Protein 3FBY (pdb70)

Organism: Homo sapiens (NCBI:txid9606)

Foldseek 3Di:
DDDFDAAPVRHTDQFDPQWHWAAFPVRRIFIAGFFQWEDGRRDIAGQFQRFRAHCDAADDDDPNRHHQLDRQFRDNLSDQQCPPSHHCRDDQQRCPQPQGQVRALDSRFHDPVQDQQCPASHHCRDALDRNDHDNLQAQLCPDSNHCRGDQQSNPLPQGQVRALDSRQHDVVQDQQEPLSRGCRQQLDSPYNDVVQDDQQFLSRHDVGDPVDQPCQLLADCSGQLARNHNDVQRDQLCPPSHHPRHDQQSVPLPDGCVDAQLSRHNDVPQDDPDPDRHHHCCDQQSNNLPAGQVQAQASNGNPGGHQAAPDWDKFFQAVVFDPPPAWRWDAHSRRQKIKTADLGAKMWTFGDGWAFWKKKKWKKFFAFPDDFQKKWKWWLDSGQQWTKIKMATQAWDWDPDCPPHIATAFGWIWIKTFRAPNGRHRQLRSQVRHQAHDVRTMHGQFTFPVRHGDDHSFMKMKMWTAHLNQQWIKMWIGGNSHTDGIRQTRRDRNRRITTIIIIDRRGGIMMTHRIDMHHDNPDDDCVVVVVVPPD/DDDFDPAPVRHTDQWDPQWHWDAFPVGDTAIGHFFQWADGRHDIAGQFQRFRAHCAAAPDPDDSNGHQLDRQFRDNLQDQQCPPSRGCRDDQQRNPLPQGQVRALCSRHRDVVQDAACPESHHPRQQLDRNFHDNLRAQLCPPSRHPSGDQQSCPLPDGLVRALASRHNPNVRDQALNLSRGLRQQLCSPHNDVPSDDQQQLSNHPVGDPVDQQCQALDHCVGQLDRHHRWQQQDDLCPPSHGQVRCQQNHPDPDGCVQQLQNADDDPPSDAPVDDSRRDVADQQSQPCPAGVRQALESPDNPDGFQALPDWDKFAQAPVWPQVDGWRWDDPSHNQKIKTADLGAKMWTWGDRWAQWKKKKWKKWFAAQPAFQKKWKWWLDSGQQWTKIKIATAAWDFPPPCPPHGATAFGFIWIKTGHAPNGRHRQLRSQVRHDADDPNTMHTQDTFPVRHGDHHSFIKMKIWTAAQVQQWTWMWMDRNSRTDGIDPTRGDHNRRITTIIIIDGRGGTMMTHRIGMHHHNPDDDCNVVVVVVVD/DDDFDPAPVGHTDLFDPQWHWDAFPVGDIATGGFFQWADGGRDIAGQFQRFRAHCDAAPDDDPRRGHQQDRQFRDNLSDQQCPPSHRLSPPQQRCPLPAGQVRALDSRHRDVVRAQQQPESHHCRQQLDRNDHDNLQDQQCPPSNGQVGQQQSNDPPQGQVRALCSRQDDVPRDQQCPLSHGQSQQLDRHDNDVVSDPPFQQSHHDVGDDPDQVQQALDDCVGQLDSNFRWVQNAQQCPPRRHDSPAFQSNPLPHTCVDALLRRHNDHVRDAPVPDSHHDPCVQQSHPLPAGSVQAQESNGNPRGHQAQPAWDKFAQAPVWPVVAAWDWDADSRRQKIKTFDLGAKIWTWGPGKAFWKKKKWKKFFADPDDFQKKWKWWLDSGQQWTKIWMFTAAWDFDPDQPPHTATAFGFIWIKTGHAPRGRHRQQRSCVRHQADDPRTMHTQAGFPVRHGDDHSFMKMKMWTARLSQQWIKIWIGRSNRTDGIRDTTHDHNHRMTTIIMITHSGGTMMTHRMGMHHDNDDDDCVVVVVVPVD

CATH classification: 2.10.25.10 (+1 more: 2.60.120.200)

InterPro domains:
  IPR000742 EGF-like domain [PS01186] (253-266)
  IPR000742 EGF-like domain [PS50026] (127-164)
  IPR000742 EGF-like domain [PS50026] (180-219)
  IPR000742 EGF-like domain [SM00181] (90-126)
  IPR000742 EGF-like domain [SM00181] (130-179)
  IPR000742 EGF-like domain [SM00181] (183-222)
  IPR000742 EGF-like domain [SM00181] (228-267)
  IPR001881 EGF-like calcium-binding domain [SM00179] (91-126)
  IPR001881 EGF-like calcium-binding domain [SM00179] (127-179)
  IPR001881 EGF-like calcium-binding domain [SM00179] (180-222)
  IPR003367 Thrombospondin, type 3-like repeat [PF02412] (301-336)
  IPR003367 Thrombospondin, type 3-like repeat [PF02412] (360-395)
  IPR003367 Thrombospondin, type 3-like repeat [PF02412] (420-456)
  IPR003367 Thrombospondin, type 3-like repeat [PF02412] (457-492)
  IPR003367 Thrombospondin, type 3-like repeat [PF02412] (493-527)
  IPR008859 Thrombospondin, C-terminal [PF05735] (546-743)
  IPR008859 Thrombospondin, C-terminal [PS51236] (532-746)
  IPR009030 Growth factor receptor cysteine-rich domain superfamily [SSF57184] (91-230)
  IPR013320 Concanavalin A-like lectin/glucanase domain superfamily [SSF49899] (529-744)
  IPR017897 Thrombospondin, type 3 repeat [PS51234] (301-336)

B-factor: mean 55.2, std 11.76, range [7.84, 174.03]

Structure (mmCIF, N/CA/C/O backbone):
data_3FBY
#
_entry.id   3FBY
#
_cell.length_a   192.242
_cell.length_b   192.242
_cell.length_c   145.681
_cell.angle_alpha   90.00
_cell.angle_beta   90.00
_cell.angle_gamma   120.00
#
_symmetry.space_group_name_H-M   'P 32 2 1'
#
loop_
_entity.id
_entity.type
_entity.pdbx_description
1 polymer 'Cartilage oligomeric matrix protein'
2 branched alpha-D-mannopyranose-(1-6)-alpha-D-mannopyranose-(1-4)-2-acetamido-2-deoxy-beta-D-glucopyranose-(1-4)-2-acetamido-2-deoxy-beta-D-glucopyranose
3 branched alpha-D-mannopyranose-(1-4)-2-acetamido-2-deoxy-beta-D-glucopyranose-(1-4)-2-acetamido-2-deoxy-beta-D-glucopyranose
4 branched alpha-D-mannopyranose-(1-3)-[alpha-D-mannopyranose-(1-6)]alpha-D-mannopyranose-(1-4)-2-acetamido-2-deoxy-beta-D-glucopyranose-(1-4)-2-acetamido-2-deoxy-beta-D-glucopyranose
5 non-polymer 'CALCIUM ION'
6 non-polymer 'SULFATE ION'
7 water water
#
loop_
_atom_site.group_PDB
_atom_site.id
_atom_site.type_symbol
_atom_site.label_atom_id
_atom_site.label_alt_id
_atom_site.label_comp_id
_atom_site.label_asym_id
_atom_site.label_entity_id
_atom_site.label_seq_id
_atom_site.pdbx_PDB_ins_code
_atom_site.Cartn_x
_atom_site.Cartn_y
_atom_site.Cartn_z
_atom_site.occupancy
_atom_site.B_iso_or_equiv
_atom_site.auth_seq_id
_atom_site.auth_comp_id
_atom_site.auth_asym_id
_atom_site.auth_atom_id
_atom_site.pdbx_PDB_model_num
ATOM 1 N N . ASN A 1 15 ? -43.117 33.936 -10.613 1.00 57.80 223 ASN A N 1
ATOM 2 C CA . ASN A 1 15 ? -42.799 34.243 -9.177 1.00 57.65 223 ASN A CA 1
ATOM 3 C C . ASN A 1 15 ? -42.969 35.751 -8.806 1.00 56.76 223 ASN A C 1
ATOM 4 O O . ASN A 1 15 ? -42.347 36.637 -9.431 1.00 57.15 223 ASN A O 1
ATOM 9 N N . SER A 1 16 ? -43.834 36.034 -7.820 1.00 54.97 224 SER A N 1
ATOM 10 C CA . SER A 1 16 ? -44.029 37.403 -7.331 1.00 53.04 224 SER A CA 1
ATOM 11 C C . SER A 1 16 ? -43.171 37.657 -6.102 1.00 51.77 224 SER A C 1
ATOM 12 O O . SER A 1 16 ? -42.815 36.725 -5.360 1.00 51.57 224 SER A O 1
ATOM 15 N N . ALA A 1 17 ? -42.867 38.939 -5.895 1.00 49.84 225 ALA A N 1
ATOM 16 C CA . ALA A 1 17 ? -41.927 39.388 -4.882 1.00 47.52 225 ALA A CA 1
ATOM 17 C C . ALA A 1 17 ? -42.577 40.448 -4.013 1.00 46.07 225 ALA A C 1
ATOM 18 O O . ALA A 1 17 ? -43.635 40.954 -4.342 1.00 45.71 225 ALA A O 1
ATOM 20 N N . GLN A 1 18 ? -41.946 40.764 -2.892 1.00 44.54 226 GLN A N 1
ATOM 21 C CA . GLN A 1 18 ? -42.469 41.748 -1.967 1.00 43.19 226 GLN A CA 1
ATOM 22 C C . GLN A 1 18 ? -42.380 43.157 -2.553 1.00 43.47 226 GLN A C 1
ATOM 23 O O . GLN A 1 18 ? -41.330 43.589 -3.030 1.00 43.38 226 GLN A O 1
ATOM 29 N N . ARG A 1 19 ? -43.496 43.875 -2.524 1.00 43.42 227 ARG A N 1
ATOM 30 C CA . ARG A 1 19 ? -43.536 45.204 -3.118 1.00 43.02 227 ARG A CA 1
ATOM 31 C C . ARG A 1 19 ? -43.245 46.271 -2.048 1.00 41.45 227 ARG A C 1
ATOM 32 O O . ARG A 1 19 ? -43.117 45.942 -0.869 1.00 40.67 227 ARG A O 1
ATOM 40 N N . PHE A 1 20 ? -43.138 47.535 -2.463 1.00 40.12 228 PHE A N 1
ATOM 41 C CA . PHE A 1 20 ? -43.156 48.661 -1.531 1.00 38.82 228 PHE A CA 1
ATOM 42 C C . PHE A 1 20 ? -44.511 49.338 -1.468 1.00 38.84 228 PHE A C 1
ATOM 43 O O . PHE A 1 20 ? -45.259 49.352 -2.433 1.00 38.31 228 PHE A O 1
ATOM 51 N N . CYS A 1 21 ? -44.813 49.927 -0.322 1.00 39.44 229 CYS A N 1
ATOM 52 C CA . CYS A 1 21 ? -46.040 50.681 -0.166 1.00 40.15 229 CYS A CA 1
ATOM 53 C C . CYS A 1 21 ? -46.032 51.931 -1.024 1.00 40.19 229 CYS A C 1
ATOM 54 O O . CYS A 1 21 ? -44.986 52.306 -1.600 1.00 40.56 229 CYS A O 1
ATOM 57 N N . PRO A 1 22 ? -47.194 52.593 -1.117 1.00 39.89 230 PRO A N 1
ATOM 58 C CA . PRO A 1 22 ? -47.278 53.794 -1.932 1.00 39.51 230 PRO A CA 1
ATOM 59 C C . PRO A 1 22 ? -46.386 54.915 -1.433 1.00 39.33 230 PRO A C 1
ATOM 60 O O . PRO A 1 22 ? -46.021 55.772 -2.230 1.00 39.56 230 PRO A O 1
ATOM 64 N N . ASP A 1 23 ? -46.001 54.897 -0.159 1.00 38.91 231 ASP A N 1
ATOM 65 C CA . ASP A 1 23 ? -45.021 55.868 0.345 1.00 38.83 231 ASP A CA 1
ATOM 66 C C . ASP A 1 23 ? -43.560 55.419 0.249 1.00 38.34 231 ASP A C 1
ATOM 67 O O . ASP A 1 23 ? -42.635 56.174 0.604 1.00 38.49 231 ASP A O 1
ATOM 72 N N . GLY A 1 24 ? -43.350 54.193 -0.217 1.00 37.57 232 GLY A N 1
ATOM 73 C CA . GLY A 1 24 ? -41.998 53.725 -0.484 1.00 37.02 232 GLY A CA 1
ATOM 74 C C . GLY A 1 24 ? -41.434 52.871 0.622 1.00 36.42 232 GLY A C 1
ATOM 75 O O . GLY A 1 24 ? -40.418 52.214 0.447 1.00 36.89 232 GLY A O 1
ATOM 76 N N . SER A 1 25 ? -42.087 52.890 1.771 1.00 35.66 233 SER A N 1
ATOM 77 C CA . SER A 1 25 ? -41.730 52.012 2.866 1.00 34.96 233 SER A CA 1
ATOM 78 C C . SER A 1 25 ? -42.025 50.569 2.446 1.00 34.42 233 SER A C 1
ATOM 79 O O . SER A 1 25 ? -42.985 50.341 1.693 1.00 34.16 233 SER A O 1
ATOM 82 N N . PRO A 1 26 ? -41.217 49.595 2.937 1.00 33.70 234 PRO A N 1
ATOM 83 C CA . PRO A 1 26 ? -41.374 48.208 2.510 1.00 33.23 234 PRO A CA 1
ATOM 84 C C . PRO A 1 26 ? -42.683 47.705 3.038 1.00 33.10 234 PRO A C 1
ATOM 85 O O . PRO A 1 26 ? -42.956 47.902 4.215 1.00 32.90 234 PRO A O 1
ATOM 89 N N . SER A 1 27 ? -43.488 47.108 2.151 1.00 33.49 235 SER A N 1
ATOM 90 C CA . SER A 1 27 ? -44.832 46.610 2.451 1.00 33.82 235 SER A CA 1
ATOM 91 C C . SER A 1 27 ? -44.713 45.382 3.299 1.00 34.95 235 SER A C 1
ATOM 92 O O . SER A 1 27 ? -43.816 44.583 3.092 1.00 35.50 235 SER A O 1
ATOM 95 N N . GLU A 1 28 ? -45.599 45.196 4.255 1.00 36.11 236 GLU A N 1
ATOM 96 C CA . GLU A 1 28 ? -45.490 43.970 4.986 1.00 37.54 236 GLU A CA 1
ATOM 97 C C . GLU A 1 28 ? -46.790 43.157 4.940 1.00 38.45 236 GLU A C 1
ATOM 98 O O . GLU A 1 28 ? -47.097 42.396 5.841 1.00 38.80 236 GLU A O 1
ATOM 104 N N . CYS A 1 29 ? -47.510 43.287 3.830 1.00 39.72 237 CYS A N 1
ATOM 105 C CA . CYS A 1 29 ? -48.802 42.637 3.633 1.00 41.63 237 CYS A CA 1
ATOM 106 C C . CYS A 1 29 ? -48.701 41.211 3.187 1.00 41.58 237 CYS A C 1
ATOM 107 O O . CYS A 1 29 ? -47.616 40.755 2.821 1.00 41.98 237 CYS A O 1
ATOM 110 N N . HIS A 1 30 ? -49.849 40.525 3.168 1.00 41.90 238 HIS A N 1
ATOM 111 C CA . HIS A 1 30 ? -49.943 39.154 2.630 1.00 42.23 238 HIS A CA 1
ATOM 112 C C . HIS A 1 30 ? -49.653 39.198 1.140 1.00 42.48 238 HIS A C 1
ATOM 113 O O . HIS A 1 30 ? -49.823 40.241 0.510 1.00 42.72 238 HIS A O 1
ATOM 120 N N . GLU A 1 31 ? -49.212 38.074 0.586 1.00 42.61 239 GLU A N 1
ATOM 121 C CA . GLU A 1 31 ? -49.080 37.937 -0.851 1.00 43.08 239 GLU A CA 1
ATOM 122 C C . GLU A 1 31 ? -50.322 38.383 -1.565 1.00 43.37 239 GLU A C 1
ATOM 123 O O . GLU A 1 31 ? -50.199 38.922 -2.633 1.00 44.32 239 GLU A O 1
ATOM 129 N N . HIS A 1 32 ? -51.510 38.171 -1.004 1.00 43.49 240 HIS A N 1
ATOM 130 C CA . HIS A 1 32 ? -52.738 38.508 -1.727 1.00 43.82 240 HIS A CA 1
ATOM 131 C C . HIS A 1 32 ? -53.478 39.723 -1.178 1.00 44.41 240 HIS A C 1
ATOM 132 O O . HIS A 1 32 ? -54.722 39.801 -1.187 1.00 44.61 240 HIS A O 1
ATOM 139 N N . ALA A 1 33 ? -52.679 40.685 -0.727 1.00 44.75 241 ALA A N 1
ATOM 140 C CA . ALA A 1 33 ? -53.166 41.903 -0.100 1.00 45.08 241 ALA A CA 1
ATOM 141 C C . ALA A 1 33 ? -52.434 43.101 -0.685 1.00 45.33 241 ALA A C 1
ATOM 142 O O . ALA A 1 33 ? -51.246 42.994 -1.012 1.00 45.77 241 ALA A O 1
ATOM 144 N N . ASP A 1 34 ? -53.125 44.236 -0.802 1.00 45.52 242 ASP A N 1
ATOM 145 C CA . ASP A 1 34 ? -52.477 45.479 -1.209 1.00 46.02 242 ASP A CA 1
ATOM 146 C C . ASP A 1 34 ? -52.200 46.394 -0.023 1.00 45.97 242 ASP A C 1
ATOM 147 O O . ASP A 1 34 ? -52.883 46.336 0.993 1.00 45.78 242 ASP A O 1
ATOM 152 N N . CYS A 1 35 ? -51.160 47.207 -0.159 1.00 46.16 243 CYS A N 1
ATOM 153 C CA . CYS A 1 35 ? -50.851 48.232 0.802 1.00 46.31 243 CYS A CA 1
ATOM 154 C C . CYS A 1 35 ? -51.464 49.560 0.321 1.00 46.96 243 CYS A C 1
ATOM 155 O O . CYS A 1 35 ? -51.169 50.048 -0.773 1.00 47.10 243 CYS A O 1
ATOM 158 N N . VAL A 1 36 ? -52.347 50.127 1.133 1.00 47.60 244 VAL A N 1
ATOM 159 C CA . VAL A 1 36 ? -53.049 51.365 0.798 1.00 47.96 244 VAL A CA 1
ATOM 160 C C . VAL A 1 36 ? -52.606 52.390 1.816 1.00 48.90 244 VAL A C 1
ATOM 161 O O . VAL A 1 36 ? -52.515 52.060 3.002 1.00 49.10 244 VAL A O 1
ATOM 165 N N . LEU A 1 37 ? -52.324 53.619 1.406 1.00 49.67 245 LEU A N 1
ATOM 166 C CA . LEU A 1 37 ? -52.102 54.605 2.446 1.00 50.78 245 LEU A CA 1
ATOM 167 C C . LEU A 1 37 ? -53.244 55.605 2.538 1.00 52.21 245 LEU A C 1
ATOM 168 O O . LEU A 1 37 ? -53.691 56.155 1.532 1.00 52.39 245 LEU A O 1
ATOM 173 N N . GLU A 1 38 ? -53.713 55.798 3.772 1.00 53.86 246 GLU A N 1
ATOM 174 C CA . GLU A 1 38 ? -54.831 56.680 4.112 1.00 55.14 246 GLU A CA 1
ATOM 175 C C . GLU A 1 38 ? -54.411 58.151 4.082 1.00 55.51 246 GLU A C 1
ATOM 176 O O . GLU A 1 38 ? -53.200 58.474 4.071 1.00 55.27 246 GLU A O 1
ATOM 182 N N . ARG A 1 39 ? -55.413 59.036 4.109 1.00 55.81 247 ARG A N 1
ATOM 183 C CA . ARG A 1 39 ? -55.163 60.474 3.955 1.00 56.08 247 ARG A CA 1
ATOM 184 C C . ARG A 1 39 ? -54.255 61.055 5.022 1.00 54.82 247 ARG A C 1
ATOM 185 O O . ARG A 1 39 ? -53.705 62.122 4.836 1.00 54.85 247 ARG A O 1
ATOM 193 N N . ASP A 1 40 ? -54.087 60.341 6.123 1.00 53.59 248 ASP A N 1
ATOM 194 C CA . ASP A 1 40 ? -53.212 60.794 7.175 1.00 52.58 248 ASP A CA 1
ATOM 195 C C . ASP A 1 40 ? -51.843 60.121 7.125 1.00 51.86 248 ASP A C 1
ATOM 196 O O . ASP A 1 40 ? -51.123 60.139 8.121 1.00 51.98 248 ASP A O 1
ATOM 201 N N . GLY A 1 41 ? -51.497 59.504 5.989 1.00 50.99 249 GLY A N 1
ATOM 202 C CA . GLY A 1 41 ? -50.145 58.947 5.763 1.00 49.45 249 GLY A CA 1
ATOM 203 C C . GLY A 1 41 ? -49.772 57.759 6.630 1.00 48.49 249 GLY A C 1
ATOM 204 O O . GLY A 1 41 ? -48.618 57.354 6.705 1.00 47.66 249 GLY A O 1
ATOM 205 N N . SER A 1 42 ? -50.773 57.239 7.323 1.00 48.23 250 SER A N 1
ATOM 206 C CA . SER A 1 42 ? -50.750 55.907 7.895 1.00 47.67 250 SER A CA 1
ATOM 207 C C . SER A 1 42 ? -51.184 54.990 6.782 1.00 47.10 250 SER A C 1
ATOM 208 O O . SER A 1 42 ? -51.754 55.436 5.786 1.00 46.66 250 SER A O 1
ATOM 211 N N . ARG A 1 43 ? -50.958 53.703 6.959 1.00 46.77 251 ARG A N 1
ATOM 212 C CA . ARG A 1 43 ? -51.259 52.778 5.883 1.00 46.81 251 ARG A CA 1
ATOM 213 C C . ARG A 1 43 ? -51.802 51.485 6.420 1.00 46.92 251 ARG A C 1
ATOM 214 O O . ARG A 1 43 ? -51.604 51.179 7.576 1.00 47.74 251 ARG A O 1
ATOM 222 N N . SER A 1 44 ? -52.477 50.716 5.587 1.00 46.80 252 SER A N 1
ATOM 223 C CA . SER A 1 44 ? -53.069 49.472 6.048 1.00 47.17 252 SER A CA 1
ATOM 224 C C . SER A 1 44 ? -53.109 48.472 4.903 1.00 47.12 252 SER A C 1
ATOM 225 O O . SER A 1 44 ? -52.981 48.879 3.749 1.00 47.31 252 SER A O 1
ATOM 228 N N . CYS A 1 45 ? -53.272 47.181 5.205 1.00 46.69 253 CYS A N 1
ATOM 229 C CA . CYS A 1 45 ? -53.359 46.187 4.150 1.00 46.67 253 CYS A CA 1
ATOM 230 C C . CYS A 1 45 ? -54.770 45.733 3.975 1.00 46.62 253 CYS A C 1
ATOM 231 O O . CYS A 1 45 ? -55.483 45.529 4.944 1.00 46.43 253 CYS A O 1
ATOM 234 N N . VAL A 1 46 ? -55.165 45.548 2.728 1.00 47.22 254 VAL A N 1
ATOM 235 C CA . VAL A 1 46 ? -56.468 44.990 2.413 1.00 48.05 254 VAL A CA 1
ATOM 236 C C . VAL A 1 46 ? -56.225 43.790 1.499 1.00 48.86 254 VAL A C 1
ATOM 237 O O . VAL A 1 46 ? -55.411 43.892 0.579 1.00 49.13 254 VAL A O 1
ATOM 241 N N . CYS A 1 47 ? -56.903 42.665 1.752 1.00 49.56 255 CYS A N 1
ATOM 242 C CA . CYS A 1 47 ? -56.829 41.505 0.862 1.00 50.23 255 CYS A CA 1
ATOM 243 C C . CYS A 1 47 ? -57.423 41.829 -0.486 1.00 50.11 255 CYS A C 1
ATOM 244 O O . CYS A 1 47 ? -58.393 42.576 -0.577 1.00 49.64 255 CYS A O 1
ATOM 247 N N . ALA A 1 48 ? -56.835 41.256 -1.536 1.00 46.32 256 ALA A N 1
ATOM 248 C CA . ALA A 1 48 ? -57.308 41.527 -2.888 1.00 46.45 256 ALA A CA 1
ATOM 249 C C . ALA A 1 48 ? -58.528 40.685 -3.183 1.00 46.60 256 ALA A C 1
ATOM 250 O O . ALA A 1 48 ? -58.771 39.710 -2.480 1.00 46.67 256 ALA A O 1
ATOM 252 N N . VAL A 1 49 ? -59.287 41.090 -4.188 1.00 50.31 257 VAL A N 1
ATOM 253 C CA . VAL A 1 49 ? -60.477 40.334 -4.612 1.00 50.27 257 VAL A CA 1
ATOM 254 C C . VAL A 1 49 ? -60.212 38.823 -4.818 1.00 49.55 257 VAL A C 1
ATOM 255 O O . VAL A 1 49 ? -59.280 38.415 -5.529 1.00 49.51 257 VAL A O 1
ATOM 259 N N . GLY A 1 50 ? -61.043 38.017 -4.167 1.00 48.80 258 GLY A N 1
ATOM 260 C CA . GLY A 1 50 ? -60.848 36.581 -4.106 1.00 48.12 258 GLY A CA 1
ATOM 261 C C . GLY A 1 50 ? -60.276 36.122 -2.771 1.00 47.84 258 GLY A C 1
ATOM 262 O O . GLY A 1 50 ? -60.131 34.923 -2.531 1.00 47.99 258 GLY A O 1
ATOM 263 N N . TRP A 1 51 ? -59.950 37.065 -1.887 1.00 47.26 259 TRP A N 1
ATOM 264 C CA . TRP A 1 51 ? -59.251 36.730 -0.643 1.00 46.39 259 TRP A CA 1
ATOM 265 C C . TRP A 1 51 ? -59.855 37.468 0.523 1.00 46.00 259 TRP A C 1
ATOM 266 O O . TRP A 1 51 ? -60.518 38.462 0.318 1.00 45.86 259 TRP A O 1
ATOM 277 N N . ALA A 1 52 ? -59.637 36.983 1.739 1.00 45.75 260 ALA A N 1
ATOM 278 C CA . ALA A 1 52 ? -60.239 37.604 2.913 1.00 46.07 260 ALA A CA 1
ATOM 279 C C . ALA A 1 52 ? -59.331 37.527 4.142 1.00 46.37 260 ALA A C 1
ATOM 280 O O . ALA A 1 52 ? -58.402 36.723 4.192 1.00 46.20 260 ALA A O 1
ATOM 282 N N . GLY A 1 53 ? -59.617 38.363 5.135 1.00 46.58 261 GLY A N 1
ATOM 283 C CA . GLY A 1 53 ? -58.824 38.412 6.359 1.00 46.95 261 GLY A CA 1
ATOM 284 C C . GLY A 1 53 ? -58.493 39.851 6.691 1.00 47.32 261 GLY A C 1
ATOM 285 O O . GLY A 1 53 ? -59.136 40.766 6.164 1.00 47.99 261 GLY A O 1
ATOM 286 N N . ASN A 1 54 ? -57.517 40.074 7.574 1.00 47.03 262 ASN A N 1
ATOM 287 C CA . ASN A 1 54 ? -56.876 41.389 7.622 1.00 46.91 262 ASN A CA 1
ATOM 288 C C . ASN A 1 54 ? -55.837 41.424 6.523 1.00 46.76 262 ASN A C 1
ATOM 289 O O . ASN A 1 54 ? -55.632 40.431 5.824 1.00 47.30 262 ASN A O 1
ATOM 294 N N . GLY A 1 55 ? -55.159 42.537 6.347 1.00 46.22 263 GLY A N 1
ATOM 295 C CA . GLY A 1 55 ? -54.163 42.558 5.284 1.00 46.11 263 GLY A CA 1
ATOM 296 C C . GLY A 1 55 ? -52.998 41.584 5.404 1.00 45.74 263 GLY A C 1
ATOM 297 O O . GLY A 1 55 ? -52.398 41.213 4.401 1.00 45.70 263 GLY A O 1
ATOM 298 N N . ILE A 1 56 ? -52.674 41.183 6.628 1.00 45.58 264 ILE A N 1
ATOM 299 C CA . ILE A 1 56 ? -51.487 40.380 6.868 1.00 45.75 264 ILE A CA 1
ATOM 300 C C . ILE A 1 56 ? -51.735 38.879 6.657 1.00 46.08 264 ILE A C 1
ATOM 301 O O . ILE A 1 56 ? -50.883 38.160 6.132 1.00 45.78 264 ILE A O 1
ATOM 306 N N . LEU A 1 57 ? -52.911 38.425 7.066 1.00 46.62 265 LEU A N 1
ATOM 307 C CA . LEU A 1 57 ? -53.368 37.076 6.778 1.00 47.22 265 LEU A CA 1
ATOM 308 C C . LEU A 1 57 ? -54.484 37.083 5.733 1.00 47.62 265 LEU A C 1
ATOM 309 O O . LEU A 1 57 ? -55.499 37.743 5.924 1.00 47.44 265 LEU A O 1
ATOM 314 N N . CYS A 1 58 ? -54.296 36.374 4.623 1.00 48.28 266 CYS A N 1
ATOM 315 C CA . CYS A 1 58 ? -55.347 36.289 3.616 1.00 49.51 266 CYS A CA 1
ATOM 316 C C . CYS A 1 58 ? -55.618 34.856 3.275 1.00 49.47 266 CYS A C 1
ATOM 317 O O . CYS A 1 58 ? -54.720 34.119 2.893 1.00 50.02 266 CYS A O 1
ATOM 320 N N . GLY A 1 59 ? -56.866 34.457 3.431 1.00 49.79 267 GLY A N 1
ATOM 321 C CA . GLY A 1 59 ? -57.310 33.162 2.956 1.00 49.99 267 GLY A CA 1
ATOM 322 C C . GLY A 1 59 ? -58.200 33.343 1.746 1.00 50.18 267 GLY A C 1
ATOM 323 O O . GLY A 1 59 ? -58.792 34.405 1.535 1.00 50.21 267 GLY A O 1
ATOM 324 N N . ARG A 1 60 ? -58.292 32.296 0.948 1.00 50.27 268 ARG A N 1
ATOM 325 C CA . ARG A 1 60 ? -59.184 32.290 -0.179 1.00 50.48 268 ARG A CA 1
ATOM 326 C C . ARG A 1 60 ? -60.644 32.543 0.259 1.00 49.88 268 ARG A C 1
ATOM 327 O O . ARG A 1 60 ? -61.127 31.936 1.234 1.00 49.45 268 ARG A O 1
ATOM 335 N N . ASP A 1 61 ? -61.299 33.477 -0.448 1.00 49.11 269 ASP A N 1
ATOM 336 C CA . ASP A 1 61 ? -62.713 33.800 -0.286 1.00 48.44 269 ASP A CA 1
ATOM 337 C C . ASP A 1 61 ? -63.485 33.321 -1.502 1.00 48.32 269 ASP A C 1
ATOM 338 O O . ASP A 1 61 ? -63.546 34.018 -2.518 1.00 49.09 269 ASP A O 1
ATOM 343 N N . THR A 1 62 ? -64.118 32.158 -1.389 1.00 47.62 270 THR A N 1
ATOM 344 C CA . THR A 1 62 ? -64.760 31.522 -2.534 1.00 46.67 270 THR A CA 1
ATOM 345 C C . THR A 1 62 ? -65.990 32.239 -3.086 1.00 46.64 270 THR A C 1
ATOM 346 O O . THR A 1 62 ? -66.091 32.415 -4.296 1.00 46.65 270 THR A O 1
ATOM 350 N N . ASP A 1 63 ? -66.921 32.620 -2.206 1.00 46.55 271 ASP A N 1
ATOM 351 C CA . ASP A 1 63 ? -68.136 33.363 -2.591 1.00 45.99 271 ASP A CA 1
ATOM 352 C C . ASP A 1 63 ? -67.979 34.869 -2.399 1.00 46.14 271 ASP A C 1
ATOM 353 O O . ASP A 1 63 ? -68.934 35.556 -2.023 1.00 46.89 271 ASP A O 1
ATOM 358 N N . LEU A 1 64 ? -66.767 35.372 -2.592 1.00 45.29 272 LEU A N 1
ATOM 359 C CA . LEU A 1 64 ? -66.549 36.789 -2.721 1.00 44.41 272 LEU A CA 1
ATOM 360 C C . LEU A 1 64 ? -67.293 37.649 -1.714 1.00 44.31 272 LEU A C 1
ATOM 361 O O . LEU A 1 64 ? -67.695 38.760 -2.036 1.00 44.30 272 LEU A O 1
ATOM 366 N N . ASP A 1 65 ? -67.454 37.172 -0.482 1.00 44.63 273 ASP A N 1
ATOM 367 C CA . ASP A 1 65 ? -68.258 37.951 0.491 1.00 44.79 273 ASP A CA 1
ATOM 368 C C . ASP A 1 65 ? -67.531 38.561 1.664 1.00 44.50 273 ASP A C 1
ATOM 369 O O . ASP A 1 65 ? -68.175 39.112 2.540 1.00 44.81 273 ASP A O 1
ATOM 374 N N . GLY A 1 66 ? -66.212 38.443 1.698 1.00 44.16 274 GLY A N 1
ATOM 375 C CA . GLY A 1 66 ? -65.448 39.024 2.781 1.00 44.32 274 GLY A CA 1
ATOM 376 C C . GLY A 1 66 ? -65.123 38.096 3.933 1.00 44.77 274 GLY A C 1
ATOM 377 O O . GLY A 1 66 ? -64.387 38.469 4.846 1.00 44.99 274 GLY A O 1
ATOM 378 N N . PHE A 1 67 ? -65.656 36.879 3.909 1.00 45.41 275 PHE A N 1
ATOM 379 C CA . PHE A 1 67 ? -65.224 35.870 4.882 1.00 45.39 275 PHE A CA 1
ATOM 380 C C . PHE A 1 67 ? -64.588 34.662 4.238 1.00 45.81 275 PHE A C 1
ATOM 381 O O . PHE A 1 67 ? -65.143 34.091 3.311 1.00 45.28 275 PHE A O 1
ATOM 389 N N . PRO A 1 68 ? -63.403 34.292 4.735 1.00 46.60 276 PRO A N 1
ATOM 390 C CA . PRO A 1 68 ? -62.568 33.274 4.127 1.00 47.48 276 PRO A CA 1
ATOM 391 C C . PRO A 1 68 ? -63.103 31.842 4.377 1.00 48.70 276 PRO A C 1
ATOM 392 O O . PRO A 1 68 ? -63.796 31.591 5.387 1.00 48.96 276 PRO A O 1
ATOM 396 N N . ASP A 1 69 ? -62.783 30.922 3.457 1.00 49.49 277 ASP A N 1
ATOM 397 C CA . ASP A 1 69 ? -63.194 29.519 3.565 1.00 50.10 277 ASP A CA 1
ATOM 398 C C . ASP A 1 69 ? -62.689 28.879 4.846 1.00 50.86 277 ASP A C 1
ATOM 399 O O . ASP A 1 69 ? -63.451 28.240 5.540 1.00 51.40 277 ASP A O 1
ATOM 404 N N . GLU A 1 70 ? -61.418 29.052 5.174 1.00 51.77 278 GLU A N 1
ATOM 405 C CA . GLU A 1 70 ? -60.974 28.661 6.486 1.00 52.97 278 GLU A CA 1
ATOM 406 C C . GLU A 1 70 ? -60.701 29.810 7.423 1.00 52.94 278 GLU A C 1
ATOM 407 O O . GLU A 1 70 ? -60.377 30.915 6.978 1.00 52.88 278 GLU A O 1
ATOM 413 N N . LYS A 1 71 ? -60.839 29.526 8.722 1.00 53.02 279 LYS A N 1
ATOM 414 C CA . LYS A 1 71 ? -60.489 30.444 9.810 1.00 53.32 279 LYS A CA 1
ATOM 415 C C . LYS A 1 71 ? -59.002 30.844 9.763 1.00 53.56 279 LYS A C 1
ATOM 416 O O . LYS A 1 71 ? -58.156 30.080 9.302 1.00 53.29 279 LYS A O 1
ATOM 422 N N . LEU A 1 72 ? -58.714 32.052 10.238 1.00 53.93 280 LEU A N 1
ATOM 423 C CA . LEU A 1 72 ? -57.378 32.622 10.254 1.00 54.26 280 LEU A CA 1
ATOM 424 C C . LEU A 1 72 ? -57.011 33.053 11.684 1.00 55.35 280 LEU A C 1
ATOM 425 O O . LEU A 1 72 ? -57.898 33.360 12.495 1.00 55.73 280 LEU A O 1
ATOM 430 N N . ARG A 1 73 ? -55.710 33.084 11.974 1.00 56.42 281 ARG A N 1
ATOM 431 C CA . ARG A 1 73 ? -55.176 33.288 13.323 1.00 57.67 281 ARG A CA 1
ATOM 432 C C . ARG A 1 73 ? -55.339 34.699 13.887 1.00 58.08 281 ARG A C 1
ATOM 433 O O . ARG A 1 73 ? -55.330 34.891 15.101 1.00 58.60 281 ARG A O 1
ATOM 441 N N . CYS A 1 74 ? -55.442 35.695 13.023 1.00 58.20 282 CYS A N 1
ATOM 442 C CA . CYS A 1 74 ? -55.735 37.050 13.474 1.00 58.67 282 CYS A CA 1
ATOM 443 C C . CYS A 1 74 ? -57.063 37.080 14.212 1.00 57.72 282 CYS A C 1
ATOM 444 O O . CYS A 1 74 ? -57.862 36.164 14.072 1.00 57.38 282 CYS A O 1
ATOM 447 N N . PRO A 1 75 ? -57.318 38.138 14.989 1.00 57.60 283 PRO A N 1
ATOM 448 C CA . PRO A 1 75 ? -58.605 38.100 15.652 1.00 57.77 283 PRO A CA 1
ATOM 449 C C . PRO A 1 75 ? -59.668 39.145 15.229 1.00 57.97 283 PRO A C 1
ATOM 450 O O . PRO A 1 75 ? -60.268 39.760 16.097 1.00 58.33 283 PRO A O 1
ATOM 454 N N . GLU A 1 76 ? -59.936 39.345 13.943 1.00 58.09 284 GLU A N 1
ATOM 455 C CA . GLU A 1 76 ? -61.028 40.264 13.569 1.00 58.53 284 GLU A CA 1
ATOM 456 C C . GLU A 1 76 ? -62.146 39.544 12.827 1.00 58.66 284 GLU A C 1
ATOM 457 O O . GLU A 1 76 ? -61.899 38.497 12.255 1.00 58.42 284 GLU A O 1
ATOM 463 N N . ARG A 1 77 ? -63.302 40.151 12.891 1.00 59.39 285 ARG A N 1
ATOM 464 C CA . ARG A 1 77 ? -64.348 39.364 12.247 1.00 60.40 285 ARG A CA 1
ATOM 465 C C . ARG A 1 77 ? -63.810 38.628 11.002 1.00 60.77 285 ARG A C 1
ATOM 466 O O . ARG A 1 77 ? -63.613 37.416 11.022 1.00 61.92 285 ARG A O 1
ATOM 474 N N . GLN A 1 78 ? -63.396 39.328 10.052 1.00 59.74 286 GLN A N 1
ATOM 475 C CA . GLN A 1 78 ? -63.034 38.795 8.730 1.00 59.93 286 GLN A CA 1
ATOM 476 C C . GLN A 1 78 ? -61.955 37.687 8.768 1.00 59.42 286 GLN A C 1
ATOM 477 O O . GLN A 1 78 ? -61.498 37.188 7.725 1.00 59.23 286 GLN A O 1
ATOM 483 N N . CYS A 1 79 ? -61.570 37.284 9.969 1.00 58.83 287 CYS A N 1
ATOM 484 C CA . CYS A 1 79 ? -60.638 36.185 10.106 1.00 58.55 287 CYS A CA 1
ATOM 485 C C . CYS A 1 79 ? -61.341 34.911 10.448 1.00 57.87 287 CYS A C 1
ATOM 486 O O . CYS A 1 79 ? -60.775 33.839 10.248 1.00 58.24 287 CYS A O 1
ATOM 489 N N . ARG A 1 80 ? -62.546 35.005 11.004 1.00 56.63 288 ARG A N 1
ATOM 490 C CA . ARG A 1 80 ? -63.211 33.795 11.440 1.00 55.57 288 ARG A CA 1
ATOM 491 C C . ARG A 1 80 ? -63.813 33.196 10.198 1.00 54.43 288 ARG A C 1
ATOM 492 O O . ARG A 1 80 ? -64.111 33.924 9.239 1.00 54.14 288 ARG A O 1
ATOM 500 N N . LYS A 1 81 ? -63.919 31.863 10.210 1.00 53.16 289 LYS A N 1
ATOM 501 C CA . LYS A 1 81 ? -64.308 31.073 9.052 1.00 51.64 289 LYS A CA 1
ATOM 502 C C . LYS A 1 81 ? -65.703 31.428 8.594 1.00 50.84 289 LYS A C 1
ATOM 503 O O . LYS A 1 81 ? -66.610 31.508 9.407 1.00 50.93 289 LYS A O 1
ATOM 509 N N . ASP A 1 82 ? -65.872 31.646 7.296 1.00 49.92 290 ASP A N 1
ATOM 510 C CA . ASP A 1 82 ? -67.185 31.974 6.718 1.00 49.20 290 ASP A CA 1
ATOM 511 C C . ASP A 1 82 ? -68.213 30.882 7.059 1.00 49.02 290 ASP A C 1
ATOM 512 O O . ASP A 1 82 ? -67.955 29.702 6.798 1.00 49.47 290 ASP A O 1
ATOM 517 N N . ASN A 1 83 ? -69.355 31.249 7.645 1.00 48.44 291 ASN A N 1
ATOM 518 C CA . ASN A 1 83 ? -70.314 30.221 8.083 1.00 48.65 291 ASN A CA 1
ATOM 519 C C . ASN A 1 83 ? -71.345 29.798 7.030 1.00 49.07 291 ASN A C 1
ATOM 520 O O . ASN A 1 83 ? -72.370 29.188 7.352 1.00 48.74 291 ASN A O 1
ATOM 525 N N . CYS A 1 84 ? -71.047 30.167 5.783 1.00 49.65 292 CYS A N 1
ATOM 526 C CA . CYS A 1 84 ? -71.691 29.676 4.566 1.00 50.17 292 CYS A CA 1
ATOM 527 C C . CYS A 1 84 ? -70.636 29.747 3.498 1.00 49.15 292 CYS A C 1
ATOM 528 O O . CYS A 1 84 ? -70.519 30.753 2.790 1.00 49.02 292 CYS A O 1
ATOM 531 N N . VAL A 1 85 ? -69.855 28.688 3.379 1.00 48.14 293 VAL A N 1
ATOM 532 C CA . VAL A 1 85 ? -68.671 28.795 2.572 1.00 47.21 293 VAL A CA 1
ATOM 533 C C . VAL A 1 85 ? -68.967 29.238 1.133 1.00 47.45 293 VAL A C 1
ATOM 534 O O . VAL A 1 85 ? -68.180 29.981 0.511 1.00 48.04 293 VAL A O 1
ATOM 538 N N . THR A 1 86 ? -70.115 28.834 0.614 1.00 46.97 294 THR A N 1
ATOM 539 C CA . THR A 1 86 ? -70.380 29.128 -0.782 1.00 46.56 294 THR A CA 1
ATOM 540 C C . THR A 1 86 ? -71.517 30.141 -1.051 1.00 46.53 294 THR A C 1
ATOM 541 O O . THR A 1 86 ? -71.515 30.796 -2.085 1.00 47.01 294 THR A O 1
ATOM 545 N N . VAL A 1 87 ? -72.479 30.277 -0.149 1.00 46.17 295 VAL A N 1
ATOM 546 C CA . VAL A 1 87 ? -73.485 31.320 -0.320 1.00 45.67 295 VAL A CA 1
ATOM 547 C C . VAL A 1 87 ? -72.901 32.597 0.253 1.00 46.04 295 VAL A C 1
ATOM 548 O O . VAL A 1 87 ? -72.458 32.603 1.416 1.00 46.40 295 VAL A O 1
ATOM 552 N N . PRO A 1 88 ? -72.895 33.688 -0.536 1.00 45.97 296 PRO A N 1
ATOM 553 C CA . PRO A 1 88 ? -72.400 34.966 -0.018 1.00 46.03 296 PRO A CA 1
ATOM 554 C C . PRO A 1 88 ? -73.308 35.468 1.099 1.00 46.13 296 PRO A C 1
ATOM 555 O O . PRO A 1 88 ? -74.527 35.577 0.891 1.00 47.26 296 PRO A O 1
ATOM 559 N N . ASN A 1 89 ? -72.741 35.735 2.274 1.00 45.33 297 ASN A N 1
ATOM 560 C CA . ASN A 1 89 ? -73.522 36.296 3.364 1.00 44.62 297 ASN A CA 1
ATOM 561 C C . ASN A 1 89 ? -72.668 37.174 4.252 1.00 44.50 297 ASN A C 1
ATOM 562 O O . ASN A 1 89 ? -72.234 36.772 5.328 1.00 44.53 297 ASN A O 1
ATOM 567 N N . SER A 1 90 ? -72.394 38.378 3.770 1.00 44.11 298 SER A N 1
ATOM 568 C CA . SER A 1 90 ? -71.471 39.271 4.456 1.00 43.38 298 SER A CA 1
ATOM 569 C C . SER A 1 90 ? -71.958 39.640 5.859 1.00 43.58 298 SER A C 1
ATOM 570 O O . SER A 1 90 ? -71.179 40.093 6.694 1.00 43.65 298 SER A O 1
ATOM 573 N N . GLY A 1 91 ? -73.243 39.422 6.134 1.00 43.70 299 GLY A N 1
ATOM 574 C CA . GLY A 1 91 ? -73.751 39.704 7.470 1.00 43.16 299 GLY A CA 1
ATOM 575 C C . GLY A 1 91 ? -73.299 38.627 8.422 1.00 42.54 299 GLY A C 1
ATOM 576 O O . GLY A 1 91 ? -73.248 38.816 9.624 1.00 42.13 299 GLY A O 1
ATOM 577 N N . GLN A 1 92 ? -72.983 37.480 7.848 1.00 42.52 300 GLN A N 1
ATOM 578 C CA . GLN A 1 92 ? -72.639 36.291 8.591 1.00 42.38 300 GLN A CA 1
ATOM 579 C C . GLN A 1 92 ? -73.685 35.871 9.625 1.00 42.72 300 GLN A C 1
ATOM 580 O O . GLN A 1 92 ? -73.456 34.945 10.390 1.00 43.02 300 GLN A O 1
ATOM 586 N N . GLU A 1 93 ? -74.838 36.532 9.608 1.00 42.99 301 GLU A N 1
ATOM 587 C CA . GLU A 1 93 ? -76.002 36.150 10.411 1.00 43.79 301 GLU A CA 1
ATOM 588 C C . GLU A 1 93 ? -76.206 34.633 10.677 1.00 44.11 301 GLU A C 1
ATOM 589 O O . GLU A 1 93 ? -76.157 33.803 9.759 1.00 44.19 301 GLU A O 1
ATOM 595 N N . ASP A 1 94 ? -76.452 34.305 11.947 1.00 44.59 302 ASP A N 1
ATOM 596 C CA . ASP A 1 94 ? -76.607 32.930 12.439 1.00 45.04 302 ASP A CA 1
ATOM 597 C C . ASP A 1 94 ? -77.437 32.999 13.707 1.00 45.02 302 ASP A C 1
ATOM 598 O O . ASP A 1 94 ? -76.879 33.086 14.799 1.00 44.88 302 ASP A O 1
ATOM 603 N N . VAL A 1 95 ? -78.763 32.942 13.552 1.00 45.41 303 VAL A N 1
ATOM 604 C CA . VAL A 1 95 ? -79.714 33.231 14.649 1.00 45.64 303 VAL A CA 1
ATOM 605 C C . VAL A 1 95 ? -79.559 32.281 15.844 1.00 46.10 303 VAL A C 1
ATOM 606 O O . VAL A 1 95 ? -79.303 32.729 16.963 1.00 46.29 303 VAL A O 1
ATOM 610 N N . ASP A 1 96 ? -79.698 30.980 15.590 1.00 46.33 304 ASP A N 1
ATOM 611 C CA . ASP A 1 96 ? -79.601 29.950 16.615 1.00 46.35 304 ASP A CA 1
ATOM 612 C C . ASP A 1 96 ? -78.159 29.665 17.019 1.00 46.62 304 ASP A C 1
ATOM 613 O O . ASP A 1 96 ? -77.885 28.701 17.730 1.00 46.69 304 ASP A O 1
ATOM 618 N N . ARG A 1 97 ? -77.241 30.502 16.549 1.00 47.16 305 ARG A N 1
ATOM 619 C CA . ARG A 1 97 ? -75.807 30.360 16.801 1.00 47.54 305 ARG A CA 1
ATOM 620 C C . ARG A 1 97 ? -75.352 28.919 16.879 1.00 46.81 305 ARG A C 1
ATOM 621 O O . ARG A 1 97 ? -74.955 28.442 17.921 1.00 46.44 305 ARG A O 1
ATOM 629 N N . ASP A 1 98 ? -75.416 28.229 15.759 1.00 46.72 306 ASP A N 1
ATOM 630 C CA . ASP A 1 98 ? -75.011 26.843 15.717 1.00 46.56 306 ASP A CA 1
ATOM 631 C C . ASP A 1 98 ? -73.853 26.663 14.750 1.00 46.61 306 ASP A C 1
ATOM 632 O O . ASP A 1 98 ? -73.509 25.556 14.380 1.00 46.70 306 ASP A O 1
ATOM 637 N N . GLY A 1 99 ? -73.270 27.762 14.307 1.00 46.91 307 GLY A N 1
ATOM 638 C CA . GLY A 1 99 ? -72.189 27.682 13.349 1.00 47.70 307 GLY A CA 1
ATOM 639 C C . GLY A 1 99 ? -72.628 27.600 11.892 1.00 48.41 307 GLY A C 1
ATOM 640 O O . GLY A 1 99 ? -71.823 27.874 10.984 1.00 48.95 307 GLY A O 1
ATOM 641 N N . ILE A 1 100 ? -73.881 27.213 11.633 1.00 48.32 308 ILE A N 1
ATOM 642 C CA . ILE A 1 100 ? -74.383 27.299 10.259 1.00 47.61 308 ILE A CA 1
ATOM 643 C C . ILE A 1 100 ? -75.063 28.643 10.058 1.00 47.41 308 ILE A C 1
ATOM 644 O O . ILE A 1 100 ? -75.957 28.982 10.832 1.00 47.04 308 ILE A O 1
ATOM 649 N N . GLY A 1 101 ? -74.627 29.391 9.036 1.00 47.26 309 GLY A N 1
ATOM 650 C CA . GLY A 1 101 ? -75.159 30.712 8.746 1.00 47.53 309 GLY A CA 1
ATOM 651 C C . GLY A 1 101 ? -76.602 30.596 8.305 1.00 48.29 309 GLY A C 1
ATOM 652 O O . GLY A 1 101 ? -76.969 29.614 7.642 1.00 48.22 309 GLY A O 1
ATOM 653 N N . ASP A 1 102 ? -77.426 31.582 8.676 1.00 48.87 310 ASP A N 1
ATOM 654 C CA . ASP A 1 102 ? -78.824 31.643 8.233 1.00 49.51 310 ASP A CA 1
ATOM 655 C C . ASP A 1 102 ? -78.926 31.393 6.748 1.00 50.05 310 ASP A C 1
ATOM 656 O O . ASP A 1 102 ? -79.895 30.818 6.289 1.00 50.39 310 ASP A O 1
ATOM 661 N N . ALA A 1 103 ? -77.921 31.844 5.996 1.00 50.78 311 ALA A N 1
ATOM 662 C CA . ALA A 1 103 ? -77.966 31.860 4.533 1.00 50.81 311 ALA A CA 1
ATOM 663 C C . ALA A 1 103 ? -77.929 30.488 3.903 1.00 50.99 311 ALA A C 1
ATOM 664 O O . ALA A 1 103 ? -78.154 30.356 2.709 1.00 51.53 311 ALA A O 1
ATOM 666 N N . CYS A 1 104 ? -77.665 29.464 4.696 1.00 51.22 312 CYS A N 1
ATOM 667 C CA . CYS A 1 104 ? -77.564 28.117 4.152 1.00 52.47 312 CYS A CA 1
ATOM 668 C C . CYS A 1 104 ? -77.837 27.019 5.209 1.00 51.64 312 CYS A C 1
ATOM 669 O O . CYS A 1 104 ? -77.463 25.865 5.014 1.00 52.47 312 CYS A O 1
ATOM 672 N N . ASP A 1 105 ? -78.494 27.385 6.313 1.00 50.00 313 ASP A N 1
ATOM 673 C CA . ASP A 1 105 ? -78.867 26.462 7.361 1.00 47.86 313 ASP A CA 1
ATOM 674 C C . ASP A 1 105 ? -80.314 26.054 7.158 1.00 47.64 313 ASP A C 1
ATOM 675 O O . ASP A 1 105 ? -81.214 26.882 7.313 1.00 47.79 313 ASP A O 1
ATOM 680 N N . PRO A 1 106 ? -80.559 24.775 6.825 1.00 47.10 314 PRO A N 1
ATOM 681 C CA . PRO A 1 106 ? -81.861 24.158 6.677 1.00 46.82 314 PRO A CA 1
ATOM 682 C C . PRO A 1 106 ? -82.892 24.633 7.685 1.00 47.23 314 PRO A C 1
ATOM 683 O O . PRO A 1 106 ? -84.071 24.763 7.347 1.00 48.08 314 PRO A O 1
ATOM 687 N N . ASP A 1 107 ? -82.474 24.866 8.923 1.00 47.13 315 ASP A N 1
ATOM 688 C CA . ASP A 1 107 ? -83.398 25.342 9.938 1.00 46.52 315 ASP A CA 1
ATOM 689 C C . ASP A 1 107 ? -82.737 26.522 10.635 1.00 46.13 315 ASP A C 1
ATOM 690 O O . ASP A 1 107 ? -82.115 26.384 11.685 1.00 46.36 315 ASP A O 1
ATOM 695 N N . ALA A 1 108 ? -82.868 27.683 10.009 1.00 45.49 316 ALA A N 1
ATOM 696 C CA . ALA A 1 108 ? -82.183 28.870 10.432 1.00 45.43 316 ALA A CA 1
ATOM 697 C C . ALA A 1 108 ? -82.339 29.187 11.942 1.00 46.21 316 ALA A C 1
ATOM 698 O O . ALA A 1 108 ? -81.385 29.659 12.591 1.00 47.02 316 ALA A O 1
ATOM 700 N N . ASP A 1 109 ? -83.516 28.934 12.513 1.00 46.18 317 ASP A N 1
ATOM 701 C CA . ASP A 1 109 ? -83.754 29.322 13.904 1.00 45.91 317 ASP A CA 1
ATOM 702 C C . ASP A 1 109 ? -83.777 28.100 14.819 1.00 45.81 317 ASP A C 1
ATOM 703 O O . ASP A 1 109 ? -83.974 28.204 16.052 1.00 45.52 317 ASP A O 1
ATOM 708 N N . GLY A 1 110 ? -83.583 26.944 14.185 1.00 45.36 318 GLY A N 1
ATOM 709 C CA . GLY A 1 110 ? -83.517 25.663 14.872 1.00 45.08 318 GLY A CA 1
ATOM 710 C C . GLY A 1 110 ? -84.666 25.444 15.821 1.00 44.63 318 GLY A C 1
ATOM 711 O O . GLY A 1 110 ? -84.484 25.460 17.037 1.00 44.68 318 GLY A O 1
ATOM 712 N N . ASP A 1 111 ? -85.847 25.250 15.252 1.00 44.34 319 ASP A N 1
ATOM 713 C CA . ASP A 1 111 ? -87.079 25.187 16.023 1.00 44.09 319 ASP A CA 1
ATOM 714 C C . ASP A 1 111 ? -87.922 24.081 15.462 1.00 43.64 319 ASP A C 1
ATOM 715 O O . ASP A 1 111 ? -89.098 23.954 15.776 1.00 43.52 319 ASP A O 1
ATOM 720 N N . GLY A 1 112 ? -87.307 23.297 14.597 1.00 43.30 320 GLY A N 1
ATOM 721 C CA . GLY A 1 112 ? -87.959 22.122 14.077 1.00 43.44 320 GLY A CA 1
ATOM 722 C C . GLY A 1 112 ? -88.538 22.312 12.703 1.00 43.37 320 GLY A C 1
ATOM 723 O O . GLY A 1 112 ? -88.477 21.422 11.883 1.00 43.58 320 GLY A O 1
ATOM 724 N N . VAL A 1 113 ? -89.101 23.472 12.437 1.00 43.36 321 VAL A N 1
ATOM 725 C CA . VAL A 1 113 ? -89.764 23.666 11.175 1.00 43.18 321 VAL A CA 1
ATOM 726 C C . VAL A 1 113 ? -88.742 24.164 10.179 1.00 43.32 321 VAL A C 1
ATOM 727 O O . VAL A 1 113 ? -88.283 25.298 10.309 1.00 43.57 321 VAL A O 1
ATOM 731 N N . PRO A 1 114 ? -88.376 23.324 9.187 1.00 43.31 322 PRO A N 1
ATOM 732 C CA . PRO A 1 114 ? -87.504 23.711 8.076 1.00 43.51 322 PRO A CA 1
ATOM 733 C C . PRO A 1 114 ? -87.986 24.964 7.376 1.00 43.74 322 PRO A C 1
ATOM 734 O O . PRO A 1 114 ? -89.188 25.241 7.349 1.00 43.76 322 PRO A O 1
ATOM 738 N N . ASN A 1 115 ? -87.041 25.698 6.803 1.00 44.13 323 ASN A N 1
ATOM 739 C CA . ASN A 1 115 ? -87.281 27.070 6.358 1.00 44.59 323 ASN A CA 1
ATOM 740 C C . ASN A 1 115 ? -88.495 27.221 5.486 1.00 44.96 323 ASN A C 1
ATOM 741 O O . ASN A 1 115 ? -89.359 28.043 5.784 1.00 45.43 323 ASN A O 1
ATOM 746 N N . GLU A 1 116 ? -88.580 26.377 4.464 1.00 45.24 324 GLU A N 1
ATOM 747 C CA . GLU A 1 116 ? -89.628 26.417 3.448 1.00 46.16 324 GLU A CA 1
ATOM 748 C C . GLU A 1 116 ? -91.029 26.239 4.035 1.00 45.18 324 GLU A C 1
ATOM 749 O O . GLU A 1 116 ? -92.013 26.685 3.459 1.00 45.00 324 GLU A O 1
ATOM 755 N N . LYS A 1 117 ? -91.110 25.598 5.189 1.00 44.39 325 LYS A N 1
ATOM 756 C CA . LYS A 1 117 ? -92.374 25.354 5.831 1.00 43.81 325 LYS A CA 1
ATOM 757 C C . LYS A 1 117 ? -92.569 26.203 7.088 1.00 43.48 325 LYS A C 1
ATOM 758 O O . LYS A 1 117 ? -93.542 26.034 7.820 1.00 44.02 325 LYS A O 1
ATOM 764 N N . ASP A 1 118 ? -91.655 27.131 7.343 1.00 42.72 326 ASP A N 1
ATOM 765 C CA . ASP A 1 118 ? -91.702 27.906 8.572 1.00 41.49 326 ASP A CA 1
ATOM 766 C C . ASP A 1 118 ? -92.221 29.301 8.308 1.00 40.91 326 ASP A C 1
ATOM 767 O O . ASP A 1 118 ? -91.539 30.095 7.654 1.00 40.49 326 ASP A O 1
ATOM 772 N N . ASN A 1 119 ? -93.416 29.596 8.823 1.00 40.24 327 ASN A N 1
ATOM 773 C CA . ASN A 1 119 ? -94.028 30.917 8.649 1.00 40.31 327 ASN A CA 1
ATOM 774 C C . ASN A 1 119 ? -93.274 32.065 9.339 1.00 40.88 327 ASN A C 1
ATOM 775 O O . ASN A 1 119 ? -93.607 33.233 9.135 1.00 41.50 327 ASN A O 1
ATOM 780 N N . CYS A 1 120 ? -92.265 31.712 10.140 1.00 41.14 328 CYS A N 1
ATOM 781 C CA . CYS A 1 120 ? -91.346 32.636 10.795 1.00 41.20 328 CYS A CA 1
ATOM 782 C C . CYS A 1 120 ? -90.001 31.958 10.794 1.00 41.07 328 CYS A C 1
ATOM 783 O O . CYS A 1 120 ? -89.629 31.322 11.785 1.00 41.24 328 CYS A O 1
ATOM 786 N N . PRO A 1 121 ? -89.262 32.049 9.672 1.00 40.90 329 PRO A N 1
ATOM 787 C CA . PRO A 1 121 ? -88.045 31.233 9.523 1.00 40.35 329 PRO A CA 1
ATOM 788 C C . PRO A 1 121 ? -86.940 31.553 10.507 1.00 40.00 329 PRO A C 1
ATOM 789 O O . PRO A 1 121 ? -86.074 30.715 10.714 1.00 40.47 329 PRO A O 1
ATOM 793 N N . LEU A 1 122 ? -87.002 32.726 11.136 1.00 39.80 330 LEU A N 1
ATOM 794 C CA . LEU A 1 122 ? -85.899 33.222 11.973 1.00 39.10 330 LEU A CA 1
ATOM 795 C C . LEU A 1 122 ? -86.216 33.477 13.432 1.00 39.21 330 LEU A C 1
ATOM 796 O O . LEU A 1 122 ? -85.299 33.689 14.215 1.00 39.27 330 LEU A O 1
ATOM 801 N N . VAL A 1 123 ? -87.497 33.513 13.782 1.00 39.49 331 VAL A N 1
ATOM 802 C CA . VAL A 1 123 ? -87.907 33.505 15.182 1.00 39.55 331 VAL A CA 1
ATOM 803 C C . VAL A 1 123 ? -88.547 32.141 15.398 1.00 40.65 331 VAL A C 1
ATOM 804 O O . VAL A 1 123 ? -89.253 31.625 14.523 1.00 41.11 331 VAL A O 1
ATOM 808 N N . ARG A 1 124 ? -88.273 31.527 16.538 1.00 41.68 332 ARG A N 1
ATOM 809 C CA . ARG A 1 124 ? -88.735 30.157 16.776 1.00 42.45 332 ARG A CA 1
ATOM 810 C C . ARG A 1 124 ? -90.203 30.123 17.171 1.00 42.22 332 ARG A C 1
ATOM 811 O O . ARG A 1 124 ? -90.648 30.931 17.976 1.00 42.47 332 ARG A O 1
ATOM 819 N N . ASN A 1 125 ? -90.952 29.200 16.579 1.00 42.12 333 ASN A N 1
ATOM 820 C CA . ASN A 1 125 ? -92.388 29.111 16.792 1.00 41.96 333 ASN A CA 1
ATOM 821 C C . ASN A 1 125 ? -92.913 27.771 16.287 1.00 42.43 333 ASN A C 1
ATOM 822 O O . ASN A 1 125 ? -93.519 27.686 15.216 1.00 42.42 333 ASN A O 1
ATOM 827 N N . PRO A 1 126 ? -92.673 26.694 17.054 1.00 42.82 334 PRO A N 1
ATOM 828 C CA . PRO A 1 126 ? -93.190 25.414 16.589 1.00 42.52 334 PRO A CA 1
ATOM 829 C C . PRO A 1 126 ? -94.703 25.474 16.457 1.00 42.34 334 PRO A C 1
ATOM 830 O O . PRO A 1 126 ? -95.235 24.942 15.500 1.00 42.71 334 PRO A O 1
ATOM 834 N N . ASP A 1 127 ? -95.376 26.158 17.383 1.00 41.87 335 ASP A N 1
ATOM 835 C CA . ASP A 1 127 ? -96.829 26.315 17.341 1.00 41.44 335 ASP A CA 1
ATOM 836 C C . ASP A 1 127 ? -97.382 26.886 15.995 1.00 39.93 335 ASP A C 1
ATOM 837 O O . ASP A 1 127 ? -98.576 26.795 15.720 1.00 40.11 335 ASP A O 1
ATOM 842 N N . GLN A 1 128 ? -96.503 27.437 15.166 1.00 37.91 336 GLN A N 1
ATOM 843 C CA . GLN A 1 128 ? -96.848 28.049 13.878 1.00 36.71 336 GLN A CA 1
ATOM 844 C C . GLN A 1 128 ? -98.119 28.916 13.735 1.00 36.73 336 GLN A C 1
ATOM 845 O O . GLN A 1 128 ? -98.579 29.129 12.616 1.00 36.66 336 GLN A O 1
ATOM 851 N N . ARG A 1 129 ? -98.648 29.438 14.849 1.00 36.48 337 ARG A N 1
ATOM 852 C CA . ARG A 1 129 ? -99.802 30.370 14.867 1.00 36.30 337 ARG A CA 1
ATOM 853 C C . ARG A 1 129 ? -99.685 31.501 13.849 1.00 36.08 337 ARG A C 1
ATOM 854 O O . ARG A 1 129 ? -98.605 32.092 13.654 1.00 36.49 337 ARG A O 1
ATOM 862 N N . ASN A 1 130 ? -100.798 31.809 13.199 1.00 35.66 338 ASN A N 1
ATOM 863 C CA . ASN A 1 130 ? -100.802 32.857 12.181 1.00 35.46 338 ASN A CA 1
ATOM 864 C C . ASN A 1 130 ? -102.210 33.384 11.937 1.00 35.38 338 ASN A C 1
ATOM 865 O O . ASN A 1 130 ? -102.880 32.979 10.993 1.00 35.09 338 ASN A O 1
ATOM 870 N N . THR A 1 131 ? -102.645 34.316 12.778 1.00 35.51 339 THR A N 1
ATOM 871 C CA . THR A 1 131 ? -104.067 34.524 12.919 1.00 35.93 339 THR A CA 1
ATOM 872 C C . THR A 1 131 ? -104.709 35.188 11.709 1.00 36.60 339 THR A C 1
ATOM 873 O O . THR A 1 131 ? -105.886 34.962 11.429 1.00 36.65 339 THR A O 1
ATOM 877 N N . ASP A 1 132 ? -103.937 35.974 10.972 1.00 37.64 340 ASP A N 1
ATOM 878 C CA . ASP A 1 132 ? -104.489 36.668 9.799 1.00 38.57 340 ASP A CA 1
ATOM 879 C C . ASP A 1 132 ? -104.195 35.958 8.487 1.00 38.92 340 ASP A C 1
ATOM 880 O O . ASP A 1 132 ? -104.758 36.306 7.444 1.00 39.20 340 ASP A O 1
ATOM 885 N N . GLU A 1 133 ? -103.282 34.995 8.545 1.00 39.25 341 GLU A N 1
ATOM 886 C CA . GLU A 1 133 ? -102.910 34.213 7.379 1.00 39.73 341 GLU A CA 1
ATOM 887 C C . GLU A 1 133 ? -102.117 34.966 6.325 1.00 39.92 341 GLU A C 1
ATOM 888 O O . GLU A 1 133 ? -102.198 34.623 5.156 1.00 39.97 341 GLU A O 1
ATOM 894 N N . ASP A 1 134 ? -101.356 35.983 6.715 1.00 40.52 342 ASP A N 1
ATOM 895 C CA . ASP A 1 134 ? -100.421 36.595 5.753 1.00 41.53 342 ASP A CA 1
ATOM 896 C C . ASP A 1 134 ? -99.119 35.812 5.724 1.00 41.48 342 ASP A C 1
ATOM 897 O O . ASP A 1 134 ? -98.984 34.865 6.490 1.00 41.21 342 ASP A O 1
ATOM 902 N N . LYS A 1 135 ? -98.166 36.203 4.875 1.00 41.75 343 LYS A N 1
ATOM 903 C CA . LYS A 1 135 ? -96.878 35.481 4.812 1.00 42.28 343 LYS A CA 1
ATOM 904 C C . LYS A 1 135 ? -96.325 35.100 6.195 1.00 42.19 343 LYS A C 1
ATOM 905 O O . LYS A 1 135 ? -95.766 34.015 6.345 1.00 42.36 343 LYS A O 1
ATOM 911 N N . TRP A 1 136 ? -96.511 35.969 7.195 1.00 41.95 344 TRP A N 1
ATOM 912 C CA . TRP A 1 136 ? -95.837 35.839 8.493 1.00 41.48 344 TRP A CA 1
ATOM 913 C C . TRP A 1 136 ? -96.647 35.262 9.618 1.00 41.03 344 TRP A C 1
ATOM 914 O O . TRP A 1 136 ? -97.770 35.691 9.899 1.00 40.83 344 TRP A O 1
ATOM 925 N N . GLY A 1 137 ? -96.025 34.315 10.304 1.00 40.47 345 GLY A N 1
ATOM 926 C CA . GLY A 1 137 ? -96.586 33.778 11.520 1.00 39.88 345 GLY A CA 1
ATOM 927 C C . GLY A 1 137 ? -96.735 34.830 12.581 1.00 39.27 345 GLY A C 1
ATOM 928 O O . GLY A 1 137 ? -96.079 35.871 12.551 1.00 38.13 345 GLY A O 1
ATOM 929 N N . ASP A 1 138 ? -97.603 34.537 13.537 1.00 39.39 346 ASP A N 1
ATOM 930 C CA . ASP A 1 138 ? -97.823 35.449 14.644 1.00 39.55 346 ASP A CA 1
ATOM 931 C C . ASP A 1 138 ? -96.536 35.853 15.387 1.00 39.74 346 ASP A C 1
ATOM 932 O O . ASP A 1 138 ? -96.333 37.010 15.674 1.00 39.59 346 ASP A O 1
ATOM 937 N N . ALA A 1 139 ? -95.651 34.896 15.623 1.00 40.38 347 ALA A N 1
ATOM 938 C CA . ALA A 1 139 ? -94.412 35.102 16.352 1.00 40.59 347 ALA A CA 1
ATOM 939 C C . ALA A 1 139 ? -93.481 36.111 15.762 1.00 41.29 347 ALA A C 1
ATOM 940 O O . ALA A 1 139 ? -92.409 36.295 16.294 1.00 42.27 347 ALA A O 1
ATOM 942 N N . CYS A 1 140 ? -93.824 36.748 14.657 1.00 41.74 348 CYS A N 1
ATOM 943 C CA . CYS A 1 140 ? -92.872 37.677 14.037 1.00 42.42 348 CYS A CA 1
ATOM 944 C C . CYS A 1 140 ? -93.590 38.486 12.984 1.00 41.40 348 CYS A C 1
ATOM 945 O O . CYS A 1 140 ? -93.065 38.735 11.911 1.00 41.65 348 CYS A O 1
ATOM 948 N N . ASP A 1 141 ? -94.817 38.867 13.295 1.00 40.58 349 ASP A N 1
ATOM 949 C CA . ASP A 1 141 ? -95.626 39.638 12.411 1.00 39.63 349 ASP A CA 1
ATOM 950 C C . ASP A 1 141 ? -95.963 40.853 13.221 1.00 39.10 349 ASP A C 1
ATOM 951 O O . ASP A 1 141 ? -96.511 40.733 14.319 1.00 38.59 349 ASP A O 1
ATOM 956 N N . ASN A 1 142 ? -95.624 42.018 12.676 1.00 38.90 350 ASN A N 1
ATOM 957 C CA . ASN A 1 142 ? -95.782 43.287 13.375 1.00 39.21 350 ASN A CA 1
ATOM 958 C C . ASN A 1 142 ? -97.195 43.860 13.299 1.00 39.81 350 ASN A C 1
ATOM 959 O O . ASN A 1 142 ? -97.463 44.969 13.748 1.00 39.54 350 ASN A O 1
ATOM 964 N N . CYS A 1 143 ? -98.090 43.068 12.724 1.00 40.88 351 CYS A N 1
ATOM 965 C CA . CYS A 1 143 ? -99.517 43.348 12.685 1.00 41.65 351 CYS A CA 1
ATOM 966 C C . CYS A 1 143 ? -100.228 42.041 12.843 1.00 40.92 351 CYS A C 1
ATOM 967 O O . CYS A 1 143 ? -100.352 41.289 11.880 1.00 40.98 351 CYS A O 1
ATOM 970 N N . ARG A 1 144 ? -100.666 41.735 14.052 1.00 40.22 352 ARG A N 1
ATOM 971 C CA . ARG A 1 144 ? -101.118 40.373 14.275 1.00 39.89 352 ARG A CA 1
ATOM 972 C C . ARG A 1 144 ? -102.310 39.972 13.374 1.00 39.49 352 ARG A C 1
ATOM 973 O O . ARG A 1 144 ? -102.225 38.986 12.613 1.00 39.05 352 ARG A O 1
ATOM 981 N N . SER A 1 145 ? -103.384 40.760 13.438 1.00 39.09 353 SER A N 1
ATOM 982 C CA . SER A 1 145 ? -104.631 40.399 12.806 1.00 38.90 353 SER A CA 1
ATOM 983 C C . SER A 1 145 ? -104.867 41.201 11.558 1.00 39.63 353 SER A C 1
ATOM 984 O O . SER A 1 145 ? -106.013 41.542 11.247 1.00 39.77 353 SER A O 1
ATOM 987 N N . GLN A 1 146 ? -103.792 41.475 10.826 1.00 40.21 354 GLN A N 1
ATOM 988 C CA . GLN A 1 146 ? -103.876 42.301 9.646 1.00 40.73 354 GLN A CA 1
ATOM 989 C C . GLN A 1 146 ? -102.837 41.885 8.656 1.00 40.68 354 GLN A C 1
ATOM 990 O O . GLN A 1 146 ? -101.651 41.990 8.946 1.00 40.49 354 GLN A O 1
ATOM 996 N N . LYS A 1 147 ? -103.264 41.411 7.490 1.00 40.96 355 LYS A N 1
ATOM 997 C CA . LYS A 1 147 ? -102.323 40.877 6.501 1.00 41.16 355 LYS A CA 1
ATOM 998 C C . LYS A 1 147 ? -101.445 41.997 6.048 1.00 41.26 355 LYS A C 1
ATOM 999 O O . LYS A 1 147 ? -101.921 43.098 5.816 1.00 41.92 355 LYS A O 1
ATOM 1005 N N . ASN A 1 148 ? -100.162 41.752 5.903 1.00 41.39 356 ASN A N 1
ATOM 1006 C CA . ASN A 1 148 ? -99.298 42.820 5.436 1.00 41.66 356 ASN A CA 1
ATOM 1007 C C . ASN A 1 148 ? -97.912 42.286 5.154 1.00 42.22 356 ASN A C 1
ATOM 1008 O O . ASN A 1 148 ? -96.987 42.536 5.931 1.00 42.64 356 ASN A O 1
ATOM 1013 N N . ASP A 1 149 ? -97.759 41.566 4.042 1.00 42.71 357 ASP A N 1
ATOM 1014 C CA . ASP A 1 149 ? -96.562 40.741 3.845 1.00 43.56 357 ASP A CA 1
ATOM 1015 C C . ASP A 1 149 ? -95.299 41.586 3.820 1.00 43.88 357 ASP A C 1
ATOM 1016 O O . ASP A 1 149 ? -94.255 41.140 4.270 1.00 44.12 357 ASP A O 1
ATOM 1021 N N . ASP A 1 150 ? -95.398 42.813 3.314 1.00 44.17 358 ASP A N 1
ATOM 1022 C CA . ASP A 1 150 ? -94.246 43.694 3.192 1.00 44.38 358 ASP A CA 1
ATOM 1023 C C . ASP A 1 150 ? -93.780 44.223 4.555 1.00 44.67 358 ASP A C 1
ATOM 1024 O O . ASP A 1 150 ? -92.696 44.802 4.660 1.00 44.76 358 ASP A O 1
ATOM 1029 N N . GLN A 1 151 ? -94.621 44.069 5.582 1.00 44.69 359 GLN A N 1
ATOM 1030 C CA . GLN A 1 151 ? -94.253 44.345 6.980 1.00 44.44 359 GLN A CA 1
ATOM 1031 C C . GLN A 1 151 ? -93.652 45.740 7.257 1.00 45.09 359 GLN A C 1
ATOM 1032 O O . GLN A 1 151 ? -92.815 45.906 8.152 1.00 45.36 359 GLN A O 1
ATOM 1038 N N . LYS A 1 152 ? -94.117 46.745 6.515 1.00 45.41 360 LYS A N 1
ATOM 1039 C CA . LYS A 1 152 ? -93.697 48.135 6.701 1.00 45.93 360 LYS A CA 1
ATOM 1040 C C . LYS A 1 152 ? -93.942 48.667 8.126 1.00 45.85 360 LYS A C 1
ATOM 1041 O O . LYS A 1 152 ? -95.077 48.693 8.598 1.00 46.32 360 LYS A O 1
ATOM 1047 N N . ASP A 1 153 ? -92.883 49.101 8.800 1.00 45.82 361 ASP A N 1
ATOM 1048 C CA . ASP A 1 153 ? -93.003 49.787 10.091 1.00 45.91 361 ASP A CA 1
ATOM 1049 C C . ASP A 1 153 ? -92.302 51.133 9.952 1.00 46.24 361 ASP A C 1
ATOM 1050 O O . ASP A 1 153 ? -91.202 51.257 10.504 1.00 46.64 361 ASP A O 1
ATOM 1055 N N . THR A 1 154 ? -92.889 52.127 9.246 1.00 46.01 362 THR A N 1
ATOM 1056 C CA . THR A 1 154 ? -92.127 53.382 8.950 1.00 45.48 362 THR A CA 1
ATOM 1057 C C . THR A 1 154 ? -91.518 54.038 10.193 1.00 45.39 362 THR A C 1
ATOM 1058 O O . THR A 1 154 ? -90.410 54.518 10.124 1.00 45.56 362 THR A O 1
ATOM 1062 N N . ASP A 1 155 ? -92.182 54.019 11.337 1.00 45.57 363 ASP A N 1
ATOM 1063 C CA . ASP A 1 155 ? -91.566 54.645 12.501 1.00 45.92 363 ASP A CA 1
ATOM 1064 C C . ASP A 1 155 ? -90.899 53.686 13.481 1.00 45.98 363 ASP A C 1
ATOM 1065 O O . ASP A 1 155 ? -90.821 53.987 14.670 1.00 45.97 363 ASP A O 1
ATOM 1070 N N . GLN A 1 156 ? -90.451 52.535 12.984 1.00 46.21 364 GLN A N 1
ATOM 1071 C CA . GLN A 1 156 ? -89.658 51.553 13.747 1.00 46.66 364 GLN A CA 1
ATOM 1072 C C . GLN A 1 156 ? -90.124 51.238 15.165 1.00 46.52 364 GLN A C 1
ATOM 1073 O O . GLN A 1 156 ? -89.314 51.116 16.081 1.00 46.71 364 GLN A O 1
ATOM 1079 N N . ASP A 1 157 ? -91.426 51.099 15.358 1.00 46.44 365 ASP A N 1
ATOM 1080 C CA . ASP A 1 157 ? -91.950 51.109 16.716 1.00 45.97 365 ASP A CA 1
ATOM 1081 C C . ASP A 1 157 ? -92.421 49.758 17.181 1.00 46.44 365 ASP A C 1
ATOM 1082 O O . ASP A 1 157 ? -92.565 49.538 18.394 1.00 46.84 365 ASP A O 1
ATOM 1087 N N . GLY A 1 158 ? -92.676 48.871 16.217 1.00 46.45 366 GLY A N 1
ATOM 1088 C CA . GLY A 1 158 ? -93.259 47.562 16.493 1.00 46.60 366 GLY A CA 1
ATOM 1089 C C . GLY A 1 158 ? -94.578 47.357 15.778 1.00 46.61 366 GLY A C 1
ATOM 1090 O O . GLY A 1 158 ? -94.760 46.363 15.078 1.00 46.69 366 GLY A O 1
ATOM 1091 N N . ARG A 1 159 ? -95.505 48.291 15.956 1.00 46.48 367 ARG A N 1
ATOM 1092 C CA . ARG A 1 159 ? -96.715 48.276 15.156 1.00 46.56 367 ARG A CA 1
ATOM 1093 C C . ARG A 1 159 ? -96.375 48.604 13.717 1.00 46.41 367 ARG A C 1
ATOM 1094 O O . ARG A 1 159 ? -95.990 49.734 13.431 1.00 46.72 367 ARG A O 1
ATOM 1102 N N . GLY A 1 160 ? -96.501 47.621 12.826 1.00 46.30 368 GLY A N 1
ATOM 1103 C CA . GLY A 1 160 ? -96.441 47.857 11.376 1.00 46.69 368 GLY A CA 1
ATOM 1104 C C . GLY A 1 160 ? -97.381 48.973 10.937 1.00 47.11 368 GLY A C 1
ATOM 1105 O O . GLY A 1 160 ? -98.254 49.399 11.715 1.00 47.40 368 GLY A O 1
ATOM 1106 N N . ASP A 1 161 ? -97.219 49.468 9.712 1.00 47.03 369 ASP A N 1
ATOM 1107 C CA . ASP A 1 161 ? -98.026 50.601 9.274 1.00 47.21 369 ASP A CA 1
ATOM 1108 C C . ASP A 1 161 ? -99.489 50.251 9.256 1.00 46.95 369 ASP A C 1
ATOM 1109 O O . ASP A 1 161 ? -100.313 51.004 9.739 1.00 46.82 369 ASP A O 1
ATOM 1114 N N . ALA A 1 162 ? -99.805 49.080 8.725 1.00 46.91 370 ALA A N 1
ATOM 1115 C CA . ALA A 1 162 ? -101.170 48.629 8.678 1.00 46.71 370 ALA A CA 1
ATOM 1116 C C . ALA A 1 162 ? -101.847 48.575 10.070 1.00 47.03 370 ALA A C 1
ATOM 1117 O O . ALA A 1 162 ? -103.009 48.268 10.147 1.00 46.90 370 ALA A O 1
ATOM 1119 N N . CYS A 1 163 ? -101.134 48.883 11.156 1.00 47.66 371 CYS A N 1
ATOM 1120 C CA . CYS A 1 163 ? -101.657 48.768 12.535 1.00 48.82 371 CYS A CA 1
ATOM 1121 C C . CYS A 1 163 ? -101.559 50.060 13.271 1.00 49.26 371 CYS A C 1
ATOM 1122 O O . CYS A 1 163 ? -102.145 50.220 14.354 1.00 49.48 371 CYS A O 1
ATOM 1125 N N . ASP A 1 164 ? -100.727 50.946 12.734 1.00 49.56 372 ASP A N 1
ATOM 1126 C CA . ASP A 1 164 ? -100.249 52.071 13.499 1.00 49.45 372 ASP A CA 1
ATOM 1127 C C . ASP A 1 164 ? -101.139 53.287 13.332 1.00 49.54 372 ASP A C 1
ATOM 1128 O O . ASP A 1 164 ? -101.386 53.743 12.215 1.00 49.27 372 ASP A O 1
ATOM 1133 N N . ASP A 1 165 ? -101.612 53.789 14.470 1.00 49.84 373 ASP A N 1
ATOM 1134 C CA . ASP A 1 165 ? -102.428 55.016 14.568 1.00 50.36 373 ASP A CA 1
ATOM 1135 C C . ASP A 1 165 ? -101.596 56.313 14.499 1.00 49.28 373 ASP A C 1
ATOM 1136 O O . ASP A 1 165 ? -102.125 57.422 14.656 1.00 49.70 373 ASP A O 1
ATOM 1141 N N . ASP A 1 166 ? -100.296 56.149 14.276 1.00 47.85 374 ASP A N 1
ATOM 1142 C CA . ASP A 1 166 ? -99.343 57.234 14.108 1.00 46.45 374 ASP A CA 1
ATOM 1143 C C . ASP A 1 166 ? -98.207 56.571 13.377 1.00 45.48 374 ASP A C 1
ATOM 1144 O O . ASP A 1 166 ? -97.200 56.185 13.966 1.00 44.88 374 ASP A O 1
ATOM 1149 N N . ILE A 1 167 ? -98.397 56.410 12.079 1.00 44.87 375 ILE A N 1
ATOM 1150 C CA . ILE A 1 167 ? -97.567 55.488 11.334 1.00 44.56 375 ILE A CA 1
ATOM 1151 C C . ILE A 1 167 ? -96.095 55.957 11.298 1.00 44.55 375 ILE A C 1
ATOM 1152 O O . ILE A 1 167 ? -95.178 55.123 11.294 1.00 44.36 375 ILE A O 1
ATOM 1157 N N . ASP A 1 168 ? -95.905 57.285 11.322 1.00 44.65 376 ASP A N 1
ATOM 1158 C CA . ASP A 1 168 ? -94.579 57.972 11.303 1.00 44.68 376 ASP A CA 1
ATOM 1159 C C . ASP A 1 168 ? -94.084 58.483 12.684 1.00 44.07 376 ASP A C 1
ATOM 1160 O O . ASP A 1 168 ? -93.052 59.141 12.798 1.00 43.62 376 ASP A O 1
ATOM 1165 N N . GLY A 1 169 ? -94.860 58.209 13.720 1.00 43.65 377 GLY A N 1
ATOM 1166 C CA . GLY A 1 169 ? -94.406 58.401 15.068 1.00 43.05 377 GLY A CA 1
ATOM 1167 C C . GLY A 1 169 ? -94.261 59.837 15.497 1.00 43.05 377 GLY A C 1
ATOM 1168 O O . GLY A 1 169 ? -93.611 60.083 16.514 1.00 43.23 377 GLY A O 1
ATOM 1169 N N . ASP A 1 170 ? -94.860 60.790 14.764 1.00 42.72 378 ASP A N 1
ATOM 1170 C CA . ASP A 1 170 ? -94.745 62.222 15.151 1.00 41.87 378 ASP A CA 1
ATOM 1171 C C . ASP A 1 170 ? -95.797 62.703 16.142 1.00 41.64 378 ASP A C 1
ATOM 1172 O O . ASP A 1 170 ? -96.147 63.875 16.163 1.00 41.83 378 ASP A O 1
ATOM 1177 N N . ARG A 1 171 ? -96.290 61.784 16.958 1.00 41.42 379 ARG A N 1
ATOM 1178 C CA . ARG A 1 171 ? -97.305 62.056 17.976 1.00 41.49 379 ARG A CA 1
ATOM 1179 C C . ARG A 1 171 ? -98.554 62.790 17.480 1.00 41.29 379 ARG A C 1
ATOM 1180 O O . ARG A 1 171 ? -99.436 63.102 18.267 1.00 41.44 379 ARG A O 1
ATOM 1188 N N . ILE A 1 172 ? -98.639 63.056 16.181 1.00 41.30 380 ILE A N 1
ATOM 1189 C CA . ILE A 1 172 ? -99.888 63.527 15.586 1.00 41.39 380 ILE A CA 1
ATOM 1190 C C . ILE A 1 172 ? -100.552 62.328 14.914 1.00 42.09 380 ILE A C 1
ATOM 1191 O O . ILE A 1 172 ? -99.912 61.594 14.145 1.00 42.33 380 ILE A O 1
ATOM 1196 N N . ARG A 1 173 ? -101.829 62.122 15.246 1.00 42.53 381 ARG A N 1
ATOM 1197 C CA . ARG A 1 173 ? -102.665 61.020 14.732 1.00 42.59 381 ARG A CA 1
ATOM 1198 C C . ARG A 1 173 ? -102.724 61.017 13.202 1.00 43.00 381 ARG A C 1
ATOM 1199 O O . ARG A 1 173 ? -102.564 62.068 12.588 1.00 43.73 381 ARG A O 1
ATOM 1207 N N . ASN A 1 174 ? -102.975 59.867 12.581 1.00 42.89 382 ASN A N 1
ATOM 1208 C CA . ASN A 1 174 ? -102.928 59.783 11.118 1.00 42.82 382 ASN A CA 1
ATOM 1209 C C . ASN A 1 174 ? -103.965 60.597 10.377 1.00 43.38 382 ASN A C 1
ATOM 1210 O O . ASN A 1 174 ? -103.650 61.306 9.417 1.00 43.13 382 ASN A O 1
ATOM 1215 N N . GLN A 1 175 ? -105.209 60.484 10.814 1.00 44.34 383 GLN A N 1
ATOM 1216 C CA . GLN A 1 175 ? -106.274 61.172 10.117 1.00 45.59 383 GLN A CA 1
ATOM 1217 C C . GLN A 1 175 ? -106.207 62.647 10.451 1.00 45.72 383 GLN A C 1
ATOM 1218 O O . GLN A 1 175 ? -106.808 63.467 9.771 1.00 45.89 383 GLN A O 1
ATOM 1224 N N . ALA A 1 176 ? -105.449 62.986 11.482 1.00 46.06 384 ALA A N 1
ATOM 1225 C CA . ALA A 1 176 ? -105.241 64.382 11.807 1.00 46.58 384 ALA A CA 1
ATOM 1226 C C . ALA A 1 176 ? -103.819 64.851 11.468 1.00 46.92 384 ALA A C 1
ATOM 1227 O O . ALA A 1 176 ? -103.288 65.738 12.131 1.00 47.50 384 ALA A O 1
ATOM 1229 N N . ASP A 1 177 ? -103.219 64.280 10.425 1.00 46.86 385 ASP A N 1
ATOM 1230 C CA . ASP A 1 177 ? -101.818 64.521 10.116 1.00 46.92 385 ASP A CA 1
ATOM 1231 C C . ASP A 1 177 ? -101.709 64.799 8.636 1.00 47.17 385 ASP A C 1
ATOM 1232 O O . ASP A 1 177 ? -102.013 63.922 7.835 1.00 47.30 385 ASP A O 1
ATOM 1237 N N . ASN A 1 178 ? -101.278 66.007 8.266 1.00 47.62 386 ASN A N 1
ATOM 1238 C CA . ASN A 1 178 ? -101.204 66.407 6.845 1.00 48.47 386 ASN A CA 1
ATOM 1239 C C . ASN A 1 178 ? -99.962 65.883 6.093 1.00 49.32 386 ASN A C 1
ATOM 1240 O O . ASN A 1 178 ? -99.569 66.427 5.058 1.00 49.25 386 ASN A O 1
ATOM 1245 N N . CYS A 1 179 ? -99.369 64.828 6.650 1.00 50.25 387 CYS A N 1
ATOM 1246 C CA . CYS A 1 179 ? -98.177 64.170 6.162 1.00 51.12 387 CYS A CA 1
ATOM 1247 C C . CYS A 1 179 ? -98.100 62.886 6.927 1.00 51.15 387 CYS A C 1
ATOM 1248 O O . CYS A 1 179 ? -97.163 62.696 7.694 1.00 50.90 387 CYS A O 1
ATOM 1251 N N . PRO A 1 180 ? -99.079 61.992 6.719 1.00 51.55 388 PRO A N 1
ATOM 1252 C CA . PRO A 1 180 ? -99.444 61.022 7.763 1.00 51.59 388 PRO A CA 1
ATOM 1253 C C . PRO A 1 180 ? -98.326 60.026 7.962 1.00 51.97 388 PRO A C 1
ATOM 1254 O O . PRO A 1 180 ? -98.266 59.363 9.013 1.00 51.30 388 PRO A O 1
ATOM 1258 N N . ARG A 1 181 ? -97.440 59.993 6.949 1.00 52.73 389 ARG A N 1
ATOM 1259 C CA . ARG A 1 181 ? -96.249 59.133 6.869 1.00 53.20 389 ARG A CA 1
ATOM 1260 C C . ARG A 1 181 ? -94.889 59.833 6.994 1.00 52.79 389 ARG A C 1
ATOM 1261 O O . ARG A 1 181 ? -93.912 59.190 7.308 1.00 53.04 389 ARG A O 1
ATOM 1269 N N . VAL A 1 182 ? -94.805 61.133 6.753 1.00 52.56 390 VAL A N 1
ATOM 1270 C CA . VAL A 1 182 ? -93.547 61.842 7.021 1.00 51.76 390 VAL A CA 1
ATOM 1271 C C . VAL A 1 182 ? -93.717 62.727 8.244 1.00 51.50 390 VAL A C 1
ATOM 1272 O O . VAL A 1 182 ? -94.533 63.652 8.208 1.00 51.89 390 VAL A O 1
ATOM 1276 N N . PRO A 1 183 ? -92.942 62.469 9.320 1.00 50.84 391 PRO A N 1
ATOM 1277 C CA . PRO A 1 183 ? -93.119 63.164 10.619 1.00 50.40 391 PRO A CA 1
ATOM 1278 C C . PRO A 1 183 ? -92.999 64.699 10.525 1.00 50.16 391 PRO A C 1
ATOM 1279 O O . PRO A 1 183 ? -92.169 65.199 9.762 1.00 50.73 391 PRO A O 1
ATOM 1283 N N . ASN A 1 184 ? -93.819 65.433 11.276 1.00 49.27 392 ASN A N 1
ATOM 1284 C CA . ASN A 1 184 ? -93.875 66.883 11.150 1.00 48.39 392 ASN A CA 1
ATOM 1285 C C . ASN A 1 184 ? -94.800 67.495 12.173 1.00 48.53 392 ASN A C 1
ATOM 1286 O O . ASN A 1 184 ? -95.898 67.946 11.847 1.00 48.28 392 ASN A O 1
ATOM 1291 N N . SER A 1 185 ? -94.342 67.531 13.417 1.00 48.92 393 SER A N 1
ATOM 1292 C CA . SER A 1 185 ? -95.152 68.025 14.544 1.00 49.34 393 SER A CA 1
ATOM 1293 C C . SER A 1 185 ? -95.529 69.501 14.473 1.00 49.33 393 SER A C 1
ATOM 1294 O O . SER A 1 185 ? -96.348 69.950 15.266 1.00 49.63 393 SER A O 1
ATOM 1297 N N . ASP A 1 186 ? -94.901 70.253 13.564 1.00 49.46 394 ASP A N 1
ATOM 1298 C CA . ASP A 1 186 ? -95.232 71.673 13.317 1.00 49.30 394 ASP A CA 1
ATOM 1299 C C . ASP A 1 186 ? -96.355 71.810 12.284 1.00 48.64 394 ASP A C 1
ATOM 1300 O O . ASP A 1 186 ? -96.992 72.874 12.176 1.00 48.59 394 ASP A O 1
ATOM 1305 N N . GLN A 1 187 ? -96.562 70.718 11.536 1.00 47.65 395 GLN A N 1
ATOM 1306 C CA . GLN A 1 187 ? -97.666 70.525 10.590 1.00 46.68 395 GLN A CA 1
ATOM 1307 C C . GLN A 1 187 ? -97.844 71.666 9.600 1.00 46.46 395 GLN A C 1
ATOM 1308 O O . GLN A 1 187 ? -98.953 71.955 9.158 1.00 46.18 395 GLN A O 1
ATOM 1314 N N . LYS A 1 188 ? -96.725 72.288 9.240 1.00 46.47 396 LYS A N 1
ATOM 1315 C CA . LYS A 1 188 ? -96.697 73.461 8.377 1.00 46.60 396 LYS A CA 1
ATOM 1316 C C . LYS A 1 188 ? -97.177 73.106 6.969 1.00 46.18 396 LYS A C 1
ATOM 1317 O O . LYS A 1 188 ? -96.660 72.189 6.341 1.00 46.33 396 LYS A O 1
ATOM 1323 N N . ASP A 1 189 ? -98.200 73.800 6.497 1.00 45.90 397 ASP A N 1
ATOM 1324 C CA . ASP A 1 189 ? -98.641 73.656 5.123 1.00 45.88 397 ASP A CA 1
ATOM 1325 C C . ASP A 1 189 ? -98.619 75.042 4.530 1.00 45.90 397 ASP A C 1
ATOM 1326 O O . ASP A 1 189 ? -99.578 75.793 4.664 1.00 45.91 397 ASP A O 1
ATOM 1331 N N . SER A 1 190 ? -97.526 75.375 3.857 1.00 45.80 398 SER A N 1
ATOM 1332 C CA . SER A 1 190 ? -97.314 76.734 3.397 1.00 45.51 398 SER A CA 1
ATOM 1333 C C . SER A 1 190 ? -98.016 77.077 2.095 1.00 45.41 398 SER A C 1
ATOM 1334 O O . SER A 1 190 ? -97.495 77.847 1.314 1.00 45.69 398 SER A O 1
ATOM 1337 N N . ASP A 1 191 ? -99.187 76.511 1.847 1.00 45.39 399 ASP A N 1
ATOM 1338 C CA . ASP A 1 191 ? -99.926 76.817 0.621 1.00 45.66 399 ASP A CA 1
ATOM 1339 C C . ASP A 1 191 ? -101.367 76.304 0.654 1.00 45.92 399 ASP A C 1
ATOM 1340 O O . ASP A 1 191 ? -102.129 76.488 -0.301 1.00 46.18 399 ASP A O 1
ATOM 1345 N N . GLY A 1 192 ? -101.727 75.649 1.756 1.00 45.97 400 GLY A N 1
ATOM 1346 C CA . GLY A 1 192 ? -103.121 75.330 2.048 1.00 45.76 400 GLY A CA 1
ATOM 1347 C C . GLY A 1 192 ? -103.720 74.243 1.189 1.00 45.40 400 GLY A C 1
ATOM 1348 O O . GLY A 1 192 ? -104.909 73.960 1.288 1.00 45.85 400 GLY A O 1
ATOM 1349 N N . ASP A 1 193 ? -102.904 73.627 0.349 1.00 45.01 401 ASP A N 1
ATOM 1350 C CA . ASP A 1 193 ? -103.409 72.624 -0.566 1.00 44.91 401 ASP A CA 1
ATOM 1351 C C . ASP A 1 193 ? -103.869 71.414 0.217 1.00 44.79 401 ASP A C 1
ATOM 1352 O O . ASP A 1 193 ? -104.368 70.443 -0.352 1.00 45.33 401 ASP A O 1
ATOM 1357 N N . GLY A 1 194 ? -103.676 71.464 1.528 1.00 44.29 402 GLY A N 1
ATOM 1358 C CA . GLY A 1 194 ? -104.046 70.346 2.376 1.00 43.83 402 GLY A CA 1
ATOM 1359 C C . GLY A 1 194 ? -102.909 69.381 2.573 1.00 43.56 402 GLY A C 1
ATOM 1360 O O . GLY A 1 194 ? -102.913 68.626 3.538 1.00 43.82 402 GLY A O 1
ATOM 1361 N N . ILE A 1 195 ? -101.933 69.410 1.663 1.00 43.39 403 ILE A N 1
ATOM 1362 C CA . ILE A 1 195 ? -100.737 68.569 1.754 1.00 42.80 403 ILE A CA 1
ATOM 1363 C C . ILE A 1 195 ? -99.603 69.332 2.456 1.00 43.33 403 ILE A C 1
ATOM 1364 O O . ILE A 1 195 ? -99.173 70.376 1.970 1.00 43.05 403 ILE A O 1
ATOM 1369 N N . GLY A 1 196 ? -99.130 68.803 3.591 1.00 44.19 404 GLY A N 1
ATOM 1370 C CA . GLY A 1 196 ? -98.161 69.487 4.479 1.00 45.41 404 GLY A CA 1
ATOM 1371 C C . GLY A 1 196 ? -96.776 69.630 3.894 1.00 46.40 404 GLY A C 1
ATOM 1372 O O . GLY A 1 196 ? -96.349 68.773 3.123 1.00 46.60 404 GLY A O 1
ATOM 1373 N N . ASP A 1 197 ? -96.061 70.701 4.251 1.00 47.50 405 ASP A N 1
ATOM 1374 C CA . ASP A 1 197 ? -94.762 71.019 3.592 1.00 48.54 405 ASP A CA 1
ATOM 1375 C C . ASP A 1 197 ? -93.763 69.873 3.645 1.00 49.05 405 ASP A C 1
ATOM 1376 O O . ASP A 1 197 ? -93.051 69.640 2.681 1.00 49.12 405 ASP A O 1
ATOM 1381 N N . ALA A 1 198 ? -93.725 69.166 4.770 1.00 49.98 406 ALA A N 1
ATOM 1382 C CA . ALA A 1 198 ? -92.765 68.087 4.994 1.00 50.94 406 ALA A CA 1
ATOM 1383 C C . ALA A 1 198 ? -92.842 66.941 3.987 1.00 51.83 406 ALA A C 1
ATOM 1384 O O . ALA A 1 198 ? -92.016 66.046 4.026 1.00 52.00 406 ALA A O 1
ATOM 1386 N N . CYS A 1 199 ? -93.808 66.968 3.076 1.00 53.07 407 CYS A N 1
ATOM 1387 C CA . CYS A 1 199 ? -94.070 65.810 2.226 1.00 54.53 407 CYS A CA 1
ATOM 1388 C C . CYS A 1 199 ? -94.953 66.177 1.019 1.00 54.86 407 CYS A C 1
ATOM 1389 O O . CYS A 1 199 ? -95.577 65.325 0.393 1.00 55.09 407 CYS A O 1
ATOM 1392 N N . ASP A 1 200 ? -95.006 67.463 0.709 1.00 55.64 408 ASP A N 1
ATOM 1393 C CA . ASP A 1 200 ? -95.679 67.943 -0.479 1.00 56.50 408 ASP A CA 1
ATOM 1394 C C . ASP A 1 200 ? -94.662 67.972 -1.606 1.00 57.72 408 ASP A C 1
ATOM 1395 O O . ASP A 1 200 ? -93.589 68.540 -1.434 1.00 58.29 408 ASP A O 1
ATOM 1400 N N . ASN A 1 201 ? -94.967 67.369 -2.755 1.00 59.03 409 ASN A N 1
ATOM 1401 C CA . ASN A 1 201 ? -94.016 67.399 -3.879 1.00 60.10 409 ASN A CA 1
ATOM 1402 C C . ASN A 1 201 ? -93.866 68.827 -4.423 1.00 61.27 409 ASN A C 1
ATOM 1403 O O . ASN A 1 201 ? -93.050 69.080 -5.327 1.00 61.58 409 ASN A O 1
ATOM 1408 N N . CYS A 1 202 ? -94.654 69.748 -3.848 1.00 62.37 410 CYS A N 1
ATOM 1409 C CA . CYS A 1 202 ? -94.771 71.144 -4.315 1.00 63.71 410 CYS A CA 1
ATOM 1410 C C . CYS A 1 202 ? -95.104 72.191 -3.234 1.00 63.23 410 CYS A C 1
ATOM 1411 O O . CYS A 1 202 ? -96.183 72.789 -3.263 1.00 63.19 410 CYS A O 1
ATOM 1414 N N . PRO A 1 203 ? -94.161 72.442 -2.304 1.00 63.13 411 PRO A N 1
ATOM 1415 C CA . PRO A 1 203 ? -94.461 73.189 -1.080 1.00 63.18 411 PRO A CA 1
ATOM 1416 C C . PRO A 1 203 ? -94.855 74.631 -1.317 1.00 63.50 411 PRO A C 1
ATOM 1417 O O . PRO A 1 203 ? -95.186 75.329 -0.362 1.00 63.82 411 PRO A O 1
ATOM 1421 N N . GLN A 1 204 ? -94.823 75.068 -2.575 1.00 63.84 412 GLN A N 1
ATOM 1422 C CA . GLN A 1 204 ? -95.113 76.465 -2.941 1.00 63.82 412 GLN A CA 1
ATOM 1423 C C . GLN A 1 204 ? -96.477 76.671 -3.571 1.00 63.62 412 GLN A C 1
ATOM 1424 O O . GLN A 1 204 ? -97.125 77.666 -3.304 1.00 63.49 412 GLN A O 1
ATOM 1430 N N . LYS A 1 205 ? -96.888 75.728 -4.413 1.00 63.70 413 LYS A N 1
ATOM 1431 C CA . LYS A 1 205 ? -98.103 75.847 -5.195 1.00 63.71 413 LYS A CA 1
ATOM 1432 C C . LYS A 1 205 ? -99.118 74.795 -4.788 1.00 64.05 413 LYS A C 1
ATOM 1433 O O . LYS A 1 205 ? -98.764 73.639 -4.549 1.00 63.87 413 LYS A O 1
ATOM 1439 N N . SER A 1 206 ? -100.383 75.209 -4.705 1.00 64.65 414 SER A N 1
ATOM 1440 C CA . SER A 1 206 ? -101.498 74.299 -4.424 1.00 65.20 414 SER A CA 1
ATOM 1441 C C . SER A 1 206 ? -101.581 73.194 -5.466 1.00 65.65 414 SER A C 1
ATOM 1442 O O . SER A 1 206 ? -101.987 73.422 -6.591 1.00 66.02 414 SER A O 1
ATOM 1445 N N . ASN A 1 207 ? -101.200 71.991 -5.111 1.00 66.17 415 ASN A N 1
ATOM 1446 C CA . ASN A 1 207 ? -101.410 70.911 -6.039 1.00 67.26 415 ASN A CA 1
ATOM 1447 C C . ASN A 1 207 ? -102.053 69.760 -5.290 1.00 68.20 415 ASN A C 1
ATOM 1448 O O . ASN A 1 207 ? -101.460 68.677 -5.173 1.00 68.15 415 ASN A O 1
ATOM 1453 N N . PRO A 1 208 ? -103.277 69.992 -4.769 1.00 69.11 416 PRO A N 1
ATOM 1454 C CA . PRO A 1 208 ? -103.933 69.009 -3.896 1.00 69.76 416 PRO A CA 1
ATOM 1455 C C . PRO A 1 208 ? -103.982 67.629 -4.545 1.00 70.54 416 PRO A C 1
ATOM 1456 O O . PRO A 1 208 ? -103.665 66.628 -3.888 1.00 70.84 416 PRO A O 1
ATOM 1460 N N . ASP A 1 209 ? -104.332 67.602 -5.835 1.00 71.32 417 ASP A N 1
ATOM 1461 C CA . ASP A 1 209 ? -104.321 66.381 -6.667 1.00 72.03 417 ASP A CA 1
ATOM 1462 C C . ASP A 1 209 ? -102.929 65.734 -6.851 1.00 72.02 417 ASP A C 1
ATOM 1463 O O . ASP A 1 209 ? -102.825 64.533 -7.143 1.00 71.95 417 ASP A O 1
ATOM 1468 N N . GLN A 1 210 ? -101.878 66.538 -6.678 1.00 72.05 418 GLN A N 1
ATOM 1469 C CA . GLN A 1 210 ? -100.493 66.047 -6.646 1.00 72.18 418 GLN A CA 1
ATOM 1470 C C . GLN A 1 210 ? -99.981 65.487 -7.995 1.00 72.41 418 GLN A C 1
ATOM 1471 O O . GLN A 1 210 ? -99.136 64.564 -8.012 1.00 72.49 418 GLN A O 1
ATOM 1477 N N . ALA A 1 211 ? -100.484 66.045 -9.107 1.00 72.26 419 ALA A N 1
ATOM 1478 C CA . ALA A 1 211 ? -100.083 65.620 -10.463 1.00 72.34 419 ALA A CA 1
ATOM 1479 C C . ALA A 1 211 ? -98.553 65.706 -10.690 1.00 72.66 419 ALA A C 1
ATOM 1480 O O . ALA A 1 211 ? -97.927 66.720 -10.383 1.00 73.21 419 ALA A O 1
ATOM 1482 N N . ASP A 1 212 ? -97.959 64.635 -11.216 1.00 72.44 420 ASP A N 1
ATOM 1483 C CA . ASP A 1 212 ? -96.508 64.483 -11.273 1.00 72.02 420 ASP A CA 1
ATOM 1484 C C . ASP A 1 212 ? -96.298 63.622 -12.511 1.00 71.96 420 ASP A C 1
ATOM 1485 O O . ASP A 1 212 ? -95.672 62.562 -12.442 1.00 72.28 420 ASP A O 1
ATOM 1490 N N . VAL A 1 213 ? -96.847 64.091 -13.641 1.00 71.69 421 VAL A N 1
ATOM 1491 C CA . VAL A 1 213 ? -96.851 63.353 -14.935 1.00 71.63 421 VAL A CA 1
ATOM 1492 C C . VAL A 1 213 ? -95.617 62.462 -15.213 1.00 72.16 421 VAL A C 1
ATOM 1493 O O . VAL A 1 213 ? -95.772 61.277 -15.529 1.00 72.38 421 VAL A O 1
ATOM 1497 N N . ASP A 1 214 ? -94.413 63.027 -15.078 1.00 72.48 422 ASP A N 1
ATOM 1498 C CA . ASP A 1 214 ? -93.159 62.288 -15.332 1.00 72.66 422 ASP A CA 1
ATOM 1499 C C . ASP A 1 214 ? -92.620 61.440 -14.162 1.00 72.73 422 ASP A C 1
ATOM 1500 O O . ASP A 1 214 ? -91.696 60.656 -14.337 1.00 72.67 422 ASP A O 1
ATOM 1505 N N . HIS A 1 215 ? -93.188 61.594 -12.976 1.00 72.88 423 HIS A N 1
ATOM 1506 C CA . HIS A 1 215 ? -92.743 60.804 -11.845 1.00 73.36 423 HIS A CA 1
ATOM 1507 C C . HIS A 1 215 ? -91.245 60.988 -11.548 1.00 73.04 423 HIS A C 1
ATOM 1508 O O . HIS A 1 215 ? -90.466 60.029 -11.352 1.00 72.58 423 HIS A O 1
ATOM 1515 N N . ASP A 1 216 ? -90.880 62.267 -11.513 1.00 72.73 424 ASP A N 1
ATOM 1516 C CA . ASP A 1 216 ? -89.579 62.723 -11.059 1.00 72.4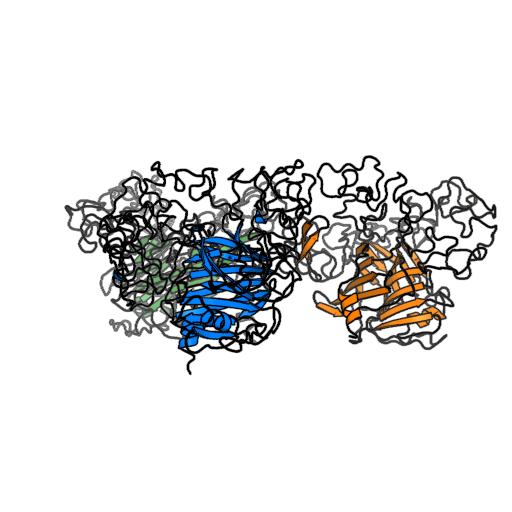8 424 ASP A CA 1
ATOM 1517 C C . ASP A 1 216 ? -89.713 63.304 -9.644 1.00 72.13 424 ASP A C 1
ATOM 1518 O O . ASP A 1 216 ? -88.728 63.786 -9.059 1.00 71.93 424 ASP A O 1
ATOM 1523 N N . PHE A 1 217 ? -90.940 63.263 -9.118 1.00 71.53 425 PHE A N 1
ATOM 1524 C CA . PHE A 1 217 ? -91.243 63.721 -7.764 1.00 71.31 425 PHE A CA 1
ATOM 1525 C C . PHE A 1 217 ? -91.138 65.220 -7.687 1.00 70.76 425 PHE A C 1
ATOM 1526 O O . PHE A 1 217 ? -90.733 65.777 -6.675 1.00 70.87 425 PHE A O 1
ATOM 1534 N N . VAL A 1 218 ? -91.480 65.867 -8.786 1.00 70.11 426 VAL A N 1
ATOM 1535 C CA . VAL A 1 218 ? -91.746 67.290 -8.790 1.00 69.36 426 VAL A CA 1
ATOM 1536 C C . VAL A 1 218 ? -93.105 67.359 -9.455 1.00 69.13 426 VAL A C 1
ATOM 1537 O O . VAL A 1 218 ? -93.262 66.938 -10.594 1.00 69.12 426 VAL A O 1
ATOM 1541 N N . GLY A 1 219 ? -94.107 67.821 -8.731 1.00 68.83 427 GLY A N 1
ATOM 1542 C CA . GLY A 1 219 ? -95.428 67.918 -9.324 1.00 69.25 427 GLY A CA 1
ATOM 1543 C C . GLY A 1 219 ? -95.469 68.808 -10.551 1.00 69.51 427 GLY A C 1
ATOM 1544 O O . GLY A 1 219 ? -94.532 69.547 -10.815 1.00 69.74 427 GLY A O 1
ATOM 1545 N N . ASP A 1 220 ? -96.567 68.753 -11.293 1.00 69.94 428 ASP A N 1
ATOM 1546 C CA . ASP A 1 220 ? -96.697 69.497 -12.553 1.00 70.56 428 ASP A CA 1
ATOM 1547 C C . ASP A 1 220 ? -96.596 71.021 -12.425 1.00 70.41 428 ASP A C 1
ATOM 1548 O O . ASP A 1 220 ? -95.853 71.643 -13.185 1.00 70.67 428 ASP A O 1
ATOM 1553 N N . ALA A 1 221 ? -97.335 71.621 -11.486 1.00 70.09 429 ALA A N 1
ATOM 1554 C CA . ALA A 1 221 ? -97.304 73.085 -11.288 1.00 69.67 429 ALA A CA 1
ATOM 1555 C C . ALA A 1 221 ? -95.926 73.590 -10.824 1.00 69.55 429 ALA A C 1
ATOM 1556 O O . ALA A 1 221 ? -95.675 74.798 -10.778 1.00 69.43 429 ALA A O 1
ATOM 1558 N N . CYS A 1 222 ? -95.052 72.644 -10.487 1.00 69.27 430 CYS A N 1
ATOM 1559 C CA . CYS A 1 222 ? -93.666 72.912 -10.154 1.00 69.49 430 CYS A CA 1
ATOM 1560 C C . CYS A 1 222 ? -92.807 72.699 -11.369 1.00 68.65 430 CYS A C 1
ATOM 1561 O O . CYS A 1 222 ? -92.028 73.567 -11.733 1.00 68.70 430 CYS A O 1
ATOM 1564 N N . ASP A 1 223 ? -92.962 71.523 -11.982 1.00 67.86 431 ASP A N 1
ATOM 1565 C CA . ASP A 1 223 ? -92.031 70.985 -12.971 1.00 66.90 431 ASP A CA 1
ATOM 1566 C C . ASP A 1 223 ? -91.770 71.835 -14.219 1.00 66.46 431 ASP A C 1
ATOM 1567 O O . ASP A 1 223 ? -92.707 72.261 -14.902 1.00 66.41 431 ASP A O 1
ATOM 1572 N N . SER A 1 224 ? -90.484 72.046 -14.514 1.00 65.76 432 SER A N 1
ATOM 1573 C CA . SER A 1 224 ? -90.043 72.865 -15.652 1.00 64.71 432 SER A CA 1
ATOM 1574 C C . SER A 1 224 ? -89.344 72.000 -16.661 1.00 64.35 432 SER A C 1
ATOM 1575 O O . SER A 1 224 ? -89.195 72.392 -17.810 1.00 64.06 432 SER A O 1
ATOM 1578 N N . ASP A 1 225 ? -88.920 70.823 -16.202 1.00 64.12 433 ASP A N 1
ATOM 1579 C CA . ASP A 1 225 ? -88.031 69.912 -16.941 1.00 64.06 433 ASP A CA 1
ATOM 1580 C C . ASP A 1 225 ? -86.848 70.647 -17.586 1.00 63.42 433 ASP A C 1
ATOM 1581 O O . ASP A 1 225 ? -86.469 70.357 -18.722 1.00 63.34 433 ASP A O 1
ATOM 1586 N N . GLN A 1 226 ? -86.286 71.598 -16.831 1.00 62.66 434 GLN A N 1
ATOM 1587 C CA . GLN A 1 226 ? -85.100 72.362 -17.201 1.00 61.65 434 GLN A CA 1
ATOM 1588 C C . GLN A 1 226 ? -83.984 72.033 -16.234 1.00 60.93 434 GLN A C 1
ATOM 1589 O O . GLN A 1 226 ? -84.106 72.295 -15.036 1.00 60.64 434 GLN A O 1
ATOM 1595 N N . ASP A 1 227 ? -82.898 71.459 -16.741 1.00 60.28 435 ASP A N 1
ATOM 1596 C CA . ASP A 1 227 ? -81.784 71.061 -15.880 1.00 60.06 435 ASP A CA 1
ATOM 1597 C C . ASP A 1 227 ? -80.486 71.121 -16.648 1.00 59.65 435 ASP A C 1
ATOM 1598 O O . ASP A 1 227 ? -80.052 70.149 -17.238 1.00 59.56 435 ASP A O 1
ATOM 1603 N N . GLN A 1 228 ? -79.847 72.271 -16.623 1.00 59.59 436 GLN A N 1
ATOM 1604 C CA . GLN A 1 228 ? -78.805 72.531 -17.606 1.00 59.56 436 GLN A CA 1
ATOM 1605 C C . GLN A 1 228 ? -77.501 71.788 -17.357 1.00 59.18 436 GLN A C 1
ATOM 1606 O O . GLN A 1 228 ? -76.797 71.459 -18.308 1.00 59.37 436 GLN A O 1
ATOM 1612 N N . ASP A 1 229 ? -77.179 71.516 -16.097 1.00 58.66 437 ASP A N 1
ATOM 1613 C CA . ASP A 1 229 ? -75.937 70.814 -15.793 1.00 58.06 437 ASP A CA 1
ATOM 1614 C C . ASP A 1 229 ? -76.122 69.302 -15.823 1.00 58.24 437 ASP A C 1
ATOM 1615 O O . ASP A 1 229 ? -75.157 68.548 -15.695 1.00 58.85 437 ASP A O 1
ATOM 1620 N N . GLY A 1 230 ? -77.360 68.854 -15.990 1.00 57.68 438 GLY A N 1
ATOM 1621 C CA . GLY A 1 230 ? -77.614 67.437 -16.174 1.00 57.00 438 GLY A CA 1
ATOM 1622 C C . GLY A 1 230 ? -77.403 66.640 -14.910 1.00 56.66 438 GLY A C 1
ATOM 1623 O O . GLY A 1 230 ? -77.315 65.417 -14.945 1.00 56.94 438 GLY A O 1
ATOM 1624 N N . ASP A 1 231 ? -77.341 67.330 -13.781 1.00 56.29 439 ASP A N 1
ATOM 1625 C CA . ASP A 1 231 ? -77.153 66.659 -12.503 1.00 55.86 439 ASP A CA 1
ATOM 1626 C C . ASP A 1 231 ? -78.459 66.103 -11.913 1.00 55.04 439 ASP A C 1
ATOM 1627 O O . ASP A 1 231 ? -78.527 65.769 -10.730 1.00 54.88 439 ASP A O 1
ATOM 1632 N N . GLY A 1 232 ? -79.485 66.004 -12.744 1.00 54.16 440 GLY A N 1
ATOM 1633 C CA . GLY A 1 232 ? -80.765 65.523 -12.293 1.00 53.66 440 GLY A CA 1
ATOM 1634 C C . GLY A 1 232 ? -81.523 66.453 -11.372 1.00 53.71 440 GLY A C 1
ATOM 1635 O O . GLY A 1 232 ? -82.468 66.027 -10.747 1.00 53.66 440 GLY A O 1
ATOM 1636 N N . HIS A 1 233 ? -81.134 67.723 -11.274 1.00 54.07 441 HIS A N 1
ATOM 1637 C CA . HIS A 1 233 ? -81.890 68.688 -10.446 1.00 54.03 441 HIS A CA 1
ATOM 1638 C C . HIS A 1 233 ? -82.431 69.855 -11.264 1.00 54.16 441 HIS A C 1
ATOM 1639 O O . HIS A 1 233 ? -81.668 70.580 -11.902 1.00 54.14 441 HIS A O 1
ATOM 1646 N N . GLN A 1 234 ? -83.754 70.011 -11.246 1.00 54.49 442 GLN A N 1
ATOM 1647 C CA . GLN A 1 234 ? -84.450 71.178 -11.794 1.00 54.84 442 GLN A CA 1
ATOM 1648 C C . GLN A 1 234 ? -83.658 72.431 -11.435 1.00 55.30 442 GLN A C 1
ATOM 1649 O O . GLN A 1 234 ? -83.099 72.507 -10.336 1.00 55.84 442 GLN A O 1
ATOM 1655 N N . ASP A 1 235 ? -83.599 73.410 -12.336 1.00 55.43 443 ASP A N 1
ATOM 1656 C CA . ASP A 1 235 ? -82.944 74.692 -12.018 1.00 55.38 443 ASP A CA 1
ATOM 1657 C C . ASP A 1 235 ? -83.601 75.338 -10.802 1.00 55.27 443 ASP A C 1
ATOM 1658 O O . ASP A 1 235 ? -82.925 75.681 -9.825 1.00 55.03 443 ASP A O 1
ATOM 1663 N N . SER A 1 236 ? -84.930 75.456 -10.881 1.00 55.38 444 SER A N 1
ATOM 1664 C CA . SER A 1 236 ? -85.812 75.953 -9.814 1.00 55.48 444 SER A CA 1
ATOM 1665 C C . SER A 1 236 ? -85.522 75.337 -8.455 1.00 55.63 444 SER A C 1
ATOM 1666 O O . SER A 1 236 ? -85.898 75.892 -7.418 1.00 55.78 444 SER A O 1
ATOM 1669 N N . ARG A 1 237 ? -84.864 74.181 -8.472 1.00 55.64 445 ARG A N 1
ATOM 1670 C CA . ARG A 1 237 ? -84.732 73.374 -7.296 1.00 55.48 445 ARG A CA 1
ATOM 1671 C C . ARG A 1 237 ? -83.313 72.828 -7.133 1.00 55.77 445 ARG A C 1
ATOM 1672 O O . ARG A 1 237 ? -83.105 71.892 -6.367 1.00 56.43 445 ARG A O 1
ATOM 1680 N N . ASP A 1 238 ? -82.335 73.421 -7.822 1.00 55.82 446 ASP A N 1
ATOM 1681 C CA . ASP A 1 238 ? -80.945 72.948 -7.776 1.00 56.04 446 ASP A CA 1
ATOM 1682 C C . ASP A 1 238 ? -80.081 73.935 -7.032 1.00 56.75 446 ASP A C 1
ATOM 1683 O O . ASP A 1 238 ? -79.683 74.929 -7.609 1.00 57.26 446 ASP A O 1
ATOM 1688 N N . ASN A 1 239 ? -79.744 73.648 -5.780 1.00 57.81 447 ASN A N 1
ATOM 1689 C CA . ASN A 1 239 ? -78.965 74.587 -4.953 1.00 59.15 447 ASN A CA 1
ATOM 1690 C C . ASN A 1 239 ? -77.589 75.016 -5.516 1.00 60.18 447 ASN A C 1
ATOM 1691 O O . ASN A 1 239 ? -76.720 75.489 -4.771 1.00 60.51 447 ASN A O 1
ATOM 1696 N N . CYS A 1 240 ? -77.416 74.878 -6.833 1.00 61.26 448 CYS A N 1
ATOM 1697 C CA . CYS A 1 240 ? -76.150 75.181 -7.496 1.00 62.49 448 CYS A CA 1
ATOM 1698 C C . CYS A 1 240 ? -76.246 74.917 -9.029 1.00 62.57 448 CYS A C 1
ATOM 1699 O O . CYS A 1 240 ? -75.531 74.048 -9.563 1.00 63.16 448 CYS A O 1
ATOM 1702 N N . PRO A 1 241 ? -77.117 75.677 -9.744 1.00 62.28 449 PRO A N 1
ATOM 1703 C CA . PRO A 1 241 ? -77.647 75.351 -11.085 1.00 62.00 449 PRO A CA 1
ATOM 1704 C C . PRO A 1 241 ? -76.667 74.987 -12.199 1.00 61.80 449 PRO A C 1
ATOM 1705 O O . PRO A 1 241 ? -77.009 74.171 -13.063 1.00 61.99 449 PRO A O 1
ATOM 1709 N N . THR A 1 242 ? -75.473 75.574 -12.183 1.00 61.32 450 THR A N 1
ATOM 1710 C CA . THR A 1 242 ? -74.526 75.421 -13.296 1.00 60.56 450 THR A CA 1
ATOM 1711 C C . THR A 1 242 ? -73.396 74.418 -13.043 1.00 60.14 450 THR A C 1
ATOM 1712 O O . THR A 1 242 ? -72.631 74.088 -13.947 1.00 59.94 450 THR A O 1
ATOM 1716 N N . VAL A 1 243 ? -73.281 73.938 -11.819 1.00 59.71 451 VAL A N 1
ATOM 1717 C CA . VAL A 1 243 ? -72.281 72.932 -11.547 1.00 59.73 451 VAL A CA 1
ATOM 1718 C C . VAL A 1 243 ? -73.013 71.644 -11.242 1.00 59.69 451 VAL A C 1
ATOM 1719 O O . VAL A 1 243 ? -73.887 71.630 -10.366 1.00 59.75 451 VAL A O 1
ATOM 1723 N N . PRO A 1 244 ? -72.673 70.557 -11.968 1.00 59.50 452 PRO A N 1
ATOM 1724 C CA . PRO A 1 244 ? -73.246 69.273 -11.622 1.00 59.36 452 PRO A CA 1
ATOM 1725 C C . PRO A 1 244 ? -72.881 68.973 -10.177 1.00 59.53 452 PRO A C 1
ATOM 1726 O O . PRO A 1 244 ? -71.693 68.897 -9.841 1.00 59.57 452 PRO A O 1
ATOM 1730 N N . ASN A 1 245 ? -73.894 68.870 -9.320 1.00 59.50 453 ASN A N 1
ATOM 1731 C CA . ASN A 1 245 ? -73.678 68.572 -7.908 1.00 59.27 453 ASN A CA 1
ATOM 1732 C C . ASN A 1 245 ? -74.861 67.793 -7.365 1.00 59.26 453 ASN A C 1
ATOM 1733 O O . ASN A 1 245 ? -75.632 68.304 -6.572 1.00 59.54 453 ASN A O 1
ATOM 1738 N N . SER A 1 246 ? -75.014 66.553 -7.814 1.00 59.40 454 SER A N 1
ATOM 1739 C CA . SER A 1 246 ? -76.223 65.766 -7.508 1.00 59.48 454 SER A CA 1
ATOM 1740 C C . SER A 1 246 ? -76.393 65.519 -6.018 1.00 59.47 454 SER A C 1
ATOM 1741 O O . SER A 1 246 ? -77.507 65.399 -5.521 1.00 59.24 454 SER A O 1
ATOM 1744 N N . ALA A 1 247 ? -75.272 65.453 -5.312 1.00 59.86 455 ALA A N 1
ATOM 1745 C CA . ALA A 1 247 ? -75.279 65.252 -3.875 1.00 60.19 455 ALA A CA 1
ATOM 1746 C C . ALA A 1 247 ? -75.732 66.490 -3.122 1.00 60.57 455 ALA A C 1
ATOM 1747 O O . ALA A 1 247 ? -76.183 66.377 -1.999 1.00 60.77 455 ALA A O 1
ATOM 1749 N N . GLN A 1 248 ? -75.594 67.670 -3.729 1.00 61.22 456 GLN A N 1
ATOM 1750 C CA . GLN A 1 248 ? -76.291 68.901 -3.270 1.00 61.60 456 GLN A CA 1
ATOM 1751 C C . GLN A 1 248 ? -75.845 69.477 -1.911 1.00 62.27 456 GLN A C 1
ATOM 1752 O O . GLN A 1 248 ? -76.626 70.116 -1.203 1.00 62.15 456 GLN A O 1
ATOM 1758 N N . GLU A 1 249 ? -74.581 69.257 -1.565 1.00 63.19 457 GLU A N 1
ATOM 1759 C CA . GLU A 1 249 ? -74.046 69.659 -0.266 1.00 63.96 457 GLU A CA 1
ATOM 1760 C C . GLU A 1 249 ? -73.981 71.181 -0.164 1.00 64.46 457 GLU A C 1
ATOM 1761 O O . GLU A 1 249 ? -73.778 71.879 -1.168 1.00 64.78 457 GLU A O 1
ATOM 1767 N N . ASP A 1 250 ? -74.150 71.671 1.063 1.00 64.79 458 ASP A N 1
ATOM 1768 C CA . ASP A 1 250 ? -74.251 73.088 1.381 1.00 64.82 458 ASP A CA 1
ATOM 1769 C C . ASP A 1 250 ? -73.912 73.122 2.869 1.00 65.01 458 ASP A C 1
ATOM 1770 O O . ASP A 1 250 ? -74.807 73.166 3.722 1.00 65.28 458 ASP A O 1
ATOM 1775 N N . SER A 1 251 ? -72.613 73.064 3.172 1.00 65.07 459 SER A N 1
ATOM 1776 C CA . SER A 1 251 ? -72.118 72.877 4.548 1.00 65.04 459 SER A CA 1
ATOM 1777 C C . SER A 1 251 ? -72.637 73.923 5.533 1.00 64.99 459 SER A C 1
ATOM 1778 O O . SER A 1 251 ? -73.130 73.574 6.613 1.00 65.22 459 SER A O 1
ATOM 1781 N N . ASP A 1 252 ? -72.540 75.192 5.143 1.00 64.56 460 ASP A N 1
ATOM 1782 C CA . ASP A 1 252 ? -73.038 76.300 5.950 1.00 64.29 460 ASP A CA 1
ATOM 1783 C C . ASP A 1 252 ? -74.556 76.465 5.993 1.00 64.13 460 ASP A C 1
ATOM 1784 O O . ASP A 1 252 ? -75.063 77.067 6.922 1.00 64.05 460 ASP A O 1
ATOM 1789 N N . HIS A 1 253 ? -75.274 75.930 5.005 1.00 64.17 461 HIS A N 1
ATOM 1790 C CA . HIS A 1 253 ? -76.742 76.073 4.900 1.00 64.20 461 HIS A CA 1
ATOM 1791 C C . HIS A 1 253 ? -77.142 77.417 4.297 1.00 63.95 461 HIS A C 1
ATOM 1792 O O . HIS A 1 253 ? -78.317 77.787 4.301 1.00 63.51 461 HIS A O 1
ATOM 1799 N N . ASP A 1 254 ? -76.156 78.124 3.751 1.00 63.99 462 ASP A N 1
ATOM 1800 C CA . ASP A 1 254 ? -76.356 79.466 3.203 1.00 63.97 462 ASP A CA 1
ATOM 1801 C C . ASP A 1 254 ? -77.057 79.503 1.831 1.00 63.88 462 ASP A C 1
ATOM 1802 O O . ASP A 1 254 ? -76.923 80.472 1.079 1.00 63.98 462 ASP A O 1
ATOM 1807 N N . GLY A 1 255 ? -77.806 78.457 1.508 1.00 63.69 463 GLY A N 1
ATOM 1808 C CA . GLY A 1 255 ? -78.531 78.419 0.254 1.00 63.79 463 GLY A CA 1
ATOM 1809 C C . GLY A 1 255 ? -77.728 77.887 -0.920 1.00 64.07 463 GLY A C 1
ATOM 1810 O O . GLY A 1 255 ? -78.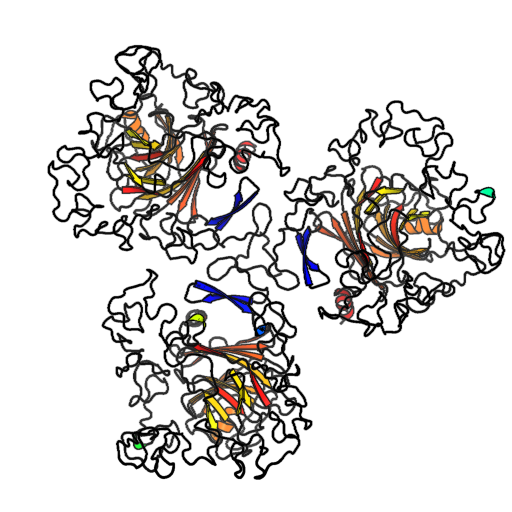231 77.063 -1.686 1.00 64.32 463 GLY A O 1
ATOM 1811 N N . GLN A 1 256 ? -76.490 78.347 -1.081 1.00 64.14 464 GLN A N 1
ATOM 1812 C CA . GLN A 1 256 ? -75.682 77.933 -2.233 1.00 64.48 464 GLN A CA 1
ATOM 1813 C C . GLN A 1 256 ? -74.763 76.745 -1.916 1.00 64.61 464 GLN A C 1
ATOM 1814 O O . GLN A 1 256 ? -73.921 76.836 -1.014 1.00 64.93 464 GLN A O 1
ATOM 1820 N N . GLY A 1 257 ? -74.930 75.649 -2.669 1.00 64.42 465 GLY A N 1
ATOM 1821 C CA . GLY A 1 257 ? -74.154 74.415 -2.503 1.00 64.05 465 GLY A CA 1
ATOM 1822 C C . GLY A 1 257 ? -72.648 74.590 -2.573 1.00 64.11 465 GLY A C 1
ATOM 1823 O O . GLY A 1 257 ? -72.157 75.543 -3.160 1.00 64.04 465 GLY A O 1
ATOM 1824 N N . ASP A 1 258 ? -71.909 73.661 -1.977 1.00 64.21 466 ASP A N 1
ATOM 1825 C CA . ASP A 1 258 ? -70.451 73.752 -1.905 1.00 64.25 466 ASP A CA 1
ATOM 1826 C C . ASP A 1 258 ? -69.799 73.992 -3.243 1.00 64.47 466 ASP A C 1
ATOM 1827 O O . ASP A 1 258 ? -68.792 74.675 -3.315 1.00 64.31 466 ASP A O 1
ATOM 1832 N N . ALA A 1 259 ? -70.394 73.428 -4.293 1.00 65.35 467 ALA A N 1
ATOM 1833 C CA . ALA A 1 259 ? -69.762 73.271 -5.613 1.00 66.18 467 ALA A CA 1
ATOM 1834 C C . ALA A 1 259 ? -69.559 74.577 -6.376 1.00 66.94 467 ALA A C 1
ATOM 1835 O O . ALA A 1 259 ? -69.024 74.595 -7.485 1.00 67.34 467 ALA A O 1
ATOM 1837 N N . CYS A 1 260 ? -69.969 75.675 -5.763 1.00 67.72 468 CYS A N 1
ATOM 1838 C CA . CYS A 1 260 ? -69.990 76.968 -6.423 1.00 68.67 468 CYS A CA 1
ATOM 1839 C C . CYS A 1 260 ? -69.725 78.055 -5.365 1.00 68.57 468 CYS A C 1
ATOM 1840 O O . CYS A 1 260 ? -69.057 79.053 -5.635 1.00 68.72 468 CYS A O 1
ATOM 1843 N N . ASP A 1 261 ? -70.241 77.818 -4.157 1.00 68.59 469 ASP A N 1
ATOM 1844 C CA . ASP A 1 261 ? -69.906 78.551 -2.936 1.00 68.35 469 ASP A CA 1
ATOM 1845 C C . ASP A 1 261 ? -68.393 78.661 -2.722 1.00 68.21 469 ASP A C 1
ATOM 1846 O O . ASP A 1 261 ? -67.653 77.708 -2.970 1.00 68.10 469 ASP A O 1
ATOM 1851 N N . ASP A 1 262 ? -67.953 79.827 -2.246 1.00 68.33 470 ASP A N 1
ATOM 1852 C CA . ASP A 1 262 ? -66.521 80.159 -2.083 1.00 68.24 470 ASP A CA 1
ATOM 1853 C C . ASP A 1 262 ? -66.003 80.106 -0.641 1.00 67.99 470 ASP A C 1
ATOM 1854 O O . ASP A 1 262 ? -64.793 80.183 -0.400 1.00 67.86 470 ASP A O 1
ATOM 1859 N N . ASP A 1 263 ? -66.930 79.989 0.304 1.00 67.73 471 ASP A N 1
ATOM 1860 C CA . ASP A 1 263 ? -66.604 79.717 1.688 1.00 67.56 471 ASP A CA 1
ATOM 1861 C C . ASP A 1 263 ? -67.683 78.791 2.215 1.00 67.39 471 ASP A C 1
ATOM 1862 O O . ASP A 1 263 ? -68.601 79.230 2.921 1.00 67.21 471 ASP A O 1
ATOM 1867 N N . ASP A 1 264 ? -67.564 77.512 1.851 1.00 67.17 472 ASP A N 1
ATOM 1868 C CA . ASP A 1 264 ? -68.599 76.502 2.098 1.00 66.75 472 ASP A CA 1
ATOM 1869 C C . ASP A 1 264 ? -68.999 76.375 3.569 1.00 67.34 472 ASP A C 1
ATOM 1870 O O . ASP A 1 264 ? -70.119 75.983 3.877 1.00 67.27 472 ASP A O 1
ATOM 1875 N N . ASP A 1 265 ? -68.085 76.709 4.474 1.00 68.20 473 ASP A N 1
ATOM 1876 C CA . ASP A 1 265 ? -68.416 76.725 5.895 1.00 69.09 473 ASP A CA 1
ATOM 1877 C C . ASP A 1 265 ? -68.875 78.093 6.390 1.00 70.04 473 ASP A C 1
ATOM 1878 O O . ASP A 1 265 ? -69.673 78.152 7.319 1.00 70.38 473 ASP A O 1
ATOM 1883 N N . ASN A 1 266 ? -68.361 79.174 5.784 1.00 70.94 474 ASN A N 1
ATOM 1884 C CA . ASN A 1 266 ? -68.764 80.579 6.071 1.00 71.67 474 ASN A CA 1
ATOM 1885 C C . ASN A 1 266 ? -67.869 81.426 6.982 1.00 72.30 474 ASN A C 1
ATOM 1886 O O . ASN A 1 266 ? -68.051 82.640 7.063 1.00 72.58 474 ASN A O 1
ATOM 1891 N N . ASP A 1 267 ? -66.893 80.799 7.636 1.00 73.13 475 ASP A N 1
ATOM 1892 C CA . ASP A 1 267 ? -66.036 81.469 8.639 1.00 73.65 475 ASP A CA 1
ATOM 1893 C C . ASP A 1 267 ? -65.107 82.547 8.083 1.00 73.75 475 ASP A C 1
ATOM 1894 O O . ASP A 1 267 ? -64.058 82.828 8.669 1.00 73.79 475 ASP A O 1
ATOM 1899 N N . GLY A 1 268 ? -65.482 83.130 6.949 1.00 73.91 476 GLY A N 1
ATOM 1900 C CA . GLY A 1 268 ? -64.750 84.251 6.389 1.00 74.32 476 GLY A CA 1
ATOM 1901 C C . GLY A 1 268 ? -63.572 83.877 5.516 1.00 74.58 476 GLY A C 1
ATOM 1902 O O . GLY A 1 268 ? -63.228 84.617 4.600 1.00 74.59 476 GLY A O 1
ATOM 1903 N N . VAL A 1 269 ? -62.936 82.744 5.794 1.00 74.97 477 VAL A N 1
ATOM 1904 C CA . VAL A 1 269 ? -61.810 82.309 4.966 1.00 75.42 477 VAL A CA 1
ATOM 1905 C C . VAL A 1 269 ? -62.329 81.666 3.674 1.00 76.03 477 VAL A C 1
ATOM 1906 O O . VAL A 1 269 ? -63.112 80.696 3.724 1.00 75.92 477 VAL A O 1
ATOM 1910 N N . PRO A 1 270 ? -61.901 82.203 2.511 1.00 76.43 478 PRO A N 1
ATOM 1911 C CA . PRO A 1 270 ? -62.292 81.564 1.254 1.00 76.90 478 PRO A CA 1
ATOM 1912 C C . PRO A 1 270 ? -61.724 80.141 1.177 1.00 77.40 478 PRO A C 1
ATOM 1913 O O . PRO A 1 270 ? -60.598 79.888 1.610 1.00 77.37 478 PRO A O 1
ATOM 1917 N N . ASP A 1 271 ? -62.499 79.201 0.663 1.00 78.08 479 ASP A N 1
ATOM 1918 C CA . ASP A 1 271 ? -61.968 77.848 0.585 1.00 78.92 479 ASP A CA 1
ATOM 1919 C C . ASP A 1 271 ? -60.903 77.729 -0.503 1.00 79.19 479 ASP A C 1
ATOM 1920 O O . ASP A 1 271 ? -60.143 76.763 -0.538 1.00 79.41 479 ASP A O 1
ATOM 1925 N N . SER A 1 272 ? -60.825 78.733 -1.368 1.00 79.52 480 SER A N 1
ATOM 1926 C CA . SER A 1 272 ? -59.702 78.834 -2.296 1.00 79.87 480 SER A CA 1
ATOM 1927 C C . SER A 1 272 ? -58.360 78.720 -1.548 1.00 79.94 480 SER A C 1
ATOM 1928 O O . SER A 1 272 ? -57.413 78.116 -2.062 1.00 80.15 480 SER A O 1
ATOM 1931 N N . ARG A 1 273 ? -58.300 79.293 -0.340 1.00 79.73 481 ARG A N 1
ATOM 1932 C CA . ARG A 1 273 ? -57.148 79.154 0.561 1.00 79.41 481 ARG A CA 1
ATOM 1933 C C . ARG A 1 273 ? -57.618 79.005 2.024 1.00 79.18 481 ARG A C 1
ATOM 1934 O O . ARG A 1 273 ? -57.611 79.976 2.787 1.00 79.53 481 ARG A O 1
ATOM 1942 N N . ASP A 1 274 ? -58.043 77.795 2.398 1.00 78.49 482 ASP A N 1
ATOM 1943 C CA . ASP A 1 274 ? -58.448 77.486 3.778 1.00 77.93 482 ASP A CA 1
ATOM 1944 C C . ASP A 1 274 ? -57.926 76.092 4.140 1.00 77.78 482 ASP A C 1
ATOM 1945 O O . ASP A 1 274 ? -57.659 75.284 3.255 1.00 77.60 482 ASP A O 1
ATOM 1950 N N . ASN A 1 275 ? -57.774 75.818 5.435 1.00 77.66 483 ASN A N 1
ATOM 1951 C CA . ASN A 1 275 ? -57.257 74.521 5.896 1.00 77.45 483 ASN A CA 1
ATOM 1952 C C . ASN A 1 275 ? -58.267 73.618 6.641 1.00 76.86 483 ASN A C 1
ATOM 1953 O O . ASN A 1 275 ? -58.057 72.416 6.745 1.00 76.74 483 ASN A O 1
ATOM 1958 N N . CYS A 1 276 ? -59.327 74.195 7.190 1.00 76.32 484 CYS A N 1
ATOM 1959 C CA . CYS A 1 276 ? -60.445 73.388 7.660 1.00 76.28 484 CYS A CA 1
ATOM 1960 C C . CYS A 1 276 ? -61.666 73.790 6.835 1.00 75.54 484 CYS A C 1
ATOM 1961 O O . CYS A 1 276 ? -62.699 74.195 7.393 1.00 75.52 484 CYS A O 1
ATOM 1964 N N . ARG A 1 277 ? -61.528 73.669 5.508 1.00 74.51 485 ARG A N 1
ATOM 1965 C CA . ARG A 1 277 ? -62.545 74.075 4.516 1.00 73.06 485 ARG A CA 1
ATOM 1966 C C . ARG A 1 277 ? -63.993 73.841 4.918 1.00 72.28 485 ARG A C 1
ATOM 1967 O O . ARG A 1 277 ? -64.884 74.495 4.397 1.00 71.74 485 ARG A O 1
ATOM 1975 N N . LEU A 1 278 ? -64.218 72.913 5.843 1.00 71.82 486 LEU A N 1
ATOM 1976 C CA . LEU A 1 278 ? -65.582 72.565 6.257 1.00 71.62 486 LEU A CA 1
ATOM 1977 C C . LEU A 1 278 ? -65.974 72.816 7.731 1.00 71.40 486 LEU A C 1
ATOM 1978 O O . LEU A 1 278 ? -67.156 72.691 8.072 1.00 70.99 486 LEU A O 1
ATOM 1983 N N . VAL A 1 279 ? -65.010 73.147 8.599 1.00 71.36 487 VAL A N 1
ATOM 1984 C CA . VAL A 1 279 ? -65.363 73.724 9.923 1.00 71.10 487 VAL A CA 1
ATOM 1985 C C . VAL A 1 279 ? -64.894 75.170 10.082 1.00 70.88 487 VAL A C 1
ATOM 1986 O O . VAL A 1 279 ? -63.772 75.517 9.687 1.00 70.57 487 VAL A O 1
ATOM 1990 N N . PRO A 1 280 ? -65.766 76.019 10.654 1.00 70.74 488 PRO A N 1
ATOM 1991 C CA . PRO A 1 280 ? -65.339 77.336 11.040 1.00 70.80 488 PRO A CA 1
ATOM 1992 C C . PRO A 1 280 ? -63.974 77.247 11.704 1.00 71.10 488 PRO A C 1
ATOM 1993 O O . PRO A 1 280 ? -63.795 76.473 12.635 1.00 71.11 488 PRO A O 1
ATOM 1997 N N . ASN A 1 281 ? -63.007 77.986 11.179 1.00 71.65 489 ASN A N 1
ATOM 1998 C CA . ASN A 1 281 ? -61.698 78.148 11.828 1.00 72.33 489 ASN A CA 1
ATOM 1999 C C . ASN A 1 281 ? -61.057 79.503 11.459 1.00 72.43 489 ASN A C 1
ATOM 2000 O O . ASN A 1 281 ? -59.935 79.547 10.915 1.00 71.90 489 ASN A O 1
ATOM 2005 N N . PRO A 1 282 ? -61.766 80.618 11.776 1.00 72.72 490 PRO A N 1
ATOM 2006 C CA . PRO A 1 282 ? -61.342 81.923 11.280 1.00 72.97 490 PRO A CA 1
ATOM 2007 C C . PRO A 1 282 ? -59.839 82.155 11.448 1.00 73.44 490 PRO A C 1
ATOM 2008 O O . PRO A 1 282 ? -59.254 82.899 10.665 1.00 73.75 490 PRO A O 1
ATOM 2012 N N . GLY A 1 283 ? -59.217 81.498 12.427 1.00 73.75 491 GLY A N 1
ATOM 2013 C CA . GLY A 1 283 ? -57.805 81.733 12.738 1.00 74.16 491 GLY A CA 1
ATOM 2014 C C . GLY A 1 283 ? -56.751 81.004 11.919 1.00 74.52 491 GLY A C 1
ATOM 2015 O O . GLY A 1 283 ? -55.615 81.465 11.844 1.00 74.42 491 GLY A O 1
ATOM 2016 N N . GLN A 1 284 ? -57.126 79.883 11.297 1.00 75.04 492 GLN A N 1
ATOM 2017 C CA . GLN A 1 284 ? -56.173 78.924 10.668 1.00 75.40 492 GLN A CA 1
ATOM 2018 C C . GLN A 1 284 ? -55.208 78.305 11.702 1.00 75.75 492 GLN A C 1
ATOM 2019 O O . GLN A 1 284 ? -54.181 77.716 11.345 1.00 75.56 492 GLN A O 1
ATOM 2025 N N . GLU A 1 285 ? -55.587 78.433 12.977 1.00 76.32 493 GLU A N 1
ATOM 2026 C CA . GLU A 1 285 ? -54.864 77.901 14.139 1.00 76.90 493 GLU A CA 1
ATOM 2027 C C . GLU A 1 285 ? -54.843 76.364 14.232 1.00 77.21 493 GLU A C 1
ATOM 2028 O O . GLU A 1 285 ? -55.781 75.692 13.788 1.00 77.34 493 GLU A O 1
ATOM 2034 N N . ASP A 1 286 ? -53.779 75.826 14.837 1.00 77.54 494 ASP A N 1
ATOM 2035 C CA . ASP A 1 286 ? -53.509 74.374 14.883 1.00 77.75 494 ASP A CA 1
ATOM 2036 C C . ASP A 1 286 ? -53.008 73.854 16.255 1.00 77.96 494 ASP A C 1
ATOM 2037 O O . ASP A 1 286 ? -52.455 74.622 17.053 1.00 77.91 494 ASP A O 1
ATOM 2042 N N . ALA A 1 287 ? -53.218 72.551 16.511 1.00 78.23 495 ALA A N 1
ATOM 2043 C CA . ALA A 1 287 ? -52.573 71.797 17.622 1.00 78.18 495 ALA A CA 1
ATOM 2044 C C . ALA A 1 287 ? -51.178 71.306 17.187 1.00 78.12 495 ALA A C 1
ATOM 2045 O O . ALA A 1 287 ? -50.332 70.920 18.007 1.00 78.13 495 ALA A O 1
ATOM 2047 N N . ASP A 1 288 ? -50.976 71.337 15.871 1.00 77.98 496 ASP A N 1
ATOM 2048 C CA . ASP A 1 288 ? -49.755 70.927 15.189 1.00 77.52 496 ASP A CA 1
ATOM 2049 C C . ASP A 1 288 ? -49.627 71.775 13.918 1.00 77.28 496 ASP A C 1
ATOM 2050 O O . ASP A 1 288 ? -50.628 72.287 13.409 1.00 77.51 496 ASP A O 1
ATOM 2055 N N . ARG A 1 289 ? -48.413 71.960 13.413 1.00 76.67 497 ARG A N 1
ATOM 2056 C CA . ARG A 1 289 ? -48.298 72.372 12.022 1.00 75.98 497 ARG A CA 1
ATOM 2057 C C . ARG A 1 289 ? -48.212 71.094 11.149 1.00 75.87 497 ARG A C 1
ATOM 2058 O O . ARG A 1 289 ? -47.294 70.283 11.297 1.00 75.37 497 ARG A O 1
ATOM 2066 N N . ASP A 1 290 ? -49.204 70.909 10.275 1.00 75.95 498 ASP A N 1
ATOM 2067 C CA . ASP A 1 290 ? -49.203 69.797 9.316 1.00 76.15 498 ASP A CA 1
ATOM 2068 C C . ASP A 1 290 ? -50.055 70.043 8.067 1.00 75.86 498 ASP A C 1
ATOM 2069 O O . ASP A 1 290 ? -50.108 69.192 7.185 1.00 75.54 498 ASP A O 1
ATOM 2074 N N . GLY A 1 291 ? -50.725 71.188 8.001 1.00 75.76 499 GLY A N 1
ATOM 2075 C CA . GLY A 1 291 ? -51.561 71.506 6.848 1.00 75.89 499 GLY A CA 1
ATOM 2076 C C . GLY A 1 291 ? -53.049 71.473 7.156 1.00 75.93 499 GLY A C 1
ATOM 2077 O O . GLY A 1 291 ? -53.783 72.393 6.791 1.00 75.92 499 GLY A O 1
ATOM 2078 N N . VAL A 1 292 ? -53.503 70.412 7.821 1.00 75.95 500 VAL A N 1
ATOM 2079 C CA . VAL A 1 292 ? -54.888 70.341 8.311 1.00 75.95 500 VAL A CA 1
ATOM 2080 C C . VAL A 1 292 ? -54.995 71.237 9.559 1.00 76.27 500 VAL A C 1
ATOM 2081 O O . VAL A 1 292 ? -53.972 71.621 10.131 1.00 76.41 500 VAL A O 1
ATOM 2085 N N . GLY A 1 293 ? -56.214 71.569 9.973 1.00 76.50 501 GLY A N 1
ATOM 2086 C CA . GLY A 1 293 ? -56.424 72.452 11.114 1.00 76.93 501 GLY A CA 1
ATOM 2087 C C . GLY A 1 293 ? -56.613 71.829 12.485 1.00 77.24 501 GLY A C 1
ATOM 2088 O O . GLY A 1 293 ? -55.648 71.374 13.108 1.00 77.06 501 GLY A O 1
ATOM 2089 N N . ASP A 1 294 ? -57.866 71.835 12.951 1.00 77.65 502 ASP A N 1
ATOM 2090 C CA . ASP A 1 294 ? -58.204 71.544 14.345 1.00 78.01 502 ASP A CA 1
ATOM 2091 C C . ASP A 1 294 ? -59.471 70.718 14.507 1.00 78.10 502 ASP A C 1
ATOM 2092 O O . ASP A 1 294 ? -59.380 69.499 14.513 1.00 78.07 502 ASP A O 1
ATOM 2097 N N . VAL A 1 295 ? -60.635 71.363 14.644 1.00 78.52 503 VAL A N 1
ATOM 2098 C CA . VAL A 1 295 ? -61.921 70.653 14.872 1.00 79.00 503 VAL A CA 1
ATOM 2099 C C . VAL A 1 295 ? -62.204 69.612 13.771 1.00 79.69 503 VAL A C 1
ATOM 2100 O O . VAL A 1 295 ? -63.163 68.823 13.858 1.00 79.88 503 VAL A O 1
ATOM 2104 N N . CYS A 1 296 ? -61.334 69.613 12.756 1.00 80.20 504 CYS A N 1
ATOM 2105 C CA . CYS A 1 296 ? -61.462 68.789 11.546 1.00 80.43 504 CYS A CA 1
ATOM 2106 C C . CYS A 1 296 ? -60.261 67.845 11.338 1.00 80.28 504 CYS A C 1
ATOM 2107 O O . CYS A 1 296 ? -60.092 67.294 10.245 1.00 80.43 504 CYS A O 1
ATOM 2110 N N . GLN A 1 297 ? -59.449 67.658 12.385 1.00 80.10 505 GLN A N 1
ATOM 2111 C CA . GLN A 1 297 ? -58.145 66.976 12.284 1.00 79.77 505 GLN A CA 1
ATOM 2112 C C . GLN A 1 297 ? -58.224 65.654 11.528 1.00 79.23 505 GLN A C 1
ATOM 2113 O O . GLN A 1 297 ? -57.823 65.572 10.364 1.00 79.42 505 GLN A O 1
ATOM 2119 N N . ASP A 1 298 ? -58.748 64.626 12.178 1.00 78.32 506 ASP A N 1
ATOM 2120 C CA . ASP A 1 298 ? -58.971 63.374 11.484 1.00 77.54 506 ASP A CA 1
ATOM 2121 C C . ASP A 1 298 ? -60.463 63.187 11.242 1.00 76.26 506 ASP A C 1
ATOM 2122 O O . ASP A 1 298 ? -60.998 62.068 11.300 1.00 76.16 506 ASP A O 1
ATOM 2127 N N . ASP A 1 299 ? -61.112 64.316 10.954 1.00 74.60 507 ASP A N 1
ATOM 2128 C CA . ASP A 1 299 ? -62.542 64.388 10.705 1.00 72.96 507 ASP A CA 1
ATOM 2129 C C . ASP A 1 299 ? -62.849 65.601 9.828 1.00 71.56 507 ASP A C 1
ATOM 2130 O O . ASP A 1 299 ? -63.614 66.482 10.228 1.00 71.40 507 ASP A O 1
ATOM 2135 N N . PHE A 1 300 ? -62.251 65.635 8.632 1.00 69.75 508 PHE A N 1
ATOM 2136 C CA . PHE A 1 300 ? -62.396 66.756 7.690 1.00 68.00 508 PHE A CA 1
ATOM 2137 C C . PHE A 1 300 ? -63.767 67.420 7.714 1.00 66.98 508 PHE A C 1
ATOM 2138 O O . PHE A 1 300 ? -63.874 68.629 7.574 1.00 66.84 508 PHE A O 1
ATOM 2146 N N . ASP A 1 301 ? -64.800 66.606 7.886 1.00 66.01 509 ASP A N 1
ATOM 2147 C CA . ASP A 1 301 ? -66.188 67.032 7.796 1.00 65.05 509 ASP A CA 1
ATOM 2148 C C . ASP A 1 301 ? -66.870 66.966 9.157 1.00 64.56 509 ASP A C 1
ATOM 2149 O O . ASP A 1 301 ? -68.102 67.006 9.253 1.00 64.49 509 ASP A O 1
ATOM 2154 N N . ALA A 1 302 ? -66.059 66.849 10.205 1.00 63.76 510 ALA A N 1
ATOM 2155 C CA . ALA A 1 302 ? -66.541 66.796 11.584 1.00 63.15 510 ALA A CA 1
ATOM 2156 C C . ALA A 1 302 ? -67.894 66.081 11.786 1.00 62.62 510 ALA A C 1
ATOM 2157 O O . ALA A 1 302 ? -68.701 66.483 12.609 1.00 62.20 510 ALA A O 1
ATOM 2159 N N . ASP A 1 303 ? -68.125 65.006 11.039 1.00 62.47 511 ASP A N 1
ATOM 2160 C CA . ASP A 1 303 ? -69.349 64.221 11.193 1.00 62.39 511 ASP A CA 1
ATOM 2161 C C . ASP A 1 303 ? -69.220 63.265 12.374 1.00 62.86 511 ASP A C 1
ATOM 2162 O O . ASP A 1 303 ? -70.013 62.329 12.523 1.00 62.59 511 ASP A O 1
ATOM 2167 N N . LYS A 1 304 ? -68.227 63.546 13.223 1.00 63.53 512 LYS A N 1
ATOM 2168 C CA . LYS A 1 304 ? -67.731 62.621 14.258 1.00 64.18 512 LYS A CA 1
ATOM 2169 C C . LYS A 1 304 ? -67.657 61.155 13.783 1.00 64.28 512 LYS A C 1
ATOM 2170 O O . LYS A 1 304 ? -67.997 60.216 14.511 1.00 64.42 512 LYS A O 1
ATOM 2176 N N . VAL A 1 305 ? -67.206 60.993 12.535 1.00 64.32 513 VAL A N 1
ATOM 2177 C CA . VAL A 1 305 ? -66.807 59.697 11.980 1.00 64.26 513 VAL A CA 1
ATOM 2178 C C . VAL A 1 305 ? -65.439 59.891 11.335 1.00 64.41 513 VAL A C 1
ATOM 2179 O O . VAL A 1 305 ? -65.309 60.631 10.355 1.00 64.13 513 VAL A O 1
ATOM 2183 N N . VAL A 1 306 ? -64.434 59.228 11.912 1.00 64.68 514 VAL A N 1
ATOM 2184 C CA . VAL A 1 306 ? -63.021 59.430 11.570 1.00 64.88 514 VAL A CA 1
ATOM 2185 C C . VAL A 1 306 ? -62.799 59.213 10.091 1.00 64.97 514 VAL A C 1
ATOM 2186 O O . VAL A 1 306 ? -63.416 58.320 9.509 1.00 65.30 514 VAL A O 1
ATOM 2190 N N . ASP A 1 307 ? -61.916 60.016 9.496 1.00 64.67 515 ASP A N 1
ATOM 2191 C CA . ASP A 1 307 ? -61.679 60.008 8.045 1.00 64.47 515 ASP A CA 1
ATOM 2192 C C . ASP A 1 307 ? -61.492 58.627 7.422 1.00 63.94 515 ASP A C 1
ATOM 2193 O O . ASP A 1 307 ? -62.156 58.302 6.437 1.00 63.76 515 ASP A O 1
ATOM 2198 N N . LYS A 1 308 ? -60.606 57.826 8.023 1.00 63.40 516 LYS A N 1
ATOM 2199 C CA . LYS A 1 308 ? -60.282 56.471 7.562 1.00 62.72 516 LYS A CA 1
ATOM 2200 C C . LYS A 1 308 ? -61.543 55.651 7.294 1.00 61.94 516 LYS A C 1
ATOM 2201 O O . LYS A 1 308 ? -61.603 54.919 6.330 1.00 61.74 516 LYS A O 1
ATOM 2207 N N . ILE A 1 309 ? -62.550 55.800 8.139 1.00 61.48 517 ILE A N 1
ATOM 2208 C CA . ILE A 1 309 ? -63.764 54.998 8.055 1.00 61.07 517 ILE A CA 1
ATOM 2209 C C . ILE A 1 309 ? -64.894 55.732 7.308 1.00 61.21 517 ILE A C 1
ATOM 2210 O O . ILE A 1 309 ? -65.938 55.137 7.014 1.00 61.61 517 ILE A O 1
ATOM 2215 N N . ASP A 1 310 ? -64.686 57.006 6.974 1.00 60.82 518 ASP A N 1
ATOM 2216 C CA . ASP A 1 310 ? -65.778 57.813 6.432 1.00 60.45 518 ASP A CA 1
ATOM 2217 C C . ASP A 1 310 ? -65.901 57.695 4.926 1.00 59.90 518 ASP A C 1
ATOM 2218 O O . ASP A 1 310 ? -65.119 58.276 4.186 1.00 59.76 518 ASP A O 1
ATOM 2223 N N . VAL A 1 311 ? -66.914 56.954 4.501 1.00 59.35 519 VAL A N 1
ATOM 2224 C CA . VAL A 1 311 ? -67.262 56.756 3.098 1.00 59.38 519 VAL A CA 1
ATOM 2225 C C . VAL A 1 311 ? -67.264 58.054 2.244 1.00 59.89 519 VAL A C 1
ATOM 2226 O O . VAL A 1 311 ? -66.816 58.063 1.091 1.00 58.96 519 VAL A O 1
ATOM 2230 N N . CYS A 1 312 ? -67.768 59.144 2.820 1.00 61.18 520 CYS A N 1
ATOM 2231 C CA . CYS A 1 312 ? -67.684 60.462 2.191 1.00 62.72 520 CYS A CA 1
ATOM 2232 C C . CYS A 1 312 ? -67.050 61.456 3.102 1.00 62.48 520 CYS A C 1
ATOM 2233 O O . CYS A 1 312 ? -67.722 62.324 3.652 1.00 62.29 520 CYS A O 1
ATOM 2236 N N . PRO A 1 313 ? -65.723 61.347 3.205 1.00 62.80 521 PRO A N 1
ATOM 2237 C CA . PRO A 1 313 ? -64.862 61.918 4.214 1.00 62.75 521 PRO A CA 1
ATOM 2238 C C . PRO A 1 313 ? -65.008 63.431 4.293 1.00 62.73 521 PRO A C 1
ATOM 2239 O O . PRO A 1 313 ? -64.717 64.006 5.339 1.00 62.57 521 PRO A O 1
ATOM 2243 N N . GLU A 1 314 ? -65.466 64.065 3.214 1.00 62.67 522 GLU A N 1
ATOM 2244 C CA . GLU A 1 314 ? -65.871 65.467 3.302 1.00 63.03 522 GLU A CA 1
ATOM 2245 C C . GLU A 1 314 ? -67.346 65.736 2.982 1.00 62.84 522 GLU A C 1
ATOM 2246 O O . GLU A 1 314 ? -67.689 66.626 2.201 1.00 62.69 522 GLU A O 1
ATOM 2252 N N . ASN A 1 315 ? -68.218 64.957 3.607 1.00 62.83 523 ASN A N 1
ATOM 2253 C CA . ASN A 1 315 ? -69.641 65.199 3.521 1.00 62.81 523 ASN A CA 1
ATOM 2254 C C . ASN A 1 315 ? -70.327 64.778 4.796 1.00 62.59 523 ASN A C 1
ATOM 2255 O O . ASN A 1 315 ? -70.313 63.605 5.161 1.00 62.23 523 ASN A O 1
ATOM 2260 N N . ALA A 1 316 ? -70.954 65.748 5.447 1.00 62.54 524 ALA A N 1
ATOM 2261 C CA . ALA A 1 316 ? -71.376 65.618 6.830 1.00 62.35 524 ALA A CA 1
ATOM 2262 C C . ALA A 1 316 ? -72.503 64.622 7.020 1.00 62.38 524 ALA A C 1
ATOM 2263 O O . ALA A 1 316 ? -72.526 63.898 8.017 1.00 62.29 524 ALA A O 1
ATOM 2265 N N . GLU A 1 317 ? -73.430 64.571 6.066 1.00 62.47 525 GLU A N 1
ATOM 2266 C CA . GLU A 1 317 ? -74.613 63.708 6.223 1.00 62.61 525 GLU A CA 1
ATOM 2267 C C . GLU A 1 317 ? -74.401 62.276 5.753 1.00 61.27 525 GLU A C 1
ATOM 2268 O O . GLU A 1 317 ? -74.970 61.354 6.336 1.00 61.52 525 GLU A O 1
ATOM 2274 N N . VAL A 1 318 ? -73.602 62.070 4.716 1.00 59.58 526 VAL A N 1
ATOM 2275 C CA . VAL A 1 318 ? -73.261 60.701 4.391 1.00 58.04 526 VAL A CA 1
ATOM 2276 C C . VAL A 1 318 ? -72.042 60.242 5.211 1.00 57.25 526 VAL A C 1
ATOM 2277 O O . VAL A 1 318 ? -71.262 61.062 5.689 1.00 57.43 526 VAL A O 1
ATOM 2281 N N . THR A 1 319 ? -71.909 58.937 5.414 1.00 56.31 527 THR A N 1
ATOM 2282 C CA . THR A 1 319 ? -71.021 58.425 6.463 1.00 55.01 527 THR A CA 1
ATOM 2283 C C . THR A 1 319 ? -70.504 56.961 6.339 1.00 54.43 527 THR A C 1
ATOM 2284 O O . THR A 1 319 ? -69.347 56.684 6.650 1.00 54.54 527 THR A O 1
ATOM 2288 N N . LEU A 1 320 ? -71.347 56.047 5.864 1.00 53.31 528 LEU A N 1
ATOM 2289 C CA . LEU A 1 320 ? -71.095 54.625 5.952 1.00 52.28 528 LEU A CA 1
ATOM 2290 C C . LEU A 1 320 ? -71.876 53.942 4.823 1.00 52.03 528 LEU A C 1
ATOM 2291 O O . LEU A 1 320 ? -73.011 54.303 4.615 1.00 52.29 528 LEU A O 1
ATOM 2296 N N . THR A 1 321 ? -71.320 52.984 4.079 1.00 51.69 529 THR A N 1
ATOM 2297 C CA . THR A 1 321 ? -72.147 52.303 3.058 1.00 51.66 529 THR A CA 1
ATOM 2298 C C . THR A 1 321 ? -73.404 51.763 3.738 1.00 51.86 529 THR A C 1
ATOM 2299 O O . THR A 1 321 ? -73.335 50.913 4.619 1.00 52.07 529 THR A O 1
ATOM 2303 N N . ASP A 1 322 ? -74.566 52.263 3.372 1.00 52.03 530 ASP A N 1
ATOM 2304 C CA . ASP A 1 322 ? -75.755 51.798 4.082 1.00 52.69 530 ASP A CA 1
ATOM 2305 C C . ASP A 1 322 ? -77.000 51.810 3.209 1.00 52.57 530 ASP A C 1
ATOM 2306 O O . ASP A 1 322 ? -77.472 52.879 2.836 1.00 52.82 530 ASP A O 1
ATOM 2311 N N . PHE A 1 323 ? -77.536 50.625 2.908 1.00 52.04 531 PHE A N 1
ATOM 2312 C CA . PHE A 1 323 ? -78.614 50.520 1.944 1.00 51.65 531 PHE A CA 1
ATOM 2313 C C . PHE A 1 323 ? -79.990 50.214 2.541 1.00 51.77 531 PHE A C 1
ATOM 2314 O O . PHE A 1 323 ? -80.953 49.966 1.795 1.00 51.81 531 PHE A O 1
ATOM 2322 N N . ARG A 1 324 ? -80.126 50.241 3.859 1.00 51.47 532 ARG A N 1
ATOM 2323 C CA . ARG A 1 324 ? -81.436 49.874 4.394 1.00 51.74 532 ARG A CA 1
ATOM 2324 C C . ARG A 1 324 ? -82.563 50.891 4.153 1.00 51.85 532 ARG A C 1
ATOM 2325 O O . ARG A 1 324 ? -83.729 50.515 4.107 1.00 52.04 532 ARG A O 1
ATOM 2333 N N . ALA A 1 325 ? -82.217 52.163 4.002 1.00 51.65 533 ALA A N 1
ATOM 2334 C CA . ALA A 1 325 ? -83.164 53.143 3.509 1.00 51.46 533 ALA A CA 1
ATOM 2335 C C . ALA A 1 325 ? -83.079 53.129 1.988 1.00 51.66 533 ALA A C 1
ATOM 2336 O O . ALA A 1 325 ? -82.097 53.618 1.401 1.00 52.03 533 ALA A O 1
ATOM 2338 N N . PHE A 1 326 ? -84.086 52.566 1.336 1.00 51.32 534 PHE A N 1
ATOM 2339 C CA . PHE A 1 326 ? -84.089 52.588 -0.115 1.00 51.37 534 PHE A CA 1
ATOM 2340 C C . PHE A 1 326 ? -85.462 52.776 -0.726 1.00 51.60 534 PHE A C 1
ATOM 2341 O O . PHE A 1 326 ? -86.425 52.161 -0.295 1.00 52.07 534 PHE A O 1
ATOM 2349 N N . GLN A 1 327 ? -85.528 53.624 -1.750 1.00 51.79 535 GLN A N 1
ATOM 2350 C CA . GLN A 1 327 ? -86.727 53.797 -2.573 1.00 51.07 535 GLN A CA 1
ATOM 2351 C C . GLN A 1 327 ? -86.868 52.633 -3.499 1.00 50.77 535 GLN A C 1
ATOM 2352 O O . GLN A 1 327 ? -85.893 52.153 -4.073 1.00 50.65 535 GLN A O 1
ATOM 2358 N N . THR A 1 328 ? -88.092 52.186 -3.669 1.00 50.90 536 THR A N 1
ATOM 2359 C CA . THR A 1 328 ? -88.323 51.107 -4.610 1.00 51.05 536 THR A CA 1
ATOM 2360 C C . THR A 1 328 ? -89.020 51.636 -5.895 1.00 51.35 536 THR A C 1
ATOM 2361 O O . THR A 1 328 ? -90.019 52.370 -5.815 1.00 51.89 536 THR A O 1
ATOM 2365 N N . VAL A 1 329 ? -88.439 51.327 -7.059 1.00 50.97 537 VAL A N 1
ATOM 2366 C CA . VAL A 1 329 ? -88.978 51.756 -8.352 1.00 50.78 537 VAL A CA 1
ATOM 2367 C C . VAL A 1 329 ? -89.476 50.524 -9.083 1.00 51.65 537 VAL A C 1
ATOM 2368 O O . VAL A 1 329 ? -88.805 49.502 -9.085 1.00 51.72 537 VAL A O 1
ATOM 2372 N N . VAL A 1 330 ? -90.662 50.602 -9.681 1.00 52.78 538 VAL A N 1
ATOM 2373 C CA . VAL A 1 330 ? -91.132 49.505 -10.528 1.00 53.79 538 VAL A CA 1
ATOM 2374 C C . VAL A 1 330 ? -91.221 49.899 -12.018 1.00 54.84 538 VAL A C 1
ATOM 2375 O O . VAL A 1 330 ? -91.929 50.835 -12.387 1.00 54.81 538 VAL A O 1
ATOM 2379 N N . LEU A 1 331 ? -90.500 49.165 -12.861 1.00 56.16 539 LEU A N 1
ATOM 2380 C CA . LEU A 1 331 ? -90.300 49.564 -14.259 1.00 57.49 539 LEU A CA 1
ATOM 2381 C C . LEU A 1 331 ? -91.395 49.187 -15.286 1.00 59.31 539 LEU A C 1
ATOM 2382 O O . LEU A 1 331 ? -91.406 49.691 -16.426 1.00 59.32 539 LEU A O 1
ATOM 2387 N N . ASP A 1 332 ? -92.301 48.294 -14.897 1.00 61.47 540 ASP A N 1
ATOM 2388 C CA . ASP A 1 332 ? -93.488 48.024 -15.700 1.00 63.44 540 ASP A CA 1
ATOM 2389 C C . ASP A 1 332 ? -94.616 47.883 -14.721 1.00 65.06 540 ASP A C 1
ATOM 2390 O O . ASP A 1 332 ? -94.879 46.776 -14.253 1.00 65.30 540 ASP A O 1
ATOM 2395 N N . PRO A 1 333 ? -95.282 49.010 -14.406 1.00 66.73 541 PRO A N 1
ATOM 2396 C CA . PRO A 1 333 ? -96.166 49.164 -13.259 1.00 68.25 541 PRO A CA 1
ATOM 2397 C C . PRO A 1 333 ? -97.526 48.542 -13.522 1.00 70.17 541 PRO A C 1
ATOM 2398 O O . PRO A 1 333 ? -98.183 48.056 -12.582 1.00 70.39 541 PRO A O 1
ATOM 2402 N N . GLU A 1 334 ? -97.931 48.555 -14.797 1.00 72.14 542 GLU A N 1
ATOM 2403 C CA . GLU A 1 334 ? -99.081 47.793 -15.259 1.00 74.24 542 GLU A CA 1
ATOM 2404 C C . GLU A 1 334 ? -98.983 46.334 -14.765 1.00 74.94 542 GLU A C 1
ATOM 2405 O O . GLU A 1 334 ? -99.976 45.731 -14.333 1.00 75.28 542 GLU A O 1
ATOM 2411 N N . GLY A 1 335 ? -97.765 45.792 -14.810 1.00 75.73 543 GLY A N 1
ATOM 2412 C CA . GLY A 1 335 ? -97.487 44.422 -14.383 1.00 76.22 543 GLY A CA 1
ATOM 2413 C C . GLY A 1 335 ? -97.663 43.462 -15.546 1.00 76.44 543 GLY A C 1
ATOM 2414 O O . GLY A 1 335 ? -98.649 43.557 -16.289 1.00 76.63 543 GLY A O 1
ATOM 2415 N N . ASP A 1 336 ? -96.682 42.574 -15.725 1.00 76.25 544 ASP A N 1
ATOM 2416 C CA . ASP A 1 336 ? -96.823 41.403 -16.594 1.00 75.88 544 ASP A CA 1
ATOM 2417 C C . ASP A 1 336 ? -96.958 40.135 -15.728 1.00 75.35 544 ASP A C 1
ATOM 2418 O O . ASP A 1 336 ? -97.920 39.380 -15.860 1.00 75.34 544 ASP A O 1
ATOM 2423 N N . ALA A 1 337 ? -95.993 39.917 -14.836 1.00 74.69 545 ALA A N 1
ATOM 2424 C CA . ALA A 1 337 ? -96.078 38.851 -13.851 1.00 73.99 545 ALA A CA 1
ATOM 2425 C C . ALA A 1 337 ? -97.016 39.274 -12.728 1.00 73.74 545 ALA A C 1
ATOM 2426 O O . ALA A 1 337 ? -97.526 38.433 -11.988 1.00 74.01 545 ALA A O 1
ATOM 2428 N N . GLN A 1 338 ? -97.252 40.583 -12.615 1.00 73.19 546 GLN A N 1
ATOM 2429 C CA . GLN A 1 338 ? -97.852 41.191 -11.411 1.00 72.21 546 GLN A CA 1
ATOM 2430 C C . GLN A 1 338 ? -97.327 40.572 -10.122 1.00 70.71 546 GLN A C 1
ATOM 2431 O O . GLN A 1 338 ? -98.074 40.297 -9.194 1.00 70.54 546 GLN A O 1
ATOM 2437 N N . ILE A 1 339 ? -96.026 40.313 -10.121 1.00 69.07 547 ILE A N 1
ATOM 2438 C CA . ILE A 1 339 ? -95.273 40.049 -8.925 1.00 67.44 547 ILE A CA 1
ATOM 2439 C C . ILE A 1 339 ? -94.277 41.192 -8.857 1.00 66.71 547 ILE A C 1
ATOM 2440 O O . ILE A 1 339 ? -93.570 41.487 -9.832 1.00 66.46 547 ILE A O 1
ATOM 2445 N N . ASP A 1 340 ? -94.247 41.864 -7.717 1.00 65.71 548 ASP A N 1
ATOM 2446 C CA . ASP A 1 340 ? -93.268 42.910 -7.516 1.00 64.81 548 ASP A CA 1
ATOM 2447 C C . ASP A 1 340 ? -91.986 42.281 -7.013 1.00 63.46 548 ASP A C 1
ATOM 2448 O O . ASP A 1 340 ? -92.034 41.296 -6.283 1.00 63.65 548 ASP A O 1
ATOM 2453 N N . PRO A 1 341 ? -90.831 42.813 -7.426 1.00 62.28 549 PRO A N 1
ATOM 2454 C CA . PRO A 1 341 ? -89.653 42.269 -6.766 1.00 61.38 549 PRO A CA 1
ATOM 2455 C C . PRO A 1 341 ? -89.827 42.556 -5.298 1.00 60.44 549 PRO A C 1
ATOM 2456 O O . PRO A 1 341 ? -90.438 43.578 -4.969 1.00 60.38 549 PRO A O 1
ATOM 2460 N N . ASN A 1 342 ? -89.353 41.668 -4.424 1.00 59.16 550 ASN A N 1
ATOM 2461 C CA . ASN A 1 342 ? -89.332 41.983 -2.992 1.00 57.74 550 ASN A CA 1
ATOM 2462 C C . ASN A 1 342 ? -87.944 41.913 -2.373 1.00 56.53 550 ASN A C 1
ATOM 2463 O O . ASN A 1 342 ? -87.224 40.920 -2.488 1.00 56.26 550 ASN A O 1
ATOM 2468 N N . TRP A 1 343 ? -87.592 42.993 -1.704 1.00 55.57 551 TRP A N 1
ATOM 2469 C CA . TRP A 1 343 ? -86.215 43.268 -1.348 1.00 54.73 551 TRP A CA 1
ATOM 2470 C C . TRP A 1 343 ? -85.944 43.066 0.124 1.00 54.02 551 TRP A C 1
ATOM 2471 O O . TRP A 1 343 ? -86.645 43.616 0.960 1.00 54.32 551 TRP A O 1
ATOM 2482 N N . VAL A 1 344 ? -84.895 42.316 0.428 1.00 53.25 552 VAL A N 1
ATOM 2483 C CA . VAL A 1 344 ? -84.374 42.198 1.790 1.00 52.41 552 VAL A CA 1
ATOM 2484 C C . VAL A 1 344 ? -82.984 42.839 1.874 1.00 52.24 552 VAL A C 1
ATOM 2485 O O . VAL A 1 344 ? -82.113 42.516 1.055 1.00 52.76 552 VAL A O 1
ATOM 2489 N N . VAL A 1 345 ? -82.777 43.738 2.842 1.00 51.30 553 VAL A N 1
ATOM 2490 C CA . VAL A 1 345 ? -81.424 44.206 3.187 1.00 50.65 553 VAL A CA 1
ATOM 2491 C C . VAL A 1 345 ? -80.890 43.429 4.380 1.00 49.90 553 VAL A C 1
ATOM 2492 O O . VAL A 1 345 ? -81.647 42.991 5.232 1.00 49.76 553 VAL A O 1
ATOM 2496 N N . LEU A 1 346 ? -79.580 43.231 4.410 1.00 49.33 554 LEU A N 1
ATOM 2497 C CA . LEU A 1 346 ? -78.912 42.462 5.462 1.00 48.33 554 LEU A CA 1
ATOM 2498 C C . LEU A 1 346 ? -77.553 43.088 5.756 1.00 48.96 554 LEU A C 1
ATOM 2499 O O . LEU A 1 346 ? -77.181 44.130 5.176 1.00 49.68 554 LEU A O 1
ATOM 2504 N N . ASN A 1 347 ? -76.806 42.478 6.667 1.00 48.84 555 ASN A N 1
ATOM 2505 C CA . ASN A 1 347 ? -75.457 42.932 6.898 1.00 48.31 555 ASN A CA 1
ATOM 2506 C C . ASN A 1 347 ? -75.387 44.453 7.202 1.00 48.39 555 ASN A C 1
ATOM 2507 O O . ASN A 1 347 ? -74.418 45.127 6.864 1.00 48.77 555 ASN A O 1
ATOM 2512 N N . GLN A 1 348 ? -76.423 44.972 7.857 1.00 48.25 556 GLN A N 1
ATOM 2513 C CA . GLN A 1 348 ? -76.496 46.371 8.289 1.00 48.41 556 GLN A CA 1
ATOM 2514 C C . GLN A 1 348 ? -76.508 47.347 7.129 1.00 48.32 556 GLN A C 1
ATOM 2515 O O . GLN A 1 348 ? -75.975 48.451 7.219 1.00 48.27 556 GLN A O 1
ATOM 2521 N N . GLY A 1 349 ? -77.130 46.919 6.038 1.00 48.56 557 GLY A N 1
ATOM 2522 C CA . GLY A 1 349 ? -77.397 47.773 4.891 1.00 48.71 557 GLY A CA 1
ATOM 2523 C C . GLY A 1 349 ? -76.306 47.610 3.860 1.00 48.75 557 GLY A C 1
ATOM 2524 O O . GLY A 1 349 ? -76.135 48.465 2.969 1.00 48.68 557 GLY A O 1
ATOM 2525 N N . ARG A 1 350 ? -75.569 46.508 3.975 1.00 48.35 558 ARG A N 1
ATOM 2526 C CA . ARG A 1 350 ? -74.420 46.313 3.119 1.00 48.52 558 ARG A CA 1
ATOM 2527 C C . ARG A 1 350 ? -74.578 45.079 2.245 1.00 48.28 558 ARG A C 1
ATOM 2528 O O . ARG A 1 350 ? -73.633 44.649 1.573 1.00 48.62 558 ARG A O 1
ATOM 2536 N N . GLU A 1 351 ? -75.785 44.522 2.256 1.00 47.78 559 GLU A N 1
ATOM 2537 C CA . GLU A 1 351 ? -76.134 43.366 1.435 1.00 47.36 559 GLU A CA 1
ATOM 2538 C C . GLU A 1 351 ? -77.626 43.422 1.087 1.00 46.26 559 GLU A C 1
ATOM 2539 O O . GLU A 1 351 ? -78.466 43.641 1.955 1.00 45.89 559 GLU A O 1
ATOM 2545 N N . ILE A 1 352 ? -77.954 43.275 -0.187 1.00 45.15 560 ILE A N 1
ATOM 2546 C CA . ILE A 1 352 ? -79.342 43.317 -0.592 1.00 44.62 560 ILE A CA 1
ATOM 2547 C C . ILE A 1 352 ? -79.646 41.958 -1.153 1.00 45.26 560 ILE A C 1
ATOM 2548 O O . ILE A 1 352 ? -78.755 41.319 -1.721 1.00 45.73 560 ILE A O 1
ATOM 2553 N N . VAL A 1 353 ? -80.897 41.513 -0.990 1.00 45.42 561 VAL A N 1
ATOM 2554 C CA . VAL A 1 353 ? -81.363 40.237 -1.539 1.00 45.19 561 VAL A CA 1
ATOM 2555 C C . VAL A 1 353 ? -82.752 40.356 -2.149 1.00 46.12 561 VAL A C 1
ATOM 2556 O O . VAL A 1 353 ? -83.605 41.013 -1.565 1.00 46.89 561 VAL A O 1
ATOM 2560 N N . GLN A 1 354 ? -82.980 39.748 -3.316 1.00 46.68 562 GLN A N 1
ATOM 2561 C CA . GLN A 1 354 ? -84.284 39.849 -3.992 1.00 47.59 562 GLN A CA 1
ATOM 2562 C C . GLN A 1 354 ? -84.808 38.455 -4.289 1.00 48.73 562 GLN A C 1
ATOM 2563 O O . GLN A 1 354 ? -84.144 37.668 -4.994 1.00 49.17 562 GLN A O 1
ATOM 2569 N N . THR A 1 355 ? -85.999 38.134 -3.781 1.00 49.76 563 THR A N 1
ATOM 2570 C CA . THR A 1 355 ? -86.432 36.707 -3.755 1.00 50.58 563 THR A CA 1
ATOM 2571 C C . THR A 1 355 ? -87.466 36.264 -4.803 1.00 51.32 563 THR A C 1
ATOM 2572 O O . THR A 1 355 ? -87.726 35.086 -4.947 1.00 51.45 563 THR A O 1
ATOM 2576 N N . MET A 1 356 ? -88.048 37.200 -5.529 1.00 52.40 564 MET A N 1
ATOM 2577 C CA . MET A 1 356 ? -89.130 36.874 -6.453 1.00 53.56 564 MET A CA 1
ATOM 2578 C C . MET A 1 356 ? -88.678 36.726 -7.899 1.00 53.11 564 MET A C 1
ATOM 2579 O O . MET A 1 356 ? -87.632 37.252 -8.307 1.00 53.19 564 MET A O 1
ATOM 2584 N N . ASN A 1 357 ? -89.496 36.018 -8.667 1.00 52.46 565 ASN A N 1
ATOM 2585 C CA . ASN A 1 357 ? -89.341 35.981 -10.092 1.00 52.10 565 ASN A CA 1
ATOM 2586 C C . ASN A 1 357 ? -90.293 37.033 -10.626 1.00 52.13 565 ASN A C 1
ATOM 2587 O O . ASN A 1 357 ? -91.411 36.723 -11.034 1.00 52.39 565 ASN A O 1
ATOM 2592 N N . SER A 1 358 ? -89.833 38.284 -10.622 1.00 51.95 566 SER A N 1
ATOM 2593 C CA . SER A 1 358 ? -90.719 39.443 -10.702 1.00 51.67 566 SER A CA 1
ATOM 2594 C C . SER A 1 358 ? -90.657 40.240 -11.986 1.00 51.79 566 SER A C 1
ATOM 2595 O O . SER A 1 358 ? -89.860 39.946 -12.872 1.00 51.39 566 SER A O 1
ATOM 2598 N N . ASP A 1 359 ? -91.522 41.257 -12.047 1.00 52.21 567 ASP A N 1
ATOM 2599 C CA . ASP A 1 359 ? -91.443 42.367 -13.010 1.00 52.77 567 ASP A CA 1
ATOM 2600 C C . ASP A 1 359 ? -90.144 43.148 -12.796 1.00 52.17 567 ASP A C 1
ATOM 2601 O O . ASP A 1 359 ? -89.522 43.009 -11.735 1.00 52.56 567 ASP A O 1
ATOM 2606 N N . PRO A 1 360 ? -89.730 43.983 -13.778 1.00 51.51 568 PRO A N 1
ATOM 2607 C CA . PRO A 1 360 ? -88.533 44.817 -13.573 1.00 50.87 568 PRO A CA 1
ATOM 2608 C C . PRO A 1 360 ? -88.664 45.709 -12.321 1.00 50.63 568 PRO A C 1
ATOM 2609 O O . PRO A 1 360 ? -89.789 46.045 -11.890 1.00 51.09 568 PRO A O 1
ATOM 2613 N N . GLY A 1 361 ? -87.541 46.090 -11.736 1.00 49.87 569 GLY A N 1
ATOM 2614 C CA . GLY A 1 361 ? -87.591 46.910 -10.535 1.00 49.89 569 GLY A CA 1
ATOM 2615 C C . GLY A 1 361 ? -86.233 47.301 -9.988 1.00 49.92 569 GLY A C 1
ATOM 2616 O O . GLY A 1 361 ? -85.222 46.666 -10.272 1.00 50.58 569 GLY A O 1
ATOM 2617 N N . LEU A 1 362 ? -86.200 48.351 -9.191 1.00 49.50 570 LEU A N 1
ATOM 2618 C CA . LEU A 1 362 ? -84.949 48.877 -8.718 1.00 49.21 570 LEU A CA 1
ATOM 2619 C C . LEU A 1 362 ? -85.089 49.095 -7.238 1.00 49.47 570 LEU A C 1
ATOM 2620 O O . LEU A 1 362 ? -86.068 49.689 -6.787 1.00 50.45 570 LEU A O 1
ATOM 2625 N N . ALA A 1 363 ? -84.136 48.623 -6.458 1.00 49.15 571 ALA A N 1
ATOM 2626 C CA . ALA A 1 363 ? -83.993 49.156 -5.109 1.00 48.78 571 ALA A CA 1
ATOM 2627 C C . ALA A 1 363 ? -82.963 50.255 -5.235 1.00 48.36 571 ALA A C 1
ATOM 2628 O O . ALA A 1 363 ? -81.871 49.999 -5.739 1.00 48.47 571 ALA A O 1
ATOM 2630 N N . VAL A 1 364 ? -83.280 51.472 -4.818 1.00 48.07 572 VAL A N 1
ATOM 2631 C CA . VAL A 1 364 ? -82.263 52.536 -4.908 1.00 48.19 572 VAL A CA 1
ATOM 2632 C C . VAL A 1 364 ? -82.024 53.312 -3.615 1.00 48.27 572 VAL A C 1
ATOM 2633 O O . VAL A 1 364 ? -82.942 53.889 -3.041 1.00 48.61 572 VAL A O 1
ATOM 2637 N N . GLY A 1 365 ? -80.778 53.332 -3.162 1.00 48.14 573 GLY A N 1
ATOM 2638 C CA . GLY A 1 365 ? -80.445 54.073 -1.945 1.00 48.16 573 GLY A CA 1
ATOM 2639 C C . GLY A 1 365 ? -80.745 55.569 -2.005 1.00 47.86 573 GLY A C 1
ATOM 2640 O O . GLY A 1 365 ? -80.837 56.166 -3.091 1.00 47.67 573 GLY A O 1
ATOM 2641 N N . TYR A 1 366 ? -80.883 56.186 -0.835 1.00 47.31 574 TYR A N 1
ATOM 2642 C CA . TYR A 1 366 ? -81.195 57.603 -0.810 1.00 46.64 574 TYR A CA 1
ATOM 2643 C C . TYR A 1 366 ? -80.028 58.517 -1.060 1.00 46.66 574 TYR A C 1
ATOM 2644 O O . TYR A 1 366 ? -80.241 59.614 -1.532 1.00 47.18 574 TYR A O 1
ATOM 2653 N N . THR A 1 367 ? -78.796 58.116 -0.787 1.00 46.52 575 THR A N 1
ATOM 2654 C CA . THR A 1 367 ? -77.749 59.078 -1.091 1.00 46.30 575 THR A CA 1
ATOM 2655 C C . THR A 1 367 ? -77.429 59.180 -2.608 1.00 46.95 575 THR A C 1
ATOM 2656 O O . THR A 1 367 ? -77.462 58.197 -3.363 1.00 46.75 575 THR A O 1
ATOM 2660 N N . ALA A 1 368 ? -77.200 60.417 -3.031 1.00 47.79 576 ALA A N 1
ATOM 2661 C CA . ALA A 1 368 ? -76.757 60.744 -4.371 1.00 48.59 576 ALA A CA 1
ATOM 2662 C C . ALA A 1 368 ? -75.263 61.076 -4.366 1.00 49.15 576 ALA A C 1
ATOM 2663 O O . ALA A 1 368 ? -74.655 61.252 -3.315 1.00 48.97 576 ALA A O 1
ATOM 2665 N N . PHE A 1 369 ? -74.670 61.162 -5.547 1.00 49.93 577 PHE A N 1
ATOM 2666 C CA . PHE A 1 369 ? -73.226 61.289 -5.637 1.00 50.94 577 PHE A CA 1
ATOM 2667 C C . PHE A 1 369 ? -72.814 62.146 -6.799 1.00 51.80 577 PHE A C 1
ATOM 2668 O O . PHE A 1 369 ? -73.566 62.274 -7.780 1.00 52.23 577 PHE A O 1
ATOM 2676 N N . ASN A 1 370 ? -71.604 62.697 -6.708 1.00 52.36 578 ASN A N 1
ATOM 2677 C CA . ASN A 1 370 ? -70.936 63.125 -7.906 1.00 53.15 578 ASN A CA 1
ATOM 2678 C C . ASN A 1 370 ? -69.990 62.047 -8.379 1.00 53.24 578 ASN A C 1
ATOM 2679 O O . ASN A 1 370 ? -70.454 60.992 -8.809 1.00 53.80 578 ASN A O 1
ATOM 2684 N N . GLY A 1 371 ? -68.682 62.287 -8.309 1.00 53.06 579 GLY A N 1
ATOM 2685 C CA . GLY A 1 371 ? -67.720 61.209 -8.538 1.00 53.21 579 GLY A CA 1
ATOM 2686 C C . GLY A 1 371 ? -67.938 60.150 -7.460 1.00 53.20 579 GLY A C 1
ATOM 2687 O O . GLY A 1 371 ? -68.048 60.506 -6.289 1.00 54.14 579 GLY A O 1
ATOM 2688 N N . VAL A 1 372 ? -68.008 58.869 -7.847 1.00 52.49 580 VAL A N 1
ATOM 2689 C CA . VAL A 1 372 ? -68.331 57.756 -6.939 1.00 51.78 580 VAL A CA 1
ATOM 2690 C C . VAL A 1 372 ? -67.617 56.455 -7.351 1.00 52.00 580 VAL A C 1
ATOM 2691 O O . VAL A 1 372 ? -67.357 56.233 -8.540 1.00 52.11 580 VAL A O 1
ATOM 2695 N N . ASP A 1 373 ? -67.285 55.623 -6.358 1.00 51.91 581 ASP A N 1
ATOM 2696 C CA . ASP A 1 373 ? -66.762 54.280 -6.566 1.00 52.08 581 ASP A CA 1
ATOM 2697 C C . ASP A 1 373 ? -67.737 53.335 -5.892 1.00 51.95 581 ASP A C 1
ATOM 2698 O O . ASP A 1 373 ? -68.140 53.583 -4.756 1.00 52.02 581 ASP A O 1
ATOM 2703 N N . PHE A 1 374 ? -68.118 52.259 -6.581 1.00 51.60 582 PHE A N 1
ATOM 2704 C CA . PHE A 1 374 ? -69.179 51.376 -6.113 1.00 51.45 582 PHE A CA 1
ATOM 2705 C C . PHE A 1 374 ? -68.808 49.980 -6.564 1.00 51.75 582 PHE A C 1
ATOM 2706 O O . PHE A 1 374 ? -68.550 49.751 -7.748 1.00 51.84 582 PHE A O 1
ATOM 2714 N N . GLU A 1 375 ? -68.740 49.069 -5.593 1.00 51.77 583 GLU A N 1
ATOM 2715 C CA . GLU A 1 375 ? -68.344 47.687 -5.813 1.00 51.96 583 GLU A CA 1
ATOM 2716 C C . GLU A 1 375 ? -69.307 46.811 -5.032 1.00 51.44 583 GLU A C 1
ATOM 2717 O O . GLU A 1 375 ? -69.760 47.220 -3.971 1.00 51.77 583 GLU A O 1
ATOM 2723 N N . GLY A 1 376 ? -69.640 45.638 -5.577 1.00 50.83 584 GLY A N 1
ATOM 2724 C CA . GLY A 1 376 ? -70.479 44.635 -4.921 1.00 49.70 584 GLY A CA 1
ATOM 2725 C C . GLY A 1 376 ? -70.187 43.232 -5.451 1.00 49.65 584 GLY A C 1
ATOM 2726 O O . GLY A 1 376 ? -69.446 43.047 -6.436 1.00 50.06 584 GLY A O 1
ATOM 2727 N N . THR A 1 377 ? -70.751 42.227 -4.792 1.00 48.82 585 THR A N 1
ATOM 2728 C CA . THR A 1 377 ? -70.669 40.868 -5.284 1.00 48.02 585 THR A CA 1
ATOM 2729 C C . THR A 1 377 ? -72.007 40.416 -5.802 1.00 48.47 585 THR A C 1
ATOM 2730 O O . THR A 1 377 ? -72.991 40.387 -5.078 1.00 48.54 585 THR A O 1
ATOM 2734 N N . PHE A 1 378 ? -72.044 40.074 -7.074 1.00 48.86 586 PHE A N 1
ATOM 2735 C CA . PHE A 1 378 ? -73.252 39.581 -7.670 1.00 49.42 586 PHE A CA 1
ATOM 2736 C C . PHE A 1 378 ? -73.244 38.049 -7.582 1.00 49.27 586 PHE A C 1
ATOM 2737 O O . PHE A 1 378 ? -72.228 37.407 -7.848 1.00 49.89 586 PHE A O 1
ATOM 2745 N N . HIS A 1 379 ? -74.364 37.468 -7.164 1.00 48.88 587 HIS A N 1
ATOM 2746 C CA . HIS A 1 379 ? -74.500 36.010 -6.995 1.00 48.39 587 HIS A CA 1
ATOM 2747 C C . HIS A 1 379 ? -75.953 35.669 -7.217 1.00 48.73 587 HIS A C 1
ATOM 2748 O O . HIS A 1 379 ? -76.832 36.329 -6.650 1.00 49.00 587 HIS A O 1
ATOM 2755 N N . VAL A 1 380 ? -76.237 34.680 -8.057 1.00 48.80 588 VAL A N 1
ATOM 2756 C CA . VAL A 1 380 ? -77.623 34.201 -8.114 1.00 48.81 588 VAL A CA 1
ATOM 2757 C C . VAL A 1 380 ? -77.734 32.834 -7.471 1.00 49.39 588 VAL A C 1
ATOM 2758 O O . VAL A 1 380 ? -77.305 31.811 -8.007 1.00 49.90 588 VAL A O 1
ATOM 2762 N N . ASN A 1 381 ? -78.305 32.859 -6.283 1.00 49.71 589 ASN A N 1
ATOM 2763 C CA . ASN A 1 381 ? -78.321 31.726 -5.402 1.00 50.23 589 ASN A CA 1
ATOM 2764 C C . ASN A 1 381 ? -79.336 30.663 -5.796 1.00 50.51 589 ASN A C 1
ATOM 2765 O O . ASN A 1 381 ? -80.167 30.278 -4.986 1.00 50.91 589 ASN A O 1
ATOM 2770 N N . THR A 1 382 ? -79.287 30.199 -7.036 1.00 50.58 590 THR A N 1
ATOM 2771 C CA . THR A 1 382 ? -80.245 29.218 -7.500 1.00 50.63 590 THR A CA 1
ATOM 2772 C C . THR A 1 382 ? -79.969 28.795 -8.921 1.00 50.69 590 THR A C 1
ATOM 2773 O O . THR A 1 382 ? -79.512 29.582 -9.748 1.00 50.45 590 THR A O 1
ATOM 2777 N N . VAL A 1 383 ? -80.292 27.535 -9.184 1.00 50.97 591 VAL A N 1
ATOM 2778 C CA . VAL A 1 383 ? -80.180 26.948 -10.505 1.00 50.76 591 VAL A CA 1
ATOM 2779 C C . VAL A 1 383 ? -81.316 27.414 -11.396 1.00 50.74 591 VAL A C 1
ATOM 2780 O O . VAL A 1 383 ? -81.153 27.501 -12.613 1.00 50.91 591 VAL A O 1
ATOM 2784 N N . THR A 1 384 ? -82.455 27.736 -10.796 1.00 50.68 592 THR A N 1
ATOM 2785 C CA . THR A 1 384 ? -83.626 28.089 -11.602 1.00 51.06 592 THR A CA 1
ATOM 2786 C C . THR A 1 384 ? -83.582 29.476 -12.313 1.00 51.69 592 THR A C 1
ATOM 2787 O O . THR A 1 384 ? -82.878 30.408 -11.883 1.00 52.01 592 THR A O 1
ATOM 2791 N N . ASP A 1 385 ? -84.337 29.569 -13.416 1.00 51.91 593 ASP A N 1
ATOM 2792 C CA . ASP A 1 385 ? -84.398 30.735 -14.329 1.00 51.67 593 ASP A CA 1
ATOM 2793 C C . ASP A 1 385 ? -83.072 31.017 -14.969 1.00 51.49 593 ASP A C 1
ATOM 2794 O O . ASP A 1 385 ? -82.127 30.236 -14.807 1.00 52.00 593 ASP A O 1
ATOM 2799 N N . ASP A 1 386 ? -82.994 32.127 -15.702 1.00 51.15 594 ASP A N 1
ATOM 2800 C CA . ASP A 1 386 ? -81.749 32.525 -16.382 1.00 50.61 594 ASP A CA 1
ATOM 2801 C C . ASP A 1 386 ? -81.854 33.946 -16.840 1.00 49.95 594 ASP A C 1
ATOM 2802 O O . ASP A 1 386 ? -81.323 34.326 -17.864 1.00 49.86 594 ASP A O 1
ATOM 2807 N N . ASP A 1 387 ? -82.573 34.736 -16.078 1.00 49.74 595 ASP A N 1
ATOM 2808 C CA . ASP A 1 387 ? -82.893 36.054 -16.533 1.00 49.95 595 ASP A CA 1
ATOM 2809 C C . ASP A 1 387 ? -81.896 37.054 -16.021 1.00 49.64 595 ASP A C 1
ATOM 2810 O O . ASP A 1 387 ? -80.739 36.719 -15.848 1.00 50.14 595 ASP A O 1
ATOM 2815 N N . TYR A 1 388 ? -82.350 38.271 -15.759 1.00 49.20 596 TYR A N 1
ATOM 2816 C CA . TYR A 1 388 ? -81.483 39.438 -15.609 1.00 48.29 596 TYR A CA 1
ATOM 2817 C C . TYR A 1 388 ? -81.230 39.904 -14.167 1.00 47.82 596 TYR A C 1
ATOM 2818 O O . TYR A 1 388 ? -82.158 40.005 -13.352 1.00 48.17 596 TYR A O 1
ATOM 2827 N N . ALA A 1 389 ? -79.984 40.236 -13.869 1.00 46.68 597 ALA A N 1
ATOM 2828 C CA . ALA A 1 389 ? -79.703 41.021 -12.683 1.00 46.36 597 ALA A CA 1
ATOM 2829 C C . ALA A 1 389 ? -78.722 42.164 -13.012 1.00 46.32 597 ALA A C 1
ATOM 2830 O O . ALA A 1 389 ? -78.098 42.189 -14.096 1.00 45.96 597 ALA A O 1
ATOM 2832 N N . GLY A 1 390 ? -78.595 43.115 -12.091 1.00 46.04 598 GLY A N 1
ATOM 2833 C CA . GLY A 1 390 ? -77.629 44.167 -12.287 1.00 46.21 598 GLY A CA 1
ATOM 2834 C C . GLY A 1 390 ? -77.585 45.203 -11.195 1.00 46.33 598 GLY A C 1
ATOM 2835 O O . GLY A 1 390 ? -78.160 45.004 -10.124 1.00 46.29 598 GLY A O 1
ATOM 2836 N N . PHE A 1 391 ? -76.869 46.295 -11.478 1.00 46.17 599 PHE A N 1
ATOM 2837 C CA . PHE A 1 391 ? -76.820 47.454 -10.613 1.00 46.21 599 PHE A CA 1
ATOM 2838 C C . PHE A 1 391 ? -77.058 48.780 -11.348 1.00 46.41 599 PHE A C 1
ATOM 2839 O O . PHE A 1 391 ? -77.070 48.863 -12.580 1.00 46.37 599 PHE A O 1
ATOM 2847 N N . ILE A 1 392 ? -77.242 49.818 -10.549 1.00 46.52 600 ILE A N 1
ATOM 2848 C CA . ILE A 1 392 ? -77.718 51.099 -10.993 1.00 46.50 600 ILE A CA 1
ATOM 2849 C C . ILE A 1 392 ? -76.772 52.134 -10.434 1.00 47.18 600 ILE A C 1
ATOM 2850 O O . ILE A 1 392 ? -76.370 52.036 -9.281 1.00 48.01 600 ILE A O 1
ATOM 2855 N N . PHE A 1 393 ? -76.391 53.111 -11.243 1.00 47.40 601 PHE A N 1
ATOM 2856 C CA . PHE A 1 393 ? -75.675 54.283 -10.736 1.00 47.64 601 PHE A CA 1
ATOM 2857 C C . PHE A 1 393 ? -76.189 55.529 -11.476 1.00 47.90 601 PHE A C 1
ATOM 2858 O O . PHE A 1 393 ? -76.815 55.412 -12.539 1.00 48.35 601 PHE A O 1
ATOM 2866 N N . GLY A 1 394 ? -75.965 56.712 -10.913 1.00 47.70 602 GLY A N 1
ATOM 2867 C CA . GLY A 1 394 ? -76.431 57.930 -11.553 1.00 47.65 602 GLY A CA 1
ATOM 2868 C C . GLY A 1 394 ? -77.931 57.977 -11.756 1.00 47.97 602 GLY A C 1
ATOM 2869 O O . GLY A 1 394 ? -78.427 58.582 -12.699 1.00 47.89 602 GLY A O 1
ATOM 2870 N N . TYR A 1 395 ? -78.655 57.320 -10.866 1.00 48.56 603 TYR A N 1
ATOM 2871 C CA . TYR A 1 395 ? -80.101 57.376 -10.882 1.00 49.22 603 TYR A CA 1
ATOM 2872 C C . TYR A 1 395 ? -80.565 58.778 -10.547 1.00 49.61 603 TYR A C 1
ATOM 2873 O O . TYR A 1 395 ? -80.217 59.323 -9.500 1.00 49.75 603 TYR A O 1
ATOM 2882 N N . GLN A 1 396 ? -81.369 59.350 -11.431 1.00 50.15 604 GLN A N 1
ATOM 2883 C CA . GLN A 1 396 ? -81.954 60.664 -11.191 1.00 50.55 604 GLN A CA 1
ATOM 2884 C C . GLN A 1 396 ? -83.458 60.505 -10.990 1.00 50.78 604 GLN A C 1
ATOM 2885 O O . GLN A 1 396 ? -84.037 61.070 -10.063 1.00 50.92 604 GLN A O 1
ATOM 2891 N N . ASP A 1 397 ? -84.068 59.683 -11.831 1.00 51.19 605 ASP A N 1
ATOM 2892 C CA . ASP A 1 397 ? -85.491 59.362 -11.720 1.00 51.67 605 ASP A CA 1
ATOM 2893 C C . ASP A 1 397 ? -85.801 58.042 -12.437 1.00 51.77 605 ASP A C 1
ATOM 2894 O O . ASP A 1 397 ? -84.908 57.435 -13.030 1.00 52.48 605 ASP A O 1
ATOM 2899 N N . SER A 1 398 ? -87.062 57.615 -12.399 1.00 51.37 606 SER A N 1
ATOM 2900 C CA . SER A 1 398 ? -87.506 56.386 -13.057 1.00 50.99 606 SER A CA 1
ATOM 2901 C C . SER A 1 398 ? -87.354 56.376 -14.590 1.00 50.95 606 SER A C 1
ATOM 2902 O O . SER A 1 398 ? -87.689 55.390 -15.238 1.00 51.12 606 SER A O 1
ATOM 2905 N N . SER A 1 399 ? -86.880 57.475 -15.170 1.00 50.86 607 SER A N 1
ATOM 2906 C CA . SER A 1 399 ? -86.697 57.559 -16.619 1.00 50.48 607 SER A CA 1
ATOM 2907 C C . SER A 1 399 ? -85.272 57.895 -16.976 1.00 50.36 607 SER A C 1
ATOM 2908 O O . SER A 1 399 ? -84.908 57.837 -18.152 1.00 50.82 607 SER A O 1
ATOM 2911 N N . SER A 1 400 ? -84.474 58.266 -15.974 1.00 49.93 608 SER A N 1
ATOM 2912 C CA . SER A 1 400 ? -83.079 58.631 -16.210 1.00 49.43 608 SER A CA 1
ATOM 2913 C C . SER A 1 400 ? -82.159 57.963 -15.208 1.00 49.36 608 SER A C 1
ATOM 2914 O O . SER A 1 400 ? -82.226 58.243 -14.011 1.00 49.11 608 SER A O 1
ATOM 2917 N N . PHE A 1 401 ? -81.328 57.052 -15.710 1.00 49.42 609 PHE A N 1
ATOM 2918 C CA . PHE A 1 401 ? -80.317 56.351 -14.906 1.00 49.46 609 PHE A CA 1
ATOM 2919 C C . PHE A 1 401 ? -79.439 55.486 -15.793 1.00 49.24 609 PHE A C 1
ATOM 2920 O O . PHE A 1 401 ? -79.800 55.233 -16.951 1.00 49.25 609 PHE A O 1
ATOM 2928 N N . TYR A 1 402 ? -78.298 55.049 -15.240 1.00 48.77 610 TYR A N 1
ATOM 2929 C CA . TYR A 1 402 ? -77.404 54.065 -15.876 1.00 48.19 610 TYR A CA 1
ATOM 2930 C C . TYR A 1 402 ? -77.623 52.699 -15.248 1.00 47.45 610 TYR A C 1
ATOM 2931 O O . TYR A 1 402 ? -77.815 52.598 -14.031 1.00 48.06 610 TYR A O 1
ATOM 2940 N N . VAL A 1 403 ? -77.608 51.649 -16.060 1.00 46.15 611 VAL A N 1
ATOM 2941 C CA . VAL A 1 403 ? -77.840 50.302 -15.547 1.00 45.04 611 VAL A CA 1
ATOM 2942 C C . VAL A 1 403 ? -76.799 49.356 -16.115 1.00 45.26 611 VAL A C 1
ATOM 2943 O O . VAL A 1 403 ? -76.463 49.446 -17.293 1.00 45.44 611 VAL A O 1
ATOM 2947 N N . VAL A 1 404 ? -76.260 48.481 -15.270 1.00 45.15 612 VAL A N 1
ATOM 2948 C CA . VAL A 1 404 ? -75.440 47.363 -15.737 1.00 45.00 612 VAL A CA 1
ATOM 2949 C C . VAL A 1 404 ? -76.248 46.091 -15.533 1.00 44.97 612 VAL A C 1
ATOM 2950 O O . VAL A 1 404 ? -76.604 45.757 -14.407 1.00 45.04 612 VAL A O 1
ATOM 2954 N N . MET A 1 405 ? -76.565 45.382 -16.606 1.00 45.00 613 MET A N 1
ATOM 2955 C CA . MET A 1 405 ? -77.376 44.156 -16.449 1.00 45.32 613 MET A CA 1
ATOM 2956 C C . MET A 1 405 ? -76.681 42.934 -17.061 1.00 44.96 613 MET A C 1
ATOM 2957 O O . MET A 1 405 ? -75.836 43.088 -17.949 1.00 45.39 613 MET A O 1
ATOM 2962 N N . TRP A 1 406 ? -77.007 41.743 -16.565 1.00 44.01 614 TRP A N 1
ATOM 2963 C CA . TRP A 1 406 ? -76.379 40.524 -17.044 1.00 43.57 614 TRP A CA 1
ATOM 2964 C C . TRP A 1 406 ? -77.446 39.442 -17.098 1.00 44.52 614 TRP A C 1
ATOM 2965 O O . TRP A 1 406 ? -78.274 39.365 -16.196 1.00 45.45 614 TRP A O 1
ATOM 2976 N N . LYS A 1 407 ? -77.450 38.623 -18.148 1.00 44.71 615 LYS A N 1
ATOM 2977 C CA . LYS A 1 407 ? -78.480 37.618 -18.341 1.00 44.74 615 LYS A CA 1
ATOM 2978 C C . LYS A 1 407 ? -77.795 36.316 -18.596 1.00 45.44 615 LYS A C 1
ATOM 2979 O O . LYS A 1 407 ? -76.925 36.247 -19.464 1.00 46.84 615 LYS A O 1
ATOM 2985 N N . GLN A 1 408 ? -78.180 35.275 -17.869 1.00 45.84 616 GLN A N 1
ATOM 2986 C CA . GLN A 1 408 ? -77.549 33.959 -18.027 1.00 45.98 616 GLN A CA 1
ATOM 2987 C C . GLN A 1 408 ? -77.725 33.328 -19.403 1.00 46.57 616 GLN A C 1
ATOM 2988 O O . GLN A 1 408 ? -76.802 32.735 -19.937 1.00 47.02 616 GLN A O 1
ATOM 2994 N N . MET A 1 409 ? -78.904 33.479 -19.978 1.00 47.28 617 MET A N 1
ATOM 2995 C CA . MET A 1 409 ? -79.280 32.704 -21.137 1.00 48.40 617 MET A CA 1
ATOM 2996 C C . MET A 1 409 ? -79.773 33.605 -22.242 1.00 47.66 617 MET A C 1
ATOM 2997 O O . MET A 1 409 ? -80.576 34.495 -21.958 1.00 48.11 617 MET A O 1
ATOM 3002 N N . GLU A 1 410 ? -79.347 33.386 -23.490 1.00 46.41 618 GLU A N 1
ATOM 3003 C CA . GLU A 1 410 ? -79.938 34.159 -24.582 1.00 45.63 618 GLU A CA 1
ATOM 3004 C C . GLU A 1 410 ? -81.435 33.877 -24.720 1.00 44.48 618 GLU A C 1
ATOM 3005 O O . GLU A 1 410 ? -81.833 32.732 -24.690 1.00 44.33 618 GLU A O 1
ATOM 3011 N N . GLN A 1 411 ? -82.265 34.906 -24.881 1.00 43.50 619 GLN A N 1
ATOM 3012 C CA . GLN A 1 411 ? -83.720 34.710 -24.926 1.00 42.48 619 GLN A CA 1
ATOM 3013 C C . GLN A 1 411 ? -84.500 35.874 -25.529 1.00 42.16 619 GLN A C 1
ATOM 3014 O O . GLN A 1 411 ? -84.218 37.035 -25.226 1.00 41.89 619 GLN A O 1
ATOM 3020 N N . THR A 1 412 ? -85.491 35.561 -26.364 1.00 41.90 620 THR A N 1
ATOM 3021 C CA . THR A 1 412 ? -86.397 36.581 -26.901 1.00 41.86 620 THR A CA 1
ATOM 3022 C C . THR A 1 412 ? -87.585 36.789 -25.979 1.00 42.79 620 THR A C 1
ATOM 3023 O O . THR A 1 412 ? -88.371 35.859 -25.775 1.00 43.02 620 THR A O 1
ATOM 3027 N N . TYR A 1 413 ? -87.746 38.000 -25.445 1.00 43.67 621 TYR A N 1
ATOM 3028 C CA . TYR A 1 413 ? -88.833 38.274 -24.491 1.00 45.02 621 TYR A CA 1
ATOM 3029 C C . TYR A 1 413 ? -90.194 37.776 -24.974 1.00 45.33 621 TYR A C 1
ATOM 3030 O O . TYR A 1 413 ? -90.509 37.920 -26.152 1.00 45.58 621 TYR A O 1
ATOM 3039 N N . TRP A 1 414 ? -91.007 37.226 -24.069 1.00 45.58 622 TRP A N 1
ATOM 3040 C CA . TRP A 1 414 ? -92.276 36.617 -24.491 1.00 45.94 622 TRP A CA 1
ATOM 3041 C C . TRP A 1 414 ? -93.350 37.595 -24.961 1.00 45.88 622 TRP A C 1
ATOM 3042 O O . TRP A 1 414 ? -94.212 37.212 -25.754 1.00 46.30 622 TRP A O 1
ATOM 3053 N N . GLN A 1 415 ? -93.303 38.843 -24.509 1.00 45.72 623 GLN A N 1
ATOM 3054 C CA . GLN A 1 415 ? -94.261 39.837 -25.016 1.00 46.00 623 GLN A CA 1
ATOM 3055 C C . GLN A 1 415 ? -93.778 40.473 -26.314 1.00 45.22 623 GLN A C 1
ATOM 3056 O O . GLN A 1 415 ? -92.830 41.244 -26.287 1.00 45.14 623 GLN A O 1
ATOM 3062 N N . ALA A 1 416 ? -94.415 40.161 -27.444 1.00 44.77 624 ALA A N 1
ATOM 3063 C CA . ALA A 1 416 ? -93.978 40.728 -28.736 1.00 44.53 624 ALA A CA 1
ATOM 3064 C C . ALA A 1 416 ? -94.391 42.190 -28.916 1.00 44.56 624 ALA A C 1
ATOM 3065 O O . ALA A 1 416 ? -93.923 42.861 -29.842 1.00 44.45 624 ALA A O 1
ATOM 3067 N N . ASN A 1 417 ? -95.256 42.680 -28.025 1.00 44.28 625 ASN A N 1
ATOM 3068 C CA . ASN A 1 417 ? -95.518 44.106 -27.922 1.00 44.12 625 ASN A CA 1
ATOM 3069 C C . ASN A 1 417 ? -94.740 44.741 -26.785 1.00 43.94 625 ASN A C 1
ATOM 3070 O O . ASN A 1 417 ? -94.533 44.101 -25.759 1.00 44.01 625 ASN A O 1
ATOM 3075 N N . PRO A 1 418 ? -94.318 46.008 -26.953 1.00 43.73 626 PRO A N 1
ATOM 3076 C CA . PRO A 1 418 ? -94.587 46.851 -28.111 1.00 43.71 626 PRO A CA 1
ATOM 3077 C C . PRO A 1 418 ? -93.678 46.569 -29.314 1.00 44.02 626 PRO A C 1
ATOM 3078 O O . PRO A 1 418 ? -93.962 47.047 -30.434 1.00 44.54 626 PRO A O 1
ATOM 3082 N N . PHE A 1 419 ? -92.608 45.803 -29.092 1.00 43.78 627 PHE A N 1
ATOM 3083 C CA . PHE A 1 419 ? -91.685 45.390 -30.167 1.00 43.67 627 PHE A CA 1
ATOM 3084 C C . PHE A 1 419 ? -90.942 44.153 -29.712 1.00 43.29 627 PHE A C 1
ATOM 3085 O O . PHE A 1 419 ? -91.027 43.808 -28.538 1.00 43.53 627 PHE A O 1
ATOM 3093 N N . ARG A 1 420 ? -90.214 43.499 -30.624 1.00 42.87 628 ARG A N 1
ATOM 3094 C CA . ARG A 1 420 ? -89.500 42.245 -30.311 1.00 42.32 628 ARG A CA 1
ATOM 3095 C C . ARG A 1 420 ? -88.265 42.547 -29.515 1.00 41.87 628 ARG A C 1
ATOM 3096 O O . ARG A 1 420 ? -87.361 43.144 -30.023 1.00 42.47 628 ARG A O 1
ATOM 3104 N N . ALA A 1 421 ? -88.211 42.154 -28.261 1.00 41.67 629 ALA A N 1
ATOM 3105 C CA . ALA A 1 421 ? -87.020 42.443 -27.491 1.00 41.71 629 ALA A CA 1
ATOM 3106 C C . ALA A 1 421 ? -86.193 41.181 -27.317 1.00 41.94 629 ALA A C 1
ATOM 3107 O O . ALA A 1 421 ? -86.577 40.270 -26.573 1.00 42.55 629 ALA A O 1
ATOM 3109 N N . VAL A 1 422 ? -85.068 41.101 -28.009 1.00 41.81 630 VAL A N 1
ATOM 3110 C CA . VAL A 1 422 ? -84.176 39.974 -27.788 1.00 41.90 630 VAL A CA 1
ATOM 3111 C C . VAL A 1 422 ? -82.968 40.346 -26.914 1.00 42.60 630 VAL A C 1
ATOM 3112 O O . VAL A 1 422 ? -82.309 41.356 -27.151 1.00 42.70 630 VAL A O 1
ATOM 3116 N N . ALA A 1 423 ? -82.734 39.522 -25.884 1.00 43.59 631 ALA A N 1
ATOM 3117 C CA . ALA A 1 423 ? -81.664 39.679 -24.880 1.00 44.14 631 ALA A CA 1
ATOM 3118 C C . ALA A 1 423 ? -80.534 38.664 -25.066 1.00 44.56 631 ALA A C 1
ATOM 3119 O O . ALA A 1 423 ? -80.789 37.485 -25.279 1.00 44.48 631 ALA A O 1
ATOM 3121 N N . GLU A 1 424 ? -79.289 39.118 -24.951 1.00 45.59 632 GLU A N 1
ATOM 3122 C CA . GLU A 1 424 ? -78.109 38.231 -25.057 1.00 46.63 632 GLU A CA 1
ATOM 3123 C C . GLU A 1 424 ? -77.356 38.010 -23.749 1.00 46.98 632 GLU A C 1
ATOM 3124 O O . GLU A 1 424 ? -77.422 38.832 -22.825 1.00 47.80 632 GLU A O 1
ATOM 3130 N N . PRO A 1 425 ? -76.609 36.909 -23.660 1.00 47.21 633 PRO A N 1
ATOM 3131 C CA . PRO A 1 425 ? -75.841 36.706 -22.428 1.00 47.84 633 PRO A CA 1
ATOM 3132 C C . PRO A 1 425 ? -74.651 37.672 -22.401 1.00 48.56 633 PRO A C 1
ATOM 3133 O O . PRO A 1 425 ? -74.165 38.098 -23.473 1.00 49.46 633 PRO A O 1
ATOM 3137 N N . GLY A 1 426 ? -74.150 38.045 -21.238 1.00 48.31 634 GLY A N 1
ATOM 3138 C CA . GLY A 1 426 ? -72.910 38.861 -21.309 1.00 48.38 634 GLY A CA 1
ATOM 3139 C C . GLY A 1 426 ? -73.091 40.330 -20.982 1.00 47.93 634 GLY A C 1
ATOM 3140 O O . GLY A 1 426 ? -74.017 41.002 -21.481 1.00 47.79 634 GLY A O 1
ATOM 3141 N N . ILE A 1 427 ? -72.198 40.815 -20.124 1.00 47.20 635 ILE A N 1
ATOM 3142 C CA . ILE A 1 427 ? -72.480 42.011 -19.348 1.00 46.56 635 ILE A CA 1
ATOM 3143 C C . ILE A 1 427 ? -72.865 43.138 -20.289 1.00 46.08 635 ILE A C 1
ATOM 3144 O O . ILE A 1 427 ? -72.265 43.284 -21.340 1.00 46.33 635 ILE A O 1
ATOM 3149 N N . GLN A 1 428 ? -73.879 43.910 -19.930 1.00 45.69 636 GLN A N 1
ATOM 3150 C CA . GLN A 1 428 ? -74.237 45.105 -20.698 1.00 45.67 636 GLN A CA 1
ATOM 3151 C C . GLN A 1 428 ? -74.173 46.370 -19.839 1.00 45.43 636 GLN A C 1
ATOM 3152 O O . GLN A 1 428 ? -74.643 46.360 -18.678 1.00 45.76 636 GLN A O 1
ATOM 3158 N N . LEU A 1 429 ? -73.590 47.438 -20.398 1.00 44.51 637 LEU A N 1
ATOM 3159 C CA . LEU A 1 429 ? -73.733 48.785 -19.836 1.00 44.00 637 LEU A CA 1
ATOM 316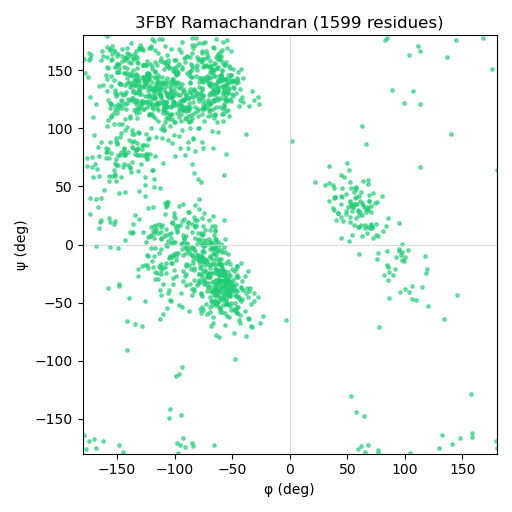0 C C . LEU A 1 429 ? -74.769 49.565 -20.658 1.00 44.10 637 LEU A C 1
ATOM 3161 O O . LEU A 1 429 ? -74.597 49.720 -21.876 1.00 45.02 637 LEU A O 1
ATOM 3166 N N . LYS A 1 430 ? -75.827 50.054 -20.007 1.00 42.83 638 LYS A N 1
ATOM 3167 C CA . LYS A 1 430 ? -76.860 50.790 -20.704 1.00 41.88 638 LYS A CA 1
ATOM 3168 C C . LYS A 1 430 ? -77.114 52.148 -20.096 1.00 41.73 638 LYS A C 1
ATOM 3169 O O . LYS A 1 430 ? -77.113 52.332 -18.869 1.00 41.85 638 LYS A O 1
ATOM 3175 N N . ALA A 1 431 ? -77.356 53.103 -20.977 1.00 41.30 639 ALA A N 1
ATOM 3176 C CA . ALA A 1 431 ? -77.842 54.395 -20.595 1.00 40.62 639 ALA A CA 1
ATOM 3177 C C . ALA A 1 431 ? -79.366 54.346 -20.790 1.00 40.57 639 ALA A C 1
ATOM 3178 O O . ALA A 1 431 ? -79.848 53.919 -21.848 1.00 40.54 639 ALA A O 1
ATOM 3180 N N . VAL A 1 432 ? -80.118 54.734 -19.754 1.00 40.30 640 VAL A N 1
ATOM 3181 C CA . VAL A 1 432 ? -81.580 54.833 -19.832 1.00 39.78 640 VAL A CA 1
ATOM 3182 C C . VAL A 1 432 ? -82.078 56.280 -19.691 1.00 39.71 640 VAL A C 1
ATOM 3183 O O . VAL A 1 432 ? -82.075 56.861 -18.605 1.00 39.76 640 VAL A O 1
ATOM 3187 N N . LYS A 1 433 ? -82.511 56.844 -20.806 1.00 39.47 641 LYS A N 1
ATOM 3188 C CA . LYS A 1 433 ? -83.182 58.118 -20.828 1.00 39.33 641 LYS A CA 1
ATOM 3189 C C . LYS A 1 433 ? -84.514 57.906 -21.542 1.00 40.07 641 LYS A C 1
ATOM 3190 O O . LYS A 1 433 ? -84.672 58.225 -22.733 1.00 40.26 641 LYS A O 1
ATOM 3196 N N . SER A 1 434 ? -85.469 57.338 -20.817 1.00 40.61 642 SER A N 1
ATOM 3197 C CA . SER A 1 434 ? -86.777 57.066 -21.387 1.00 40.99 642 SER A CA 1
ATOM 3198 C C . SER A 1 434 ? -87.586 58.333 -21.489 1.00 41.17 642 SER A C 1
ATOM 3199 O O . SER A 1 434 ? -87.648 59.116 -20.538 1.00 41.04 642 SER A O 1
ATOM 3202 N N . SER A 1 435 ? -88.211 58.508 -22.651 1.00 41.39 643 SER A N 1
ATOM 3203 C CA . SER A 1 435 ? -89.134 59.605 -22.869 1.00 41.43 643 SER A CA 1
ATOM 3204 C C . SER A 1 435 ? -90.558 59.212 -22.489 1.00 41.47 643 SER A C 1
ATOM 3205 O O . SER A 1 435 ? -91.466 60.029 -22.589 1.00 42.30 643 SER A O 1
ATOM 3208 N N . THR A 1 436 ? -90.765 57.977 -22.046 1.00 41.19 644 THR A N 1
ATOM 3209 C CA . THR A 1 436 ? -92.093 57.563 -21.616 1.00 40.92 644 THR A CA 1
ATOM 3210 C C . THR A 1 436 ? -92.132 57.197 -20.128 1.00 41.45 644 THR A C 1
ATOM 3211 O O . THR A 1 436 ? -93.157 57.361 -19.475 1.00 41.76 644 THR A O 1
ATOM 3215 N N . GLY A 1 437 ? -91.018 56.715 -19.587 1.00 41.74 645 GLY A N 1
ATOM 3216 C CA . GLY A 1 437 ? -90.978 56.293 -18.191 1.00 42.63 645 GLY A CA 1
ATOM 3217 C C . GLY A 1 437 ? -91.475 54.872 -18.002 1.00 43.62 645 GLY A C 1
ATOM 3218 O O . GLY A 1 437 ? -91.884 54.225 -18.977 1.00 43.84 645 GLY A O 1
ATOM 3219 N N . PRO A 1 438 ? -91.441 54.361 -16.748 1.00 44.12 646 PRO A N 1
ATOM 3220 C CA . PRO A 1 438 ? -91.900 53.020 -16.410 1.00 44.32 646 PRO A CA 1
ATOM 3221 C C . PRO A 1 438 ? -93.100 52.610 -17.229 1.00 44.84 646 PRO A C 1
ATOM 3222 O O . PRO A 1 438 ? -94.128 53.263 -17.199 1.00 44.93 646 PRO A O 1
ATOM 3226 N N . GLY A 1 439 ? -92.935 51.548 -17.991 1.00 45.52 647 GLY A N 1
ATOM 3227 C CA . GLY A 1 439 ? -93.968 51.118 -18.878 1.00 46.76 647 GLY A CA 1
ATOM 3228 C C . GLY A 1 439 ? -93.506 50.075 -19.872 1.00 47.86 647 GLY A C 1
ATOM 3229 O O . GLY A 1 439 ? -92.342 49.654 -19.910 1.00 48.12 647 GLY A O 1
ATOM 3230 N N . GLU A 1 440 ? -94.483 49.650 -20.652 1.00 48.54 648 GLU A N 1
ATOM 3231 C CA . GLU A 1 440 ? -94.361 48.769 -21.789 1.00 49.22 648 GLU A CA 1
ATOM 3232 C C . GLU A 1 440 ? -93.109 48.995 -22.638 1.00 49.29 648 GLU A C 1
ATOM 3233 O O . GLU A 1 440 ? -92.481 48.031 -23.109 1.00 49.22 648 GLU A O 1
ATOM 3239 N N . GLN A 1 441 ? -92.773 50.266 -22.857 1.00 49.14 649 GLN A N 1
ATOM 3240 C CA . GLN A 1 441 ? -91.704 50.603 -23.768 1.00 49.13 649 GLN A CA 1
ATOM 3241 C C . GLN A 1 441 ? -90.347 50.354 -23.125 1.00 48.33 649 GLN A C 1
ATOM 3242 O O . GLN A 1 441 ? -89.550 49.545 -23.598 1.00 48.09 649 GLN A O 1
ATOM 3248 N N . LEU A 1 442 ? -90.123 51.034 -22.013 1.00 47.53 650 LEU A N 1
ATOM 3249 C CA . LEU A 1 442 ? -88.911 50.903 -21.221 1.00 46.50 650 LEU A CA 1
ATOM 3250 C C . LEU A 1 442 ? -88.616 49.453 -20.874 1.00 46.26 650 LEU A C 1
ATOM 3251 O O . LEU A 1 442 ? -87.456 49.068 -20.727 1.00 45.95 650 LEU A O 1
ATOM 3256 N N . ARG A 1 443 ? -89.682 48.666 -20.732 1.00 46.01 651 ARG A N 1
ATOM 3257 C CA . ARG A 1 443 ? -89.578 47.262 -20.339 1.00 45.90 651 ARG A CA 1
ATOM 3258 C C . ARG A 1 443 ? -88.889 46.462 -21.454 1.00 45.83 651 ARG A C 1
ATOM 3259 O O . ARG A 1 443 ? -87.752 46.005 -21.281 1.00 46.02 651 ARG A O 1
ATOM 3267 N N . ASN A 1 444 ? -89.549 46.325 -22.602 1.00 45.29 652 ASN A N 1
ATOM 3268 C CA . ASN A 1 444 ? -88.913 45.683 -23.740 1.00 44.97 652 ASN A CA 1
ATOM 3269 C C . ASN A 1 444 ? -87.583 46.342 -24.111 1.00 45.30 652 ASN A C 1
ATOM 3270 O O . ASN A 1 444 ? -86.679 45.681 -24.617 1.00 45.41 652 ASN A O 1
ATOM 3275 N N . ALA A 1 445 ? -87.460 47.639 -23.842 1.00 45.48 653 ALA A N 1
ATOM 3276 C CA . ALA A 1 445 ? -86.227 48.365 -24.135 1.00 45.83 653 ALA A CA 1
ATOM 3277 C C . ALA A 1 445 ? -85.074 47.896 -23.252 1.00 46.36 653 ALA A C 1
ATOM 3278 O O . ALA A 1 445 ? -83.917 47.795 -23.723 1.00 46.71 653 ALA A O 1
ATOM 3280 N N . LEU A 1 446 ? -85.398 47.638 -21.976 1.00 46.14 654 LEU A N 1
ATOM 3281 C CA . LEU A 1 446 ? -84.434 47.161 -21.007 1.00 45.94 654 LEU A CA 1
ATOM 3282 C C . LEU A 1 446 ? -84.091 45.716 -21.284 1.00 46.16 654 LEU A C 1
ATOM 3283 O O . LEU A 1 446 ? -82.974 45.321 -21.035 1.00 47.03 654 LEU A O 1
ATOM 3288 N N . TRP A 1 447 ? -85.031 44.918 -21.783 1.00 45.85 655 TRP A N 1
ATOM 3289 C CA . TRP A 1 447 ? -84.743 43.512 -22.067 1.00 45.69 655 TRP A CA 1
ATOM 3290 C C . TRP A 1 447 ? -83.900 43.348 -23.310 1.00 45.75 655 TRP A C 1
ATOM 3291 O O . TRP A 1 447 ? -83.119 42.408 -23.431 1.00 46.07 655 TRP A O 1
ATOM 3302 N N . HIS A 1 448 ? -84.065 44.254 -24.252 1.00 45.65 656 HIS A N 1
ATOM 3303 C CA . HIS A 1 448 ? -83.385 44.104 -25.510 1.00 45.70 656 HIS A CA 1
ATOM 3304 C C . HIS A 1 448 ? -81.915 44.457 -25.408 1.00 45.80 656 HIS A C 1
ATOM 3305 O O . HIS A 1 448 ? -81.576 45.488 -24.840 1.00 45.99 656 HIS A O 1
ATOM 3312 N N . THR A 1 449 ? -81.037 43.618 -25.954 1.00 45.98 657 THR A N 1
ATOM 3313 C CA . THR A 1 449 ? -79.606 43.959 -25.964 1.00 46.07 657 THR A CA 1
ATOM 3314 C C . THR A 1 449 ? -79.338 44.849 -27.167 1.00 46.09 657 THR A C 1
ATOM 3315 O O . THR A 1 449 ? -79.032 44.358 -28.248 1.00 46.26 657 THR A O 1
ATOM 3319 N N . GLY A 1 450 ? -79.443 46.159 -26.971 1.00 46.02 658 GLY A N 1
ATOM 3320 C CA . GLY A 1 450 ? -79.224 47.121 -28.043 1.00 45.61 658 GLY A CA 1
ATOM 3321 C C . GLY A 1 450 ? -79.902 48.423 -27.700 1.00 45.76 658 GLY A C 1
ATOM 3322 O O . GLY A 1 450 ? -80.250 48.662 -26.546 1.00 46.10 658 GLY A O 1
ATOM 3323 N N . ASP A 1 451 ? -80.116 49.263 -28.703 1.00 45.63 659 ASP A N 1
ATOM 3324 C CA . ASP A 1 451 ? -80.638 50.597 -28.463 1.00 45.33 659 ASP A CA 1
ATOM 3325 C C . ASP A 1 451 ? -82.093 50.731 -28.781 1.00 45.05 659 ASP A C 1
ATOM 3326 O O . ASP A 1 451 ? -82.556 50.208 -29.780 1.00 45.50 659 ASP A O 1
ATOM 3331 N N . THR A 1 452 ? -82.833 51.457 -27.965 1.00 44.78 660 THR A N 1
ATOM 3332 C CA . THR A 1 452 ? -84.234 51.627 -28.309 1.00 44.75 660 THR A CA 1
ATOM 3333 C C . THR A 1 452 ? -84.599 53.102 -28.444 1.00 44.32 660 THR A C 1
ATOM 3334 O O . THR A 1 452 ? -84.610 53.829 -27.456 1.00 44.49 660 THR A O 1
ATOM 3338 N N . GLU A 1 453 ? -84.908 53.504 -29.683 1.00 43.68 661 GLU A N 1
ATOM 3339 C CA . GLU A 1 453 ? -84.966 54.908 -30.118 1.00 42.99 661 GLU A CA 1
ATOM 3340 C C . GLU A 1 453 ? -85.367 55.927 -29.101 1.00 42.69 661 GLU A C 1
ATOM 3341 O O . GLU A 1 453 ? -84.751 56.978 -29.059 1.00 43.71 661 GLU A O 1
ATOM 3347 N N . SER A 1 454 ? -86.344 55.691 -28.257 1.00 42.02 662 SER A N 1
ATOM 3348 C CA . SER A 1 454 ? -86.463 56.744 -27.274 1.00 42.32 662 SER A CA 1
ATOM 3349 C C . SER A 1 454 ? -86.276 56.407 -25.798 1.00 42.14 662 SER A C 1
ATOM 3350 O O . SER A 1 454 ? -86.831 57.050 -24.894 1.00 41.68 662 SER A O 1
ATOM 3353 N N . GLN A 1 455 ? -85.403 55.430 -25.579 1.00 42.14 663 GLN A N 1
ATOM 3354 C CA . GLN A 1 455 ? -85.453 54.607 -24.383 1.00 41.90 663 GLN A CA 1
ATOM 3355 C C . GLN A 1 455 ? -84.107 54.238 -23.785 1.00 41.55 663 GLN A C 1
ATOM 3356 O O . GLN A 1 455 ? -83.797 54.633 -22.659 1.00 41.31 663 GLN A O 1
ATOM 3362 N N . VAL A 1 456 ? -83.335 53.445 -24.516 1.00 41.15 664 VAL A N 1
ATOM 3363 C CA . VAL A 1 456 ? -82.092 52.931 -23.982 1.00 41.16 664 VAL A CA 1
ATOM 3364 C C . VAL A 1 456 ? -81.026 52.905 -25.048 1.00 41.17 664 VAL A C 1
ATOM 3365 O O . VAL A 1 456 ? -81.316 52.613 -26.204 1.00 41.48 664 VAL A O 1
ATOM 3369 N N . ARG A 1 457 ? -79.794 53.206 -24.639 1.00 41.05 665 ARG A N 1
ATOM 3370 C CA . ARG A 1 457 ? -78.604 53.054 -25.472 1.00 40.72 665 ARG A CA 1
ATOM 3371 C C . ARG A 1 457 ? -77.614 52.110 -24.817 1.00 40.23 665 ARG A C 1
ATOM 3372 O O . ARG A 1 457 ? -77.273 52.270 -23.650 1.00 41.02 665 ARG A O 1
ATOM 3380 N N . LEU A 1 458 ? -77.156 51.123 -25.570 1.00 39.18 666 LEU A N 1
ATOM 3381 C CA . LEU A 1 458 ? -76.212 50.157 -25.081 1.00 38.32 666 LEU A CA 1
ATOM 3382 C C . LEU A 1 458 ? -74.831 50.767 -25.236 1.00 38.26 666 LEU A C 1
ATOM 3383 O O . LEU A 1 458 ? -74.229 50.647 -26.287 1.00 38.79 666 LEU A O 1
ATOM 3388 N N . LEU A 1 459 ? -74.331 51.450 -24.221 1.00 37.86 667 LEU A N 1
ATOM 3389 C CA . LEU A 1 459 ? -72.993 51.983 -24.315 1.00 37.82 667 LEU A CA 1
ATOM 3390 C C . LEU A 1 459 ? -71.932 50.877 -24.402 1.00 39.04 667 LEU A C 1
ATOM 3391 O O . LEU A 1 459 ? -70.985 51.020 -25.143 1.00 39.84 667 LEU A O 1
ATOM 3396 N N . TRP A 1 460 ? -72.049 49.779 -23.666 1.00 39.88 668 TRP A N 1
ATOM 3397 C CA . TRP A 1 460 ? -71.001 48.744 -23.766 1.00 40.59 668 TRP A CA 1
ATOM 3398 C C . TRP A 1 460 ? -71.576 47.351 -23.557 1.00 40.82 668 TRP A C 1
ATOM 3399 O O . TRP A 1 460 ? -72.578 47.174 -22.860 1.00 41.03 668 TRP A O 1
ATOM 3410 N N . LYS A 1 461 ? -70.927 46.371 -24.163 1.00 40.79 669 LYS A N 1
ATOM 3411 C CA . LYS A 1 461 ? -71.259 44.980 -23.945 1.00 41.12 669 LYS A CA 1
ATOM 3412 C C . LYS A 1 461 ? -69.945 44.140 -23.899 1.00 41.99 669 LYS A C 1
ATOM 3413 O O . LYS A 1 461 ? -68.924 44.504 -24.559 1.00 42.74 669 LYS A O 1
ATOM 3419 N N . ASP A 1 462 ? -69.943 43.064 -23.097 1.00 41.28 670 ASP A N 1
ATOM 3420 C CA . ASP A 1 462 ? -68.756 42.222 -22.928 1.00 40.65 670 ASP A CA 1
ATOM 3421 C C . ASP A 1 462 ? -68.555 41.319 -24.158 1.00 40.13 670 ASP A C 1
ATOM 3422 O O . ASP A 1 462 ? -69.393 40.478 -24.466 1.00 40.05 670 ASP A O 1
ATOM 3427 N N . PRO A 1 463 ? -67.443 41.494 -24.879 1.00 39.59 671 PRO A N 1
ATOM 3428 C CA . PRO A 1 463 ? -67.248 40.807 -26.153 1.00 39.88 671 PRO A CA 1
ATOM 3429 C C . PRO A 1 463 ? -67.306 39.284 -26.043 1.00 40.82 671 PRO A C 1
ATOM 3430 O O . PRO A 1 463 ? -67.539 38.594 -27.045 1.00 41.65 671 PRO A O 1
ATOM 3434 N N . ARG A 1 464 ? -67.099 38.762 -24.838 1.00 41.21 672 ARG A N 1
ATOM 3435 C CA . AR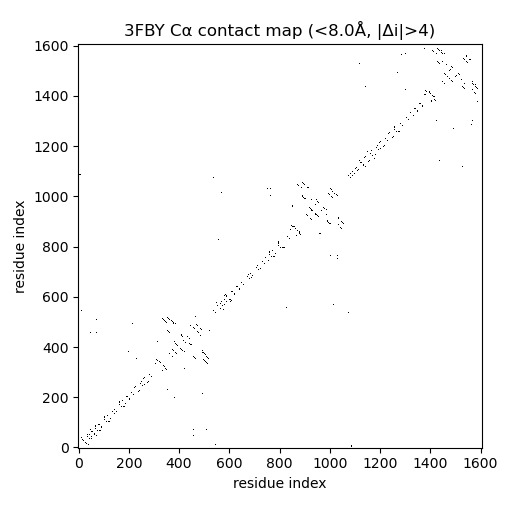G A 1 464 ? -67.156 37.338 -24.595 1.00 41.39 672 ARG A CA 1
ATOM 3436 C C . ARG A 1 464 ? -68.557 36.777 -24.880 1.00 42.24 672 ARG A C 1
ATOM 3437 O O . ARG A 1 464 ? -68.698 35.621 -25.296 1.00 42.52 672 ARG A O 1
ATOM 3445 N N . ASN A 1 465 ? -69.586 37.598 -24.640 1.00 42.44 673 ASN A N 1
ATOM 3446 C CA . ASN A 1 465 ? -70.987 37.177 -24.749 1.00 42.30 673 ASN A CA 1
ATOM 3447 C C . ASN A 1 465 ? -71.305 35.951 -23.879 1.00 41.97 673 ASN A C 1
ATOM 3448 O O . ASN A 1 465 ? -71.985 35.027 -24.302 1.00 41.97 673 ASN A O 1
ATOM 3453 N N . VAL A 1 466 ? -70.820 35.988 -22.643 1.00 41.88 674 VAL A N 1
ATOM 3454 C CA . VAL A 1 466 ? -70.923 34.880 -21.704 1.00 41.46 674 VAL A CA 1
ATOM 3455 C C . VAL A 1 466 ? -71.868 35.223 -20.545 1.00 41.99 674 VAL A C 1
ATOM 3456 O O . VAL A 1 466 ? -71.712 36.256 -19.892 1.00 42.80 674 VAL A O 1
ATOM 3460 N N . GLY A 1 467 ? -72.847 34.362 -20.283 1.00 42.25 675 GLY A N 1
ATOM 3461 C CA . GLY A 1 467 ? -73.768 34.564 -19.142 1.00 42.04 675 GLY A CA 1
ATOM 3462 C C . GLY A 1 467 ? -73.150 34.293 -17.777 1.00 41.71 675 GLY A C 1
ATOM 3463 O O . GLY A 1 467 ? -72.009 33.857 -17.658 1.00 41.26 675 GLY A O 1
ATOM 3464 N N . TRP A 1 468 ? -73.897 34.569 -16.728 1.00 41.88 676 TRP A N 1
ATOM 3465 C CA . TRP A 1 468 ? -73.410 34.263 -15.399 1.00 42.39 676 TRP A CA 1
ATOM 3466 C C . TRP A 1 468 ? -73.780 32.830 -15.079 1.00 42.92 676 TRP A C 1
ATOM 3467 O O . TRP A 1 468 ? -74.794 32.332 -15.555 1.00 43.49 676 TRP A O 1
ATOM 3478 N N . LYS A 1 469 ? -72.962 32.173 -14.272 1.00 43.30 677 LYS A N 1
ATOM 3479 C CA . LYS A 1 469 ? -73.186 30.787 -13.916 1.00 43.72 677 LYS A CA 1
ATOM 3480 C C . LYS A 1 469 ? -74.098 30.684 -12.697 1.00 44.37 677 LYS A C 1
ATOM 3481 O O . LYS A 1 469 ? -74.062 31.554 -11.810 1.00 44.46 677 LYS A O 1
ATOM 3487 N N . ASP A 1 470 ? -74.925 29.633 -12.675 1.00 44.93 678 ASP A N 1
ATOM 3488 C CA . ASP A 1 470 ? -75.768 29.297 -11.527 1.00 45.42 678 ASP A CA 1
ATOM 3489 C C . ASP A 1 470 ? -74.910 29.218 -10.262 1.00 46.00 678 ASP A C 1
ATOM 3490 O O . ASP A 1 470 ? -73.780 28.726 -10.295 1.00 45.94 678 ASP A O 1
ATOM 3495 N N . LYS A 1 471 ? -75.443 29.708 -9.153 1.00 46.83 679 LYS A N 1
ATOM 3496 C CA . LYS A 1 471 ? -74.719 29.721 -7.874 1.00 48.24 679 LYS A CA 1
ATOM 3497 C C . LYS A 1 471 ? -73.247 30.180 -7.920 1.00 48.35 679 LYS A C 1
ATOM 3498 O O . LYS A 1 471 ? -72.496 29.813 -7.042 1.00 48.67 679 LYS A O 1
ATOM 3504 N N . LYS A 1 472 ? -72.829 30.958 -8.923 1.00 48.61 680 LYS A N 1
ATOM 3505 C CA . LYS A 1 472 ? -71.456 31.516 -8.964 1.00 48.58 680 LYS A CA 1
ATOM 3506 C C . LYS A 1 472 ? -71.353 32.995 -8.508 1.00 48.39 680 LYS A C 1
ATOM 3507 O O . LYS A 1 472 ? -72.324 33.748 -8.535 1.00 49.30 680 LYS A O 1
ATOM 3513 N N . SER A 1 473 ? -70.169 33.419 -8.112 1.00 47.65 681 SER A N 1
ATOM 3514 C CA . SER A 1 473 ? -70.033 34.662 -7.390 1.00 46.93 681 SER A CA 1
ATOM 3515 C C . SER A 1 473 ? -69.052 35.606 -8.123 1.00 46.98 681 SER A C 1
ATOM 3516 O O . SER A 1 473 ? -67.864 35.268 -8.301 1.00 47.67 681 SER A O 1
ATOM 3519 N N . TYR A 1 474 ? -69.529 36.774 -8.552 1.00 46.07 682 TYR A N 1
ATOM 3520 C CA . TYR A 1 474 ? -68.706 37.716 -9.321 1.00 45.07 682 TYR A CA 1
ATOM 3521 C C . TYR A 1 474 ? -68.637 39.046 -8.597 1.00 45.38 682 TYR A C 1
ATOM 3522 O O . TYR A 1 474 ? -69.620 39.468 -7.991 1.00 45.55 682 TYR A O 1
ATOM 3531 N N . ARG A 1 475 ? -67.493 39.721 -8.681 1.00 45.53 683 ARG A N 1
ATOM 3532 C CA . ARG A 1 475 ? -67.290 41.015 -8.011 1.00 45.87 683 ARG A CA 1
ATOM 3533 C C . ARG A 1 475 ? -67.248 42.126 -9.041 1.00 46.23 683 ARG A C 1
ATOM 3534 O O . ARG A 1 475 ? -66.565 42.013 -10.072 1.00 46.55 683 ARG A O 1
ATOM 3542 N N . TRP A 1 476 ? -67.965 43.206 -8.777 1.00 46.35 684 TRP A N 1
ATOM 3543 C CA . TRP A 1 476 ? -67.995 44.272 -9.755 1.00 46.74 684 TRP A CA 1
ATOM 3544 C C . TRP A 1 476 ? -67.383 45.529 -9.174 1.00 47.31 684 TRP A C 1
ATOM 3545 O O . TRP A 1 476 ? -67.454 45.747 -7.970 1.00 47.59 684 TRP A O 1
ATOM 3556 N N . PHE A 1 477 ? -66.773 46.338 -10.040 1.00 47.74 685 PHE A N 1
ATOM 3557 C CA . PHE A 1 477 ? -66.183 47.597 -9.651 1.00 48.35 685 PHE A CA 1
ATOM 3558 C C . PHE A 1 477 ? -66.484 48.685 -10.687 1.00 48.31 685 PHE A C 1
ATOM 3559 O O . PHE A 1 477 ? -65.961 48.658 -11.799 1.00 48.35 685 PHE A O 1
ATOM 3567 N N . LEU A 1 478 ? -67.345 49.630 -10.307 1.00 48.47 686 LEU A N 1
ATOM 3568 C CA . LEU A 1 478 ? -67.739 50.748 -11.154 1.00 48.73 686 LEU A CA 1
ATOM 3569 C C . LEU A 1 478 ? -66.959 51.981 -10.759 1.00 49.57 686 LEU A C 1
ATOM 3570 O O . LEU A 1 478 ? -66.622 52.144 -9.576 1.00 49.94 686 LEU A O 1
ATOM 3575 N N . GLN A 1 479 ? -66.689 52.842 -11.746 1.00 50.01 687 GLN A N 1
ATOM 3576 C CA . GLN A 1 479 ? -66.082 54.151 -11.526 1.00 50.45 687 GLN A CA 1
ATOM 3577 C C . GLN A 1 479 ? -66.846 55.156 -12.344 1.00 50.72 687 GLN A C 1
ATOM 3578 O O . GLN A 1 479 ? -66.976 55.004 -13.562 1.00 51.13 687 GLN A O 1
ATOM 3584 N N . HIS A 1 480 ? -67.361 56.182 -11.685 1.00 50.79 688 HIS A N 1
ATOM 3585 C CA . HIS A 1 480 ? -68.150 57.178 -12.379 1.00 51.14 688 HIS A CA 1
ATOM 3586 C C . HIS A 1 480 ? -67.652 58.558 -12.016 1.00 51.97 688 HIS A C 1
ATOM 3587 O O . HIS A 1 480 ? -67.438 58.846 -10.838 1.00 52.76 688 HIS A O 1
ATOM 3594 N N . ARG A 1 481 ? -67.453 59.405 -13.024 1.00 52.17 689 ARG A N 1
ATOM 3595 C CA . ARG A 1 481 ? -66.951 60.755 -12.816 1.00 51.80 689 ARG A CA 1
ATOM 3596 C C . ARG A 1 481 ? -67.797 61.670 -13.690 1.00 52.07 689 ARG A C 1
ATOM 3597 O O . ARG A 1 481 ? -67.412 62.005 -14.820 1.00 51.66 689 ARG A O 1
ATOM 3605 N N . PRO A 1 482 ? -68.981 62.062 -13.175 1.00 52.39 690 PRO A N 1
ATOM 3606 C CA . PRO A 1 482 ? -69.968 62.806 -13.975 1.00 52.49 690 PRO A CA 1
ATOM 3607 C C . PRO A 1 482 ? -69.374 64.065 -14.580 1.00 52.62 690 PRO A C 1
ATOM 3608 O O . PRO A 1 482 ? -69.766 64.440 -15.679 1.00 53.24 690 PRO A O 1
ATOM 3612 N N . GLN A 1 483 ? -68.434 64.704 -13.880 1.00 52.33 691 GLN A N 1
ATOM 3613 C CA . GLN A 1 483 ? -67.802 65.933 -14.385 1.00 51.92 691 GLN A CA 1
ATOM 3614 C C . GLN A 1 483 ? -67.266 65.731 -15.788 1.00 50.68 691 GLN A C 1
ATOM 3615 O O . GLN A 1 483 ? -67.455 66.563 -16.653 1.00 50.72 691 GLN A O 1
ATOM 3621 N N . VAL A 1 484 ? -66.658 64.593 -16.038 1.00 49.44 692 VAL A N 1
ATOM 3622 C CA . VAL A 1 484 ? -66.039 64.404 -17.319 1.00 48.10 692 VAL A CA 1
ATOM 3623 C C . VAL A 1 484 ? -66.747 63.285 -18.119 1.00 47.99 692 VAL A C 1
ATOM 3624 O O . VAL A 1 484 ? -66.269 62.876 -19.182 1.00 47.88 692 VAL A O 1
ATOM 3628 N N . GLY A 1 485 ? -67.899 62.819 -17.618 1.00 47.46 693 GLY A N 1
ATOM 3629 C CA . GLY A 1 485 ? -68.655 61.740 -18.262 1.00 47.44 693 GLY A CA 1
ATOM 3630 C C . GLY A 1 485 ? -67.917 60.403 -18.300 1.00 47.67 693 GLY A C 1
ATOM 3631 O O . GLY A 1 485 ? -68.070 59.610 -19.235 1.00 47.18 693 GLY A O 1
ATOM 3632 N N . TYR A 1 486 ? -67.110 60.155 -17.275 1.00 48.10 694 TYR A N 1
ATOM 3633 C CA . TYR A 1 486 ? -66.230 59.009 -17.266 1.00 48.70 694 TYR A CA 1
ATOM 3634 C C . TYR A 1 486 ? -66.954 57.858 -16.630 1.00 49.24 694 TYR A C 1
ATOM 3635 O O . TYR A 1 486 ? -67.447 57.983 -15.497 1.00 50.22 694 TYR A O 1
ATOM 3644 N N . ILE A 1 487 ? -67.021 56.734 -17.344 1.00 49.04 695 ILE A N 1
ATOM 3645 C CA . ILE A 1 487 ? -67.609 55.492 -16.810 1.00 48.31 695 ILE A CA 1
ATOM 3646 C C . ILE A 1 487 ? -66.654 54.333 -17.067 1.00 48.26 695 ILE A C 1
ATOM 3647 O O . ILE A 1 487 ? -66.055 54.239 -18.140 1.00 48.21 695 ILE A O 1
ATOM 3652 N N . ARG A 1 488 ? -66.500 53.449 -16.090 1.00 48.24 696 ARG A N 1
ATOM 3653 C CA . ARG A 1 488 ? -65.606 52.314 -16.259 1.00 48.28 696 ARG A CA 1
ATOM 3654 C C . ARG A 1 488 ? -66.011 51.232 -15.295 1.00 48.23 696 ARG A C 1
ATOM 3655 O O . ARG A 1 488 ? -66.107 51.486 -14.085 1.00 48.48 696 ARG A O 1
ATOM 3663 N N . VAL A 1 489 ? -66.276 50.036 -15.821 1.00 47.86 697 VAL A N 1
ATOM 3664 C CA . VAL A 1 489 ? -66.691 48.914 -14.967 1.00 47.73 697 VAL A CA 1
ATOM 3665 C C . VAL A 1 489 ? -65.804 47.701 -15.169 1.00 48.11 697 VAL A C 1
ATOM 3666 O O . VAL A 1 489 ? -65.391 47.400 -16.287 1.00 48.47 697 VAL A O 1
ATOM 3670 N N . ARG A 1 490 ? -65.504 47.014 -14.075 1.00 48.27 698 ARG A N 1
ATOM 3671 C CA . ARG A 1 490 ? -64.761 45.784 -14.144 1.00 48.23 698 ARG A CA 1
ATOM 3672 C C . ARG A 1 490 ? -65.509 44.647 -13.481 1.00 48.34 698 ARG A C 1
ATOM 3673 O O . ARG A 1 490 ? -66.207 44.819 -12.496 1.00 48.24 698 ARG A O 1
ATOM 3681 N N . PHE A 1 491 ? -65.355 43.467 -14.034 1.00 48.98 699 PHE A N 1
ATOM 3682 C CA . PHE A 1 491 ? -65.923 42.291 -13.433 1.00 49.79 699 PHE A CA 1
ATOM 3683 C C . PHE A 1 491 ? -64.862 41.235 -13.134 1.00 50.02 699 PHE A C 1
ATOM 3684 O O . PHE A 1 491 ? -63.977 40.945 -13.955 1.00 50.01 699 PHE A O 1
ATOM 3692 N N . TYR A 1 492 ? -64.946 40.682 -11.939 1.00 50.24 700 TYR A N 1
ATOM 3693 C CA . TYR A 1 492 ? -64.002 39.681 -11.507 1.00 50.83 700 TYR A CA 1
ATOM 3694 C C . TYR A 1 492 ? -64.764 38.433 -11.246 1.00 51.48 700 TYR A C 1
ATOM 3695 O O . TYR A 1 492 ? -65.744 38.473 -10.473 1.00 52.42 700 TYR A O 1
ATOM 3704 N N . GLU A 1 493 ? -64.354 37.316 -11.849 1.00 51.50 701 GLU A N 1
ATOM 3705 C CA . GLU A 1 493 ? -64.877 36.053 -11.341 1.00 51.54 701 GLU A CA 1
ATOM 3706 C C . GLU A 1 493 ? -63.807 35.387 -10.504 1.00 51.37 701 GLU A C 1
ATOM 3707 O O . GLU A 1 493 ? -62.703 35.172 -10.974 1.00 51.59 701 GLU A O 1
ATOM 3713 N N . GLY A 1 494 ? -64.101 35.159 -9.225 1.00 51.56 702 GLY A N 1
ATOM 3714 C CA . GLY A 1 494 ? -63.046 34.763 -8.292 1.00 52.06 702 GLY A CA 1
ATOM 3715 C C . GLY A 1 494 ? -61.959 35.839 -8.308 1.00 52.07 702 GLY A C 1
ATOM 3716 O O . GLY A 1 494 ? -62.285 37.030 -8.446 1.00 52.59 702 GLY A O 1
ATOM 3717 N N . PRO A 1 495 ? -60.666 35.452 -8.179 1.00 51.59 703 PRO A N 1
ATOM 3718 C CA . PRO A 1 495 ? -59.677 36.522 -8.159 1.00 51.63 703 PRO A CA 1
ATOM 3719 C C . PRO A 1 495 ? -59.338 37.139 -9.511 1.00 51.95 703 PRO A C 1
ATOM 3720 O O . PRO A 1 495 ? -58.661 38.160 -9.522 1.00 52.32 703 PRO A O 1
ATOM 3724 N N . GLU A 1 496 ? -59.793 36.560 -10.627 1.00 52.18 704 GLU A N 1
ATOM 3725 C CA . GLU A 1 496 ? -59.313 37.007 -11.949 1.00 52.53 704 GLU A CA 1
ATOM 3726 C C . GLU A 1 496 ? -60.297 37.939 -12.612 1.00 51.45 704 GLU A C 1
ATOM 3727 O O . GLU A 1 496 ? -61.502 37.686 -12.559 1.00 51.48 704 GLU A O 1
ATOM 3733 N N . LEU A 1 497 ? -59.772 39.018 -13.210 1.00 50.32 705 LEU A N 1
ATOM 3734 C CA . LEU A 1 497 ? -60.569 39.973 -13.989 1.00 49.23 705 LEU A CA 1
ATOM 3735 C C . LEU A 1 497 ? -61.043 39.319 -15.275 1.00 48.72 705 LEU A C 1
ATOM 3736 O O . LEU A 1 497 ? -60.268 38.642 -15.930 1.00 48.60 705 LEU A O 1
ATOM 3741 N N . VAL A 1 498 ? -62.306 39.531 -15.642 1.00 48.12 706 VAL A N 1
ATOM 3742 C CA . VAL A 1 498 ? -62.912 38.781 -16.750 1.00 47.15 706 VAL A CA 1
ATOM 3743 C C . VAL A 1 498 ? -63.633 39.679 -17.750 1.00 47.37 706 VAL A C 1
ATOM 3744 O O . VAL A 1 498 ? -63.841 39.295 -18.897 1.00 47.79 706 VAL A O 1
ATOM 3748 N N . ALA A 1 499 ? -64.005 40.878 -17.341 1.00 47.15 707 ALA A N 1
ATOM 3749 C CA . ALA A 1 499 ? -64.581 41.798 -18.300 1.00 47.62 707 ALA A CA 1
ATOM 3750 C C . ALA A 1 499 ? -64.172 43.169 -17.874 1.00 48.02 707 ALA A C 1
ATOM 3751 O O . ALA A 1 499 ? -64.179 43.451 -16.682 1.00 48.78 707 ALA A O 1
ATOM 3753 N N . ASP A 1 500 ? -63.800 44.020 -18.825 1.00 47.97 708 ASP A N 1
ATOM 3754 C CA . ASP A 1 500 ? -63.467 45.406 -18.512 1.00 48.05 708 ASP A CA 1
ATOM 3755 C C . ASP A 1 500 ? -64.088 46.236 -19.617 1.00 48.07 708 ASP A C 1
ATOM 3756 O O . ASP A 1 500 ? -63.828 45.963 -20.780 1.00 48.90 708 ASP A O 1
ATOM 3761 N N . SER A 1 501 ? -64.928 47.215 -19.268 1.00 47.74 709 SER A N 1
ATOM 3762 C CA . SER A 1 501 ? -65.555 48.127 -20.253 1.00 47.38 709 SER A CA 1
ATOM 3763 C C . SER A 1 501 ? -64.572 49.109 -20.892 1.00 47.55 709 SER A C 1
ATOM 3764 O O . SER A 1 501 ? -64.830 49.599 -22.004 1.00 47.90 709 SER A O 1
ATOM 3767 N N . ASN A 1 502 ? -63.464 49.384 -20.182 1.00 46.91 710 ASN A N 1
ATOM 3768 C CA . ASN A 1 502 ? -62.550 50.473 -20.486 1.00 46.25 710 ASN A CA 1
ATOM 3769 C C . ASN A 1 502 ? -63.238 51.769 -20.237 1.00 45.31 710 ASN A C 1
ATOM 3770 O O . ASN A 1 502 ? -64.349 51.780 -19.713 1.00 45.49 710 ASN A O 1
ATOM 3775 N N . VAL A 1 503 ? -62.599 52.872 -20.604 1.00 44.21 711 VAL A N 1
ATOM 3776 C CA . VAL A 1 503 ? -63.230 54.171 -20.389 1.00 43.26 711 VAL A CA 1
ATOM 3777 C C . VAL A 1 503 ? -64.333 54.369 -21.414 1.00 42.98 711 VAL A C 1
ATOM 3778 O O . VAL A 1 503 ? -64.105 54.354 -22.627 1.00 43.06 711 VAL A O 1
ATOM 3782 N N . VAL A 1 504 ? -65.542 54.472 -20.884 1.00 42.31 712 VAL A N 1
ATOM 3783 C CA . VAL A 1 504 ? -66.742 54.729 -21.642 1.00 41.78 712 VAL A CA 1
ATOM 3784 C C . VAL A 1 504 ? -67.122 56.167 -21.309 1.00 42.23 712 VAL A C 1
ATOM 3785 O O . VAL A 1 504 ? -67.425 56.485 -20.150 1.00 43.23 712 VAL A O 1
ATOM 3789 N N . LEU A 1 505 ? -67.058 57.057 -22.291 1.00 41.87 713 LEU A N 1
ATOM 3790 C CA . LEU A 1 505 ? -67.404 58.447 -22.038 1.00 41.25 713 LEU A CA 1
ATOM 3791 C C . LEU A 1 505 ? -68.875 58.585 -22.314 1.00 41.44 713 LEU A C 1
ATOM 3792 O O . LEU A 1 505 ? -69.341 58.134 -23.339 1.00 42.19 713 LEU A O 1
ATOM 3797 N N . ASP A 1 506 ? -69.642 59.148 -21.404 1.00 41.50 714 ASP A N 1
ATOM 3798 C CA . ASP A 1 506 ? -71.063 59.333 -21.688 1.00 42.18 714 ASP A CA 1
ATOM 3799 C C . ASP A 1 506 ? -71.624 60.274 -20.700 1.00 42.69 714 ASP A C 1
ATOM 3800 O O . ASP A 1 506 ? -71.387 60.174 -19.494 1.00 43.12 714 ASP A O 1
ATOM 3805 N N . THR A 1 507 ? -72.425 61.182 -21.201 1.00 43.21 715 THR A N 1
ATOM 3806 C CA . THR A 1 507 ? -72.726 62.291 -20.364 1.00 43.74 715 THR A CA 1
ATOM 3807 C C . THR A 1 507 ? -74.220 62.471 -19.978 1.00 44.11 715 THR A C 1
ATOM 3808 O O . THR A 1 507 ? -74.610 63.505 -19.442 1.00 43.91 715 THR A O 1
ATOM 3812 N N . THR A 1 508 ? -75.014 61.416 -20.179 1.00 44.59 716 THR A N 1
ATOM 3813 C CA . THR A 1 508 ? -76.462 61.508 -20.078 1.00 44.98 716 THR A CA 1
ATOM 3814 C C . THR A 1 508 ? -76.936 61.868 -18.677 1.00 45.66 716 THR A C 1
ATOM 3815 O O . THR A 1 508 ? -77.744 62.769 -18.559 1.00 46.24 716 THR A O 1
ATOM 3819 N N . MET A 1 509 ? -76.479 61.192 -17.622 1.00 46.25 717 MET A N 1
ATOM 3820 C CA . MET A 1 509 ? -76.853 61.654 -16.262 1.00 47.06 717 MET A CA 1
ATOM 3821 C C . MET A 1 509 ? -75.629 62.063 -15.499 1.00 46.70 717 MET A C 1
ATOM 3822 O O . MET A 1 509 ? -74.848 61.223 -15.101 1.00 46.67 717 MET A O 1
ATOM 3827 N N . ARG A 1 510 ? -75.462 63.353 -15.275 1.00 46.77 718 ARG A N 1
ATOM 3828 C CA . ARG A 1 510 ? -74.227 63.828 -14.651 1.00 47.10 718 ARG A CA 1
ATOM 3829 C C . ARG A 1 510 ? -74.247 63.717 -13.108 1.00 47.02 718 ARG A C 1
ATOM 3830 O O . ARG A 1 510 ? -74.134 64.719 -12.374 1.00 47.08 718 ARG A O 1
ATOM 3838 N N . GLY A 1 511 ? -74.369 62.480 -12.631 1.00 46.57 719 GLY A N 1
ATOM 3839 C CA . GLY A 1 511 ? -74.495 62.217 -11.201 1.00 46.43 719 GLY A CA 1
ATOM 3840 C C . GLY A 1 511 ? -75.869 61.656 -10.885 1.00 46.22 719 GLY A C 1
ATOM 3841 O O . GLY A 1 511 ? -76.767 61.709 -11.725 1.00 46.32 719 GLY A O 1
ATOM 3842 N N . GLY A 1 512 ? -76.030 61.118 -9.676 1.00 46.05 720 GLY A N 1
ATOM 3843 C CA . GLY A 1 512 ? -77.231 60.369 -9.315 1.00 45.87 720 GLY A CA 1
ATOM 3844 C C . GLY A 1 512 ? -77.039 59.426 -8.140 1.00 46.02 720 GLY A C 1
ATOM 3845 O O . GLY A 1 512 ? -76.047 59.510 -7.425 1.00 46.22 720 GLY A O 1
ATOM 3846 N N . ARG A 1 513 ? -77.993 58.518 -7.951 1.00 46.17 721 ARG A N 1
ATOM 3847 C CA . ARG A 1 513 ? -78.036 57.655 -6.780 1.00 46.28 721 ARG A CA 1
ATOM 3848 C C . ARG A 1 513 ? -77.663 56.243 -7.161 1.00 46.62 721 ARG A C 1
ATOM 3849 O O . ARG A 1 513 ? -77.804 55.869 -8.327 1.00 46.79 721 ARG A O 1
ATOM 3857 N N . LEU A 1 514 ? -77.174 55.458 -6.199 1.00 46.83 722 LEU A N 1
ATOM 3858 C CA . LEU A 1 514 ? -76.791 54.065 -6.490 1.00 47.02 722 LEU A CA 1
ATOM 3859 C C . LEU A 1 514 ? -77.881 53.043 -6.111 1.00 47.57 722 LEU A C 1
ATOM 3860 O O . LEU A 1 514 ? -78.620 53.240 -5.127 1.00 48.75 722 LEU A O 1
ATOM 3865 N N . GLY A 1 515 ? -77.993 51.959 -6.873 1.00 47.10 723 GLY A N 1
ATOM 3866 C CA . GLY A 1 515 ? -78.915 50.902 -6.495 1.00 46.94 723 GLY A CA 1
ATOM 3867 C C . GLY A 1 515 ? -78.674 49.569 -7.170 1.00 47.08 723 GLY A C 1
ATOM 3868 O O . GLY A 1 515 ? -77.625 49.348 -7.792 1.00 47.08 723 GLY A O 1
ATOM 3869 N N . VAL A 1 516 ? -79.636 48.660 -7.018 1.00 46.89 724 VAL A N 1
ATOM 3870 C CA . VAL A 1 516 ? -79.607 47.414 -7.774 1.00 46.80 724 VAL A CA 1
ATOM 3871 C C . VAL A 1 516 ? -80.835 47.229 -8.631 1.00 47.03 724 VAL A C 1
ATOM 3872 O O . VAL A 1 516 ? -81.899 47.775 -8.360 1.00 46.90 724 VAL A O 1
ATOM 3876 N N . PHE A 1 517 ? -80.650 46.437 -9.676 1.00 47.53 725 PHE A N 1
ATOM 3877 C CA . PHE A 1 517 ? -81.670 46.160 -10.659 1.00 47.73 725 PHE A CA 1
ATOM 3878 C C . PHE A 1 517 ? -81.895 44.658 -10.743 1.00 48.33 725 PHE A C 1
ATOM 3879 O O . PHE A 1 517 ? -80.952 43.862 -10.614 1.00 48.53 725 PHE A O 1
ATOM 3887 N N . CYS A 1 518 ? -83.151 44.275 -10.935 1.00 48.79 726 CYS A N 1
ATOM 3888 C CA . CYS A 1 518 ? -83.459 42.923 -11.365 1.00 49.85 726 CYS A CA 1
ATOM 3889 C C . CYS A 1 518 ? -84.708 42.888 -12.224 1.00 48.90 726 CYS A C 1
ATOM 3890 O O . CYS A 1 518 ? -85.602 43.759 -12.120 1.00 48.15 726 CYS A O 1
ATOM 3893 N N . PHE A 1 519 ? -84.751 41.842 -13.053 1.00 48.39 727 PHE A N 1
ATOM 3894 C CA . PHE A 1 519 ? -85.790 41.664 -14.036 1.00 48.03 727 PHE A CA 1
ATOM 3895 C C . PHE A 1 519 ? -85.941 40.177 -14.289 1.00 48.20 727 PHE A C 1
ATOM 3896 O O . PHE A 1 519 ? -85.099 39.560 -14.943 1.00 48.06 727 PHE A O 1
ATOM 3904 N N . SER A 1 520 ? -87.015 39.624 -13.709 1.00 48.46 728 SER A N 1
ATOM 3905 C CA . SER A 1 520 ? -87.484 38.240 -13.910 1.00 48.45 728 SER A CA 1
ATOM 3906 C C . SER A 1 520 ? -86.574 37.138 -13.352 1.00 48.90 728 SER A C 1
ATOM 3907 O O . SER A 1 520 ? -86.521 36.040 -13.901 1.00 48.66 728 SER A O 1
ATOM 3910 N N . GLN A 1 521 ? -85.886 37.418 -12.247 1.00 49.38 729 GLN A N 1
ATOM 3911 C CA . GLN A 1 521 ? -84.905 36.467 -11.739 1.00 49.91 729 GLN A CA 1
ATOM 3912 C C . GLN A 1 521 ? -84.917 36.318 -10.229 1.00 50.77 729 GLN A C 1
ATOM 3913 O O . GLN A 1 521 ? -84.518 37.221 -9.497 1.00 51.38 729 GLN A O 1
ATOM 3919 N N . GLU A 1 522 ? -85.354 35.156 -9.767 1.00 51.54 730 GLU A N 1
ATOM 3920 C CA . GLU A 1 522 ? -85.471 34.928 -8.335 1.00 51.98 730 GLU A CA 1
ATOM 3921 C C . GLU A 1 522 ? -84.130 34.632 -7.672 1.00 51.74 730 GLU A C 1
ATOM 3922 O O . GLU A 1 522 ? -83.260 33.989 -8.270 1.00 51.57 730 GLU A O 1
ATOM 3928 N N . ASN A 1 523 ? -83.978 35.132 -6.447 1.00 51.45 731 ASN A N 1
ATOM 3929 C CA . ASN A 1 523 ? -82.854 34.795 -5.585 1.00 51.46 731 ASN A CA 1
ATOM 3930 C C . ASN A 1 523 ? -81.496 35.286 -5.989 1.00 50.91 731 ASN A C 1
ATOM 3931 O O . ASN A 1 523 ? -80.560 34.499 -6.099 1.00 50.93 731 ASN A O 1
ATOM 3936 N N . ILE A 1 524 ? -81.389 36.592 -6.172 1.00 50.35 732 ILE A N 1
ATOM 3937 C CA . ILE A 1 524 ? -80.120 37.242 -6.407 1.00 49.99 732 ILE A CA 1
ATOM 3938 C C . ILE A 1 524 ? -79.626 37.760 -5.067 1.00 49.49 732 ILE A C 1
ATOM 3939 O O . ILE A 1 524 ? -80.411 38.285 -4.275 1.00 49.83 732 ILE A O 1
ATOM 3944 N N . ILE A 1 525 ? -78.332 37.621 -4.818 1.00 48.65 733 ILE A N 1
ATOM 3945 C CA . ILE A 1 525 ? -77.699 38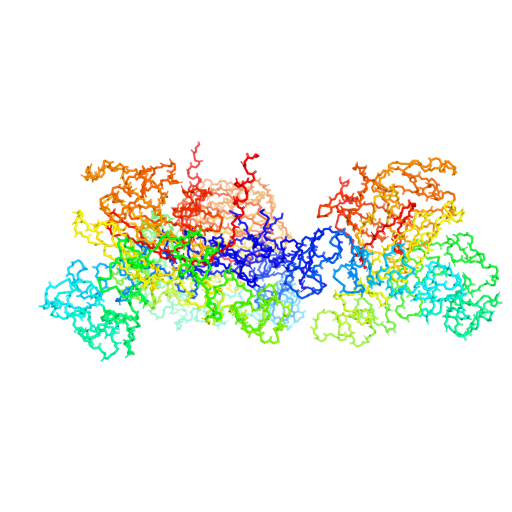.242 -3.671 1.00 48.05 733 ILE A CA 1
ATOM 3946 C C . ILE A 1 525 ? -76.767 39.285 -4.233 1.00 48.19 733 ILE A C 1
ATOM 3947 O O . ILE A 1 525 ? -76.018 38.985 -5.163 1.00 48.77 733 ILE A O 1
ATOM 3952 N N . TRP A 1 526 ? -76.843 40.514 -3.720 1.00 47.98 734 TRP A N 1
ATOM 3953 C CA . TRP A 1 526 ? -75.795 41.523 -3.920 1.00 47.55 734 TRP A CA 1
ATOM 3954 C C . TRP A 1 526 ? -75.095 41.704 -2.577 1.00 47.50 734 TRP A C 1
ATOM 3955 O O . TRP A 1 526 ? -75.604 42.400 -1.698 1.00 48.30 734 TRP A O 1
ATOM 3966 N N . ALA A 1 527 ? -73.954 41.068 -2.378 1.00 47.01 735 ALA A N 1
ATOM 3967 C CA . ALA A 1 527 ? -73.370 41.041 -1.046 1.00 47.34 735 ALA A CA 1
ATOM 3968 C C . ALA A 1 527 ? -72.058 41.825 -0.965 1.00 48.13 735 ALA A C 1
ATOM 3969 O O . ALA A 1 527 ? -71.398 42.042 -2.001 1.00 48.51 735 ALA A O 1
ATOM 3971 N N . ASN A 1 528 ? -71.686 42.241 0.261 1.00 48.42 736 ASN A N 1
ATOM 3972 C CA . ASN A 1 528 ? -70.460 43.015 0.519 1.00 48.17 736 ASN A CA 1
ATOM 3973 C C . ASN A 1 528 ? -70.437 44.210 -0.443 1.00 48.29 736 ASN A C 1
ATOM 3974 O O . ASN A 1 528 ? -69.599 44.325 -1.360 1.00 48.04 736 ASN A O 1
ATOM 3979 N N . LEU A 1 529 ? -71.429 45.067 -0.243 1.00 48.09 737 LEU A N 1
ATOM 3980 C CA . LEU A 1 529 ? -71.637 46.230 -1.056 1.00 47.63 737 LEU A CA 1
ATOM 3981 C C . LEU A 1 529 ? -70.788 47.307 -0.461 1.00 48.09 737 LEU A C 1
ATOM 3982 O O . LEU A 1 529 ? -70.669 47.405 0.755 1.00 48.27 737 LEU A O 1
ATOM 3987 N N . ARG A 1 530 ? -70.161 48.096 -1.324 1.00 49.06 738 ARG A N 1
ATOM 3988 C CA . ARG A 1 530 ? -69.387 49.272 -0.901 1.00 49.65 738 ARG A CA 1
ATOM 3989 C C . ARG A 1 530 ? -69.487 50.421 -1.896 1.00 49.78 738 ARG A C 1
ATOM 3990 O O . ARG A 1 530 ? -69.289 50.254 -3.094 1.00 49.62 738 ARG A O 1
ATOM 3998 N N . TYR A 1 531 ? -69.825 51.586 -1.390 1.00 50.45 739 TYR A N 1
ATOM 3999 C CA . TYR A 1 531 ? -69.719 52.769 -2.192 1.00 51.96 739 TYR A CA 1
ATOM 4000 C C . TYR A 1 531 ? -68.895 53.822 -1.456 1.00 53.00 739 TYR A C 1
ATOM 4001 O O . TYR A 1 531 ? -68.798 53.789 -0.233 1.00 53.25 739 TYR A O 1
ATOM 4010 N N . ARG A 1 532 ? -68.264 54.724 -2.203 1.00 54.14 740 ARG A N 1
ATOM 4011 C CA . ARG A 1 532 ? -67.555 55.837 -1.606 1.00 55.18 740 ARG A CA 1
ATOM 4012 C C . ARG A 1 532 ? -67.471 56.992 -2.594 1.00 56.17 740 ARG A C 1
ATOM 4013 O O . ARG A 1 532 ? -67.633 56.784 -3.796 1.00 56.55 740 ARG A O 1
ATOM 4021 N N . CYS A 1 533 ? -67.247 58.201 -2.069 1.00 57.10 741 CYS A N 1
ATOM 4022 C CA . CYS A 1 533 ? -66.948 59.425 -2.836 1.00 58.31 741 CYS A CA 1
ATOM 4023 C C . CYS A 1 533 ? -65.579 59.410 -3.506 1.00 57.72 741 CYS A C 1
ATOM 4024 O O . CYS A 1 533 ? -64.576 59.126 -2.850 1.00 58.34 741 CYS A O 1
ATOM 4027 N N . ASN A 1 534 ? -65.503 59.728 -4.791 1.00 57.05 742 ASN A N 1
ATOM 4028 C CA . ASN A 1 534 ? -64.207 59.833 -5.442 1.00 56.48 742 ASN A CA 1
ATOM 4029 C C . ASN A 1 534 ? -64.322 60.687 -6.673 1.00 56.23 742 ASN A C 1
ATOM 4030 O O . ASN A 1 534 ? -64.900 60.278 -7.674 1.00 56.00 742 ASN A O 1
ATOM 4035 N N . ASP A 1 535 ? -63.778 61.895 -6.580 1.00 56.27 743 ASP A N 1
ATOM 4036 C CA . ASP A 1 535 ? -63.813 62.844 -7.694 1.00 56.14 743 ASP A CA 1
ATOM 4037 C C . ASP A 1 535 ? -62.489 62.910 -8.404 1.00 55.93 743 ASP A C 1
ATOM 4038 O O . ASP A 1 535 ? -62.406 63.416 -9.536 1.00 56.02 743 ASP A O 1
ATOM 4043 N N . THR A 1 536 ? -61.453 62.397 -7.745 1.00 55.42 744 THR A N 1
ATOM 4044 C CA . THR A 1 536 ? -60.155 62.352 -8.370 1.00 54.68 744 THR A CA 1
ATOM 4045 C C . THR A 1 536 ? -60.302 61.407 -9.577 1.00 55.20 744 THR A C 1
ATOM 4046 O O . THR A 1 536 ? -60.700 60.239 -9.435 1.00 55.61 744 THR A O 1
ATOM 4050 N N . ILE A 1 537 ? -60.071 61.965 -10.765 1.00 55.43 745 ILE A N 1
ATOM 4051 C CA . ILE A 1 537 ? -60.380 61.314 -12.043 1.00 55.61 745 ILE A CA 1
ATOM 4052 C C . ILE A 1 537 ? -59.302 60.318 -12.412 1.00 56.32 745 ILE A C 1
ATOM 4053 O O . ILE A 1 537 ? -58.137 60.648 -12.363 1.00 56.12 745 ILE A O 1
ATOM 4058 N N . PRO A 1 538 ? -59.689 59.075 -12.751 1.00 57.53 746 PRO A N 1
ATOM 4059 C CA . PRO A 1 538 ? -58.714 58.059 -13.154 1.00 58.56 746 PRO A CA 1
ATOM 4060 C C . PRO A 1 538 ? -57.734 58.539 -14.216 1.00 59.75 746 PRO A C 1
ATOM 4061 O O . PRO A 1 538 ? -58.048 59.417 -15.011 1.00 59.46 746 PRO A O 1
ATOM 4065 N N . GLU A 1 539 ? -56.542 57.966 -14.202 1.00 61.55 747 GLU A N 1
ATOM 4066 C CA . GLU A 1 539 ? -55.495 58.385 -15.108 1.00 63.54 747 GLU A CA 1
ATOM 4067 C C . GLU A 1 539 ? -55.843 58.112 -16.548 1.00 63.96 747 GLU A C 1
ATOM 4068 O O . GLU A 1 539 ? -55.748 58.994 -17.385 1.00 64.34 747 GLU A O 1
ATOM 4074 N N . ASP A 1 540 ? -56.269 56.894 -16.836 1.00 64.85 748 ASP A N 1
ATOM 4075 C CA . ASP A 1 540 ? -56.462 56.472 -18.209 1.00 65.85 748 ASP A CA 1
ATOM 4076 C C . ASP A 1 540 ? -57.565 57.237 -18.920 1.00 65.82 748 ASP A C 1
ATOM 4077 O O . ASP A 1 540 ? -57.986 56.840 -20.004 1.00 65.42 748 ASP A O 1
ATOM 4082 N N . TYR A 1 541 ? -58.027 58.319 -18.298 1.00 66.49 749 TYR A N 1
ATOM 4083 C CA . TYR A 1 541 ? -58.942 59.263 -18.934 1.00 67.20 749 TYR A CA 1
ATOM 4084 C C . TYR A 1 541 ? -58.208 60.178 -19.875 1.00 68.35 749 TYR A C 1
ATOM 4085 O O . TYR A 1 541 ? -58.571 60.310 -21.047 1.00 68.35 749 TYR A O 1
ATOM 4094 N N . GLU A 1 542 ? -57.194 60.843 -19.335 1.00 69.91 750 GLU A N 1
ATOM 4095 C CA . GLU A 1 542 ? -56.335 61.683 -20.146 1.00 71.79 750 GLU A CA 1
ATOM 4096 C C . GLU A 1 542 ? -55.548 60.847 -21.169 1.00 72.30 750 GLU A C 1
ATOM 4097 O O . GLU A 1 542 ? -55.309 61.313 -22.277 1.00 72.48 750 GLU A O 1
ATOM 4103 N N . THR A 1 543 ? -55.172 59.616 -20.813 1.00 73.20 751 THR A N 1
ATOM 4104 C CA . THR A 1 543 ? -54.584 58.689 -21.795 1.00 74.40 751 THR A CA 1
ATOM 4105 C C . THR A 1 543 ? -55.538 58.549 -22.981 1.00 75.25 751 THR A C 1
ATOM 4106 O O . THR A 1 543 ? -55.192 58.898 -24.108 1.00 75.14 751 THR A O 1
ATOM 4110 N N . HIS A 1 544 ? -56.742 58.045 -22.698 1.00 76.50 752 HIS A N 1
ATOM 4111 C CA . HIS A 1 544 ? -57.817 57.894 -23.673 1.00 77.51 752 HIS A CA 1
ATOM 4112 C C . HIS A 1 544 ? -57.937 59.165 -24.494 1.00 78.13 752 HIS A C 1
ATOM 4113 O O . HIS A 1 544 ? -57.866 59.110 -25.720 1.00 78.38 752 HIS A O 1
ATOM 4120 N N . GLN A 1 545 ? -58.074 60.305 -23.812 1.00 78.89 753 GLN A N 1
ATOM 4121 C CA . GLN A 1 545 ? -58.242 61.603 -24.472 1.00 79.43 753 GLN A CA 1
ATOM 4122 C C . GLN A 1 545 ? -57.085 61.937 -25.424 1.00 80.34 753 GLN A C 1
ATOM 4123 O O . GLN A 1 545 ? -57.311 62.339 -26.563 1.00 80.05 753 GLN A O 1
ATOM 4129 N N . LEU A 1 546 ? -55.856 61.727 -24.954 1.00 81.91 754 LEU A N 1
ATOM 4130 C CA . LEU A 1 546 ? -54.645 61.947 -25.755 1.00 83.43 754 LEU A CA 1
ATOM 4131 C C . LEU A 1 546 ? -54.482 60.955 -26.914 1.00 84.74 754 LEU A C 1
ATOM 4132 O O . LEU A 1 546 ? -54.053 61.335 -28.009 1.00 84.97 754 LEU A O 1
ATOM 4137 N N . ARG A 1 547 ? -54.805 59.685 -26.672 1.00 86.26 755 ARG A N 1
ATOM 4138 C CA . ARG A 1 547 ? -54.582 58.637 -27.677 1.00 87.53 755 ARG A CA 1
ATOM 4139 C C . ARG A 1 547 ? -55.660 58.639 -28.760 1.00 87.84 755 ARG A C 1
ATOM 4140 O O . ARG A 1 547 ? -56.104 57.585 -29.208 1.00 87.97 755 ARG A O 1
ATOM 4148 N N . GLN A 1 548 ? -56.066 59.841 -29.166 1.00 88.33 756 GLN A N 1
ATOM 4149 C CA . GLN A 1 548 ? -56.860 60.050 -30.373 1.00 88.98 756 GLN A CA 1
ATOM 4150 C C . GLN A 1 548 ? -55.920 60.337 -31.588 1.00 89.22 756 GLN A C 1
ATOM 4151 O O . GLN A 1 548 ? -56.254 61.108 -32.514 1.00 88.99 756 GLN A O 1
ATOM 4157 N N . ALA A 1 549 ? -54.751 59.675 -31.565 1.00 89.59 757 ALA A N 1
ATOM 4158 C CA . ALA A 1 549 ? -53.679 59.828 -32.576 1.00 89.81 757 ALA A CA 1
ATOM 4159 C C . ALA A 1 549 ? -53.799 58.812 -33.719 1.00 89.76 757 ALA A C 1
ATOM 4160 O O . ALA A 1 549 ? -54.448 59.070 -34.738 1.00 89.67 757 ALA A O 1
ATOM 4162 N N . ASN B 1 15 ? -29.641 40.725 -8.750 1.00 37.93 223 ASN B N 1
ATOM 4163 C CA . ASN B 1 15 ? -30.837 41.577 -8.375 1.00 37.77 223 ASN B CA 1
ATOM 4164 C C . ASN B 1 15 ? -32.184 40.815 -8.104 1.00 37.10 223 ASN B C 1
ATOM 4165 O O . ASN B 1 15 ? -33.282 41.301 -8.479 1.00 37.00 223 ASN B O 1
ATOM 4170 N N . SER B 1 16 ? -32.078 39.642 -7.450 1.00 35.72 224 SER B N 1
ATOM 4171 C CA . SER B 1 16 ? -33.236 38.870 -6.984 1.00 34.25 224 SER B CA 1
ATOM 4172 C C . SER B 1 16 ? -33.820 39.550 -5.747 1.00 33.30 224 SER B C 1
ATOM 4173 O O . SER B 1 16 ? -33.059 40.043 -4.920 1.00 33.69 224 SER B O 1
ATOM 4176 N N . ALA B 1 17 ? -35.154 39.534 -5.621 1.00 31.80 225 ALA B N 1
ATOM 4177 C CA . ALA B 1 17 ? -35.919 40.202 -4.557 1.00 30.00 225 ALA B CA 1
ATOM 4178 C C . ALA B 1 17 ? -36.308 39.282 -3.402 1.00 29.34 225 ALA B C 1
ATOM 4179 O O . ALA B 1 17 ? -35.960 38.098 -3.379 1.00 29.22 225 ALA B O 1
ATOM 4181 N N . GLN B 1 18 ? -37.019 39.851 -2.434 1.00 28.48 226 GLN B N 1
ATOM 4182 C CA . GLN B 1 18 ? -37.607 39.095 -1.339 1.00 27.52 226 GLN B CA 1
ATOM 4183 C C . GLN B 1 18 ? -38.872 38.444 -1.865 1.00 28.19 226 GLN B C 1
ATOM 4184 O O . GLN B 1 18 ? -39.623 39.062 -2.623 1.00 27.74 226 GLN B O 1
ATOM 4190 N N . ARG B 1 19 ? -39.111 37.200 -1.459 1.00 28.83 227 ARG B N 1
ATOM 4191 C CA . ARG B 1 19 ? -40.279 36.448 -1.929 1.00 29.24 227 ARG B CA 1
ATOM 4192 C C . ARG B 1 19 ? -41.193 36.032 -0.749 1.00 28.74 227 ARG B C 1
ATOM 4193 O O . ARG B 1 19 ? -40.812 36.188 0.417 1.00 28.25 227 ARG B O 1
ATOM 4201 N N . PHE B 1 20 ? -42.396 35.538 -1.051 1.00 28.35 228 PHE B N 1
ATOM 4202 C CA . PHE B 1 20 ? -43.331 35.128 -0.006 1.00 28.02 228 PHE B CA 1
ATOM 4203 C C . PHE B 1 20 ? -43.197 33.647 0.393 1.00 28.92 228 PHE B C 1
ATOM 4204 O O . PHE B 1 20 ? -42.697 32.827 -0.373 1.00 28.75 228 PHE B O 1
ATOM 4212 N N . CYS B 1 21 ? -43.643 33.315 1.604 1.00 30.02 229 CYS B N 1
ATOM 4213 C CA . CYS B 1 21 ? -43.743 31.926 2.058 1.00 31.14 229 CYS B CA 1
ATOM 4214 C C . CYS B 1 21 ? -44.865 31.172 1.378 1.00 31.32 229 CYS B C 1
ATOM 4215 O O . CYS B 1 21 ? -45.790 31.802 0.811 1.00 31.59 229 CYS B O 1
ATOM 4218 N N . PRO B 1 22 ? -44.825 29.817 1.471 1.00 31.06 230 PRO B N 1
ATOM 4219 C CA . PRO B 1 22 ? -45.832 29.046 0.744 1.00 30.40 230 PRO B CA 1
ATOM 4220 C C . PRO B 1 22 ? -47.245 29.363 1.224 1.00 29.90 230 PRO B C 1
ATOM 4221 O O . PRO B 1 22 ? -48.183 29.042 0.507 1.00 30.71 230 PRO B O 1
ATOM 4225 N N . ASP B 1 23 ? -47.404 30.010 2.388 1.00 28.64 231 ASP B N 1
ATOM 4226 C CA . ASP B 1 23 ? -48.736 30.419 2.869 1.00 27.27 231 ASP B CA 1
ATOM 4227 C C . ASP B 1 23 ? -49.016 31.887 2.652 1.00 27.04 231 ASP B C 1
ATOM 4228 O O . ASP B 1 23 ? -49.887 32.455 3.312 1.00 27.30 231 ASP B O 1
ATOM 4233 N N . GLY B 1 24 ? -48.254 32.503 1.752 1.00 26.66 232 GLY B N 1
ATOM 4234 C CA . GLY B 1 24 ? -48.525 33.866 1.293 1.00 25.93 232 GLY B CA 1
ATOM 4235 C C . GLY B 1 24 ? -48.133 34.984 2.241 1.00 25.32 232 GLY B C 1
ATOM 4236 O O . GLY B 1 24 ? -48.460 36.143 2.018 1.00 25.30 232 GLY B O 1
ATOM 4237 N N . SER B 1 25 ? -47.447 34.639 3.312 1.00 24.77 233 SER B N 1
ATOM 4238 C CA . SER B 1 25 ? -46.898 35.633 4.198 1.00 24.65 233 SER B CA 1
ATOM 4239 C C . SER B 1 25 ? -45.551 36.050 3.617 1.00 24.48 233 SER B C 1
ATOM 4240 O O . SER B 1 25 ? -44.902 35.248 2.943 1.00 24.60 233 SER B O 1
ATOM 4243 N N . PRO B 1 26 ? -45.125 37.302 3.869 1.00 24.13 234 PRO B N 1
ATOM 4244 C CA . PRO B 1 26 ? -43.830 37.739 3.401 1.00 23.90 234 PRO B CA 1
ATOM 4245 C C . PRO B 1 26 ? -42.759 36.973 4.116 1.00 24.19 234 PRO B C 1
ATOM 4246 O O . PRO B 1 26 ? -42.827 36.876 5.327 1.00 23.90 234 PRO B O 1
ATOM 4250 N N . SER B 1 27 ? -41.803 36.426 3.359 1.00 25.05 235 SER B N 1
ATOM 4251 C CA . SER B 1 27 ? -40.683 35.635 3.883 1.00 26.09 235 SER B CA 1
ATOM 4252 C C . SER B 1 27 ? -39.718 36.510 4.645 1.00 27.28 235 SER B C 1
ATOM 4253 O O . SER B 1 27 ? -39.522 37.650 4.282 1.00 27.71 235 SER B O 1
ATOM 4256 N N . GLU B 1 28 ? -39.127 35.990 5.711 1.00 29.03 236 GLU B N 1
ATOM 4257 C CA . GLU B 1 28 ? -38.067 36.707 6.408 1.00 31.09 236 GLU B CA 1
ATOM 4258 C C . GLU B 1 28 ? -36.750 36.006 6.283 1.00 32.17 236 GLU B C 1
ATOM 4259 O O . GLU B 1 28 ? -35.843 36.289 7.049 1.00 32.41 236 GLU B O 1
ATOM 4265 N N . CYS B 1 29 ? -36.647 35.101 5.315 1.00 33.81 237 CYS B N 1
ATOM 4266 C CA . CYS B 1 29 ? -35.511 34.192 5.234 1.00 36.03 237 CYS B CA 1
ATOM 4267 C C . CYS B 1 29 ? -34.287 34.853 4.655 1.00 35.84 237 CYS B C 1
ATOM 4268 O O . CYS B 1 29 ? -34.393 35.989 4.183 1.00 36.33 237 CYS B O 1
ATOM 4271 N N . HIS B 1 30 ? -33.145 34.147 4.670 1.00 35.54 238 HIS B N 1
ATOM 4272 C CA . HIS B 1 30 ? -31.959 34.627 3.972 1.00 35.44 238 HIS B CA 1
ATOM 4273 C C . HIS B 1 30 ? -32.215 34.638 2.483 1.00 35.56 238 HIS B C 1
ATOM 4274 O O . HIS B 1 30 ? -33.206 34.099 2.009 1.00 35.25 238 HIS B O 1
ATOM 4281 N N . GLU B 1 31 ? -31.305 35.269 1.756 1.00 35.98 239 GLU B N 1
ATOM 4282 C CA . GLU B 1 31 ? -31.428 35.439 0.332 1.00 36.54 239 GLU B CA 1
ATOM 4283 C C . GLU B 1 31 ? -31.301 34.114 -0.396 1.00 36.37 239 GLU B C 1
ATOM 4284 O O . GLU B 1 31 ? -31.793 33.968 -1.503 1.00 36.52 239 GLU B O 1
ATOM 4290 N N . HIS B 1 32 ? -30.632 33.159 0.237 1.00 36.57 240 HIS B N 1
ATOM 4291 C CA . HIS B 1 32 ? -30.352 31.854 -0.342 1.00 36.86 240 HIS B CA 1
ATOM 4292 C C . HIS B 1 32 ? -30.856 30.756 0.584 1.00 36.98 240 HIS B C 1
ATOM 4293 O O . HIS B 1 32 ? -30.184 29.744 0.812 1.00 37.50 240 HIS B O 1
ATOM 4300 N N . ALA B 1 33 ? -32.037 30.974 1.132 1.00 36.95 241 ALA B N 1
ATOM 4301 C CA . ALA B 1 33 ? -32.646 30.047 2.056 1.00 37.32 241 ALA B CA 1
ATOM 4302 C C . ALA B 1 33 ? -34.044 29.859 1.539 1.00 37.81 241 ALA B C 1
ATOM 4303 O O . ALA B 1 33 ? -34.475 30.613 0.666 1.00 38.14 241 ALA B O 1
ATOM 4305 N N . ASP B 1 34 ? -34.771 28.877 2.060 1.00 38.12 242 ASP B N 1
ATOM 4306 C CA . ASP B 1 34 ? -36.166 28.739 1.677 1.00 38.38 242 ASP B CA 1
ATOM 4307 C C . ASP B 1 34 ? -37.090 28.799 2.863 1.00 38.51 242 ASP B C 1
ATOM 4308 O O . ASP B 1 34 ? -36.733 28.369 3.963 1.00 38.20 242 ASP B O 1
ATOM 4313 N N . CYS B 1 35 ? -38.270 29.364 2.629 1.00 39.01 243 CYS B N 1
ATOM 4314 C CA . CYS B 1 35 ? -39.316 29.430 3.635 1.00 39.62 243 CYS B CA 1
ATOM 4315 C C . CYS B 1 35 ? -40.164 28.166 3.487 1.00 40.61 243 CYS B C 1
ATOM 4316 O O . CYS B 1 35 ? -40.803 27.959 2.450 1.00 40.79 243 CYS B O 1
ATOM 4319 N N . VAL B 1 36 ? -40.151 27.315 4.513 1.00 41.91 244 VAL B N 1
ATOM 4320 C CA . VAL B 1 36 ? -40.897 26.048 4.492 1.00 43.15 244 VAL B CA 1
ATOM 4321 C C . VAL B 1 36 ? -41.970 25.991 5.581 1.00 44.36 244 VAL B C 1
ATOM 4322 O O . VAL B 1 36 ? -41.688 26.320 6.736 1.00 44.46 244 VAL B O 1
ATOM 4326 N N . LEU B 1 37 ? -43.194 25.599 5.218 1.00 46.07 245 LEU B N 1
ATOM 4327 C CA . LEU B 1 37 ? -44.248 25.403 6.223 1.00 47.96 245 LEU B CA 1
ATOM 4328 C C . LEU B 1 37 ? -43.973 24.148 7.073 1.00 49.71 245 LEU B C 1
ATOM 4329 O O . LEU B 1 37 ? -43.522 23.132 6.546 1.00 50.10 245 LEU B O 1
ATOM 4334 N N . GLU B 1 38 ? -44.225 24.232 8.383 1.00 51.71 246 GLU B N 1
ATOM 4335 C CA . GLU B 1 38 ? -44.084 23.082 9.298 1.00 53.26 246 GLU B CA 1
ATOM 4336 C C . GLU B 1 38 ? -45.398 22.320 9.384 1.00 54.59 246 GLU B C 1
ATOM 4337 O O . GLU B 1 38 ? -46.467 22.891 9.038 1.00 55.01 246 GLU B O 1
ATOM 4343 N N . ARG B 1 39 ? -45.332 21.058 9.858 1.00 55.44 247 ARG B N 1
ATOM 4344 C CA . ARG B 1 39 ? -46.558 20.246 10.100 1.00 55.94 247 ARG B CA 1
ATOM 4345 C C . ARG B 1 39 ? -47.733 21.144 10.561 1.00 55.50 247 ARG B C 1
ATOM 4346 O O . ARG B 1 39 ? -48.666 21.404 9.779 1.00 55.53 247 ARG B O 1
ATOM 4354 N N . ASP B 1 40 ? -47.633 21.664 11.788 1.00 54.91 248 ASP B N 1
ATOM 4355 C CA . ASP B 1 40 ? -48.712 22.415 12.456 1.00 54.60 248 ASP B CA 1
ATOM 4356 C C . ASP B 1 40 ? -49.204 23.668 11.741 1.00 54.15 248 ASP B C 1
ATOM 4357 O O . ASP B 1 40 ? -50.376 24.027 11.859 1.00 54.38 248 ASP B O 1
ATOM 4362 N N . GLY B 1 41 ? -48.318 24.345 11.018 1.00 53.50 249 GLY B N 1
ATOM 4363 C CA . GLY B 1 41 ? -48.640 25.681 10.512 1.00 52.27 249 GLY B CA 1
ATOM 4364 C C . GLY B 1 41 ? -47.759 26.708 11.200 1.00 51.19 249 GLY B C 1
ATOM 4365 O O . GLY B 1 41 ? -48.212 27.529 12.022 1.00 51.06 249 GLY B O 1
ATOM 4366 N N . SER B 1 42 ? -46.476 26.607 10.891 1.00 49.83 250 SER B N 1
ATOM 4367 C CA . SER B 1 42 ? -45.515 27.604 11.276 1.00 48.54 250 SER B CA 1
ATOM 4368 C C . SER B 1 42 ? -44.456 27.612 10.185 1.00 47.93 250 SER B C 1
ATOM 4369 O O . SER B 1 42 ? -44.608 26.948 9.147 1.00 47.85 250 SER B O 1
ATOM 4372 N N . ARG B 1 43 ? -43.389 28.366 10.431 1.00 46.74 251 ARG B N 1
ATOM 4373 C CA . ARG B 1 43 ? -42.428 28.711 9.410 1.00 45.13 251 ARG B CA 1
ATOM 4374 C C . ARG B 1 43 ? -41.023 28.371 9.858 1.00 44.96 251 ARG B C 1
ATOM 4375 O O . ARG B 1 43 ? -40.663 28.533 11.024 1.00 44.31 251 ARG B O 1
ATOM 4383 N N . SER B 1 44 ? -40.227 27.913 8.905 1.00 45.05 252 SER B N 1
ATOM 4384 C CA . SER B 1 44 ? -38.819 27.671 9.143 1.00 45.42 252 SER B CA 1
ATOM 4385 C C . SER B 1 44 ? -38.068 28.029 7.904 1.00 45.35 252 SER B C 1
ATOM 4386 O O . SER B 1 44 ? -38.587 27.894 6.801 1.00 45.23 252 SER B O 1
ATOM 4389 N N . CYS B 1 45 ? -36.850 28.512 8.099 1.00 45.49 253 CYS B N 1
ATOM 4390 C CA . CYS B 1 45 ? -36.008 28.894 6.993 1.00 45.64 253 CYS B CA 1
ATOM 4391 C C . CYS B 1 45 ? -35.000 27.813 6.761 1.00 46.14 253 CYS B C 1
ATOM 4392 O O . CYS B 1 45 ? -34.498 27.229 7.719 1.00 46.45 253 CYS B O 1
ATOM 4395 N N . VAL B 1 46 ? -34.686 27.546 5.499 1.00 46.46 254 VAL B N 1
ATOM 4396 C CA . VAL B 1 46 ? -33.740 26.492 5.192 1.00 46.94 254 VAL B CA 1
ATOM 4397 C C . VAL B 1 46 ? -32.824 26.855 4.018 1.00 47.57 254 VAL B C 1
ATOM 4398 O O . VAL B 1 46 ? -33.297 27.017 2.882 1.00 47.67 254 VAL B O 1
ATOM 4402 N N . CYS B 1 47 ? -31.518 26.955 4.295 1.00 48.13 255 CYS B N 1
ATOM 4403 C CA . CYS B 1 47 ? -30.516 27.293 3.270 1.00 48.73 255 CYS B CA 1
ATOM 4404 C C . CYS B 1 47 ? -30.593 26.319 2.135 1.00 48.49 255 CYS B C 1
ATOM 4405 O O . CYS B 1 47 ? -30.502 25.129 2.374 1.00 48.55 255 CYS B O 1
ATOM 4408 N N . ALA B 1 48 ? -30.777 26.832 0.882 1.00 46.40 256 ALA B N 1
ATOM 4409 C CA . ALA B 1 48 ? -30.922 25.953 -0.295 1.00 45.98 256 ALA B CA 1
ATOM 4410 C C . ALA B 1 48 ? -29.586 25.377 -0.753 1.00 45.62 256 ALA B C 1
ATOM 4411 O O . ALA B 1 48 ? -28.533 25.875 -0.391 1.00 44.83 256 ALA B O 1
ATOM 4413 N N . VAL B 1 49 ? -29.650 24.252 -1.472 1.00 47.12 257 VAL B N 1
ATOM 4414 C CA . VAL B 1 49 ? -28.467 23.500 -1.890 1.00 46.80 257 VAL B CA 1
ATOM 4415 C C . VAL B 1 49 ? -27.463 24.418 -2.559 1.00 47.07 257 VAL B C 1
ATOM 4416 O O . VAL B 1 49 ? -27.794 25.096 -3.525 1.00 47.86 257 VAL B O 1
ATOM 4420 N N . GLY B 1 50 ? -26.246 24.443 -2.020 1.00 46.82 258 GLY B N 1
ATOM 4421 C CA . GLY B 1 50 ? -25.235 25.409 -2.407 1.00 46.21 258 GLY B CA 1
ATOM 4422 C C . GLY B 1 50 ? -24.837 26.256 -1.209 1.00 46.09 258 GLY B C 1
ATOM 4423 O O . GLY B 1 50 ? -23.755 26.839 -1.192 1.00 46.56 258 GLY B O 1
ATOM 4424 N N . TRP B 1 51 ? -25.705 26.314 -0.198 1.00 45.65 259 TRP B N 1
ATOM 4425 C CA . TRP B 1 51 ? -25.530 27.216 0.953 1.00 45.12 259 TRP B CA 1
ATOM 4426 C C . TRP B 1 51 ? -25.755 26.470 2.256 1.00 44.89 259 TRP B C 1
ATOM 4427 O O . TRP B 1 51 ? -26.430 25.451 2.274 1.00 45.31 259 TRP B O 1
ATOM 4438 N N . ALA B 1 52 ? -25.200 26.977 3.348 1.00 44.55 260 ALA B N 1
ATOM 4439 C CA . ALA B 1 52 ? -25.375 26.349 4.652 1.00 44.24 260 ALA B CA 1
ATOM 4440 C C . ALA B 1 52 ? -25.536 27.383 5.750 1.00 44.19 260 ALA B C 1
ATOM 4441 O O . ALA B 1 52 ? -25.208 28.556 5.565 1.00 44.56 260 ALA B O 1
ATOM 4443 N N . GLY B 1 53 ? -26.012 26.949 6.910 1.00 43.84 261 GLY B N 1
ATOM 4444 C CA . GLY B 1 53 ? -26.204 27.868 8.044 1.00 43.23 261 GLY B CA 1
ATOM 4445 C C . GLY B 1 53 ? -27.605 27.666 8.563 1.00 42.83 261 GLY B C 1
ATOM 4446 O O . GLY B 1 53 ? -28.292 26.755 8.080 1.00 44.06 261 GLY B O 1
ATOM 4447 N N . ASN B 1 54 ? -28.040 28.477 9.530 1.00 41.32 262 ASN B N 1
ATOM 4448 C CA . ASN B 1 54 ? -29.440 28.478 9.919 1.00 40.13 262 ASN B CA 1
ATOM 4449 C C . ASN B 1 54 ? -30.205 29.306 8.903 1.00 39.69 262 ASN B C 1
ATOM 4450 O O . ASN B 1 54 ? -29.627 30.126 8.226 1.00 39.89 262 ASN B O 1
ATOM 4455 N N . GLY B 1 55 ? -31.499 29.124 8.782 1.00 39.29 263 GLY B N 1
ATOM 4456 C CA . GLY B 1 55 ? -32.180 29.724 7.645 1.00 39.14 263 GLY B CA 1
ATOM 4457 C C . GLY B 1 55 ? -32.160 31.240 7.528 1.00 38.99 263 GLY B C 1
ATOM 4458 O O . GLY B 1 55 ? -32.648 31.795 6.533 1.00 39.00 263 GLY B O 1
ATOM 4459 N N . ILE B 1 56 ? -31.611 31.920 8.531 1.00 38.74 264 ILE B N 1
ATOM 4460 C CA . ILE B 1 56 ? -31.644 33.380 8.539 1.00 38.48 264 ILE B CA 1
ATOM 4461 C C . ILE B 1 56 ? -30.373 33.958 7.939 1.00 38.59 264 ILE B C 1
ATOM 4462 O O . ILE B 1 56 ? -30.423 34.909 7.160 1.00 38.79 264 ILE B O 1
ATOM 4467 N N . LEU B 1 57 ? -29.243 33.369 8.280 1.00 38.61 265 LEU B N 1
ATOM 4468 C CA . LEU B 1 57 ? -28.008 33.716 7.634 1.00 39.42 265 LEU B CA 1
ATOM 4469 C C . LEU B 1 57 ? -27.519 32.525 6.857 1.00 40.32 265 LEU B C 1
ATOM 4470 O O . LEU B 1 57 ? -27.283 31.479 7.419 1.00 40.88 265 LEU B O 1
ATOM 4475 N N . CYS B 1 58 ? -27.337 32.648 5.566 1.00 41.48 266 CYS B N 1
ATOM 4476 C CA . CYS B 1 58 ? -26.786 31.510 4.872 1.00 43.27 266 CYS B CA 1
ATOM 4477 C C . CYS B 1 58 ? -25.473 31.888 4.209 1.00 43.52 266 CYS B C 1
ATOM 4478 O O . CYS B 1 58 ? -25.282 33.036 3.862 1.00 44.12 266 CYS B O 1
ATOM 4481 N N . GLY B 1 59 ? -24.560 30.941 4.053 1.00 43.89 267 GLY B N 1
ATOM 4482 C CA . GLY B 1 59 ? -23.304 31.203 3.359 1.00 44.50 267 GLY B CA 1
ATOM 4483 C C . GLY B 1 59 ? -22.986 30.073 2.403 1.00 45.26 267 GLY B C 1
ATOM 4484 O O . GLY B 1 59 ? -23.525 28.975 2.552 1.00 45.63 267 GLY B O 1
ATOM 4485 N N . ARG B 1 60 ? -22.111 30.329 1.426 1.00 45.54 268 ARG B N 1
ATOM 4486 C CA . ARG B 1 60 ? -21.843 29.361 0.372 1.00 45.64 268 ARG B CA 1
ATOM 4487 C C . ARG B 1 60 ? -21.247 28.119 0.972 1.00 45.48 268 ARG B C 1
ATOM 4488 O O . ARG B 1 60 ? -20.336 28.201 1.801 1.00 45.28 268 ARG B O 1
ATOM 4496 N N . ASP B 1 61 ? -21.814 26.978 0.584 1.00 45.46 269 ASP B N 1
ATOM 4497 C CA . ASP B 1 61 ? -21.359 25.678 1.042 1.00 45.58 269 ASP B CA 1
ATOM 4498 C C . ASP B 1 61 ? -20.743 24.974 -0.135 1.00 45.28 269 ASP B C 1
ATOM 4499 O O . ASP B 1 61 ? -21.441 24.277 -0.867 1.00 45.99 269 ASP B O 1
ATOM 4504 N N . THR B 1 62 ? -19.442 25.127 -0.325 1.00 44.51 270 THR B N 1
ATOM 4505 C CA . THR B 1 62 ? -18.838 24.531 -1.489 1.00 43.67 270 THR B CA 1
ATOM 4506 C C . THR B 1 62 ? -19.009 23.028 -1.583 1.00 43.76 270 THR B C 1
ATOM 4507 O O . THR B 1 62 ? -19.566 22.560 -2.539 1.00 44.32 270 THR B O 1
ATOM 4511 N N . ASP B 1 63 ? -18.564 22.268 -0.601 1.00 43.88 271 ASP B N 1
ATOM 4512 C CA . ASP B 1 63 ? -18.668 20.814 -0.688 1.00 43.90 271 ASP B CA 1
ATOM 4513 C C . ASP B 1 63 ? -20.035 20.218 -0.331 1.00 43.34 271 ASP B C 1
ATOM 4514 O O . ASP B 1 63 ? -20.200 19.016 -0.358 1.00 43.83 271 ASP B O 1
ATOM 4519 N N . LEU B 1 64 ? -21.011 21.034 0.017 1.00 42.38 272 LEU B N 1
ATOM 4520 C CA . LEU B 1 64 ? -22.376 20.546 0.165 1.00 41.65 272 LEU B CA 1
ATOM 4521 C C . LEU B 1 64 ? -22.547 19.628 1.365 1.00 41.92 272 LEU B C 1
ATOM 4522 O O . LEU B 1 64 ? -23.318 18.675 1.318 1.00 42.18 272 LEU B O 1
ATOM 4527 N N . ASP B 1 65 ? -21.864 19.940 2.460 1.00 42.35 273 ASP B N 1
ATOM 4528 C CA . ASP B 1 65 ? -21.883 19.066 3.637 1.00 42.89 273 ASP B CA 1
ATOM 4529 C C . ASP B 1 65 ? -22.604 19.673 4.844 1.00 43.33 273 ASP B C 1
ATOM 4530 O O . ASP B 1 65 ? -22.522 19.163 5.974 1.00 43.91 273 ASP B O 1
ATOM 4535 N N . GLY B 1 66 ? -23.300 20.775 4.619 1.00 43.32 274 GLY B N 1
ATOM 4536 C CA . GLY B 1 66 ? -24.034 21.391 5.691 1.00 43.26 274 GLY B CA 1
ATOM 4537 C C . GLY B 1 66 ? -23.246 22.454 6.413 1.00 43.67 274 GLY B C 1
ATOM 4538 O O . GLY B 1 66 ? -23.814 23.197 7.202 1.00 44.49 274 GLY B O 1
ATOM 4539 N N . PHE B 1 67 ? -21.950 22.564 6.166 1.00 43.66 275 PHE B N 1
ATOM 4540 C CA . PHE B 1 67 ? -21.204 23.626 6.835 1.00 43.66 275 PHE B CA 1
ATOM 4541 C C . PHE B 1 67 ? -20.605 24.636 5.855 1.00 44.05 275 PHE B C 1
ATOM 4542 O O . PHE B 1 67 ? -20.034 24.240 4.834 1.00 44.22 275 PHE B O 1
ATOM 4550 N N . PRO B 1 68 ? -20.759 25.943 6.164 1.00 44.19 276 PRO B N 1
ATOM 4551 C CA . PRO B 1 68 ? -20.386 27.074 5.304 1.00 44.40 276 PRO B CA 1
ATOM 4552 C C . PRO B 1 68 ? -18.894 27.214 5.130 1.00 44.89 276 PRO B C 1
ATOM 4553 O O . PRO B 1 68 ? -18.140 26.823 6.007 1.00 45.27 276 PRO B O 1
ATOM 4557 N N . ASP B 1 69 ? -18.465 27.800 4.020 1.00 45.74 277 ASP B N 1
ATOM 4558 C CA . ASP B 1 69 ? -17.026 27.949 3.734 1.00 46.49 277 ASP B CA 1
ATOM 4559 C C . ASP B 1 69 ? -16.340 28.930 4.663 1.00 46.83 277 ASP B C 1
ATOM 4560 O O . ASP B 1 69 ? -15.127 29.008 4.696 1.00 46.98 277 ASP B O 1
ATOM 4565 N N . GLU B 1 70 ? -17.146 29.655 5.425 1.00 47.86 278 GLU B N 1
ATOM 4566 C CA . GLU B 1 70 ? -16.736 30.842 6.155 1.00 48.72 278 GLU B CA 1
ATOM 4567 C C . GLU B 1 70 ? -17.744 31.048 7.272 1.00 48.61 278 GLU B C 1
ATOM 4568 O O . GLU B 1 70 ? -18.943 30.832 7.067 1.00 48.76 278 GLU B O 1
ATOM 4574 N N . LYS B 1 71 ? -17.276 31.479 8.439 1.00 48.51 279 LYS B N 1
ATOM 4575 C CA . LYS B 1 71 ? -18.121 31.510 9.632 1.00 48.67 279 LYS B CA 1
ATOM 4576 C C . LYS B 1 71 ? -19.294 32.503 9.538 1.00 48.46 279 LYS B C 1
ATOM 4577 O O . LYS B 1 71 ? -19.113 33.624 9.109 1.00 48.52 279 LYS B O 1
ATOM 4583 N N . LEU B 1 72 ? -20.491 32.072 9.921 1.00 48.64 280 LEU B N 1
ATOM 4584 C CA . LEU B 1 72 ? -21.664 32.944 10.024 1.00 49.07 280 LEU B CA 1
ATOM 4585 C C . LEU B 1 72 ? -21.821 33.351 11.478 1.00 49.96 280 LEU B C 1
ATOM 4586 O O . LEU B 1 72 ? -21.383 32.624 12.381 1.00 50.31 280 LEU B O 1
ATOM 4591 N N . ARG B 1 73 ? -22.435 34.502 11.730 1.00 50.73 281 ARG B N 1
ATOM 4592 C CA . ARG B 1 73 ? -22.601 34.934 13.116 1.00 51.66 281 ARG B CA 1
ATOM 4593 C C . ARG B 1 73 ? -23.968 34.541 13.636 1.00 51.98 281 ARG B C 1
ATOM 4594 O O . ARG B 1 73 ? -24.947 35.253 13.445 1.00 52.05 281 ARG B O 1
ATOM 4602 N N . CYS B 1 74 ? -24.004 33.370 14.270 1.00 52.62 282 CYS B N 1
ATOM 4603 C CA . CYS B 1 74 ? -25.190 32.784 14.904 1.00 53.47 282 CYS B CA 1
ATOM 4604 C C . CYS B 1 74 ? -24.741 31.527 15.630 1.00 53.33 282 CYS B C 1
ATOM 4605 O O . CYS B 1 74 ? -23.677 30.980 15.304 1.00 53.32 282 CYS B O 1
ATOM 4608 N N . PRO B 1 75 ? -25.535 31.067 16.616 1.00 53.27 283 PRO B N 1
ATOM 4609 C CA . PRO B 1 75 ? -25.155 29.925 17.465 1.00 53.55 283 PRO B CA 1
ATOM 4610 C C . PRO B 1 75 ? -25.056 28.529 16.799 1.00 53.78 283 PRO B C 1
ATOM 4611 O O . PRO B 1 75 ? -23.978 27.948 16.799 1.00 53.54 283 PRO B O 1
ATOM 4615 N N . GLU B 1 76 ? -26.153 28.002 16.256 1.00 54.12 284 GLU B N 1
ATOM 4616 C CA . GLU B 1 76 ? -26.240 26.605 15.781 1.00 54.66 284 GLU B CA 1
ATOM 4617 C C . GLU B 1 76 ? -25.005 26.119 15.002 1.00 55.12 284 GLU B C 1
ATOM 4618 O O . GLU B 1 76 ? -24.382 26.933 14.316 1.00 55.30 284 GLU B O 1
ATOM 4624 N N . ARG B 1 77 ? -24.746 24.863 15.067 1.00 55.62 285 ARG B N 1
ATOM 4625 C CA . ARG B 1 77 ? -23.400 24.452 14.648 1.00 56.59 285 ARG B CA 1
ATOM 4626 C C . ARG B 1 77 ? -23.114 24.941 13.244 1.00 57.08 285 ARG B C 1
ATOM 4627 O O . ARG B 1 77 ? -22.107 25.628 12.987 1.00 58.24 285 ARG B O 1
ATOM 4635 N N . GLN B 1 78 ? -23.986 24.662 12.405 1.00 55.76 286 GLN B N 1
ATOM 4636 C CA . GLN B 1 78 ? -23.765 24.892 10.988 1.00 55.54 286 GLN B CA 1
ATOM 4637 C C . GLN B 1 78 ? -23.686 26.363 10.653 1.00 54.79 286 GLN B C 1
ATOM 4638 O O . GLN B 1 78 ? -23.758 26.724 9.494 1.00 54.92 286 GLN B O 1
ATOM 4644 N N . CYS B 1 79 ? -23.504 27.202 11.664 1.00 54.25 287 CYS B N 1
ATOM 4645 C CA . CYS B 1 79 ? -23.138 28.591 11.434 1.00 54.22 287 CYS B CA 1
ATOM 4646 C C . CYS B 1 79 ? -21.639 28.782 11.457 1.00 53.83 287 CYS B C 1
ATOM 4647 O O . CYS B 1 79 ? -21.171 29.881 11.168 1.00 53.83 287 CYS B O 1
ATOM 4650 N N . ARG B 1 80 ? -20.880 27.759 11.843 1.00 53.25 288 ARG B N 1
ATOM 4651 C CA . ARG B 1 80 ? -19.444 27.966 12.003 1.00 53.18 288 ARG B CA 1
ATOM 4652 C C . ARG B 1 80 ? -18.662 27.340 10.893 1.00 51.99 288 ARG B C 1
ATOM 4653 O O . ARG B 1 80 ? -19.158 26.458 10.227 1.00 51.92 288 ARG B O 1
ATOM 4661 N N . LYS B 1 81 ? -17.438 27.814 10.697 1.00 51.09 289 LYS B N 1
ATOM 4662 C CA . LYS B 1 81 ? -16.683 27.460 9.521 1.00 50.36 289 LYS B CA 1
ATOM 4663 C C . LYS B 1 81 ? -16.485 25.970 9.387 1.00 50.19 289 LYS B C 1
ATOM 4664 O O . LYS B 1 81 ? -16.183 25.274 10.355 1.00 50.15 289 LYS B O 1
ATOM 4670 N N . ASP B 1 82 ? -16.696 25.499 8.168 1.00 49.89 290 ASP B N 1
ATOM 4671 C CA . ASP B 1 82 ? -16.358 24.165 7.761 1.00 49.89 290 ASP B CA 1
ATOM 4672 C C . ASP B 1 82 ? -14.886 23.983 8.055 1.00 50.28 290 ASP B C 1
ATOM 4673 O O . ASP B 1 82 ? -14.080 24.794 7.603 1.00 50.42 290 ASP B O 1
ATOM 4678 N N . ASN B 1 83 ? -14.531 22.953 8.825 1.00 50.81 291 ASN B N 1
ATOM 4679 C CA . ASN B 1 83 ? -13.114 22.661 9.116 1.00 51.51 291 ASN B CA 1
ATOM 4680 C C . ASN B 1 83 ? -12.370 21.823 8.062 1.00 52.89 291 ASN B C 1
ATOM 4681 O O . ASN B 1 83 ? -11.177 21.550 8.235 1.00 53.31 291 ASN B O 1
ATOM 4686 N N . CYS B 1 84 ? -13.090 21.399 7.009 1.00 53.97 292 CYS B N 1
ATOM 4687 C CA . CYS B 1 84 ? -12.514 20.885 5.756 1.00 54.88 292 CYS B CA 1
ATOM 4688 C C . CYS B 1 84 ? -13.205 21.502 4.539 1.00 54.10 292 CYS B C 1
ATOM 4689 O O . CYS B 1 84 ? -14.047 20.864 3.905 1.00 54.26 292 CYS B O 1
ATOM 4692 N N . VAL B 1 85 ? -12.852 22.743 4.221 1.00 53.23 293 VAL B N 1
ATOM 4693 C CA . VAL B 1 85 ? -13.608 23.540 3.249 1.00 52.34 293 VAL B CA 1
ATOM 4694 C C . VAL B 1 85 ? -14.078 22.797 1.996 1.00 52.15 293 VAL B C 1
ATOM 4695 O O . VAL B 1 85 ? -15.252 22.906 1.594 1.00 52.38 293 VAL B O 1
ATOM 4699 N N . THR B 1 86 ? -13.171 22.046 1.384 1.00 51.58 294 THR B N 1
ATOM 4700 C CA . THR B 1 86 ? -13.485 21.386 0.114 1.00 50.98 294 THR B CA 1
ATOM 4701 C C . THR B 1 86 ? -13.802 19.878 0.173 1.00 50.75 294 THR B C 1
ATOM 4702 O O . THR B 1 86 ? -14.244 19.337 -0.828 1.00 51.22 294 THR B O 1
ATOM 4706 N N . VAL B 1 87 ? -13.568 19.208 1.308 1.00 50.23 295 VAL B N 1
ATOM 4707 C CA . VAL B 1 87 ? -13.888 17.777 1.470 1.00 49.40 295 VAL B CA 1
ATOM 4708 C C . VAL B 1 87 ? -15.159 17.656 2.263 1.00 49.22 295 VAL B C 1
ATOM 4709 O O . VAL B 1 87 ? -15.166 17.951 3.473 1.00 49.63 295 VAL B O 1
ATOM 4713 N N . PRO B 1 88 ? -16.236 17.188 1.634 1.00 48.59 296 PRO B N 1
ATOM 4714 C CA . PRO B 1 88 ? -17.440 17.065 2.444 1.00 48.77 296 PRO B CA 1
ATOM 4715 C C . PRO B 1 88 ? -17.155 16.251 3.713 1.00 49.15 296 PRO B C 1
ATOM 4716 O O . PRO B 1 88 ? -16.858 15.047 3.627 1.00 49.81 296 PRO B O 1
ATOM 4720 N N . ASN B 1 89 ? -17.179 16.906 4.871 1.00 48.92 297 ASN B N 1
ATOM 4721 C CA . ASN B 1 89 ? -17.130 16.164 6.125 1.00 48.95 297 ASN B CA 1
ATOM 4722 C C . ASN B 1 89 ? -18.254 16.595 7.037 1.00 48.86 297 ASN B C 1
ATOM 4723 O O . ASN B 1 89 ? -18.073 17.497 7.869 1.00 49.21 297 ASN B O 1
ATOM 4728 N N . SER B 1 90 ? -19.424 15.969 6.859 1.00 48.38 298 SER B N 1
ATOM 4729 C CA . SER B 1 90 ? -20.667 16.423 7.517 1.00 47.54 298 SER B CA 1
ATOM 4730 C C . SER B 1 90 ? -20.676 16.198 9.020 1.00 47.11 298 SER B C 1
ATOM 4731 O O . SER B 1 90 ? -21.453 16.812 9.716 1.00 47.63 298 SER B O 1
ATOM 4734 N N . GLY B 1 91 ? -19.804 15.337 9.525 1.00 46.76 299 GLY B N 1
ATOM 4735 C CA . GLY B 1 91 ? -19.641 15.198 10.969 1.00 45.85 299 GLY B CA 1
ATOM 4736 C C . GLY B 1 91 ? -18.680 16.214 11.559 1.00 45.16 299 GLY B C 1
ATOM 4737 O O . GLY B 1 91 ? -18.558 16.311 12.774 1.00 44.87 299 GLY B O 1
ATOM 4738 N N . GLN B 1 92 ? -17.993 16.953 10.691 1.00 44.74 300 GLN B N 1
ATOM 4739 C CA . GLN B 1 92 ? -16.916 17.868 11.074 1.00 44.80 300 GLN B CA 1
ATOM 4740 C C . GLN B 1 92 ? -15.922 17.363 12.157 1.00 44.96 300 GLN B C 1
ATOM 4741 O O . GLN B 1 92 ? -15.352 18.171 12.868 1.00 45.03 300 GLN B O 1
ATOM 4747 N N . GLU B 1 93 ? -15.715 16.052 12.282 1.00 45.02 301 GLU B N 1
ATOM 4748 C CA . GLU B 1 93 ? -14.809 15.485 13.293 1.00 45.44 301 GLU B CA 1
ATOM 4749 C C . GLU B 1 93 ? -13.356 16.057 13.298 1.00 45.83 301 GLU B C 1
ATOM 4750 O O . GLU B 1 93 ? -12.688 16.134 12.255 1.00 46.99 301 GLU B O 1
ATOM 4756 N N . ASP B 1 94 ? -12.858 16.461 14.458 1.00 45.55 302 ASP B N 1
ATOM 4757 C CA . ASP B 1 94 ? -11.501 17.013 14.533 1.00 45.33 302 ASP B CA 1
ATOM 4758 C C . ASP B 1 94 ? -10.799 16.451 15.759 1.00 45.74 302 ASP B C 1
ATOM 4759 O O . ASP B 1 94 ? -10.843 17.078 16.827 1.00 46.73 302 ASP B O 1
ATOM 4764 N N . VAL B 1 95 ? -10.142 15.298 15.618 1.00 45.23 303 VAL B N 1
ATOM 4765 C CA . VAL B 1 95 ? -9.793 14.512 16.797 1.00 44.46 303 VAL B CA 1
ATOM 4766 C C . VAL B 1 95 ? -8.832 15.209 17.731 1.00 44.60 303 VAL B C 1
ATOM 4767 O O . VAL B 1 95 ? -9.119 15.335 18.903 1.00 44.63 303 VAL B O 1
ATOM 4771 N N . ASP B 1 96 ? -7.719 15.687 17.196 1.00 45.15 304 ASP B N 1
ATOM 4772 C CA . ASP B 1 96 ? -6.720 16.406 17.966 1.00 45.99 304 ASP B CA 1
ATOM 4773 C C . ASP B 1 96 ? -7.154 17.848 18.107 1.00 46.76 304 ASP B C 1
ATOM 4774 O O . ASP B 1 96 ? -6.331 18.728 18.342 1.00 47.41 304 ASP B O 1
ATOM 4779 N N . ARG B 1 97 ? -8.444 18.093 17.936 1.00 47.31 305 ARG B N 1
ATOM 4780 C CA . ARG B 1 97 ? -8.985 19.443 17.869 1.00 48.00 305 ARG B CA 1
ATOM 4781 C C . ARG B 1 97 ? -7.983 20.544 17.486 1.00 47.60 305 ARG B C 1
ATOM 4782 O O . ARG B 1 97 ? -7.843 21.528 18.174 1.00 47.58 305 ARG B O 1
ATOM 4790 N N . ASP B 1 98 ? -7.296 20.378 16.368 1.00 47.82 306 ASP B N 1
ATOM 4791 C CA . ASP B 1 98 ? -6.436 21.440 15.859 1.00 47.88 306 ASP B CA 1
ATOM 4792 C C . ASP B 1 98 ? -7.148 22.395 14.862 1.00 48.18 306 ASP B C 1
ATOM 4793 O O . ASP B 1 98 ? -6.506 23.253 14.256 1.00 49.02 306 ASP B O 1
ATOM 4798 N N . GLY B 1 99 ? -8.451 22.253 14.655 1.00 47.55 307 GLY B N 1
ATOM 4799 C CA . GLY B 1 99 ? -9.102 23.110 13.677 1.00 46.98 307 GLY B CA 1
ATOM 4800 C C . GLY B 1 99 ? -9.072 22.616 12.243 1.00 46.69 307 GLY B C 1
ATOM 4801 O O . GLY B 1 99 ? -9.901 23.012 11.454 1.00 47.13 307 GLY B O 1
ATOM 4802 N N . ILE B 1 100 ? -8.126 21.764 11.874 1.00 46.56 308 ILE B N 1
ATOM 4803 C CA . ILE B 1 100 ? -8.222 21.088 10.581 1.00 46.17 308 ILE B CA 1
ATOM 4804 C C . ILE B 1 100 ? -9.053 19.823 10.799 1.00 47.04 308 ILE B C 1
ATOM 4805 O O . ILE B 1 100 ? -8.766 19.068 11.744 1.00 47.24 308 ILE B O 1
ATOM 4810 N N . GLY B 1 101 ? -10.063 19.583 9.952 1.00 47.52 309 GLY B N 1
ATOM 4811 C CA . GLY B 1 101 ? -10.962 18.416 10.117 1.00 47.65 309 GLY B CA 1
ATOM 4812 C C . GLY B 1 101 ? -10.225 17.128 9.831 1.00 47.90 309 GLY B C 1
ATOM 4813 O O . GLY B 1 101 ? -9.203 17.150 9.137 1.00 47.90 309 GLY B O 1
ATOM 4814 N N . ASP B 1 102 ? -10.716 16.007 10.356 1.00 48.27 310 ASP B N 1
ATOM 4815 C CA . ASP B 1 102 ? -10.052 14.711 10.116 1.00 48.99 310 ASP B CA 1
ATOM 4816 C C . ASP B 1 102 ? -9.923 14.461 8.633 1.00 49.04 310 ASP B C 1
ATOM 4817 O O . ASP B 1 102 ? -8.885 14.052 8.165 1.00 49.06 310 ASP B O 1
ATOM 4822 N N . ALA B 1 103 ? -11.001 14.746 7.907 1.00 49.59 311 ALA B N 1
ATOM 4823 C CA . ALA B 1 103 ? -11.136 14.505 6.480 1.00 49.63 311 ALA B CA 1
ATOM 4824 C C . ALA B 1 103 ? -10.023 15.063 5.658 1.00 50.22 311 ALA B C 1
ATOM 4825 O O . ALA B 1 103 ? -9.859 14.654 4.514 1.00 51.19 311 ALA B O 1
ATOM 4827 N N . CYS B 1 104 ? -9.246 15.979 6.210 1.00 50.52 312 CYS B N 1
ATOM 4828 C CA . CYS B 1 104 ? -8.215 16.596 5.408 1.00 51.99 312 CYS B CA 1
ATOM 4829 C C . CYS B 1 104 ? -7.074 17.181 6.239 1.00 51.13 312 CYS B C 1
ATOM 4830 O O . CYS B 1 104 ? -6.359 18.086 5.794 1.00 50.93 312 CYS B O 1
ATOM 4833 N N . ASP B 1 105 ? -6.926 16.658 7.456 1.00 50.70 313 ASP B N 1
ATOM 4834 C CA . ASP B 1 105 ? -5.780 16.937 8.307 1.00 49.98 313 ASP B CA 1
ATOM 4835 C C . ASP B 1 105 ? -4.694 15.920 7.969 1.00 50.16 313 ASP B C 1
ATOM 4836 O O . ASP B 1 105 ? -4.904 14.725 8.154 1.00 50.66 313 ASP B O 1
ATOM 4841 N N . PRO B 1 106 ? -3.528 16.376 7.471 1.00 49.92 314 PRO B N 1
ATOM 4842 C CA . PRO B 1 106 ? -2.367 15.502 7.235 1.00 49.70 314 PRO B CA 1
ATOM 4843 C C . PRO B 1 106 ? -1.970 14.613 8.445 1.00 49.71 314 PRO B C 1
ATOM 4844 O O . PRO B 1 106 ? -1.512 13.471 8.246 1.00 50.67 314 PRO B O 1
ATOM 4848 N N . ASP B 1 107 ? -2.135 15.121 9.672 1.00 48.47 315 ASP B N 1
ATOM 4849 C CA . ASP B 1 107 ? -1.923 14.319 10.888 1.00 47.08 315 ASP B CA 1
ATOM 4850 C C . ASP B 1 107 ? -3.158 14.324 11.786 1.00 46.36 315 ASP B C 1
ATOM 4851 O O . ASP B 1 107 ? -3.163 14.958 12.844 1.00 46.24 315 ASP B O 1
ATOM 4856 N N . ALA B 1 108 ? -4.186 13.592 11.371 1.00 45.03 316 ALA B N 1
ATOM 4857 C CA . ALA B 1 108 ? -5.483 13.650 12.007 1.00 44.27 316 ALA B CA 1
ATOM 4858 C C . ALA B 1 108 ? -5.503 13.724 13.556 1.00 43.99 316 ALA B C 1
ATOM 4859 O O . ALA B 1 108 ? -6.340 14.445 14.125 1.00 43.81 316 ALA B O 1
ATOM 4861 N N . ASP B 1 109 ? -4.605 12.988 14.218 1.00 43.43 317 ASP B N 1
ATOM 4862 C CA . ASP B 1 109 ? -4.668 12.803 15.682 1.00 43.30 317 ASP B CA 1
ATOM 4863 C C . ASP B 1 109 ? -3.485 13.453 16.381 1.00 43.42 317 ASP B C 1
ATOM 4864 O O . ASP B 1 109 ? -3.422 13.522 17.618 1.00 43.05 317 ASP B O 1
ATOM 4869 N N . GLY B 1 110 ? -2.549 13.916 15.562 1.00 43.72 318 GLY B N 1
ATOM 4870 C CA . GLY B 1 110 ? -1.503 14.812 16.016 1.00 43.91 318 GLY B CA 1
ATOM 4871 C C . GLY B 1 110 ? -0.475 14.095 16.842 1.00 44.31 318 GLY B C 1
ATOM 4872 O O . GLY B 1 110 ? 0.043 14.664 17.791 1.00 44.51 318 GLY B O 1
ATOM 4873 N N . ASP B 1 111 ? -0.187 12.839 16.484 1.00 44.55 319 ASP B N 1
ATOM 4874 C CA . ASP B 1 111 ? 0.815 12.035 17.188 1.00 44.25 319 ASP B CA 1
ATOM 4875 C C . ASP B 1 111 ? 2.092 12.101 16.429 1.00 43.98 319 ASP B C 1
ATOM 4876 O O . ASP B 1 111 ? 2.979 11.297 16.666 1.00 44.26 319 ASP B O 1
ATOM 4881 N N . GLY B 1 112 ? 2.163 13.023 15.475 1.00 43.87 320 GLY B N 1
ATOM 4882 C CA . GLY B 1 112 ? 3.365 13.224 14.676 1.00 43.98 320 GLY B CA 1
ATOM 4883 C C . GLY B 1 112 ? 3.608 12.170 13.610 1.00 44.37 320 GLY B C 1
ATOM 4884 O O . GLY B 1 112 ? 4.467 12.351 12.747 1.00 44.62 320 GLY B O 1
ATOM 4885 N N . VAL B 1 113 ? 2.880 11.058 13.670 1.00 44.49 321 VAL B N 1
ATOM 4886 C CA . VAL B 1 113 ? 2.966 10.065 12.623 1.00 44.27 321 VAL B CA 1
ATOM 4887 C C . VAL B 1 113 ? 1.886 10.425 11.623 1.00 44.79 321 VAL B C 1
ATOM 4888 O O . VAL B 1 113 ? 0.701 10.401 11.980 1.00 44.66 321 VAL B O 1
ATOM 4892 N N . PRO B 1 114 ? 2.298 10.796 10.382 1.00 45.04 322 PRO B N 1
ATOM 4893 C CA . PRO B 1 114 ? 1.455 11.078 9.214 1.00 44.82 322 PRO B CA 1
ATOM 4894 C C . PRO B 1 114 ? 0.465 9.984 8.984 1.00 45.03 322 PRO B C 1
ATOM 4895 O O . PRO B 1 114 ? 0.787 8.798 9.152 1.00 44.40 322 PRO B O 1
ATOM 4899 N N . ASN B 1 115 ? -0.734 10.402 8.593 1.00 45.84 323 ASN B N 1
ATOM 4900 C CA . ASN B 1 115 ? -1.868 9.499 8.441 1.00 46.72 323 ASN B CA 1
ATOM 4901 C C . ASN B 1 115 ? -1.521 8.181 7.744 1.00 47.52 323 ASN B C 1
ATOM 4902 O O . ASN B 1 115 ? -1.644 7.121 8.328 1.00 47.19 323 ASN B O 1
ATOM 4907 N N . GLU B 1 116 ? -1.053 8.259 6.508 1.00 49.27 324 GLU B N 1
ATOM 4908 C CA . GLU B 1 116 ? -0.817 7.063 5.697 1.00 51.18 324 GLU B CA 1
ATOM 4909 C C . GLU B 1 116 ? 0.343 6.201 6.175 1.00 51.14 324 GLU B C 1
ATOM 4910 O O . GLU B 1 116 ? 0.555 5.133 5.618 1.00 51.64 324 GLU B O 1
ATOM 4916 N N . LYS B 1 117 ? 1.063 6.646 7.207 1.00 51.13 325 LYS B N 1
ATOM 4917 C CA . LYS B 1 117 ? 2.110 5.844 7.847 1.00 51.05 325 LYS B CA 1
ATOM 4918 C C . LYS B 1 117 ? 1.748 5.528 9.309 1.00 50.74 325 LYS B C 1
ATOM 4919 O O . LYS B 1 117 ? 2.601 5.140 10.090 1.00 51.20 325 LYS B O 1
ATOM 4925 N N . ASP B 1 118 ? 0.484 5.680 9.676 1.00 50.24 326 ASP B N 1
ATOM 4926 C CA . ASP B 1 118 ? 0.046 5.594 11.069 1.00 49.59 326 ASP B CA 1
ATOM 4927 C C . ASP B 1 118 ? -0.974 4.444 11.222 1.00 49.08 326 ASP B C 1
ATOM 4928 O O . ASP B 1 118 ? -2.085 4.541 10.702 1.00 48.88 326 ASP B O 1
ATOM 4933 N N . ASN B 1 119 ? -0.621 3.365 11.929 1.00 48.44 327 ASN B N 1
ATOM 4934 C CA . ASN B 1 119 ? -1.565 2.231 12.096 1.00 48.16 327 ASN B CA 1
ATOM 4935 C C . ASN B 1 119 ? -2.719 2.484 13.047 1.00 48.28 327 ASN B C 1
ATOM 4936 O O . ASN B 1 119 ? -3.539 1.601 13.292 1.00 48.88 327 ASN B O 1
ATOM 4941 N N . CYS B 1 120 ? -2.766 3.688 13.589 1.00 47.90 328 CYS B N 1
ATOM 4942 C CA . CYS B 1 120 ? -3.905 4.155 14.322 1.00 47.44 328 CYS B CA 1
ATOM 4943 C C . CYS B 1 120 ? -4.002 5.625 13.994 1.00 47.33 328 CYS B C 1
ATOM 4944 O O . CYS B 1 120 ? -3.555 6.474 14.775 1.00 47.67 328 CYS B O 1
ATOM 4947 N N . PRO B 1 121 ? -4.557 5.940 12.813 1.00 46.82 329 PRO B N 1
ATOM 4948 C CA . PRO B 1 121 ? -4.528 7.311 12.319 1.00 46.17 329 PRO B CA 1
ATOM 4949 C C . PRO B 1 121 ? -5.418 8.226 13.144 1.00 45.63 329 PRO B C 1
ATOM 4950 O O . PRO B 1 121 ? -5.185 9.438 13.123 1.00 46.05 329 PRO B O 1
ATOM 4954 N N . LEU B 1 122 ? -6.389 7.663 13.877 1.00 44.26 330 LEU B N 1
ATOM 4955 C CA . LEU B 1 122 ? -7.225 8.477 14.774 1.00 43.19 330 LEU B CA 1
ATOM 4956 C C . LEU B 1 122 ? -6.967 8.368 16.280 1.00 42.97 330 LEU B C 1
ATOM 4957 O O . LEU B 1 122 ? -7.707 8.940 17.076 1.00 42.93 330 LEU B O 1
ATOM 4962 N N . VAL B 1 123 ? -5.967 7.606 16.688 1.00 42.56 331 VAL B N 1
ATOM 4963 C CA . VAL B 1 123 ? -5.626 7.582 18.101 1.00 41.87 331 VAL B CA 1
ATOM 4964 C C . VAL B 1 123 ? -4.125 7.658 18.191 1.00 41.85 331 VAL B C 1
ATOM 4965 O O . VAL B 1 123 ? -3.422 6.978 17.457 1.00 41.11 331 VAL B O 1
ATOM 4969 N N . ARG B 1 124 ? -3.645 8.529 19.070 1.00 42.64 332 ARG B N 1
ATOM 4970 C CA . ARG B 1 124 ? -2.235 8.859 19.089 1.00 43.79 332 ARG B CA 1
ATOM 4971 C C . ARG B 1 124 ? -1.525 7.616 19.558 1.00 43.52 332 ARG B C 1
ATOM 4972 O O . ARG B 1 124 ? -2.023 6.912 20.446 1.00 43.89 332 ARG B O 1
ATOM 4980 N N . ASN B 1 125 ? -0.397 7.312 18.934 1.00 43.05 333 ASN B N 1
ATOM 4981 C CA . ASN B 1 125 ? 0.305 6.091 19.247 1.00 43.15 333 ASN B CA 1
ATOM 4982 C C . ASN B 1 125 ? 1.668 6.133 18.600 1.00 43.76 333 ASN B C 1
ATOM 4983 O O . ASN B 1 125 ? 1.944 5.387 17.644 1.00 43.69 333 ASN B O 1
ATOM 4988 N N . PRO B 1 126 ? 2.540 7.018 19.122 1.00 44.11 334 PRO B N 1
ATOM 4989 C CA . PRO B 1 126 ? 3.781 7.320 18.418 1.00 44.11 334 PRO B CA 1
ATOM 4990 C C . PRO B 1 126 ? 4.651 6.076 18.369 1.00 44.73 334 PRO B C 1
ATOM 4991 O O . PRO B 1 126 ? 5.305 5.834 17.358 1.00 44.62 334 PRO B O 1
ATOM 4995 N N . ASP B 1 127 ? 4.612 5.306 19.470 1.00 45.89 335 ASP B N 1
ATOM 4996 C CA . ASP B 1 127 ? 5.122 3.922 19.626 1.00 46.36 335 ASP B CA 1
ATOM 4997 C C . ASP B 1 127 ? 4.788 3.026 18.415 1.00 45.33 335 ASP B C 1
ATOM 4998 O O . ASP B 1 127 ? 5.598 2.217 18.018 1.00 45.36 335 ASP B O 1
ATOM 5003 N N . GLN B 1 128 ? 3.600 3.196 17.834 1.00 44.32 336 GLN B N 1
ATOM 5004 C CA . GLN B 1 128 ? 3.099 2.394 16.707 1.00 43.55 336 GLN B CA 1
ATOM 5005 C C . GLN B 1 128 ? 3.156 0.914 16.910 1.00 43.24 336 GLN B C 1
ATOM 5006 O O . GLN B 1 128 ? 3.171 0.174 15.941 1.00 42.19 336 GLN B O 1
ATOM 5012 N N . ARG B 1 129 ? 3.162 0.486 18.167 1.00 43.63 337 ARG B N 1
ATOM 5013 C CA . ARG B 1 129 ? 3.147 -0.929 18.484 1.00 44.78 337 ARG B CA 1
ATOM 5014 C C . ARG B 1 129 ? 1.972 -1.681 17.794 1.00 44.41 337 ARG B C 1
ATOM 5015 O O . ARG B 1 129 ? 0.899 -1.097 17.604 1.00 45.18 337 ARG B O 1
ATOM 5023 N N . ASN B 1 130 ? 2.178 -2.947 17.409 1.00 43.79 338 ASN B N 1
ATOM 5024 C CA . ASN B 1 130 ? 1.170 -3.728 16.661 1.00 43.40 338 ASN B CA 1
ATOM 5025 C C . ASN B 1 130 ? 1.470 -5.220 16.684 1.00 43.27 338 ASN B C 1
ATOM 5026 O O . ASN B 1 130 ? 2.106 -5.743 15.772 1.00 43.90 338 ASN B O 1
ATOM 5031 N N . THR B 1 131 ? 0.987 -5.929 17.693 1.00 42.69 339 THR B N 1
ATOM 5032 C CA . THR B 1 131 ? 1.553 -7.250 17.939 1.00 42.06 339 THR B CA 1
ATOM 5033 C C . THR B 1 131 ? 1.117 -8.344 16.947 1.00 42.31 339 THR B C 1
ATOM 5034 O O . THR B 1 131 ? 1.914 -9.205 16.617 1.00 42.84 339 THR B O 1
ATOM 5038 N N . ASP B 1 132 ? -0.111 -8.306 16.443 1.00 42.53 340 ASP B N 1
ATOM 5039 C CA . ASP B 1 132 ? -0.557 -9.349 15.505 1.00 42.81 340 ASP B CA 1
ATOM 5040 C C . ASP B 1 132 ? -0.265 -8.942 14.077 1.00 43.81 340 ASP B C 1
ATOM 5041 O O . ASP B 1 132 ? -0.555 -9.689 13.129 1.00 44.20 340 ASP B O 1
ATOM 5046 N N . GLU B 1 133 ? 0.294 -7.742 13.932 1.00 44.30 341 GLU B N 1
ATOM 5047 C CA . GLU B 1 133 ? 0.728 -7.234 12.641 1.00 44.81 341 GLU B CA 1
ATOM 5048 C C . GLU B 1 133 ? -0.371 -7.037 11.594 1.00 45.05 341 GLU B C 1
ATOM 5049 O O . GLU B 1 133 ? -0.068 -7.059 10.410 1.00 44.96 341 GLU B O 1
ATOM 5055 N N . ASP B 1 134 ? -1.623 -6.828 12.004 1.00 45.37 342 ASP B N 1
ATOM 5056 C CA . ASP B 1 134 ? -2.668 -6.426 11.028 1.00 46.00 342 ASP B CA 1
ATOM 5057 C C . ASP B 1 134 ? -2.676 -4.927 10.765 1.00 45.86 342 ASP B C 1
ATOM 5058 O O . ASP B 1 134 ? -1.803 -4.234 11.242 1.00 44.96 342 ASP B O 1
ATOM 5063 N N . LYS B 1 135 ? -3.658 -4.435 10.015 1.00 46.88 343 LYS B N 1
ATOM 5064 C CA . LYS B 1 135 ? -3.702 -3.011 9.666 1.00 48.87 343 LYS B CA 1
ATOM 5065 C C . LYS B 1 135 ? -3.632 -2.118 10.919 1.00 49.18 343 LYS B C 1
ATOM 5066 O O . LYS B 1 135 ? -3.082 -1.016 10.866 1.00 49.83 343 LYS B O 1
ATOM 5072 N N . TRP B 1 136 ? -4.159 -2.596 12.045 1.00 49.03 344 TRP B N 1
ATOM 5073 C CA . TRP B 1 136 ? -4.358 -1.741 13.205 1.00 48.69 344 TRP B CA 1
ATOM 5074 C C . TRP B 1 136 ? -3.323 -1.947 14.268 1.00 47.58 344 TRP B C 1
ATOM 5075 O O . TRP B 1 136 ? -3.059 -3.069 14.683 1.00 47.08 344 TRP B O 1
ATOM 5086 N N . GLY B 1 137 ? -2.733 -0.839 14.694 1.00 46.72 345 GLY B N 1
ATOM 5087 C CA . GLY B 1 137 ? -1.889 -0.825 15.869 1.00 45.82 345 GLY B CA 1
ATOM 5088 C C . GLY B 1 137 ? -2.669 -1.212 17.115 1.00 45.25 345 GLY B C 1
ATOM 5089 O O . GLY B 1 137 ? -3.913 -1.154 17.135 1.00 44.48 345 GLY B O 1
ATOM 5090 N N . ASP B 1 138 ? -1.922 -1.589 18.157 1.00 44.64 346 ASP B N 1
ATOM 5091 C CA . ASP B 1 138 ? -2.488 -2.030 19.421 1.00 43.95 346 ASP B CA 1
ATOM 5092 C C . ASP B 1 138 ? -3.315 -0.951 20.048 1.00 43.43 346 ASP B C 1
ATOM 5093 O O . ASP B 1 138 ? -4.244 -1.247 20.785 1.00 43.55 346 ASP B O 1
ATOM 5098 N N . ALA B 1 139 ? -2.996 0.297 19.725 1.00 42.83 347 ALA B N 1
ATOM 5099 C CA . ALA B 1 139 ? -3.676 1.442 20.304 1.00 42.61 347 ALA B CA 1
ATOM 5100 C C . ALA B 1 139 ? -5.119 1.566 19.862 1.00 42.92 347 ALA B C 1
ATOM 5101 O O . ALA B 1 139 ? -5.804 2.501 20.229 1.00 42.87 347 ALA B O 1
ATOM 5103 N N . CYS B 1 140 ? -5.601 0.637 19.065 1.00 43.71 348 CYS B N 1
ATOM 5104 C CA . CYS B 1 140 ? -6.931 0.819 18.519 1.00 45.29 348 CYS B CA 1
ATOM 5105 C C . CYS B 1 140 ? -7.355 -0.416 17.768 1.00 45.22 348 CYS B C 1
ATOM 5106 O O . CYS B 1 140 ? -8.149 -0.321 16.844 1.00 45.80 348 CYS B O 1
ATOM 5109 N N . ASP B 1 141 ? -6.791 -1.558 18.152 1.00 45.19 349 ASP B N 1
ATOM 5110 C CA . ASP B 1 141 ? -7.139 -2.855 17.611 1.00 45.13 349 ASP B CA 1
ATOM 5111 C C . ASP B 1 141 ? -7.978 -3.518 18.654 1.00 45.31 349 ASP B C 1
ATOM 5112 O O . ASP B 1 141 ? -7.456 -3.890 19.707 1.00 45.68 349 ASP B O 1
ATOM 5117 N N . ASN B 1 142 ? -9.260 -3.696 18.368 1.00 45.59 350 ASN B N 1
ATOM 5118 C CA . ASN B 1 142 ? -10.158 -4.387 19.285 1.00 46.18 350 ASN B CA 1
ATOM 5119 C C . ASN B 1 142 ? -9.902 -5.875 19.413 1.00 46.84 350 ASN B C 1
ATOM 5120 O O . ASN B 1 142 ? -10.789 -6.615 19.832 1.00 47.19 350 ASN B O 1
ATOM 5125 N N . CYS B 1 143 ? -8.693 -6.302 19.060 1.00 48.02 351 CYS B N 1
ATOM 5126 C CA . CYS B 1 143 ? -8.276 -7.704 19.103 1.00 49.51 351 CYS B CA 1
ATOM 5127 C C . CYS B 1 143 ? -6.775 -7.811 18.979 1.00 49.51 351 CYS B C 1
ATOM 5128 O O . CYS B 1 143 ? -6.269 -8.445 18.068 1.00 50.02 351 CYS B O 1
ATOM 5131 N N . ARG B 1 144 ? -6.067 -7.187 19.905 1.00 49.85 352 ARG B N 1
ATOM 5132 C CA . ARG B 1 144 ? -4.622 -6.972 19.799 1.00 50.02 352 ARG B CA 1
ATOM 5133 C C . ARG B 1 144 ? -3.737 -8.111 19.275 1.00 49.55 352 ARG B C 1
ATOM 5134 O O . ARG B 1 144 ? -2.720 -7.836 18.655 1.00 49.02 352 ARG B O 1
ATOM 5142 N N . SER B 1 145 ? -4.108 -9.365 19.532 1.00 49.53 353 SER B N 1
ATOM 5143 C CA . SER B 1 145 ? -3.196 -10.488 19.292 1.00 49.85 353 SER B CA 1
ATOM 5144 C C . SER B 1 145 ? -3.670 -11.455 18.242 1.00 50.01 353 SER B C 1
ATOM 5145 O O . SER B 1 145 ? -3.126 -12.557 18.096 1.00 49.84 353 SER B O 1
ATOM 5148 N N . GLN B 1 146 ? -4.680 -11.032 17.504 1.00 50.24 354 GLN B N 1
ATOM 5149 C CA . GLN B 1 146 ? -5.321 -11.880 16.553 1.00 50.74 354 GLN B CA 1
ATOM 5150 C C . GLN B 1 146 ? -5.733 -11.000 15.417 1.00 50.76 354 GLN B C 1
ATOM 5151 O O . GLN B 1 146 ? -6.541 -10.087 15.623 1.00 51.10 354 GLN B O 1
ATOM 5157 N N . LYS B 1 147 ? -5.180 -11.267 14.227 1.00 50.66 355 LYS B N 1
ATOM 5158 C CA . LYS B 1 147 ? -5.468 -10.471 13.025 1.00 50.29 355 LYS B CA 1
ATOM 5159 C C . LYS B 1 147 ? -6.951 -10.392 12.747 1.00 50.17 355 LYS B C 1
ATOM 5160 O O . LYS B 1 147 ? -7.621 -11.417 12.645 1.00 50.18 355 LYS B O 1
ATOM 5166 N N . ASN B 1 148 ? -7.464 -9.171 12.670 1.00 50.19 356 ASN B N 1
ATOM 5167 C CA . ASN B 1 148 ? -8.851 -8.932 12.318 1.00 50.48 356 ASN B CA 1
ATOM 5168 C C . ASN B 1 148 ? -9.026 -7.550 11.713 1.00 50.79 356 ASN B C 1
ATOM 5169 O O . ASN B 1 148 ? -9.476 -6.633 12.393 1.00 50.67 356 ASN B O 1
ATOM 5174 N N . ASP B 1 149 ? -8.667 -7.399 10.437 1.00 51.27 357 ASP B N 1
ATOM 5175 C CA . ASP B 1 149 ? -8.590 -6.075 9.835 1.00 52.12 357 ASP B CA 1
ATOM 5176 C C . ASP B 1 149 ? -9.916 -5.375 9.766 1.00 52.71 357 ASP B C 1
ATOM 5177 O O . ASP B 1 149 ? -9.969 -4.161 9.922 1.00 53.47 357 ASP B O 1
ATOM 5182 N N . ASP B 1 150 ? -10.985 -6.131 9.550 1.00 53.08 358 ASP B N 1
ATOM 5183 C CA . ASP B 1 150 ? -12.306 -5.565 9.430 1.00 53.94 358 ASP B CA 1
ATOM 5184 C C . ASP B 1 150 ? -12.823 -5.145 10.780 1.00 54.53 358 ASP B C 1
ATOM 5185 O O . ASP B 1 150 ? -13.834 -4.447 10.868 1.00 54.80 358 ASP B O 1
ATOM 5190 N N . GLN B 1 151 ? -12.166 -5.627 11.834 1.00 55.37 359 GLN B N 1
ATOM 5191 C CA . GLN B 1 151 ? -12.396 -5.154 13.208 1.00 55.95 359 GLN B CA 1
ATOM 5192 C C . GLN B 1 151 ? -13.846 -5.275 13.690 1.00 56.78 359 GLN B C 1
ATOM 5193 O O . GLN B 1 151 ? -14.354 -4.398 14.383 1.00 56.45 359 GLN B O 1
ATOM 5199 N N . LYS B 1 152 ? -14.493 -6.378 13.335 1.00 58.08 360 LYS B N 1
ATOM 5200 C CA . LYS B 1 152 ? -15.897 -6.567 13.643 1.00 59.74 360 LYS B CA 1
ATOM 5201 C C . LYS B 1 152 ? -16.145 -6.854 15.127 1.00 60.17 360 LYS B C 1
ATOM 5202 O O . LYS B 1 152 ? -15.615 -7.798 15.703 1.00 59.86 360 LYS B O 1
ATOM 5208 N N . ASP B 1 153 ? -16.948 -6.002 15.737 1.00 61.39 361 ASP B N 1
ATOM 5209 C CA . ASP B 1 153 ? -17.431 -6.255 17.082 1.00 63.00 361 ASP B CA 1
ATOM 5210 C C . ASP B 1 153 ? -18.957 -6.233 17.115 1.00 64.05 361 ASP B C 1
ATOM 5211 O O . ASP B 1 153 ? -19.567 -5.191 17.446 1.00 64.21 361 ASP B O 1
ATOM 5216 N N . THR B 1 154 ? -19.559 -7.390 16.806 1.00 64.90 362 THR B N 1
ATOM 5217 C CA . THR B 1 154 ? -21.022 -7.498 16.679 1.00 65.57 362 THR B CA 1
ATOM 5218 C C . THR B 1 154 ? -21.767 -6.971 17.909 1.00 65.86 362 THR B C 1
ATOM 5219 O O . THR B 1 154 ? -22.734 -6.226 17.767 1.00 66.23 362 THR B O 1
ATOM 5223 N N . ASP B 1 155 ? -21.297 -7.284 19.108 1.00 65.91 363 ASP B N 1
ATOM 5224 C CA . ASP B 1 155 ? -22.016 -6.803 20.265 1.00 66.26 363 ASP B CA 1
ATOM 5225 C C . ASP B 1 155 ? -21.453 -5.515 20.867 1.00 66.56 363 ASP B C 1
ATOM 5226 O O . ASP B 1 155 ? -21.773 -5.180 22.020 1.00 66.76 363 ASP B O 1
ATOM 5231 N N . GLN B 1 156 ? -20.605 -4.812 20.112 1.00 66.78 364 GLN B N 1
ATOM 5232 C CA . GLN B 1 156 ? -20.061 -3.510 20.530 1.00 67.11 364 GLN B CA 1
ATOM 5233 C C . GLN B 1 156 ? -19.481 -3.468 21.944 1.00 67.12 364 GLN B C 1
ATOM 5234 O O . GLN B 1 156 ? -19.461 -2.417 22.560 1.00 67.42 364 GLN B O 1
ATOM 5240 N N . ASP B 1 157 ? -19.015 -4.596 22.464 1.00 67.12 365 ASP B N 1
ATOM 5241 C CA . ASP B 1 157 ? -18.520 -4.651 23.825 1.00 67.20 365 ASP B CA 1
ATOM 5242 C C . ASP B 1 157 ? -17.013 -4.395 23.906 1.00 67.46 365 ASP B C 1
ATOM 5243 O O . ASP B 1 157 ? -16.416 -4.502 24.985 1.00 67.83 365 ASP B O 1
ATOM 5248 N N . GLY B 1 158 ? -16.386 -4.097 22.772 1.00 67.39 366 GLY B N 1
ATOM 5249 C CA . GLY B 1 158 ? -14.949 -3.832 22.746 1.00 67.30 366 GLY B CA 1
ATOM 5250 C C . GLY B 1 158 ? -14.073 -4.951 22.205 1.00 67.16 366 GLY B C 1
ATOM 5251 O O . GLY B 1 158 ? -13.106 -4.682 21.492 1.00 67.41 366 GLY B O 1
ATOM 5252 N N . ARG B 1 159 ? -14.387 -6.197 22.564 1.00 66.77 367 ARG B N 1
ATOM 5253 C CA . ARG B 1 159 ? -13.695 -7.364 22.018 1.00 66.26 367 ARG B CA 1
ATOM 5254 C C . ARG B 1 159 ? -14.264 -7.684 20.640 1.00 65.90 367 ARG B C 1
ATOM 5255 O O . ARG B 1 159 ? -15.447 -8.029 20.531 1.00 65.98 367 ARG B O 1
ATOM 5263 N N . GLY B 1 160 ? -13.437 -7.554 19.596 1.00 65.18 368 GLY B N 1
ATOM 5264 C CA . GLY B 1 160 ? -13.835 -7.896 18.222 1.00 64.23 368 GLY B CA 1
ATOM 5265 C C . GLY B 1 160 ? -14.201 -9.363 18.118 1.00 63.71 368 GLY B C 1
ATOM 5266 O O . GLY B 1 160 ? -13.830 -10.149 18.984 1.00 63.75 368 GLY B O 1
ATOM 5267 N N . ASP B 1 161 ? -14.935 -9.738 17.072 1.00 63.08 369 ASP B N 1
ATOM 5268 C CA . ASP B 1 161 ? -15.432 -11.121 16.924 1.00 62.18 369 ASP B CA 1
ATOM 5269 C C . ASP B 1 161 ? -14.328 -12.172 16.824 1.00 61.79 369 ASP B C 1
ATOM 5270 O O . ASP B 1 161 ? -14.510 -13.309 17.254 1.00 61.73 369 ASP B O 1
ATOM 5275 N N . ALA B 1 162 ? -13.186 -11.777 16.268 1.00 61.16 370 ALA B N 1
ATOM 5276 C CA . ALA B 1 162 ? -12.036 -12.644 16.114 1.00 60.70 370 ALA B CA 1
ATOM 5277 C C . ALA B 1 162 ? -11.494 -13.101 17.452 1.00 60.87 370 ALA B C 1
ATOM 5278 O O . ALA B 1 162 ? -10.587 -13.923 17.504 1.00 60.93 370 ALA B O 1
ATOM 5280 N N . CYS B 1 163 ? -12.059 -12.555 18.526 1.00 61.16 371 CYS B N 1
ATOM 5281 C CA . CYS B 1 163 ? -11.552 -12.699 19.886 1.00 61.48 371 CYS B CA 1
ATOM 5282 C C . CYS B 1 163 ? -12.631 -13.210 20.770 1.00 62.13 371 CYS B C 1
ATOM 5283 O O . CYS B 1 163 ? -12.436 -14.122 21.562 1.00 62.87 371 CYS B O 1
ATOM 5286 N N . ASP B 1 164 ? -13.771 -12.546 20.648 1.00 62.75 372 ASP B N 1
ATOM 5287 C CA . ASP B 1 164 ? -14.873 -12.662 21.564 1.00 63.26 372 ASP B CA 1
ATOM 5288 C C . ASP B 1 164 ? -15.529 -14.023 21.465 1.00 63.73 372 ASP B C 1
ATOM 5289 O O . ASP B 1 164 ? -15.995 -14.406 20.409 1.00 63.98 372 ASP B O 1
ATOM 5294 N N . ASP B 1 165 ? -15.575 -14.767 22.554 1.00 64.38 373 ASP B N 1
ATOM 5295 C CA . ASP B 1 165 ? -16.214 -16.056 22.449 1.00 65.33 373 ASP B CA 1
ATOM 5296 C C . ASP B 1 165 ? -17.697 -16.017 22.879 1.00 65.38 373 ASP B C 1
ATOM 5297 O O . ASP B 1 165 ? -18.314 -17.050 23.150 1.00 65.78 373 ASP B O 1
ATOM 5302 N N . ASP B 1 166 ? -18.264 -14.818 22.935 1.00 65.19 374 ASP B N 1
ATOM 5303 C CA . ASP B 1 166 ? -19.713 -14.661 23.006 1.00 65.27 374 ASP B CA 1
ATOM 5304 C C . ASP B 1 166 ? -20.015 -13.500 22.078 1.00 65.15 374 ASP B C 1
ATOM 5305 O O . ASP B 1 166 ? -20.441 -12.416 22.503 1.00 65.00 374 ASP B O 1
ATOM 5310 N N . ILE B 1 167 ? -19.785 -13.743 20.792 1.00 64.95 375 ILE B N 1
ATOM 5311 C CA . ILE B 1 167 ? -19.765 -12.664 19.819 1.00 64.98 375 ILE B CA 1
ATOM 5312 C C . ILE B 1 167 ? -21.046 -11.833 19.798 1.00 65.01 375 ILE B C 1
ATOM 5313 O O . ILE B 1 167 ? -21.017 -10.668 19.391 1.00 65.15 375 ILE B O 1
ATOM 5318 N N . ASP B 1 168 ? -22.147 -12.422 20.276 1.00 65.21 376 ASP B N 1
ATOM 5319 C CA . ASP B 1 168 ? -23.482 -11.786 20.242 1.00 65.18 376 ASP B CA 1
ATOM 5320 C C . ASP B 1 168 ? -23.910 -11.116 21.552 1.00 65.40 376 ASP B C 1
ATOM 5321 O O . ASP B 1 168 ? -24.928 -10.416 21.593 1.00 65.38 376 ASP B O 1
ATOM 5326 N N . GLY B 1 169 ? -23.150 -11.349 22.618 1.00 65.48 377 GLY B N 1
ATOM 5327 C CA . GLY B 1 169 ? -23.426 -10.698 23.881 1.00 65.83 377 GLY B CA 1
ATOM 5328 C C . GLY B 1 169 ? -24.378 -11.460 24.774 1.00 66.20 377 GLY B C 1
ATOM 5329 O O . GLY B 1 169 ? -24.310 -11.331 25.995 1.00 66.25 377 GLY B O 1
ATOM 5330 N N . ASP B 1 170 ? -25.247 -12.277 24.182 1.00 66.62 378 ASP B N 1
ATOM 5331 C CA . ASP B 1 170 ? -26.293 -12.974 24.949 1.00 66.91 378 ASP B CA 1
ATOM 5332 C C . ASP B 1 170 ? -25.767 -14.000 25.963 1.00 66.95 378 ASP B C 1
ATOM 5333 O O . ASP B 1 170 ? -26.522 -14.806 26.487 1.00 66.83 378 ASP B O 1
ATOM 5338 N N . ARG B 1 171 ? -24.464 -13.950 26.215 1.00 67.36 379 ARG B N 1
ATOM 5339 C CA . ARG B 1 171 ? -23.776 -14.764 27.233 1.00 67.78 379 ARG B CA 1
ATOM 5340 C C . ARG B 1 171 ? -24.069 -16.273 27.245 1.00 67.47 379 ARG B C 1
ATOM 5341 O O . ARG B 1 171 ? -24.255 -16.884 28.295 1.00 66.99 379 ARG B O 1
ATOM 5349 N N . ILE B 1 172 ? -24.093 -16.848 26.045 1.00 67.47 380 ILE B N 1
ATOM 5350 C CA . ILE B 1 172 ? -23.841 -18.270 25.846 1.00 67.58 380 ILE B CA 1
ATOM 5351 C C . ILE B 1 172 ? -22.562 -18.383 25.006 1.00 67.64 380 ILE B C 1
ATOM 5352 O O . ILE B 1 172 ? -22.415 -17.658 24.012 1.00 67.63 380 ILE B O 1
ATOM 5357 N N . ARG B 1 173 ? -21.641 -19.271 25.400 1.00 67.61 381 ARG B N 1
ATOM 5358 C CA . ARG B 1 173 ? -20.393 -19.490 24.646 1.00 67.51 381 ARG B CA 1
ATOM 5359 C C . ARG B 1 173 ? -20.702 -19.604 23.159 1.00 67.16 381 ARG B C 1
ATOM 5360 O O . ARG B 1 173 ? -21.731 -20.161 22.782 1.00 67.27 381 ARG B O 1
ATOM 5368 N N . ASN B 1 174 ? -19.821 -19.079 22.314 1.00 66.74 382 ASN B N 1
ATOM 5369 C CA . ASN B 1 174 ? -19.957 -19.247 20.869 1.00 66.23 382 ASN B CA 1
ATOM 5370 C C . ASN B 1 174 ? -20.271 -20.685 20.509 1.00 66.05 382 ASN B C 1
ATOM 5371 O O . ASN B 1 174 ? -21.309 -20.964 19.922 1.00 66.13 382 ASN B O 1
ATOM 5376 N N . GLN B 1 175 ? -19.374 -21.590 20.891 1.00 65.84 383 GLN B N 1
ATOM 5377 C CA . GLN B 1 175 ? -19.474 -23.001 20.538 1.00 65.77 383 GLN B CA 1
ATOM 5378 C C . GLN B 1 175 ? -20.807 -23.614 20.942 1.00 65.21 383 GLN B C 1
ATOM 5379 O O . GLN B 1 175 ? -21.362 -24.423 20.206 1.00 65.13 383 GLN B O 1
ATOM 5385 N N . ALA B 1 176 ? -21.324 -23.203 22.096 1.00 64.75 384 ALA B N 1
ATOM 5386 C CA . ALA B 1 176 ? -22.543 -23.781 22.662 1.00 64.30 384 ALA B CA 1
ATOM 5387 C C . ALA B 1 176 ? -23.840 -23.033 22.301 1.00 64.05 384 ALA B C 1
ATOM 5388 O O . ALA B 1 176 ? -24.932 -23.480 22.651 1.00 64.29 384 ALA B O 1
ATOM 5390 N N . ASP B 1 177 ? -23.712 -21.910 21.599 1.00 63.58 385 ASP B N 1
ATOM 5391 C CA . ASP B 1 177 ? -24.840 -21.089 21.168 1.00 62.96 385 ASP B CA 1
ATOM 5392 C C . ASP B 1 177 ? -25.402 -21.621 19.857 1.00 63.28 385 ASP B C 1
ATOM 5393 O O . ASP B 1 177 ? -24.664 -21.827 18.904 1.00 63.27 385 ASP B O 1
ATOM 5398 N N . ASN B 1 178 ? -26.709 -21.837 19.796 1.00 63.87 386 ASN B N 1
ATOM 5399 C CA . ASN B 1 178 ? -27.343 -22.304 18.558 1.00 64.38 386 ASN B CA 1
ATOM 5400 C C . ASN B 1 178 ? -27.763 -21.148 17.642 1.00 64.95 386 ASN B C 1
ATOM 5401 O O . ASN B 1 178 ? -28.608 -21.324 16.762 1.00 65.22 386 ASN B O 1
ATOM 5406 N N . CYS B 1 179 ? -27.179 -19.972 17.876 1.00 65.45 387 CYS B N 1
ATOM 5407 C CA . CYS B 1 179 ? -27.385 -18.780 17.050 1.00 66.08 387 CYS B CA 1
ATOM 5408 C C . CYS B 1 179 ? -26.194 -17.838 17.217 1.00 66.38 387 CYS B C 1
ATOM 5409 O O . CYS B 1 179 ? -26.385 -16.663 17.536 1.00 66.82 387 CYS B O 1
ATOM 5412 N N . PRO B 1 180 ? -24.962 -18.334 16.986 1.00 66.42 388 PRO B N 1
ATOM 5413 C CA . PRO B 1 180 ? -23.801 -17.699 17.615 1.00 66.46 388 PRO B CA 1
ATOM 5414 C C . PRO B 1 180 ? -23.682 -16.177 17.402 1.00 66.48 388 PRO B C 1
ATOM 5415 O O . PRO B 1 180 ? -23.125 -15.473 18.247 1.00 66.22 388 PRO B O 1
ATOM 5419 N N . ARG B 1 181 ? -24.240 -15.677 16.311 1.00 66.61 389 ARG B N 1
ATOM 5420 C CA . ARG B 1 181 ? -24.106 -14.268 15.988 1.00 67.08 389 ARG B CA 1
ATOM 5421 C C . ARG B 1 181 ? -25.432 -13.490 16.123 1.00 66.73 389 ARG B C 1
ATOM 5422 O O . ARG B 1 181 ? -25.567 -12.382 15.599 1.00 66.64 389 ARG B O 1
ATOM 5430 N N . VAL B 1 182 ? -26.404 -14.066 16.827 1.00 66.33 390 VAL B N 1
ATOM 5431 C CA . VAL B 1 182 ? -27.693 -13.402 17.062 1.00 65.80 390 VAL B CA 1
ATOM 5432 C C . VAL B 1 182 ? -28.083 -13.609 18.521 1.00 65.68 390 VAL B C 1
ATOM 5433 O O . VAL B 1 182 ? -28.120 -14.750 18.993 1.00 65.45 390 VAL B O 1
ATOM 5437 N N . PRO B 1 183 ? -28.373 -12.514 19.253 1.00 65.64 391 PRO B N 1
ATOM 5438 C CA . PRO B 1 183 ? -28.615 -12.757 20.679 1.00 65.54 391 PRO B CA 1
ATOM 5439 C C . PRO B 1 183 ? -29.903 -13.556 20.901 1.00 65.51 391 PRO B C 1
ATOM 5440 O O . PRO B 1 183 ? -31.000 -12.997 20.864 1.00 65.59 391 PRO B O 1
ATOM 5444 N N . ASN B 1 184 ? -29.757 -14.869 21.070 1.00 65.41 392 ASN B N 1
ATOM 5445 C CA . ASN B 1 184 ? -30.891 -15.732 21.400 1.00 65.60 392 ASN B CA 1
ATOM 5446 C C . ASN B 1 184 ? -30.764 -16.246 22.833 1.00 65.36 392 ASN B C 1
ATOM 5447 O O . ASN B 1 184 ? -30.504 -17.429 23.095 1.00 65.31 392 ASN B O 1
ATOM 5452 N N . SER B 1 185 ? -30.949 -15.318 23.760 1.00 65.09 393 SER B N 1
ATOM 5453 C CA . SER B 1 185 ? -30.762 -15.574 25.178 1.00 64.77 393 SER B CA 1
ATOM 5454 C C . SER B 1 185 ? -31.374 -16.909 25.654 1.00 64.62 393 SER B C 1
ATOM 5455 O O . SER B 1 185 ? -30.633 -17.827 26.030 1.00 64.44 393 SER B O 1
ATOM 5458 N N . ASP B 1 186 ? -32.702 -17.031 25.593 1.00 64.36 394 ASP B N 1
ATOM 5459 C CA . ASP B 1 186 ? -33.399 -18.263 26.005 1.00 64.26 394 ASP B CA 1
ATOM 5460 C C . ASP B 1 186 ? -32.979 -19.532 25.235 1.00 63.86 394 ASP B C 1
ATOM 5461 O O . ASP B 1 186 ? -33.125 -20.649 25.748 1.00 63.82 394 ASP B O 1
ATOM 5466 N N . GLN B 1 187 ? -32.480 -19.347 24.010 1.00 63.32 395 GLN B N 1
ATOM 5467 C CA . GLN B 1 187 ? -31.948 -20.437 23.177 1.00 62.76 395 GLN B CA 1
ATOM 5468 C C . GLN B 1 187 ? -33.009 -21.344 22.532 1.00 62.56 395 GLN B C 1
ATOM 5469 O O . GLN B 1 187 ? -32.794 -22.553 22.381 1.00 62.33 395 GLN B O 1
ATOM 5475 N N . LYS B 1 188 ? -34.132 -20.759 22.120 1.00 62.36 396 LYS B N 1
ATOM 5476 C CA . LYS B 1 188 ? -35.259 -21.554 21.622 1.00 62.32 396 LYS B CA 1
ATOM 5477 C C . LYS B 1 188 ? -34.994 -22.246 20.284 1.00 62.48 396 LYS B C 1
ATOM 5478 O O . LYS B 1 188 ? -34.412 -21.661 19.373 1.00 62.31 396 LYS B O 1
ATOM 5484 N N . ASP B 1 189 ? -35.426 -23.501 20.194 1.00 62.80 397 ASP B N 1
ATOM 5485 C CA . ASP B 1 189 ? -35.432 -24.239 18.933 1.00 63.03 397 ASP B CA 1
ATOM 5486 C C . ASP B 1 189 ? -36.801 -24.896 18.731 1.00 63.12 397 ASP B C 1
ATOM 5487 O O . ASP B 1 189 ? -37.068 -25.988 19.249 1.00 63.11 397 ASP B O 1
ATOM 5492 N N . SER B 1 190 ? -37.658 -24.203 17.978 1.00 63.04 398 SER B N 1
ATOM 5493 C CA . SER B 1 190 ? -39.028 -24.629 17.719 1.00 62.76 398 SER B CA 1
ATOM 5494 C C . SER B 1 190 ? -39.031 -25.923 16.932 1.00 62.66 398 SER B C 1
ATOM 5495 O O . SER B 1 190 ? -39.228 -27.002 17.491 1.00 62.62 398 SER B O 1
ATOM 5498 N N . ASP B 1 191 ? -38.786 -25.805 15.633 1.00 62.48 399 ASP B N 1
ATOM 5499 C CA . ASP B 1 191 ? -38.757 -26.953 14.750 1.00 62.33 399 ASP B CA 1
ATOM 5500 C C . ASP B 1 191 ? -37.599 -27.879 15.112 1.00 62.01 399 ASP B C 1
ATOM 5501 O O . ASP B 1 191 ? -37.420 -28.928 14.493 1.00 62.06 399 ASP B O 1
ATOM 5506 N N . GLY B 1 192 ? -36.820 -27.480 16.116 1.00 61.67 400 GLY B N 1
ATOM 5507 C CA . GLY B 1 192 ? -35.775 -28.326 16.682 1.00 61.52 400 GLY B CA 1
ATOM 5508 C C . GLY B 1 192 ? -34.813 -28.887 15.654 1.00 61.49 400 GLY B C 1
ATOM 5509 O O . GLY B 1 192 ? -34.376 -30.034 15.761 1.00 61.48 400 GLY B O 1
ATOM 5510 N N . ASP B 1 193 ? -34.489 -28.082 14.648 1.00 61.36 401 ASP B N 1
ATOM 5511 C CA . ASP B 1 193 ? -33.548 -28.499 13.619 1.00 61.12 401 ASP B CA 1
ATOM 5512 C C . ASP B 1 193 ? -32.097 -28.223 14.025 1.00 61.20 401 ASP B C 1
ATOM 5513 O O . ASP B 1 193 ? -31.171 -28.540 13.278 1.00 61.51 401 ASP B O 1
ATOM 5518 N N . GLY B 1 194 ? -31.904 -27.629 15.202 1.00 60.96 402 GLY B N 1
ATOM 5519 C CA . GLY B 1 194 ? -30.567 -27.335 15.707 1.00 60.57 402 GLY B CA 1
ATOM 5520 C C . GLY B 1 194 ? -30.250 -25.862 15.611 1.00 60.40 402 GLY B C 1
ATOM 5521 O O . GLY B 1 194 ? -29.560 -25.303 16.466 1.00 60.52 402 GLY B O 1
ATOM 5522 N N . ILE B 1 195 ? -30.745 -25.230 14.554 1.00 60.21 403 ILE B N 1
ATOM 5523 C CA . ILE B 1 195 ? -30.603 -23.789 14.403 1.00 59.85 403 ILE B CA 1
ATOM 5524 C C . ILE B 1 195 ? -31.666 -23.117 15.277 1.00 60.20 403 ILE B C 1
ATOM 5525 O O . ILE B 1 195 ? -32.860 -23.440 15.178 1.00 59.99 403 ILE B O 1
ATOM 5530 N N . GLY B 1 196 ? -31.213 -22.209 16.145 1.00 60.44 404 GLY B N 1
ATOM 5531 C CA . GLY B 1 196 ? -32.087 -21.427 17.019 1.00 60.67 404 GLY B CA 1
ATOM 5532 C C . GLY B 1 196 ? -33.042 -20.568 16.225 1.00 60.97 404 GLY B C 1
ATOM 5533 O O . GLY B 1 196 ? -32.699 -20.071 15.157 1.00 60.91 404 GLY B O 1
ATOM 5534 N N . ASP B 1 1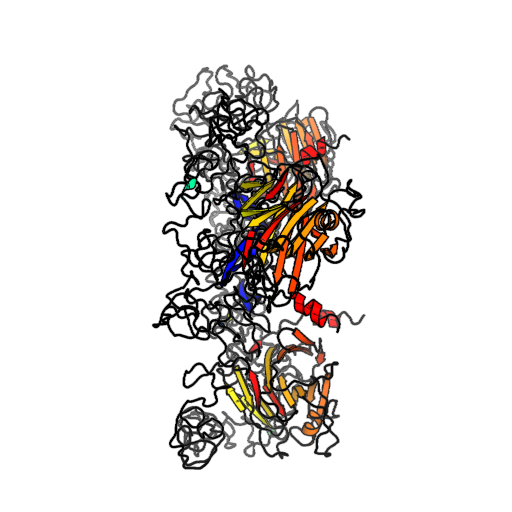97 ? -34.248 -20.396 16.750 1.00 61.54 405 ASP B N 1
ATOM 5535 C CA . ASP B 1 197 ? -35.318 -19.728 16.013 1.00 62.09 405 ASP B CA 1
ATOM 5536 C C . ASP B 1 197 ? -34.995 -18.273 15.757 1.00 62.22 405 ASP B C 1
ATOM 5537 O O . ASP B 1 197 ? -35.282 -17.758 14.685 1.00 62.16 405 ASP B O 1
ATOM 5542 N N . ALA B 1 198 ? -34.381 -17.633 16.747 1.00 62.73 406 ALA B N 1
ATOM 5543 C CA . ALA B 1 198 ? -33.968 -16.228 16.680 1.00 63.37 406 ALA B CA 1
ATOM 5544 C C . ALA B 1 198 ? -33.261 -15.834 15.380 1.00 63.70 406 ALA B C 1
ATOM 5545 O O . ALA B 1 198 ? -33.175 -14.660 15.033 1.00 63.56 406 ALA B O 1
ATOM 5547 N N . CYS B 1 199 ? -32.774 -16.825 14.657 1.00 64.40 407 CYS B N 1
ATOM 5548 C CA . CYS B 1 199 ? -31.878 -16.580 13.552 1.00 65.29 407 CYS B CA 1
ATOM 5549 C C . CYS B 1 199 ? -32.013 -17.685 12.507 1.00 65.38 407 CYS B C 1
ATOM 5550 O O . CYS B 1 199 ? -31.101 -17.884 11.703 1.00 65.71 407 CYS B O 1
ATOM 5553 N N . ASP B 1 200 ? -33.142 -18.403 12.531 1.00 65.40 408 ASP B N 1
ATOM 5554 C CA . ASP B 1 200 ? -33.414 -19.503 11.594 1.00 65.20 408 ASP B CA 1
ATOM 5555 C C . ASP B 1 200 ? -34.333 -19.041 10.462 1.00 64.96 408 ASP B C 1
ATOM 5556 O O . ASP B 1 200 ? -35.470 -18.628 10.710 1.00 64.62 408 ASP B O 1
ATOM 5561 N N . ASN B 1 201 ? -33.828 -19.138 9.225 1.00 64.89 409 ASN B N 1
ATOM 5562 C CA . ASN B 1 201 ? -34.511 -18.627 8.023 1.00 64.90 409 ASN B CA 1
ATOM 5563 C C . ASN B 1 201 ? -35.784 -19.390 7.684 1.00 65.06 409 ASN B C 1
ATOM 5564 O O . ASN B 1 201 ? -36.437 -19.103 6.681 1.00 64.98 409 ASN B O 1
ATOM 5569 N N . CYS B 1 202 ? -36.093 -20.378 8.528 1.00 65.28 410 CYS B N 1
ATOM 5570 C CA . CYS B 1 202 ? -37.307 -21.199 8.471 1.00 65.30 410 CYS B CA 1
ATOM 5571 C C . CYS B 1 202 ? -37.648 -21.705 9.884 1.00 65.21 410 CYS B C 1
ATOM 5572 O O . CYS B 1 202 ? -37.642 -22.924 10.119 1.00 65.04 410 CYS B O 1
ATOM 5575 N N . PRO B 1 203 ? -37.968 -20.776 10.823 1.00 65.17 411 PRO B N 1
ATOM 5576 C CA . PRO B 1 203 ? -37.986 -21.105 12.250 1.00 65.03 411 PRO B CA 1
ATOM 5577 C C . PRO B 1 203 ? -39.052 -22.135 12.530 1.00 65.15 411 PRO B C 1
ATOM 5578 O O . PRO B 1 203 ? -39.248 -22.533 13.676 1.00 65.36 411 PRO B O 1
ATOM 5582 N N . GLN B 1 204 ? -39.711 -22.568 11.462 1.00 65.16 412 GLN B N 1
ATOM 5583 C CA . GLN B 1 204 ? -40.965 -23.266 11.559 1.00 65.06 412 GLN B CA 1
ATOM 5584 C C . GLN B 1 204 ? -40.915 -24.678 10.998 1.00 65.14 412 GLN B C 1
ATOM 5585 O O . GLN B 1 204 ? -41.776 -25.490 11.332 1.00 65.33 412 GLN B O 1
ATOM 5591 N N . LYS B 1 205 ? -39.930 -24.981 10.150 1.00 65.12 413 LYS B N 1
ATOM 5592 C CA . LYS B 1 205 ? -39.854 -26.327 9.550 1.00 65.11 413 LYS B CA 1
ATOM 5593 C C . LYS B 1 205 ? -38.442 -26.874 9.361 1.00 65.09 413 LYS B C 1
ATOM 5594 O O . LYS B 1 205 ? -37.625 -26.293 8.642 1.00 65.08 413 LYS B O 1
ATOM 5600 N N . SER B 1 206 ? -38.210 -28.022 10.003 1.00 65.05 414 SER B N 1
ATOM 5601 C CA . SER B 1 206 ? -36.894 -28.648 10.196 1.00 64.96 414 SER B CA 1
ATOM 5602 C C . SER B 1 206 ? -35.947 -28.520 8.998 1.00 64.84 414 SER B C 1
ATOM 5603 O O . SER B 1 206 ? -36.007 -29.317 8.068 1.00 65.09 414 SER B O 1
ATOM 5606 N N . ASN B 1 207 ? -35.080 -27.517 9.004 1.00 64.50 415 ASN B N 1
ATOM 5607 C CA . ASN B 1 207 ? -34.150 -27.377 7.892 1.00 64.40 415 ASN B CA 1
ATOM 5608 C C . ASN B 1 207 ? -32.718 -27.134 8.343 1.00 64.40 415 ASN B C 1
ATOM 5609 O O . ASN B 1 207 ? -32.221 -26.003 8.286 1.00 64.44 415 ASN B O 1
ATOM 5614 N N . PRO B 1 208 ? -32.044 -28.208 8.786 1.00 64.29 416 PRO B N 1
ATOM 5615 C CA . PRO B 1 208 ? -30.685 -28.129 9.320 1.00 64.24 416 PRO B CA 1
ATOM 5616 C C . PRO B 1 208 ? -29.766 -27.295 8.425 1.00 64.20 416 PRO B C 1
ATOM 5617 O O . PRO B 1 208 ? -29.199 -26.306 8.888 1.00 64.13 416 PRO B O 1
ATOM 5621 N N . ASP B 1 209 ? -29.682 -27.679 7.148 1.00 64.25 417 ASP B N 1
ATOM 5622 C CA . ASP B 1 209 ? -28.795 -27.071 6.139 1.00 64.18 417 ASP B CA 1
ATOM 5623 C C . ASP B 1 209 ? -28.949 -25.564 5.932 1.00 64.07 417 ASP B C 1
ATOM 5624 O O . ASP B 1 209 ? -28.013 -24.903 5.481 1.00 64.12 417 ASP B O 1
ATOM 5629 N N . GLN B 1 210 ? -30.135 -25.036 6.231 1.00 63.90 418 GLN B N 1
ATOM 5630 C CA . GLN B 1 210 ? -30.434 -23.602 6.072 1.00 63.58 418 GLN B CA 1
ATOM 5631 C C . GLN B 1 210 ? -30.420 -23.090 4.612 1.00 63.41 418 GLN B C 1
ATOM 5632 O O . GLN B 1 210 ? -30.417 -21.869 4.373 1.00 63.12 418 GLN B O 1
ATOM 5638 N N . ALA B 1 211 ? -30.444 -24.037 3.662 1.00 63.12 419 ALA B N 1
ATOM 5639 C CA . ALA B 1 211 ? -30.463 -23.770 2.215 1.00 62.84 419 ALA B CA 1
ATOM 5640 C C . ALA B 1 211 ? -31.383 -22.609 1.821 1.00 62.78 419 ALA B C 1
ATOM 5641 O O . ALA B 1 211 ? -32.565 -22.585 2.171 1.00 62.82 419 ALA B O 1
ATOM 5643 N N . ASP B 1 212 ? -30.814 -21.657 1.085 1.00 62.60 420 ASP B N 1
ATOM 5644 C CA . ASP B 1 212 ? -31.434 -20.364 0.814 1.00 62.26 420 ASP B CA 1
ATOM 5645 C C . ASP B 1 212 ? -31.166 -20.030 -0.651 1.00 61.79 420 ASP B C 1
ATOM 5646 O O . ASP B 1 212 ? -30.449 -19.070 -0.948 1.00 61.79 420 ASP B O 1
ATOM 5651 N N . VAL B 1 213 ? -31.734 -20.827 -1.561 1.00 61.11 421 VAL B N 1
ATOM 5652 C CA . VAL B 1 213 ? -31.383 -20.774 -2.998 1.00 60.24 421 VAL B CA 1
ATOM 5653 C C . VAL B 1 213 ? -31.299 -19.353 -3.642 1.00 60.17 421 VAL B C 1
ATOM 5654 O O . VAL B 1 213 ? -30.234 -18.975 -4.129 1.00 60.34 421 VAL B O 1
ATOM 5658 N N . ASP B 1 214 ? -32.379 -18.566 -3.627 1.00 59.53 422 ASP B N 1
ATOM 5659 C CA . ASP B 1 214 ? -32.299 -17.174 -4.112 1.00 58.78 422 ASP B CA 1
ATOM 5660 C C . ASP B 1 214 ? -31.579 -16.202 -3.152 1.00 58.40 422 ASP B C 1
ATOM 5661 O O . ASP B 1 214 ? -31.321 -15.050 -3.506 1.00 58.60 422 ASP B O 1
ATOM 5666 N N . HIS B 1 215 ? -31.226 -16.665 -1.956 1.00 57.66 423 HIS B N 1
ATOM 5667 C CA . HIS B 1 215 ? -30.576 -15.811 -0.954 1.00 57.09 423 HIS B CA 1
ATOM 5668 C C . HIS B 1 215 ? -31.464 -14.637 -0.668 1.00 56.33 423 HIS B C 1
ATOM 5669 O O . HIS B 1 215 ? -31.018 -13.499 -0.720 1.00 56.28 423 HIS B O 1
ATOM 5676 N N . ASP B 1 216 ? -32.733 -14.927 -0.405 1.00 55.60 424 ASP B N 1
ATOM 5677 C CA . ASP B 1 216 ? -33.693 -13.911 -0.022 1.00 55.11 424 ASP B CA 1
ATOM 5678 C C . ASP B 1 216 ? -33.888 -13.940 1.487 1.00 55.22 424 ASP B C 1
ATOM 5679 O O . ASP B 1 216 ? -34.550 -13.060 2.044 1.00 55.40 424 ASP B O 1
ATOM 5684 N N . PHE B 1 217 ? -33.303 -14.958 2.127 1.00 55.11 425 PHE B N 1
ATOM 5685 C CA . PHE B 1 217 ? -33.364 -15.185 3.587 1.00 55.25 425 PHE B CA 1
ATOM 5686 C C . PHE B 1 217 ? -34.601 -15.937 4.120 1.00 55.50 425 PHE B C 1
ATOM 5687 O O . PHE B 1 217 ? -34.673 -16.261 5.307 1.00 55.73 425 PHE B O 1
ATOM 5695 N N . VAL B 1 218 ? -35.567 -16.216 3.248 1.00 55.56 426 VAL B N 1
ATOM 5696 C CA . VAL B 1 218 ? -36.523 -17.282 3.509 1.00 55.46 426 VAL B CA 1
ATOM 5697 C C . VAL B 1 218 ? -35.843 -18.538 2.972 1.00 55.76 426 VAL B C 1
ATOM 5698 O O . VAL B 1 218 ? -35.535 -18.620 1.775 1.00 55.85 426 VAL B O 1
ATOM 5702 N N . GLY B 1 219 ? -35.584 -19.497 3.858 1.00 55.87 427 GLY B N 1
ATOM 5703 C CA . GLY B 1 219 ? -35.021 -20.781 3.459 1.00 56.11 427 GLY B CA 1
ATOM 5704 C C . GLY B 1 219 ? -35.787 -21.523 2.371 1.00 56.37 427 GLY B C 1
ATOM 5705 O O . GLY B 1 219 ? -36.912 -21.164 2.003 1.00 55.95 427 GLY B O 1
ATOM 5706 N N . ASP B 1 220 ? -35.151 -22.569 1.861 1.00 56.78 428 ASP B N 1
ATOM 5707 C CA . ASP B 1 220 ? -35.691 -23.378 0.784 1.00 57.44 428 ASP B CA 1
ATOM 5708 C C . ASP B 1 220 ? -36.965 -24.109 1.202 1.00 57.73 428 ASP B C 1
ATOM 5709 O O . ASP B 1 220 ? -37.920 -24.229 0.415 1.00 57.66 428 ASP B O 1
ATOM 5714 N N . ALA B 1 221 ? -36.970 -24.584 2.446 1.00 58.02 429 ALA B N 1
ATOM 5715 C CA . ALA B 1 221 ? -38.120 -25.275 3.030 1.00 58.40 429 ALA B CA 1
ATOM 5716 C C . ALA B 1 221 ? -39.413 -24.458 2.974 1.00 58.69 429 ALA B C 1
ATOM 5717 O O . ALA B 1 221 ? -40.498 -25.005 3.126 1.00 58.80 429 ALA B O 1
ATOM 5719 N N . CYS B 1 222 ? -39.283 -23.156 2.731 1.00 59.18 430 CYS B N 1
ATOM 5720 C CA . CYS B 1 222 ? -40.361 -22.203 2.962 1.00 59.58 430 CYS B CA 1
ATOM 5721 C C . CYS B 1 222 ? -40.582 -21.272 1.783 1.00 58.87 430 CYS B C 1
ATOM 5722 O O . CYS B 1 222 ? -41.680 -20.768 1.591 1.00 58.68 430 CYS B O 1
ATOM 5725 N N . ASP B 1 223 ? -39.537 -21.033 1.000 1.00 58.42 431 ASP B N 1
ATOM 5726 C CA . ASP B 1 223 ? -39.628 -20.047 -0.068 1.00 57.65 431 ASP B CA 1
ATOM 5727 C C . ASP B 1 223 ? -40.752 -20.378 -1.042 1.00 57.21 431 ASP B C 1
ATOM 5728 O O . ASP B 1 223 ? -40.705 -21.383 -1.744 1.00 57.05 431 ASP B O 1
ATOM 5733 N N . SER B 1 224 ? -41.777 -19.538 -1.046 1.00 56.76 432 SER B N 1
ATOM 5734 C CA . SER B 1 224 ? -42.893 -19.712 -1.955 1.00 56.45 432 SER B CA 1
ATOM 5735 C C . SER B 1 224 ? -42.749 -18.804 -3.167 1.00 56.27 432 SER B C 1
ATOM 5736 O O . SER B 1 224 ? -43.514 -18.906 -4.114 1.00 56.37 432 SER B O 1
ATOM 5739 N N . ASP B 1 225 ? -41.759 -17.919 -3.134 1.00 56.07 433 ASP B N 1
ATOM 5740 C CA . ASP B 1 225 ? -41.599 -16.890 -4.160 1.00 55.97 433 ASP B CA 1
ATOM 5741 C C . ASP B 1 225 ? -42.910 -16.177 -4.483 1.00 55.65 433 ASP B C 1
ATOM 5742 O O . ASP B 1 225 ? -43.056 -15.558 -5.531 1.00 55.44 433 ASP B O 1
ATOM 5747 N N . GLN B 1 226 ? -43.855 -16.264 -3.556 1.00 55.51 434 GLN B N 1
ATOM 5748 C CA . GLN B 1 226 ? -45.143 -15.633 -3.718 1.00 55.56 434 GLN B CA 1
ATOM 5749 C C . GLN B 1 226 ? -45.222 -14.355 -2.909 1.00 55.52 434 GLN B C 1
ATOM 5750 O O . GLN B 1 226 ? -45.306 -14.387 -1.677 1.00 55.47 434 GLN B O 1
ATOM 5756 N N . ASP B 1 227 ? -45.194 -13.233 -3.622 1.00 55.61 435 ASP B N 1
ATOM 5757 C CA . ASP B 1 227 ? -45.361 -11.912 -3.023 1.00 55.75 435 ASP B CA 1
ATOM 5758 C C . ASP B 1 227 ? -46.514 -11.154 -3.685 1.00 55.70 435 ASP B C 1
ATOM 5759 O O . ASP B 1 227 ? -46.310 -10.260 -4.518 1.00 55.59 435 ASP B O 1
ATOM 5764 N N . GLN B 1 228 ? -47.725 -11.536 -3.283 1.00 55.66 436 GLN B N 1
ATOM 5765 C CA . GLN B 1 228 ? -48.980 -11.018 -3.806 1.00 55.39 436 GLN B CA 1
ATOM 5766 C C . GLN B 1 228 ? -49.001 -9.484 -3.968 1.00 55.31 436 GLN B C 1
ATOM 5767 O O . GLN B 1 228 ? -49.443 -8.987 -5.000 1.00 55.15 436 GLN B O 1
ATOM 5773 N N . ASP B 1 229 ? -48.516 -8.747 -2.964 1.00 55.32 437 ASP B N 1
ATOM 5774 C CA . ASP B 1 229 ? -48.461 -7.273 -3.031 1.00 55.32 437 ASP B CA 1
ATOM 5775 C C . ASP B 1 229 ? -47.121 -6.701 -3.523 1.00 55.57 437 ASP B C 1
ATOM 5776 O O . ASP B 1 229 ? -46.962 -5.475 -3.584 1.00 55.40 437 ASP B O 1
ATOM 5781 N N . GLY B 1 230 ? -46.173 -7.592 -3.846 1.00 55.85 438 GLY B N 1
ATOM 5782 C CA . GLY B 1 230 ? -44.839 -7.231 -4.356 1.00 56.01 438 GLY B CA 1
ATOM 5783 C C . GLY B 1 230 ? -44.057 -6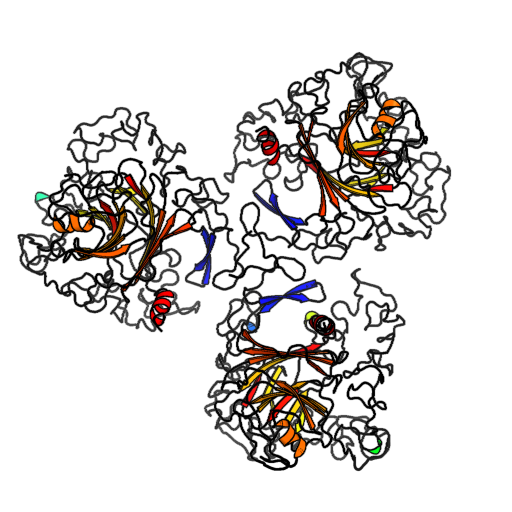.260 -3.482 1.00 56.35 438 GLY B C 1
ATOM 5784 O O . GLY B 1 230 ? -43.226 -5.491 -3.973 1.00 56.36 438 GLY B O 1
ATOM 5785 N N . ASP B 1 231 ? -44.306 -6.293 -2.179 1.00 56.67 439 ASP B N 1
ATOM 5786 C CA . ASP B 1 231 ? -43.695 -5.320 -1.276 1.00 56.85 439 ASP B CA 1
ATOM 5787 C C . ASP B 1 231 ? -42.354 -5.771 -0.722 1.00 56.24 439 ASP B C 1
ATOM 5788 O O . ASP B 1 231 ? -41.677 -5.007 -0.047 1.00 56.48 439 ASP B O 1
ATOM 5793 N N . GLY B 1 232 ? -41.987 -7.014 -0.996 1.00 55.49 440 GLY B N 1
ATOM 5794 C CA . GLY B 1 232 ? -40.708 -7.542 -0.569 1.00 54.81 440 GLY B CA 1
ATOM 5795 C C . GLY B 1 232 ? -40.895 -8.713 0.359 1.00 54.45 440 GLY B C 1
ATOM 5796 O O . GLY B 1 232 ? -40.028 -9.569 0.472 1.00 54.41 440 GLY B O 1
ATOM 5797 N N . HIS B 1 233 ? -42.034 -8.770 1.027 1.00 54.22 441 HIS B N 1
ATOM 5798 C CA . HIS B 1 233 ? -42.258 -9.865 1.960 1.00 54.10 441 HIS B CA 1
ATOM 5799 C C . HIS B 1 233 ? -43.171 -10.988 1.397 1.00 54.27 441 HIS B C 1
ATOM 5800 O O . HIS B 1 233 ? -44.334 -10.766 1.000 1.00 53.91 441 HIS B O 1
ATOM 5807 N N . GLN B 1 234 ? -42.597 -12.191 1.341 1.00 54.39 442 GLN B N 1
ATOM 5808 C CA . GLN B 1 234 ? -43.317 -13.407 0.985 1.00 54.24 442 GLN B CA 1
ATOM 5809 C C . GLN B 1 234 ? -44.558 -13.430 1.838 1.00 54.47 442 GLN B C 1
ATOM 5810 O O . GLN B 1 234 ? -44.482 -13.146 3.031 1.00 54.69 442 GLN B O 1
ATOM 5816 N N . ASP B 1 235 ? -45.696 -13.749 1.228 1.00 54.68 443 ASP B N 1
ATOM 5817 C CA . ASP B 1 235 ? -46.988 -13.767 1.923 1.00 54.49 443 ASP B CA 1
ATOM 5818 C C . ASP B 1 235 ? -46.984 -14.591 3.213 1.00 54.26 443 ASP B C 1
ATOM 5819 O O . ASP B 1 235 ? -47.571 -14.177 4.209 1.00 54.26 443 ASP B O 1
ATOM 5824 N N . SER B 1 236 ? -46.294 -15.731 3.192 1.00 54.11 444 SER B N 1
ATOM 5825 C CA . SER B 1 236 ? -46.021 -16.545 4.386 1.00 54.12 444 SER B CA 1
ATOM 5826 C C . SER B 1 236 ? -45.533 -15.704 5.557 1.00 54.15 444 SER B C 1
ATOM 5827 O O . SER B 1 236 ? -45.723 -16.068 6.718 1.00 54.29 444 SER B O 1
ATOM 5830 N N . ARG B 1 237 ? -44.889 -14.586 5.233 1.00 54.18 445 ARG B N 1
ATOM 5831 C CA . ARG B 1 237 ? -44.204 -13.752 6.211 1.00 53.89 445 ARG B CA 1
ATOM 5832 C C . ARG B 1 237 ? -44.629 -12.278 6.134 1.00 53.87 445 ARG B C 1
ATOM 5833 O O . ARG B 1 237 ? -44.009 -11.418 6.747 1.00 54.29 445 ARG B O 1
ATOM 5841 N N . ASP B 1 238 ? -45.684 -11.979 5.387 1.00 53.63 446 ASP B N 1
ATOM 5842 C CA . ASP B 1 238 ? -46.147 -10.605 5.288 1.00 53.47 446 ASP B CA 1
ATOM 5843 C C . ASP B 1 238 ? -47.108 -10.401 6.442 1.00 54.20 446 ASP B C 1
ATOM 5844 O O . ASP B 1 238 ? -48.040 -11.187 6.596 1.00 54.49 446 ASP B O 1
ATOM 5849 N N . ASN B 1 239 ? -46.888 -9.371 7.264 1.00 54.87 447 ASN B N 1
ATOM 5850 C CA . ASN B 1 239 ? -47.791 -9.089 8.396 1.00 55.55 447 ASN B CA 1
ATOM 5851 C C . ASN B 1 239 ? -49.114 -8.434 7.960 1.00 56.15 447 ASN B C 1
ATOM 5852 O O . ASN B 1 239 ? -49.932 -8.017 8.791 1.00 56.33 447 ASN B O 1
ATOM 5857 N N . CYS B 1 240 ? -49.308 -8.378 6.642 1.00 56.55 448 CYS B N 1
ATOM 5858 C CA . CYS B 1 240 ? -50.341 -7.592 5.995 1.00 56.76 448 CYS B CA 1
ATOM 5859 C C . CYS B 1 240 ? -50.220 -7.939 4.491 1.00 56.27 448 CYS B C 1
ATOM 5860 O O . CYS B 1 240 ? -49.817 -7.090 3.686 1.00 56.51 448 CYS B O 1
ATOM 5863 N N . PRO B 1 241 ? -50.545 -9.209 4.114 1.00 55.71 449 PRO B N 1
ATOM 5864 C CA . PRO B 1 241 ? -50.166 -9.789 2.803 1.00 55.38 449 PRO B CA 1
ATOM 5865 C C . PRO B 1 241 ? -50.711 -9.127 1.524 1.00 55.30 449 PRO B C 1
ATOM 5866 O O . PRO B 1 241 ? -50.223 -9.421 0.428 1.00 55.08 449 PRO B O 1
ATOM 5870 N N . THR B 1 242 ? -51.688 -8.237 1.656 1.00 55.37 450 THR B N 1
ATOM 5871 C CA . THR B 1 242 ? -52.284 -7.602 0.483 1.00 55.41 450 THR B CA 1
ATOM 5872 C C . THR B 1 242 ? -51.875 -6.173 0.273 1.00 55.48 450 THR B C 1
ATOM 5873 O O . THR B 1 242 ? -51.650 -5.756 -0.856 1.00 55.81 450 THR B O 1
ATOM 5877 N N . VAL B 1 243 ? -51.811 -5.409 1.352 1.00 55.37 451 VAL B N 1
ATOM 5878 C CA . VAL B 1 243 ? -51.401 -4.018 1.244 1.00 55.02 451 VAL B CA 1
ATOM 5879 C C . VAL B 1 243 ? -49.855 -3.939 1.224 1.00 54.84 451 VAL B C 1
ATOM 5880 O O . VAL B 1 243 ? -49.179 -4.616 2.000 1.00 54.57 451 VAL B O 1
ATOM 5884 N N . PRO B 1 244 ? -49.290 -3.154 0.300 1.00 54.72 452 PRO B N 1
ATOM 5885 C CA . PRO B 1 244 ? -47.853 -3.084 0.227 1.00 54.87 452 PRO B CA 1
ATOM 5886 C C . PRO B 1 244 ? -47.331 -2.333 1.428 1.00 55.16 452 PRO B C 1
ATOM 5887 O O . PRO B 1 244 ? -47.671 -1.164 1.590 1.00 55.38 452 PRO B O 1
ATOM 5891 N N . ASN B 1 245 ? -46.534 -2.993 2.269 1.00 55.39 453 ASN B N 1
ATOM 5892 C CA . ASN B 1 245 ? -46.012 -2.363 3.495 1.00 55.60 453 ASN B CA 1
ATOM 5893 C C . ASN B 1 245 ? -44.651 -2.894 3.959 1.00 55.78 453 ASN B C 1
ATOM 5894 O O . ASN B 1 245 ? -44.561 -3.616 4.960 1.00 55.47 453 ASN B O 1
ATOM 5899 N N . SER B 1 246 ? -43.602 -2.512 3.226 1.00 56.17 454 SER B N 1
ATOM 5900 C CA . SER B 1 246 ? -42.211 -2.946 3.484 1.00 56.33 454 SER B CA 1
ATOM 5901 C C . SER B 1 246 ? -41.732 -2.634 4.902 1.00 56.27 454 SER B C 1
ATOM 5902 O O . SER B 1 246 ? -40.914 -3.362 5.459 1.00 56.16 454 SER B O 1
ATOM 5905 N N . ALA B 1 247 ? -42.253 -1.553 5.475 1.00 56.26 455 ALA B N 1
ATOM 5906 C CA . ALA B 1 247 ? -41.939 -1.174 6.844 1.00 56.16 455 ALA B CA 1
ATOM 5907 C C . ALA B 1 247 ? -42.524 -2.143 7.886 1.00 56.09 455 ALA B C 1
ATOM 5908 O O . ALA B 1 247 ? -41.970 -2.297 8.970 1.00 56.11 455 ALA B O 1
ATOM 5910 N N . GLN B 1 248 ? -43.633 -2.795 7.551 1.00 55.97 456 GLN B N 1
ATOM 5911 C CA . GLN B 1 248 ? -44.205 -3.873 8.376 1.00 55.99 456 GLN B CA 1
ATOM 5912 C C . GLN B 1 248 ? -44.525 -3.512 9.829 1.00 55.99 456 GLN B C 1
ATOM 5913 O O . GLN B 1 248 ? -44.399 -4.366 10.706 1.00 56.02 456 GLN B O 1
ATOM 5919 N N . GLU B 1 249 ? -44.955 -2.267 10.067 1.00 56.10 457 GLU B N 1
ATOM 5920 C CA . GLU B 1 249 ? -45.393 -1.791 11.393 1.00 56.24 457 GLU B CA 1
ATOM 5921 C C . GLU B 1 249 ? -46.553 -2.607 11.967 1.00 56.25 457 GLU B C 1
ATOM 5922 O O . GLU B 1 249 ? -47.329 -3.233 11.230 1.00 56.36 457 GLU B O 1
ATOM 5928 N N . ASP B 1 250 ? -46.669 -2.566 13.291 1.00 56.09 458 ASP B N 1
ATOM 5929 C CA . ASP B 1 250 ? -47.553 -3.442 14.034 1.00 55.85 458 ASP B CA 1
ATOM 5930 C C . ASP B 1 250 ? -47.578 -2.935 15.473 1.00 55.67 458 ASP B C 1
ATOM 5931 O O . ASP B 1 250 ? -47.245 -3.666 16.402 1.00 55.35 458 ASP B O 1
ATOM 5936 N N . SER B 1 251 ? -47.970 -1.673 15.650 1.00 55.75 459 SER B N 1
ATOM 5937 C CA . SER B 1 251 ? -48.014 -1.055 16.981 1.00 56.09 459 SER B CA 1
ATOM 5938 C C . SER B 1 251 ? -48.500 -2.027 18.043 1.00 56.37 459 SER B C 1
ATOM 5939 O O . SER B 1 251 ? -47.795 -2.300 19.010 1.00 56.52 459 SER B O 1
ATOM 5942 N N . ASP B 1 252 ? -49.693 -2.566 17.821 1.00 56.78 460 ASP B N 1
ATOM 5943 C CA . ASP B 1 252 ? -50.349 -3.500 18.726 1.00 57.13 460 ASP B CA 1
ATOM 5944 C C . ASP B 1 252 ? -49.525 -4.758 19.001 1.00 57.23 460 ASP B C 1
ATOM 5945 O O . ASP B 1 252 ? -49.731 -5.417 20.017 1.00 57.20 460 ASP B O 1
ATOM 5950 N N . HIS B 1 253 ? -48.608 -5.088 18.092 1.00 57.37 461 HIS B N 1
ATOM 5951 C CA . HIS B 1 253 ? -47.818 -6.329 18.152 1.00 57.93 461 HIS B CA 1
ATOM 5952 C C . HIS B 1 253 ? -48.697 -7.592 18.112 1.00 57.83 461 HIS B C 1
ATOM 5953 O O . HIS B 1 253 ? -48.308 -8.670 18.585 1.00 57.73 461 HIS B O 1
ATOM 5960 N N . ASP B 1 254 ? -49.879 -7.438 17.514 1.00 57.93 462 ASP B N 1
ATOM 5961 C CA . ASP B 1 254 ? -50.848 -8.532 17.348 1.00 57.76 462 ASP B CA 1
ATOM 5962 C C . ASP B 1 254 ? -50.592 -9.371 16.090 1.00 57.84 462 ASP B C 1
ATOM 5963 O O . ASP B 1 254 ? -51.032 -10.517 16.000 1.00 57.73 462 ASP B O 1
ATOM 5968 N N . GLY B 1 255 ? -49.878 -8.793 15.128 1.00 57.82 463 GLY B N 1
ATOM 5969 C CA . GLY B 1 255 ? -49.520 -9.505 13.911 1.00 57.77 463 GLY B CA 1
ATOM 5970 C C . GLY B 1 255 ? -50.122 -8.854 12.687 1.00 57.86 463 GLY B C 1
ATOM 5971 O O . GLY B 1 255 ? -49.773 -9.215 11.557 1.00 57.94 463 GLY B O 1
ATOM 5972 N N . GLN B 1 256 ? -51.020 -7.893 12.912 1.00 57.76 464 GLN B N 1
ATOM 5973 C CA . GLN B 1 256 ? -51.724 -7.230 11.823 1.00 57.91 464 GLN B CA 1
ATOM 5974 C C . GLN B 1 256 ? -51.055 -5.927 11.439 1.00 58.09 464 GLN B C 1
ATOM 5975 O O . GLN B 1 256 ? -51.008 -4.998 12.241 1.00 58.33 464 GLN B O 1
ATOM 5981 N N . GLY B 1 257 ? -50.556 -5.869 10.207 1.00 58.28 465 GLY B N 1
ATOM 5982 C CA . GLY B 1 257 ? -49.945 -4.667 9.652 1.00 58.72 465 GLY B CA 1
ATOM 5983 C C . GLY B 1 257 ? -50.806 -3.423 9.778 1.00 59.15 465 GLY B C 1
ATOM 5984 O O . GLY B 1 257 ? -51.955 -3.397 9.339 1.00 58.49 465 GLY B O 1
ATOM 5985 N N . ASP B 1 258 ? -50.228 -2.387 10.383 1.00 59.92 466 ASP B N 1
ATOM 5986 C CA . ASP B 1 258 ? -50.922 -1.120 10.618 1.00 60.73 466 ASP B CA 1
ATOM 5987 C C . ASP B 1 258 ? -51.711 -0.609 9.415 1.00 61.23 466 ASP B C 1
ATOM 5988 O O . ASP B 1 258 ? -52.906 -0.338 9.530 1.00 61.30 466 ASP B O 1
ATOM 5993 N N . ALA B 1 259 ? -51.041 -0.493 8.272 1.00 61.93 467 ALA B N 1
ATOM 5994 C CA . ALA B 1 259 ? -51.635 0.067 7.064 1.00 62.50 467 ALA B CA 1
ATOM 5995 C C . ALA B 1 259 ? -52.801 -0.771 6.501 1.00 63.01 467 ALA B C 1
ATOM 5996 O O . ALA B 1 259 ? -53.337 -0.447 5.427 1.00 63.34 467 ALA B O 1
ATOM 5998 N N . CYS B 1 260 ? -53.183 -1.830 7.232 1.00 63.30 468 CYS B N 1
ATOM 5999 C CA . CYS B 1 260 ? -54.434 -2.604 6.995 1.00 63.61 468 CYS B CA 1
ATOM 6000 C C . CYS B 1 260 ? -55.066 -3.061 8.329 1.00 63.21 468 CYS B C 1
ATOM 6001 O O . CYS B 1 260 ? -55.501 -4.211 8.468 1.00 63.06 468 CYS B O 1
ATOM 6004 N N . ASP B 1 261 ? -55.122 -2.125 9.284 1.00 62.99 469 ASP B N 1
ATOM 6005 C CA . ASP B 1 261 ? -55.361 -2.389 10.707 1.00 62.41 469 ASP B CA 1
ATOM 6006 C C . ASP B 1 261 ? -56.246 -1.274 11.231 1.00 61.85 469 ASP B C 1
ATOM 6007 O O . ASP B 1 261 ? -55.770 -0.171 11.488 1.00 61.57 469 ASP B O 1
ATOM 6012 N N . ASP B 1 262 ? -57.535 -1.570 11.373 1.00 61.49 470 ASP B N 1
ATOM 6013 C CA . ASP B 1 262 ? -58.554 -0.549 11.638 1.00 61.22 470 ASP B CA 1
ATOM 6014 C C . ASP B 1 262 ? -58.570 -0.121 13.092 1.00 60.89 470 ASP B C 1
ATOM 6015 O O . ASP B 1 262 ? -59.244 0.851 13.464 1.00 60.42 470 ASP B O 1
ATOM 6020 N N . ASP B 1 263 ? -57.820 -0.879 13.891 1.00 60.80 471 ASP B N 1
ATOM 6021 C CA . ASP B 1 263 ? -57.580 -0.608 15.298 1.00 60.85 471 ASP B CA 1
ATOM 6022 C C . ASP B 1 263 ? -56.087 -0.470 15.463 1.00 61.14 471 ASP B C 1
ATOM 6023 O O . ASP B 1 263 ? -55.428 -1.405 15.923 1.00 60.97 471 ASP B O 1
ATOM 6028 N N . ASP B 1 264 ? -55.559 0.693 15.083 1.00 61.79 472 ASP B N 1
ATOM 6029 C CA . ASP B 1 264 ? -54.094 0.907 14.963 1.00 62.72 472 ASP B CA 1
ATOM 6030 C C . ASP B 1 264 ? -53.250 0.517 16.189 1.00 62.55 472 ASP B C 1
ATOM 6031 O O . ASP B 1 264 ? -52.185 -0.093 16.060 1.00 62.26 472 ASP B O 1
ATOM 6036 N N . ASP B 1 265 ? -53.751 0.906 17.359 1.00 62.67 473 ASP B N 1
ATOM 6037 C CA . ASP B 1 265 ? -53.225 0.543 18.673 1.00 62.63 473 ASP B CA 1
ATOM 6038 C C . ASP B 1 265 ? -54.349 -0.167 19.424 1.00 62.16 473 ASP B C 1
ATOM 6039 O O . ASP B 1 265 ? -55.415 0.412 19.627 1.00 62.01 473 ASP B O 1
ATOM 6044 N N . ASN B 1 266 ? -54.105 -1.405 19.844 1.00 61.79 474 ASN B N 1
ATOM 6045 C CA . ASN B 1 266 ? -55.162 -2.283 20.357 1.00 61.65 474 ASN B CA 1
ATOM 6046 C C . ASN B 1 266 ? -56.012 -1.794 21.557 1.00 61.70 474 ASN B C 1
ATOM 6047 O O . ASN B 1 266 ? -56.054 -2.444 22.614 1.00 61.80 474 ASN B O 1
ATOM 6052 N N . ASP B 1 267 ? -56.705 -0.664 21.370 1.00 61.54 475 ASP B N 1
ATOM 6053 C CA . ASP B 1 267 ? -57.647 -0.151 22.369 1.00 61.20 475 ASP B CA 1
ATOM 6054 C C . ASP B 1 267 ? -59.133 -0.378 22.027 1.00 61.57 475 ASP B C 1
ATOM 6055 O O . ASP B 1 267 ? -59.896 -0.865 22.870 1.00 61.63 475 ASP B O 1
ATOM 6060 N N . GLY B 1 268 ? -59.538 -0.059 20.797 1.00 61.81 476 GLY B N 1
ATOM 6061 C CA . GLY B 1 268 ? -60.937 -0.236 20.383 1.00 61.96 476 GLY B CA 1
ATOM 6062 C C . GLY B 1 268 ? -61.425 0.831 19.418 1.00 62.15 476 GLY B C 1
ATOM 6063 O O . GLY B 1 268 ? -62.092 0.517 18.427 1.00 62.04 476 GLY B O 1
ATOM 6064 N N . VAL B 1 269 ? -61.075 2.086 19.715 1.00 62.34 477 VAL B N 1
ATOM 6065 C CA . VAL B 1 269 ? -61.437 3.281 18.922 1.00 62.55 477 VAL B CA 1
ATOM 6066 C C . VAL B 1 269 ? -60.888 3.317 17.465 1.00 62.90 477 VAL B C 1
ATOM 6067 O O . VAL B 1 269 ? -59.671 3.211 17.269 1.00 62.96 477 VAL B O 1
ATOM 6071 N N . PRO B 1 270 ? -61.779 3.515 16.451 1.00 63.05 478 PRO B N 1
ATOM 6072 C CA . PRO B 1 270 ? -61.388 3.448 15.027 1.00 62.98 478 PRO B CA 1
ATOM 6073 C C . PRO B 1 270 ? -60.390 4.528 14.721 1.00 62.95 478 PRO B C 1
ATOM 6074 O O . PRO B 1 270 ? -60.417 5.555 15.385 1.00 62.73 478 PRO B O 1
ATOM 6078 N N . ASP B 1 271 ? -59.517 4.333 13.741 1.00 63.34 479 ASP B N 1
ATOM 6079 C CA . ASP B 1 271 ? -58.584 5.436 13.441 1.00 64.14 479 ASP B CA 1
ATOM 6080 C C . ASP B 1 271 ? -59.087 6.434 12.381 1.00 64.36 479 ASP B C 1
ATOM 6081 O O . ASP B 1 271 ? -58.356 7.330 11.945 1.00 64.57 479 ASP B O 1
ATOM 6086 N N . SER B 1 272 ? -60.349 6.272 11.990 1.00 64.60 480 SER B N 1
ATOM 6087 C CA . SER B 1 272 ? -61.054 7.273 11.197 1.00 64.47 480 SER B CA 1
ATOM 6088 C C . SER B 1 272 ? -61.346 8.429 12.142 1.00 64.87 480 SER B C 1
ATOM 6089 O O . SER B 1 272 ? -61.011 9.578 11.851 1.00 64.96 480 SER B O 1
ATOM 6092 N N . ARG B 1 273 ? -61.943 8.091 13.288 1.00 65.34 481 ARG B N 1
ATOM 6093 C CA . ARG B 1 273 ? -62.104 9.005 14.435 1.00 65.61 481 ARG B CA 1
ATOM 6094 C C . ARG B 1 273 ? -61.398 8.501 15.712 1.00 65.69 481 ARG B C 1
ATOM 6095 O O . ARG B 1 273 ? -62.054 8.185 16.711 1.00 65.65 481 ARG B O 1
ATOM 6103 N N . ASP B 1 274 ? -60.066 8.402 15.651 1.00 65.73 482 ASP B N 1
ATOM 6104 C CA . ASP B 1 274 ? -59.231 8.163 16.832 1.00 65.59 482 ASP B CA 1
ATOM 6105 C C . ASP B 1 274 ? -58.250 9.306 16.932 1.00 65.48 482 ASP B C 1
ATOM 6106 O O . ASP B 1 274 ? -57.177 9.241 16.348 1.00 65.36 482 ASP B O 1
ATOM 6111 N N . ASN B 1 275 ? -58.623 10.350 17.666 1.00 65.70 483 ASN B N 1
ATOM 6112 C CA . ASN B 1 275 ? -57.773 11.521 17.846 1.00 66.28 483 ASN B CA 1
ATOM 6113 C C . ASN B 1 275 ? -56.306 11.118 17.925 1.00 66.40 483 ASN B C 1
ATOM 6114 O O . ASN B 1 275 ? -55.440 11.752 17.305 1.00 66.31 483 ASN B O 1
ATOM 6119 N N . CYS B 1 276 ? -56.053 10.066 18.713 1.00 66.33 484 CYS B N 1
ATOM 6120 C CA . CYS B 1 276 ? -54.741 9.474 18.848 1.00 66.20 484 CYS B CA 1
ATOM 6121 C C . CYS B 1 276 ? -54.672 8.163 18.121 1.00 65.47 484 CYS B C 1
ATOM 6122 O O . CYS B 1 276 ? -54.950 7.096 18.680 1.00 64.96 484 CYS B O 1
ATOM 6125 N N . ARG B 1 277 ? -54.289 8.296 16.853 1.00 65.10 485 ARG B N 1
ATOM 6126 C CA . ARG B 1 277 ? -54.145 7.209 15.901 1.00 64.83 485 ARG B CA 1
ATOM 6127 C C . ARG B 1 277 ? -53.279 6.041 16.385 1.00 64.52 485 ARG B C 1
ATOM 6128 O O . ARG B 1 277 ? -53.653 4.879 16.189 1.00 64.49 485 ARG B O 1
ATOM 6136 N N . LEU B 1 278 ? -52.144 6.348 17.022 1.00 63.99 486 LEU B N 1
ATOM 6137 C CA . LEU B 1 278 ? -51.119 5.333 17.344 1.00 63.44 486 LEU B CA 1
ATOM 6138 C C . LEU B 1 278 ? -50.907 5.013 18.841 1.00 63.20 486 LEU B C 1
ATOM 6139 O O . LEU B 1 278 ? -50.704 3.843 19.215 1.00 63.12 486 LEU B O 1
ATOM 6144 N N . VAL B 1 279 ? -50.954 6.043 19.687 1.00 62.74 487 VAL B N 1
ATOM 6145 C CA . VAL B 1 279 ? -50.957 5.845 21.144 1.00 62.18 487 VAL B CA 1
ATOM 6146 C C . VAL B 1 279 ? -52.384 5.535 21.644 1.00 62.10 487 VAL B C 1
ATOM 6147 O O . VAL B 1 279 ? -53.358 6.196 21.231 1.00 62.28 487 VAL B O 1
ATOM 6151 N N . PRO B 1 280 ? -52.524 4.502 22.495 1.00 61.83 488 PRO B N 1
ATOM 6152 C CA . PRO B 1 280 ? -53.842 4.134 23.030 1.00 61.90 488 PRO B CA 1
ATOM 6153 C C . PRO B 1 280 ? -54.485 5.232 23.866 1.00 61.90 488 PRO B C 1
ATOM 6154 O O . PRO B 1 280 ? -53.788 5.921 24.618 1.00 61.98 488 PRO B O 1
ATOM 6158 N N . ASN B 1 281 ? -55.796 5.406 23.704 1.00 61.89 489 ASN B N 1
ATOM 6159 C CA . ASN B 1 281 ? -56.576 6.334 24.538 1.00 61.77 489 ASN B CA 1
ATOM 6160 C C . ASN B 1 281 ? -58.075 6.187 24.345 1.00 61.57 489 ASN B C 1
ATOM 6161 O O . ASN B 1 281 ? -58.640 6.796 23.435 1.00 61.67 489 ASN B O 1
ATOM 6166 N N . PRO B 1 282 ? -58.728 5.379 25.206 1.00 61.43 490 PRO B N 1
ATOM 6167 C CA . PRO B 1 282 ? -60.188 5.241 25.103 1.00 61.35 490 PRO B CA 1
ATOM 6168 C C . PRO B 1 282 ? -60.886 6.569 25.397 1.00 61.18 490 PRO B C 1
ATOM 6169 O O . PRO B 1 282 ? -61.987 6.808 24.923 1.00 60.88 490 PRO B O 1
ATOM 6173 N N . GLY B 1 283 ? -60.206 7.431 26.158 1.00 61.42 491 GLY B N 1
ATOM 6174 C CA . GLY B 1 283 ? -60.753 8.721 26.572 1.00 61.61 491 GLY B CA 1
ATOM 6175 C C . GLY B 1 283 ? -60.734 9.804 25.508 1.00 61.75 491 GLY B C 1
ATOM 6176 O O . GLY B 1 283 ? -61.421 10.797 25.610 1.00 61.94 491 GLY B O 1
ATOM 6177 N N . GLN B 1 284 ? -59.900 9.647 24.517 1.00 61.95 492 GLN B N 1
ATOM 6178 C CA . GLN B 1 284 ? -59.952 10.475 23.300 1.00 62.34 492 GLN B CA 1
ATOM 6179 C C . GLN B 1 284 ? -59.779 11.994 23.426 1.00 62.54 492 GLN B C 1
ATOM 6180 O O . GLN B 1 284 ? -59.805 12.705 22.388 1.00 62.18 492 GLN B O 1
ATOM 6186 N N . GLU B 1 285 ? -59.751 12.512 24.653 1.00 63.26 493 GLU B N 1
ATOM 6187 C CA . GLU B 1 285 ? -59.926 13.952 24.894 1.00 64.27 493 GLU B CA 1
ATOM 6188 C C . GLU B 1 285 ? -58.897 14.870 24.226 1.00 64.81 493 GLU B C 1
ATOM 6189 O O . GLU B 1 285 ? -57.720 14.585 24.178 1.00 65.01 493 GLU B O 1
ATOM 6195 N N . ASP B 1 286 ? -59.369 15.990 23.730 1.00 65.91 494 ASP B N 1
ATOM 6196 C CA . ASP B 1 286 ? -58.546 17.028 23.115 1.00 67.00 494 ASP B CA 1
ATOM 6197 C C . ASP B 1 286 ? -58.946 18.406 23.645 1.00 67.61 494 ASP B C 1
ATOM 6198 O O . ASP B 1 286 ? -59.703 19.150 22.994 1.00 67.78 494 ASP B O 1
ATOM 6203 N N . ALA B 1 287 ? -58.434 18.733 24.831 1.00 68.24 495 ALA B N 1
ATOM 6204 C CA . ALA B 1 287 ? -58.784 19.980 25.519 1.00 68.84 495 ALA B CA 1
ATOM 6205 C C . ALA B 1 287 ? -58.422 21.233 24.712 1.00 69.21 495 ALA B C 1
ATOM 6206 O O . ALA B 1 287 ? -59.249 22.139 24.589 1.00 69.47 495 ALA B O 1
ATOM 6208 N N . ASP B 1 288 ? -57.210 21.277 24.153 1.00 69.54 496 ASP B N 1
ATOM 6209 C CA . ASP B 1 288 ? -56.776 22.442 23.367 1.00 69.88 496 ASP B CA 1
ATOM 6210 C C . ASP B 1 288 ? -57.457 22.518 21.982 1.00 70.14 496 ASP B C 1
ATOM 6211 O O . ASP B 1 288 ? -57.396 23.543 21.295 1.00 70.18 496 ASP B O 1
ATOM 6216 N N . ARG B 1 289 ? -58.111 21.423 21.594 1.00 70.37 497 ARG B N 1
ATOM 6217 C CA . ARG B 1 289 ? -59.201 21.475 20.620 1.00 70.72 497 ARG B CA 1
ATOM 6218 C C . ARG B 1 289 ? -58.805 21.743 19.144 1.00 70.80 497 ARG B C 1
ATOM 6219 O O . ARG B 1 289 ? -59.448 22.544 18.460 1.00 70.93 497 ARG B O 1
ATOM 6227 N N . ASP B 1 290 ? -57.758 21.076 18.654 1.00 70.77 498 ASP B N 1
ATOM 6228 C CA . ASP B 1 290 ? -57.407 21.131 17.218 1.00 70.62 498 ASP B CA 1
ATOM 6229 C C . ASP B 1 290 ? -57.292 19.740 16.563 1.00 70.44 498 ASP B C 1
ATOM 6230 O O . ASP B 1 290 ? -56.290 19.417 15.905 1.00 70.31 498 ASP B O 1
ATOM 6235 N N . GLY B 1 291 ? -58.333 18.928 16.755 1.00 70.17 499 GLY B N 1
ATOM 6236 C CA . GLY B 1 291 ? -58.443 17.613 16.119 1.00 69.85 499 GLY B CA 1
ATOM 6237 C C . GLY B 1 291 ? -57.593 16.551 16.780 1.00 69.59 499 GLY B C 1
ATOM 6238 O O . GLY B 1 291 ? -58.118 15.639 17.422 1.00 69.55 499 GLY B O 1
ATOM 6239 N N . VAL B 1 292 ? -56.278 16.670 16.601 1.00 69.30 500 VAL B N 1
ATOM 6240 C CA . VAL B 1 292 ? -55.297 15.803 17.256 1.00 69.05 500 VAL B CA 1
ATOM 6241 C C . VAL B 1 292 ? -55.516 15.831 18.763 1.00 69.06 500 VAL B C 1
ATOM 6242 O O . VAL B 1 292 ? -55.520 16.904 19.367 1.00 69.00 500 VAL B O 1
ATOM 6246 N N . GLY B 1 293 ? -55.707 14.659 19.363 1.00 68.99 501 GLY B N 1
ATOM 6247 C CA . GLY B 1 293 ? -55.918 14.561 20.806 1.00 69.15 501 GLY B CA 1
ATOM 6248 C C . GLY B 1 293 ? -54.737 15.010 21.643 1.00 69.47 501 GLY B C 1
ATOM 6249 O O . GLY B 1 293 ? -53.672 15.353 21.113 1.00 69.57 501 GLY B O 1
ATOM 6250 N N . ASP B 1 294 ? -54.920 14.993 22.959 1.00 69.66 502 ASP B N 1
ATOM 6251 C CA . ASP B 1 294 ? -53.867 15.418 23.896 1.00 70.06 502 ASP B CA 1
ATOM 6252 C C . ASP B 1 294 ? -52.764 14.368 24.091 1.00 69.99 502 ASP B C 1
ATOM 6253 O O . ASP B 1 294 ? -51.576 14.694 24.109 1.00 69.77 502 ASP B O 1
ATOM 6258 N N . VAL B 1 295 ? -53.187 13.111 24.223 1.00 70.00 503 VAL B N 1
ATOM 6259 C CA . VAL B 1 295 ? -52.325 11.976 24.554 1.00 69.66 503 VAL B CA 1
ATOM 6260 C C . VAL B 1 295 ? -51.197 11.761 23.542 1.00 69.97 503 VAL B C 1
ATOM 6261 O O . VAL B 1 295 ? -50.339 10.920 23.764 1.00 69.95 503 VAL B O 1
ATOM 6265 N N . CYS B 1 296 ? -51.192 12.512 22.438 1.00 70.53 504 CYS B N 1
ATOM 6266 C CA . CYS B 1 296 ? -50.106 12.412 21.427 1.00 71.26 504 CYS B CA 1
ATOM 6267 C C . CYS B 1 296 ? -49.918 13.666 20.532 1.00 71.34 504 CYS B C 1
ATOM 6268 O O . CYS B 1 296 ? -49.969 13.600 19.303 1.00 70.94 504 CYS B O 1
ATOM 6271 N N . GLN B 1 297 ? -49.649 14.788 21.198 1.00 71.98 505 GLN B N 1
ATOM 6272 C CA . GLN B 1 297 ? -49.621 16.126 20.604 1.00 72.32 505 GLN B CA 1
ATOM 6273 C C . GLN B 1 297 ? -48.486 16.336 19.635 1.00 72.16 505 GLN B C 1
ATOM 6274 O O . GLN B 1 297 ? -48.722 16.468 18.444 1.00 72.44 505 GLN B O 1
ATOM 6280 N N . ASP B 1 298 ? -47.261 16.398 20.148 1.00 71.90 506 ASP B N 1
ATOM 6281 C CA . ASP B 1 298 ? -46.093 16.586 19.294 1.00 71.71 506 ASP B CA 1
ATOM 6282 C C . ASP B 1 298 ? -45.386 15.280 18.983 1.00 71.13 506 ASP B C 1
ATOM 6283 O O . ASP B 1 298 ? -44.283 15.280 18.446 1.00 71.13 506 ASP B O 1
ATOM 6288 N N . ASP B 1 299 ? -46.031 14.172 19.321 1.00 70.48 507 ASP B N 1
ATOM 6289 C CA . ASP B 1 299 ? -45.428 12.868 19.180 1.00 69.94 507 ASP B CA 1
ATOM 6290 C C . ASP B 1 299 ? -46.484 11.865 18.763 1.00 69.56 507 ASP B C 1
ATOM 6291 O O . ASP B 1 299 ? -46.973 11.072 19.575 1.00 69.59 507 ASP B O 1
ATOM 6296 N N . PHE B 1 300 ? -46.824 11.921 17.477 1.00 68.93 508 PHE B N 1
ATOM 6297 C CA . PHE B 1 300 ? -47.837 11.072 16.845 1.00 68.29 508 PHE B CA 1
ATOM 6298 C C . PHE B 1 300 ? -47.654 9.568 17.146 1.00 67.72 508 PHE B C 1
ATOM 6299 O O . PHE B 1 300 ? -48.606 8.792 17.040 1.00 67.81 508 PHE B O 1
ATOM 6307 N N . ASP B 1 301 ? -46.444 9.166 17.537 1.00 66.96 509 ASP B N 1
ATOM 6308 C CA . ASP B 1 301 ? -46.091 7.746 17.672 1.00 66.10 509 ASP B CA 1
ATOM 6309 C C . ASP B 1 301 ? -45.552 7.379 19.047 1.00 65.66 509 ASP B C 1
ATOM 6310 O O . ASP B 1 301 ? -45.168 6.227 19.279 1.00 65.42 509 ASP B O 1
ATOM 6315 N N . ALA B 1 302 ? -45.509 8.372 19.938 1.00 65.10 510 ALA B N 1
ATOM 6316 C CA . ALA B 1 302 ? -45.079 8.205 21.331 1.00 64.52 510 ALA B CA 1
ATOM 6317 C C . ALA B 1 302 ? -43.650 7.683 21.463 1.00 64.17 510 ALA B C 1
ATOM 6318 O O . ALA B 1 302 ? -43.315 7.012 22.450 1.00 64.12 510 ALA B O 1
ATOM 6320 N N . ASP B 1 303 ? -42.812 8.009 20.474 1.00 63.72 511 ASP B N 1
ATOM 6321 C CA . ASP B 1 303 ? -41.415 7.555 20.442 1.00 63.05 511 ASP B CA 1
ATOM 6322 C C . ASP B 1 303 ? -40.436 8.554 21.047 1.00 62.84 511 ASP B C 1
ATOM 6323 O O . ASP B 1 303 ? -39.255 8.515 20.766 1.00 62.46 511 ASP B O 1
ATOM 6328 N N . LYS B 1 304 ? -40.944 9.456 21.874 1.00 63.07 512 LYS B N 1
ATOM 6329 C CA . LYS B 1 304 ? -40.119 10.445 22.549 1.00 63.29 512 LYS B CA 1
ATOM 6330 C C . LYS B 1 304 ? -39.416 11.397 21.550 1.00 63.23 512 LYS B C 1
ATOM 6331 O O . LYS B 1 304 ? -38.610 12.236 21.944 1.00 63.05 512 LYS B O 1
ATOM 6337 N N . VAL B 1 305 ? -39.758 11.296 20.266 1.00 63.58 513 VAL B N 1
ATOM 6338 C CA . VAL B 1 305 ? -39.183 12.197 19.249 1.00 64.00 513 VAL B CA 1
ATOM 6339 C C . VAL B 1 305 ? -40.246 13.076 18.577 1.00 64.33 513 VAL B C 1
ATOM 6340 O O . VAL B 1 305 ? -41.232 12.568 18.031 1.00 63.93 513 VAL B O 1
ATOM 6344 N N . VAL B 1 306 ? -40.011 14.390 18.613 1.00 64.92 514 VAL B N 1
ATOM 6345 C CA . VAL B 1 306 ? -40.998 15.407 18.216 1.00 65.25 514 VAL B CA 1
ATOM 6346 C C . VAL B 1 306 ? -41.383 15.295 16.752 1.00 65.59 514 VAL B C 1
ATOM 6347 O O . VAL B 1 306 ? -40.512 15.128 15.905 1.00 65.73 514 VAL B O 1
ATOM 6351 N N . ASP B 1 307 ? -42.687 15.398 16.474 1.00 65.99 515 ASP B N 1
ATOM 6352 C CA . ASP B 1 307 ? -43.233 15.463 15.112 1.00 66.26 515 ASP B CA 1
ATOM 6353 C C . ASP B 1 307 ? -42.407 16.410 14.263 1.00 66.07 515 ASP B C 1
ATOM 6354 O O . ASP B 1 307 ? -42.022 16.089 13.139 1.00 65.58 515 ASP B O 1
ATOM 6359 N N . LYS B 1 308 ? -42.136 17.579 14.836 1.00 66.17 516 LYS B N 1
ATOM 6360 C CA . LYS B 1 308 ? -41.319 18.608 14.211 1.00 66.25 516 LYS B CA 1
ATOM 6361 C C . LYS B 1 308 ? -40.036 18.025 13.634 1.00 65.92 516 LYS B C 1
ATOM 6362 O O . LYS B 1 308 ? -39.639 18.407 12.541 1.00 66.41 516 LYS B O 1
ATOM 6368 N N . ILE B 1 309 ? -39.423 17.071 14.346 1.00 65.35 517 ILE B N 1
ATOM 6369 C CA . ILE B 1 309 ? -38.025 16.657 14.101 1.00 64.21 517 ILE B CA 1
ATOM 6370 C C . ILE B 1 309 ? -37.865 15.162 13.822 1.00 63.42 517 ILE B C 1
ATOM 6371 O O . ILE B 1 309 ? -36.791 14.708 13.448 1.00 63.16 517 ILE B O 1
ATOM 6376 N N . ASP B 1 310 ? -38.947 14.413 14.013 1.00 62.78 518 ASP B N 1
ATOM 6377 C CA . ASP B 1 310 ? -38.990 12.979 13.758 1.00 62.15 518 ASP B CA 1
ATOM 6378 C C . ASP B 1 310 ? -39.032 12.713 12.264 1.00 62.77 518 ASP B C 1
ATOM 6379 O O . ASP B 1 310 ? -40.060 12.910 11.624 1.00 63.07 518 ASP B O 1
ATOM 6384 N N . VAL B 1 311 ? -37.906 12.256 11.720 1.00 63.38 519 VAL B N 1
ATOM 6385 C CA . VAL B 1 311 ? -37.806 11.789 10.334 1.00 63.64 519 VAL B CA 1
ATOM 6386 C C . VAL B 1 311 ? -39.027 10.976 9.837 1.00 64.03 519 VAL B C 1
ATOM 6387 O O . VAL B 1 311 ? -39.295 10.954 8.640 1.00 63.76 519 VAL B O 1
ATOM 6391 N N . CYS B 1 312 ? -39.734 10.312 10.760 1.00 64.58 520 CYS B N 1
ATOM 6392 C CA . CYS B 1 312 ? -40.937 9.528 10.461 1.00 65.57 520 CYS B CA 1
ATOM 6393 C C . CYS B 1 312 ? -41.960 9.566 11.590 1.00 65.69 520 CYS B C 1
ATOM 6394 O O . CYS B 1 312 ? -42.050 8.599 12.371 1.00 65.86 520 CYS B O 1
ATOM 6397 N N . PRO B 1 313 ? -42.752 10.663 11.675 1.00 65.59 521 PRO B N 1
ATOM 6398 C CA . PRO B 1 313 ? -43.581 10.847 12.871 1.00 65.25 521 PRO B CA 1
ATOM 6399 C C . PRO B 1 313 ? -44.659 9.782 12.913 1.00 65.16 521 PRO B C 1
ATOM 6400 O O . PRO B 1 313 ? -45.299 9.564 13.932 1.00 64.76 521 PRO B O 1
ATOM 6404 N N . GLU B 1 314 ? -44.810 9.093 11.796 1.00 65.61 522 GLU B N 1
ATOM 6405 C CA . GLU B 1 314 ? -45.772 8.027 11.693 1.00 66.38 522 GLU B CA 1
ATOM 6406 C C . GLU B 1 314 ? -45.235 6.753 12.319 1.00 66.37 522 GLU B C 1
ATOM 6407 O O . GLU B 1 314 ? -46.007 5.978 12.882 1.00 66.15 522 GLU B O 1
ATOM 6413 N N . ASN B 1 315 ? -43.917 6.547 12.231 1.00 66.50 523 ASN B N 1
ATOM 6414 C CA . ASN B 1 315 ? -43.302 5.294 12.722 1.00 66.39 523 ASN B CA 1
ATOM 6415 C C . ASN B 1 315 ? -42.718 5.268 14.150 1.00 66.04 523 ASN B C 1
ATOM 6416 O O . ASN B 1 315 ? -41.735 5.960 14.461 1.00 65.42 523 ASN B O 1
ATOM 6421 N N . ALA B 1 316 ? -43.346 4.423 14.976 1.00 65.83 524 ALA B N 1
ATOM 6422 C CA . ALA B 1 316 ? -42.973 4.153 16.370 1.00 65.39 524 ALA B CA 1
ATOM 6423 C C . ALA B 1 316 ? -41.486 4.258 16.575 1.00 65.06 524 ALA B C 1
ATOM 6424 O O . ALA B 1 316 ? -41.035 5.211 17.188 1.00 64.98 524 ALA B O 1
ATOM 6426 N N . GLU B 1 317 ? -40.730 3.296 16.041 1.00 64.76 525 GLU B N 1
ATOM 6427 C CA . GLU B 1 317 ? -39.266 3.322 16.176 1.00 64.41 525 GLU B CA 1
ATOM 6428 C C . GLU B 1 317 ? -38.477 3.392 14.845 1.00 63.64 525 GLU B C 1
ATOM 6429 O O . GLU B 1 317 ? -37.739 2.496 14.449 1.00 63.60 525 GLU B O 1
ATOM 6435 N N . VAL B 1 318 ? -38.676 4.496 14.154 1.00 62.79 526 VAL B N 1
ATOM 6436 C CA . VAL B 1 318 ? -37.685 5.000 13.237 1.00 61.87 526 VAL B CA 1
ATOM 6437 C C . VAL B 1 318 ? -37.569 6.462 13.600 1.00 61.57 526 VAL B C 1
ATOM 6438 O O . VAL B 1 318 ? -38.526 7.231 13.516 1.00 62.10 526 VAL B O 1
ATOM 6442 N N . THR B 1 319 ? -36.397 6.855 14.039 1.00 60.78 527 THR B N 1
ATOM 6443 C CA . THR B 1 319 ? -36.326 8.123 14.678 1.00 59.81 527 THR B CA 1
ATOM 6444 C C . THR B 1 319 ? -35.579 9.158 13.832 1.00 59.24 527 THR B C 1
ATOM 6445 O O . THR B 1 319 ? -36.176 10.159 13.457 1.00 59.07 527 THR B O 1
ATOM 6449 N N . LEU B 1 320 ? -34.313 8.919 13.496 1.00 58.36 528 LEU B N 1
ATOM 6450 C CA . LEU B 1 320 ? -33.562 9.879 12.664 1.00 57.84 528 LEU B CA 1
ATOM 6451 C C . LEU B 1 320 ? -32.900 9.185 11.489 1.00 57.23 528 LEU B C 1
ATOM 6452 O O . LEU B 1 320 ? -32.855 7.963 11.466 1.00 57.45 528 LEU B O 1
ATOM 6457 N N . THR B 1 321 ? -32.387 9.946 10.523 1.00 56.29 529 THR B N 1
ATOM 6458 C CA . THR B 1 321 ? -31.553 9.353 9.493 1.00 56.25 529 THR B CA 1
ATOM 6459 C C . THR B 1 321 ? -30.377 8.709 10.202 1.00 56.02 529 THR B C 1
ATOM 6460 O O . THR B 1 321 ? -29.556 9.404 10.782 1.00 56.29 529 THR B O 1
ATOM 6464 N N . ASP B 1 322 ? -30.298 7.386 10.184 1.00 55.59 530 ASP B N 1
ATOM 6465 C CA . ASP B 1 322 ? -29.176 6.738 10.817 1.00 55.51 530 ASP B CA 1
ATOM 6466 C C . ASP B 1 322 ? -28.726 5.485 10.120 1.00 54.84 530 ASP B C 1
ATOM 6467 O O . ASP B 1 322 ? -29.334 4.442 10.283 1.00 55.13 530 ASP B O 1
ATOM 6472 N N . PHE B 1 323 ? -27.622 5.575 9.389 1.00 54.18 531 PHE B N 1
ATOM 6473 C CA . PHE B 1 323 ? -27.119 4.431 8.639 1.00 53.27 531 PHE B CA 1
ATOM 6474 C C . PHE B 1 323 ? -26.116 3.591 9.381 1.00 53.28 531 PHE B C 1
ATOM 6475 O O . PHE B 1 323 ? -25.582 2.652 8.796 1.00 52.99 531 PHE B O 1
ATOM 6483 N N . ARG B 1 324 ? -25.886 3.903 10.663 1.00 53.43 532 ARG B N 1
ATOM 6484 C CA . ARG B 1 324 ? -24.816 3.256 11.465 1.00 53.46 532 ARG B CA 1
ATOM 6485 C C . ARG B 1 324 ? -24.876 1.739 11.510 1.00 53.23 532 ARG B C 1
ATOM 6486 O O . ARG B 1 324 ? -23.847 1.080 11.435 1.00 53.03 532 ARG B O 1
ATOM 6494 N N . ALA B 1 325 ? -26.084 1.201 11.636 1.00 53.18 533 ALA B N 1
ATOM 6495 C CA . ALA B 1 325 ? -26.309 -0.225 11.555 1.00 53.18 533 ALA B CA 1
ATOM 6496 C C . ALA B 1 325 ? -26.700 -0.588 10.125 1.00 53.32 533 ALA B C 1
ATOM 6497 O O . ALA B 1 325 ? -27.822 -0.306 9.701 1.00 53.45 533 ALA B O 1
ATOM 6499 N N . PHE B 1 326 ? -25.801 -1.208 9.368 1.00 53.40 534 PHE B N 1
ATOM 6500 C CA . PHE B 1 326 ? -26.144 -1.531 7.970 1.00 53.68 534 PHE B CA 1
ATOM 6501 C C . PHE B 1 326 ? -25.846 -2.951 7.499 1.00 54.12 534 PHE B C 1
ATOM 6502 O O . PHE B 1 326 ? -24.857 -3.573 7.875 1.00 54.34 534 PHE B O 1
ATOM 6510 N N . GLN B 1 327 ? -26.713 -3.443 6.630 1.00 54.95 535 GLN B N 1
ATOM 6511 C CA . GLN B 1 327 ? -26.480 -4.704 5.935 1.00 55.33 535 GLN B CA 1
ATOM 6512 C C . GLN B 1 327 ? -25.441 -4.402 4.894 1.00 55.22 535 GLN B C 1
ATOM 6513 O O . GLN B 1 327 ? -25.317 -3.254 4.433 1.00 55.50 535 GLN B O 1
ATOM 6519 N N . THR B 1 328 ? -24.693 -5.430 4.526 1.00 54.80 536 THR B N 1
ATOM 6520 C CA . THR B 1 328 ? -23.591 -5.235 3.613 1.00 54.31 536 THR B CA 1
ATOM 6521 C C . THR B 1 328 ? -23.569 -6.362 2.576 1.00 54.42 536 THR B C 1
ATOM 6522 O O . THR B 1 328 ? -23.117 -7.447 2.860 1.00 54.40 536 THR B O 1
ATOM 6526 N N . VAL B 1 329 ? -24.111 -6.078 1.390 1.00 54.73 537 VAL B N 1
ATOM 6527 C CA . VAL B 1 329 ? -24.334 -7.044 0.312 1.00 54.96 537 VAL B CA 1
ATOM 6528 C C . VAL B 1 329 ? -23.187 -7.024 -0.687 1.00 55.59 537 VAL B C 1
ATOM 6529 O O . VAL B 1 329 ? -22.733 -5.949 -1.090 1.00 55.96 537 VAL B O 1
ATOM 6533 N N . VAL B 1 330 ? -22.731 -8.210 -1.094 1.00 55.83 538 VAL B N 1
ATOM 6534 C CA . VAL B 1 330 ? -21.700 -8.323 -2.121 1.00 56.18 538 VAL B CA 1
ATOM 6535 C C . VAL B 1 330 ? -22.317 -8.797 -3.403 1.00 56.70 538 VAL B C 1
ATOM 6536 O O . VAL B 1 330 ? -22.872 -9.883 -3.458 1.00 56.90 538 VAL B O 1
ATOM 6540 N N . LEU B 1 331 ? -22.207 -7.988 -4.442 1.00 57.62 539 LEU B N 1
ATOM 6541 C CA . LEU B 1 331 ? -22.818 -8.329 -5.707 1.00 58.52 539 LEU B CA 1
ATOM 6542 C C . LEU B 1 331 ? -22.021 -9.353 -6.502 1.00 59.87 539 LEU B C 1
ATOM 6543 O O . LEU B 1 331 ? -22.584 -10.064 -7.314 1.00 59.78 539 LEU B O 1
ATOM 6548 N N . ASP B 1 332 ? -20.714 -9.441 -6.278 1.00 62.11 540 ASP B N 1
ATOM 6549 C CA . ASP B 1 332 ? -19.907 -10.463 -6.983 1.00 64.02 540 ASP B CA 1
ATOM 6550 C C . ASP B 1 332 ? -19.149 -11.400 -6.035 1.00 65.43 540 ASP B C 1
ATOM 6551 O O . ASP B 1 332 ? -18.007 -11.120 -5.652 1.00 65.61 540 ASP B O 1
ATOM 6556 N N . PRO B 1 333 ? -19.789 -12.520 -5.665 1.00 66.89 541 PRO B N 1
ATOM 6557 C CA . PRO B 1 333 ? -19.259 -13.527 -4.747 1.00 68.08 541 PRO B CA 1
ATOM 6558 C C . PRO B 1 333 ? -18.003 -14.261 -5.255 1.00 69.18 541 PRO B C 1
ATOM 6559 O O . PRO B 1 333 ? -17.109 -14.552 -4.451 1.00 69.58 541 PRO B O 1
ATOM 6563 N N . GLU B 1 334 ? -17.925 -14.541 -6.559 1.00 70.07 542 GLU B N 1
ATOM 6564 C CA . GLU B 1 334 ? -16.671 -15.019 -7.175 1.00 71.22 542 GLU B CA 1
ATOM 6565 C C . GLU B 1 334 ? -15.548 -13.969 -7.092 1.00 71.21 542 GLU B C 1
ATOM 6566 O O . GLU B 1 334 ? -14.450 -14.180 -7.611 1.00 70.88 542 GLU B O 1
ATOM 6572 N N . GLY B 1 335 ? -15.852 -12.865 -6.401 1.00 71.59 543 GLY B N 1
ATOM 6573 C CA . GLY B 1 335 ? -15.078 -11.617 -6.372 1.00 71.91 543 GLY B CA 1
ATOM 6574 C C . GLY B 1 335 ? -13.827 -11.499 -7.228 1.00 72.22 543 GLY B C 1
ATOM 6575 O O . GLY B 1 335 ? -12.734 -11.815 -6.744 1.00 72.65 543 GLY B O 1
ATOM 6576 N N . ASP B 1 336 ? -13.976 -11.037 -8.482 1.00 71.95 544 ASP B N 1
ATOM 6577 C CA . ASP B 1 336 ? -12.824 -10.734 -9.373 1.00 71.45 544 ASP B CA 1
ATOM 6578 C C . ASP B 1 336 ? -11.678 -9.976 -8.635 1.00 70.84 544 ASP B C 1
ATOM 6579 O O . ASP B 1 336 ? -10.593 -10.535 -8.411 1.00 70.35 544 ASP B O 1
ATOM 6584 N N . ALA B 1 337 ? -11.938 -8.732 -8.229 1.00 70.50 545 ALA B N 1
ATOM 6585 C CA . ALA B 1 337 ? -10.986 -7.953 -7.415 1.00 70.46 545 ALA B CA 1
ATOM 6586 C C . ALA B 1 337 ? -10.525 -8.677 -6.138 1.00 70.25 545 ALA B C 1
ATOM 6587 O O . ALA B 1 337 ? -9.448 -8.365 -5.615 1.00 70.61 545 ALA B O 1
ATOM 6589 N N . GLN B 1 338 ? -11.328 -9.635 -5.649 1.00 69.43 546 GLN B N 1
ATOM 6590 C CA . GLN B 1 338 ? -11.097 -10.301 -4.370 1.00 68.38 546 GLN B CA 1
ATOM 6591 C C . GLN B 1 338 ? -10.933 -9.246 -3.299 1.00 67.85 546 GLN B C 1
ATOM 6592 O O . GLN B 1 338 ? -10.332 -9.526 -2.256 1.00 68.35 546 GLN B O 1
ATOM 6598 N N . ILE B 1 339 ? -11.398 -8.021 -3.575 1.00 66.66 547 ILE B N 1
ATOM 6599 C CA . ILE B 1 339 ? -11.430 -6.971 -2.555 1.00 65.24 547 ILE B CA 1
ATOM 6600 C C . ILE B 1 339 ? -12.874 -6.602 -2.279 1.00 64.51 547 ILE B C 1
ATOM 6601 O O . ILE B 1 339 ? -13.623 -6.223 -3.183 1.00 64.35 547 ILE B O 1
ATOM 6606 N N . ASP B 1 340 ? -13.261 -6.760 -1.022 1.00 63.57 548 ASP B N 1
ATOM 6607 C CA . ASP B 1 340 ? -14.550 -6.308 -0.575 1.00 63.15 548 ASP B CA 1
ATOM 6608 C C . ASP B 1 340 ? -14.461 -4.822 -0.302 1.00 62.49 548 ASP B C 1
ATOM 6609 O O . ASP B 1 340 ? -13.406 -4.345 0.147 1.00 62.68 548 ASP B O 1
ATOM 6614 N N . PRO B 1 341 ? -15.555 -4.086 -0.572 1.00 61.51 549 PRO B N 1
ATOM 6615 C CA . PRO B 1 341 ? -15.627 -2.693 -0.220 1.00 61.04 549 PRO B CA 1
ATOM 6616 C C . PRO B 1 341 ? -15.385 -2.515 1.263 1.00 60.63 549 PRO B C 1
ATOM 6617 O O . PRO B 1 341 ? -15.818 -3.349 2.064 1.00 61.10 549 PRO B O 1
ATOM 6621 N N . ASN B 1 342 ? -14.687 -1.447 1.620 1.00 59.63 550 ASN B N 1
ATOM 6622 C CA . ASN B 1 342 ? -14.548 -1.096 2.990 1.00 58.72 550 ASN B CA 1
ATOM 6623 C C . ASN B 1 342 ? -15.420 0.101 3.293 1.00 58.27 550 ASN B C 1
ATOM 6624 O O . ASN B 1 342 ? -15.132 1.213 2.844 1.00 58.32 550 ASN B O 1
ATOM 6629 N N . TRP B 1 343 ? -16.484 -0.141 4.055 1.00 57.47 551 TRP B N 1
ATOM 6630 C CA . TRP B 1 343 ? -17.463 0.883 4.412 1.00 56.96 551 TRP B CA 1
ATOM 6631 C C . TRP B 1 343 ? -17.111 1.510 5.734 1.00 56.35 551 TRP B C 1
ATOM 6632 O O . TRP B 1 343 ? -16.765 0.795 6.650 1.00 57.69 551 TRP B O 1
ATOM 6643 N N . VAL B 1 344 ? -17.224 2.828 5.869 1.00 55.15 552 VAL B N 1
ATOM 6644 C CA . VAL B 1 344 ? -16.984 3.508 7.161 1.00 53.30 552 VAL B CA 1
ATOM 6645 C C . VAL B 1 344 ? -18.156 4.442 7.408 1.00 53.15 552 VAL B C 1
ATOM 6646 O O . VAL B 1 344 ? -18.558 5.147 6.490 1.00 54.16 552 VAL B O 1
ATOM 6650 N N . VAL B 1 345 ? -18.749 4.453 8.592 1.00 52.41 553 VAL B N 1
ATOM 6651 C CA . VAL B 1 345 ? -19.888 5.356 8.789 1.00 52.34 553 VAL B CA 1
ATOM 6652 C C . VAL B 1 345 ? -19.583 6.527 9.714 1.00 53.07 553 VAL B C 1
ATOM 6653 O O . VAL B 1 345 ? -19.288 6.318 10.880 1.00 53.75 553 VAL B O 1
ATOM 6657 N N . LEU B 1 346 ? -19.686 7.758 9.213 1.00 53.50 554 LEU B N 1
ATOM 6658 C CA . LEU B 1 346 ? -19.434 8.957 10.041 1.00 53.79 554 LEU B CA 1
ATOM 6659 C C . LEU B 1 346 ? -20.672 9.789 10.268 1.00 53.96 554 LEU B C 1
ATOM 6660 O O . LEU B 1 346 ? -21.742 9.469 9.727 1.00 54.12 554 LEU B O 1
ATOM 6665 N N . ASN B 1 347 ? -20.502 10.854 11.069 1.00 54.15 555 ASN B N 1
ATOM 6666 C CA . ASN B 1 347 ? -21.531 11.861 11.321 1.00 53.88 555 ASN B CA 1
ATOM 6667 C C . ASN B 1 347 ? -22.734 11.138 11.878 1.00 54.08 555 ASN B C 1
ATOM 6668 O O . ASN B 1 347 ? -23.867 11.566 11.774 1.00 53.94 555 ASN B O 1
ATOM 6673 N N . GLN B 1 348 ? -22.452 9.978 12.438 1.00 54.83 556 GLN B N 1
ATOM 6674 C CA . GLN B 1 348 ? -23.419 9.202 13.230 1.00 55.90 556 GLN B CA 1
ATOM 6675 C C . GLN B 1 348 ? -24.619 8.726 12.428 1.00 54.73 556 GLN B C 1
ATOM 6676 O O . GLN B 1 348 ? -25.764 8.944 12.772 1.00 54.62 556 GLN B O 1
ATOM 6682 N N . GLY B 1 349 ? -24.299 8.034 11.351 1.00 54.32 557 GLY B N 1
ATOM 6683 C CA . GLY B 1 349 ? -25.287 7.474 10.467 1.00 53.67 557 GLY B CA 1
ATOM 6684 C C . GLY B 1 349 ? -25.778 8.476 9.450 1.00 53.16 557 GLY B C 1
ATOM 6685 O O . GLY B 1 349 ? -26.818 8.265 8.843 1.00 53.34 557 GLY B O 1
ATOM 6686 N N . ARG B 1 350 ? -25.072 9.581 9.263 1.00 52.30 558 ARG B N 1
ATOM 6687 C CA . ARG B 1 350 ? -25.501 10.471 8.221 1.00 52.22 558 ARG B CA 1
ATOM 6688 C C . ARG B 1 350 ? -24.427 10.683 7.198 1.00 52.39 558 ARG B C 1
ATOM 6689 O O . ARG B 1 350 ? -24.596 11.508 6.294 1.00 53.34 558 ARG B O 1
ATOM 6697 N N . GLU B 1 351 ? -23.335 9.932 7.299 1.00 51.67 559 GLU B N 1
ATOM 6698 C CA . GLU B 1 351 ? -22.287 10.034 6.300 1.00 51.00 559 GLU B CA 1
ATOM 6699 C C . GLU B 1 351 ? -21.628 8.688 6.104 1.00 49.85 559 GLU B C 1
ATOM 6700 O O . GLU B 1 351 ? -21.267 8.037 7.065 1.00 50.10 559 GLU B O 1
ATOM 6706 N N . ILE B 1 352 ? -21.495 8.251 4.864 1.00 48.76 560 ILE B N 1
ATOM 6707 C CA . ILE B 1 352 ? -20.802 7.001 4.589 1.00 47.96 560 ILE B CA 1
ATOM 6708 C C . ILE B 1 352 ? -19.656 7.218 3.618 1.00 47.77 560 ILE B C 1
ATOM 6709 O O . ILE B 1 352 ? -19.753 7.994 2.658 1.00 47.69 560 ILE B O 1
ATOM 6714 N N . VAL B 1 353 ? -18.561 6.524 3.870 1.00 47.27 561 VAL B N 1
ATOM 6715 C CA . VAL B 1 353 ? -17.415 6.589 2.985 1.00 46.80 561 VAL B CA 1
ATOM 6716 C C . VAL B 1 353 ? -16.882 5.157 2.729 1.00 47.26 561 VAL B C 1
ATOM 6717 O O . VAL B 1 353 ? -16.881 4.312 3.622 1.00 47.21 561 VAL B O 1
ATOM 6721 N N . GLN B 1 354 ? -16.498 4.881 1.490 1.00 47.61 562 GLN B N 1
ATOM 6722 C CA . GLN B 1 354 ? -15.996 3.571 1.110 1.00 48.31 562 GLN B CA 1
ATOM 6723 C C . GLN B 1 354 ? -14.608 3.825 0.527 1.00 48.87 562 GLN B C 1
ATOM 6724 O O . GLN B 1 354 ? -14.446 4.727 -0.299 1.00 48.97 562 GLN B O 1
ATOM 6730 N N . THR B 1 355 ? -13.604 3.055 0.953 1.00 49.48 563 THR B N 1
ATOM 6731 C CA . THR B 1 355 ? -12.196 3.423 0.650 1.00 49.88 563 THR B CA 1
ATOM 6732 C C . THR B 1 355 ? -11.456 2.505 -0.322 1.00 50.91 563 THR B C 1
ATOM 6733 O O . THR B 1 355 ? -10.418 2.881 -0.850 1.00 50.80 563 THR B O 1
ATOM 6737 N N . MET B 1 356 ? -11.983 1.306 -0.544 1.00 51.95 564 MET B N 1
ATOM 6738 C CA . MET B 1 356 ? -11.346 0.335 -1.427 1.00 52.80 564 MET B CA 1
ATOM 6739 C C . MET B 1 356 ? -11.717 0.463 -2.901 1.00 52.89 564 MET B C 1
ATOM 6740 O O . MET B 1 356 ? -12.850 0.843 -3.228 1.00 52.97 564 MET B O 1
ATOM 6745 N N . ASN B 1 357 ? -10.770 0.118 -3.781 1.00 52.86 565 ASN B N 1
ATOM 6746 C CA . ASN B 1 357 ? -11.095 -0.072 -5.185 1.00 53.11 565 ASN B CA 1
ATOM 6747 C C . ASN B 1 357 ? -11.516 -1.511 -5.356 1.00 52.95 565 ASN B C 1
ATOM 6748 O O . ASN B 1 357 ? -10.691 -2.367 -5.679 1.00 52.85 565 ASN B O 1
ATOM 6753 N N . SER B 1 358 ? -12.814 -1.761 -5.167 1.00 52.80 566 SER B N 1
ATOM 6754 C CA . SER B 1 358 ? -13.308 -3.100 -4.866 1.00 52.24 566 SER B CA 1
ATOM 6755 C C . SER B 1 358 ? -14.259 -3.693 -5.898 1.00 51.94 566 SER B C 1
ATOM 6756 O O . SER B 1 358 ? -14.614 -3.036 -6.875 1.00 51.70 566 SER B O 1
ATOM 6759 N N . ASP B 1 359 ? -14.627 -4.957 -5.655 1.00 51.60 567 ASP B N 1
ATOM 6760 C CA . ASP B 1 359 ? -15.746 -5.635 -6.291 1.00 51.23 567 ASP B CA 1
ATOM 6761 C C . ASP B 1 359 ? -16.991 -4.874 -5.932 1.00 50.64 567 ASP B C 1
ATOM 6762 O O . ASP B 1 359 ? -16.975 -4.151 -4.934 1.00 50.50 567 ASP B O 1
ATOM 6767 N N . PRO B 1 360 ? -18.083 -5.049 -6.708 1.00 50.17 568 PRO B N 1
ATOM 6768 C CA . PRO B 1 360 ? -19.288 -4.255 -6.493 1.00 50.06 568 PRO B CA 1
ATOM 6769 C C . PRO B 1 360 ? -19.986 -4.689 -5.212 1.00 50.16 568 PRO B C 1
ATOM 6770 O O . PRO B 1 360 ? -19.954 -5.882 -4.876 1.00 50.30 568 PRO B O 1
ATOM 6774 N N . GLY B 1 361 ? -20.594 -3.733 -4.506 1.00 50.01 569 GLY B N 1
ATOM 6775 C CA . GLY B 1 361 ? -21.140 -3.984 -3.167 1.00 50.31 569 GLY B CA 1
ATOM 6776 C C . GLY B 1 361 ? -22.120 -2.926 -2.670 1.00 50.41 569 GLY B C 1
ATOM 6777 O O . GLY B 1 361 ? -22.134 -1.800 -3.150 1.00 50.90 569 GLY B O 1
ATOM 6778 N N . LEU B 1 362 ? -22.949 -3.285 -1.701 1.00 50.01 570 LEU B N 1
ATOM 6779 C CA . LEU B 1 362 ? -23.919 -2.357 -1.187 1.00 49.71 570 LEU B CA 1
ATOM 6780 C C . LEU B 1 362 ? -23.743 -2.197 0.302 1.00 49.95 570 LEU B C 1
ATOM 6781 O O . LEU B 1 362 ? -23.445 -3.152 1.000 1.00 50.36 570 LEU B O 1
ATOM 6786 N N . ALA B 1 363 ? -23.943 -0.989 0.798 1.00 49.71 571 ALA B N 1
ATOM 6787 C CA . ALA B 1 363 ? -24.216 -0.816 2.200 1.00 49.30 571 ALA B CA 1
ATOM 6788 C C . ALA B 1 363 ? -25.690 -0.419 2.267 1.00 49.50 571 ALA B C 1
ATOM 6789 O O . ALA B 1 363 ? -26.085 0.607 1.699 1.00 49.27 571 ALA B O 1
ATOM 6791 N N . VAL B 1 364 ? -26.508 -1.252 2.915 1.00 49.87 572 VAL B N 1
ATOM 6792 C CA . VAL B 1 364 ? -27.955 -1.023 2.982 1.00 50.15 572 VAL B CA 1
ATOM 6793 C C . VAL B 1 364 ? -28.453 -0.864 4.423 1.00 50.73 572 VAL B C 1
ATOM 6794 O O . VAL B 1 364 ? -28.346 -1.779 5.228 1.00 50.74 572 VAL B O 1
ATOM 6798 N N . GLY B 1 365 ? -29.007 0.301 4.737 1.00 51.13 573 GLY B N 1
ATOM 6799 C CA . GLY B 1 365 ? -29.544 0.550 6.055 1.00 51.85 573 GLY B CA 1
ATOM 6800 C C . GLY B 1 365 ? -30.728 -0.349 6.302 1.00 52.65 573 GLY B C 1
ATOM 6801 O O . GLY B 1 365 ? -31.450 -0.714 5.380 1.00 52.73 573 GLY B O 1
ATOM 6802 N N . TYR B 1 366 ? -30.937 -0.701 7.559 1.00 53.53 574 TYR B N 1
ATOM 6803 C CA . TYR B 1 366 ? -31.969 -1.662 7.901 1.00 54.21 574 TYR B CA 1
ATOM 6804 C C . TYR B 1 366 ? -33.413 -1.195 7.774 1.00 54.57 574 TYR B C 1
ATOM 6805 O O . TYR B 1 366 ? -34.273 -2.023 7.523 1.00 54.79 574 TYR B O 1
ATOM 6814 N N . THR B 1 367 ? -33.695 0.098 7.928 1.00 55.02 575 THR B N 1
ATOM 6815 C CA . THR B 1 367 ? -35.100 0.532 7.948 1.00 55.48 575 THR B CA 1
ATOM 6816 C C . THR B 1 367 ? -35.726 0.583 6.541 1.00 55.98 575 THR B C 1
ATOM 6817 O O . THR B 1 367 ? -35.135 1.120 5.582 1.00 55.88 575 THR B O 1
ATOM 6821 N N . ALA B 1 368 ? -36.892 -0.062 6.434 1.00 56.40 576 ALA B N 1
ATOM 6822 C CA . ALA B 1 368 ? -37.585 -0.283 5.168 1.00 56.79 576 ALA B CA 1
ATOM 6823 C C . ALA B 1 368 ? -38.665 0.758 5.003 1.00 57.40 576 ALA B C 1
ATOM 6824 O O . ALA B 1 368 ? -39.356 1.103 5.950 1.00 57.64 576 ALA B O 1
ATOM 6826 N N . PHE B 1 369 ? -38.803 1.279 3.797 1.00 58.12 577 PHE B N 1
ATOM 6827 C CA . PHE B 1 369 ? -39.821 2.269 3.535 1.00 58.80 577 PHE B CA 1
ATOM 6828 C C . PHE B 1 369 ? -40.760 1.777 2.454 1.00 59.39 577 PHE B C 1
ATOM 6829 O O . PHE B 1 369 ? -40.521 0.751 1.810 1.00 59.14 577 PHE B O 1
ATOM 6837 N N . ASN B 1 370 ? -41.838 2.529 2.269 1.00 60.26 578 ASN B N 1
ATOM 6838 C CA . ASN B 1 370 ? -42.674 2.399 1.080 1.00 61.22 578 ASN B CA 1
ATOM 6839 C C . ASN B 1 370 ? -43.378 3.716 0.733 1.00 61.09 578 ASN B C 1
ATOM 6840 O O . ASN B 1 370 ? -44.625 3.807 0.672 1.00 61.37 578 ASN B O 1
ATOM 6845 N N . GLY B 1 371 ? -42.532 4.711 0.470 1.00 60.37 579 GLY B N 1
ATOM 6846 C CA . GLY B 1 371 ? -42.944 6.075 0.216 1.00 59.39 579 GLY B CA 1
ATOM 6847 C C . GLY B 1 371 ? -41.896 6.866 0.952 1.00 58.69 579 GLY B C 1
ATOM 6848 O O . GLY B 1 371 ? -42.011 7.074 2.163 1.00 58.61 579 GLY B O 1
ATOM 6849 N N . VAL B 1 372 ? -40.867 7.286 0.216 1.00 57.97 580 VAL B N 1
ATOM 6850 C CA . VAL B 1 372 ? -39.657 7.848 0.814 1.00 56.91 580 VAL B CA 1
ATOM 6851 C C . VAL B 1 372 ? -39.103 9.055 0.053 1.00 56.56 580 VAL B C 1
ATOM 6852 O O . VAL B 1 372 ? -39.210 9.128 -1.180 1.00 56.27 580 VAL B O 1
ATOM 6856 N N . ASP B 1 373 ? -38.535 9.994 0.809 1.00 56.01 581 ASP B N 1
ATOM 6857 C CA . ASP B 1 373 ? -37.770 11.113 0.259 1.00 56.02 581 ASP B CA 1
ATOM 6858 C C . ASP B 1 373 ? -36.320 11.123 0.779 1.00 55.20 581 ASP B C 1
ATOM 6859 O O . ASP B 1 373 ? -36.035 11.588 1.874 1.00 55.39 581 ASP B O 1
ATOM 6864 N N . PHE B 1 374 ? -35.403 10.631 -0.038 1.00 54.26 582 PHE B N 1
ATOM 6865 C CA . PHE B 1 374 ? -34.035 10.353 0.384 1.00 53.31 582 PHE B CA 1
ATOM 6866 C C . PHE B 1 374 ? -33.060 11.214 -0.417 1.00 52.71 582 PHE B C 1
ATOM 6867 O O . PHE B 1 374 ? -33.185 11.328 -1.639 1.00 52.15 582 PHE B O 1
ATOM 6875 N N . GLU B 1 375 ? -32.111 11.836 0.282 1.00 52.18 583 GLU B N 1
ATOM 6876 C CA . GLU B 1 375 ? -31.161 12.757 -0.355 1.00 52.19 583 GLU B CA 1
ATOM 6877 C C . GLU B 1 375 ? -29.772 12.837 0.297 1.00 51.31 583 GLU B C 1
ATOM 6878 O O . GLU B 1 375 ? -29.639 12.702 1.523 1.00 51.97 583 GLU B O 1
ATOM 6884 N N . GLY B 1 376 ? -28.751 13.082 -0.528 1.00 49.70 584 GLY B N 1
ATOM 6885 C CA . GLY B 1 376 ? -27.372 13.089 -0.071 1.00 47.79 584 GLY B CA 1
ATOM 6886 C C . GLY B 1 376 ? -26.404 13.787 -1.014 1.00 47.00 584 GLY B C 1
ATOM 6887 O O . GLY B 1 376 ? -26.694 14.019 -2.200 1.00 46.97 584 GLY B O 1
ATOM 6888 N N . THR B 1 377 ? -25.242 14.132 -0.471 1.00 45.76 585 THR B N 1
ATOM 6889 C CA . THR B 1 377 ? -24.178 14.739 -1.240 1.00 44.53 585 THR B CA 1
ATOM 6890 C C . THR B 1 377 ? -23.167 13.690 -1.691 1.00 44.18 585 THR B C 1
ATOM 6891 O O . THR B 1 377 ? -22.394 13.124 -0.878 1.00 43.75 585 THR B O 1
ATOM 6895 N N . PHE B 1 378 ? -23.185 13.431 -2.996 1.00 43.22 586 PHE B N 1
ATOM 6896 C CA . PHE B 1 378 ? -22.262 12.482 -3.592 1.00 42.40 586 PHE B CA 1
ATOM 6897 C C . PHE B 1 378 ? -20.959 13.172 -3.994 1.00 41.20 586 PHE B C 1
ATOM 6898 O O . PHE B 1 378 ? -21.003 14.156 -4.722 1.00 41.07 586 PHE B O 1
ATOM 6906 N N . HIS B 1 379 ? -19.823 12.646 -3.522 1.00 39.95 587 HIS B N 1
ATOM 6907 C CA . HIS B 1 379 ? -18.497 13.260 -3.727 1.00 39.50 587 HIS B CA 1
ATOM 6908 C C . HIS B 1 379 ? -17.379 12.208 -3.794 1.00 39.98 587 HIS B C 1
ATOM 6909 O O . HIS B 1 379 ? -17.195 11.446 -2.853 1.00 40.29 587 HIS B O 1
ATOM 6916 N N . VAL B 1 380 ? -16.630 12.152 -4.900 1.00 40.54 588 VAL B N 1
ATOM 6917 C CA . VAL B 1 380 ? -15.466 11.236 -4.957 1.00 40.48 588 VAL B CA 1
ATOM 6918 C C . VAL B 1 380 ? -14.128 11.947 -4.726 1.00 41.03 588 VAL B C 1
ATOM 6919 O O . VAL B 1 380 ? -13.611 12.675 -5.589 1.00 40.83 588 VAL B O 1
ATOM 6923 N N . ASN B 1 381 ? -13.601 11.711 -3.527 1.00 41.25 589 ASN B N 1
ATOM 6924 C CA . ASN B 1 381 ? -12.451 12.419 -3.014 1.00 42.08 589 ASN B CA 1
ATOM 6925 C C . ASN B 1 381 ? -11.120 11.803 -3.477 1.00 42.59 589 ASN B C 1
ATOM 6926 O O . ASN B 1 381 ? -10.376 11.204 -2.703 1.00 43.01 589 ASN B O 1
ATOM 6931 N N . THR B 1 382 ? -10.836 11.933 -4.763 1.00 42.89 590 THR B N 1
ATOM 6932 C CA . THR B 1 382 ? -9.576 11.473 -5.339 1.00 42.68 590 THR B CA 1
ATOM 6933 C C . THR B 1 382 ? -9.652 11.692 -6.835 1.00 43.40 590 THR B C 1
ATOM 6934 O O . THR B 1 382 ? -10.751 11.672 -7.424 1.00 43.45 590 THR B O 1
ATOM 6938 N N . VAL B 1 383 ? -8.491 11.912 -7.447 1.00 43.57 591 VAL B N 1
ATOM 6939 C CA . VAL B 1 383 ? -8.448 11.891 -8.889 1.00 43.54 591 VAL B CA 1
ATOM 6940 C C . VAL B 1 383 ? -8.495 10.445 -9.382 1.00 44.01 591 VAL B C 1
ATOM 6941 O O . VAL B 1 383 ? -9.290 10.148 -10.291 1.00 44.66 591 VAL B O 1
ATOM 6945 N N . THR B 1 384 ? -7.718 9.547 -8.747 1.00 43.66 592 THR B N 1
ATOM 6946 C CA . THR B 1 384 ? -7.479 8.193 -9.284 1.00 43.50 592 THR B CA 1
ATOM 6947 C C . THR B 1 384 ? -8.752 7.383 -9.540 1.00 44.22 592 THR B C 1
ATOM 6948 O O . THR B 1 384 ? -9.676 7.382 -8.733 1.00 44.60 592 THR B O 1
ATOM 6952 N N . ASP B 1 385 ? -8.770 6.695 -10.682 1.00 44.99 593 ASP B N 1
ATOM 6953 C CA . ASP B 1 385 ? -9.915 5.915 -11.180 1.00 45.71 593 ASP B CA 1
ATOM 6954 C C . ASP B 1 385 ? -11.018 6.794 -11.773 1.00 46.54 593 ASP B C 1
ATOM 6955 O O . ASP B 1 385 ? -10.881 8.026 -11.866 1.00 47.23 593 ASP B O 1
ATOM 6960 N N . ASP B 1 386 ? -12.108 6.146 -12.173 1.00 46.82 594 ASP B N 1
ATOM 6961 C CA . ASP B 1 386 ? -13.166 6.783 -12.929 1.00 47.06 594 ASP B CA 1
ATOM 6962 C C . ASP B 1 386 ? -14.331 5.811 -13.075 1.00 47.28 594 ASP B C 1
ATOM 6963 O O . ASP B 1 386 ? -14.965 5.729 -14.142 1.00 47.56 594 ASP B O 1
ATOM 6968 N N . ASP B 1 387 ? -14.625 5.080 -12.005 1.00 46.99 595 ASP B N 1
ATOM 6969 C CA . ASP B 1 387 ? -15.680 4.086 -12.080 1.00 46.66 595 ASP B CA 1
ATOM 6970 C C . ASP B 1 387 ? -16.969 4.500 -11.379 1.00 46.47 595 ASP B C 1
ATOM 6971 O O . ASP B 1 387 ? -17.287 5.697 -11.319 1.00 46.12 595 ASP B O 1
ATOM 6976 N N . TYR B 1 388 ? -17.691 3.503 -10.863 1.00 46.20 596 TYR B N 1
ATOM 6977 C CA . TYR B 1 388 ? -19.074 3.643 -10.447 1.00 46.12 596 TYR B CA 1
ATOM 6978 C C . TYR B 1 388 ? -19.313 4.002 -8.982 1.00 45.93 596 TYR B C 1
ATOM 6979 O O . TYR B 1 388 ? -18.757 3.386 -8.080 1.00 45.81 596 TYR B O 1
ATOM 6988 N N . ALA B 1 389 ? -20.159 5.006 -8.775 1.00 45.81 597 ALA B N 1
ATOM 6989 C CA . ALA B 1 389 ? -20.798 5.268 -7.485 1.00 46.14 597 ALA B CA 1
ATOM 6990 C C . ALA B 1 389 ? -22.347 5.489 -7.618 1.00 46.43 597 ALA B C 1
ATOM 6991 O O . ALA B 1 389 ? -22.854 5.848 -8.690 1.00 47.11 597 ALA B O 1
ATOM 6993 N N . GLY B 1 390 ? -23.104 5.257 -6.549 1.00 46.12 598 GLY B N 1
ATOM 6994 C CA . GLY B 1 390 ? -24.542 5.468 -6.608 1.00 45.22 598 GLY B CA 1
ATOM 6995 C C . GLY B 1 390 ? -25.217 5.399 -5.257 1.00 45.14 598 GLY B C 1
ATOM 6996 O O . GLY B 1 390 ? -24.563 5.439 -4.207 1.00 44.43 598 GLY B O 1
ATOM 6997 N N . PHE B 1 391 ? -26.543 5.330 -5.301 1.00 45.20 599 PHE B N 1
ATOM 6998 C CA . PHE B 1 391 ? -27.348 4.995 -4.142 1.00 45.10 599 PHE B CA 1
ATOM 6999 C C . PHE B 1 391 ? -28.453 4.040 -4.549 1.00 46.02 599 PHE B C 1
ATOM 7000 O O . PHE B 1 391 ? -28.671 3.765 -5.744 1.00 45.89 599 PHE B O 1
ATOM 7008 N N . ILE B 1 392 ? -29.159 3.558 -3.535 1.00 46.90 600 ILE B N 1
ATOM 7009 C CA . ILE B 1 392 ? -30.030 2.419 -3.677 1.00 47.62 600 ILE B CA 1
ATOM 7010 C C . ILE B 1 392 ? -31.325 2.620 -2.925 1.00 48.21 600 ILE B C 1
ATOM 7011 O O . ILE B 1 392 ? -31.328 3.111 -1.796 1.00 48.29 600 ILE B O 1
ATOM 7016 N N . PHE B 1 393 ? -32.428 2.267 -3.577 1.00 49.16 601 PHE B N 1
ATOM 7017 C CA . PHE B 1 393 ? -33.745 2.307 -2.933 1.00 50.12 601 PHE B CA 1
ATOM 7018 C C . PHE B 1 393 ? -34.611 1.135 -3.359 1.00 51.04 601 PHE B C 1
ATOM 7019 O O . PHE B 1 393 ? -34.331 0.483 -4.387 1.00 51.16 601 PHE B O 1
ATOM 7027 N N . GLY B 1 394 ? -35.642 0.867 -2.549 1.00 51.77 602 GLY B N 1
ATOM 7028 C CA . GLY B 1 394 ? -36.546 -0.259 -2.765 1.00 52.79 602 GLY B CA 1
ATOM 7029 C C . GLY B 1 394 ? -35.775 -1.558 -2.709 1.00 53.56 602 GLY B C 1
ATOM 7030 O O . GLY B 1 394 ? -36.018 -2.491 -3.481 1.00 53.46 602 GLY B O 1
ATOM 7031 N N . TYR B 1 395 ? -34.812 -1.598 -1.801 1.00 54.44 603 TYR B N 1
ATOM 7032 C CA . TYR B 1 395 ? -34.023 -2.785 -1.638 1.00 55.39 603 TYR B CA 1
ATOM 7033 C C . TYR B 1 395 ? -34.885 -3.776 -0.900 1.00 55.85 603 TYR B C 1
ATOM 7034 O O . TYR B 1 395 ? -35.356 -3.500 0.216 1.00 56.07 603 TYR B O 1
ATOM 7043 N N . GLN B 1 396 ? -35.104 -4.918 -1.541 1.00 56.16 604 GLN B N 1
ATOM 7044 C CA . GLN B 1 396 ? -35.844 -6.002 -0.928 1.00 56.70 604 GLN B CA 1
ATOM 7045 C C . GLN B 1 396 ? -34.948 -7.208 -0.714 1.00 56.73 604 GLN B C 1
ATOM 7046 O O . GLN B 1 396 ? -35.141 -7.969 0.235 1.00 57.00 604 GLN B O 1
ATOM 7052 N N . ASP B 1 397 ? -33.956 -7.361 -1.587 1.00 56.83 605 ASP B N 1
ATOM 7053 C CA . ASP B 1 397 ? -33.049 -8.504 -1.560 1.00 56.91 605 ASP B CA 1
ATOM 7054 C C . ASP B 1 397 ? -31.935 -8.283 -2.566 1.00 56.81 605 ASP B C 1
ATOM 7055 O O . ASP B 1 397 ? -32.060 -7.446 -3.467 1.00 56.70 605 ASP B O 1
ATOM 7060 N N . SER B 1 398 ? -30.861 -9.054 -2.418 1.00 56.76 606 SER B N 1
ATOM 7061 C CA . SER B 1 398 ? -29.669 -8.948 -3.272 1.00 56.66 606 SER B CA 1
ATOM 7062 C C . SER B 1 398 ? -29.906 -9.028 -4.790 1.00 56.11 606 SER B C 1
ATOM 7063 O O . SER B 1 398 ? -28.985 -8.785 -5.565 1.00 55.88 606 SER B O 1
ATOM 7066 N N . SER B 1 399 ? -31.131 -9.356 -5.200 1.00 55.71 607 SER B N 1
ATOM 7067 C CA . SER B 1 399 ? -31.500 -9.432 -6.619 1.00 55.29 607 SER B CA 1
ATOM 7068 C C . SER B 1 399 ? -32.636 -8.477 -7.024 1.00 55.21 607 SER B C 1
ATOM 7069 O O . SER B 1 399 ? -32.986 -8.399 -8.208 1.00 55.03 607 SER B O 1
ATOM 7072 N N . SER B 1 400 ? -33.196 -7.752 -6.047 1.00 54.91 608 SER B N 1
ATOM 7073 C CA . SER B 1 400 ? -34.379 -6.905 -6.266 1.00 54.41 608 SER B CA 1
ATOM 7074 C C . SER B 1 400 ? -34.241 -5.528 -5.626 1.00 54.12 608 SER B C 1
ATOM 7075 O O . SER B 1 400 ? -34.544 -5.372 -4.440 1.00 54.68 608 SER B O 1
ATOM 7078 N N . PHE B 1 401 ? -33.804 -4.532 -6.398 1.00 53.40 609 PHE B N 1
ATOM 7079 C CA . PHE B 1 401 ? -33.653 -3.148 -5.887 1.00 52.65 609 PHE B CA 1
ATOM 7080 C C . PHE B 1 401 ? -33.549 -2.116 -7.011 1.00 52.18 609 PHE B C 1
ATOM 7081 O O . PHE B 1 401 ? -33.338 -2.468 -8.184 1.00 52.27 609 PHE B O 1
ATOM 7089 N N . TYR B 1 402 ? -33.693 -0.842 -6.663 1.00 51.16 610 TYR B N 1
ATOM 7090 C CA . TYR B 1 402 ? -33.401 0.211 -7.630 1.00 50.47 610 TYR B CA 1
ATOM 7091 C C . TYR B 1 402 ? -32.015 0.813 -7.349 1.00 50.15 610 TYR B C 1
ATOM 7092 O O . TYR B 1 402 ? -31.553 0.807 -6.201 1.00 50.49 610 TYR B O 1
ATOM 7101 N N . VAL B 1 403 ? -31.334 1.283 -8.399 1.00 49.35 611 VAL B N 1
ATOM 7102 C CA . VAL B 1 403 ? -29.999 1.888 -8.266 1.00 48.57 611 VAL B CA 1
ATOM 7103 C C . VAL B 1 403 ? -29.900 3.131 -9.107 1.00 48.10 611 VAL B C 1
ATOM 7104 O O . VAL B 1 403 ? -30.361 3.158 -10.252 1.00 48.22 611 VAL B O 1
ATOM 7108 N N . VAL B 1 404 ? -29.272 4.152 -8.550 1.00 47.44 612 VAL B N 1
ATOM 7109 C CA . VAL B 1 404 ? -28.769 5.227 -9.365 1.00 47.33 612 VAL B CA 1
ATOM 7110 C C . VAL B 1 404 ? -27.255 5.023 -9.423 1.00 47.82 612 VAL B C 1
ATOM 7111 O O . VAL B 1 404 ? -26.604 4.887 -8.364 1.00 48.68 612 VAL B O 1
ATOM 7115 N N . MET B 1 405 ? -26.682 4.966 -10.630 1.00 47.24 613 MET B N 1
ATOM 7116 C CA . MET B 1 405 ? -25.215 4.891 -10.752 1.00 46.80 613 MET B CA 1
ATOM 7117 C C . MET B 1 405 ? -24.660 6.117 -11.397 1.00 46.19 613 MET B C 1
ATOM 7118 O O . MET B 1 405 ? -25.391 6.876 -12.012 1.00 46.56 613 MET B O 1
ATOM 7123 N N . TRP B 1 406 ? -23.360 6.307 -11.277 1.00 45.46 614 TRP B N 1
ATOM 7124 C CA . TRP B 1 406 ? -22.717 7.353 -12.017 1.00 45.51 614 TRP B CA 1
ATOM 7125 C C . TRP B 1 406 ? -21.264 6.989 -12.203 1.00 45.79 614 TRP B C 1
ATOM 7126 O O . TRP B 1 406 ? -20.489 6.933 -11.255 1.00 45.64 614 TRP B O 1
ATOM 7137 N N . LYS B 1 407 ? -20.909 6.696 -13.445 1.00 46.34 615 LYS B N 1
ATOM 7138 C CA . LYS B 1 407 ? -19.526 6.465 -13.788 1.00 46.71 615 LYS B CA 1
ATOM 7139 C C . LYS B 1 407 ? -18.942 7.797 -14.269 1.00 46.95 615 LYS B C 1
ATOM 7140 O O . LYS B 1 407 ? -19.690 8.665 -14.738 1.00 47.30 615 LYS B O 1
ATOM 7146 N N . GLN B 1 408 ? -17.629 7.970 -14.111 1.00 46.90 616 GLN B N 1
ATOM 7147 C CA . GLN B 1 408 ? -16.933 9.138 -14.638 1.00 47.05 616 GLN B CA 1
ATOM 7148 C C . GLN B 1 408 ? -16.574 8.965 -16.122 1.00 47.90 616 GLN B C 1
ATOM 7149 O O . GLN B 1 408 ? -16.703 9.906 -16.909 1.00 47.89 616 GLN B O 1
ATOM 7155 N N . MET B 1 409 ? -16.150 7.765 -16.514 1.00 48.77 617 MET B N 1
ATOM 7156 C CA . MET B 1 409 ? -15.596 7.565 -17.852 1.00 49.44 617 MET B CA 1
ATOM 7157 C C . MET B 1 409 ? -16.127 6.383 -18.592 1.00 48.76 617 MET B C 1
ATOM 7158 O O . MET B 1 409 ? -16.317 5.333 -17.996 1.00 48.14 617 MET B O 1
ATOM 7163 N N . GLU B 1 410 ? -16.336 6.555 -19.899 1.00 48.77 618 GLU B N 1
ATOM 7164 C CA . GLU B 1 410 ? -16.682 5.436 -20.777 1.00 49.11 618 GLU B CA 1
ATOM 7165 C C . GLU B 1 410 ? -15.679 4.305 -20.673 1.00 48.70 618 GLU B C 1
ATOM 7166 O O . GLU B 1 410 ? -14.475 4.531 -20.750 1.00 48.88 618 GLU B O 1
ATOM 7172 N N . GLN B 1 411 ? -16.170 3.085 -20.497 1.00 48.21 619 GLN B N 1
ATOM 7173 C CA . GLN B 1 411 ? -15.292 1.944 -20.286 1.00 47.80 619 GLN B CA 1
ATOM 7174 C C . GLN B 1 411 ? -16.029 0.619 -20.400 1.00 47.92 619 GLN B C 1
ATOM 7175 O O . GLN B 1 411 ? -16.989 0.360 -19.675 1.00 47.85 619 GLN B O 1
ATOM 7181 N N . THR B 1 412 ? -15.568 -0.209 -21.334 1.00 47.90 620 THR B N 1
ATOM 7182 C CA . THR B 1 412 ? -15.981 -1.598 -21.426 1.00 47.56 620 THR B CA 1
ATOM 7183 C C . THR B 1 412 ? -15.278 -2.336 -20.300 1.00 47.74 620 THR B C 1
ATOM 7184 O O . THR B 1 412 ? -14.051 -2.368 -20.243 1.00 47.65 620 THR B O 1
ATOM 7188 N N . TYR B 1 413 ? -16.057 -2.905 -19.390 1.00 47.97 621 TYR B N 1
ATOM 7189 C CA . TYR B 1 413 ? -15.526 -3.725 -18.305 1.00 48.54 621 TYR B CA 1
ATOM 7190 C C . TYR B 1 413 ? -14.479 -4.717 -18.835 1.00 49.15 621 TYR B C 1
ATOM 7191 O O . TYR B 1 413 ? -14.636 -5.250 -19.933 1.00 49.77 621 TYR B O 1
ATOM 7200 N N . TRP B 1 414 ? -13.407 -4.960 -18.083 1.00 49.56 622 TRP B N 1
ATOM 7201 C CA . TRP B 1 414 ? -12.293 -5.740 -18.621 1.00 49.93 622 TRP B CA 1
ATOM 7202 C C . TRP B 1 414 ? -12.609 -7.208 -18.692 1.00 50.55 622 TRP B C 1
ATOM 7203 O O . TRP B 1 414 ? -11.864 -7.959 -19.321 1.00 50.95 622 TRP B O 1
ATOM 7214 N N . GLN B 1 415 ? -13.691 -7.625 -18.028 1.00 51.31 623 GLN B N 1
ATOM 7215 C CA . GLN B 1 415 ? -14.197 -9.002 -18.163 1.00 51.91 623 GLN B CA 1
ATOM 7216 C C . GLN B 1 415 ? -15.278 -9.096 -19.242 1.00 52.22 623 GLN B C 1
ATOM 7217 O O . GLN B 1 415 ? -16.447 -8.759 -19.005 1.00 52.38 623 GLN B O 1
ATOM 7223 N N . ALA B 1 416 ? -14.858 -9.531 -20.435 1.00 52.49 624 ALA B N 1
ATOM 7224 C CA . ALA B 1 416 ? -15.740 -9.600 -21.593 1.00 52.69 624 ALA B CA 1
ATOM 7225 C C . ALA B 1 416 ? -16.645 -10.810 -21.446 1.00 53.07 624 ALA B C 1
ATOM 7226 O O . ALA B 1 416 ? -17.631 -10.953 -22.160 1.00 53.03 624 ALA B O 1
ATOM 7228 N N . ASN B 1 417 ? -16.319 -11.662 -20.484 1.00 53.69 625 ASN B N 1
ATOM 7229 C CA . ASN B 1 417 ? -17.189 -12.752 -20.108 1.00 54.68 625 ASN B CA 1
ATOM 7230 C C . ASN B 1 417 ? -17.929 -12.410 -18.813 1.00 55.20 625 ASN B C 1
ATOM 7231 O O . ASN B 1 417 ? -17.331 -11.802 -17.914 1.00 56.07 625 ASN B O 1
ATOM 7236 N N . PRO B 1 418 ? -19.217 -12.799 -18.676 1.00 55.32 626 PRO B N 1
ATOM 7237 C CA . PRO B 1 418 ? -20.148 -13.561 -19.518 1.00 55.32 626 PRO B CA 1
ATOM 7238 C C . PRO B 1 418 ? -20.706 -12.849 -20.754 1.00 55.19 626 PRO B C 1
ATOM 7239 O O . PRO B 1 418 ? -21.249 -13.516 -21.633 1.00 55.30 626 PRO B O 1
ATOM 7243 N N . PHE B 1 419 ? -20.617 -11.524 -20.801 1.00 54.95 627 PHE B N 1
ATOM 7244 C CA . PHE B 1 419 ? -21.010 -10.754 -21.987 1.00 54.87 627 PHE B CA 1
ATOM 7245 C C . PHE B 1 419 ? -20.325 -9.399 -21.956 1.00 55.03 627 PHE B C 1
ATOM 7246 O O . PHE B 1 419 ? -20.000 -8.903 -20.878 1.00 55.36 627 PHE B O 1
ATOM 7254 N N . ARG B 1 420 ? -20.093 -8.811 -23.130 1.00 55.06 628 ARG B N 1
ATOM 7255 C CA . ARG B 1 420 ? -19.261 -7.606 -23.236 1.00 55.04 628 ARG B CA 1
ATOM 7256 C C . ARG B 1 420 ? -20.008 -6.360 -22.773 1.00 54.39 628 ARG B C 1
ATOM 7257 O O . ARG B 1 420 ? -20.625 -5.679 -23.575 1.00 54.53 628 ARG B O 1
ATOM 7265 N N . ALA B 1 421 ? -19.933 -6.063 -21.480 1.00 53.67 629 ALA B N 1
ATOM 7266 C CA . ALA B 1 421 ? -20.712 -4.983 -20.880 1.00 52.89 629 ALA B CA 1
ATOM 7267 C C . ALA B 1 421 ? -19.986 -3.648 -20.966 1.00 52.30 629 ALA B C 1
ATOM 7268 O O . ALA B 1 421 ? -18.880 -3.508 -20.465 1.00 52.36 629 ALA B O 1
ATOM 7270 N N . VAL B 1 422 ? -20.603 -2.661 -21.596 1.00 51.62 630 VAL B N 1
ATOM 7271 C CA . VAL B 1 422 ? -19.954 -1.362 -21.743 1.00 51.23 630 VAL B CA 1
ATOM 7272 C C . VAL B 1 422 ? -20.719 -0.279 -20.978 1.00 51.08 630 VAL B C 1
ATOM 7273 O O . VAL B 1 422 ? -21.951 -0.285 -20.938 1.00 50.59 630 VAL B O 1
ATOM 7277 N N . ALA B 1 423 ? -19.968 0.621 -20.350 1.00 51.28 631 ALA B N 1
ATOM 7278 C CA . ALA B 1 423 ? -20.534 1.643 -19.471 1.00 51.82 631 ALA B CA 1
ATOM 7279 C C . ALA B 1 423 ? -20.317 3.027 -20.045 1.00 52.34 631 ALA B C 1
ATOM 7280 O O . ALA B 1 423 ? -19.213 3.386 -20.452 1.00 52.58 631 ALA B O 1
ATOM 7282 N N . GLU B 1 424 ? -21.394 3.795 -20.089 1.00 52.99 632 GLU B N 1
ATOM 7283 C CA . GLU B 1 424 ? -21.358 5.166 -20.539 1.00 53.72 632 GLU B CA 1
ATOM 7284 C C . GLU B 1 424 ? -21.131 6.020 -19.303 1.00 53.90 632 GLU B C 1
ATOM 7285 O O . GLU B 1 424 ? -21.363 5.546 -18.192 1.00 54.48 632 GLU B O 1
ATOM 7291 N N . PRO B 1 425 ? -20.670 7.273 -19.455 1.00 54.06 633 PRO B N 1
ATOM 7292 C CA . PRO B 1 425 ? -20.740 8.112 -18.244 1.00 54.23 633 PRO B CA 1
ATOM 7293 C C . PRO B 1 425 ? -22.136 8.715 -18.182 1.00 54.42 633 PRO B C 1
ATOM 7294 O O . PRO B 1 425 ? -22.901 8.583 -19.148 1.00 54.62 633 PRO B O 1
ATOM 7298 N N . GLY B 1 426 ? -22.505 9.369 -17.094 1.00 54.29 634 GLY B N 1
ATOM 7299 C CA . GLY B 1 426 ? -23.815 10.042 -17.133 1.00 54.33 634 GLY B CA 1
ATOM 7300 C C . GLY B 1 426 ? -24.911 9.244 -16.455 1.00 54.01 634 GLY B C 1
ATOM 7301 O O . GLY B 1 426 ? -25.196 8.110 -16.846 1.00 54.09 634 GLY B O 1
ATOM 7302 N N . ILE B 1 427 ? -25.533 9.868 -15.453 1.00 53.36 635 ILE B N 1
ATOM 7303 C CA . ILE B 1 427 ? -26.309 9.177 -14.429 1.00 52.41 635 ILE B CA 1
ATOM 7304 C C . ILE B 1 427 ? -27.292 8.185 -15.033 1.00 52.06 635 ILE B C 1
ATOM 7305 O O . ILE B 1 427 ? -27.968 8.499 -16.011 1.00 52.28 635 ILE B O 1
ATOM 7310 N N . GLN B 1 428 ? -27.348 6.984 -14.467 1.00 51.24 636 GLN B N 1
ATOM 7311 C CA . GLN B 1 428 ? -28.357 6.016 -14.867 1.00 50.77 636 GLN B CA 1
ATOM 7312 C C . GLN B 1 428 ? -29.291 5.715 -13.712 1.00 50.28 636 GLN B C 1
ATOM 7313 O O . GLN B 1 428 ? -28.861 5.695 -12.542 1.00 50.21 636 GLN B O 1
ATOM 7319 N N . LEU B 1 429 ? -30.565 5.498 -14.048 1.00 49.49 637 LEU B N 1
ATOM 7320 C CA . LEU B 1 429 ? -31.532 4.937 -13.117 1.00 48.92 637 LEU B CA 1
ATOM 7321 C C . LEU B 1 429 ? -31.817 3.536 -13.603 1.00 48.75 637 LEU B C 1
ATOM 7322 O O . LEU B 1 429 ? -32.247 3.339 -14.755 1.00 48.77 637 LEU B O 1
ATOM 7327 N N . LYS B 1 430 ? -31.563 2.559 -12.741 1.00 48.29 638 LYS B N 1
ATOM 7328 C CA . LYS B 1 430 ? -31.775 1.164 -13.120 1.00 48.03 638 LYS B CA 1
ATOM 7329 C C . LYS B 1 430 ? -32.645 0.434 -12.122 1.00 47.91 638 LYS B C 1
ATOM 7330 O O . LYS B 1 430 ? -32.557 0.659 -10.910 1.00 47.80 638 LYS B O 1
ATOM 7336 N N . ALA B 1 431 ? -33.475 -0.458 -12.628 1.00 47.62 639 ALA B N 1
ATOM 7337 C CA . ALA B 1 431 ? -34.163 -1.356 -11.737 1.00 47.79 639 ALA B CA 1
ATOM 7338 C C . ALA B 1 431 ? -33.453 -2.710 -11.824 1.00 47.95 639 ALA B C 1
ATOM 7339 O O . ALA B 1 431 ? -33.148 -3.173 -12.934 1.00 48.10 639 ALA B O 1
ATOM 7341 N N . VAL B 1 432 ? -33.154 -3.324 -10.674 1.00 47.54 640 VAL B N 1
ATOM 7342 C CA . VAL B 1 432 ? -32.526 -4.657 -10.666 1.00 47.07 640 VAL B CA 1
ATOM 7343 C C . VAL B 1 432 ? -33.504 -5.723 -10.183 1.00 46.90 640 VAL B C 1
ATOM 7344 O O . VAL B 1 432 ? -33.974 -5.683 -9.044 1.00 47.27 640 VAL B O 1
ATOM 7348 N N . LYS B 1 433 ? -33.805 -6.675 -11.054 1.00 46.40 641 LYS B N 1
ATOM 7349 C CA . LYS B 1 433 ? -34.598 -7.843 -10.681 1.00 45.91 641 LYS B CA 1
ATOM 7350 C C . LYS B 1 433 ? -33.920 -9.065 -11.275 1.00 45.66 641 LYS B C 1
ATOM 7351 O O . LYS B 1 433 ? -34.206 -9.468 -12.402 1.00 45.63 641 LYS B O 1
ATOM 7357 N N . SER B 1 434 ? -33.006 -9.639 -10.509 1.00 45.32 642 SER B N 1
ATOM 7358 C CA . SER B 1 434 ? -32.064 -10.586 -11.064 1.00 45.09 642 SER B CA 1
ATOM 7359 C C . SER B 1 434 ? -32.553 -11.988 -10.938 1.00 44.70 642 SER B C 1
ATOM 7360 O O . SER B 1 434 ? -32.831 -12.460 -9.837 1.00 44.26 642 SER B O 1
ATOM 7363 N N . SER B 1 435 ? -32.617 -12.653 -12.084 1.00 44.71 643 SER B N 1
ATOM 7364 C CA . SER B 1 435 ? -32.964 -14.054 -12.156 1.00 44.92 643 SER B CA 1
ATOM 7365 C C . SER B 1 435 ? -31.886 -14.873 -11.466 1.00 45.06 643 SER B C 1
ATOM 7366 O O . SER B 1 435 ? -32.186 -15.680 -10.591 1.00 45.01 643 SER B O 1
ATOM 7369 N N . THR B 1 436 ? -30.627 -14.647 -11.823 1.00 45.50 644 THR B N 1
ATOM 7370 C CA . THR B 1 436 ? -29.541 -15.365 -11.150 1.00 46.06 644 THR B CA 1
ATOM 7371 C C . THR B 1 436 ? -29.234 -14.815 -9.754 1.00 46.43 644 THR B C 1
ATOM 7372 O O . THR B 1 436 ? -29.256 -15.559 -8.790 1.00 46.91 644 THR B O 1
ATOM 7376 N N . GLY B 1 437 ? -28.980 -13.519 -9.640 1.00 46.75 645 GLY B N 1
ATOM 7377 C CA . GLY B 1 437 ? -28.514 -12.946 -8.385 1.00 47.23 645 GLY B CA 1
ATOM 7378 C C . GLY B 1 437 ? -27.026 -12.644 -8.464 1.00 47.85 645 GLY B C 1
ATOM 7379 O O . GLY B 1 437 ? -26.388 -12.863 -9.524 1.00 47.96 645 GLY B O 1
ATOM 7380 N N . PRO B 1 438 ? -26.460 -12.111 -7.360 1.00 48.05 646 PRO B N 1
ATOM 7381 C CA . PRO B 1 438 ? -25.036 -11.882 -7.197 1.00 48.50 646 PRO B CA 1
ATOM 7382 C C . PRO B 1 438 ? -24.180 -12.889 -7.951 1.00 48.82 646 PRO B C 1
ATOM 7383 O O . PRO B 1 438 ? -24.356 -14.082 -7.774 1.00 49.08 646 PRO B O 1
ATOM 7387 N N . GLY B 1 439 ? -23.288 -12.398 -8.808 1.00 49.27 647 GLY B N 1
ATOM 7388 C CA . GLY B 1 439 ? -22.454 -13.253 -9.651 1.00 49.58 647 GLY B CA 1
ATOM 7389 C C . GLY B 1 439 ? -22.171 -12.695 -11.033 1.00 49.63 647 GLY B C 1
ATOM 7390 O O . GLY B 1 439 ? -22.677 -11.637 -11.393 1.00 49.55 647 GLY B O 1
ATOM 7391 N N . GLU B 1 440 ? -21.348 -13.421 -11.796 1.00 49.83 648 GLU B N 1
ATOM 7392 C CA . GLU B 1 440 ? -20.994 -13.087 -13.183 1.00 49.91 648 GLU B CA 1
ATOM 7393 C C . GLU B 1 440 ? -22.032 -12.207 -13.843 1.00 49.67 648 GLU B C 1
ATOM 7394 O O . GLU B 1 440 ? -21.757 -11.065 -14.234 1.00 49.59 648 GLU B O 1
ATOM 7400 N N . GLN B 1 441 ? -23.236 -12.765 -13.928 1.00 49.47 649 GLN B N 1
ATOM 7401 C CA . GLN B 1 441 ? -24.356 -12.203 -14.664 1.00 49.39 649 GLN B CA 1
ATOM 7402 C C . GLN B 1 441 ? -24.737 -10.789 -14.239 1.00 49.06 649 GLN B C 1
ATOM 7403 O O . GLN B 1 441 ? -24.547 -9.823 -14.994 1.00 49.24 649 GLN B O 1
ATOM 7409 N N . LEU B 1 442 ? -25.283 -10.686 -13.030 1.00 48.19 650 LEU B N 1
ATOM 7410 C CA . LEU B 1 442 ? -25.696 -9.422 -12.472 1.00 47.30 650 LEU B CA 1
ATOM 7411 C C . LEU B 1 442 ? -24.563 -8.379 -12.512 1.00 47.29 650 LEU B C 1
ATOM 7412 O O . LEU B 1 442 ? -24.822 -7.188 -12.680 1.00 47.71 650 LEU B O 1
ATOM 7417 N N . ARG B 1 443 ? -23.313 -8.834 -12.381 1.00 46.60 651 ARG B N 1
ATOM 7418 C CA . ARG B 1 443 ? -22.155 -7.947 -12.266 1.00 45.58 651 ARG B CA 1
ATOM 7419 C C . ARG B 1 443 ? -21.867 -7.200 -13.560 1.00 44.98 651 ARG B C 1
ATOM 7420 O O . ARG B 1 443 ? -21.766 -5.977 -13.543 1.00 44.81 651 ARG B O 1
ATOM 7428 N N . ASN B 1 444 ? -21.730 -7.923 -14.672 1.00 44.19 652 ASN B N 1
ATOM 7429 C CA . ASN B 1 444 ? -21.577 -7.270 -15.973 1.00 43.78 652 ASN B CA 1
ATOM 7430 C C . ASN B 1 444 ? -22.800 -6.432 -16.276 1.00 43.46 652 ASN B C 1
ATOM 7431 O O . ASN B 1 444 ? -22.699 -5.306 -16.769 1.00 42.99 652 ASN B O 1
ATOM 7436 N N . ALA B 1 445 ? -23.957 -6.999 -15.947 1.00 43.47 653 ALA B N 1
ATOM 7437 C CA . ALA B 1 445 ? -25.237 -6.343 -16.153 1.00 43.58 653 ALA B CA 1
ATOM 7438 C C . ALA B 1 445 ? -25.293 -5.004 -15.433 1.00 43.64 653 ALA B C 1
ATOM 7439 O O . ALA B 1 445 ? -25.773 -4.021 -16.009 1.00 44.28 653 ALA B O 1
ATOM 7441 N N . LEU B 1 446 ? -24.798 -4.957 -14.193 1.00 43.21 654 LEU B N 1
ATOM 7442 C CA . LEU B 1 446 ? -24.794 -3.712 -13.436 1.00 42.98 654 LEU B CA 1
ATOM 7443 C C . LEU B 1 446 ? -23.865 -2.710 -14.098 1.00 43.31 654 LEU B C 1
ATOM 7444 O O . LEU B 1 446 ? -24.216 -1.552 -14.255 1.00 43.72 654 LEU B O 1
ATOM 7449 N N . TRP B 1 447 ? -22.695 -3.164 -14.526 1.00 43.60 655 TRP B N 1
ATOM 7450 C CA . TRP B 1 447 ? -21.732 -2.290 -15.182 1.00 43.69 655 TRP B CA 1
ATOM 7451 C C . TRP B 1 447 ? -22.244 -1.735 -16.520 1.00 43.51 655 TRP B C 1
ATOM 7452 O O . TRP B 1 447 ? -21.884 -0.621 -16.920 1.00 43.20 655 TRP B O 1
ATOM 7463 N N . HIS B 1 448 ? -23.085 -2.513 -17.196 1.00 43.36 656 HIS B N 1
ATOM 7464 C CA . HIS B 1 448 ? -23.560 -2.150 -18.515 1.00 43.46 656 HIS B CA 1
ATOM 7465 C C . HIS B 1 448 ? -24.722 -1.150 -18.544 1.00 43.83 656 HIS B C 1
ATOM 7466 O O . HIS B 1 448 ? -25.755 -1.367 -17.893 1.00 43.78 656 HIS B O 1
ATOM 7473 N N . THR B 1 449 ? -24.542 -0.082 -19.337 1.00 44.23 657 THR B N 1
ATOM 7474 C CA . THR B 1 449 ? -25.599 0.898 -19.678 1.00 44.42 657 THR B CA 1
ATOM 7475 C C . THR B 1 449 ? -26.583 0.280 -20.657 1.00 44.54 657 THR B C 1
ATOM 7476 O O . THR B 1 449 ? -26.192 -0.100 -21.770 1.00 44.20 657 THR B O 1
ATOM 7480 N N . GLY B 1 450 ? -27.850 0.200 -20.237 1.00 44.88 658 GLY B N 1
ATOM 7481 C CA . GLY B 1 450 ? -28.947 -0.407 -21.030 1.00 45.28 658 GLY B CA 1
ATOM 7482 C C . GLY B 1 450 ? -29.350 -1.801 -20.561 1.00 45.37 658 GLY B C 1
ATOM 7483 O O . GLY B 1 450 ? -28.576 -2.460 -19.857 1.00 46.12 658 GLY B O 1
ATOM 7484 N N . ASP B 1 451 ? -30.529 -2.268 -20.975 1.00 45.01 659 ASP B N 1
ATOM 7485 C CA . ASP B 1 451 ? -31.120 -3.516 -20.453 1.00 44.67 659 ASP B CA 1
ATOM 7486 C C . ASP B 1 451 ? -30.312 -4.806 -20.637 1.00 44.42 659 ASP B C 1
ATOM 7487 O O . ASP B 1 451 ? -29.577 -4.970 -21.613 1.00 44.07 659 ASP B O 1
ATOM 7492 N N . THR B 1 452 ? -30.446 -5.687 -19.645 1.00 44.56 660 THR B N 1
ATOM 7493 C CA . THR B 1 452 ? -29.944 -7.063 -19.673 1.00 44.88 660 THR B CA 1
ATOM 7494 C C . THR B 1 452 ? -31.113 -7.968 -19.243 1.00 45.25 660 THR B C 1
ATOM 7495 O O . THR B 1 452 ? -31.631 -7.829 -18.121 1.00 44.97 660 THR B O 1
ATOM 7499 N N . GLU B 1 453 ? -31.527 -8.880 -20.134 1.00 45.67 661 GLU B N 1
ATOM 7500 C CA . GLU B 1 453 ? -32.637 -9.809 -19.865 1.00 46.12 661 GLU B CA 1
ATOM 7501 C C . GLU B 1 453 ? -32.442 -10.643 -18.598 1.00 46.06 661 GLU B C 1
ATOM 7502 O O . GLU B 1 453 ? -31.377 -11.220 -18.371 1.00 45.97 661 GLU B O 1
ATOM 7508 N N . SER B 1 454 ? -33.486 -10.683 -17.775 1.00 46.26 662 SER B N 1
ATOM 7509 C CA . SER B 1 454 ? -33.497 -11.446 -16.519 1.00 46.54 662 SER B CA 1
ATOM 7510 C C . SER B 1 454 ? -32.506 -10.906 -15.515 1.00 46.55 662 SER B C 1
ATOM 7511 O O . SER B 1 454 ? -32.181 -11.579 -14.538 1.00 46.82 662 SER B O 1
ATOM 7514 N N . GLN B 1 455 ? -32.044 -9.677 -15.750 1.00 46.62 663 GLN B N 1
ATOM 7515 C CA . GLN B 1 455 ? -31.061 -9.035 -14.874 1.00 46.26 663 GLN B CA 1
ATOM 7516 C C . GLN B 1 455 ? -31.374 -7.583 -14.497 1.00 46.37 663 GLN B C 1
ATOM 7517 O O . GLN B 1 455 ? -31.665 -7.280 -13.333 1.00 46.38 663 GLN B O 1
ATOM 7523 N N . VAL B 1 456 ? -31.293 -6.685 -15.475 1.00 46.33 664 VAL B N 1
ATOM 7524 C CA . VAL B 1 456 ? -31.269 -5.265 -15.170 1.00 46.57 664 VAL B CA 1
ATOM 7525 C C . VAL B 1 456 ? -31.897 -4.468 -16.305 1.00 46.77 664 VAL B C 1
ATOM 7526 O O . VAL B 1 456 ? -31.827 -4.871 -17.457 1.00 47.01 664 VAL B O 1
ATOM 7530 N N . ARG B 1 457 ? -32.529 -3.351 -15.951 1.00 47.19 665 ARG B N 1
ATOM 7531 C CA . ARG B 1 457 ? -33.340 -2.550 -16.866 1.00 47.15 665 ARG B CA 1
ATOM 7532 C C . ARG B 1 457 ? -33.137 -1.048 -16.618 1.00 46.88 665 ARG B C 1
ATOM 7533 O O . ARG B 1 457 ? -33.290 -0.539 -15.484 1.00 46.87 665 ARG B O 1
ATOM 7541 N N . LEU B 1 458 ? -32.770 -0.356 -17.691 1.00 46.29 666 LEU B N 1
ATOM 7542 C CA . LEU B 1 458 ? -32.360 1.033 -17.634 1.00 46.02 666 LEU B CA 1
ATOM 7543 C C . LEU B 1 458 ? -33.598 1.902 -17.704 1.00 46.25 666 LEU B C 1
ATOM 7544 O O . LEU B 1 458 ? -34.257 1.938 -18.739 1.00 46.76 666 LEU B O 1
ATOM 7549 N N . LEU B 1 459 ? -33.944 2.590 -16.619 1.00 46.05 667 LEU B N 1
ATOM 7550 C CA . LEU B 1 459 ? -35.188 3.381 -16.629 1.00 45.55 667 LEU B CA 1
ATOM 7551 C C . LEU B 1 459 ? -34.967 4.810 -17.105 1.00 45.85 667 LEU B C 1
ATOM 7552 O O . LEU B 1 459 ? -35.821 5.378 -17.757 1.00 45.91 667 LEU B O 1
ATOM 7557 N N . TRP B 1 460 ? -33.818 5.386 -16.777 1.00 46.25 668 TRP B N 1
ATOM 7558 C CA . TRP B 1 460 ? -33.489 6.752 -17.160 1.00 46.45 668 TRP B CA 1
ATOM 7559 C C . TRP B 1 460 ? -31.994 6.829 -17.292 1.00 46.68 668 TRP B C 1
ATOM 7560 O O . TRP B 1 460 ? -31.254 6.082 -16.631 1.00 46.78 668 TRP B O 1
ATOM 7571 N N . LYS B 1 461 ? -31.558 7.759 -18.129 1.00 46.79 669 LYS B N 1
ATOM 7572 C CA . LYS B 1 461 ? -30.151 8.002 -18.374 1.00 47.11 669 LYS B CA 1
ATOM 7573 C C . LYS B 1 461 ? -30.047 9.495 -18.662 1.00 46.51 669 LYS B C 1
ATOM 7574 O O . LYS B 1 461 ? -30.911 10.056 -19.305 1.00 46.65 669 LYS B O 1
ATOM 7580 N N . ASP B 1 462 ? -29.026 10.155 -18.149 1.00 46.30 670 ASP B N 1
ATOM 7581 C CA . ASP B 1 462 ? -28.926 11.598 -18.315 1.00 46.16 670 ASP B CA 1
ATOM 7582 C C . ASP B 1 462 ? -28.502 11.885 -19.730 1.00 46.04 670 ASP B C 1
ATOM 7583 O O . ASP B 1 462 ? -27.484 11.363 -20.190 1.00 45.61 670 ASP B O 1
ATOM 7588 N N . PRO B 1 463 ? -29.294 12.703 -20.445 1.00 46.45 671 PRO B N 1
ATOM 7589 C CA . PRO B 1 463 ? -28.979 12.881 -21.860 1.00 46.71 671 PRO B CA 1
ATOM 7590 C C . PRO B 1 463 ? -27.772 13.804 -22.073 1.00 47.17 671 PRO B C 1
ATOM 7591 O O . PRO B 1 463 ? -27.288 13.931 -23.200 1.00 47.37 671 PRO B O 1
ATOM 7595 N N . ARG B 1 464 ? -27.275 14.417 -20.996 1.00 47.20 672 ARG B N 1
ATOM 7596 C CA . ARG B 1 464 ? -26.081 15.246 -21.086 1.00 47.00 672 ARG B CA 1
ATOM 7597 C C . ARG B 1 464 ? -24.922 14.312 -21.318 1.00 47.18 672 ARG B C 1
ATOM 7598 O O . ARG B 1 464 ? -23.860 14.740 -21.760 1.00 47.44 672 ARG B O 1
ATOM 7606 N N . ASN B 1 465 ? -25.162 13.027 -21.045 1.00 47.35 673 ASN B N 1
ATOM 7607 C CA . ASN B 1 465 ? -24.128 11.981 -20.978 1.00 47.55 673 ASN B CA 1
ATOM 7608 C C . ASN B 1 465 ? -22.754 12.361 -20.361 1.00 47.56 673 ASN B C 1
ATOM 7609 O O . ASN B 1 465 ? -21.704 12.086 -20.955 1.00 47.88 673 ASN B O 1
ATOM 7614 N N . VAL B 1 466 ? -22.762 12.961 -19.168 1.00 47.32 674 VAL B N 1
ATOM 7615 C CA . VAL B 1 466 ? -21.536 13.483 -18.564 1.00 47.11 674 VAL B CA 1
ATOM 7616 C C . VAL B 1 466 ? -21.177 12.682 -17.338 1.00 47.43 674 VAL B C 1
ATOM 7617 O O . VAL B 1 466 ? -22.021 12.441 -16.487 1.00 47.69 674 VAL B O 1
ATOM 7621 N N . GLY B 1 467 ? -19.920 12.284 -17.223 1.00 47.66 675 GLY B N 1
ATOM 7622 C CA . GLY B 1 467 ? -19.441 11.733 -15.947 1.00 47.99 675 GLY B CA 1
ATOM 7623 C C . GLY B 1 467 ? -19.253 12.763 -14.830 1.00 47.78 675 GLY B C 1
ATOM 7624 O O . GLY B 1 467 ? -19.255 13.967 -15.071 1.00 47.87 675 GLY B O 1
ATOM 7625 N N . TRP B 1 468 ? -19.091 12.287 -13.598 1.00 47.73 676 TRP B N 1
ATOM 7626 C CA . TRP B 1 468 ? -18.811 13.175 -12.458 1.00 47.28 676 TRP B CA 1
ATOM 7627 C C . TRP B 1 468 ? -17.380 13.697 -12.527 1.00 47.21 676 TRP B C 1
ATOM 7628 O O . TRP B 1 468 ? -16.551 13.119 -13.206 1.00 47.38 676 TRP B O 1
ATOM 7639 N N . LYS B 1 469 ? -17.095 14.786 -11.830 1.00 47.18 677 LYS B N 1
ATOM 7640 C CA . LYS B 1 469 ? -15.746 15.311 -11.781 1.00 47.33 677 LYS B CA 1
ATOM 7641 C C . LYS B 1 469 ? -14.980 14.880 -10.511 1.00 47.48 677 LYS B C 1
ATOM 7642 O O . LYS B 1 469 ? -15.578 14.661 -9.426 1.00 47.09 677 LYS B O 1
ATOM 7648 N N . ASP B 1 470 ? -13.655 14.760 -10.664 1.00 47.33 678 ASP B N 1
ATOM 7649 C CA . ASP B 1 470 ? -12.788 14.401 -9.556 1.00 47.23 678 ASP B CA 1
ATOM 7650 C C . ASP B 1 470 ? -13.027 15.398 -8.466 1.00 47.18 678 ASP B C 1
ATOM 7651 O O . ASP B 1 470 ? -13.152 16.571 -8.725 1.00 46.90 678 ASP B O 1
ATOM 7656 N N . LYS B 1 471 ? -13.131 14.921 -7.242 1.00 48.03 679 LYS B N 1
ATOM 7657 C CA . LYS B 1 471 ? -13.118 15.815 -6.099 1.00 48.93 679 LYS B CA 1
ATOM 7658 C C . LYS B 1 471 ? -14.187 16.929 -6.144 1.00 49.09 679 LYS B C 1
ATOM 7659 O O . LYS B 1 471 ? -13.918 18.034 -5.665 1.00 49.42 679 LYS B O 1
ATOM 7665 N N . LYS B 1 472 ? -15.376 16.647 -6.692 1.00 49.07 680 LYS B N 1
ATOM 7666 C CA . LYS B 1 472 ? -16.472 17.644 -6.749 1.00 48.95 680 LYS B CA 1
ATOM 7667 C C . LYS B 1 472 ? -17.797 17.181 -6.097 1.00 48.60 680 LYS B C 1
ATOM 7668 O O . LYS B 1 472 ? -18.238 16.052 -6.278 1.00 48.64 680 LYS B O 1
ATOM 7674 N N . SER B 1 473 ? -18.445 18.064 -5.354 1.00 48.30 681 SER B N 1
ATOM 7675 C CA . SER B 1 473 ? -19.695 17.696 -4.695 1.00 48.09 681 SER B CA 1
ATOM 7676 C C . SER B 1 473 ? -20.952 17.860 -5.554 1.00 48.36 681 SER B C 1
ATOM 7677 O O . SER B 1 473 ? -21.189 18.918 -6.161 1.00 48.65 681 SER B O 1
ATOM 7680 N N . TYR B 1 474 ? -21.769 16.809 -5.572 1.00 48.22 682 TYR B N 1
ATOM 7681 C CA . TYR B 1 474 ? -23.078 16.837 -6.227 1.00 47.87 682 TYR B CA 1
ATOM 7682 C C . TYR B 1 474 ? -24.145 16.477 -5.197 1.00 47.48 682 TYR B C 1
ATOM 7683 O O . TYR B 1 474 ? -23.882 15.695 -4.274 1.00 47.29 682 TYR B O 1
ATOM 7692 N N . ARG B 1 475 ? -25.340 17.035 -5.334 1.00 47.19 683 ARG B N 1
ATOM 7693 C CA . ARG B 1 475 ? -26.413 16.638 -4.431 1.00 47.54 683 ARG B CA 1
ATOM 7694 C C . ARG B 1 475 ? -27.585 16.009 -5.169 1.00 48.46 683 ARG B C 1
ATOM 7695 O O . ARG B 1 475 ? -28.071 16.520 -6.192 1.00 48.48 683 ARG B O 1
ATOM 7703 N N . TRP B 1 476 ? -28.025 14.879 -4.629 1.00 49.17 684 TRP B N 1
ATOM 7704 C CA . TRP B 1 476 ? -29.079 14.093 -5.244 1.00 49.88 684 TRP B CA 1
ATOM 7705 C C . TRP B 1 476 ? -30.344 14.169 -4.391 1.00 50.36 684 TRP B C 1
ATOM 7706 O O . TRP B 1 476 ? -30.259 14.233 -3.169 1.00 50.60 684 TRP B O 1
ATOM 7717 N N . PHE B 1 477 ? -31.503 14.179 -5.042 1.00 50.89 685 PHE B N 1
ATOM 7718 C CA . PHE B 1 477 ? -32.777 14.109 -4.353 1.00 51.55 685 PHE B CA 1
ATOM 7719 C C . PHE B 1 477 ? -33.567 12.989 -4.991 1.00 51.32 685 PHE B C 1
ATOM 7720 O O . PHE B 1 477 ? -33.791 13.015 -6.210 1.00 51.39 685 PHE B O 1
ATOM 7728 N N . LEU B 1 478 ? -33.980 12.013 -4.179 1.00 50.98 686 LEU B N 1
ATOM 7729 C CA . LEU B 1 478 ? -34.827 10.924 -4.650 1.00 50.63 686 LEU B CA 1
ATOM 7730 C C . LEU B 1 478 ? -36.198 11.050 -4.043 1.00 50.93 686 LEU B C 1
ATOM 7731 O O . LEU B 1 478 ? -36.323 11.344 -2.851 1.00 50.77 686 LEU B O 1
ATOM 7736 N N . GLN B 1 479 ? -37.214 10.811 -4.874 1.00 51.21 687 GLN B N 1
ATOM 7737 C CA . GLN B 1 479 ? -38.591 10.676 -4.428 1.00 51.39 687 GLN B CA 1
ATOM 7738 C C . GLN B 1 479 ? -39.161 9.366 -4.894 1.00 51.66 687 GLN B C 1
ATOM 7739 O O . GLN B 1 479 ? -39.194 9.078 -6.094 1.00 51.64 687 GLN B O 1
ATOM 7745 N N . HIS B 1 480 ? -39.625 8.573 -3.938 1.00 52.15 688 HIS B N 1
ATOM 7746 C CA . HIS B 1 480 ? -40.158 7.269 -4.266 1.00 52.74 688 HIS B CA 1
ATOM 7747 C C . HIS B 1 480 ? -41.531 6.979 -3.621 1.00 53.07 688 HIS B C 1
ATOM 7748 O O . HIS B 1 480 ? -41.660 6.941 -2.384 1.00 53.36 688 HIS B O 1
ATOM 7755 N N . ARG B 1 481 ? -42.538 6.786 -4.484 1.00 52.87 689 ARG B N 1
ATOM 7756 C CA . ARG B 1 481 ? -43.929 6.562 -4.092 1.00 52.58 689 ARG B CA 1
ATOM 7757 C C . ARG B 1 481 ? -44.452 5.287 -4.742 1.00 52.67 689 ARG B C 1
ATOM 7758 O O . ARG B 1 481 ? -45.078 5.350 -5.807 1.00 52.37 689 ARG B O 1
ATOM 7766 N N . PRO B 1 482 ? -44.212 4.120 -4.102 1.00 52.91 690 PRO B N 1
ATOM 7767 C CA . PRO B 1 482 ? -44.565 2.839 -4.738 1.00 53.13 690 PRO B CA 1
ATOM 7768 C C . PRO B 1 482 ? -46.076 2.496 -4.733 1.00 53.57 690 PRO B C 1
ATOM 7769 O O . PRO B 1 482 ? -46.479 1.480 -5.321 1.00 53.55 690 PRO B O 1
ATOM 7773 N N . GLN B 1 483 ? -46.902 3.321 -4.087 1.00 53.86 691 GLN B N 1
ATOM 7774 C CA . GLN B 1 483 ? -48.344 3.090 -4.126 1.00 54.52 691 GLN B CA 1
ATOM 7775 C C . GLN B 1 483 ? -48.844 3.409 -5.521 1.00 54.49 691 GLN B C 1
ATOM 7776 O O . GLN B 1 483 ? -49.853 2.859 -5.962 1.00 54.89 691 GLN B O 1
ATOM 7782 N N . VAL B 1 484 ? -48.131 4.297 -6.212 1.00 54.22 692 VAL B N 1
ATOM 7783 C CA . VAL B 1 484 ? -48.401 4.556 -7.623 1.00 53.71 692 VAL B CA 1
ATOM 7784 C C . VAL B 1 484 ? -47.181 4.271 -8.504 1.00 53.35 692 VAL B C 1
ATOM 7785 O O . VAL B 1 484 ? -47.206 4.590 -9.686 1.00 53.68 692 VAL B O 1
ATOM 7789 N N . GLY B 1 485 ? -46.128 3.682 -7.937 1.00 52.64 693 GLY B N 1
ATOM 7790 C CA . GLY B 1 485 ? -44.901 3.386 -8.692 1.00 52.04 693 GLY B CA 1
ATOM 7791 C C . GLY B 1 485 ? -44.098 4.595 -9.177 1.00 51.68 693 GLY B C 1
ATOM 7792 O O . GLY B 1 485 ? -43.389 4.528 -10.185 1.00 51.31 693 GLY B O 1
ATOM 7793 N N . TYR B 1 486 ? -44.215 5.698 -8.448 1.00 51.46 694 TYR B N 1
ATOM 7794 C CA . TYR B 1 486 ? -43.564 6.955 -8.780 1.00 51.35 694 TYR B CA 1
ATOM 7795 C C . TYR B 1 486 ? -42.080 6.918 -8.393 1.00 51.40 694 TYR B C 1
ATOM 7796 O O . TYR B 1 486 ? -41.725 6.550 -7.257 1.00 51.93 694 TYR B O 1
ATOM 7805 N N . ILE B 1 487 ? -41.212 7.306 -9.327 1.00 50.81 695 ILE B N 1
ATOM 7806 C CA . ILE B 1 487 ? -39.776 7.400 -9.072 1.00 49.99 695 ILE B CA 1
ATOM 7807 C C . ILE B 1 487 ? -39.303 8.700 -9.676 1.00 50.12 695 ILE B C 1
ATOM 7808 O O . ILE B 1 487 ? -39.621 9.002 -10.822 1.00 49.96 695 ILE B O 1
ATOM 7813 N N . ARG B 1 488 ? -38.550 9.479 -8.912 1.00 50.53 696 ARG B N 1
ATOM 7814 C CA . ARG B 1 488 ? -38.063 10.758 -9.412 1.00 51.32 696 ARG B CA 1
ATOM 7815 C C . ARG B 1 488 ? -36.732 11.170 -8.780 1.00 51.33 696 ARG B C 1
ATOM 7816 O O . ARG B 1 488 ? -36.610 11.202 -7.551 1.00 51.57 696 ARG B O 1
ATOM 7824 N N . VAL B 1 489 ? -35.745 11.500 -9.616 1.00 51.13 697 VAL B N 1
ATOM 7825 C CA . VAL B 1 489 ? -34.429 11.914 -9.107 1.00 50.95 697 VAL B CA 1
ATOM 7826 C C . VAL B 1 489 ? -33.882 13.163 -9.793 1.00 51.51 697 VAL B C 1
ATOM 7827 O O . VAL B 1 489 ? -34.071 13.360 -11.008 1.00 51.65 697 VAL B O 1
ATOM 7831 N N . ARG B 1 490 ? -33.219 14.016 -9.009 1.00 51.83 698 ARG B N 1
ATOM 7832 C CA . ARG B 1 490 ? -32.666 15.267 -9.541 1.00 52.33 698 ARG B CA 1
ATOM 7833 C C . ARG B 1 490 ? -31.291 15.491 -8.969 1.00 52.25 698 ARG B C 1
ATOM 7834 O O . ARG B 1 490 ? -31.039 15.142 -7.811 1.00 52.61 698 ARG B O 1
ATOM 7842 N N . PHE B 1 491 ? -30.428 16.122 -9.763 1.00 51.74 699 PHE B N 1
ATOM 7843 C CA . PHE B 1 491 ? -29.045 16.315 -9.389 1.00 51.42 699 PHE B CA 1
ATOM 7844 C C . PHE B 1 491 ? -28.587 17.756 -9.454 1.00 50.84 699 PHE B C 1
ATOM 7845 O O . PHE B 1 491 ? -28.890 18.474 -10.375 1.00 50.73 699 PHE B O 1
ATOM 7853 N N . TYR B 1 492 ? -27.837 18.166 -8.450 1.00 50.61 700 TYR B N 1
ATOM 7854 C CA . TYR B 1 492 ? -27.330 19.512 -8.384 1.00 50.11 700 TYR B CA 1
ATOM 7855 C C . TYR B 1 492 ? -25.824 19.544 -8.377 1.00 50.36 700 TYR B C 1
ATOM 7856 O O . TYR B 1 492 ? -25.188 19.046 -7.437 1.00 50.67 700 TYR B O 1
ATOM 7865 N N . GLU B 1 493 ? -25.245 20.131 -9.414 1.00 50.29 701 GLU B N 1
ATOM 7866 C CA . GLU B 1 493 ? -23.840 20.482 -9.353 1.00 50.49 701 GLU B CA 1
ATOM 7867 C C . GLU B 1 493 ? -23.750 21.864 -8.722 1.00 50.38 701 GLU B C 1
ATOM 7868 O O . GLU B 1 493 ? -23.973 22.888 -9.386 1.00 50.29 701 GLU B O 1
ATOM 7874 N N . GLY B 1 494 ? -23.428 21.871 -7.427 1.00 50.31 702 GLY B N 1
ATOM 7875 C CA . GLY B 1 494 ? -23.492 23.066 -6.611 1.00 50.19 702 GLY B CA 1
ATOM 7876 C C . GLY B 1 494 ? -24.941 23.510 -6.529 1.00 50.28 702 GLY B C 1
ATOM 7877 O O . GLY B 1 494 ? -25.857 22.678 -6.551 1.00 50.15 702 GLY B O 1
ATOM 7878 N N . PRO B 1 495 ? -25.164 24.828 -6.448 1.00 50.37 703 PRO B N 1
ATOM 7879 C CA . PRO B 1 495 ? -26.497 25.415 -6.436 1.00 50.59 703 PRO B CA 1
ATOM 7880 C C . PRO B 1 495 ? -27.352 24.969 -7.610 1.00 50.77 703 PRO B C 1
ATOM 7881 O O . PRO B 1 495 ? -28.517 24.664 -7.399 1.00 50.63 703 PRO B O 1
ATOM 7885 N N . GLU B 1 496 ? -26.755 24.939 -8.810 1.00 51.28 704 GLU B N 1
ATOM 7886 C CA . GLU B 1 496 ? -27.381 24.542 -10.085 1.00 51.86 704 GLU B CA 1
ATOM 7887 C C . GLU B 1 496 ? -27.945 23.123 -10.094 1.00 51.18 704 GLU B C 1
ATOM 7888 O O . GLU B 1 496 ? -27.266 22.193 -9.633 1.00 51.38 704 GLU B O 1
ATOM 7894 N N . LEU B 1 497 ? -29.155 22.950 -10.643 1.00 50.09 705 LEU B N 1
ATOM 7895 C CA . LEU B 1 497 ? -29.700 21.612 -10.891 1.00 49.02 705 LEU B CA 1
ATOM 7896 C C . LEU B 1 497 ? -29.329 21.156 -12.284 1.00 48.84 705 LEU B C 1
ATOM 7897 O O . LEU B 1 497 ? -29.866 21.650 -13.254 1.00 48.64 705 LEU B O 1
ATOM 7902 N N . VAL B 1 498 ? -28.426 20.190 -12.366 1.00 48.87 706 VAL B N 1
ATOM 7903 C CA . VAL B 1 498 ? -27.879 19.723 -13.633 1.00 48.44 706 VAL B CA 1
ATOM 7904 C C . VAL B 1 498 ? -28.648 18.573 -14.277 1.00 48.96 706 VAL B C 1
ATOM 7905 O O . VAL B 1 498 ? -28.583 18.393 -15.493 1.00 49.30 706 VAL B O 1
ATOM 7909 N N . ALA B 1 499 ? -29.362 17.788 -13.480 1.00 49.41 707 ALA B N 1
ATOM 7910 C CA . ALA B 1 499 ? -30.065 16.637 -14.016 1.00 50.07 707 ALA B CA 1
ATOM 7911 C C . ALA B 1 499 ? -31.419 16.434 -13.361 1.00 50.69 707 ALA B C 1
ATOM 7912 O O . ALA B 1 499 ? -31.637 16.802 -12.212 1.00 50.62 707 ALA B O 1
ATOM 7914 N N . ASP B 1 500 ? -32.325 15.839 -14.125 1.00 51.66 708 ASP B N 1
ATOM 7915 C CA . ASP B 1 500 ? -33.698 15.619 -13.714 1.00 52.46 708 ASP B CA 1
ATOM 7916 C C . ASP B 1 500 ? -34.140 14.400 -14.494 1.00 52.82 708 ASP B C 1
ATOM 7917 O O . ASP B 1 500 ? -33.466 13.990 -15.411 1.00 53.05 708 ASP B O 1
ATOM 7922 N N . SER B 1 501 ? -35.271 13.817 -14.142 1.00 53.61 709 SER B N 1
ATOM 7923 C CA . SER B 1 501 ? -35.706 12.571 -14.754 1.00 54.22 709 SER B CA 1
ATOM 7924 C C . SER B 1 501 ? -37.188 12.432 -14.499 1.00 54.92 709 SER B C 1
ATOM 7925 O O . SER B 1 501 ? -37.649 11.377 -14.066 1.00 55.27 709 SER B O 1
ATOM 7928 N N . ASN B 1 502 ? -37.920 13.516 -14.734 1.00 55.55 710 ASN B N 1
ATOM 7929 C CA . ASN B 1 502 ? -39.358 13.596 -14.436 1.00 56.45 710 ASN B CA 1
ATOM 7930 C C . ASN B 1 502 ? -40.103 12.265 -14.454 1.00 56.26 710 ASN B C 1
ATOM 7931 O O . ASN B 1 502 ? -40.130 11.560 -15.472 1.00 56.56 710 ASN B O 1
ATOM 7936 N N . VAL B 1 503 ? -40.711 11.936 -13.319 1.00 55.84 711 VAL B N 1
ATOM 7937 C CA . VAL B 1 503 ? -41.818 10.974 -13.284 1.00 55.19 711 VAL B CA 1
ATOM 7938 C C . VAL B 1 503 ? -41.574 9.667 -14.066 1.00 54.68 711 VAL B C 1
ATOM 7939 O O . VAL B 1 503 ? -42.319 9.313 -14.992 1.00 54.34 711 VAL B O 1
ATOM 7943 N N . VAL B 1 504 ? -40.509 8.971 -13.677 1.00 54.05 712 VAL B N 1
ATOM 7944 C CA . VAL B 1 504 ? -40.331 7.578 -14.046 1.00 53.55 712 VAL B CA 1
ATOM 7945 C C . VAL B 1 504 ? -41.350 6.752 -13.267 1.00 53.72 712 VAL B C 1
ATOM 7946 O O . VAL B 1 504 ? -41.421 6.832 -12.037 1.00 53.85 712 VAL B O 1
ATOM 7950 N N . LEU B 1 505 ? -42.159 5.987 -13.992 1.00 53.77 713 LEU B N 1
ATOM 7951 C CA . LEU B 1 505 ? -43.132 5.111 -13.365 1.00 53.59 713 LEU B CA 1
ATOM 7952 C C . LEU B 1 505 ? -42.665 3.686 -13.506 1.00 53.63 713 LEU B C 1
ATOM 7953 O O . LEU B 1 505 ? -42.412 3.218 -14.613 1.00 53.52 713 LEU B O 1
ATOM 7958 N N . ASP B 1 506 ? -42.514 3.016 -12.371 1.00 53.91 714 ASP B N 1
ATOM 7959 C CA . ASP B 1 506 ? -42.056 1.624 -12.331 1.00 54.32 714 ASP B CA 1
ATOM 7960 C C . ASP B 1 506 ? -42.569 0.979 -11.063 1.00 54.55 714 ASP B C 1
ATOM 7961 O O . ASP B 1 506 ? -42.884 1.665 -10.084 1.00 54.63 714 ASP B O 1
ATOM 7966 N N . THR B 1 507 ? -42.609 -0.348 -11.076 1.00 54.68 715 THR B N 1
ATOM 7967 C CA . THR B 1 507 ? -43.406 -1.078 -10.117 1.00 54.64 715 THR B CA 1
ATOM 7968 C C . THR B 1 507 ? -42.770 -2.390 -9.627 1.00 54.41 715 THR B C 1
ATOM 7969 O O . THR B 1 507 ? -43.375 -3.126 -8.842 1.00 54.17 715 THR B O 1
ATOM 7973 N N . THR B 1 508 ? -41.544 -2.661 -10.061 1.00 54.38 716 THR B N 1
ATOM 7974 C CA . THR B 1 508 ? -40.899 -3.934 -9.741 1.00 54.60 716 THR B CA 1
ATOM 7975 C C . THR B 1 508 ? -40.595 -4.101 -8.242 1.00 55.10 716 THR B C 1
ATOM 7976 O O . THR B 1 508 ? -40.476 -5.226 -7.748 1.00 55.57 716 THR B O 1
ATOM 7980 N N . MET B 1 509 ? -40.461 -2.994 -7.521 1.00 55.22 717 MET B N 1
ATOM 7981 C CA . MET B 1 509 ? -40.257 -3.052 -6.077 1.00 55.17 717 MET B CA 1
ATOM 7982 C C . MET B 1 509 ? -41.210 -2.052 -5.429 1.00 55.34 717 MET B C 1
ATOM 7983 O O . MET B 1 509 ? -41.046 -0.828 -5.546 1.00 55.45 717 MET B O 1
ATOM 7988 N N . ARG B 1 510 ? -42.223 -2.583 -4.757 1.00 55.38 718 ARG B N 1
ATOM 7989 C CA . ARG B 1 510 ? -43.172 -1.752 -4.023 1.00 55.25 718 ARG B CA 1
ATOM 7990 C C . ARG B 1 510 ? -42.627 -1.545 -2.610 1.00 54.93 718 ARG B C 1
ATOM 7991 O O . ARG B 1 510 ? -42.980 -2.277 -1.681 1.00 54.43 718 ARG B O 1
ATOM 7999 N N . GLY B 1 511 ? -41.725 -0.562 -2.488 1.00 54.79 719 GLY B N 1
ATOM 8000 C CA . GLY B 1 511 ? -41.026 -0.242 -1.235 1.00 54.46 719 GLY B CA 1
ATOM 8001 C C . GLY B 1 511 ? -39.799 -1.098 -0.935 1.00 54.26 719 GLY B C 1
ATOM 8002 O O . GLY B 1 511 ? -39.502 -2.051 -1.662 1.00 54.56 719 GLY B O 1
ATOM 8003 N N . GLY B 1 512 ? -39.097 -0.766 0.149 1.00 53.80 720 GLY B N 1
ATOM 8004 C CA . GLY B 1 512 ? -37.860 -1.451 0.545 1.00 53.00 720 GLY B CA 1
ATOM 8005 C C . GLY B 1 512 ? -36.864 -0.532 1.249 1.00 52.68 720 GLY B C 1
ATOM 8006 O O . GLY B 1 512 ? -37.205 0.588 1.657 1.00 52.55 720 GLY B O 1
ATOM 8007 N N . ARG B 1 513 ? -35.621 -0.988 1.389 1.00 51.96 721 ARG B N 1
ATOM 8008 C CA . ARG B 1 513 ? -34.633 -0.238 2.169 1.00 51.03 721 ARG B CA 1
ATOM 8009 C C . ARG B 1 513 ? -33.765 0.688 1.308 1.00 50.58 721 ARG B C 1
ATOM 8010 O O . ARG B 1 513 ? -33.755 0.597 0.076 1.00 50.46 721 ARG B O 1
ATOM 8018 N N . LEU B 1 514 ? -33.058 1.598 1.967 1.00 49.83 722 LEU B N 1
ATOM 8019 C CA . LEU B 1 514 ? -32.167 2.502 1.279 1.00 49.23 722 LEU B CA 1
ATOM 8020 C C . LEU B 1 514 ? -30.740 2.099 1.526 1.00 49.25 722 LEU B C 1
ATOM 8021 O O . LEU B 1 514 ? -30.448 1.364 2.472 1.00 49.52 722 LEU B O 1
ATOM 8026 N N . GLY B 1 515 ? -29.841 2.604 0.687 1.00 48.98 723 GLY B N 1
ATOM 8027 C CA . GLY B 1 515 ? -28.422 2.334 0.844 1.00 48.20 723 GLY B CA 1
ATOM 8028 C C . GLY B 1 515 ? -27.570 2.989 -0.210 1.00 47.85 723 GLY B C 1
ATOM 8029 O O . GLY B 1 515 ? -28.044 3.758 -1.046 1.00 47.78 723 GLY B O 1
ATOM 8030 N N . VAL B 1 516 ? -26.289 2.681 -0.160 1.00 47.76 724 VAL B N 1
ATOM 8031 C CA . VAL B 1 516 ? -25.353 3.257 -1.107 1.00 47.85 724 VAL B CA 1
ATOM 8032 C C . VAL B 1 516 ? -24.672 2.185 -1.941 1.00 47.77 724 VAL B C 1
ATOM 8033 O O . VAL B 1 516 ? -24.558 1.030 -1.511 1.00 47.63 724 VAL B O 1
ATOM 8037 N N . PHE B 1 517 ? -24.250 2.577 -3.142 1.00 47.79 725 PHE B N 1
ATOM 8038 C CA . PHE B 1 517 ? -23.689 1.642 -4.127 1.00 47.83 725 PHE B CA 1
ATOM 8039 C C . PHE B 1 517 ? -22.297 2.065 -4.584 1.00 48.31 725 PHE B C 1
ATOM 8040 O O . PHE B 1 517 ? -21.961 3.246 -4.644 1.00 48.57 725 PHE B O 1
ATOM 8048 N N . CYS B 1 518 ? -21.480 1.080 -4.893 1.00 48.55 726 CYS B N 1
ATOM 8049 C CA . CYS B 1 518 ? -20.296 1.349 -5.641 1.00 49.15 726 CYS B CA 1
ATOM 8050 C C . CYS B 1 518 ? -19.842 0.077 -6.283 1.00 48.48 726 CYS B C 1
ATOM 8051 O O . CYS B 1 518 ? -20.219 -1.038 -5.877 1.00 47.78 726 CYS B O 1
ATOM 8054 N N . PHE B 1 519 ? -19.007 0.286 -7.292 1.00 48.32 727 PHE B N 1
ATOM 8055 C CA . PHE B 1 519 ? -18.502 -0.752 -8.148 1.00 48.00 727 PHE B CA 1
ATOM 8056 C C . PHE B 1 519 ? -17.161 -0.231 -8.712 1.00 48.04 727 PHE B C 1
ATOM 8057 O O . PHE B 1 519 ? -17.129 0.726 -9.492 1.00 48.26 727 PHE B O 1
ATOM 8065 N N . SER B 1 520 ? -16.065 -0.845 -8.255 1.00 48.10 728 SER B N 1
ATOM 8066 C CA . SER B 1 520 ? -14.669 -0.553 -8.676 1.00 47.92 728 SER B CA 1
ATOM 8067 C C . SER B 1 520 ? -14.220 0.908 -8.588 1.00 47.57 728 SER B C 1
ATOM 8068 O O . SER B 1 520 ? -13.621 1.413 -9.524 1.00 47.05 728 SER B O 1
ATOM 8071 N N . GLN B 1 521 ? -14.465 1.552 -7.446 1.00 47.60 729 GLN B N 1
ATOM 8072 C CA . GLN B 1 521 ? -14.121 2.965 -7.251 1.00 47.50 729 GLN B CA 1
ATOM 8073 C C . GLN B 1 521 ? -13.945 3.353 -5.781 1.00 48.02 729 GLN B C 1
ATOM 8074 O O . GLN B 1 521 ? -14.860 3.241 -4.974 1.00 47.93 729 GLN B O 1
ATOM 8080 N N . GLU B 1 522 ? -12.757 3.854 -5.475 1.00 49.09 730 GLU B N 1
ATOM 8081 C CA . GLU B 1 522 ? -12.276 4.107 -4.113 1.00 49.73 730 GLU B CA 1
ATOM 8082 C C . GLU B 1 522 ? -12.410 5.552 -3.651 1.00 49.70 730 GLU B C 1
ATOM 8083 O O . GLU B 1 522 ? -12.288 6.472 -4.451 1.00 49.85 730 GLU B O 1
ATOM 8089 N N . ASN B 1 523 ? -12.626 5.733 -2.350 1.00 49.94 731 ASN B N 1
ATOM 8090 C CA . ASN B 1 523 ? -12.865 7.046 -1.730 1.00 50.50 731 ASN B CA 1
ATOM 8091 C C . ASN B 1 523 ? -14.085 7.823 -2.176 1.00 50.91 731 ASN B C 1
ATOM 8092 O O . ASN B 1 523 ? -13.989 9.036 -2.435 1.00 51.70 731 ASN B O 1
ATOM 8097 N N . ILE B 1 524 ? -15.226 7.145 -2.272 1.00 50.67 732 ILE B N 1
ATOM 8098 C CA . ILE B 1 524 ? -16.486 7.828 -2.399 1.00 50.03 732 ILE B CA 1
ATOM 8099 C C . ILE B 1 524 ? -16.828 8.321 -1.000 1.00 49.93 732 ILE B C 1
ATOM 8100 O O . ILE B 1 524 ? -16.535 7.646 -0.003 1.00 49.77 732 ILE B O 1
ATOM 8105 N N . ILE B 1 525 ? -17.422 9.512 -0.948 1.00 49.48 733 ILE B N 1
ATOM 8106 C CA . ILE B 1 525 ? -18.099 10.032 0.221 1.00 48.56 733 ILE B CA 1
ATOM 8107 C C . ILE B 1 525 ? -19.545 10.261 -0.185 1.00 49.25 733 ILE B C 1
ATOM 8108 O O . ILE B 1 525 ? -19.842 10.937 -1.178 1.00 49.23 733 ILE B O 1
ATOM 8113 N N . TRP B 1 526 ? -20.450 9.660 0.567 1.00 50.06 734 TRP B N 1
ATOM 8114 C CA . TRP B 1 526 ? -21.850 10.045 0.527 1.00 50.40 734 TRP B CA 1
AT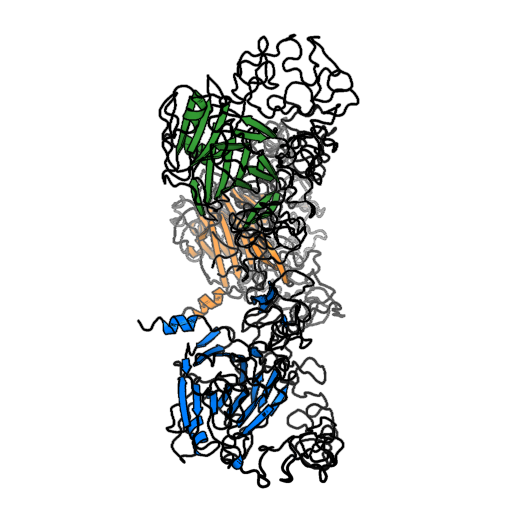OM 8115 C C . TRP B 1 526 ? -21.999 10.761 1.841 1.00 50.79 734 TRP B C 1
ATOM 8116 O O . TRP B 1 526 ? -21.853 10.147 2.908 1.00 51.03 734 TRP B O 1
ATOM 8127 N N . ALA B 1 527 ? -22.236 12.066 1.772 1.00 51.05 735 ALA B N 1
ATOM 8128 C CA . ALA B 1 527 ? -22.149 12.904 2.962 1.00 51.39 735 ALA B CA 1
ATOM 8129 C C . ALA B 1 527 ? -23.434 13.651 3.178 1.00 51.68 735 ALA B C 1
ATOM 8130 O O . ALA B 1 527 ? -24.054 14.120 2.219 1.00 52.17 735 ALA B O 1
ATOM 8132 N N . ASN B 1 528 ? -23.824 13.779 4.440 1.00 51.79 736 ASN B N 1
ATOM 8133 C CA . ASN B 1 528 ? -24.966 14.594 4.792 1.00 52.02 736 ASN B CA 1
ATOM 8134 C C . ASN B 1 528 ? -26.233 13.944 4.275 1.00 52.11 736 ASN B C 1
ATOM 8135 O O . ASN B 1 528 ? -27.119 14.594 3.717 1.00 51.45 736 ASN B O 1
ATOM 8140 N N . LEU B 1 529 ? -26.278 12.629 4.461 1.00 52.93 737 LEU B N 1
ATOM 8141 C CA . LEU B 1 529 ? -27.422 11.811 4.094 1.00 53.82 737 LEU B CA 1
ATOM 8142 C C . LEU B 1 529 ? -28.674 12.270 4.818 1.00 54.47 737 LEU B C 1
ATOM 8143 O O . LEU B 1 529 ? -28.608 12.776 5.943 1.00 55.17 737 LEU B O 1
ATOM 8148 N N . ARG B 1 530 ? -29.818 12.094 4.170 1.00 54.81 738 ARG B N 1
ATOM 8149 C CA . ARG B 1 530 ? -31.066 12.404 4.801 1.00 54.76 738 ARG B CA 1
ATOM 8150 C C . ARG B 1 530 ? -32.186 11.667 4.130 1.00 54.76 738 ARG B C 1
ATOM 8151 O O . ARG B 1 530 ? -32.283 11.647 2.906 1.00 54.35 738 ARG B O 1
ATOM 8159 N N . TYR B 1 531 ? -33.018 11.037 4.941 1.00 55.31 739 TYR B N 1
ATOM 8160 C CA . TYR B 1 531 ? -34.266 10.484 4.446 1.00 56.46 739 TYR B CA 1
ATOM 8161 C C . TYR B 1 531 ? -35.507 10.874 5.282 1.00 57.41 739 TYR B C 1
ATOM 8162 O O . TYR B 1 531 ? -35.370 11.500 6.337 1.00 57.55 739 TYR B O 1
ATOM 8171 N N . ARG B 1 532 ? -36.697 10.531 4.776 1.00 58.44 740 ARG B N 1
ATOM 8172 C CA . ARG B 1 532 ? -38.000 10.893 5.362 1.00 59.61 740 ARG B CA 1
ATOM 8173 C C . ARG B 1 532 ? -39.059 9.943 4.847 1.00 60.44 740 ARG B C 1
ATOM 8174 O O . ARG B 1 532 ? -38.994 9.484 3.705 1.00 60.80 740 ARG B O 1
ATOM 8182 N N . CYS B 1 533 ? -40.036 9.644 5.688 1.00 61.55 741 CYS B N 1
ATOM 8183 C CA . CYS B 1 533 ? -41.241 8.956 5.244 1.00 63.01 741 CYS B CA 1
ATOM 8184 C C . CYS B 1 533 ? -42.047 9.991 4.516 1.00 62.97 741 CYS B C 1
ATOM 8185 O O . CYS B 1 533 ? -42.274 11.087 5.017 1.00 62.90 741 CYS B O 1
ATOM 8188 N N . ASN B 1 534 ? -42.463 9.664 3.310 1.00 63.49 742 ASN B N 1
ATOM 8189 C CA . ASN B 1 534 ? -43.257 10.598 2.561 1.00 63.99 742 ASN B CA 1
ATOM 8190 C C . ASN B 1 534 ? -44.119 9.859 1.580 1.00 64.13 742 ASN B C 1
ATOM 8191 O O . ASN B 1 534 ? -43.616 9.246 0.631 1.00 64.31 742 ASN B O 1
ATOM 8196 N N . ASP B 1 535 ? -45.425 9.911 1.825 1.00 64.00 743 ASP B N 1
ATOM 8197 C CA . ASP B 1 535 ? -46.368 9.182 1.006 1.00 63.68 743 ASP B CA 1
ATOM 8198 C C . ASP B 1 535 ? -47.157 10.111 0.101 1.00 63.49 743 ASP B C 1
ATOM 8199 O O . ASP B 1 535 ? -47.629 9.702 -0.950 1.00 63.31 743 ASP B O 1
ATOM 8204 N N . THR B 1 536 ? -47.275 11.367 0.507 1.00 63.56 744 THR B N 1
ATOM 8205 C CA . THR B 1 536 ? -47.992 12.356 -0.283 1.00 63.69 744 THR B CA 1
ATOM 8206 C C . THR B 1 536 ? -47.397 12.402 -1.708 1.00 64.07 744 THR B C 1
ATOM 8207 O O . THR B 1 536 ? -46.214 12.734 -1.902 1.00 63.73 744 THR B O 1
ATOM 8211 N N . ILE B 1 537 ? -48.229 12.014 -2.683 1.00 64.63 745 ILE B N 1
ATOM 8212 C CA . ILE B 1 537 ? -47.817 11.825 -4.093 1.00 65.03 745 ILE B CA 1
ATOM 8213 C C . ILE B 1 537 ? -47.621 13.153 -4.852 1.00 65.67 745 ILE B C 1
ATOM 8214 O O . ILE B 1 537 ? -48.578 13.915 -5.008 1.00 65.34 745 ILE B O 1
ATOM 8219 N N . PRO B 1 538 ? -46.374 13.423 -5.324 1.00 66.50 746 PRO B N 1
ATOM 8220 C CA . PRO B 1 538 ? -45.972 14.683 -5.984 1.00 67.13 746 PRO B CA 1
ATOM 8221 C C . PRO B 1 538 ? -46.939 15.233 -7.042 1.00 67.84 746 PRO B C 1
ATOM 8222 O O . PRO B 1 538 ? -47.629 14.469 -7.720 1.00 67.86 746 PRO B O 1
ATOM 8226 N N . GLU B 1 539 ? -46.968 16.559 -7.162 1.00 68.73 747 GLU B N 1
ATOM 8227 C CA . GLU B 1 539 ? -47.944 17.272 -7.987 1.00 69.61 747 GLU B CA 1
ATOM 8228 C C . GLU B 1 539 ? -47.888 16.867 -9.458 1.00 70.00 747 GLU B C 1
ATOM 8229 O O . GLU B 1 539 ? -48.920 16.611 -10.078 1.00 69.93 747 GLU B O 1
ATOM 8235 N N . ASP B 1 540 ? -46.672 16.805 -10.002 1.00 70.63 748 ASP B N 1
ATOM 8236 C CA . ASP B 1 540 ? -46.462 16.553 -11.433 1.00 70.97 748 ASP B CA 1
ATOM 8237 C C . ASP B 1 540 ? -46.693 15.101 -11.842 1.00 70.98 748 ASP B C 1
ATOM 8238 O O . ASP B 1 540 ? -46.486 14.740 -13.013 1.00 70.86 748 ASP B O 1
ATOM 8243 N N . TYR B 1 541 ? -47.122 14.277 -10.881 1.00 71.03 749 TYR B N 1
ATOM 8244 C CA . TYR B 1 541 ? -47.555 12.921 -11.185 1.00 71.24 749 TYR B CA 1
ATOM 8245 C C . TYR B 1 541 ? -48.773 13.000 -12.077 1.00 72.07 749 TYR B C 1
ATOM 8246 O O . TYR B 1 541 ? -48.818 12.342 -13.116 1.00 72.33 749 TYR B O 1
ATOM 8255 N N . GLU B 1 542 ? -49.744 13.819 -11.669 1.00 72.79 750 GLU B N 1
ATOM 8256 C CA . GLU B 1 542 ? -50.958 14.041 -12.452 1.00 73.26 750 GLU B CA 1
ATOM 8257 C C . GLU B 1 542 ? -50.743 14.994 -13.631 1.00 73.65 750 GLU B C 1
ATOM 8258 O O . GLU B 1 542 ? -51.380 14.831 -14.666 1.00 73.59 750 GLU B O 1
ATOM 8264 N N . THR B 1 543 ? -49.846 15.976 -13.483 1.00 74.37 751 THR B N 1
ATOM 8265 C CA . THR B 1 543 ? -49.407 16.792 -14.630 1.00 75.16 751 THR B CA 1
ATOM 8266 C C . THR B 1 543 ? -48.989 15.832 -15.745 1.00 75.75 751 THR B C 1
ATOM 8267 O O . THR B 1 543 ? -49.539 15.880 -16.848 1.00 75.88 751 THR B O 1
ATOM 8271 N N . HIS B 1 544 ? -48.041 14.945 -15.425 1.00 76.45 752 HIS B N 1
ATOM 8272 C CA . HIS B 1 544 ? -47.557 13.911 -16.348 1.00 77.00 752 HIS B CA 1
ATOM 8273 C C . HIS B 1 544 ? -48.642 12.884 -16.746 1.00 77.48 752 HIS B C 1
ATOM 8274 O O . HIS B 1 544 ? -48.517 12.213 -17.787 1.00 77.73 752 HIS B O 1
ATOM 8281 N N . GLN B 1 545 ? -49.699 12.776 -15.935 1.00 77.76 753 GLN B N 1
ATOM 8282 C CA . GLN B 1 545 ? -50.786 11.828 -16.198 1.00 78.14 753 GLN B CA 1
ATOM 8283 C C . GLN B 1 545 ? -51.861 12.375 -17.153 1.00 78.55 753 GLN B C 1
ATOM 8284 O O . GLN B 1 545 ? -52.318 11.654 -18.051 1.00 78.54 753 GLN B O 1
ATOM 8290 N N . LEU B 1 546 ? -52.268 13.633 -16.953 1.00 78.96 754 LEU B N 1
ATOM 8291 C CA . LEU B 1 546 ? -53.213 14.300 -17.866 1.00 79.25 754 LEU B CA 1
ATOM 8292 C C . LEU B 1 546 ? -52.488 14.818 -19.127 1.00 79.57 754 LEU B C 1
ATOM 8293 O O . LEU B 1 546 ? -53.136 15.234 -20.101 1.00 79.72 754 LEU B O 1
ATOM 8298 N N . ARG B 1 547 ? -51.152 14.751 -19.100 1.00 79.71 755 ARG B N 1
ATOM 8299 C CA . ARG B 1 547 ? -50.274 15.283 -20.150 1.00 79.88 755 ARG B CA 1
ATOM 8300 C C . ARG B 1 547 ? -50.515 14.711 -21.546 1.00 79.84 755 ARG B C 1
ATOM 8301 O O . ARG B 1 547 ? -50.280 15.402 -22.546 1.00 80.03 755 ARG B O 1
ATOM 8309 N N . GLN B 1 548 ? -50.969 13.457 -21.612 1.00 79.67 756 GLN B N 1
ATOM 8310 C CA . GLN B 1 548 ? -51.304 12.800 -22.893 1.00 79.28 756 GLN B CA 1
ATOM 8311 C C . GLN B 1 548 ? -52.728 13.159 -23.369 1.00 78.95 756 GLN B C 1
ATOM 8312 O O . GLN B 1 548 ? -53.337 12.426 -24.153 1.00 78.79 756 GLN B O 1
ATOM 8318 N N . ALA B 1 549 ? -53.227 14.302 -22.893 1.00 78.59 757 ALA B N 1
ATOM 8319 C CA . ALA B 1 549 ? -54.564 14.786 -23.203 1.00 78.43 757 ALA B CA 1
ATOM 8320 C C . ALA B 1 549 ? -54.682 15.146 -24.676 1.00 78.44 757 ALA B C 1
ATOM 8321 O O . ALA B 1 549 ? -55.572 14.660 -25.373 1.00 78.41 757 ALA B O 1
ATOM 8323 N N . ASN C 1 15 ? -41.278 49.749 -10.481 1.00 59.56 223 ASN C N 1
ATOM 8324 C CA . ASN C 1 15 ? -41.744 48.413 -9.967 1.00 59.31 223 ASN C CA 1
ATOM 8325 C C . ASN C 1 15 ? -40.620 47.554 -9.337 1.00 58.53 223 ASN C C 1
ATOM 8326 O O . ASN C 1 15 ? -40.641 46.313 -9.423 1.00 58.63 223 ASN C O 1
ATOM 8331 N N . SER C 1 16 ? -39.650 48.209 -8.692 1.00 57.10 224 SER C N 1
ATOM 8332 C CA . SER C 1 16 ? -38.628 47.458 -7.942 1.00 55.68 224 SER C CA 1
ATOM 8333 C C . SER C 1 16 ? -39.290 46.665 -6.792 1.00 54.04 224 SER C C 1
ATOM 8334 O O . SER C 1 16 ? -40.236 47.156 -6.180 1.00 54.37 224 SER C O 1
ATOM 8337 N N . ALA C 1 17 ? -38.820 45.447 -6.524 1.00 51.52 225 ALA C N 1
ATOM 8338 C CA . ALA C 1 17 ? -39.277 44.684 -5.367 1.00 49.19 225 ALA C CA 1
ATOM 8339 C C . ALA C 1 17 ? -38.357 44.993 -4.185 1.00 47.96 225 ALA C C 1
ATOM 8340 O O . ALA C 1 17 ? -37.506 45.878 -4.288 1.00 47.76 225 ALA C O 1
ATOM 8342 N N . GLN C 1 18 ? -38.531 44.298 -3.063 1.00 46.28 226 GLN C N 1
ATOM 8343 C CA . GLN C 1 18 ? -37.666 44.492 -1.907 1.00 45.01 226 GLN C CA 1
ATOM 8344 C C . GLN C 1 18 ? -36.382 43.706 -2.072 1.00 44.94 226 GLN C C 1
ATOM 8345 O O . GLN C 1 18 ? -36.422 42.534 -2.374 1.00 44.58 226 GLN C O 1
ATOM 8351 N N . ARG C 1 19 ? -35.243 44.345 -1.856 1.00 45.22 227 ARG C N 1
ATOM 8352 C CA . ARG C 1 19 ? -33.938 43.723 -2.109 1.00 45.82 227 ARG C CA 1
ATOM 8353 C C . ARG C 1 19 ? -33.329 43.092 -0.840 1.00 44.92 227 ARG C C 1
ATOM 8354 O O . ARG C 1 19 ? -33.973 43.052 0.190 1.00 44.63 227 ARG C O 1
ATOM 8362 N N . PHE C 1 20 ? -32.085 42.632 -0.885 1.00 44.25 228 PHE C N 1
ATOM 8363 C CA . PHE C 1 20 ? -31.448 42.211 0.361 1.00 44.07 228 PHE C CA 1
ATOM 8364 C C . PHE C 1 20 ? -30.356 43.139 0.870 1.00 44.69 228 PHE C C 1
ATOM 8365 O O . PHE C 1 20 ? -29.962 44.076 0.179 1.00 44.53 228 PHE C O 1
ATOM 8373 N N . CYS C 1 21 ? -29.889 42.875 2.093 1.00 45.46 229 CYS C N 1
ATOM 8374 C CA . CYS C 1 21 ? -28.765 43.598 2.697 1.00 46.19 229 CYS C CA 1
ATOM 8375 C C . CYS C 1 21 ? -27.463 42.962 2.292 1.00 45.69 229 CYS C C 1
ATOM 8376 O O . CYS C 1 21 ? -27.460 41.799 1.892 1.00 45.67 229 CYS C O 1
ATOM 8379 N N . PRO C 1 22 ? -26.345 43.711 2.437 1.00 45.25 230 PRO C N 1
ATOM 8380 C CA . PRO C 1 22 ? -25.036 43.228 2.025 1.00 44.60 230 PRO C CA 1
ATOM 8381 C C . PRO C 1 22 ? -24.781 41.842 2.550 1.00 44.27 230 PRO C C 1
ATOM 8382 O O . PRO C 1 22 ? -24.197 41.046 1.838 1.00 44.23 230 PRO C O 1
ATOM 8386 N N . ASP C 1 23 ? -25.248 41.540 3.758 1.00 44.07 231 ASP C N 1
ATOM 8387 C CA . ASP C 1 23 ? -25.058 40.207 4.320 1.00 44.30 231 ASP C CA 1
ATOM 8388 C C . ASP C 1 23 ? -26.044 39.170 3.817 1.00 44.02 231 ASP C C 1
ATOM 8389 O O . ASP C 1 23 ? -25.878 37.996 4.120 1.00 44.46 231 ASP C O 1
ATOM 8394 N N . GLY C 1 24 ? -27.077 39.590 3.083 1.00 43.83 232 GLY C N 1
ATOM 8395 C CA . GLY C 1 24 ? -28.015 38.645 2.442 1.00 43.28 232 GLY C CA 1
ATOM 8396 C C . GLY C 1 24 ? -29.307 38.380 3.200 1.00 42.94 232 GLY C C 1
ATOM 8397 O O . GLY C 1 24 ? -30.137 37.581 2.771 1.00 42.70 232 GLY C O 1
ATOM 8398 N N . SER C 1 25 ? -29.452 39.035 4.348 1.00 42.62 233 SER C N 1
ATOM 8399 C CA . SER C 1 25 ? -30.698 39.056 5.104 1.00 42.00 233 SER C CA 1
ATOM 8400 C C . SER C 1 25 ? -31.626 40.121 4.480 1.00 41.61 233 SER C C 1
ATOM 8401 O O . SER C 1 25 ? -31.132 41.085 3.882 1.00 41.44 233 SER C O 1
ATOM 8404 N N . PRO C 1 26 ? -32.962 39.949 4.608 1.00 41.12 234 PRO C N 1
ATOM 8405 C CA . PRO C 1 26 ? -33.864 40.778 3.839 1.00 41.23 234 PRO C CA 1
ATOM 8406 C C . PRO C 1 26 ? -33.834 42.209 4.363 1.00 42.06 234 PRO C C 1
ATOM 8407 O O . PRO C 1 26 ? -33.780 42.401 5.581 1.00 42.63 234 PRO C O 1
ATOM 8411 N N . SER C 1 27 ? -33.825 43.190 3.453 1.00 42.49 235 SER C N 1
ATOM 8412 C CA . SER C 1 27 ? -33.609 44.588 3.800 1.00 42.99 235 SER C CA 1
ATOM 8413 C C . SER C 1 27 ? -34.861 45.238 4.340 1.00 44.21 235 SER C C 1
ATOM 8414 O O . SER C 1 27 ? -35.785 45.477 3.602 1.00 45.15 235 SER C O 1
ATOM 8417 N N . GLU C 1 28 ? -34.906 45.566 5.617 1.00 45.48 236 GLU C N 1
ATOM 8418 C CA . GLU C 1 28 ? -36.087 46.234 6.135 1.00 46.96 236 GLU C CA 1
ATOM 8419 C C . GLU C 1 28 ? -36.218 47.716 5.719 1.00 47.48 236 GLU C C 1
ATOM 8420 O O . GLU C 1 28 ? -37.062 48.439 6.248 1.00 47.93 236 GLU C O 1
ATOM 8426 N N . CYS C 1 29 ? -35.425 48.169 4.756 1.00 48.12 237 CYS C N 1
ATOM 8427 C CA . CYS C 1 29 ? -35.323 49.607 4.482 1.00 49.23 237 CYS C CA 1
ATOM 8428 C C . CYS C 1 29 ? -36.380 50.198 3.580 1.00 48.75 237 CYS C C 1
ATOM 8429 O O . CYS C 1 29 ? -37.113 49.470 2.927 1.00 49.06 237 CYS C O 1
ATOM 8432 N N . HIS C 1 30 ? -36.420 51.528 3.519 1.00 48.45 238 HIS C N 1
ATOM 8433 C CA . HIS C 1 30 ? -37.223 52.244 2.532 1.00 48.40 238 HIS C CA 1
ATOM 8434 C C . HIS C 1 30 ? -36.725 51.903 1.138 1.00 48.43 238 HIS C C 1
ATOM 8435 O O . HIS C 1 30 ? -35.602 51.442 0.954 1.00 48.32 238 HIS C O 1
ATOM 8442 N N . GLU C 1 31 ? -37.576 52.128 0.154 1.00 48.78 239 GLU C N 1
ATOM 8443 C CA . GLU C 1 31 ? -37.198 51.988 -1.231 1.00 49.44 239 GLU C CA 1
ATOM 8444 C C . GLU C 1 31 ? -35.962 52.808 -1.587 1.00 49.40 239 GLU C C 1
ATOM 8445 O O . GLU C 1 31 ? -35.110 52.388 -2.344 1.00 49.38 239 GLU C O 1
ATOM 8451 N N . HIS C 1 32 ? -35.888 53.996 -1.032 1.00 49.93 240 HIS C N 1
ATOM 8452 C CA . HIS C 1 32 ? -34.807 54.903 -1.311 1.00 50.38 240 HIS C CA 1
ATOM 8453 C C . HIS C 1 32 ? -33.856 55.002 -0.135 1.00 50.35 240 HIS C C 1
ATOM 8454 O O . HIS C 1 32 ? -33.298 56.073 0.136 1.00 50.70 240 HIS C O 1
ATOM 8461 N N . ALA C 1 33 ? -33.677 53.898 0.576 1.00 50.01 241 ALA C N 1
ATOM 8462 C CA . ALA C 1 33 ? -32.705 53.887 1.643 1.00 50.44 241 ALA C CA 1
ATOM 8463 C C . ALA C 1 33 ? -31.700 52.780 1.374 1.00 50.97 241 ALA C C 1
ATOM 8464 O O . ALA C 1 33 ? -31.900 51.982 0.460 1.00 51.38 241 ALA C O 1
ATOM 8466 N N . ASP C 1 34 ? -30.607 52.762 2.141 1.00 51.49 242 ASP C N 1
ATOM 8467 C CA . ASP C 1 34 ? -29.584 51.729 2.043 1.00 51.64 242 ASP C CA 1
ATOM 8468 C C . ASP C 1 34 ? -29.474 50.977 3.341 1.00 51.52 242 ASP C C 1
ATOM 8469 O O . ASP C 1 34 ? -29.471 51.565 4.422 1.00 50.90 242 ASP C O 1
ATOM 8474 N N . CYS C 1 35 ? -29.402 49.662 3.212 1.00 51.95 243 CYS C N 1
ATOM 8475 C CA . CYS C 1 35 ? -29.196 48.785 4.331 1.00 52.53 243 CYS C CA 1
ATOM 8476 C C . CYS C 1 35 ? -27.706 48.605 4.554 1.00 53.18 243 CYS C C 1
ATOM 8477 O O . CYS C 1 35 ? -27.036 48.037 3.709 1.00 53.77 243 CYS C O 1
ATOM 8480 N N . VAL C 1 36 ? -27.193 49.061 5.694 1.00 53.81 244 VAL C N 1
ATOM 8481 C CA . VAL C 1 36 ? -25.760 48.992 6.001 1.00 54.09 244 VAL C CA 1
ATOM 8482 C C . VAL C 1 36 ? -25.487 48.218 7.288 1.00 55.10 244 VAL C C 1
ATOM 8483 O O . VAL C 1 36 ? -26.246 48.331 8.254 1.00 55.15 244 VAL C O 1
ATOM 8487 N N . LEU C 1 37 ? -24.399 47.445 7.295 1.00 56.09 245 LEU C N 1
ATOM 8488 C CA . LEU C 1 37 ? -24.029 46.612 8.442 1.00 56.94 245 LEU C CA 1
ATOM 8489 C C . LEU C 1 37 ? -23.179 47.347 9.480 1.00 57.90 245 LEU C C 1
ATOM 8490 O O . LEU C 1 37 ? -22.065 47.750 9.190 1.00 58.29 245 LEU C O 1
ATOM 8495 N N . GLU C 1 38 ? -23.708 47.517 10.688 1.00 59.06 246 GLU C N 1
ATOM 8496 C CA . GLU C 1 38 ? -22.950 48.068 11.811 1.00 60.22 246 GLU C CA 1
ATOM 8497 C C . GLU C 1 38 ? -21.754 47.196 12.194 1.00 60.46 246 GLU C C 1
ATOM 8498 O O . GLU C 1 38 ? -21.773 45.977 12.009 1.00 60.43 246 GLU C O 1
ATOM 8504 N N . ARG C 1 39 ? -20.733 47.843 12.759 1.00 60.83 247 ARG C N 1
ATOM 8505 C CA . ARG C 1 39 ? -19.515 47.191 13.250 1.00 60.82 247 ARG C CA 1
ATOM 8506 C C . ARG C 1 39 ? -19.736 45.772 13.753 1.00 60.67 247 ARG C C 1
ATOM 8507 O O . ARG C 1 39 ? -19.001 44.870 13.376 1.00 60.83 247 ARG C O 1
ATOM 8515 N N . ASP C 1 40 ? -20.753 45.593 14.594 1.00 60.50 248 ASP C N 1
ATOM 8516 C CA . ASP C 1 40 ? -21.034 44.321 15.259 1.00 60.24 248 ASP C CA 1
ATOM 8517 C C . ASP C 1 40 ? -21.871 43.375 14.417 1.00 59.88 248 ASP C C 1
ATOM 8518 O O . ASP C 1 40 ? -22.170 42.265 14.852 1.00 59.78 248 ASP C O 1
ATOM 8523 N N . GLY C 1 41 ? -22.290 43.828 13.238 1.00 59.59 249 GLY C N 1
ATOM 8524 C CA . GLY C 1 41 ? -23.054 42.980 12.318 1.00 59.10 249 GLY C CA 1
ATOM 8525 C C . GLY C 1 41 ? -24.478 43.442 12.062 1.00 58.68 249 GLY C C 1
ATOM 8526 O O . GLY C 1 41 ? -24.975 43.309 10.940 1.00 58.70 249 GLY C O 1
ATOM 8527 N N . SER C 1 42 ? -25.128 43.980 13.100 1.00 58.06 250 SER C N 1
ATOM 8528 C CA . SER C 1 42 ? -26.512 44.469 13.029 1.00 57.34 250 SER C CA 1
ATOM 8529 C C . SER C 1 42 ? -26.701 45.451 11.873 1.00 56.98 250 SER C C 1
ATOM 8530 O O . SER C 1 42 ? -25.752 46.098 11.461 1.00 57.21 250 SER C O 1
ATOM 8533 N N . ARG C 1 43 ? -27.911 45.568 11.344 1.00 56.37 251 ARG C N 1
ATOM 8534 C CA . ARG C 1 43 ? -28.123 46.425 10.174 1.00 55.80 251 ARG C CA 1
ATOM 8535 C C . ARG C 1 43 ? -28.829 47.751 10.497 1.00 55.45 251 ARG C C 1
ATOM 8536 O O . ARG C 1 43 ? -29.563 47.840 11.479 1.00 55.20 251 ARG C O 1
ATOM 8544 N N . SER C 1 44 ? -28.564 48.776 9.678 1.00 55.08 252 SER C N 1
ATOM 8545 C CA . SER C 1 44 ? -29.171 50.103 9.812 1.00 54.85 252 SER C CA 1
ATOM 8546 C C . SER C 1 44 ? -29.685 50.596 8.492 1.00 54.50 252 SER C C 1
ATOM 8547 O O . SER C 1 44 ? -29.039 50.409 7.485 1.00 54.74 252 SER C O 1
ATOM 8550 N N . CYS C 1 45 ? -30.826 51.261 8.490 1.00 54.42 253 CYS C N 1
ATOM 8551 C CA . CYS C 1 45 ? -31.334 51.846 7.263 1.00 55.00 253 CYS C CA 1
ATOM 8552 C C . CYS C 1 45 ? -30.999 53.317 7.115 1.00 55.39 253 CYS C C 1
ATOM 8553 O O . CYS C 1 45 ? -31.409 54.138 7.933 1.00 55.70 253 CYS C O 1
ATOM 8556 N N . VAL C 1 46 ? -30.287 53.684 6.061 1.00 55.55 254 VAL C N 1
ATOM 8557 C CA . VAL C 1 46 ? -30.013 55.102 5.879 1.00 55.54 254 VAL C CA 1
ATOM 8558 C C . VAL C 1 46 ? -30.522 55.576 4.514 1.00 55.91 254 VAL C C 1
ATOM 8559 O O . VAL C 1 46 ? -30.190 54.957 3.503 1.00 56.37 254 VAL C O 1
ATOM 8563 N N . CYS C 1 47 ? -31.330 56.646 4.486 1.00 55.82 255 CYS C N 1
ATOM 8564 C CA . CYS C 1 47 ? -31.879 57.163 3.230 1.00 56.17 255 CYS C CA 1
ATOM 8565 C C . CYS C 1 47 ? -30.750 57.547 2.300 1.00 55.20 255 CYS C C 1
ATOM 8566 O O . CYS C 1 47 ? -29.746 58.064 2.753 1.00 55.24 255 CYS C O 1
ATOM 8569 N N . ALA C 1 48 ? -30.943 57.290 1.012 1.00 51.72 256 ALA C N 1
ATOM 8570 C CA . ALA C 1 48 ? -29.941 57.654 0.026 1.00 51.26 256 ALA C CA 1
ATOM 8571 C C . ALA C 1 48 ? -29.921 59.132 -0.261 1.00 50.95 256 ALA C C 1
ATOM 8572 O O . ALA C 1 48 ? -30.779 59.875 0.185 1.00 50.54 256 ALA C O 1
ATOM 8574 N N . VAL C 1 49 ? -28.796 59.645 -0.822 1.00 51.32 257 VAL C N 1
ATOM 8575 C CA . VAL C 1 49 ? -28.696 61.034 -1.237 1.00 50.74 257 VAL C CA 1
ATOM 8576 C C . VAL C 1 49 ? -29.920 61.540 -2.060 1.00 50.02 257 VAL C C 1
ATOM 8577 O O . VAL C 1 49 ? -30.350 60.887 -3.022 1.00 50.30 257 VAL C O 1
ATOM 8581 N N . GLY C 1 50 ? -30.466 62.690 -1.661 1.00 48.60 258 GLY C N 1
ATOM 8582 C CA . GLY C 1 50 ? -31.696 63.198 -2.235 1.00 47.44 258 GLY C CA 1
ATOM 8583 C C . GLY C 1 50 ? -32.950 62.871 -1.418 1.00 47.03 258 GLY C C 1
ATOM 8584 O O . GLY C 1 50 ? -34.048 63.390 -1.699 1.00 46.51 258 GLY C O 1
ATOM 8585 N N . TRP C 1 51 ? -32.796 62.015 -0.407 1.00 46.49 259 TRP C N 1
ATOM 8586 C CA . TRP C 1 51 ? -33.923 61.619 0.443 1.00 46.10 259 TRP C CA 1
ATOM 8587 C C . TRP C 1 51 ? -33.607 61.823 1.898 1.00 45.66 259 TRP C C 1
ATOM 8588 O O . TRP C 1 51 ? -32.463 61.803 2.262 1.00 46.07 259 TRP C O 1
ATOM 8599 N N . ALA C 1 52 ? -34.617 62.022 2.730 1.00 45.40 260 ALA C N 1
ATOM 8600 C CA . ALA C 1 52 ? -34.400 62.099 4.180 1.00 45.27 260 ALA C CA 1
ATOM 8601 C C . ALA C 1 52 ? -35.538 61.479 5.051 1.00 45.19 260 ALA C C 1
ATOM 8602 O O . ALA C 1 52 ? -36.710 61.401 4.644 1.00 45.32 260 ALA C O 1
ATOM 8604 N N . GLY C 1 53 ? -35.175 61.029 6.248 1.00 44.64 261 GLY C N 1
ATOM 8605 C CA . GLY C 1 53 ? -36.120 60.383 7.148 1.00 44.08 261 GLY C CA 1
ATOM 8606 C C . GLY C 1 53 ? -35.381 59.504 8.138 1.00 43.80 261 GLY C C 1
ATOM 8607 O O . GLY C 1 53 ? -34.443 59.946 8.772 1.00 44.21 261 GLY C O 1
ATOM 8608 N N . ASN C 1 54 ? -35.782 58.253 8.271 1.00 43.17 262 ASN C N 1
ATOM 8609 C CA . ASN C 1 54 ? -35.090 57.375 9.174 1.00 42.59 262 ASN C CA 1
ATOM 8610 C C . ASN C 1 54 ? -34.834 56.046 8.512 1.00 42.88 262 ASN C C 1
ATOM 8611 O O . ASN C 1 54 ? -34.756 55.020 9.181 1.00 43.58 262 ASN C O 1
ATOM 8616 N N . GLY C 1 55 ? -34.763 56.045 7.191 1.00 42.84 263 GLY C N 1
ATOM 8617 C CA . GLY C 1 55 ? -34.337 54.862 6.461 1.00 43.19 263 GLY C CA 1
ATOM 8618 C C . GLY C 1 55 ? -35.445 53.880 6.207 1.00 43.83 263 GLY C C 1
ATOM 8619 O O . GLY C 1 55 ? -35.303 53.013 5.355 1.00 44.11 263 GLY C O 1
ATOM 8620 N N . ILE C 1 56 ? -36.544 53.994 6.951 1.00 44.39 264 ILE C N 1
ATOM 8621 C CA . ILE C 1 56 ? -37.725 53.178 6.678 1.00 44.75 264 ILE C CA 1
ATOM 8622 C C . ILE C 1 56 ? -38.767 54.028 5.978 1.00 45.40 264 ILE C C 1
ATOM 8623 O O . ILE C 1 56 ? -39.331 53.625 4.970 1.00 45.25 264 ILE C O 1
ATOM 8628 N N . LEU C 1 57 ? -39.016 55.204 6.534 1.00 46.66 265 LEU C N 1
ATOM 8629 C CA . LEU C 1 57 ? -39.768 56.249 5.855 1.00 48.14 265 LEU C CA 1
ATOM 8630 C C . LEU C 1 57 ? -38.769 57.248 5.357 1.00 49.12 265 LEU C C 1
ATOM 8631 O O . LEU C 1 57 ? -37.942 57.720 6.122 1.00 49.45 265 LEU C O 1
ATOM 8636 N N . CYS C 1 58 ? -38.827 57.560 4.076 1.00 50.47 266 CYS C N 1
ATOM 8637 C CA . CYS C 1 58 ? -37.924 58.532 3.494 1.00 51.92 266 CYS C CA 1
ATOM 8638 C C . CYS C 1 58 ? -38.772 59.402 2.594 1.00 52.15 266 CYS C C 1
ATOM 8639 O O . CYS C 1 58 ? -39.779 58.939 2.056 1.00 52.78 266 CYS C O 1
ATOM 8642 N N . GLY C 1 59 ? -38.379 60.656 2.425 1.00 52.21 267 GLY C N 1
ATOM 8643 C CA . GLY C 1 59 ? -39.035 61.538 1.465 1.00 52.11 267 GLY C CA 1
ATOM 8644 C C . GLY C 1 59 ? -37.983 62.387 0.805 1.00 52.13 267 GLY C C 1
ATOM 8645 O O . GLY C 1 59 ? -36.849 62.409 1.260 1.00 52.08 267 GLY C O 1
ATOM 8646 N N . ARG C 1 60 ? -38.352 63.089 -0.260 1.00 52.36 268 ARG C N 1
ATOM 8647 C CA . ARG C 1 60 ? -37.384 63.858 -1.022 1.00 52.88 268 ARG C CA 1
ATOM 8648 C C . ARG C 1 60 ? -36.849 65.009 -0.203 1.00 52.32 268 ARG C C 1
ATOM 8649 O O . ARG C 1 60 ? -37.610 65.723 0.445 1.00 52.36 268 ARG C O 1
ATOM 8657 N N . ASP C 1 61 ? -35.534 65.175 -0.232 1.00 51.97 269 ASP C N 1
ATOM 8658 C CA . ASP C 1 61 ? -34.879 66.242 0.488 1.00 51.85 269 ASP C CA 1
ATOM 8659 C C . ASP C 1 61 ? -34.222 67.160 -0.520 1.00 51.75 269 ASP C C 1
ATOM 8660 O O . ASP C 1 61 ? -33.077 66.928 -0.910 1.00 52.03 269 ASP C O 1
ATOM 8665 N N . THR C 1 62 ? -34.935 68.205 -0.938 1.00 51.62 270 THR C N 1
ATOM 8666 C CA . THR C 1 62 ? -34.473 69.057 -2.046 1.00 51.44 270 THR C CA 1
ATOM 8667 C C . THR C 1 62 ? -33.152 69.747 -1.763 1.00 51.57 270 THR C C 1
ATOM 8668 O O . THR C 1 62 ? -32.232 69.613 -2.550 1.00 52.61 270 THR C O 1
ATOM 8672 N N . ASP C 1 63 ? -33.028 70.472 -0.653 1.00 50.74 271 ASP C N 1
ATOM 8673 C CA . ASP C 1 63 ? -31.786 71.194 -0.427 1.00 49.57 271 ASP C CA 1
ATOM 8674 C C . ASP C 1 63 ? -30.676 70.311 0.109 1.00 49.20 271 ASP C C 1
ATOM 8675 O O . ASP C 1 63 ? -29.640 70.820 0.538 1.00 49.37 271 ASP C O 1
ATOM 8680 N N . LEU C 1 64 ? -30.902 68.999 0.102 1.00 48.22 272 LEU C N 1
ATOM 8681 C CA . LEU C 1 64 ? -29.917 68.044 0.572 1.00 47.61 272 LEU C CA 1
ATOM 8682 C C . LEU C 1 64 ? -29.373 68.326 1.988 1.00 47.35 272 LEU C C 1
ATOM 8683 O O . LEU C 1 64 ? -28.201 68.084 2.265 1.00 47.12 272 LEU C O 1
ATOM 8688 N N . ASP C 1 65 ? -30.227 68.805 2.889 1.00 47.26 273 ASP C N 1
ATOM 8689 C CA . ASP C 1 65 ? -29.774 69.168 4.237 1.00 46.87 273 ASP C CA 1
ATOM 8690 C C . ASP C 1 65 ? -30.128 68.166 5.321 1.00 46.78 273 ASP C C 1
ATOM 8691 O O . ASP C 1 65 ? -29.913 68.447 6.491 1.00 47.15 273 ASP C O 1
ATOM 8696 N N . GLY C 1 66 ? -30.695 67.025 4.952 1.00 46.47 274 GLY C N 1
ATOM 8697 C CA . GLY C 1 66 ? -31.128 66.053 5.945 1.00 46.40 274 GLY C CA 1
ATOM 8698 C C . GLY C 1 66 ? -32.595 66.116 6.365 1.00 46.69 274 GLY C C 1
ATOM 8699 O O . GLY C 1 66 ? -33.068 65.273 7.144 1.00 46.93 274 GLY C O 1
ATOM 8700 N N . PHE C 1 67 ? -33.343 67.092 5.866 1.00 46.68 275 PHE C N 1
ATOM 8701 C CA . PHE C 1 67 ? -34.735 67.186 6.293 1.00 46.44 275 PHE C CA 1
ATOM 8702 C C . PHE C 1 67 ? -35.657 67.192 5.138 1.00 46.58 275 PHE C C 1
ATOM 8703 O O . PHE C 1 67 ? -35.488 68.009 4.236 1.00 47.11 275 PHE C O 1
ATOM 8711 N N . PRO C 1 68 ? -36.648 66.293 5.175 1.00 46.45 276 PRO C N 1
ATOM 8712 C CA . PRO C 1 68 ? -37.579 66.061 4.091 1.00 46.27 276 PRO C CA 1
ATOM 8713 C C . PRO C 1 68 ? -38.374 67.314 3.738 1.00 46.26 276 PRO C C 1
ATOM 8714 O O . PRO C 1 68 ? -38.725 68.085 4.614 1.00 46.06 276 PRO C O 1
ATOM 8718 N N . ASP C 1 69 ? -38.634 67.506 2.452 1.00 46.79 277 ASP C N 1
ATOM 8719 C CA . ASP C 1 69 ? -39.511 68.565 1.971 1.00 47.86 277 ASP C CA 1
ATOM 8720 C C . ASP C 1 69 ? -40.879 68.563 2.620 1.00 48.70 277 ASP C C 1
ATOM 8721 O O . ASP C 1 69 ? -41.507 69.604 2.757 1.00 49.20 277 ASP C O 1
ATOM 8726 N N . GLU C 1 70 ? -41.332 67.381 3.004 1.00 49.59 278 GLU C N 1
ATOM 8727 C CA . GLU C 1 70 ? -42.665 67.169 3.473 1.00 50.54 278 GLU C CA 1
ATOM 8728 C C . GLU C 1 70 ? -42.564 66.238 4.664 1.00 50.56 278 GLU C C 1
ATOM 8729 O O . GLU C 1 70 ? -41.707 65.346 4.695 1.00 50.54 278 GLU C O 1
ATOM 8735 N N . LYS C 1 71 ? -43.447 66.443 5.638 1.00 50.76 279 LYS C N 1
ATOM 8736 C CA . LYS C 1 71 ? -43.455 65.669 6.876 1.00 50.87 279 LYS C CA 1
ATOM 8737 C C . LYS C 1 71 ? -43.484 64.159 6.641 1.00 50.53 279 LYS C C 1
ATOM 8738 O O . LYS C 1 71 ? -44.123 63.683 5.707 1.00 50.70 279 LYS C O 1
ATOM 8744 N N . LEU C 1 72 ? -42.785 63.411 7.489 1.00 49.94 280 LEU C N 1
ATOM 8745 C CA . LEU C 1 72 ? -42.926 61.965 7.524 1.00 49.36 280 LEU C CA 1
ATOM 8746 C C . LEU C 1 72 ? -43.592 61.523 8.824 1.00 49.41 280 LEU C C 1
ATOM 8747 O O . LEU C 1 72 ? -43.631 62.263 9.803 1.00 49.14 280 LEU C O 1
ATOM 8752 N N . ARG C 1 73 ? -44.132 60.313 8.821 1.00 49.91 281 ARG C N 1
ATOM 8753 C CA . ARG C 1 73 ? -44.874 59.800 9.952 1.00 50.06 281 ARG C CA 1
ATOM 8754 C C . ARG C 1 73 ? -44.000 58.888 10.785 1.00 50.68 281 ARG C C 1
ATOM 8755 O O . ARG C 1 73 ? -44.132 57.683 10.699 1.00 50.89 281 ARG C O 1
ATOM 8763 N N . CYS C 1 74 ? -43.096 59.465 11.570 1.00 51.58 282 CYS C N 1
ATOM 8764 C CA . CYS C 1 74 ? -42.231 58.711 12.492 1.00 53.23 282 CYS C CA 1
ATOM 8765 C C . CYS C 1 74 ? -41.795 59.599 13.641 1.00 53.69 282 CYS C C 1
ATOM 8766 O O . CYS C 1 74 ? -41.908 60.816 13.548 1.00 53.78 282 CYS C O 1
ATOM 8769 N N . PRO C 1 75 ? -41.292 59.002 14.734 1.00 54.55 283 PRO C N 1
ATOM 8770 C CA . PRO C 1 75 ? -41.016 59.875 15.873 1.00 54.97 283 PRO C CA 1
ATOM 8771 C C . PRO C 1 75 ? -39.725 60.692 15.789 1.00 55.48 283 PRO C C 1
ATOM 8772 O O . PRO C 1 75 ? -39.578 61.636 16.568 1.00 55.58 283 PRO C O 1
ATOM 8776 N N . GLU C 1 76 ? -38.817 60.365 14.864 1.00 55.89 284 GLU C N 1
ATOM 8777 C CA . GLU C 1 76 ? -37.469 60.970 14.883 1.00 56.51 284 GLU C CA 1
ATOM 8778 C C . GLU C 1 76 ? -37.378 62.397 14.393 1.00 57.14 284 GLU C C 1
ATOM 8779 O O . GLU C 1 76 ? -38.233 62.853 13.641 1.00 57.07 284 GLU C O 1
ATOM 8785 N N . ARG C 1 77 ? -36.335 63.031 14.786 1.00 56.72 285 ARG C N 1
ATOM 8786 C CA . ARG C 1 77 ? -36.158 64.426 14.460 1.00 57.79 285 ARG C CA 1
ATOM 8787 C C . ARG C 1 77 ? -36.294 64.667 12.976 1.00 57.35 285 ARG C C 1
ATOM 8788 O O . ARG C 1 77 ? -36.956 65.591 12.543 1.00 57.40 285 ARG C O 1
ATOM 8796 N N . GLN C 1 78 ? -35.716 63.827 12.228 1.00 57.17 286 GLN C N 1
ATOM 8797 C CA . GLN C 1 78 ? -35.594 64.065 10.791 1.00 57.37 286 GLN C CA 1
ATOM 8798 C C . GLN C 1 78 ? -36.824 63.636 9.966 1.00 56.69 286 GLN C C 1
ATOM 8799 O O . GLN C 1 78 ? -36.796 63.608 8.728 1.00 56.42 286 GLN C O 1
ATOM 8805 N N . CYS C 1 79 ? -37.910 63.326 10.666 1.00 56.12 287 CYS C N 1
ATOM 8806 C CA . CYS C 1 79 ? -39.175 63.091 9.998 1.00 55.62 287 CYS C CA 1
ATOM 8807 C C . CYS C 1 79 ? -39.989 64.367 9.863 1.00 55.18 287 CYS C C 1
ATOM 8808 O O . CYS C 1 79 ? -40.910 64.423 9.049 1.00 55.00 287 CYS C O 1
ATOM 8811 N N . ARG C 1 80 ? -39.655 65.402 10.624 1.00 54.82 288 ARG C N 1
ATOM 8812 C CA . ARG C 1 80 ? -40.424 66.633 10.482 1.00 55.20 288 ARG C CA 1
ATOM 8813 C C . ARG C 1 80 ? -40.117 67.356 9.172 1.00 54.50 288 ARG C C 1
ATOM 8814 O O . ARG C 1 80 ? -39.061 67.170 8.577 1.00 54.43 288 ARG C O 1
ATOM 8822 N N . LYS C 1 81 ? -41.084 68.127 8.698 1.00 53.95 289 LYS C N 1
ATOM 8823 C CA . LYS C 1 81 ? -40.916 68.867 7.482 1.00 53.69 289 LYS C CA 1
ATOM 8824 C C . LYS C 1 81 ? -39.806 69.869 7.730 1.00 53.58 289 LYS C C 1
ATOM 8825 O O . LYS C 1 81 ? -39.778 70.527 8.775 1.00 54.03 289 LYS C O 1
ATOM 8831 N N . ASP C 1 82 ? -38.864 69.946 6.793 1.00 53.12 290 ASP C N 1
ATOM 8832 C CA . ASP C 1 82 ? -37.831 70.966 6.798 1.00 52.50 290 ASP C CA 1
ATOM 8833 C C . ASP C 1 82 ? -38.499 72.336 6.890 1.00 52.16 290 ASP C C 1
ATOM 8834 O O . ASP C 1 82 ? -39.490 72.584 6.202 1.00 51.88 290 ASP C O 1
ATOM 8839 N N . ASN C 1 83 ? -37.970 73.203 7.755 1.00 52.07 291 ASN C N 1
ATOM 8840 C CA . ASN C 1 83 ? -38.513 74.556 7.960 1.00 51.99 291 ASN C CA 1
ATOM 8841 C C . ASN C 1 83 ? -37.900 75.686 7.129 1.00 52.60 291 ASN C C 1
ATOM 8842 O O . ASN C 1 83 ? -38.182 76.846 7.379 1.00 52.30 291 ASN C O 1
ATOM 8847 N N . CYS C 1 84 ? -37.043 75.319 6.176 1.00 53.83 292 CYS C N 1
ATOM 8848 C CA . CYS C 1 84 ? -36.657 76.144 5.018 1.00 55.23 292 CYS C CA 1
ATOM 8849 C C . CYS C 1 84 ? -36.422 75.157 3.942 1.00 54.63 292 CYS C C 1
ATOM 8850 O O . CYS C 1 84 ? -35.333 74.615 3.835 1.00 55.07 292 CYS C O 1
ATOM 8853 N N . VAL C 1 85 ? -37.456 74.896 3.163 1.00 54.45 293 VAL C N 1
ATOM 8854 C CA . VAL C 1 85 ? -37.451 73.771 2.233 1.00 54.14 293 VAL C CA 1
ATOM 8855 C C . VAL C 1 85 ? -36.316 73.829 1.184 1.00 54.33 293 VAL C C 1
ATOM 8856 O O . VAL C 1 85 ? -35.733 72.781 0.835 1.00 54.85 293 VAL C O 1
ATOM 8860 N N . THR C 1 86 ? -35.975 75.035 0.726 1.00 54.07 294 THR C N 1
ATOM 8861 C CA . THR C 1 86 ? -34.885 75.182 -0.254 1.00 53.91 294 THR C CA 1
ATOM 8862 C C . THR C 1 86 ? -33.516 75.657 0.268 1.00 53.17 294 THR C C 1
ATOM 8863 O O . THR C 1 86 ? -32.508 75.330 -0.330 1.00 53.84 294 THR C O 1
ATOM 8867 N N . VAL C 1 87 ? -33.473 76.440 1.338 1.00 51.97 295 VAL C N 1
ATOM 8868 C CA . VAL C 1 87 ? -32.202 76.855 1.914 1.00 50.65 295 VAL C CA 1
ATOM 8869 C C . VAL C 1 87 ? -31.745 75.729 2.840 1.00 50.75 295 VAL C C 1
ATOM 8870 O O . VAL C 1 87 ? -32.490 75.362 3.764 1.00 50.74 295 VAL C O 1
ATOM 8874 N N . PRO C 1 88 ? -30.533 75.165 2.616 1.00 50.63 296 PRO C N 1
ATOM 8875 C CA . PRO C 1 88 ? -30.079 74.087 3.523 1.00 50.81 296 PRO C CA 1
ATOM 8876 C C . PRO C 1 88 ? -29.855 74.578 4.955 1.00 50.99 296 PRO C C 1
ATOM 8877 O O . PRO C 1 88 ? -28.936 75.367 5.187 1.00 52.05 296 PRO C O 1
ATOM 8881 N N . ASN C 1 89 ? -30.690 74.157 5.902 1.00 50.59 297 ASN C N 1
ATOM 8882 C CA . ASN C 1 89 ? -30.465 74.557 7.284 1.00 50.28 297 ASN C CA 1
ATOM 8883 C C . ASN C 1 89 ? -30.450 73.398 8.218 1.00 50.15 297 ASN C C 1
ATOM 8884 O O . ASN C 1 89 ? -31.420 73.155 8.923 1.00 50.36 297 ASN C O 1
ATOM 8889 N N . SER C 1 90 ? -29.343 72.665 8.217 1.00 50.03 298 SER C N 1
ATOM 8890 C CA . SER C 1 90 ? -29.302 71.355 8.881 1.00 49.97 298 SER C CA 1
ATOM 8891 C C . SER C 1 90 ? -29.459 71.399 10.403 1.00 49.57 298 SER C C 1
ATOM 8892 O O . SER C 1 90 ? -29.744 70.377 11.025 1.00 49.75 298 SER C O 1
ATOM 8895 N N . GLY C 1 91 ? -29.282 72.578 10.997 1.00 48.86 299 GLY C N 1
ATOM 8896 C CA . GLY C 1 91 ? -29.575 72.751 12.408 1.00 47.41 299 GLY C CA 1
ATOM 8897 C C . GLY C 1 91 ? -31.051 72.996 12.642 1.00 46.66 299 GLY C C 1
ATOM 8898 O O . GLY C 1 91 ? -31.488 73.072 13.791 1.00 46.87 299 GLY C O 1
ATOM 8899 N N . GLN C 1 92 ? -31.815 73.126 11.554 1.00 45.76 300 GLN C N 1
ATOM 8900 C CA . GLN C 1 92 ? -33.232 73.527 11.574 1.00 45.01 300 GLN C CA 1
ATOM 8901 C C . GLN C 1 92 ? -33.604 74.604 12.589 1.00 45.03 300 GLN C C 1
ATOM 8902 O O . GLN C 1 92 ? -34.717 74.633 13.055 1.00 45.35 300 GLN C O 1
ATOM 8908 N N . GLU C 1 93 ? -32.669 75.494 12.910 1.00 45.34 301 GLU C N 1
ATOM 8909 C CA . GLU C 1 93 ? -32.824 76.515 13.959 1.00 45.35 301 GLU C CA 1
ATOM 8910 C C . GLU C 1 93 ? -33.960 77.508 13.672 1.00 45.25 301 GLU C C 1
ATOM 8911 O O . GLU C 1 93 ? -33.980 78.133 12.631 1.00 46.00 301 GLU C O 1
ATOM 8917 N N . ASP C 1 94 ? -34.903 77.645 14.589 1.00 44.96 302 ASP C N 1
ATOM 8918 C CA . ASP C 1 94 ? -36.041 78.540 14.410 1.00 44.96 302 ASP C CA 1
ATOM 8919 C C . ASP C 1 94 ? -36.234 79.278 15.746 1.00 45.39 302 ASP C C 1
ATOM 8920 O O . ASP C 1 94 ? -36.887 78.778 16.680 1.00 45.11 302 ASP C O 1
ATOM 8925 N N . VAL C 1 95 ? -35.647 80.469 15.832 1.00 45.65 303 VAL C N 1
ATOM 8926 C CA . VAL C 1 95 ? -35.457 81.142 17.121 1.00 45.92 303 VAL C CA 1
ATOM 8927 C C . VAL C 1 95 ? -36.756 81.495 17.834 1.00 46.17 303 VAL C C 1
ATOM 8928 O O . VAL C 1 95 ? -36.872 81.261 19.026 1.00 45.71 303 VAL C O 1
ATOM 8932 N N . ASP C 1 96 ? -37.728 82.019 17.088 1.00 46.92 304 ASP C N 1
ATOM 8933 C CA . ASP C 1 96 ? -39.026 82.440 17.632 1.00 47.76 304 ASP C CA 1
ATOM 8934 C C . ASP C 1 96 ? -40.135 81.413 17.407 1.00 48.47 304 ASP C C 1
ATOM 8935 O O . ASP C 1 96 ? -41.325 81.765 17.388 1.00 48.62 304 ASP C O 1
ATOM 8940 N N . ARG C 1 97 ? -39.736 80.154 17.213 1.00 49.01 305 ARG C N 1
ATOM 8941 C CA . ARG C 1 97 ? -40.664 79.038 17.054 1.00 49.17 305 ARG C CA 1
ATOM 8942 C C . ARG C 1 97 ? -41.895 79.405 16.243 1.00 48.67 305 ARG C C 1
ATOM 8943 O O . ARG C 1 97 ? -42.988 79.010 16.550 1.00 49.08 305 ARG C O 1
ATOM 8951 N N . ASP C 1 98 ? -41.724 80.170 15.195 1.00 48.39 306 ASP C N 1
ATOM 8952 C CA . ASP C 1 98 ? -42.866 80.579 14.446 1.00 48.48 306 ASP C CA 1
ATOM 8953 C C . ASP C 1 98 ? -43.137 79.550 13.364 1.00 48.53 306 ASP C C 1
ATOM 8954 O O . ASP C 1 98 ? -44.097 79.677 12.616 1.00 49.28 306 ASP C O 1
ATOM 8959 N N . GLY C 1 99 ? -42.279 78.545 13.254 1.00 48.35 307 GLY C N 1
ATOM 8960 C CA . GLY C 1 99 ? -42.416 77.565 12.195 1.00 48.35 307 GLY C CA 1
ATOM 8961 C C . GLY C 1 99 ? -41.543 77.800 10.985 1.00 48.65 307 GLY C C 1
ATOM 8962 O O . GLY C 1 99 ? -41.405 76.932 10.151 1.00 48.87 307 GLY C O 1
ATOM 8963 N N . ILE C 1 100 ? -40.947 78.969 10.859 1.00 49.35 308 ILE C N 1
ATOM 8964 C CA . ILE C 1 100 ? -40.004 79.190 9.759 1.00 49.98 308 ILE C CA 1
ATOM 8965 C C . ILE C 1 100 ? -38.544 79.129 10.247 1.00 50.65 308 ILE C C 1
ATOM 8966 O O . ILE C 1 100 ? -38.211 79.766 11.261 1.00 51.32 308 ILE C O 1
ATOM 8971 N N . GLY C 1 101 ? -37.688 78.381 9.534 1.00 50.71 309 GLY C N 1
ATOM 8972 C CA . GLY C 1 101 ? -36.250 78.334 9.827 1.00 50.63 309 GLY C CA 1
ATOM 8973 C C . GLY C 1 101 ? -35.663 79.737 9.810 1.00 50.88 309 GLY C C 1
ATOM 8974 O O . GLY C 1 101 ? -36.067 80.570 8.993 1.00 50.91 309 GLY C O 1
ATOM 8975 N N . ASP C 1 102 ? -34.729 80.019 10.720 1.00 50.91 310 ASP C N 1
ATOM 8976 C CA . ASP C 1 102 ? -34.071 81.314 10.748 1.00 50.84 310 ASP C CA 1
ATOM 8977 C C . ASP C 1 102 ? -33.463 81.469 9.409 1.00 50.84 310 ASP C C 1
ATOM 8978 O O . ASP C 1 102 ? -33.398 82.561 8.913 1.00 51.20 310 ASP C O 1
ATOM 8983 N N . ALA C 1 103 ? -32.992 80.378 8.814 1.00 51.35 311 ALA C N 1
ATOM 8984 C CA . ALA C 1 103 ? -32.275 80.494 7.551 1.00 51.82 311 ALA C CA 1
ATOM 8985 C C . ALA C 1 103 ? -33.109 81.059 6.375 1.00 52.48 311 ALA C C 1
ATOM 8986 O O . ALA C 1 103 ? -32.598 81.178 5.285 1.00 53.31 311 ALA C O 1
ATOM 8988 N N . CYS C 1 104 ? -34.365 81.435 6.596 1.00 53.12 312 CYS C N 1
ATOM 8989 C CA . CYS C 1 104 ? -35.192 82.007 5.534 1.00 54.26 312 CYS C CA 1
ATOM 8990 C C . CYS C 1 104 ? -36.437 82.707 6.101 1.00 53.41 312 CYS C C 1
ATOM 8991 O O . CYS C 1 104 ? -37.431 82.913 5.407 1.00 53.90 312 CYS C O 1
ATOM 8994 N N . ASP C 1 105 ? -36.366 83.065 7.373 1.00 52.62 313 ASP C N 1
ATOM 8995 C CA . ASP C 1 105 ? -37.415 83.774 8.071 1.00 51.95 313 ASP C CA 1
ATOM 8996 C C . ASP C 1 105 ? -37.091 85.240 7.991 1.00 51.21 313 ASP C C 1
ATOM 8997 O O . ASP C 1 105 ? -36.130 85.683 8.621 1.00 51.55 313 ASP C O 1
ATOM 9002 N N . PRO C 1 106 ? -37.895 86.020 7.257 1.00 50.38 314 PRO C N 1
ATOM 9003 C CA . PRO C 1 106 ? -37.575 87.430 7.016 1.00 50.07 314 PRO C CA 1
ATOM 9004 C C . PRO C 1 106 ? -37.451 88.324 8.286 1.00 50.62 314 PRO C C 1
ATOM 9005 O O . PRO C 1 106 ? -36.962 89.468 8.169 1.00 51.54 314 PRO C O 1
ATOM 9009 N N . ASP C 1 107 ? -37.888 87.815 9.460 1.00 50.13 315 ASP C N 1
ATOM 9010 C CA . ASP C 1 107 ? -37.708 88.449 10.799 1.00 48.91 315 ASP C CA 1
ATOM 9011 C C . ASP C 1 107 ? -37.486 87.332 11.861 1.00 48.19 315 ASP C C 1
ATOM 9012 O O . ASP C 1 107 ? -38.283 87.106 12.761 1.00 47.68 315 ASP C O 1
ATOM 9017 N N . ALA C 1 108 ? -36.353 86.657 11.732 1.00 47.71 316 ALA C N 1
ATOM 9018 C CA . ALA C 1 108 ? -36.050 85.422 12.452 1.00 47.50 316 ALA C CA 1
ATOM 9019 C C . ALA C 1 108 ? -36.370 85.347 13.955 1.00 47.47 316 ALA C C 1
ATOM 9020 O O . ALA C 1 108 ? -36.607 84.263 14.481 1.00 47.99 316 ALA C O 1
ATOM 9022 N N . ASP C 1 109 ? -36.356 86.478 14.645 1.00 47.43 317 ASP C N 1
ATOM 9023 C CA . ASP C 1 109 ? -36.551 86.508 16.100 1.00 47.36 317 ASP C CA 1
ATOM 9024 C C . ASP C 1 109 ? -37.880 87.180 16.453 1.00 47.61 317 ASP C C 1
ATOM 9025 O O . ASP C 1 109 ? -38.278 87.276 17.623 1.00 47.16 317 ASP C O 1
ATOM 9030 N N . GLY C 1 110 ? -38.547 87.665 15.414 1.00 47.94 318 GLY C N 1
ATOM 9031 C CA . GLY C 1 110 ? -39.887 88.191 15.540 1.00 48.23 318 GLY C CA 1
ATOM 9032 C C . GLY C 1 110 ? -40.022 89.450 16.373 1.00 48.31 318 GLY C C 1
ATOM 9033 O O . GLY C 1 110 ? -41.058 89.643 16.979 1.00 48.73 318 GLY C O 1
ATOM 9034 N N . ASP C 1 111 ? -39.009 90.316 16.404 1.00 48.14 319 ASP C N 1
ATOM 9035 C CA . ASP C 1 111 ? -39.143 91.589 17.131 1.00 47.88 319 ASP C CA 1
ATOM 9036 C C . ASP C 1 111 ? -39.635 92.703 16.229 1.00 47.39 319 ASP C C 1
ATOM 9037 O O . ASP C 1 111 ? -39.432 93.874 16.512 1.00 47.20 319 ASP C O 1
ATOM 9042 N N . GLY C 1 112 ? -40.274 92.344 15.130 1.00 47.19 320 GLY C N 1
ATOM 9043 C CA . GLY C 1 112 ? -40.803 93.357 14.246 1.00 47.35 320 GLY C CA 1
ATOM 9044 C C . GLY C 1 112 ? -39.756 94.036 13.385 1.00 47.50 320 GLY C C 1
ATOM 9045 O O . GLY C 1 112 ? -40.098 94.802 12.489 1.00 47.78 320 GLY C O 1
ATOM 9046 N N . VAL C 1 113 ? -38.479 93.762 13.619 1.00 47.56 321 VAL C N 1
ATOM 9047 C CA . VAL C 1 113 ? -37.448 94.390 12.791 1.00 47.38 321 VAL C CA 1
ATOM 9048 C C . VAL C 1 113 ? -36.921 93.398 11.763 1.00 47.95 321 VAL C C 1
ATOM 9049 O O . VAL C 1 113 ? -36.545 92.277 12.126 1.00 48.22 321 VAL C O 1
ATOM 9053 N N . PRO C 1 114 ? -36.909 93.783 10.477 1.00 48.17 322 PRO C N 1
ATOM 9054 C CA . PRO C 1 114 ? -36.392 92.874 9.451 1.00 48.98 322 PRO C CA 1
ATOM 9055 C C . PRO C 1 114 ? -34.912 92.580 9.660 1.00 49.82 322 PRO C C 1
ATOM 9056 O O . PRO C 1 114 ? -34.187 93.411 10.212 1.00 50.24 322 PRO C O 1
ATOM 9060 N N . ASN C 1 115 ? -34.477 91.406 9.219 1.00 50.41 323 ASN C N 1
ATOM 9061 C CA . ASN C 1 115 ? -33.137 90.912 9.502 1.00 50.90 323 ASN C CA 1
ATOM 9062 C C . ASN C 1 115 ? -32.056 91.863 9.056 1.00 51.54 323 ASN C C 1
ATOM 9063 O O . ASN C 1 115 ? -31.088 92.089 9.771 1.00 51.68 323 ASN C O 1
ATOM 9068 N N . GLU C 1 116 ? -32.246 92.447 7.882 1.00 52.75 324 GLU C N 1
ATOM 9069 C CA . GLU C 1 116 ? -31.258 93.345 7.283 1.00 53.84 324 GLU C CA 1
ATOM 9070 C C . GLU C 1 116 ? -31.199 94.647 8.066 1.00 53.30 324 GLU C C 1
ATOM 9071 O O . GLU C 1 116 ? -30.160 95.274 8.113 1.00 53.63 324 GLU C O 1
ATOM 9077 N N . LYS C 1 117 ? -32.292 95.037 8.707 1.00 52.95 325 LYS C N 1
ATOM 9078 C CA . LYS C 1 117 ? -32.268 96.241 9.530 1.00 52.82 325 LYS C CA 1
ATOM 9079 C C . LYS C 1 117 ? -32.327 95.926 11.038 1.00 52.45 325 LYS C C 1
ATOM 9080 O O . LYS C 1 117 ? -32.790 96.739 11.822 1.00 52.86 325 LYS C O 1
ATOM 9086 N N . ASP C 1 118 ? -31.862 94.752 11.453 1.00 51.81 326 ASP C N 1
ATOM 9087 C CA . ASP C 1 118 ? -31.883 94.380 12.865 1.00 51.02 326 ASP C CA 1
ATOM 9088 C C . ASP C 1 118 ? -30.472 94.091 13.345 1.00 50.70 326 ASP C C 1
ATOM 9089 O O . ASP C 1 118 ? -29.880 93.080 12.934 1.00 50.90 326 ASP C O 1
ATOM 9094 N N . ASN C 1 119 ? -29.938 94.942 14.224 1.00 49.75 327 ASN C N 1
ATOM 9095 C CA . ASN C 1 119 ? -28.571 94.736 14.728 1.00 49.44 327 ASN C CA 1
ATOM 9096 C C . ASN C 1 119 ? -28.409 93.591 15.740 1.00 49.55 327 ASN C C 1
ATOM 9097 O O . ASN C 1 119 ? -27.313 93.319 16.214 1.00 49.67 327 ASN C O 1
ATOM 9102 N N . CYS C 1 120 ? -29.507 92.926 16.063 1.00 49.39 328 CYS C N 1
ATOM 9103 C CA . CYS C 1 120 ? -29.483 91.734 16.890 1.00 49.39 328 CYS C CA 1
ATOM 9104 C C . CYS C 1 120 ? -30.501 90.764 16.292 1.00 48.18 328 CYS C C 1
ATOM 9105 O O . CYS C 1 120 ? -31.550 90.522 16.912 1.00 48.00 328 CYS C O 1
ATOM 9108 N N . PRO C 1 121 ? -30.213 90.223 15.075 1.00 46.96 329 PRO C N 1
ATOM 9109 C CA . PRO C 1 121 ? -31.203 89.496 14.264 1.00 45.69 329 PRO C CA 1
ATOM 9110 C C . PRO C 1 121 ? -31.892 88.322 14.959 1.00 44.35 329 PRO C C 1
ATOM 9111 O O . PRO C 1 121 ? -33.063 88.064 14.685 1.00 43.89 329 PRO C O 1
ATOM 9115 N N . LEU C 1 122 ? -31.178 87.653 15.862 1.00 43.24 330 LEU C N 1
ATOM 9116 C CA . LEU C 1 122 ? -31.707 86.479 16.575 1.00 42.20 330 LEU C CA 1
ATOM 9117 C C . LEU C 1 122 ? -32.053 86.698 18.040 1.00 42.32 330 LEU C C 1
ATOM 9118 O O . LEU C 1 122 ? -32.210 85.727 18.770 1.00 42.68 330 LEU C O 1
ATOM 9123 N N . VAL C 1 123 ? -32.112 87.948 18.484 1.00 42.43 331 VAL C N 1
ATOM 9124 C CA . VAL C 1 123 ? -32.567 88.275 19.843 1.00 42.44 331 VAL C CA 1
ATOM 9125 C C . VAL C 1 123 ? -33.380 89.555 19.781 1.00 43.09 331 VAL C C 1
ATOM 9126 O O . VAL C 1 123 ? -32.945 90.521 19.136 1.00 43.08 331 VAL C O 1
ATOM 9130 N N . ARG C 1 124 ? -34.564 89.532 20.409 1.00 43.51 332 ARG C N 1
ATOM 9131 C CA . ARG C 1 124 ? -35.572 90.575 20.228 1.00 44.42 332 ARG C CA 1
ATOM 9132 C C . ARG C 1 124 ? -35.041 91.800 20.892 1.00 44.49 332 ARG C C 1
ATOM 9133 O O . ARG C 1 124 ? -34.454 91.700 21.959 1.00 44.79 332 ARG C O 1
ATOM 9141 N N . ASN C 1 125 ? -35.212 92.946 20.242 1.00 44.66 333 ASN C N 1
ATOM 9142 C CA . ASN C 1 125 ? -34.627 94.212 20.688 1.00 44.52 333 ASN C CA 1
ATOM 9143 C C . ASN C 1 125 ? -35.193 95.331 19.825 1.00 44.91 333 ASN C C 1
ATOM 9144 O O . ASN C 1 125 ? -34.462 95.948 19.023 1.00 44.44 333 ASN C O 1
ATOM 9149 N N . PRO C 1 126 ? -36.511 95.579 19.969 1.00 45.27 334 PRO C N 1
ATOM 9150 C CA . PRO C 1 126 ? -37.282 96.528 19.161 1.00 45.73 334 PRO C CA 1
ATOM 9151 C C . PRO C 1 126 ? -36.741 97.952 19.233 1.00 46.20 334 PRO C C 1
ATOM 9152 O O . PRO C 1 126 ? -36.766 98.654 18.209 1.00 46.59 334 PRO C O 1
ATOM 9156 N N . ASP C 1 127 ? -36.252 98.349 20.420 1.00 46.10 335 ASP C N 1
ATOM 9157 C CA . ASP C 1 127 ? -35.582 99.644 20.650 1.00 45.77 335 ASP C CA 1
ATOM 9158 C C . ASP C 1 127 ? -34.303 99.828 19.807 1.00 44.96 335 ASP C C 1
ATOM 9159 O O . ASP C 1 127 ? -33.969 100.947 19.433 1.00 45.26 335 ASP C O 1
ATOM 9164 N N . GLN C 1 128 ? -33.596 98.732 19.532 1.00 43.83 336 GLN C N 1
ATOM 9165 C CA . GLN C 1 128 ? -32.422 98.707 18.644 1.00 42.95 336 GLN C CA 1
ATOM 9166 C C . GLN C 1 128 ? -31.155 99.368 19.167 1.00 42.00 336 GLN C C 1
ATOM 9167 O O . GLN C 1 128 ? -30.221 99.574 18.400 1.00 41.99 336 GLN C O 1
ATOM 9173 N N . ARG C 1 129 ? -31.100 99.649 20.465 1.00 40.88 337 ARG C N 1
ATOM 9174 C CA . ARG C 1 129 ? -29.902 100.236 21.074 1.00 40.24 337 ARG C CA 1
ATOM 9175 C C . ARG C 1 129 ? -28.575 99.503 20.774 1.00 39.67 337 ARG C C 1
ATOM 9176 O O . ARG C 1 129 ? -28.512 98.283 20.760 1.00 39.88 337 ARG C O 1
ATOM 9184 N N . ASN C 1 130 ? -27.521 100.277 20.540 1.00 39.30 338 ASN C N 1
ATOM 9185 C CA . ASN C 1 130 ? -26.204 99.774 20.151 1.00 38.91 338 ASN C CA 1
ATOM 9186 C C . ASN C 1 130 ? -25.125 100.741 20.618 1.00 38.57 338 ASN C C 1
ATOM 9187 O O . ASN C 1 130 ? -24.511 101.386 19.790 1.00 38.73 338 ASN C O 1
ATOM 9192 N N . THR C 1 131 ? -24.869 100.839 21.920 1.00 38.18 339 THR C N 1
ATOM 9193 C CA . THR C 1 131 ? -24.110 101.989 22.444 1.00 37.82 339 THR C CA 1
ATOM 9194 C C . THR C 1 131 ? -22.658 102.217 21.958 1.00 37.81 339 THR C C 1
ATOM 9195 O O . THR C 1 131 ? -22.131 103.304 22.119 1.00 38.07 339 THR C O 1
ATOM 9199 N N . ASP C 1 132 ? -22.014 101.226 21.353 1.00 38.00 340 ASP C N 1
ATOM 9200 C CA . ASP C 1 132 ? -20.656 101.433 20.817 1.00 38.09 340 ASP C CA 1
ATOM 9201 C C . ASP C 1 132 ? -20.616 101.506 19.288 1.00 38.10 340 ASP C C 1
ATOM 9202 O O . ASP C 1 132 ? -19.566 101.672 18.674 1.00 37.65 340 ASP C O 1
ATOM 9207 N N . GLU C 1 133 ? -21.788 101.344 18.698 1.00 38.68 341 GLU C N 1
ATOM 9208 C CA . GLU C 1 133 ? -21.996 101.371 17.260 1.00 39.29 341 GLU C CA 1
ATOM 9209 C C . GLU C 1 133 ? -21.178 100.346 16.467 1.00 39.94 341 GLU C C 1
ATOM 9210 O O . GLU C 1 133 ? -20.684 100.652 15.401 1.00 40.31 341 GLU C O 1
ATOM 9216 N N . ASP C 1 134 ? -21.043 99.125 16.971 1.00 40.95 342 ASP C N 1
ATOM 9217 C CA . ASP C 1 134 ? -20.443 98.059 16.143 1.00 41.71 342 ASP C CA 1
ATOM 9218 C C . ASP C 1 134 ? -21.535 97.301 15.408 1.00 42.41 342 ASP C C 1
ATOM 9219 O O . ASP C 1 134 ? -22.668 97.766 15.388 1.00 42.90 342 ASP C O 1
ATOM 9224 N N . LYS C 1 135 ? -21.219 96.142 14.830 1.00 42.84 343 LYS C N 1
ATOM 9225 C CA . LYS C 1 135 ? -22.236 95.375 14.131 1.00 43.72 343 LYS C CA 1
ATOM 9226 C C . LYS C 1 135 ? -23.424 95.068 15.022 1.00 43.77 343 LYS C C 1
ATOM 9227 O O . LYS C 1 135 ? -24.560 95.100 14.563 1.00 43.50 343 LYS C O 1
ATOM 9233 N N . TRP C 1 136 ? -23.153 94.856 16.310 1.00 44.42 344 TRP C N 1
ATOM 9234 C CA . TRP C 1 136 ? -24.121 94.264 17.238 1.00 44.72 344 TRP C CA 1
ATOM 9235 C C . TRP C 1 136 ? -24.780 95.229 18.176 1.00 44.76 344 TRP C C 1
ATOM 9236 O O . TRP C 1 136 ? -24.135 96.092 18.764 1.00 44.84 344 TRP C O 1
ATOM 9247 N N . GLY C 1 137 ? -26.085 95.059 18.304 1.00 44.90 345 GLY C N 1
ATOM 9248 C CA . GLY C 1 137 ? -26.861 95.840 19.231 1.00 45.48 345 GLY C CA 1
ATOM 9249 C C . GLY C 1 137 ? -26.552 95.425 20.640 1.00 45.79 345 GLY C C 1
ATOM 9250 O O . GLY C 1 137 ? -26.026 94.337 20.873 1.00 45.23 345 GLY C O 1
ATOM 9251 N N . ASP C 1 138 ? -26.894 96.301 21.583 1.00 46.59 346 ASP C N 1
ATOM 9252 C CA . ASP C 1 138 ? -26.580 96.083 22.996 1.00 47.10 346 ASP C CA 1
ATOM 9253 C C . ASP C 1 138 ? -27.098 94.760 23.490 1.00 47.57 346 ASP C C 1
ATOM 9254 O O . ASP C 1 138 ? -26.433 94.098 24.278 1.00 47.51 346 ASP C O 1
ATOM 9259 N N . ALA C 1 139 ? -28.243 94.350 22.946 1.00 48.40 347 ALA C N 1
ATOM 9260 C CA . ALA C 1 139 ? -28.993 93.191 23.429 1.00 49.06 347 ALA C CA 1
ATOM 9261 C C . ALA C 1 139 ? -28.401 91.841 23.052 1.00 49.53 347 ALA C C 1
ATOM 9262 O O . ALA C 1 139 ? -29.029 90.804 23.257 1.00 50.00 347 ALA C O 1
ATOM 9264 N N . CYS C 1 140 ? -27.198 91.839 22.504 1.00 49.94 348 CYS C N 1
ATOM 9265 C CA . CYS C 1 140 ? -26.547 90.585 22.157 1.00 50.65 348 CYS C CA 1
ATOM 9266 C C . CYS C 1 140 ? -25.076 90.838 21.882 1.00 50.10 348 CYS C C 1
ATOM 9267 O O . CYS C 1 140 ? -24.403 90.007 21.307 1.00 50.62 348 CYS C O 1
ATOM 9270 N N . ASP C 1 141 ? -24.578 92.000 22.273 1.00 49.57 349 ASP C N 1
ATOM 9271 C CA . ASP C 1 141 ? -23.184 92.301 22.077 1.00 48.88 349 ASP C CA 1
ATOM 9272 C C . ASP C 1 141 ? -22.525 91.939 23.385 1.00 49.45 349 ASP C C 1
ATOM 9273 O O . ASP C 1 141 ? -22.932 92.438 24.438 1.00 49.38 349 ASP C O 1
ATOM 9278 N N . ASN C 1 142 ? -21.530 91.056 23.333 1.00 50.14 350 ASN C N 1
ATOM 9279 C CA . ASN C 1 142 ? -20.851 90.585 24.561 1.00 51.21 350 ASN C CA 1
ATOM 9280 C C . ASN C 1 142 ? -19.872 91.591 25.154 1.00 51.61 350 ASN C C 1
ATOM 9281 O O . ASN C 1 142 ? -19.223 91.311 26.174 1.00 51.81 350 ASN C O 1
ATOM 9286 N N . CYS C 1 143 ? -19.770 92.743 24.478 1.00 52.14 351 CYS C N 1
ATOM 9287 C CA . CYS C 1 143 ? -18.983 93.908 24.911 1.00 52.05 351 CYS C CA 1
ATOM 9288 C C . CYS C 1 143 ? -19.716 95.240 24.680 1.00 51.10 351 CYS C C 1
ATOM 9289 O O . CYS C 1 143 ? -19.269 96.073 23.911 1.00 51.06 351 CYS C O 1
ATOM 9292 N N . ARG C 1 144 ? -20.852 95.391 25.357 1.00 50.54 352 ARG C N 1
ATOM 9293 C CA . ARG C 1 144 ? -21.683 96.618 25.447 1.00 50.12 352 ARG C CA 1
ATOM 9294 C C . ARG C 1 144 ? -21.157 97.868 24.750 1.00 49.72 352 ARG C C 1
ATOM 9295 O O . ARG C 1 144 ? -21.756 98.380 23.799 1.00 49.36 352 ARG C O 1
ATOM 9303 N N . SER C 1 145 ? -20.040 98.365 25.248 1.00 49.48 353 SER C N 1
ATOM 9304 C CA . SER C 1 145 ? -19.514 99.609 24.764 1.00 49.35 353 SER C CA 1
ATOM 9305 C C . SER C 1 145 ? -18.076 99.387 24.429 1.00 49.11 353 SER C C 1
ATOM 9306 O O . SER C 1 145 ? -17.187 99.897 25.096 1.00 49.38 353 SER C O 1
ATOM 9309 N N . GLN C 1 146 ? -17.856 98.615 23.383 1.00 48.83 354 GLN C N 1
ATOM 9310 C CA . GLN C 1 146 ? -16.520 98.337 22.926 1.00 49.06 354 GLN C CA 1
ATOM 9311 C C . GLN C 1 146 ? -16.578 97.607 21.580 1.00 49.03 354 GLN C C 1
ATOM 9312 O O . GLN C 1 146 ? -17.006 96.453 21.507 1.00 49.15 354 GLN C O 1
ATOM 9318 N N . LYS C 1 147 ? -16.171 98.285 20.511 1.00 48.79 355 LYS C N 1
ATOM 9319 C CA . LYS C 1 147 ? -16.319 97.732 19.172 1.00 48.68 355 LYS C CA 1
ATOM 9320 C C . LYS C 1 147 ? -15.616 96.387 19.101 1.00 48.94 355 LYS C C 1
ATOM 9321 O O . LYS C 1 147 ? -14.422 96.299 19.357 1.00 48.92 355 LYS C O 1
ATOM 9327 N N . ASN C 1 148 ? -16.367 95.333 18.808 1.00 49.20 356 ASN C N 1
ATOM 9328 C CA . ASN C 1 148 ? -15.781 94.008 18.729 1.00 49.65 356 ASN C CA 1
ATOM 9329 C C . ASN C 1 148 ? -16.640 93.121 17.874 1.00 49.87 356 ASN C C 1
ATOM 9330 O O . ASN C 1 148 ? -17.346 92.238 18.373 1.00 49.69 356 ASN C O 1
ATOM 9335 N N . ASP C 1 149 ? -16.560 93.366 16.569 1.00 50.54 357 ASP C N 1
ATOM 9336 C CA . ASP C 1 149 ? -17.501 92.789 15.608 1.00 51.12 357 ASP C CA 1
ATOM 9337 C C . ASP C 1 149 ? -17.589 91.280 15.669 1.00 51.49 357 ASP C C 1
ATOM 9338 O O . ASP C 1 149 ? -18.684 90.752 15.716 1.00 51.96 357 ASP C O 1
ATOM 9343 N N . ASP C 1 150 ? -16.442 90.600 15.707 1.00 51.88 358 ASP C N 1
ATOM 9344 C CA . ASP C 1 150 ? -16.365 89.135 15.796 1.00 51.81 358 ASP C CA 1
ATOM 9345 C C . ASP C 1 150 ? -16.806 88.516 17.136 1.00 51.59 358 ASP C C 1
ATOM 9346 O O . ASP C 1 150 ? -16.699 87.328 17.313 1.00 51.31 358 ASP C O 1
ATOM 9351 N N . GLN C 1 151 ? -17.262 89.318 18.090 1.00 52.10 359 GLN C N 1
ATOM 9352 C CA . GLN C 1 151 ? -17.780 88.811 19.373 1.00 52.41 359 GLN C CA 1
ATOM 9353 C C . GLN C 1 151 ? -17.019 87.671 20.037 1.00 53.14 359 GLN C C 1
ATOM 9354 O O . GLN C 1 151 ? -17.620 86.921 20.788 1.00 52.91 359 GLN C O 1
ATOM 9360 N N . LYS C 1 152 ? -15.715 87.555 19.773 1.00 54.43 360 LYS C N 1
ATOM 9361 C CA . LYS C 1 152 ? -14.811 86.617 20.467 1.00 55.63 360 LYS C CA 1
ATOM 9362 C C . LYS C 1 152 ? -14.985 86.589 22.009 1.00 56.26 360 LYS C C 1
ATOM 9363 O O . LYS C 1 152 ? -15.185 87.616 22.662 1.00 56.64 360 LYS C O 1
ATOM 9369 N N . ASP C 1 153 ? -14.918 85.391 22.573 1.00 56.94 361 ASP C N 1
ATOM 9370 C CA . ASP C 1 153 ? -15.146 85.153 23.982 1.00 57.64 361 ASP C CA 1
ATOM 9371 C C . ASP C 1 153 ? -14.486 83.805 24.268 1.00 58.25 361 ASP C C 1
ATOM 9372 O O . ASP C 1 153 ? -15.177 82.790 24.404 1.00 58.88 361 ASP C O 1
ATOM 9377 N N . THR C 1 154 ? -13.149 83.796 24.332 1.00 58.71 362 THR C N 1
ATOM 9378 C CA . THR C 1 154 ? -12.364 82.539 24.393 1.00 58.76 362 THR C CA 1
ATOM 9379 C C . THR C 1 154 ? -12.738 81.662 25.590 1.00 58.90 362 THR C C 1
ATOM 9380 O O . THR C 1 154 ? -12.959 80.472 25.434 1.00 58.92 362 THR C O 1
ATOM 9384 N N . ASP C 1 155 ? -12.865 82.242 26.770 1.00 59.17 363 ASP C N 1
ATOM 9385 C CA . ASP C 1 155 ? -13.309 81.447 27.905 1.00 60.01 363 ASP C CA 1
ATOM 9386 C C . ASP C 1 155 ? -14.831 81.320 28.008 1.00 60.02 363 ASP C C 1
ATOM 9387 O O . ASP C 1 155 ? -15.349 80.988 29.087 1.00 59.81 363 ASP C O 1
ATOM 9392 N N . GLN C 1 156 ? -15.534 81.604 26.905 1.00 60.13 364 GLN C N 1
ATOM 9393 C CA . GLN C 1 156 ? -17.011 81.504 26.813 1.00 60.47 364 GLN C CA 1
ATOM 9394 C C . GLN C 1 156 ? -17.778 81.943 28.076 1.00 60.28 364 GLN C C 1
ATOM 9395 O O . GLN C 1 156 ? -18.862 81.433 28.376 1.00 60.07 364 GLN C O 1
ATOM 9401 N N . ASP C 1 157 ? -17.216 82.896 28.807 1.00 60.13 365 ASP C N 1
ATOM 9402 C CA . ASP C 1 157 ? -17.782 83.275 30.079 1.00 59.96 365 ASP C CA 1
ATOM 9403 C C . ASP C 1 157 ? -18.824 84.383 29.935 1.00 60.06 365 ASP C C 1
ATOM 9404 O O . ASP C 1 157 ? -19.375 84.835 30.944 1.00 60.33 365 ASP C O 1
ATOM 9409 N N . GLY C 1 158 ? -19.092 84.821 28.703 1.00 59.75 366 GLY C N 1
ATOM 9410 C CA . GLY C 1 158 ? -20.082 85.880 28.472 1.00 60.06 366 GLY C CA 1
ATOM 9411 C C . GLY C 1 158 ? -19.524 87.298 28.351 1.00 60.35 366 GLY C C 1
ATOM 9412 O O . GLY C 1 158 ? -19.979 88.089 27.518 1.00 60.34 366 GLY C O 1
ATOM 9413 N N . ARG C 1 159 ? -18.555 87.641 29.194 1.00 60.38 367 ARG C N 1
ATOM 9414 C CA . ARG C 1 159 ? -17.746 88.816 28.945 1.00 60.47 367 ARG C CA 1
ATOM 9415 C C . ARG C 1 159 ? -16.828 88.527 27.757 1.00 60.29 367 ARG C C 1
ATOM 9416 O O . ARG C 1 159 ? -15.919 87.689 27.869 1.00 60.21 367 ARG C O 1
ATOM 9424 N N . GLY C 1 160 ? -17.100 89.204 26.627 1.00 59.93 368 GLY C N 1
ATOM 9425 C CA . GLY C 1 160 ? -16.342 89.074 25.366 1.00 59.09 368 GLY C CA 1
ATOM 9426 C C . GLY C 1 160 ? -14.853 89.299 25.525 1.00 58.85 368 GLY C C 1
ATOM 9427 O O . GLY C 1 160 ? -14.385 89.632 26.622 1.00 58.97 368 GLY C O 1
ATOM 9428 N N . ASP C 1 161 ? -14.094 89.121 24.449 1.00 58.50 369 ASP C N 1
ATOM 9429 C CA . ASP C 1 161 ? -12.633 89.136 24.574 1.00 58.64 369 ASP C CA 1
ATOM 9430 C C . ASP C 1 161 ? -12.028 90.510 24.872 1.00 58.92 369 ASP C C 1
ATOM 9431 O O . ASP C 1 161 ? -11.037 90.601 25.593 1.00 58.87 369 ASP C O 1
ATOM 9436 N N . ALA C 1 162 ? -12.648 91.568 24.350 1.00 59.34 370 ALA C N 1
ATOM 9437 C CA . ALA C 1 162 ? -12.166 92.938 24.536 1.00 59.68 370 ALA C CA 1
ATOM 9438 C C . ALA C 1 162 ? -12.712 93.633 25.804 1.00 60.18 370 ALA C C 1
ATOM 9439 O O . ALA C 1 162 ? -12.816 94.854 25.862 1.00 60.13 370 ALA C O 1
ATOM 9441 N N . CYS C 1 163 ? -13.032 92.846 26.826 1.00 61.10 371 CYS C N 1
ATOM 9442 C CA . CYS C 1 163 ? -13.644 93.337 28.065 1.00 62.20 371 CYS C CA 1
ATOM 9443 C C . CYS C 1 163 ? -13.175 92.461 29.183 1.00 62.69 371 CYS C C 1
ATOM 9444 O O . CYS C 1 163 ? -13.018 92.913 30.313 1.00 62.81 371 CYS C O 1
ATOM 9447 N N . ASP C 1 164 ? -12.986 91.187 28.853 1.00 63.44 372 ASP C N 1
ATOM 9448 C CA . ASP C 1 164 ? -12.585 90.175 29.811 1.00 64.06 372 ASP C CA 1
ATOM 9449 C C . ASP C 1 164 ? -11.076 90.293 30.064 1.00 63.91 372 ASP C C 1
ATOM 9450 O O . ASP C 1 164 ? -10.276 89.824 29.253 1.00 64.21 372 ASP C O 1
ATOM 9455 N N . ASP C 1 165 ? -10.676 90.926 31.166 1.00 63.55 373 ASP C N 1
ATOM 9456 C CA . ASP C 1 165 ? -9.240 91.094 31.403 1.00 63.50 373 ASP C CA 1
ATOM 9457 C C . ASP C 1 165 ? -8.583 89.855 32.023 1.00 63.27 373 ASP C C 1
ATOM 9458 O O . ASP C 1 165 ? -7.464 89.898 32.547 1.00 63.06 373 ASP C O 1
ATOM 9463 N N . ASP C 1 166 ? -9.320 88.752 31.946 1.00 63.20 374 ASP C N 1
ATOM 9464 C CA . ASP C 1 166 ? -8.759 87.407 31.965 1.00 63.23 374 ASP C CA 1
ATOM 9465 C C . ASP C 1 166 ? -9.446 86.661 30.801 1.00 63.08 374 ASP C C 1
ATOM 9466 O O . ASP C 1 166 ? -10.433 85.940 30.989 1.00 63.02 374 ASP C O 1
ATOM 9471 N N . ILE C 1 167 ? -8.928 86.866 29.590 1.00 62.94 375 ILE C N 1
ATOM 9472 C CA . ILE C 1 167 ? -9.604 86.403 28.375 1.00 62.80 375 ILE C CA 1
ATOM 9473 C C . ILE C 1 167 ? -9.819 84.889 28.344 1.00 63.15 375 ILE C C 1
ATOM 9474 O O . ILE C 1 167 ? -10.734 84.418 27.669 1.00 63.43 375 ILE C O 1
ATOM 9479 N N . ASP C 1 168 ? -8.987 84.141 29.075 1.00 63.50 376 ASP C N 1
ATOM 9480 C CA . ASP C 1 168 ? -9.035 82.663 29.082 1.00 63.71 376 ASP C CA 1
ATOM 9481 C C . ASP C 1 168 ? -9.604 82.092 30.369 1.00 63.64 376 ASP C C 1
ATOM 9482 O O . ASP C 1 168 ? -9.964 80.910 30.426 1.00 63.59 376 ASP C O 1
ATOM 9487 N N . GLY C 1 169 ? -9.661 82.936 31.396 1.00 63.61 377 GLY C N 1
ATOM 9488 C CA . GLY C 1 169 ? -10.266 82.567 32.657 1.00 63.55 377 GLY C CA 1
ATOM 9489 C C . GLY C 1 169 ? -9.467 81.478 33.318 1.00 63.60 377 GLY C C 1
ATOM 9490 O O . GLY C 1 169 ? -9.719 80.291 33.118 1.00 63.57 377 GLY C O 1
ATOM 9491 N N . ASP C 1 170 ? -8.460 81.904 34.061 1.00 63.75 378 ASP C N 1
ATOM 9492 C CA . ASP C 1 170 ? -7.761 81.048 35.002 1.00 63.76 378 ASP C CA 1
ATOM 9493 C C . ASP C 1 170 ? -7.297 81.941 36.142 1.00 64.10 378 ASP C C 1
ATOM 9494 O O . ASP C 1 170 ? -6.163 81.858 36.593 1.00 63.77 378 ASP C O 1
ATOM 9499 N N . ARG C 1 171 ? -8.214 82.808 36.573 1.00 64.91 379 ARG C N 1
ATOM 9500 C CA . ARG C 1 171 ? -8.006 83.798 37.637 1.00 66.06 379 ARG C CA 1
ATOM 9501 C C . ARG C 1 171 ? -6.684 84.569 37.579 1.00 66.60 379 ARG C C 1
ATOM 9502 O O . ARG C 1 171 ? -6.380 85.348 38.496 1.00 66.37 379 ARG C O 1
ATOM 9510 N N . ILE C 1 172 ? -5.910 84.351 36.509 1.00 67.39 380 ILE C N 1
ATOM 9511 C CA . ILE C 1 172 ? -4.673 85.118 36.261 1.00 68.12 380 ILE C CA 1
ATOM 9512 C C . ILE C 1 172 ? -4.808 86.091 35.063 1.00 68.66 380 ILE C C 1
ATOM 9513 O O . ILE C 1 172 ? -5.003 85.672 33.916 1.00 68.58 380 ILE C O 1
ATOM 9518 N N . ARG C 1 173 ? -4.705 87.388 35.370 1.00 69.36 381 ARG C N 1
ATOM 9519 C CA . ARG C 1 173 ? -5.095 88.473 34.458 1.00 69.94 381 ARG C CA 1
ATOM 9520 C C . ARG C 1 173 ? -4.209 88.634 33.234 1.00 70.53 381 ARG C C 1
ATOM 9521 O O . ARG C 1 173 ? -3.017 88.337 33.275 1.00 70.66 381 ARG C O 1
ATOM 9529 N N . ASN C 1 174 ? -4.812 89.143 32.163 1.00 71.19 382 ASN C N 1
ATOM 9530 C CA . ASN C 1 174 ? -4.190 89.213 30.840 1.00 71.90 382 ASN C CA 1
ATOM 9531 C C . ASN C 1 174 ? -2.710 89.553 30.834 1.00 72.18 382 ASN C C 1
ATOM 9532 O O . ASN C 1 174 ? -1.852 88.680 30.683 1.00 72.19 382 ASN C O 1
ATOM 9537 N N . GLN C 1 175 ? -2.440 90.838 31.008 1.00 72.55 383 GLN C N 1
ATOM 9538 C CA . GLN C 1 175 ? -1.105 91.410 30.918 1.00 73.12 383 GLN C CA 1
ATOM 9539 C C . GLN C 1 175 ? -0.165 91.020 32.084 1.00 73.18 383 GLN C C 1
ATOM 9540 O O . GLN C 1 175 ? 0.965 91.513 32.183 1.00 73.30 383 GLN C O 1
ATOM 9546 N N . ALA C 1 176 ? -0.633 90.141 32.963 1.00 73.15 384 ALA C N 1
ATOM 9547 C CA . ALA C 1 176 ? 0.216 89.572 33.997 1.00 73.05 384 ALA C CA 1
ATOM 9548 C C . ALA C 1 176 ? 0.037 88.056 33.977 1.00 73.17 384 ALA C C 1
ATOM 9549 O O . ALA C 1 176 ? -0.144 87.425 35.015 1.00 73.08 384 ALA C O 1
ATOM 9551 N N . ASP C 1 177 ? 0.079 87.496 32.765 1.00 73.38 385 ASP C N 1
ATOM 9552 C CA . ASP C 1 177 ? -0.139 86.074 32.495 1.00 73.43 385 ASP C CA 1
ATOM 9553 C C . ASP C 1 177 ? 0.638 85.684 31.239 1.00 73.64 385 ASP C C 1
ATOM 9554 O O . ASP C 1 177 ? 0.347 86.158 30.139 1.00 73.46 385 ASP C O 1
ATOM 9559 N N . ASN C 1 178 ? 1.620 84.808 31.414 1.00 74.15 386 ASN C N 1
ATOM 9560 C CA . ASN C 1 178 ? 2.506 84.380 30.328 1.00 74.90 386 ASN C CA 1
ATOM 9561 C C . ASN C 1 178 ? 1.809 83.731 29.135 1.00 75.46 386 ASN C C 1
ATOM 9562 O O . ASN C 1 178 ? 2.413 83.571 28.073 1.00 75.66 386 ASN C O 1
ATOM 9567 N N . CYS C 1 179 ? 0.562 83.311 29.334 1.00 75.97 387 CYS C N 1
ATOM 9568 C CA . CYS C 1 179 ? -0.258 82.788 28.257 1.00 76.59 387 CYS C CA 1
ATOM 9569 C C . CYS C 1 179 ? -1.643 83.355 28.400 1.00 76.64 387 CYS C C 1
ATOM 9570 O O . CYS C 1 179 ? -2.511 82.707 28.980 1.00 76.47 387 CYS C O 1
ATOM 9573 N N . PRO C 1 180 ? -1.858 84.576 27.870 1.00 76.93 388 PRO C N 1
ATOM 9574 C CA . PRO C 1 180 ? -3.111 85.242 28.133 1.00 76.82 388 PRO C CA 1
ATOM 9575 C C . PRO C 1 180 ? -4.219 84.387 27.586 1.00 76.78 388 PRO C C 1
ATOM 9576 O O . PRO C 1 180 ? -5.257 84.284 28.220 1.00 76.78 388 PRO C O 1
ATOM 9580 N N . ARG C 1 181 ? -3.974 83.743 26.447 1.00 76.76 389 ARG C N 1
ATOM 9581 C CA . ARG C 1 181 ? -5.027 82.987 25.768 1.00 77.06 389 ARG C CA 1
ATOM 9582 C C . ARG C 1 181 ? -5.201 81.536 26.209 1.00 76.54 389 ARG C C 1
ATOM 9583 O O . ARG C 1 181 ? -6.299 81.158 26.615 1.00 76.42 389 ARG C O 1
ATOM 9591 N N . VAL C 1 182 ? -4.149 80.719 26.114 1.00 76.07 390 VAL C N 1
ATOM 9592 C CA . VAL C 1 182 ? -4.240 79.326 26.573 1.00 75.27 390 VAL C CA 1
ATOM 9593 C C . VAL C 1 182 ? -4.202 79.331 28.095 1.00 74.83 390 VAL C C 1
ATOM 9594 O O . VAL C 1 182 ? -3.309 79.950 28.681 1.00 74.67 390 VAL C O 1
ATOM 9598 N N . PRO C 1 183 ? -5.191 78.676 28.737 1.00 74.47 391 PRO C N 1
ATOM 9599 C CA . PRO C 1 183 ? -5.257 78.705 30.195 1.00 74.43 391 PRO C CA 1
ATOM 9600 C C . PRO C 1 183 ? -4.162 77.839 30.842 1.00 74.41 391 PRO C C 1
ATOM 9601 O O . PRO C 1 183 ? -3.835 76.765 30.320 1.00 74.70 391 PRO C O 1
ATOM 9605 N N . ASN C 1 184 ? -3.591 78.325 31.948 1.00 73.95 392 ASN C N 1
ATOM 9606 C CA . ASN C 1 184 ? -2.502 77.642 32.659 1.00 73.47 392 ASN C CA 1
ATOM 9607 C C . ASN C 1 184 ? -2.271 78.247 34.046 1.00 73.16 392 ASN C C 1
ATOM 9608 O O . ASN C 1 184 ? -1.393 79.096 34.234 1.00 72.90 392 ASN C O 1
ATOM 9613 N N . SER C 1 185 ? -3.065 77.798 35.013 1.00 72.86 393 SER C N 1
ATOM 9614 C CA . SER C 1 185 ? -3.006 78.311 36.382 1.00 72.65 393 SER C CA 1
ATOM 9615 C C . SER C 1 185 ? -1.629 78.149 37.049 1.00 72.66 393 SER C C 1
ATOM 9616 O O . SER C 1 185 ? -1.280 78.917 37.947 1.00 72.70 393 SER C O 1
ATOM 9619 N N . ASP C 1 186 ? -0.853 77.154 36.608 1.00 72.51 394 ASP C N 1
ATOM 9620 C CA . ASP C 1 186 ? 0.481 76.882 37.179 1.00 71.98 394 ASP C CA 1
ATOM 9621 C C . ASP C 1 186 ? 1.594 77.762 36.595 1.00 71.68 394 ASP C C 1
ATOM 9622 O O . ASP C 1 186 ? 2.649 77.910 37.206 1.00 71.52 394 ASP C O 1
ATOM 9627 N N . GLN C 1 187 ? 1.341 78.335 35.413 1.00 71.39 395 GLN C N 1
ATOM 9628 C CA . GLN C 1 187 ? 2.219 79.331 34.759 1.00 71.05 395 GLN C CA 1
ATOM 9629 C C . GLN C 1 187 ? 3.549 78.787 34.218 1.00 70.72 395 GLN C C 1
ATOM 9630 O O . GLN C 1 187 ? 4.466 79.567 33.929 1.00 70.57 395 GLN C O 1
ATOM 9636 N N . LYS C 1 188 ? 3.638 77.467 34.051 1.00 70.43 396 LYS C N 1
ATOM 9637 C CA . LYS C 1 188 ? 4.912 76.805 33.728 1.00 70.27 396 LYS C CA 1
ATOM 9638 C C . LYS C 1 188 ? 5.605 77.316 32.463 1.00 70.05 396 LYS C C 1
ATOM 9639 O O . LYS C 1 188 ? 4.973 77.484 31.428 1.00 70.08 396 LYS C O 1
ATOM 9645 N N . ASP C 1 189 ? 6.913 77.554 32.582 1.00 69.85 397 ASP C N 1
ATOM 9646 C CA . ASP C 1 189 ? 7.734 78.196 31.551 1.00 69.57 397 ASP C CA 1
ATOM 9647 C C . ASP C 1 189 ? 9.149 77.571 31.517 1.00 69.45 397 ASP C C 1
ATOM 9648 O O . ASP C 1 189 ? 10.138 78.215 31.881 1.00 69.49 397 ASP C O 1
ATOM 9653 N N . SER C 1 190 ? 9.221 76.315 31.064 1.00 69.25 398 SER C N 1
ATOM 9654 C CA . SER C 1 190 ? 10.450 75.500 31.047 1.00 68.97 398 SER C CA 1
ATOM 9655 C C . SER C 1 190 ? 11.685 76.153 30.443 1.00 69.07 398 SER C C 1
ATOM 9656 O O . SER C 1 190 ? 12.801 75.828 30.829 1.00 69.12 398 SER C O 1
ATOM 9659 N N . ASP C 1 191 ? 11.496 77.047 29.481 1.00 69.36 399 ASP C N 1
ATOM 9660 C CA . ASP C 1 191 ? 12.631 77.735 28.873 1.00 69.61 399 ASP C CA 1
ATOM 9661 C C . ASP C 1 191 ? 12.790 79.181 29.339 1.00 69.81 399 ASP C C 1
ATOM 9662 O O . ASP C 1 191 ? 13.823 79.803 29.096 1.00 69.85 399 ASP C O 1
ATOM 9667 N N . GLY C 1 192 ? 11.775 79.702 30.022 1.00 70.11 400 GLY C N 1
ATOM 9668 C CA . GLY C 1 192 ? 11.839 81.040 30.603 1.00 70.43 400 GLY C CA 1
ATOM 9669 C C . GLY C 1 192 ? 12.140 82.129 29.593 1.00 70.71 400 GLY C C 1
ATOM 9670 O O . GLY C 1 192 ? 13.025 82.957 29.817 1.00 70.78 400 GLY C O 1
ATOM 9671 N N . ASP C 1 193 ? 11.413 82.118 28.478 1.00 70.90 401 ASP C N 1
ATOM 9672 C CA . ASP C 1 193 ? 11.574 83.141 27.449 1.00 71.24 401 ASP C CA 1
ATOM 9673 C C . ASP C 1 193 ? 10.483 84.217 27.532 1.00 71.41 401 ASP C C 1
ATOM 9674 O O . ASP C 1 193 ? 10.174 84.879 26.537 1.00 71.62 401 ASP C O 1
ATOM 9679 N N . GLY C 1 194 ? 9.902 84.387 28.717 1.00 71.51 402 GLY C N 1
ATOM 9680 C CA . GLY C 1 194 ? 8.803 85.336 28.907 1.00 71.76 402 GLY C CA 1
ATOM 9681 C C . GLY C 1 194 ? 7.446 84.783 28.501 1.00 71.92 402 GLY C C 1
ATOM 9682 O O . GLY C 1 194 ? 6.416 85.221 29.014 1.00 71.76 402 GLY C O 1
ATOM 9683 N N . ILE C 1 195 ? 7.450 83.822 27.578 1.00 72.23 403 ILE C N 1
ATOM 9684 C CA . ILE C 1 195 ? 6.227 83.171 27.115 1.00 72.65 403 ILE C CA 1
ATOM 9685 C C . ILE C 1 195 ? 6.061 81.785 27.730 1.00 72.89 403 ILE C C 1
ATOM 9686 O O . ILE C 1 195 ? 6.959 80.946 27.639 1.00 72.69 403 ILE C O 1
ATOM 9691 N N . GLY C 1 196 ? 4.895 81.556 28.333 1.00 73.24 404 GLY C N 1
ATOM 9692 C CA . GLY C 1 196 ? 4.595 80.311 29.032 1.00 73.88 404 GLY C CA 1
ATOM 9693 C C . GLY C 1 196 ? 4.569 79.073 28.157 1.00 74.38 404 GLY C C 1
ATOM 9694 O O . GLY C 1 196 ? 4.438 79.173 26.937 1.00 74.49 404 GLY C O 1
ATOM 9695 N N . ASP C 1 197 ? 4.690 77.908 28.799 1.00 74.83 405 ASP C N 1
ATOM 9696 C CA . ASP C 1 197 ? 4.749 76.610 28.127 1.00 75.13 405 ASP C CA 1
ATOM 9697 C C . ASP C 1 197 ? 3.451 76.267 27.468 1.00 75.57 405 ASP C C 1
ATOM 9698 O O . ASP C 1 197 ? 3.442 75.928 26.289 1.00 75.73 405 ASP C O 1
ATOM 9703 N N . ALA C 1 198 ? 2.366 76.355 28.243 1.00 76.19 406 ALA C N 1
ATOM 9704 C CA . ALA C 1 198 ? 1.005 75.980 27.817 1.00 76.76 406 ALA C CA 1
ATOM 9705 C C . ALA C 1 198 ? 0.626 76.442 26.400 1.00 77.22 406 ALA C C 1
ATOM 9706 O O . ALA C 1 198 ? -0.332 75.943 25.805 1.00 77.49 406 ALA C O 1
ATOM 9708 N N . CYS C 1 199 ? 1.398 77.382 25.864 1.00 77.69 407 CYS C N 1
ATOM 9709 C CA . CYS C 1 199 ? 1.110 77.980 24.579 1.00 78.19 407 CYS C CA 1
ATOM 9710 C C . CYS C 1 199 ? 2.383 78.474 23.902 1.00 78.19 407 CYS C C 1
ATOM 9711 O O . CYS C 1 199 ? 2.332 79.287 22.996 1.00 78.04 407 CYS C O 1
ATOM 9714 N N . ASP C 1 200 ? 3.530 77.983 24.353 1.00 78.75 408 ASP C N 1
ATOM 9715 C CA . ASP C 1 200 ? 4.795 78.279 23.699 1.00 79.29 408 ASP C CA 1
ATOM 9716 C C . ASP C 1 200 ? 4.803 77.576 22.360 1.00 79.54 408 ASP C C 1
ATOM 9717 O O . ASP C 1 200 ? 4.286 76.467 22.242 1.00 79.76 408 ASP C O 1
ATOM 9722 N N . ASN C 1 201 ? 5.372 78.207 21.340 1.00 79.80 409 ASN C N 1
ATOM 9723 C CA . ASN C 1 201 ? 5.488 77.522 20.058 1.00 80.07 409 ASN C CA 1
ATOM 9724 C C . ASN C 1 201 ? 6.715 76.629 20.067 1.00 79.88 409 ASN C C 1
ATOM 9725 O O . ASN C 1 201 ? 6.960 75.910 19.104 1.00 80.06 409 ASN C O 1
ATOM 9730 N N . CYS C 1 202 ? 7.482 76.681 21.154 1.00 79.66 410 CYS C N 1
ATOM 9731 C CA . CYS C 1 202 ? 8.738 75.935 21.231 1.00 79.73 410 CYS C CA 1
ATOM 9732 C C . CYS C 1 202 ? 9.258 75.635 22.660 1.00 79.19 410 CYS C C 1
ATOM 9733 O O . CYS C 1 202 ? 10.143 76.332 23.166 1.00 78.97 410 CYS C O 1
ATOM 9736 N N . PRO C 1 203 ? 8.721 74.565 23.282 1.00 78.77 411 PRO C N 1
ATOM 9737 C CA . PRO C 1 203 ? 8.851 74.148 24.680 1.00 78.60 411 PRO C CA 1
ATOM 9738 C C . PRO C 1 203 ? 10.240 74.236 25.330 1.00 78.49 411 PRO C C 1
ATOM 9739 O O . PRO C 1 203 ? 10.363 74.752 26.444 1.00 78.35 411 PRO C O 1
ATOM 9743 N N . GLN C 1 204 ? 11.271 73.723 24.670 1.00 78.37 412 GLN C N 1
ATOM 9744 C CA . GLN C 1 204 ? 12.605 73.783 25.259 1.00 78.21 412 GLN C CA 1
ATOM 9745 C C . GLN C 1 204 ? 13.391 74.998 24.795 1.00 78.14 412 GLN C C 1
ATOM 9746 O O . GLN C 1 204 ? 13.867 75.766 25.619 1.00 78.13 412 GLN C O 1
ATOM 9752 N N . LYS C 1 205 ? 13.518 75.184 23.484 1.00 78.12 413 LYS C N 1
ATOM 9753 C CA . LYS C 1 205 ? 14.301 76.304 22.962 1.00 78.06 413 LYS C CA 1
ATOM 9754 C C . LYS C 1 205 ? 13.628 77.655 23.208 1.00 78.20 413 LYS C C 1
ATOM 9755 O O . LYS C 1 205 ? 12.538 77.930 22.695 1.00 78.01 413 LYS C O 1
ATOM 9761 N N . SER C 1 206 ? 14.293 78.471 24.026 1.00 78.47 414 SER C N 1
ATOM 9762 C CA . SER C 1 206 ? 13.869 79.837 24.329 1.00 78.73 414 SER C CA 1
ATOM 9763 C C . SER C 1 206 ? 13.895 80.663 23.076 1.00 78.68 414 SER C C 1
ATOM 9764 O O . SER C 1 206 ? 14.951 81.043 22.579 1.00 78.67 414 SER C O 1
ATOM 9767 N N . ASN C 1 207 ? 12.719 80.933 22.555 1.00 78.78 415 ASN C N 1
ATOM 9768 C CA . ASN C 1 207 ? 12.620 81.747 21.376 1.00 78.96 415 ASN C CA 1
ATOM 9769 C C . ASN C 1 207 ? 11.852 83.009 21.720 1.00 78.95 415 ASN C C 1
ATOM 9770 O O . ASN C 1 207 ? 10.669 83.131 21.374 1.00 78.97 415 ASN C O 1
ATOM 9775 N N . PRO C 1 208 ? 12.518 83.951 22.415 1.00 78.80 416 PRO C N 1
ATOM 9776 C CA . PRO C 1 208 ? 11.882 85.206 22.774 1.00 78.88 416 PRO C CA 1
ATOM 9777 C C . PRO C 1 208 ? 10.935 85.670 21.664 1.00 79.08 416 PRO C C 1
ATOM 9778 O O . PRO C 1 208 ? 9.718 85.707 21.866 1.00 79.18 416 PRO C O 1
ATOM 9782 N N . ASP C 1 209 ? 11.501 85.960 20.490 1.00 79.23 417 ASP C N 1
ATOM 9783 C CA . ASP C 1 209 ? 10.759 86.478 19.331 1.00 79.16 417 ASP C CA 1
ATOM 9784 C C . ASP C 1 209 ? 9.583 85.616 18.882 1.00 79.06 417 ASP C C 1
ATOM 9785 O O . ASP C 1 209 ? 8.594 86.153 18.386 1.00 79.01 417 ASP C O 1
ATOM 9790 N N . GLN C 1 210 ? 9.695 84.299 19.074 1.00 79.07 418 GLN C N 1
ATOM 9791 C CA . GLN C 1 210 ? 8.659 83.319 18.690 1.00 79.17 418 GLN C CA 1
ATOM 9792 C C . GLN C 1 210 ? 8.394 83.282 17.184 1.00 78.99 418 GLN C C 1
ATOM 9793 O O . GLN C 1 210 ? 7.242 83.106 16.744 1.00 79.08 418 GLN C O 1
ATOM 9799 N N . ALA C 1 211 ? 9.462 83.462 16.406 1.00 78.63 419 ALA C N 1
ATOM 9800 C CA . ALA C 1 211 ? 9.382 83.413 14.956 1.00 78.49 419 ALA C CA 1
ATOM 9801 C C . ALA C 1 211 ? 8.961 82.012 14.474 1.00 78.64 419 ALA C C 1
ATOM 9802 O O . ALA C 1 211 ? 9.488 80.991 14.916 1.00 78.53 419 ALA C O 1
ATOM 9804 N N . ASP C 1 212 ? 7.967 81.990 13.595 1.00 78.76 420 ASP C N 1
ATOM 9805 C CA . ASP C 1 212 ? 7.432 80.769 13.023 1.00 78.86 420 ASP C CA 1
ATOM 9806 C C . ASP C 1 212 ? 7.509 80.956 11.496 1.00 78.76 420 ASP C C 1
ATOM 9807 O O . ASP C 1 212 ? 6.485 80.883 10.811 1.00 79.37 420 ASP C O 1
ATOM 9812 N N . VAL C 1 213 ? 8.724 81.191 10.974 1.00 78.28 421 VAL C N 1
ATOM 9813 C CA . VAL C 1 213 ? 8.973 81.644 9.569 1.00 77.71 421 VAL C CA 1
ATOM 9814 C C . VAL C 1 213 ? 7.941 81.250 8.487 1.00 77.68 421 VAL C C 1
ATOM 9815 O O . VAL C 1 213 ? 7.545 82.084 7.666 1.00 77.94 421 VAL C O 1
ATOM 9819 N N . ASP C 1 214 ? 7.508 79.990 8.493 1.00 77.22 422 ASP C N 1
ATOM 9820 C CA . ASP C 1 214 ? 6.595 79.481 7.470 1.00 76.63 422 ASP C CA 1
ATOM 9821 C C . ASP C 1 214 ? 5.148 79.238 7.949 1.00 76.47 422 ASP C C 1
ATOM 9822 O O . ASP C 1 214 ? 4.515 78.301 7.465 1.00 76.86 422 ASP C O 1
ATOM 9827 N N . HIS C 1 215 ? 4.613 80.052 8.870 1.00 75.89 423 HIS C N 1
ATOM 9828 C CA . HIS C 1 215 ? 3.215 79.872 9.311 1.00 75.66 423 HIS C CA 1
ATOM 9829 C C . HIS C 1 215 ? 2.969 78.344 9.584 1.00 75.36 423 HIS C C 1
ATOM 9830 O O . HIS C 1 215 ? 1.974 77.738 9.107 1.00 74.99 423 HIS C O 1
ATOM 9837 N N . ASP C 1 216 ? 3.892 77.736 10.348 1.00 74.83 424 ASP C N 1
ATOM 9838 C CA . ASP C 1 216 ? 3.957 76.271 10.500 1.00 74.56 424 ASP C CA 1
ATOM 9839 C C . ASP C 1 216 ? 3.735 75.682 11.901 1.00 74.29 424 ASP C C 1
ATOM 9840 O O . ASP C 1 216 ? 3.330 74.518 12.020 1.00 74.10 424 ASP C O 1
ATOM 9845 N N . PHE C 1 217 ? 3.975 76.475 12.943 1.00 74.09 425 PHE C N 1
ATOM 9846 C CA . PHE C 1 217 ? 3.653 76.095 14.338 1.00 74.37 425 PHE C CA 1
ATOM 9847 C C . PHE C 1 217 ? 4.854 75.543 15.091 1.00 74.62 425 PHE C C 1
ATOM 9848 O O . PHE C 1 217 ? 4.793 75.286 16.296 1.00 74.62 425 PHE C O 1
ATOM 9856 N N . VAL C 1 218 ? 5.949 75.357 14.373 1.00 75.06 426 VAL C N 1
ATOM 9857 C CA . VAL C 1 218 ? 7.210 75.024 15.011 1.00 75.53 426 VAL C CA 1
ATOM 9858 C C . VAL C 1 218 ? 8.195 76.170 14.722 1.00 75.98 426 VAL C C 1
ATOM 9859 O O . VAL C 1 218 ? 8.466 76.483 13.560 1.00 76.27 426 VAL C O 1
ATOM 9863 N N . GLY C 1 219 ? 8.691 76.814 15.778 1.00 76.15 427 GLY C N 1
ATOM 9864 C CA . GLY C 1 219 ? 9.515 78.016 15.644 1.00 76.31 427 GLY C CA 1
ATOM 9865 C C . GLY C 1 219 ? 10.862 77.809 14.976 1.00 76.56 427 GLY C C 1
ATOM 9866 O O . GLY C 1 219 ? 11.160 76.718 14.481 1.00 76.48 427 GLY C O 1
ATOM 9867 N N . ASP C 1 220 ? 11.681 78.863 14.991 1.00 76.78 428 ASP C N 1
ATOM 9868 C CA . ASP C 1 220 ? 12.931 78.918 14.218 1.00 76.90 428 ASP C CA 1
ATOM 9869 C C . ASP C 1 220 ? 13.938 77.836 14.606 1.00 76.97 428 ASP C C 1
ATOM 9870 O O . ASP C 1 220 ? 14.024 76.827 13.917 1.00 76.95 428 ASP C O 1
ATOM 9875 N N . ALA C 1 221 ? 14.677 78.025 15.701 1.00 77.26 429 ALA C N 1
ATOM 9876 C CA . ALA C 1 221 ? 15.702 77.054 16.124 1.00 77.50 429 ALA C CA 1
ATOM 9877 C C . ALA C 1 221 ? 15.111 75.691 16.533 1.00 77.82 429 ALA C C 1
ATOM 9878 O O . ALA C 1 221 ? 15.789 74.884 17.178 1.00 77.89 429 ALA C O 1
ATOM 9880 N N . CYS C 1 222 ? 13.851 75.455 16.139 1.00 78.14 430 CYS C N 1
ATOM 9881 C CA . CYS C 1 222 ? 13.132 74.179 16.324 1.00 78.35 430 CYS C CA 1
ATOM 9882 C C . CYS C 1 222 ? 12.872 73.518 14.972 1.00 77.73 430 CYS C C 1
ATOM 9883 O O . CYS C 1 222 ? 13.396 72.436 14.708 1.00 77.64 430 CYS C O 1
ATOM 9886 N N . ASP C 1 223 ? 12.066 74.186 14.132 1.00 77.05 431 ASP C N 1
ATOM 9887 C CA . ASP C 1 223 ? 11.638 73.695 12.809 1.00 76.26 431 ASP C CA 1
ATOM 9888 C C . ASP C 1 223 ? 12.783 73.198 11.923 1.00 75.86 431 ASP C C 1
ATOM 9889 O O . ASP C 1 223 ? 13.770 73.900 11.728 1.00 76.02 431 ASP C O 1
ATOM 9894 N N . SER C 1 224 ? 12.645 71.991 11.378 1.00 75.14 432 SER C N 1
ATOM 9895 C CA . SER C 1 224 ? 13.642 71.468 10.438 1.00 74.32 432 SER C CA 1
ATOM 9896 C C . SER C 1 224 ? 12.982 70.809 9.234 1.00 73.72 432 SER C C 1
ATOM 9897 O O . SER C 1 224 ? 13.652 70.127 8.449 1.00 73.77 432 SER C O 1
ATOM 9900 N N . ASP C 1 225 ? 11.669 70.992 9.105 1.00 72.57 433 ASP C N 1
ATOM 9901 C CA . ASP C 1 225 ? 10.929 70.461 7.973 1.00 71.69 433 ASP C CA 1
ATOM 9902 C C . ASP C 1 225 ? 11.523 69.130 7.520 1.00 71.04 433 ASP C C 1
ATOM 9903 O O . ASP C 1 225 ? 11.894 68.949 6.358 1.00 70.91 433 ASP C O 1
ATOM 9908 N N . GLN C 1 226 ? 11.655 68.227 8.490 1.00 70.23 434 GLN C N 1
ATOM 9909 C CA . GLN C 1 226 ? 11.976 66.822 8.263 1.00 69.14 434 GLN C CA 1
ATOM 9910 C C . GLN C 1 226 ? 10.745 65.969 8.632 1.00 68.14 434 GLN C C 1
ATOM 9911 O O . GLN C 1 226 ? 10.475 65.700 9.813 1.00 68.21 434 GLN C O 1
ATOM 9917 N N . ASP C 1 227 ? 9.983 65.578 7.617 1.00 66.52 435 ASP C N 1
ATOM 9918 C CA . ASP C 1 227 ? 8.802 64.767 7.825 1.00 64.97 435 ASP C CA 1
ATOM 9919 C C . ASP C 1 227 ? 8.888 63.623 6.850 1.00 63.97 435 ASP C C 1
ATOM 9920 O O . ASP C 1 227 ? 8.232 63.615 5.815 1.00 63.94 435 ASP C O 1
ATOM 9925 N N . GLN C 1 228 ? 9.719 62.653 7.186 1.00 62.82 436 GLN C N 1
ATOM 9926 C CA . GLN C 1 228 ? 10.076 61.611 6.243 1.00 61.96 436 GLN C CA 1
ATOM 9927 C C . GLN C 1 228 ? 8.879 60.795 5.806 1.00 61.26 436 GLN C C 1
ATOM 9928 O O . GLN C 1 228 ? 8.928 60.153 4.759 1.00 61.24 436 GLN C O 1
ATOM 9934 N N . ASP C 1 229 ? 7.818 60.806 6.613 1.00 60.43 437 ASP C N 1
ATOM 9935 C CA . ASP C 1 229 ? 6.587 60.108 6.248 1.00 59.55 437 ASP C CA 1
ATOM 9936 C C . ASP C 1 229 ? 5.530 61.046 5.685 1.00 59.31 437 ASP C C 1
ATOM 9937 O O . ASP C 1 229 ? 4.433 60.610 5.359 1.00 59.72 437 ASP C O 1
ATOM 9942 N N . GLY C 1 230 ? 5.863 62.324 5.553 1.00 58.77 438 GLY C N 1
ATOM 9943 C CA . GLY C 1 230 ? 4.958 63.285 4.936 1.00 58.38 438 GLY C CA 1
ATOM 9944 C C . GLY C 1 230 ? 3.577 63.355 5.569 1.00 58.07 438 GLY C C 1
ATOM 9945 O O . GLY C 1 230 ? 2.581 63.629 4.885 1.00 58.05 438 GLY C O 1
ATOM 9946 N N . ASP C 1 231 ? 3.516 63.116 6.876 1.00 57.69 439 ASP C N 1
ATOM 9947 C CA . ASP C 1 231 ? 2.248 63.142 7.586 1.00 57.47 439 ASP C CA 1
ATOM 9948 C C . ASP C 1 231 ? 2.056 64.426 8.386 1.00 57.04 439 ASP C C 1
ATOM 9949 O O . ASP C 1 231 ? 1.243 64.482 9.304 1.00 57.15 439 ASP C O 1
ATOM 9954 N N . GLY C 1 232 ? 2.801 65.461 8.038 1.00 56.53 440 GLY C N 1
ATOM 9955 C CA . GLY C 1 232 ? 2.613 66.751 8.677 1.00 56.24 440 GLY C CA 1
ATOM 9956 C C . GLY C 1 232 ? 3.134 66.918 10.098 1.00 56.09 440 GLY C C 1
ATOM 9957 O O . GLY C 1 232 ? 2.866 67.946 10.720 1.00 56.40 440 GLY C O 1
ATOM 9958 N N . HIS C 1 233 ? 3.871 65.936 10.622 1.00 55.63 441 HIS C N 1
ATOM 9959 C CA . HIS C 1 233 ? 4.517 66.088 11.930 1.00 55.01 441 HIS C CA 1
ATOM 9960 C C . HIS C 1 233 ? 6.014 65.910 11.855 1.00 54.99 441 HIS C C 1
ATOM 9961 O O . HIS C 1 233 ? 6.491 64.815 11.569 1.00 55.04 441 HIS C O 1
ATOM 9968 N N . GLN C 1 234 ? 6.733 67.012 12.072 1.00 55.09 442 GLN C N 1
ATOM 9969 C CA . GLN C 1 234 ? 8.179 67.042 12.362 1.00 55.01 442 GLN C CA 1
ATOM 9970 C C . GLN C 1 234 ? 8.604 65.742 13.047 1.00 55.28 442 GLN C C 1
ATOM 9971 O O . GLN C 1 234 ? 7.990 65.350 14.041 1.00 55.80 442 GLN C O 1
ATOM 9977 N N . ASP C 1 235 ? 9.626 65.063 12.525 1.00 55.23 443 ASP C N 1
ATOM 9978 C CA . ASP C 1 235 ? 10.125 63.826 13.154 1.00 55.25 443 ASP C CA 1
ATOM 9979 C C . ASP C 1 235 ? 10.327 64.021 14.659 1.00 55.34 443 ASP C C 1
ATOM 9980 O O . ASP C 1 235 ? 9.948 63.173 15.465 1.00 55.29 443 ASP C O 1
ATOM 9985 N N . SER C 1 236 ? 10.902 65.165 15.013 1.00 55.64 444 SER C N 1
ATOM 9986 C CA . SER C 1 236 ? 11.133 65.577 16.394 1.00 56.09 444 SER C CA 1
ATOM 9987 C C . SER C 1 236 ? 9.837 65.834 17.185 1.00 56.54 444 SER C C 1
ATOM 9988 O O . SER C 1 236 ? 9.879 66.323 18.314 1.00 56.57 444 SER C O 1
ATOM 9991 N N . ARG C 1 237 ? 8.694 65.500 16.594 1.00 57.09 445 ARG C N 1
ATOM 9992 C CA . ARG C 1 237 ? 7.388 65.741 17.211 1.00 57.80 445 ARG C CA 1
ATOM 9993 C C . ARG C 1 237 ? 6.369 64.676 16.789 1.00 58.17 445 ARG C C 1
ATOM 9994 O O . ARG C 1 237 ? 5.222 64.668 17.248 1.00 58.19 445 ARG C O 1
ATOM 10002 N N . ASP C 1 238 ? 6.804 63.782 15.907 1.00 58.75 446 ASP C N 1
ATOM 10003 C CA . ASP C 1 238 ? 5.984 62.683 15.429 1.00 59.27 446 ASP C CA 1
ATOM 10004 C C . ASP C 1 238 ? 6.182 61.482 16.329 1.00 59.91 446 ASP C C 1
ATOM 10005 O O . ASP C 1 238 ? 7.293 60.956 16.419 1.00 60.26 446 ASP C O 1
ATOM 10010 N N . ASN C 1 239 ? 5.111 61.037 16.983 1.00 60.62 447 ASN C N 1
ATOM 10011 C CA . ASN C 1 239 ? 5.192 59.847 17.839 1.00 61.31 447 ASN C CA 1
ATOM 10012 C C . ASN C 1 239 ? 5.162 58.513 17.064 1.00 61.54 447 ASN C C 1
ATOM 10013 O O . ASN C 1 239 ? 5.113 57.441 17.668 1.00 61.48 447 ASN C O 1
ATOM 10018 N N . CYS C 1 240 ? 5.168 58.608 15.732 1.00 61.87 448 CYS C N 1
ATOM 10019 C CA . CYS C 1 240 ? 5.528 57.500 14.839 1.00 62.16 448 CYS C CA 1
ATOM 10020 C C . CYS C 1 240 ? 6.296 58.037 13.626 1.00 61.84 448 CYS C C 1
ATOM 10021 O O . CYS C 1 240 ? 5.710 58.165 12.542 1.00 62.13 448 CYS C O 1
ATOM 10024 N N . PRO C 1 241 ? 7.599 58.369 13.796 1.00 61.35 449 PRO C N 1
ATOM 10025 C CA . PRO C 1 241 ? 8.334 59.041 12.721 1.00 61.04 449 PRO C CA 1
ATOM 10026 C C . PRO C 1 241 ? 8.370 58.345 11.343 1.00 60.86 449 PRO C C 1
ATOM 10027 O O . PRO C 1 241 ? 8.482 59.041 10.329 1.00 60.83 449 PRO C O 1
ATOM 10031 N N . THR C 1 242 ? 8.252 57.013 11.296 1.00 60.51 450 THR C N 1
ATOM 10032 C CA . THR C 1 242 ? 8.309 56.276 10.009 1.00 60.15 450 THR C CA 1
ATOM 10033 C C . THR C 1 242 ? 6.953 55.837 9.467 1.00 59.66 450 THR C C 1
ATOM 10034 O O . THR C 1 242 ? 6.840 55.464 8.293 1.00 59.38 450 THR C O 1
ATOM 10038 N N . VAL C 1 243 ? 5.942 55.855 10.333 1.00 59.35 451 VAL C N 1
ATOM 10039 C CA . VAL C 1 243 ? 4.575 55.507 9.950 1.00 58.90 451 VAL C CA 1
ATOM 10040 C C . VAL C 1 243 ? 3.699 56.765 9.981 1.00 58.61 451 VAL C C 1
ATOM 10041 O O . VAL C 1 243 ? 3.616 57.434 11.011 1.00 58.77 451 VAL C O 1
ATOM 10045 N N . PRO C 1 244 ? 3.071 57.112 8.843 1.00 58.19 452 PRO C N 1
ATOM 10046 C CA . PRO C 1 244 ? 2.201 58.281 8.768 1.00 57.86 452 PRO C CA 1
ATOM 10047 C C . PRO C 1 244 ? 0.951 58.135 9.621 1.00 57.61 452 PRO C C 1
ATOM 10048 O O . PRO C 1 244 ? 0.060 57.354 9.306 1.00 57.43 452 PRO C O 1
ATOM 10052 N N . ASN C 1 245 ? 0.907 58.895 10.705 1.00 57.51 453 ASN C N 1
ATOM 10053 C CA . ASN C 1 245 ? -0.209 58.863 11.630 1.00 57.35 453 ASN C CA 1
ATOM 10054 C C . ASN C 1 245 ? -0.575 60.289 12.044 1.00 57.24 453 ASN C C 1
ATOM 10055 O O . ASN C 1 245 ? -0.334 60.703 13.181 1.00 57.21 453 ASN C O 1
ATOM 10060 N N . SER C 1 246 ? -1.145 61.047 11.112 1.00 56.99 454 SER C N 1
ATOM 10061 C CA . SER C 1 246 ? -1.457 62.452 11.372 1.00 56.91 454 SER C CA 1
ATOM 10062 C C . SER C 1 246 ? -2.271 62.683 12.645 1.00 57.06 454 SER C C 1
ATOM 10063 O O . SER C 1 246 ? -2.185 63.755 13.246 1.00 57.09 454 SER C O 1
ATOM 10066 N N . ALA C 1 247 ? -3.060 61.686 13.049 1.00 57.08 455 ALA C N 1
ATOM 10067 C CA . ALA C 1 247 ? -3.906 61.817 14.228 1.00 56.93 455 ALA C CA 1
ATOM 10068 C C . ALA C 1 247 ? -3.132 61.561 15.526 1.00 57.07 455 ALA C C 1
ATOM 10069 O O . ALA C 1 247 ? -3.629 61.832 16.611 1.00 57.06 455 ALA C O 1
ATOM 10071 N N . GLN C 1 248 ? -1.917 61.035 15.407 1.00 57.41 456 GLN C N 1
ATOM 10072 C CA . GLN C 1 248 ? -0.975 60.927 16.533 1.00 57.68 456 GLN C CA 1
ATOM 10073 C C . GLN C 1 248 ? -1.498 60.188 17.768 1.00 57.76 456 GLN C C 1
ATOM 10074 O O . GLN C 1 248 ? -1.112 60.498 18.893 1.00 57.52 456 GLN C O 1
ATOM 10080 N N . GLU C 1 249 ? -2.364 59.205 17.537 1.00 58.09 457 GLU C N 1
ATOM 10081 C CA . GLU C 1 249 ? -2.972 58.394 18.590 1.00 58.51 457 GLU C CA 1
ATOM 10082 C C . GLU C 1 249 ? -1.918 57.701 19.460 1.00 58.24 457 GLU C C 1
ATOM 10083 O O . GLU C 1 249 ? -1.122 56.901 18.956 1.00 58.37 457 GLU C O 1
ATOM 10089 N N . ASP C 1 250 ? -1.909 58.028 20.754 1.00 57.86 458 ASP C N 1
ATOM 10090 C CA . ASP C 1 250 ? -1.121 57.307 21.763 1.00 57.43 458 ASP C CA 1
ATOM 10091 C C . ASP C 1 250 ? -2.033 56.995 22.941 1.00 57.07 458 ASP C C 1
ATOM 10092 O O . ASP C 1 250 ? -2.231 57.837 23.817 1.00 57.00 458 ASP C O 1
ATOM 10097 N N . SER C 1 251 ? -2.574 55.780 22.952 1.00 56.71 459 SER C N 1
ATOM 10098 C CA . SER C 1 251 ? -3.627 55.391 23.886 1.00 56.69 459 SER C CA 1
ATOM 10099 C C . SER C 1 251 ? -3.150 55.224 25.312 1.00 56.45 459 SER C C 1
ATOM 10100 O O . SER C 1 251 ? -3.635 55.893 26.227 1.00 56.63 459 SER C O 1
ATOM 10103 N N . ASP C 1 252 ? -2.210 54.309 25.497 1.00 55.92 460 ASP C N 1
ATOM 10104 C CA . ASP C 1 252 ? -1.607 54.084 26.789 1.00 55.49 460 ASP C CA 1
ATOM 10105 C C . ASP C 1 252 ? -0.720 55.262 27.204 1.00 55.28 460 ASP C C 1
ATOM 10106 O O . ASP C 1 252 ? 0.065 55.149 28.145 1.00 55.57 460 ASP C O 1
ATOM 10111 N N . HIS C 1 253 ? -0.837 56.379 26.488 1.00 54.93 461 HIS C N 1
ATOM 10112 C CA . HIS C 1 253 ? -0.095 57.605 26.788 1.00 54.77 461 HIS C CA 1
ATOM 10113 C C . HIS C 1 253 ? 1.404 57.373 27.004 1.00 54.73 461 HIS C C 1
ATOM 10114 O O . HIS C 1 253 ? 2.046 58.125 27.731 1.00 54.79 461 HIS C O 1
ATOM 10121 N N . ASP C 1 254 ? 1.963 56.349 26.363 1.00 54.71 462 ASP C N 1
ATOM 10122 C CA . ASP C 1 254 ? 3.316 55.894 26.701 1.00 54.72 462 ASP C CA 1
ATOM 10123 C C . ASP C 1 254 ? 4.414 56.520 25.854 1.00 54.60 462 ASP C C 1
ATOM 10124 O O . ASP C 1 254 ? 5.586 56.185 26.005 1.00 54.21 462 ASP C O 1
ATOM 10129 N N . GLY C 1 255 ? 4.034 57.410 24.948 1.00 54.73 463 GLY C N 1
ATOM 10130 C CA . GLY C 1 255 ? 5.022 58.151 24.183 1.00 55.12 463 GLY C CA 1
ATOM 10131 C C . GLY C 1 255 ? 5.171 57.728 22.740 1.00 55.41 463 GLY C C 1
ATOM 10132 O O . GLY C 1 255 ? 5.222 58.585 21.861 1.00 55.48 463 GLY C O 1
ATOM 10133 N N . GLN C 1 256 ? 5.275 56.425 22.486 1.00 55.76 464 GLN C N 1
ATOM 10134 C CA . GLN C 1 256 ? 5.297 55.947 21.110 1.00 56.18 464 GLN C CA 1
ATOM 10135 C C . GLN C 1 256 ? 3.881 55.597 20.714 1.00 56.39 464 GLN C C 1
ATOM 10136 O O . GLN C 1 256 ? 3.266 54.727 21.333 1.00 56.32 464 GLN C O 1
ATOM 10142 N N . GLY C 1 257 ? 3.370 56.305 19.702 1.00 56.73 465 GLY C N 1
ATOM 10143 C CA . GLY C 1 257 ? 1.987 56.181 19.233 1.00 57.00 465 GLY C CA 1
ATOM 10144 C C . GLY C 1 257 ? 1.573 54.793 18.778 1.00 57.54 465 GLY C C 1
ATOM 10145 O O . GLY C 1 257 ? 2.393 53.873 18.705 1.00 57.55 465 GLY C O 1
ATOM 10146 N N . ASP C 1 258 ? 0.291 54.649 18.462 1.00 58.13 466 ASP C N 1
ATOM 10147 C CA . ASP C 1 258 ? -0.311 53.352 18.131 1.00 58.78 466 ASP C CA 1
ATOM 10148 C C . ASP C 1 258 ? 0.197 52.754 16.833 1.00 58.96 466 ASP C C 1
ATOM 10149 O O . ASP C 1 258 ? 0.581 51.580 16.790 1.00 58.90 466 ASP C O 1
ATOM 10154 N N . ALA C 1 259 ? 0.203 53.587 15.793 1.00 59.41 467 ALA C N 1
ATOM 10155 C CA . ALA C 1 259 ? 0.590 53.215 14.433 1.00 59.90 467 ALA C CA 1
ATOM 10156 C C . ALA C 1 259 ? 1.868 52.389 14.366 1.00 60.41 467 ALA C C 1
ATOM 10157 O O . ALA C 1 259 ? 2.133 51.723 13.367 1.00 60.63 467 ALA C O 1
ATOM 10159 N N . CYS C 1 260 ? 2.646 52.443 15.439 1.00 60.87 468 CYS C N 1
ATOM 10160 C CA . CYS C 1 260 ? 3.944 51.801 15.517 1.00 61.62 468 CYS C CA 1
ATOM 10161 C C . CYS C 1 260 ? 4.130 51.349 16.961 1.00 61.18 468 CYS C C 1
ATOM 10162 O O . CYS C 1 260 ? 5.076 51.738 17.653 1.00 61.19 468 CYS C O 1
ATOM 10165 N N . ASP C 1 261 ? 3.193 50.525 17.410 1.00 60.80 469 ASP C N 1
ATOM 10166 C CA . ASP C 1 261 ? 3.168 50.061 18.778 1.00 60.16 469 ASP C CA 1
ATOM 10167 C C . ASP C 1 261 ? 2.553 48.683 18.785 1.00 60.43 469 ASP C C 1
ATOM 10168 O O . ASP C 1 261 ? 1.907 48.287 17.815 1.00 60.55 469 ASP C O 1
ATOM 10173 N N . ASP C 1 262 ? 2.732 47.959 19.882 1.00 60.71 470 ASP C N 1
ATOM 10174 C CA . ASP C 1 262 ? 2.281 46.569 19.949 1.00 61.05 470 ASP C CA 1
ATOM 10175 C C . ASP C 1 262 ? 1.313 46.281 21.092 1.00 61.17 470 ASP C C 1
ATOM 10176 O O . ASP C 1 262 ? 0.584 45.287 21.059 1.00 61.03 470 ASP C O 1
ATOM 10181 N N . ASP C 1 263 ? 1.316 47.149 22.100 1.00 61.35 471 ASP C N 1
ATOM 10182 C CA . ASP C 1 263 ? 0.351 47.068 23.185 1.00 61.53 471 ASP C CA 1
ATOM 10183 C C . ASP C 1 263 ? -0.175 48.467 23.406 1.00 61.55 471 ASP C C 1
ATOM 10184 O O . ASP C 1 263 ? 0.287 49.186 24.295 1.00 61.36 471 ASP C O 1
ATOM 10189 N N . ASP C 1 264 ? -1.138 48.845 22.566 1.00 61.72 472 ASP C N 1
ATOM 10190 C CA . ASP C 1 264 ? -1.655 50.213 22.518 1.00 61.89 472 ASP C CA 1
ATOM 10191 C C . ASP C 1 264 ? -2.228 50.664 23.857 1.00 61.95 472 ASP C C 1
ATOM 10192 O O . ASP C 1 264 ? -2.355 51.869 24.111 1.00 62.05 472 ASP C O 1
ATOM 10197 N N . ASP C 1 265 ? -2.563 49.695 24.708 1.00 61.85 473 ASP C N 1
ATOM 10198 C CA . ASP C 1 265 ? -3.083 49.999 26.037 1.00 61.73 473 ASP C CA 1
ATOM 10199 C C . ASP C 1 265 ? -2.152 49.608 27.191 1.00 61.44 473 ASP C C 1
ATOM 10200 O O . ASP C 1 265 ? -2.294 50.133 28.295 1.00 61.64 473 ASP C O 1
ATOM 10205 N N . ASN C 1 266 ? -1.202 48.709 26.934 1.00 60.88 474 ASN C N 1
ATOM 10206 C CA . ASN C 1 266 ? -0.272 48.241 27.972 1.00 60.36 474 ASN C CA 1
ATOM 10207 C C . ASN C 1 266 ? -0.959 47.400 29.046 1.00 60.28 474 ASN C C 1
ATOM 10208 O O . ASN C 1 266 ? -0.836 47.685 30.240 1.00 60.26 474 ASN C O 1
ATOM 10213 N N . ASP C 1 267 ? -1.699 46.379 28.621 1.00 60.15 475 ASP C N 1
ATOM 10214 C CA . ASP C 1 267 ? -2.290 45.423 29.556 1.00 59.87 475 ASP C CA 1
ATOM 10215 C C . ASP C 1 267 ? -1.424 44.189 29.630 1.00 59.79 475 ASP C C 1
ATOM 10216 O O . ASP C 1 267 ? -1.386 43.492 30.648 1.00 59.85 475 ASP C O 1
ATOM 10221 N N . GLY C 1 268 ? -0.717 43.936 28.538 1.00 59.55 476 GLY C N 1
ATOM 10222 C CA . GLY C 1 268 ? 0.089 42.744 28.422 1.00 59.54 476 GLY C CA 1
ATOM 10223 C C . GLY C 1 268 ? -0.173 42.122 27.078 1.00 59.39 476 GLY C C 1
ATOM 10224 O O . GLY C 1 268 ? 0.718 42.058 26.239 1.00 59.49 476 GLY C O 1
ATOM 10225 N N . VAL C 1 269 ? -1.406 41.678 26.865 1.00 59.29 477 VAL C N 1
ATOM 10226 C CA . VAL C 1 269 ? -1.764 41.029 25.614 1.00 59.21 477 VAL C CA 1
ATOM 10227 C C . VAL C 1 269 ? -1.526 42.037 24.495 1.00 59.15 477 VAL C C 1
ATOM 10228 O O . VAL C 1 269 ? -2.132 43.112 24.496 1.00 59.34 477 VAL C O 1
ATOM 10232 N N . PRO C 1 270 ? -0.612 41.722 23.560 1.00 59.02 478 PRO C N 1
ATOM 10233 C CA . PRO C 1 270 ? -0.340 42.670 22.500 1.00 59.28 478 PRO C CA 1
ATOM 10234 C C . PRO C 1 270 ? -1.583 42.955 21.676 1.00 59.71 478 PRO C C 1
ATOM 10235 O O . PRO C 1 270 ? -2.579 42.228 21.774 1.00 59.72 478 PRO C O 1
ATOM 10239 N N . ASP C 1 271 ? -1.522 44.017 20.880 1.00 60.17 479 ASP C N 1
ATOM 10240 C CA . ASP C 1 271 ? -2.536 44.273 19.865 1.00 60.68 479 ASP C CA 1
ATOM 10241 C C . ASP C 1 271 ? -2.799 42.998 19.047 1.00 60.64 479 ASP C C 1
ATOM 10242 O O . ASP C 1 271 ? -3.938 42.509 18.996 1.00 60.44 479 ASP C O 1
ATOM 10247 N N . SER C 1 272 ? -1.717 42.457 18.464 1.00 60.66 480 SER C N 1
ATOM 10248 C CA . SER C 1 272 ? -1.747 41.377 17.457 1.00 60.52 480 SER C CA 1
ATOM 10249 C C . SER C 1 272 ? -2.616 40.168 17.808 1.00 60.51 480 SER C C 1
ATOM 10250 O O . SER C 1 272 ? -3.020 39.429 16.909 1.00 60.76 480 SER C O 1
ATOM 10253 N N . ARG C 1 273 ? -2.880 39.956 19.099 1.00 60.35 481 ARG C N 1
ATOM 10254 C CA . ARG C 1 273 ? -4.055 39.189 19.527 1.00 60.25 481 ARG C CA 1
ATOM 10255 C C . ARG C 1 273 ? -4.555 39.634 20.893 1.00 60.16 481 ARG C C 1
ATOM 10256 O O . ARG C 1 273 ? -4.108 39.172 21.935 1.00 59.99 481 ARG C O 1
ATOM 10264 N N . ASP C 1 274 ? -5.485 40.574 20.841 1.00 60.38 482 ASP C N 1
ATOM 10265 C CA . ASP C 1 274 ? -6.162 41.110 21.999 1.00 60.47 482 ASP C CA 1
ATOM 10266 C C . ASP C 1 274 ? -7.556 41.414 21.509 1.00 60.61 482 ASP C C 1
ATOM 10267 O O . ASP C 1 274 ? -7.702 42.206 20.583 1.00 60.83 482 ASP C O 1
ATOM 10272 N N . ASN C 1 275 ? -8.574 40.793 22.102 1.00 60.69 483 ASN C N 1
ATOM 10273 C CA . ASN C 1 275 ? -9.959 41.043 21.680 1.00 61.09 483 ASN C CA 1
ATOM 10274 C C . ASN C 1 275 ? -10.430 42.502 21.909 1.00 61.03 483 ASN C C 1
ATOM 10275 O O . ASN C 1 275 ? -11.124 43.092 21.067 1.00 60.72 483 ASN C O 1
ATOM 10280 N N . CYS C 1 276 ? -10.034 43.065 23.050 1.00 61.03 484 CYS C N 1
ATOM 10281 C CA . CYS C 1 276 ? -10.185 44.483 23.324 1.00 61.16 484 CYS C CA 1
ATOM 10282 C C . CYS C 1 276 ? -8.842 45.186 23.141 1.00 60.73 484 CYS C C 1
ATOM 10283 O O . CYS C 1 276 ? -8.081 45.357 24.100 1.00 60.75 484 CYS C O 1
ATOM 10286 N N . ARG C 1 277 ? -8.573 45.596 21.899 1.00 60.28 485 ARG C N 1
ATOM 10287 C CA . ARG C 1 277 ? -7.246 46.065 21.468 1.00 59.63 485 ARG C CA 1
ATOM 10288 C C . ARG C 1 277 ? -6.886 47.488 21.910 1.00 59.36 485 ARG C C 1
ATOM 10289 O O . ARG C 1 277 ? -5.810 47.991 21.582 1.00 59.12 485 ARG C O 1
ATOM 10297 N N . LEU C 1 278 ? -7.785 48.135 22.643 1.00 59.12 486 LEU C N 1
ATOM 10298 C CA . LEU C 1 278 ? -7.532 49.491 23.117 1.00 58.99 486 LEU C CA 1
ATOM 10299 C C . LEU C 1 278 ? -7.743 49.696 24.621 1.00 58.98 486 LEU C C 1
ATOM 10300 O O . LEU C 1 278 ? -7.267 50.690 25.193 1.00 58.82 486 LEU C O 1
ATOM 10305 N N . VAL C 1 279 ? -8.469 48.774 25.252 1.00 58.92 487 VAL C N 1
ATOM 10306 C CA . VAL C 1 279 ? -8.614 48.798 26.713 1.00 58.77 487 VAL C CA 1
ATOM 10307 C C . VAL C 1 279 ? -7.929 47.638 27.391 1.00 58.61 487 VAL C C 1
ATOM 10308 O O . VAL C 1 279 ? -7.978 46.502 26.905 1.00 58.43 487 VAL C O 1
ATOM 10312 N N . PRO C 1 280 ? -7.290 47.920 28.530 1.00 58.58 488 PRO C N 1
ATOM 10313 C CA . PRO C 1 280 ? -6.590 46.865 29.206 1.00 58.72 488 PRO C CA 1
ATOM 10314 C C . PRO C 1 280 ? -7.576 45.940 29.920 1.00 58.88 488 PRO C C 1
ATOM 10315 O O . PRO C 1 280 ? -7.835 46.114 31.103 1.00 59.13 488 PRO C O 1
ATOM 10319 N N . ASN C 1 281 ? -8.152 44.981 29.203 1.00 59.01 489 ASN C N 1
ATOM 10320 C CA . ASN C 1 281 ? -8.939 43.954 29.880 1.00 59.30 489 ASN C CA 1
ATOM 10321 C C . ASN C 1 281 ? -8.003 42.861 30.416 1.00 59.22 489 ASN C C 1
ATOM 10322 O O . ASN C 1 281 ? -7.359 42.165 29.623 1.00 59.23 489 ASN C O 1
ATOM 10327 N N . PRO C 1 282 ? -7.906 42.733 31.767 1.00 59.16 490 PRO C N 1
ATOM 10328 C CA . PRO C 1 282 ? -6.882 41.918 32.459 1.00 59.01 490 PRO C CA 1
ATOM 10329 C C . PRO C 1 282 ? -6.699 40.501 31.891 1.00 59.03 490 PRO C C 1
ATOM 10330 O O . PRO C 1 282 ? -5.985 40.314 30.898 1.00 58.75 490 PRO C O 1
ATOM 10334 N N . GLY C 1 283 ? -7.318 39.513 32.533 1.00 59.38 491 GLY C N 1
ATOM 10335 C CA . GLY C 1 283 ? -7.404 38.165 31.984 1.00 59.67 491 GLY C CA 1
ATOM 10336 C C . GLY C 1 283 ? -8.288 38.317 30.772 1.00 59.88 491 GLY C C 1
ATOM 10337 O O . GLY C 1 283 ? -9.490 38.094 30.835 1.00 59.72 491 GLY C O 1
ATOM 10338 N N . GLN C 1 284 ? -7.666 38.725 29.676 1.00 60.26 492 GLN C N 1
ATOM 10339 C CA . GLN C 1 284 ? -8.353 39.228 28.493 1.00 60.93 492 GLN C CA 1
ATOM 10340 C C . GLN C 1 284 ? -9.417 38.272 27.896 1.00 60.96 492 GLN C C 1
ATOM 10341 O O . GLN C 1 284 ? -9.177 37.608 26.881 1.00 60.91 492 GLN C O 1
ATOM 10347 N N . GLU C 1 285 ? -10.597 38.217 28.516 1.00 61.01 493 GLU C N 1
ATOM 10348 C CA . GLU C 1 285 ? -11.635 37.274 28.088 1.00 61.20 493 GLU C CA 1
ATOM 10349 C C . GLU C 1 285 ? -12.901 37.955 27.575 1.00 61.29 493 GLU C C 1
ATOM 10350 O O . GLU C 1 285 ? -13.106 39.151 27.772 1.00 61.23 493 GLU C O 1
ATOM 10356 N N . ASP C 1 286 ? -13.755 37.157 26.945 1.00 61.60 494 ASP C N 1
ATOM 10357 C CA . ASP C 1 286 ? -14.896 37.641 26.180 1.00 61.86 494 ASP C CA 1
ATOM 10358 C C . ASP C 1 286 ? -16.085 36.690 26.368 1.00 62.01 494 ASP C C 1
ATOM 10359 O O . ASP C 1 286 ? -16.090 35.570 25.852 1.00 62.05 494 ASP C O 1
ATOM 10364 N N . ALA C 1 287 ? -17.086 37.143 27.117 1.00 62.21 495 ALA C N 1
ATOM 10365 C CA . ALA C 1 287 ? -18.214 36.287 27.504 1.00 62.32 495 ALA C CA 1
ATOM 10366 C C . ALA C 1 287 ? -19.029 35.722 26.324 1.00 62.38 495 ALA C C 1
ATOM 10367 O O . ALA C 1 287 ? -19.194 34.504 26.214 1.00 62.25 495 ALA C O 1
ATOM 10369 N N . ASP C 1 288 ? -19.520 36.590 25.438 1.00 62.50 496 ASP C N 1
ATOM 10370 C CA . ASP C 1 288 ? -20.387 36.138 24.333 1.00 62.40 496 ASP C CA 1
ATOM 10371 C C . ASP C 1 288 ? -19.656 35.412 23.183 1.00 62.26 496 ASP C C 1
ATOM 10372 O O . ASP C 1 288 ? -20.129 35.416 22.044 1.00 62.28 496 ASP C O 1
ATOM 10377 N N . ARG C 1 289 ? -18.519 34.788 23.506 1.00 62.01 497 ARG C N 1
ATOM 10378 C CA . ARG C 1 289 ? -17.697 34.019 22.559 1.00 61.87 497 ARG C CA 1
ATOM 10379 C C . ARG C 1 289 ? -17.600 34.644 21.144 1.00 61.72 497 ARG C C 1
ATOM 10380 O O . ARG C 1 289 ? -17.786 33.968 20.133 1.00 61.51 497 ARG C O 1
ATOM 10388 N N . ASP C 1 290 ? -17.300 35.941 21.095 1.00 61.62 498 ASP C N 1
ATOM 10389 C CA . ASP C 1 290 ? -17.131 36.670 19.838 1.00 61.46 498 ASP C CA 1
ATOM 10390 C C . ASP C 1 290 ? -15.928 37.618 19.936 1.00 61.46 498 ASP C C 1
ATOM 10391 O O . ASP C 1 290 ? -15.488 37.952 21.037 1.00 61.36 498 ASP C O 1
ATOM 10396 N N . GLY C 1 291 ? -15.432 38.069 18.782 1.00 61.41 499 GLY C N 1
ATOM 10397 C CA . GLY C 1 291 ? -14.252 38.955 18.684 1.00 61.14 499 GLY C CA 1
ATOM 10398 C C . GLY C 1 291 ? -13.882 39.860 19.859 1.00 60.83 499 GLY C C 1
ATOM 10399 O O . GLY C 1 291 ? -12.841 39.660 20.489 1.00 60.83 499 GLY C O 1
ATOM 10400 N N . VAL C 1 292 ? -14.729 40.855 20.136 1.00 60.39 500 VAL C N 1
ATOM 10401 C CA . VAL C 1 292 ? -14.538 41.846 21.216 1.00 59.77 500 VAL C CA 1
ATOM 10402 C C . VAL C 1 292 ? -14.625 41.232 22.642 1.00 59.84 500 VAL C C 1
ATOM 10403 O O . VAL C 1 292 ? -15.319 40.236 22.853 1.00 59.43 500 VAL C O 1
ATOM 10407 N N . GLY C 1 293 ? -13.906 41.824 23.598 1.00 59.90 501 GLY C N 1
ATOM 10408 C CA . GLY C 1 293 ? -14.043 41.473 25.012 1.00 60.44 501 GLY C CA 1
ATOM 10409 C C . GLY C 1 293 ? -15.168 42.196 25.740 1.00 60.90 501 GLY C C 1
ATOM 10410 O O . GLY C 1 293 ? -15.976 42.887 25.123 1.00 60.83 501 GLY C O 1
ATOM 10411 N N . ASP C 1 294 ? -15.209 42.051 27.065 1.00 61.45 502 ASP C N 1
ATOM 10412 C CA . ASP C 1 294 ? -16.351 42.522 27.867 1.00 61.85 502 ASP C CA 1
ATOM 10413 C C . ASP C 1 294 ? -16.357 43.999 28.252 1.00 62.11 502 ASP C C 1
ATOM 10414 O O . ASP C 1 294 ? -17.423 44.583 28.389 1.00 62.41 502 ASP C O 1
ATOM 10419 N N . VAL C 1 295 ? -15.193 44.611 28.427 1.00 62.34 503 VAL C N 1
ATOM 10420 C CA . VAL C 1 295 ? -15.171 46.021 28.816 1.00 62.47 503 VAL C CA 1
ATOM 10421 C C . VAL C 1 295 ? -15.521 46.927 27.611 1.00 62.92 503 VAL C C 1
ATOM 10422 O O . VAL C 1 295 ? -16.491 47.699 27.655 1.00 63.11 503 VAL C O 1
ATOM 10426 N N . CYS C 1 296 ? -14.760 46.791 26.527 1.00 63.19 504 CYS C N 1
ATOM 10427 C CA . CYS C 1 296 ? -14.930 47.608 25.318 1.00 63.46 504 CYS C CA 1
ATOM 10428 C C . CYS C 1 296 ? -16.090 47.161 24.408 1.00 63.67 504 CYS C C 1
ATOM 10429 O O . CYS C 1 296 ? -16.040 47.358 23.187 1.00 63.57 504 CYS C O 1
ATOM 10432 N N . GLN C 1 297 ? -17.138 46.597 25.014 1.00 64.06 505 GLN C N 1
ATOM 10433 C CA . GLN C 1 297 ? -18.169 45.829 24.292 1.00 64.28 505 GLN C CA 1
ATOM 10434 C C . GLN C 1 297 ? -18.845 46.587 23.161 1.00 64.20 505 GLN C C 1
ATOM 10435 O O . GLN C 1 297 ? -18.823 46.165 22.004 1.00 64.54 505 GLN C O 1
ATOM 10441 N N . ASP C 1 298 ? -19.456 47.705 23.500 1.00 63.80 506 ASP C N 1
ATOM 10442 C CA . ASP C 1 298 ? -20.094 48.505 22.493 1.00 63.43 506 ASP C CA 1
ATOM 10443 C C . ASP C 1 298 ? -19.254 49.721 22.203 1.00 62.75 506 ASP C C 1
ATOM 10444 O O . ASP C 1 298 ? -19.679 50.638 21.480 1.00 63.13 506 ASP C O 1
ATOM 10449 N N . ASP C 1 299 ? -18.051 49.716 22.761 1.00 61.44 507 ASP C N 1
ATOM 10450 C CA . ASP C 1 299 ? -17.267 50.916 22.825 1.00 60.32 507 ASP C CA 1
ATOM 10451 C C . ASP C 1 299 ? -15.822 50.555 22.721 1.00 59.60 507 ASP C C 1
ATOM 10452 O O . ASP C 1 299 ? -15.110 50.566 23.718 1.00 59.66 507 ASP C O 1
ATOM 10457 N N . PHE C 1 300 ? -15.381 50.258 21.507 1.00 58.76 508 PHE C N 1
ATOM 10458 C CA . PHE C 1 300 ? -14.036 49.747 21.309 1.00 58.02 508 PHE C CA 1
ATOM 10459 C C . PHE C 1 300 ? -12.940 50.673 21.809 1.00 57.72 508 PHE C C 1
ATOM 10460 O O . PHE C 1 300 ? -11.823 50.223 22.059 1.00 57.77 508 PHE C O 1
ATOM 10468 N N . ASP C 1 301 ? -13.256 51.957 21.955 1.00 57.39 509 ASP C N 1
ATOM 10469 C CA . ASP C 1 301 ? -12.252 52.951 22.324 1.00 56.74 509 ASP C CA 1
ATOM 10470 C C . ASP C 1 301 ? -12.519 53.607 23.657 1.00 56.24 509 ASP C C 1
ATOM 10471 O O . ASP C 1 301 ? -11.892 54.603 23.976 1.00 56.58 509 ASP C O 1
ATOM 10476 N N . ALA C 1 302 ? -13.449 53.056 24.429 1.00 55.68 510 ALA C N 1
ATOM 10477 C CA . ALA C 1 302 ? -13.703 53.511 25.803 1.00 55.41 510 ALA C CA 1
ATOM 10478 C C . ALA C 1 302 ? -14.024 55.003 25.967 1.00 55.25 510 ALA C C 1
ATOM 10479 O O . ALA C 1 302 ? -13.947 55.537 27.081 1.00 55.45 510 ALA C O 1
ATOM 10481 N N . ASP C 1 303 ? -14.376 55.680 24.876 1.00 54.85 511 ASP C N 1
ATOM 10482 C CA . ASP C 1 303 ? -14.646 57.110 24.939 1.00 54.49 511 ASP C CA 1
ATOM 10483 C C . ASP C 1 303 ? -16.108 57.375 25.276 1.00 54.33 511 ASP C C 1
ATOM 10484 O O . ASP C 1 303 ? -16.622 58.463 25.021 1.00 54.30 511 ASP C O 1
ATOM 10489 N N . LYS C 1 304 ? -16.772 56.362 25.833 1.00 54.20 512 LYS C N 1
ATOM 10490 C CA . LYS C 1 304 ? -18.158 56.466 26.278 1.00 54.21 512 LYS C CA 1
ATOM 10491 C C . LYS C 1 304 ? -19.186 56.846 25.183 1.00 54.41 512 LYS C C 1
ATOM 10492 O O . LYS C 1 304 ? -20.315 57.233 25.503 1.00 54.68 512 LYS C O 1
ATOM 10498 N N . VAL C 1 305 ? -18.801 56.742 23.904 1.00 54.35 513 VAL C N 1
ATOM 10499 C CA . VAL C 1 305 ? -19.748 56.903 22.778 1.00 53.89 513 VAL C CA 1
ATOM 10500 C C . VAL C 1 305 ? -19.858 55.596 22.005 1.00 54.22 513 VAL C C 1
ATOM 10501 O O . VAL C 1 305 ? -18.859 55.077 21.511 1.00 54.09 513 VAL C O 1
ATOM 10505 N N . VAL C 1 306 ? -21.078 55.076 21.911 1.00 54.60 514 VAL C N 1
ATOM 10506 C CA . VAL C 1 306 ? -21.335 53.764 21.327 1.00 54.79 514 VAL C CA 1
ATOM 10507 C C . VAL C 1 306 ? -20.854 53.730 19.875 1.00 54.92 514 VAL C C 1
ATOM 10508 O O . VAL C 1 306 ? -20.971 54.727 19.156 1.00 54.95 514 VAL C O 1
ATOM 10512 N N . ASP C 1 307 ? -20.306 52.582 19.466 1.00 54.89 515 ASP C N 1
ATOM 10513 C CA . ASP C 1 307 ? -19.692 52.408 18.150 1.00 54.82 515 ASP C CA 1
ATOM 10514 C C . ASP C 1 307 ? -20.539 52.946 17.019 1.00 55.15 515 ASP C C 1
ATOM 10515 O O . ASP C 1 307 ? -20.023 53.604 16.125 1.00 55.04 515 ASP C O 1
ATOM 10520 N N . LYS C 1 308 ? -21.839 52.655 17.069 1.00 55.85 516 LYS C N 1
ATOM 10521 C CA . LYS C 1 308 ? -22.805 53.153 16.088 1.00 56.64 516 LYS C CA 1
ATOM 10522 C C . LYS C 1 308 ? -22.776 54.683 15.955 1.00 56.90 516 LYS C C 1
ATOM 10523 O O . LYS C 1 308 ? -22.877 55.193 14.849 1.00 57.17 516 LYS C O 1
ATOM 10529 N N . ILE C 1 309 ? -22.653 55.412 17.063 1.00 57.12 517 ILE C N 1
ATOM 10530 C CA . ILE C 1 309 ? -22.560 56.869 16.974 1.00 57.34 517 ILE C CA 1
ATOM 10531 C C . ILE C 1 309 ? -21.117 57.367 16.863 1.00 57.70 517 ILE C C 1
ATOM 10532 O O . ILE C 1 309 ? -20.871 58.439 16.300 1.00 57.82 517 ILE C O 1
ATOM 10537 N N . ASP C 1 310 ? -20.172 56.595 17.396 1.00 58.04 518 ASP C N 1
ATOM 10538 C CA . ASP C 1 310 ? -18.777 57.017 17.424 1.00 58.34 518 ASP C CA 1
ATOM 10539 C C . ASP C 1 310 ? -18.162 57.157 16.041 1.00 58.50 518 ASP C C 1
ATOM 10540 O O . ASP C 1 310 ? -17.959 56.183 15.319 1.00 58.39 518 ASP C O 1
ATOM 10545 N N . VAL C 1 311 ? -17.874 58.411 15.713 1.00 59.00 519 VAL C N 1
ATOM 10546 C CA . VAL C 1 311 ? -17.254 58.842 14.463 1.00 59.20 519 VAL C CA 1
ATOM 10547 C C . VAL C 1 311 ? -15.846 58.248 14.267 1.00 59.72 519 VAL C C 1
ATOM 10548 O O . VAL C 1 311 ? -15.396 58.102 13.131 1.00 59.68 519 VAL C O 1
ATOM 10552 N N . CYS C 1 312 ? -15.172 57.912 15.365 1.00 60.36 520 CYS C N 1
ATOM 10553 C CA . CYS C 1 312 ? -13.901 57.196 15.323 1.00 61.93 520 CYS C CA 1
ATOM 10554 C C . CYS C 1 312 ? -13.893 56.271 16.484 1.00 61.82 520 CYS C C 1
ATOM 10555 O O . CYS C 1 312 ? -13.312 56.604 17.531 1.00 61.97 520 CYS C O 1
ATOM 10558 N N . PRO C 1 313 ? -14.529 55.100 16.314 1.00 61.76 521 PRO C N 1
ATOM 10559 C CA . PRO C 1 313 ? -14.796 54.215 17.415 1.00 61.66 521 PRO C CA 1
ATOM 10560 C C . PRO C 1 313 ? -13.521 53.512 17.818 1.00 62.01 521 PRO C C 1
ATOM 10561 O O . PRO C 1 313 ? -13.576 52.509 18.520 1.00 62.41 521 PRO C O 1
ATOM 10565 N N . GLU C 1 314 ? -12.386 54.045 17.367 1.00 62.25 522 GLU C N 1
ATOM 10566 C CA . GLU C 1 314 ? -11.071 53.514 17.721 1.00 62.52 522 GLU C CA 1
ATOM 10567 C C . GLU C 1 314 ? -10.080 54.593 18.195 1.00 62.62 522 GLU C C 1
ATOM 10568 O O . GLU C 1 314 ? -8.857 54.411 18.134 1.00 62.78 522 GLU C O 1
ATOM 10574 N N . ASN C 1 315 ? -10.616 55.716 18.659 1.00 62.50 523 ASN C N 1
ATOM 10575 C CA . ASN C 1 315 ? -9.816 56.809 19.170 1.00 62.29 523 ASN C CA 1
ATOM 10576 C C . ASN C 1 315 ? -10.691 57.564 20.114 1.00 62.20 523 ASN C C 1
ATOM 10577 O O . ASN C 1 315 ? -11.735 58.099 19.707 1.00 62.27 523 ASN C O 1
ATOM 10582 N N . ALA C 1 316 ? -10.233 57.640 21.358 1.00 61.87 524 ALA C N 1
ATOM 10583 C CA . ALA C 1 316 ? -11.031 58.130 22.473 1.00 61.70 524 ALA C CA 1
ATOM 10584 C C . ALA C 1 316 ? -11.241 59.642 22.587 1.00 61.79 524 ALA C C 1
ATOM 10585 O O . ALA C 1 316 ? -12.061 60.060 23.406 1.00 61.77 524 ALA C O 1
ATOM 10587 N N . GLU C 1 317 ? -10.523 60.463 21.808 1.00 61.79 525 GLU C N 1
ATOM 10588 C CA . GLU C 1 317 ? -10.679 61.930 21.920 1.00 61.97 525 GLU C CA 1
ATOM 10589 C C . GLU C 1 317 ? -11.522 62.548 20.845 1.00 61.37 525 GLU C C 1
ATOM 10590 O O . GLU C 1 317 ? -12.203 63.542 21.099 1.00 61.66 525 GLU C O 1
ATOM 10596 N N . VAL C 1 318 ? -11.467 62.004 19.638 1.00 60.75 526 VAL C N 1
ATOM 10597 C CA . VAL C 1 318 ? -12.497 62.362 18.664 1.00 60.02 526 VAL C CA 1
ATOM 10598 C C . VAL C 1 318 ? -13.705 61.459 18.884 1.00 59.48 526 VAL C C 1
ATOM 10599 O O . VAL C 1 318 ? -13.582 60.281 19.258 1.00 59.32 526 VAL C O 1
ATOM 10603 N N . THR C 1 319 ? -14.871 62.049 18.677 1.00 58.88 527 THR C N 1
ATOM 10604 C CA . THR C 1 319 ? -16.099 61.499 19.186 1.00 58.20 527 THR C CA 1
ATOM 10605 C C . THR C 1 319 ? -17.208 61.651 18.144 1.00 57.69 527 THR C C 1
ATOM 10606 O O . THR C 1 319 ? -17.920 60.700 17.842 1.00 57.32 527 THR C O 1
ATOM 10610 N N . LEU C 1 320 ? -17.301 62.842 17.561 1.00 57.33 528 LEU C N 1
ATOM 10611 C CA . LEU C 1 320 ? -18.453 63.234 16.764 1.00 56.87 528 LEU C CA 1
ATOM 10612 C C . LEU C 1 320 ? -18.025 64.262 15.694 1.00 57.08 528 LEU C C 1
ATOM 10613 O O . LEU C 1 320 ? -17.037 64.985 15.891 1.00 56.96 528 LEU C O 1
ATOM 10618 N N . THR C 1 321 ? -18.747 64.308 14.567 1.00 57.03 529 THR C N 1
ATOM 10619 C CA . THR C 1 321 ? -18.524 65.340 13.547 1.00 57.13 529 THR C CA 1
ATOM 10620 C C . THR C 1 321 ? -18.805 66.709 14.162 1.00 56.80 529 THR C C 1
ATOM 10621 O O . THR C 1 321 ? -19.949 67.161 14.235 1.00 56.69 529 THR C O 1
ATOM 10625 N N . ASP C 1 322 ? -17.758 67.378 14.605 1.00 56.63 530 ASP C N 1
ATOM 10626 C CA . ASP C 1 322 ? -17.928 68.705 15.184 1.00 56.45 530 ASP C CA 1
ATOM 10627 C C . ASP C 1 322 ? -16.924 69.684 14.565 1.00 55.44 530 ASP C C 1
ATOM 10628 O O . ASP C 1 322 ? -15.738 69.380 14.491 1.00 55.90 530 ASP C O 1
ATOM 10633 N N . PHE C 1 323 ? -17.384 70.839 14.100 1.00 54.13 531 PHE C N 1
ATOM 10634 C CA . PHE C 1 323 ? -16.458 71.811 13.540 1.00 53.30 531 PHE C CA 1
ATOM 10635 C C . PHE C 1 323 ? -16.417 73.102 14.317 1.00 53.96 531 PHE C C 1
ATOM 10636 O O . PHE C 1 323 ? -15.641 73.990 13.958 1.00 54.61 531 PHE C O 1
ATOM 10644 N N . ARG C 1 324 ? -17.230 73.251 15.361 1.00 54.07 532 ARG C N 1
ATOM 10645 C CA . ARG C 1 324 ? -17.305 74.574 15.988 1.00 54.13 532 ARG C CA 1
ATOM 10646 C C . ARG C 1 324 ? -15.987 75.064 16.556 1.00 54.61 532 ARG C C 1
ATOM 10647 O O . ARG C 1 324 ? -15.740 76.267 16.546 1.00 54.50 532 ARG C O 1
ATOM 10655 N N . ALA C 1 325 ? -15.148 74.137 17.022 1.00 54.95 533 ALA C N 1
ATOM 10656 C CA . ALA C 1 325 ? -13.740 74.452 17.275 1.00 55.36 533 ALA C CA 1
ATOM 10657 C C . ALA C 1 325 ? -12.937 74.446 15.970 1.00 55.69 533 ALA C C 1
ATOM 10658 O O . ALA C 1 325 ? -12.569 73.373 15.467 1.00 56.44 533 ALA C O 1
ATOM 10660 N N . PHE C 1 326 ? -12.659 75.621 15.411 1.00 55.54 534 PHE C N 1
ATOM 10661 C CA . PHE C 1 326 ? -11.879 75.680 14.164 1.00 55.47 534 PHE C CA 1
ATOM 10662 C C . PHE C 1 326 ? -10.747 76.718 14.179 1.00 55.50 534 PHE C C 1
ATOM 10663 O O . PHE C 1 326 ? -10.853 77.757 14.821 1.00 55.52 534 PHE C O 1
ATOM 10671 N N . GLN C 1 327 ? -9.659 76.400 13.484 1.00 55.57 535 GLN C N 1
ATOM 10672 C CA . GLN C 1 327 ? -8.606 77.358 13.177 1.00 55.29 535 GLN C CA 1
ATOM 10673 C C . GLN C 1 327 ? -8.988 78.064 11.900 1.00 55.17 535 GLN C C 1
ATOM 10674 O O . GLN C 1 327 ? -9.472 77.463 10.948 1.00 55.30 535 GLN C O 1
ATOM 10680 N N . THR C 1 328 ? -8.756 79.355 11.879 1.00 55.30 536 THR C N 1
ATOM 10681 C CA . THR C 1 328 ? -9.127 80.161 10.739 1.00 54.97 536 THR C CA 1
ATOM 10682 C C . THR C 1 328 ? -7.828 80.607 10.037 1.00 55.07 536 THR C C 1
ATOM 10683 O O . THR C 1 328 ? -7.029 81.341 10.613 1.00 55.10 536 THR C O 1
ATOM 10687 N N . VAL C 1 329 ? -7.599 80.112 8.821 1.00 55.22 537 VAL C N 1
ATOM 10688 C CA . VAL C 1 329 ? -6.362 80.387 8.054 1.00 55.40 537 VAL C CA 1
ATOM 10689 C C . VAL C 1 329 ? -6.622 81.359 6.901 1.00 56.21 537 VAL C C 1
ATOM 10690 O O . VAL C 1 329 ? -7.424 81.048 5.998 1.00 56.46 537 VAL C O 1
ATOM 10694 N N . VAL C 1 330 ? -5.966 82.528 6.915 1.00 56.66 538 VAL C N 1
ATOM 10695 C CA . VAL C 1 330 ? -6.124 83.459 5.796 1.00 56.92 538 VAL C CA 1
ATOM 10696 C C . VAL C 1 330 ? -4.992 83.239 4.818 1.00 57.58 538 VAL C C 1
ATOM 10697 O O . VAL C 1 330 ? -3.825 83.216 5.199 1.00 57.44 538 VAL C O 1
ATOM 10701 N N . LEU C 1 331 ? -5.363 83.058 3.558 1.00 58.70 539 LEU C N 1
ATOM 10702 C CA . LEU C 1 331 ? -4.441 82.634 2.524 1.00 60.20 539 LEU C CA 1
ATOM 10703 C C . LEU C 1 331 ? -3.686 83.770 1.847 1.00 61.78 539 LEU C C 1
ATOM 10704 O O . LEU C 1 331 ? -2.786 83.534 1.063 1.00 62.00 539 LEU C O 1
ATOM 10709 N N . ASP C 1 332 ? -4.056 85.005 2.144 1.00 64.01 540 ASP C N 1
ATOM 10710 C CA . ASP C 1 332 ? -3.388 86.159 1.563 1.00 66.02 540 ASP C CA 1
ATOM 10711 C C . ASP C 1 332 ? -3.388 87.291 2.576 1.00 67.66 540 ASP C C 1
ATOM 10712 O O . ASP C 1 332 ? -4.353 88.053 2.672 1.00 67.70 540 ASP C O 1
ATOM 10717 N N . PRO C 1 333 ? -2.287 87.414 3.327 1.00 69.36 541 PRO C N 1
ATOM 10718 C CA . PRO C 1 333 ? -2.155 88.419 4.367 1.00 70.79 541 PRO C CA 1
ATOM 10719 C C . PRO C 1 333 ? -2.308 89.835 3.778 1.00 72.45 541 PRO C C 1
ATOM 10720 O O . PRO C 1 333 ? -2.970 90.687 4.387 1.00 72.60 541 PRO C O 1
ATOM 10724 N N . GLU C 1 334 ? -1.707 90.063 2.603 1.00 74.23 542 GLU C N 1
ATOM 10725 C CA . GLU C 1 334 ? -1.868 91.311 1.821 1.00 76.01 542 GLU C CA 1
ATOM 10726 C C . GLU C 1 334 ? -3.343 91.780 1.712 1.00 76.06 542 GLU C C 1
ATOM 10727 O O . GLU C 1 334 ? -3.627 92.969 1.869 1.00 76.59 542 GLU C O 1
ATOM 10733 N N . GLY C 1 335 ? -4.266 90.850 1.442 1.00 75.79 543 GLY C N 1
ATOM 10734 C CA . GLY C 1 335 ? -5.690 91.165 1.306 1.00 75.12 543 GLY C CA 1
ATOM 10735 C C . GLY C 1 335 ? -6.008 92.111 0.157 1.00 74.64 543 GLY C C 1
ATOM 10736 O O . GLY C 1 335 ? -5.813 93.320 0.270 1.00 74.57 543 GLY C O 1
ATOM 10737 N N . ASP C 1 336 ? -6.506 91.561 -0.946 1.00 74.21 544 ASP C N 1
ATOM 10738 C CA . ASP C 1 336 ? -6.944 92.376 -2.075 1.00 73.72 544 ASP C CA 1
ATOM 10739 C C . ASP C 1 336 ? -8.210 93.185 -1.751 1.00 73.42 544 ASP C C 1
ATOM 10740 O O . ASP C 1 336 ? -8.213 94.403 -1.847 1.00 73.29 544 ASP C O 1
ATOM 10745 N N . ALA C 1 337 ? -9.283 92.497 -1.375 1.00 73.18 545 ALA C N 1
ATOM 10746 C CA . ALA C 1 337 ? -10.534 93.154 -1.010 1.00 72.89 545 ALA C CA 1
ATOM 10747 C C . ALA C 1 337 ? -10.458 93.701 0.407 1.00 72.54 545 ALA C C 1
ATOM 10748 O O . ALA C 1 337 ? -11.316 94.486 0.820 1.00 72.90 545 ALA C O 1
ATOM 10750 N N . GLN C 1 338 ? -9.437 93.270 1.148 1.00 71.66 546 GLN C N 1
ATOM 10751 C CA . GLN C 1 338 ? -9.210 93.697 2.529 1.00 70.61 546 GLN C CA 1
ATOM 10752 C C . GLN C 1 338 ? -10.287 93.176 3.482 1.00 69.52 546 GLN C C 1
ATOM 10753 O O . GLN C 1 338 ? -10.396 93.662 4.601 1.00 69.65 546 GLN C O 1
ATOM 10759 N N . ILE C 1 339 ? -11.073 92.190 3.037 1.00 67.94 547 ILE C N 1
ATOM 10760 C CA . ILE C 1 339 ? -12.153 91.622 3.846 1.00 66.28 547 ILE C CA 1
ATOM 10761 C C . ILE C 1 339 ? -11.828 90.181 4.222 1.00 65.67 547 ILE C C 1
ATOM 10762 O O . ILE C 1 339 ? -11.525 89.352 3.368 1.00 65.64 547 ILE C O 1
ATOM 10767 N N . ASP C 1 340 ? -11.910 89.858 5.494 1.00 64.80 548 ASP C N 1
ATOM 10768 C CA . ASP C 1 340 ? -11.638 88.492 5.869 1.00 64.47 548 ASP C CA 1
ATOM 10769 C C . ASP C 1 340 ? -12.903 87.648 5.827 1.00 63.35 548 ASP C C 1
ATOM 10770 O O . ASP C 1 340 ? -13.999 88.156 6.077 1.00 63.61 548 ASP C O 1
ATOM 10775 N N . PRO C 1 341 ? -12.763 86.353 5.495 1.00 62.05 549 PRO C N 1
ATOM 10776 C CA . PRO C 1 341 ? -13.913 85.483 5.557 1.00 61.00 549 PRO C CA 1
ATOM 10777 C C . PRO C 1 341 ? -14.583 85.555 6.917 1.00 60.12 549 PRO C C 1
ATOM 10778 O O . PRO C 1 341 ? -13.927 85.517 7.945 1.00 60.00 549 PRO C O 1
ATOM 10782 N N . ASN C 1 342 ? -15.894 85.671 6.908 1.00 59.40 550 ASN C N 1
ATOM 10783 C CA . ASN C 1 342 ? -16.660 85.663 8.126 1.00 58.65 550 ASN C CA 1
ATOM 10784 C C . ASN C 1 342 ? -17.304 84.289 8.382 1.00 57.73 550 ASN C C 1
ATOM 10785 O O . ASN C 1 342 ? -18.380 84.002 7.877 1.00 57.46 550 ASN C O 1
ATOM 10790 N N . TRP C 1 343 ? -16.636 83.443 9.158 1.00 56.95 551 TRP C N 1
ATOM 10791 C CA . TRP C 1 343 ? -17.102 82.070 9.393 1.00 56.42 551 TRP C CA 1
ATOM 10792 C C . TRP C 1 343 ? -18.169 81.976 10.468 1.00 56.15 551 TRP C C 1
ATOM 10793 O O . TRP C 1 343 ? -17.903 82.282 11.625 1.00 57.01 551 TRP C O 1
ATOM 10804 N N . VAL C 1 344 ? -19.363 81.517 10.107 1.00 55.17 552 VAL C N 1
ATOM 10805 C CA . VAL C 1 344 ? -20.408 81.253 11.101 1.00 54.18 552 VAL C CA 1
ATOM 10806 C C . VAL C 1 344 ? -20.725 79.755 11.196 1.00 54.07 552 VAL C C 1
ATOM 10807 O O . VAL C 1 344 ? -20.857 79.075 10.164 1.00 54.34 552 VAL C O 1
ATOM 10811 N N . VAL C 1 345 ? -20.817 79.225 12.416 1.00 53.32 553 VAL C N 1
ATOM 10812 C CA . VAL C 1 345 ? -20.954 77.768 12.544 1.00 52.96 553 VAL C CA 1
ATOM 10813 C C . VAL C 1 345 ? -22.202 77.293 13.301 1.00 52.65 553 VAL C C 1
ATOM 10814 O O . VAL C 1 345 ? -22.409 77.630 14.453 1.00 52.84 553 VAL C O 1
ATOM 10818 N N . LEU C 1 346 ? -23.015 76.497 12.612 1.00 52.22 554 LEU C N 1
ATOM 10819 C CA . LEU C 1 346 ? -24.343 76.112 13.063 1.00 51.74 554 LEU C CA 1
ATOM 10820 C C . LEU C 1 346 ? -24.480 74.608 13.228 1.00 52.20 554 LEU C C 1
ATOM 10821 O O . LEU C 1 346 ? -23.540 73.853 12.941 1.00 52.66 554 LEU C O 1
ATOM 10826 N N . ASN C 1 347 ? -25.658 74.182 13.698 1.00 52.33 555 ASN C N 1
ATOM 10827 C CA . ASN C 1 347 ? -25.990 72.773 13.839 1.00 52.01 555 ASN C CA 1
ATOM 10828 C C . ASN C 1 347 ? -25.041 72.036 14.800 1.00 51.95 555 ASN C C 1
ATOM 10829 O O . ASN C 1 347 ? -24.827 70.836 14.670 1.00 52.46 555 ASN C O 1
ATOM 10834 N N . GLN C 1 348 ? -24.478 72.755 15.765 1.00 51.55 556 GLN C N 1
ATOM 10835 C CA . GLN C 1 348 ? -23.497 72.185 16.689 1.00 51.46 556 GLN C CA 1
ATOM 10836 C C . GLN C 1 348 ? -22.280 71.655 16.006 1.00 50.93 556 GLN C C 1
ATOM 10837 O O . GLN C 1 348 ? -21.777 70.587 16.361 1.00 50.54 556 GLN C O 1
ATOM 10843 N N . GLY C 1 349 ? -21.820 72.415 15.025 1.00 50.98 557 GLY C N 1
ATOM 10844 C CA . GLY C 1 349 ? -20.557 72.161 14.353 1.00 50.92 557 GLY C CA 1
ATOM 10845 C C . GLY C 1 349 ? -20.736 71.173 13.236 1.00 50.79 557 GLY C C 1
ATOM 10846 O O . GLY C 1 349 ? -19.785 70.500 12.835 1.00 50.92 557 GLY C O 1
ATOM 10847 N N . ARG C 1 350 ? -21.962 71.071 12.745 1.00 50.66 558 ARG C N 1
ATOM 10848 C CA . ARG C 1 350 ? -22.253 70.145 11.672 1.00 50.85 558 ARG C CA 1
ATOM 10849 C C . ARG C 1 350 ? -22.605 70.907 10.381 1.00 50.97 558 ARG C C 1
ATOM 10850 O O . ARG C 1 350 ? -22.938 70.283 9.347 1.00 51.27 558 ARG C O 1
ATOM 10858 N N . GLU C 1 351 ? -22.473 72.242 10.448 1.00 50.12 559 GLU C N 1
ATOM 10859 C CA . GLU C 1 351 ? -22.803 73.154 9.368 1.00 49.45 559 GLU C CA 1
ATOM 10860 C C . GLU C 1 351 ? -21.936 74.397 9.474 1.00 48.55 559 GLU C C 1
ATOM 10861 O O . GLU C 1 351 ? -21.777 74.959 10.542 1.00 48.41 559 GLU C O 1
ATOM 10867 N N . ILE C 1 352 ? -21.347 74.833 8.376 1.00 47.86 560 ILE C N 1
ATOM 10868 C CA . ILE C 1 352 ? -20.650 76.108 8.411 1.00 47.04 560 ILE C CA 1
ATOM 10869 C C . ILE C 1 352 ? -21.220 76.988 7.337 1.00 46.97 560 ILE C C 1
ATOM 10870 O O . ILE C 1 352 ? -21.611 76.513 6.264 1.00 46.47 560 ILE C O 1
ATOM 10875 N N . VAL C 1 353 ? -21.243 78.279 7.629 1.00 46.91 561 VAL C N 1
ATOM 10876 C CA . VAL C 1 353 ? -21.601 79.275 6.637 1.00 47.04 561 VAL C CA 1
ATOM 10877 C C . VAL C 1 353 ? -20.579 80.424 6.649 1.00 47.42 561 VAL C C 1
ATOM 10878 O O . VAL C 1 353 ? -19.925 80.650 7.650 1.00 47.19 561 VAL C O 1
ATOM 10882 N N . GLN C 1 354 ? -20.396 81.076 5.507 1.00 48.29 562 GLN C N 1
ATOM 10883 C CA . GLN C 1 354 ? -19.429 82.161 5.364 1.00 49.90 562 GLN C CA 1
ATOM 10884 C C . GLN C 1 354 ? -20.168 83.243 4.591 1.00 50.88 562 GLN C C 1
ATOM 10885 O O . GLN C 1 354 ? -20.863 82.921 3.628 1.00 51.55 562 GLN C O 1
ATOM 10891 N N . THR C 1 355 ? -20.026 84.508 4.991 1.00 51.65 563 THR C N 1
ATOM 10892 C CA . THR C 1 355 ? -20.932 85.562 4.499 1.00 52.41 563 THR C CA 1
ATOM 10893 C C . THR C 1 355 ? -20.293 86.648 3.645 1.00 53.46 563 THR C C 1
ATOM 10894 O O . THR C 1 355 ? -20.976 87.301 2.869 1.00 53.67 563 THR C O 1
ATOM 10898 N N . MET C 1 356 ? -18.999 86.872 3.812 1.00 54.34 564 MET C N 1
ATOM 10899 C CA . MET C 1 356 ? -18.367 88.004 3.167 1.00 54.91 564 MET C CA 1
ATOM 10900 C C . MET C 1 356 ? -17.972 87.638 1.785 1.00 54.48 564 MET C C 1
ATOM 10901 O O . MET C 1 356 ? -17.738 86.464 1.498 1.00 54.43 564 MET C O 1
ATOM 10906 N N . ASN C 1 357 ? -17.907 88.648 0.924 1.00 54.15 565 ASN C N 1
ATOM 10907 C CA . ASN C 1 357 ? -17.218 88.513 -0.350 1.00 53.74 565 ASN C CA 1
ATOM 10908 C C . ASN C 1 357 ? -15.753 88.751 -0.025 1.00 53.88 565 ASN C C 1
ATOM 10909 O O . ASN C 1 357 ? -15.235 89.839 -0.219 1.00 53.92 565 ASN C O 1
ATOM 10914 N N . SER C 1 358 ? -15.091 87.721 0.482 1.00 54.25 566 SER C N 1
ATOM 10915 C CA . SER C 1 358 ? -13.840 87.921 1.209 1.00 55.04 566 SER C CA 1
ATOM 10916 C C . SER C 1 358 ? -12.566 87.699 0.398 1.00 55.11 566 SER C C 1
ATOM 10917 O O . SER C 1 358 ? -12.609 87.537 -0.824 1.00 55.78 566 SER C O 1
ATOM 10920 N N . ASP C 1 359 ? -11.436 87.701 1.104 1.00 54.48 567 ASP C N 1
ATOM 10921 C CA . ASP C 1 359 ? -10.179 87.251 0.553 1.00 54.10 567 ASP C CA 1
ATOM 10922 C C . ASP C 1 359 ? -10.102 85.762 0.833 1.00 53.35 567 ASP C C 1
ATOM 10923 O O . ASP C 1 359 ? -10.827 85.290 1.699 1.00 53.08 567 ASP C O 1
ATOM 10928 N N . PRO C 1 360 ? -9.225 85.019 0.114 1.00 52.85 568 PRO C N 1
ATOM 10929 C CA . PRO C 1 360 ? -9.116 83.552 0.252 1.00 52.33 568 PRO C CA 1
ATOM 10930 C C . PRO C 1 360 ? -8.960 83.096 1.698 1.00 51.71 568 PRO C C 1
ATOM 10931 O O . PRO C 1 360 ? -8.333 83.777 2.493 1.00 52.08 568 PRO C O 1
ATOM 10935 N N . GLY C 1 361 ? -9.513 81.949 2.047 1.00 51.06 569 GLY C N 1
ATOM 10936 C CA . GLY C 1 361 ? -9.421 81.530 3.423 1.00 50.69 569 GLY C CA 1
ATOM 10937 C C . GLY C 1 361 ? -9.939 80.153 3.739 1.00 50.55 569 GLY C C 1
ATOM 10938 O O . GLY C 1 361 ? -10.731 79.557 3.005 1.00 50.47 569 GLY C O 1
ATOM 10939 N N . LEU C 1 362 ? -9.481 79.654 4.870 1.00 50.36 570 LEU C N 1
ATOM 10940 C CA . LEU C 1 362 ? -9.908 78.366 5.343 1.00 50.09 570 LEU C CA 1
ATOM 10941 C C . LEU C 1 362 ? -10.453 78.480 6.761 1.00 49.94 570 LEU C C 1
ATOM 10942 O O . LEU C 1 362 ? -9.916 79.230 7.596 1.00 49.68 570 LEU C O 1
ATOM 10947 N N . ALA C 1 363 ? -11.546 77.762 7.009 1.00 49.72 571 ALA C N 1
ATOM 10948 C CA . ALA C 1 363 ? -11.917 77.363 8.363 1.00 49.61 571 ALA C CA 1
ATOM 10949 C C . ALA C 1 363 ? -11.519 75.893 8.426 1.00 49.66 571 ALA C C 1
ATOM 10950 O O . ALA C 1 363 ? -12.012 75.082 7.622 1.00 50.10 571 ALA C O 1
ATOM 10952 N N . VAL C 1 364 ? -10.595 75.544 9.316 1.00 49.40 572 VAL C N 1
ATOM 10953 C CA . VAL C 1 364 ? -10.110 74.163 9.356 1.00 49.39 572 VAL C CA 1
ATOM 10954 C C . VAL C 1 364 ? -10.183 73.619 10.757 1.00 49.39 572 VAL C C 1
ATOM 10955 O O . VAL C 1 364 ? -9.603 74.185 11.687 1.00 49.31 572 VAL C O 1
ATOM 10959 N N . GLY C 1 365 ? -10.929 72.523 10.886 1.00 49.43 573 GLY C N 1
ATOM 10960 C CA . GLY C 1 365 ? -11.197 71.893 12.177 1.00 49.65 573 GLY C CA 1
ATOM 10961 C C . GLY C 1 365 ? -9.920 71.350 12.764 1.00 49.73 573 GLY C C 1
ATOM 10962 O O . GLY C 1 365 ? -8.970 71.060 12.026 1.00 49.75 573 GLY C O 1
ATOM 10963 N N . TYR C 1 366 ? -9.889 71.227 14.091 1.00 49.69 574 TYR C N 1
ATOM 10964 C CA . TYR C 1 366 ? -8.666 70.776 14.783 1.00 49.53 574 TYR C CA 1
ATOM 10965 C C . TYR C 1 366 ? -8.406 69.274 14.724 1.00 49.43 574 TYR C C 1
ATOM 10966 O O . TYR C 1 366 ? -7.294 68.836 14.999 1.00 49.78 574 TYR C O 1
ATOM 10975 N N . THR C 1 367 ? -9.415 68.484 14.379 1.00 48.99 575 THR C N 1
ATOM 10976 C CA . THR C 1 367 ? -9.245 67.063 14.425 1.00 48.52 575 THR C CA 1
ATOM 10977 C C . THR C 1 367 ? -8.641 66.572 13.104 1.00 48.97 575 THR C C 1
ATOM 10978 O O . THR C 1 367 ? -9.036 67.001 11.998 1.00 49.14 575 THR C O 1
ATOM 10982 N N . ALA C 1 368 ? -7.632 65.721 13.245 1.00 49.29 576 ALA C N 1
ATOM 10983 C CA . ALA C 1 368 ? -6.829 65.246 12.129 1.00 49.97 576 ALA C CA 1
ATOM 10984 C C . ALA C 1 368 ? -7.001 63.748 11.936 1.00 50.69 576 ALA C C 1
ATOM 10985 O O . ALA C 1 368 ? -7.298 63.022 12.881 1.00 51.16 576 ALA C O 1
ATOM 10987 N N . PHE C 1 369 ? -6.775 63.288 10.706 1.00 51.18 577 PHE C N 1
ATOM 10988 C CA . PHE C 1 369 ? -7.111 61.927 10.294 1.00 50.96 577 PHE C CA 1
ATOM 10989 C C . PHE C 1 369 ? -5.997 61.269 9.534 1.00 51.29 577 PHE C C 1
ATOM 10990 O O . PHE C 1 369 ? -5.114 61.943 9.003 1.00 51.17 577 PHE C O 1
ATOM 10998 N N . ASN C 1 370 ? -6.082 59.940 9.463 1.00 51.94 578 ASN C N 1
ATOM 10999 C CA . ASN C 1 370 ? -5.371 59.156 8.464 1.00 52.55 578 ASN C CA 1
ATOM 11000 C C . ASN C 1 370 ? -6.344 58.834 7.333 1.00 52.80 578 ASN C C 1
ATOM 11001 O O . ASN C 1 370 ? -6.799 59.743 6.628 1.00 53.47 578 ASN C O 1
ATOM 11006 N N . GLY C 1 371 ? -6.690 57.566 7.152 1.00 52.65 579 GLY C N 1
ATOM 11007 C CA . GLY C 1 371 ? -7.814 57.255 6.289 1.00 52.28 579 GLY C CA 1
ATOM 11008 C C . GLY C 1 371 ? -8.985 58.047 6.837 1.00 52.16 579 GLY C C 1
ATOM 11009 O O . GLY C 1 371 ? -9.246 58.008 8.046 1.00 52.48 579 GLY C O 1
ATOM 11010 N N . VAL C 1 372 ? -9.655 58.798 5.964 1.00 51.82 580 VAL C N 1
ATOM 11011 C CA . VAL C 1 372 ? -10.848 59.572 6.337 1.00 51.50 580 VAL C CA 1
ATOM 11012 C C . VAL C 1 372 ? -11.898 59.599 5.234 1.00 51.85 580 VAL C C 1
ATOM 11013 O O . VAL C 1 372 ? -11.562 59.563 4.030 1.00 51.69 580 VAL C O 1
ATOM 11017 N N . ASP C 1 373 ? -13.163 59.652 5.667 1.00 52.08 581 ASP C N 1
ATOM 11018 C CA . ASP C 1 373 ? -14.311 59.902 4.796 1.00 52.28 581 ASP C CA 1
ATOM 11019 C C . ASP C 1 373 ? -14.940 61.222 5.175 1.00 52.06 581 ASP C C 1
ATOM 11020 O O . ASP C 1 373 ? -15.066 61.532 6.362 1.00 52.00 581 ASP C O 1
ATOM 11025 N N . PHE C 1 374 ? -15.347 61.981 4.161 1.00 51.92 582 PHE C N 1
ATOM 11026 C CA . PHE C 1 374 ? -15.816 63.337 4.351 1.00 52.15 582 PHE C CA 1
ATOM 11027 C C . PHE C 1 374 ? -16.917 63.683 3.372 1.00 52.45 582 PHE C C 1
ATOM 11028 O O . PHE C 1 374 ? -16.740 63.585 2.147 1.00 52.93 582 PHE C O 1
ATOM 11036 N N . GLU C 1 375 ? -18.056 64.096 3.915 1.00 52.35 583 GLU C N 1
ATOM 11037 C CA . GLU C 1 375 ? -19.216 64.401 3.093 1.00 52.40 583 GLU C CA 1
ATOM 11038 C C . GLU C 1 375 ? -19.919 65.632 3.615 1.00 52.04 583 GLU C C 1
ATOM 11039 O O . GLU C 1 375 ? -20.024 65.829 4.833 1.00 52.35 583 GLU C O 1
ATOM 11045 N N . GLY C 1 376 ? -20.376 66.471 2.693 1.00 51.35 584 GLY C N 1
ATOM 11046 C CA . GLY C 1 376 ? -21.062 67.698 3.052 1.00 50.60 584 GLY C CA 1
ATOM 11047 C C . GLY C 1 376 ? -21.952 68.128 1.918 1.00 50.48 584 GLY C C 1
ATOM 11048 O O . GLY C 1 376 ? -21.883 67.557 0.808 1.00 50.81 584 GLY C O 1
ATOM 11049 N N . THR C 1 377 ? -22.818 69.101 2.205 1.00 49.92 585 THR C N 1
ATOM 11050 C CA . THR C 1 377 ? -23.668 69.717 1.183 1.00 49.12 585 THR C CA 1
ATOM 11051 C C . THR C 1 377 ? -23.220 71.120 0.921 1.00 49.50 585 THR C C 1
ATOM 11052 O O . THR C 1 377 ? -23.129 71.937 1.826 1.00 49.39 585 THR C O 1
ATOM 11056 N N . PHE C 1 378 ? -22.922 71.376 -0.341 1.00 50.12 586 PHE C N 1
ATOM 11057 C CA . PHE C 1 378 ? -22.394 72.644 -0.770 1.00 50.80 586 PHE C CA 1
ATOM 11058 C C . PHE C 1 378 ? -23.534 73.382 -1.463 1.00 50.37 586 PHE C C 1
ATOM 11059 O O . PHE C 1 378 ? -24.222 72.806 -2.301 1.00 50.82 586 PHE C O 1
ATOM 11067 N N . HIS C 1 379 ? -23.763 74.633 -1.070 1.00 49.78 587 HIS C N 1
ATOM 11068 C CA . HIS C 1 379 ? -24.926 75.412 -1.512 1.00 49.34 587 HIS C CA 1
ATOM 11069 C C . HIS C 1 379 ? -24.572 76.899 -1.413 1.00 49.08 587 HIS C C 1
ATOM 11070 O O . HIS C 1 379 ? -24.217 77.380 -0.324 1.00 49.34 587 HIS C O 1
ATOM 11077 N N . VAL C 1 380 ? -24.625 77.625 -2.534 1.00 48.19 588 VAL C N 1
ATOM 11078 C CA . VAL C 1 380 ? -24.433 79.074 -2.452 1.00 47.40 588 VAL C CA 1
ATOM 11079 C C . VAL C 1 380 ? -25.763 79.839 -2.471 1.00 47.61 588 VAL C C 1
ATOM 11080 O O . VAL C 1 380 ? -26.467 79.961 -3.466 1.00 47.16 588 VAL C O 1
ATOM 11084 N N . ASN C 1 381 ? -26.101 80.322 -1.292 1.00 48.18 589 ASN C N 1
ATOM 11085 C CA . ASN C 1 381 ? -27.393 80.906 -1.023 1.00 48.78 589 ASN C CA 1
ATOM 11086 C C . ASN C 1 381 ? -27.499 82.341 -1.523 1.00 48.69 589 ASN C C 1
ATOM 11087 O O . ASN C 1 381 ? -27.787 83.258 -0.754 1.00 49.19 589 ASN C O 1
ATOM 11092 N N . THR C 1 382 ? -27.249 82.544 -2.809 1.00 48.35 590 THR C N 1
ATOM 11093 C CA . THR C 1 382 ? -27.345 83.881 -3.391 1.00 47.71 590 THR C CA 1
ATOM 11094 C C . THR C 1 382 ? -27.128 83.882 -4.881 1.00 47.64 590 THR C C 1
ATOM 11095 O O . THR C 1 382 ? -26.332 83.116 -5.431 1.00 47.38 590 THR C O 1
ATOM 11099 N N . VAL C 1 383 ? -27.866 84.762 -5.528 1.00 47.96 591 VAL C N 1
ATOM 11100 C CA . VAL C 1 383 ? -27.667 85.014 -6.941 1.00 48.14 591 VAL C CA 1
ATOM 11101 C C . VAL C 1 383 ? -26.316 85.697 -7.203 1.00 48.33 591 VAL C C 1
ATOM 11102 O O . VAL C 1 383 ? -25.593 85.312 -8.135 1.00 48.80 591 VAL C O 1
ATOM 11106 N N . THR C 1 384 ? -25.958 86.651 -6.350 1.00 48.26 592 THR C N 1
ATOM 11107 C CA . THR C 1 384 ? -24.787 87.480 -6.598 1.00 48.58 592 THR C CA 1
ATOM 11108 C C . THR C 1 384 ? -23.406 86.781 -6.482 1.00 49.63 592 THR C C 1
ATOM 11109 O O . THR C 1 384 ? -23.223 85.765 -5.798 1.00 49.70 592 THR C O 1
ATOM 11113 N N . ASP C 1 385 ? -22.456 87.341 -7.213 1.00 50.91 593 ASP C N 1
ATOM 11114 C CA . ASP C 1 385 ? -21.172 86.703 -7.508 1.00 52.70 593 ASP C CA 1
ATOM 11115 C C . ASP C 1 385 ? -21.206 85.446 -8.363 1.00 53.30 593 ASP C C 1
ATOM 11116 O O . ASP C 1 385 ? -22.271 84.984 -8.830 1.00 53.56 593 ASP C O 1
ATOM 11121 N N . ASP C 1 386 ? -20.007 84.907 -8.569 1.00 53.51 594 ASP C N 1
ATOM 11122 C CA . ASP C 1 386 ? -19.855 83.689 -9.330 1.00 53.72 594 ASP C CA 1
ATOM 11123 C C . ASP C 1 386 ? -18.483 83.095 -9.076 1.00 53.34 594 ASP C C 1
ATOM 11124 O O . ASP C 1 386 ? -17.850 82.568 -9.989 1.00 53.31 594 ASP C O 1
ATOM 11129 N N . ASP C 1 387 ? -18.035 83.156 -7.825 1.00 52.91 595 ASP C N 1
ATOM 11130 C CA . ASP C 1 387 ? -16.672 82.778 -7.523 1.00 52.38 595 ASP C CA 1
ATOM 11131 C C . ASP C 1 387 ? -16.494 81.425 -6.868 1.00 51.71 595 ASP C C 1
ATOM 11132 O O . ASP C 1 387 ? -17.171 80.477 -7.222 1.00 51.36 595 ASP C O 1
ATOM 11137 N N . TYR C 1 388 ? -15.565 81.332 -5.924 1.00 51.36 596 TYR C N 1
ATOM 11138 C CA . TYR C 1 388 ? -15.029 80.031 -5.494 1.00 50.88 596 TYR C CA 1
ATOM 11139 C C . TYR C 1 388 ? -15.488 79.596 -4.122 1.00 50.26 596 TYR C C 1
ATOM 11140 O O . TYR C 1 388 ? -15.541 80.409 -3.199 1.00 50.32 596 TYR C O 1
ATOM 11149 N N . ALA C 1 389 ? -15.800 78.306 -4.004 1.00 49.32 597 ALA C N 1
ATOM 11150 C CA . ALA C 1 389 ? -16.100 77.666 -2.727 1.00 48.68 597 ALA C CA 1
ATOM 11151 C C . ALA C 1 389 ? -15.518 76.263 -2.751 1.00 48.45 597 ALA C C 1
ATOM 11152 O O . ALA C 1 389 ? -15.267 75.724 -3.819 1.00 48.97 597 ALA C O 1
ATOM 11154 N N . GLY C 1 390 ? -15.278 75.656 -1.604 1.00 47.77 598 GLY C N 1
ATOM 11155 C CA . GLY C 1 390 ? -14.681 74.346 -1.654 1.00 47.53 598 GLY C CA 1
ATOM 11156 C C . GLY C 1 390 ? -14.501 73.688 -0.319 1.00 47.79 598 GLY C C 1
ATOM 11157 O O . GLY C 1 390 ? -14.940 74.217 0.707 1.00 47.86 598 GLY C O 1
ATOM 11158 N N . PHE C 1 391 ? -13.871 72.514 -0.337 1.00 47.65 599 PHE C N 1
ATOM 11159 C CA . PHE C 1 391 ? -13.509 71.843 0.900 1.00 47.40 599 PHE C CA 1
ATOM 11160 C C . PHE C 1 391 ? -12.047 71.442 0.921 1.00 47.57 599 PHE C C 1
ATOM 11161 O O . PHE C 1 391 ? -11.368 71.510 -0.098 1.00 47.82 599 PHE C O 1
ATOM 11169 N N . ILE C 1 392 ? -11.580 71.035 2.093 1.00 47.61 600 ILE C N 1
ATOM 11170 C CA . ILE C 1 392 ? -10.170 70.901 2.394 1.00 47.81 600 ILE C CA 1
ATOM 11171 C C . ILE C 1 392 ? -9.983 69.610 3.140 1.00 48.18 600 ILE C C 1
ATOM 11172 O O . ILE C 1 392 ? -10.633 69.381 4.164 1.00 48.58 600 ILE C O 1
ATOM 11177 N N . PHE C 1 393 ? -9.096 68.761 2.648 1.00 48.18 601 PHE C N 1
ATOM 11178 C CA . PHE C 1 393 ? -8.709 67.572 3.397 1.00 48.30 601 PHE C CA 1
ATOM 11179 C C . PHE C 1 393 ? -7.191 67.469 3.390 1.00 48.45 601 PHE C C 1
ATOM 11180 O O . PHE C 1 393 ? -6.530 68.087 2.546 1.00 48.45 601 PHE C O 1
ATOM 11188 N N . GLY C 1 394 ? -6.640 66.706 4.333 1.00 48.67 602 GLY C N 1
ATOM 11189 C CA . GLY C 1 394 ? -5.185 66.565 4.453 1.00 48.80 602 GLY C CA 1
ATOM 11190 C C . GLY C 1 394 ? -4.458 67.883 4.679 1.00 49.11 602 GLY C C 1
ATOM 11191 O O . GLY C 1 394 ? -3.350 68.083 4.173 1.00 49.14 602 GLY C O 1
ATOM 11192 N N . TYR C 1 395 ? -5.098 68.785 5.426 1.00 49.07 603 TYR C N 1
ATOM 11193 C CA . TYR C 1 395 ? -4.479 70.027 5.839 1.00 49.07 603 TYR C CA 1
ATOM 11194 C C . TYR C 1 395 ? -3.406 69.732 6.864 1.00 48.98 603 TYR C C 1
ATOM 11195 O O . TYR C 1 395 ? -3.703 69.191 7.931 1.00 48.67 603 TYR C O 1
ATOM 11204 N N . GLN C 1 396 ? -2.174 70.120 6.546 1.00 48.92 604 GLN C N 1
ATOM 11205 C CA . GLN C 1 396 ? -1.044 69.965 7.455 1.00 49.01 604 GLN C CA 1
ATOM 11206 C C . GLN C 1 396 ? -0.556 71.301 8.001 1.00 49.22 604 GLN C C 1
ATOM 11207 O O . GLN C 1 396 ? -0.114 71.371 9.141 1.00 49.51 604 GLN C O 1
ATOM 11213 N N . ASP C 1 397 ? -0.633 72.350 7.187 1.00 49.46 605 ASP C N 1
ATOM 11214 C CA . ASP C 1 397 ? -0.299 73.729 7.595 1.00 49.81 605 ASP C CA 1
ATOM 11215 C C . ASP C 1 397 ? -0.790 74.680 6.508 1.00 49.98 605 ASP C C 1
ATOM 11216 O O . ASP C 1 397 ? -1.412 74.242 5.530 1.00 50.13 605 ASP C O 1
ATOM 11221 N N . SER C 1 398 ? -0.499 75.969 6.649 1.00 50.10 606 SER C N 1
ATOM 11222 C CA . SER C 1 398 ? -1.010 76.947 5.683 1.00 50.31 606 SER C CA 1
ATOM 11223 C C . SER C 1 398 ? -0.440 76.764 4.273 1.00 50.28 606 SER C C 1
ATOM 11224 O O . SER C 1 398 ? -0.847 77.473 3.352 1.00 49.99 606 SER C O 1
ATOM 11227 N N . SER C 1 399 ? 0.494 75.823 4.110 1.00 50.45 607 SER C N 1
ATOM 11228 C CA . SER C 1 399 ? 1.182 75.629 2.830 1.00 50.69 607 SER C CA 1
ATOM 11229 C C . SER C 1 399 ? 1.070 74.226 2.261 1.00 51.16 607 SER C C 1
ATOM 11230 O O . SER C 1 399 ? 1.702 73.919 1.240 1.00 51.15 607 SER C O 1
ATOM 11233 N N . SER C 1 400 ? 0.266 73.383 2.912 1.00 51.48 608 SER C N 1
ATOM 11234 C CA . SER C 1 400 ? 0.245 71.967 2.599 1.00 51.86 608 SER C CA 1
ATOM 11235 C C . SER C 1 400 ? -1.102 71.334 2.847 1.00 52.15 608 SER C C 1
ATOM 11236 O O . SER C 1 400 ? -1.336 70.769 3.918 1.00 52.74 608 SER C O 1
ATOM 11239 N N . PHE C 1 401 ? -1.983 71.402 1.855 1.00 52.09 609 PHE C N 1
ATOM 11240 C CA . PHE C 1 401 ? -3.295 70.765 1.970 1.00 51.94 609 PHE C CA 1
ATOM 11241 C C . PHE C 1 401 ? -3.820 70.376 0.598 1.00 51.82 609 PHE C C 1
ATOM 11242 O O . PHE C 1 401 ? -3.275 70.828 -0.421 1.00 52.17 609 PHE C O 1
ATOM 11250 N N . TYR C 1 402 ? -4.853 69.525 0.576 1.00 51.20 610 TYR C N 1
ATOM 11251 C CA . TYR C 1 402 ? -5.648 69.281 -0.628 1.00 50.39 610 TYR C CA 1
ATOM 11252 C C . TYR C 1 402 ? -6.914 70.123 -0.583 1.00 49.66 610 TYR C C 1
ATOM 11253 O O . TYR C 1 402 ? -7.529 70.297 0.484 1.00 49.78 610 TYR C O 1
ATOM 11262 N N . VAL C 1 403 ? -7.282 70.666 -1.740 1.00 48.57 611 VAL C N 1
ATOM 11263 C CA . VAL C 1 403 ? -8.460 71.513 -1.868 1.00 47.71 611 VAL C CA 1
ATOM 11264 C C . VAL C 1 403 ? -9.210 71.076 -3.088 1.00 47.96 611 VAL C C 1
ATOM 11265 O O . VAL C 1 403 ? -8.618 70.916 -4.171 1.00 48.04 611 VAL C O 1
ATOM 11269 N N . VAL C 1 404 ? -10.512 70.867 -2.892 1.00 47.89 612 VAL C N 1
ATOM 11270 C CA . VAL C 1 404 ? -11.475 70.713 -3.971 1.00 47.51 612 VAL C CA 1
ATOM 11271 C C . VAL C 1 404 ? -12.241 72.003 -3.918 1.00 47.36 612 VAL C C 1
ATOM 11272 O O . VAL C 1 404 ? -12.773 72.352 -2.858 1.00 47.39 612 VAL C O 1
ATOM 11276 N N . MET C 1 405 ? -12.254 72.722 -5.039 1.00 47.06 613 MET C N 1
ATOM 11277 C CA . MET C 1 405 ? -12.884 74.045 -5.132 1.00 46.92 613 MET C CA 1
ATOM 11278 C C . MET C 1 405 ? -13.693 74.133 -6.397 1.00 46.75 613 MET C C 1
ATOM 11279 O O . MET C 1 405 ? -13.493 73.334 -7.298 1.00 47.00 613 MET C O 1
ATOM 11284 N N . TRP C 1 406 ? -14.579 75.119 -6.481 1.00 46.83 614 TRP C N 1
ATOM 11285 C CA . TRP C 1 406 ? -15.514 75.211 -7.599 1.00 47.19 614 TRP C CA 1
ATOM 11286 C C . TRP C 1 406 ? -15.973 76.629 -7.932 1.00 47.74 614 TRP C C 1
ATOM 11287 O O . TRP C 1 406 ? -16.588 77.296 -7.097 1.00 47.90 614 TRP C O 1
ATOM 11298 N N . LYS C 1 407 ? -15.681 77.088 -9.151 1.00 48.23 615 LYS C N 1
ATOM 11299 C CA . LYS C 1 407 ? -16.127 78.426 -9.572 1.00 48.62 615 LYS C CA 1
ATOM 11300 C C . LYS C 1 407 ? -17.402 78.355 -10.421 1.00 49.61 615 LYS C C 1
ATOM 11301 O O . LYS C 1 407 ? -17.600 77.392 -11.184 1.00 51.38 615 LYS C O 1
ATOM 11307 N N . GLN C 1 408 ? -18.275 79.350 -10.299 1.00 49.56 616 GLN C N 1
ATOM 11308 C CA . GLN C 1 408 ? -19.533 79.324 -11.047 1.00 49.26 616 GLN C CA 1
ATOM 11309 C C . GLN C 1 408 ? -19.308 79.693 -12.503 1.00 49.47 616 GLN C C 1
ATOM 11310 O O . GLN C 1 408 ? -19.848 79.062 -13.389 1.00 49.36 616 GLN C O 1
ATOM 11316 N N . MET C 1 409 ? -18.480 80.700 -12.739 1.00 49.85 617 MET C N 1
ATOM 11317 C CA . MET C 1 409 ? -18.324 81.271 -14.057 1.00 50.36 617 MET C CA 1
ATOM 11318 C C . MET C 1 409 ? -16.862 81.454 -14.376 1.00 49.78 617 MET C C 1
ATOM 11319 O O . MET C 1 409 ? -16.119 81.930 -13.515 1.00 49.31 617 MET C O 1
ATOM 11324 N N . GLU C 1 410 ? -16.449 81.123 -15.604 1.00 49.60 618 GLU C N 1
ATOM 11325 C CA . GLU C 1 410 ? -15.043 81.309 -15.993 1.00 49.77 618 GLU C CA 1
ATOM 11326 C C . GLU C 1 410 ? -14.648 82.769 -15.874 1.00 48.66 618 GLU C C 1
ATOM 11327 O O . GLU C 1 410 ? -15.320 83.644 -16.414 1.00 48.44 618 GLU C O 1
ATOM 11333 N N . GLN C 1 411 ? -13.571 83.023 -15.138 1.00 47.67 619 GLN C N 1
ATOM 11334 C CA . GLN C 1 411 ? -13.078 84.377 -14.939 1.00 46.48 619 GLN C CA 1
ATOM 11335 C C . GLN C 1 411 ? -11.557 84.445 -14.820 1.00 46.31 619 GLN C C 1
ATOM 11336 O O . GLN C 1 411 ? -10.904 83.606 -14.169 1.00 46.25 619 GLN C O 1
ATOM 11342 N N . THR C 1 412 ? -10.997 85.457 -15.470 1.00 45.55 620 THR C N 1
ATOM 11343 C CA . THR C 1 412 ? -9.576 85.691 -15.397 1.00 44.63 620 THR C CA 1
ATOM 11344 C C . THR C 1 412 ? -9.355 86.683 -14.243 1.00 44.02 620 THR C C 1
ATOM 11345 O O . THR C 1 412 ? -9.860 87.787 -14.272 1.00 43.73 620 THR C O 1
ATOM 11349 N N . TYR C 1 413 ? -8.663 86.259 -13.196 1.00 43.83 621 TYR C N 1
ATOM 11350 C CA . TYR C 1 413 ? -8.532 87.075 -11.973 1.00 44.27 621 TYR C CA 1
ATOM 11351 C C . TYR C 1 413 ? -7.987 88.474 -12.234 1.00 44.23 621 TYR C C 1
ATOM 11352 O O . TYR C 1 413 ? -7.038 88.628 -12.993 1.00 44.56 621 TYR C O 1
ATOM 11361 N N . TRP C 1 414 ? -8.567 89.474 -11.572 1.00 44.28 622 TRP C N 1
ATOM 11362 C CA . TRP C 1 414 ? -8.306 90.884 -11.867 1.00 44.69 622 TRP C CA 1
ATOM 11363 C C . TRP C 1 414 ? -6.948 91.398 -11.398 1.00 45.85 622 TRP C C 1
ATOM 11364 O O . TRP C 1 414 ? -6.516 92.482 -11.811 1.00 46.25 622 TRP C O 1
ATOM 11375 N N . GLN C 1 415 ? -6.276 90.640 -10.534 1.00 46.64 623 GLN C N 1
ATOM 11376 C CA . GLN C 1 415 ? -4.878 90.944 -10.233 1.00 47.16 623 GLN C CA 1
ATOM 11377 C C . GLN C 1 415 ? -3.891 90.230 -11.175 1.00 47.00 623 GLN C C 1
ATOM 11378 O O . GLN C 1 415 ? -3.690 89.000 -11.093 1.00 46.89 623 GLN C O 1
ATOM 11384 N N . ALA C 1 416 ? -3.281 91.016 -12.066 1.00 46.69 624 ALA C N 1
ATOM 11385 C CA . ALA C 1 416 ? -2.422 90.468 -13.121 1.00 46.31 624 ALA C CA 1
ATOM 11386 C C . ALA C 1 416 ? -1.042 89.989 -12.645 1.00 46.30 624 ALA C C 1
ATOM 11387 O O . ALA C 1 416 ? -0.248 89.474 -13.441 1.00 46.40 624 ALA C O 1
ATOM 11389 N N . ASN C 1 417 ? -0.756 90.144 -11.354 1.00 46.20 625 ASN C N 1
ATOM 11390 C CA . ASN C 1 417 ? 0.457 89.548 -10.778 1.00 46.28 625 ASN C CA 1
ATOM 11391 C C . ASN C 1 417 ? 0.295 88.935 -9.383 1.00 45.85 625 ASN C C 1
ATOM 11392 O O . ASN C 1 417 ? -0.731 89.158 -8.729 1.00 46.21 625 ASN C O 1
ATOM 11397 N N . PRO C 1 418 ? 1.270 88.099 -8.950 1.00 45.30 626 PRO C N 1
ATOM 11398 C CA . PRO C 1 418 ? 2.483 87.580 -9.607 1.00 44.78 626 PRO C CA 1
ATOM 11399 C C . PRO C 1 418 ? 2.358 87.306 -11.107 1.00 44.43 626 PRO C C 1
ATOM 11400 O O . PRO C 1 418 ? 3.283 87.619 -11.847 1.00 44.89 626 PRO C O 1
ATOM 11404 N N . PHE C 1 419 ? 1.221 86.756 -11.542 1.00 43.88 627 PHE C N 1
ATOM 11405 C CA . PHE C 1 419 ? 0.977 86.365 -12.935 1.00 43.08 627 PHE C CA 1
ATOM 11406 C C . PHE C 1 419 ? -0.519 86.326 -13.229 1.00 42.87 627 PHE C C 1
ATOM 11407 O O . PHE C 1 419 ? -1.339 86.333 -12.304 1.00 42.82 627 PHE C O 1
ATOM 11415 N N . ARG C 1 420 ? -0.862 86.246 -14.516 1.00 42.46 628 ARG C N 1
ATOM 11416 C CA . ARG C 1 420 ? -2.242 86.084 -14.970 1.00 41.79 628 ARG C CA 1
ATOM 11417 C C . ARG C 1 420 ? -2.762 84.756 -14.499 1.00 41.89 628 ARG C C 1
ATOM 11418 O O . ARG C 1 420 ? -2.127 83.749 -14.757 1.00 42.16 628 ARG C O 1
ATOM 11426 N N . ALA C 1 421 ? -3.901 84.744 -13.805 1.00 42.11 629 ALA C N 1
ATOM 11427 C CA . ALA C 1 421 ? -4.525 83.488 -13.342 1.00 41.92 629 ALA C CA 1
ATOM 11428 C C . ALA C 1 421 ? -5.902 83.341 -13.975 1.00 42.01 629 ALA C C 1
ATOM 11429 O O . ALA C 1 421 ? -6.798 84.130 -13.656 1.00 42.40 629 ALA C O 1
ATOM 11431 N N . VAL C 1 422 ? -6.075 82.374 -14.890 1.00 41.91 630 VAL C N 1
ATOM 11432 C CA . VAL C 1 422 ? -7.401 82.113 -15.486 1.00 41.58 630 VAL C CA 1
ATOM 11433 C C . VAL C 1 422 ? -8.077 80.949 -14.805 1.00 42.29 630 VAL C C 1
ATOM 11434 O O . VAL C 1 422 ? -7.508 79.860 -14.774 1.00 42.79 630 VAL C O 1
ATOM 11438 N N . ALA C 1 423 ? -9.271 81.180 -14.252 1.00 42.79 631 ALA C N 1
ATOM 11439 C CA . ALA C 1 423 ? -10.065 80.123 -13.628 1.00 43.24 631 ALA C CA 1
ATOM 11440 C C . ALA C 1 423 ? -11.126 79.662 -14.605 1.00 44.30 631 ALA C C 1
ATOM 11441 O O . ALA C 1 423 ? -11.745 80.480 -15.303 1.00 44.46 631 ALA C O 1
ATOM 11443 N N . GLU C 1 424 ? -11.321 78.342 -14.649 1.00 45.28 632 GLU C N 1
ATOM 11444 C CA . GLU C 1 424 ? -12.418 77.707 -15.376 1.00 45.92 632 GLU C CA 1
ATOM 11445 C C . GLU C 1 424 ? -13.491 77.237 -14.409 1.00 45.54 632 GLU C C 1
ATOM 11446 O O . GLU C 1 424 ? -13.193 76.945 -13.252 1.00 45.82 632 GLU C O 1
ATOM 11452 N N . PRO C 1 425 ? -14.752 77.176 -14.852 1.00 45.48 633 PRO C N 1
ATOM 11453 C CA . PRO C 1 425 ? -15.770 76.619 -13.933 1.00 45.77 633 PRO C CA 1
ATOM 11454 C C . PRO C 1 425 ? -15.742 75.081 -13.944 1.00 46.22 633 PRO C C 1
ATOM 11455 O O . PRO C 1 425 ? -15.306 74.451 -14.914 1.00 46.63 633 PRO C O 1
ATOM 11459 N N . GLY C 1 426 ? -16.162 74.431 -12.894 1.00 46.29 634 GLY C N 1
ATOM 11460 C CA . GLY C 1 426 ? -16.072 72.987 -13.029 1.00 47.02 634 GLY C CA 1
ATOM 11461 C C . GLY C 1 426 ? -15.053 72.440 -12.077 1.00 46.95 634 GLY C C 1
ATOM 11462 O O . GLY C 1 426 ? -13.881 72.796 -12.137 1.00 46.08 634 GLY C O 1
ATOM 11463 N N . ILE C 1 427 ? -15.551 71.551 -11.220 1.00 47.15 635 ILE C N 1
ATOM 11464 C CA . ILE C 1 427 ? -14.891 71.113 -10.008 1.00 47.31 635 ILE C CA 1
ATOM 11465 C C . ILE C 1 427 ? -13.398 70.838 -10.228 1.00 47.14 635 ILE C C 1
ATOM 11466 O O . ILE C 1 427 ? -13.013 70.214 -11.226 1.00 47.73 635 ILE C O 1
ATOM 11471 N N . GLN C 1 428 ? -12.568 71.334 -9.316 1.00 46.36 636 GLN C N 1
ATOM 11472 C CA . GLN C 1 428 ? -11.132 71.152 -9.404 1.00 46.14 636 GLN C CA 1
ATOM 11473 C C . GLN C 1 428 ? -10.690 70.494 -8.137 1.00 46.52 636 GLN C C 1
ATOM 11474 O O . GLN C 1 428 ? -11.250 70.737 -7.063 1.00 46.71 636 GLN C O 1
ATOM 11480 N N . LEU C 1 429 ? -9.669 69.663 -8.257 1.00 47.00 637 LEU C N 1
ATOM 11481 C CA . LEU C 1 429 ? -9.028 69.047 -7.094 1.00 47.40 637 LEU C CA 1
ATOM 11482 C C . LEU C 1 429 ? -7.547 69.350 -7.215 1.00 47.82 637 LEU C C 1
ATOM 11483 O O . LEU C 1 429 ? -6.878 68.926 -8.182 1.00 48.02 637 LEU C O 1
ATOM 11488 N N . LYS C 1 430 ? -7.054 70.103 -6.236 1.00 47.80 638 LYS C N 1
ATOM 11489 C CA . LYS C 1 430 ? -5.710 70.633 -6.286 1.00 47.67 638 LYS C CA 1
ATOM 11490 C C . LYS C 1 430 ? -4.957 70.278 -5.020 1.00 48.10 638 LYS C C 1
ATOM 11491 O O . LYS C 1 430 ? -5.556 70.216 -3.926 1.00 48.27 638 LYS C O 1
ATOM 11497 N N . ALA C 1 431 ? -3.657 70.011 -5.179 1.00 48.03 639 ALA C N 1
ATOM 11498 C CA . ALA C 1 431 ? -2.773 69.785 -4.039 1.00 47.95 639 ALA C CA 1
ATOM 11499 C C . ALA C 1 431 ? -1.919 71.015 -3.873 1.00 47.92 639 ALA C C 1
ATOM 11500 O O . ALA C 1 431 ? -1.312 71.476 -4.837 1.00 47.81 639 ALA C O 1
ATOM 11502 N N . VAL C 1 432 ? -1.903 71.560 -2.657 1.00 48.14 640 VAL C N 1
ATOM 11503 C CA . VAL C 1 432 ? -1.125 72.771 -2.356 1.00 48.21 640 VAL C CA 1
ATOM 11504 C C . VAL C 1 432 ? 0.103 72.458 -1.506 1.00 48.53 640 VAL C C 1
ATOM 11505 O O . VAL C 1 432 ? -0.017 72.121 -0.324 1.00 49.05 640 VAL C O 1
ATOM 11509 N N . LYS C 1 433 ? 1.272 72.556 -2.132 1.00 48.19 641 LYS C N 1
ATOM 11510 C CA . LYS C 1 433 ? 2.541 72.421 -1.452 1.00 47.74 641 LYS C CA 1
ATOM 11511 C C . LYS C 1 433 ? 3.354 73.590 -1.939 1.00 47.88 641 LYS C C 1
ATOM 11512 O O . LYS C 1 433 ? 4.081 73.494 -2.933 1.00 47.67 641 LYS C O 1
ATOM 11518 N N . SER C 1 434 ? 3.181 74.702 -1.231 1.00 48.08 642 SER C N 1
ATOM 11519 C CA . SER C 1 434 ? 3.767 75.989 -1.583 1.00 48.32 642 SER C CA 1
ATOM 11520 C C . SER C 1 434 ? 4.985 76.300 -0.740 1.00 48.89 642 SER C C 1
ATOM 11521 O O . SER C 1 434 ? 4.919 76.344 0.498 1.00 48.85 642 SER C O 1
ATOM 11524 N N . SER C 1 435 ? 6.094 76.539 -1.426 1.00 49.38 643 SER C N 1
ATOM 11525 C CA . SER C 1 435 ? 7.300 77.005 -0.765 1.00 49.99 643 SER C CA 1
ATOM 11526 C C . SER C 1 435 ? 7.178 78.445 -0.182 1.00 50.09 643 SER C C 1
ATOM 11527 O O . SER C 1 435 ? 7.788 78.732 0.857 1.00 50.67 643 SER C O 1
ATOM 11530 N N . THR C 1 436 ? 6.399 79.330 -0.826 1.00 49.57 644 THR C N 1
ATOM 11531 C CA . THR C 1 436 ? 6.203 80.711 -0.339 1.00 48.85 644 THR C CA 1
ATOM 11532 C C . THR C 1 436 ? 5.179 80.840 0.793 1.00 48.98 644 THR C C 1
ATOM 11533 O O . THR C 1 436 ? 5.327 81.686 1.670 1.00 48.76 644 THR C O 1
ATOM 11537 N N . GLY C 1 437 ? 4.123 80.026 0.755 1.00 49.34 645 GLY C N 1
ATOM 11538 C CA . GLY C 1 437 ? 3.010 80.137 1.721 1.00 49.27 645 GLY C CA 1
ATOM 11539 C C . GLY C 1 437 ? 2.059 81.295 1.439 1.00 49.12 645 GLY C C 1
ATOM 11540 O O . GLY C 1 437 ? 2.267 82.039 0.455 1.00 49.04 645 GLY C O 1
ATOM 11541 N N . PRO C 1 438 ? 1.015 81.466 2.295 1.00 48.89 646 PRO C N 1
ATOM 11542 C CA . PRO C 1 438 ? -0.017 82.464 2.019 1.00 48.85 646 PRO C CA 1
ATOM 11543 C C . PRO C 1 438 ? 0.602 83.789 1.542 1.00 49.17 646 PRO C C 1
ATOM 11544 O O . PRO C 1 438 ? 1.411 84.369 2.254 1.00 49.42 646 PRO C O 1
ATOM 11548 N N . GLY C 1 439 ? 0.265 84.221 0.329 1.00 49.33 647 GLY C N 1
ATOM 11549 C CA . GLY C 1 439 ? 0.755 85.475 -0.226 1.00 49.71 647 GLY C CA 1
ATOM 11550 C C . GLY C 1 439 ? 0.181 85.703 -1.604 1.00 50.04 647 GLY C C 1
ATOM 11551 O O . GLY C 1 439 ? -0.791 85.072 -1.981 1.00 49.79 647 GLY C O 1
ATOM 11552 N N . GLU C 1 440 ? 0.777 86.623 -2.354 1.00 50.73 648 GLU C N 1
ATOM 11553 C CA . GLU C 1 440 ? 0.448 86.804 -3.768 1.00 51.15 648 GLU C CA 1
ATOM 11554 C C . GLU C 1 440 ? 0.551 85.521 -4.549 1.00 50.47 648 GLU C C 1
ATOM 11555 O O . GLU C 1 440 ? -0.372 85.171 -5.257 1.00 50.29 648 GLU C O 1
ATOM 11561 N N . GLN C 1 441 ? 1.692 84.840 -4.422 1.00 50.19 649 GLN C N 1
ATOM 11562 C CA . GLN C 1 441 ? 2.009 83.651 -5.221 1.00 49.94 649 GLN C CA 1
ATOM 11563 C C . GLN C 1 441 ? 0.949 82.581 -5.137 1.00 49.10 649 GLN C C 1
ATOM 11564 O O . GLN C 1 441 ? 0.472 82.080 -6.156 1.00 48.93 649 GLN C O 1
ATOM 11570 N N . LEU C 1 442 ? 0.595 82.250 -3.900 1.00 48.11 650 LEU C N 1
ATOM 11571 C CA . LEU C 1 442 ? -0.377 81.226 -3.595 1.00 46.76 650 LEU C CA 1
ATOM 11572 C C . LEU C 1 442 ? -1.779 81.682 -3.942 1.00 46.67 650 LEU C C 1
ATOM 11573 O O . LEU C 1 442 ? -2.578 80.886 -4.442 1.00 47.07 650 LEU C O 1
ATOM 11578 N N . ARG C 1 443 ? -2.073 82.953 -3.664 1.00 46.09 651 ARG C N 1
ATOM 11579 C CA . ARG C 1 443 ? -3.381 83.534 -3.949 1.00 45.53 651 ARG C CA 1
ATOM 11580 C C . ARG C 1 443 ? -3.723 83.283 -5.400 1.00 45.48 651 ARG C C 1
ATOM 11581 O O . ARG C 1 443 ? -4.694 82.574 -5.687 1.00 45.56 651 ARG C O 1
ATOM 11589 N N . ASN C 1 444 ? -2.903 83.835 -6.302 1.00 45.20 652 ASN C N 1
ATOM 11590 C CA . ASN C 1 444 ? -3.101 83.686 -7.735 1.00 44.93 652 ASN C CA 1
ATOM 11591 C C . ASN C 1 444 ? -3.008 82.241 -8.141 1.00 45.03 652 ASN C C 1
ATOM 11592 O O . ASN C 1 444 ? -3.787 81.803 -8.984 1.00 45.40 652 ASN C O 1
ATOM 11597 N N . ALA C 1 445 ? -2.068 81.496 -7.552 1.00 44.89 653 ALA C N 1
ATOM 11598 C CA . ALA C 1 445 ? -1.973 80.057 -7.821 1.00 44.88 653 ALA C CA 1
ATOM 11599 C C . ALA C 1 445 ? -3.326 79.382 -7.603 1.00 44.90 653 ALA C C 1
ATOM 11600 O O . ALA C 1 445 ? -3.828 78.712 -8.498 1.00 45.28 653 ALA C O 1
ATOM 11602 N N . LEU C 1 446 ? -3.922 79.590 -6.434 1.00 44.60 654 LEU C N 1
ATOM 11603 C CA . LEU C 1 446 ? -5.183 78.955 -6.097 1.00 44.66 654 LEU C CA 1
ATOM 11604 C C . LEU C 1 446 ? -6.293 79.264 -7.073 1.00 44.68 654 LEU C C 1
ATOM 11605 O O . LEU C 1 446 ? -7.099 78.391 -7.376 1.00 45.13 654 LEU C O 1
ATOM 11610 N N . TRP C 1 447 ? -6.347 80.499 -7.558 1.00 44.63 655 TRP C N 1
ATOM 11611 C CA . TRP C 1 447 ? -7.416 80.932 -8.479 1.00 44.48 655 TRP C CA 1
ATOM 11612 C C . TRP C 1 447 ? -7.306 80.311 -9.875 1.00 44.79 655 TRP C C 1
ATOM 11613 O O . TRP C 1 447 ? -8.317 80.002 -10.500 1.00 45.24 655 TRP C O 1
ATOM 11624 N N . HIS C 1 448 ? -6.073 80.150 -10.348 1.00 44.78 656 HIS C N 1
ATOM 11625 C CA . HIS C 1 448 ? -5.771 79.538 -11.626 1.00 44.55 656 HIS C CA 1
ATOM 11626 C C . HIS C 1 448 ? -6.139 78.055 -11.695 1.00 44.65 656 HIS C C 1
ATOM 11627 O O . HIS C 1 448 ? -5.788 77.301 -10.804 1.00 44.31 656 HIS C O 1
ATOM 11634 N N . THR C 1 449 ? -6.863 77.639 -12.734 1.00 45.31 657 THR C N 1
ATOM 11635 C CA . THR C 1 449 ? -7.153 76.215 -12.930 1.00 46.24 657 THR C CA 1
ATOM 11636 C C . THR C 1 449 ? -5.962 75.688 -13.674 1.00 47.22 657 THR C C 1
ATOM 11637 O O . THR C 1 449 ? -5.827 75.976 -14.857 1.00 47.80 657 THR C O 1
ATOM 11641 N N . GLY C 1 450 ? -5.099 74.931 -12.994 1.00 47.94 658 GLY C N 1
ATOM 11642 C CA . GLY C 1 450 ? -3.864 74.420 -13.584 1.00 48.21 658 GLY C CA 1
ATOM 11643 C C . GLY C 1 450 ? -2.658 74.542 -12.673 1.00 48.80 658 GLY C C 1
ATOM 11644 O O . GLY C 1 450 ? -2.664 75.333 -11.730 1.00 49.03 658 GLY C O 1
ATOM 11645 N N . ASP C 1 451 ? -1.610 73.772 -12.975 1.00 49.40 659 ASP C N 1
ATOM 11646 C CA . ASP C 1 451 ? -0.366 73.777 -12.189 1.00 49.61 659 ASP C CA 1
ATOM 11647 C C . ASP C 1 451 ? 0.305 75.128 -12.140 1.00 49.19 659 ASP C C 1
ATOM 11648 O O . ASP C 1 451 ? 0.231 75.894 -13.096 1.00 49.19 659 ASP C O 1
ATOM 11653 N N . THR C 1 452 ? 0.925 75.430 -11.010 1.00 48.93 660 THR C N 1
ATOM 11654 C CA . THR C 1 452 ? 1.716 76.643 -10.900 1.00 49.30 660 THR C CA 1
ATOM 11655 C C . THR C 1 452 ? 3.009 76.238 -10.245 1.00 49.50 660 THR C C 1
ATOM 11656 O O . THR C 1 452 ? 2.992 75.689 -9.138 1.00 49.48 660 THR C O 1
ATOM 11660 N N . GLU C 1 453 ? 4.112 76.488 -10.963 1.00 49.54 661 GLU C N 1
ATOM 11661 C CA . GLU C 1 453 ? 5.447 76.060 -10.592 1.00 49.51 661 GLU C CA 1
ATOM 11662 C C . GLU C 1 453 ? 5.709 76.209 -9.110 1.00 48.97 661 GLU C C 1
ATOM 11663 O O . GLU C 1 453 ? 5.558 77.288 -8.543 1.00 48.93 661 GLU C O 1
ATOM 11669 N N . SER C 1 454 ? 6.069 75.101 -8.479 1.00 48.61 662 SER C N 1
ATOM 11670 C CA . SER C 1 454 ? 6.431 75.077 -7.064 1.00 48.12 662 SER C CA 1
ATOM 11671 C C . SER C 1 454 ? 5.348 75.543 -6.080 1.00 47.64 662 SER C C 1
ATOM 11672 O O . SER C 1 454 ? 5.658 75.797 -4.908 1.00 47.60 662 SER C O 1
ATOM 11675 N N . GLN C 1 455 ? 4.093 75.623 -6.546 1.00 47.15 663 GLN C N 1
ATOM 11676 C CA . GLN C 1 455 ? 2.966 76.148 -5.750 1.00 46.37 663 GLN C CA 1
ATOM 11677 C C . GLN C 1 455 ? 1.701 75.269 -5.655 1.00 46.16 663 GLN C C 1
ATOM 11678 O O . GLN C 1 455 ? 1.383 74.728 -4.595 1.00 46.12 663 GLN C O 1
ATOM 11684 N N . VAL C 1 456 ? 0.962 75.140 -6.747 1.00 46.10 664 VAL C N 1
ATOM 11685 C CA . VAL C 1 456 ? -0.219 74.274 -6.745 1.00 46.23 664 VAL C CA 1
ATOM 11686 C C . VAL C 1 456 ? -0.245 73.323 -7.958 1.00 45.88 664 VAL C C 1
ATOM 11687 O O . VAL C 1 456 ? 0.155 73.705 -9.064 1.00 45.76 664 VAL C O 1
ATOM 11691 N N . ARG C 1 457 ? -0.692 72.085 -7.724 1.00 45.57 665 ARG C N 1
ATOM 11692 C CA . ARG C 1 457 ? -0.873 71.080 -8.777 1.00 45.44 665 ARG C CA 1
ATOM 11693 C C . ARG C 1 457 ? -2.347 70.718 -8.936 1.00 45.22 665 ARG C C 1
ATOM 11694 O O . ARG C 1 457 ? -3.020 70.292 -7.965 1.00 45.18 665 ARG C O 1
ATOM 11702 N N . LEU C 1 458 ? -2.845 70.902 -10.161 1.00 44.49 666 LEU C N 1
ATOM 11703 C CA . LEU C 1 458 ? -4.207 70.542 -10.517 1.00 43.73 666 LEU C CA 1
ATOM 11704 C C . LEU C 1 458 ? -4.190 69.052 -10.741 1.00 44.16 666 LEU C C 1
ATOM 11705 O O . LEU C 1 458 ? -3.492 68.590 -11.634 1.00 44.77 666 LEU C O 1
ATOM 11710 N N . LEU C 1 459 ? -4.914 68.269 -9.949 1.00 44.14 667 LEU C N 1
ATOM 11711 C CA . LEU C 1 459 ? -4.859 66.841 -10.195 1.00 43.64 667 LEU C CA 1
ATOM 11712 C C . LEU C 1 459 ? -6.174 66.206 -10.584 1.00 44.14 667 LEU C C 1
ATOM 11713 O O . LEU C 1 459 ? -6.239 64.996 -10.748 1.00 44.53 667 LEU C O 1
ATOM 11718 N N . TRP C 1 460 ? -7.210 67.018 -10.774 1.00 44.60 668 TRP C N 1
ATOM 11719 C CA . TRP C 1 460 ? -8.420 66.574 -11.497 1.00 45.27 668 TRP C CA 1
ATOM 11720 C C . TRP C 1 460 ? -9.400 67.715 -11.726 1.00 45.74 668 TRP C C 1
ATOM 11721 O O . TRP C 1 460 ? -9.794 68.407 -10.783 1.00 46.82 668 TRP C O 1
ATOM 11732 N N . LYS C 1 461 ? -9.796 67.904 -12.980 1.00 45.52 669 LYS C N 1
ATOM 11733 C CA . LYS C 1 461 ? -10.878 68.816 -13.323 1.00 44.87 669 LYS C CA 1
ATOM 11734 C C . LYS C 1 461 ? -12.091 67.964 -13.747 1.00 44.23 669 LYS C C 1
ATOM 11735 O O . LYS C 1 461 ? -11.942 66.929 -14.390 1.00 44.75 669 LYS C O 1
ATOM 11741 N N . ASP C 1 462 ? -13.288 68.346 -13.362 1.00 43.37 670 ASP C N 1
ATOM 11742 C CA . ASP C 1 462 ? -14.448 67.648 -13.886 1.00 43.02 670 ASP C CA 1
ATOM 11743 C C . ASP C 1 462 ? -14.605 67.985 -15.382 1.00 42.61 670 ASP C C 1
ATOM 11744 O O . ASP C 1 462 ? -14.677 69.153 -15.758 1.00 42.06 670 ASP C O 1
ATOM 11749 N N . PRO C 1 463 ? -14.615 66.952 -16.256 1.00 42.72 671 PRO C N 1
ATOM 11750 C CA . PRO C 1 463 ? -14.573 67.098 -17.733 1.00 42.19 671 PRO C CA 1
ATOM 11751 C C . PRO C 1 463 ? -15.706 67.911 -18.299 1.00 42.28 671 PRO C C 1
ATOM 11752 O O . PRO C 1 463 ? -15.552 68.467 -19.374 1.00 42.38 671 PRO C O 1
ATOM 11756 N N . ARG C 1 464 ? -16.836 67.944 -17.586 1.00 42.70 672 ARG C N 1
ATOM 11757 C CA . ARG C 1 464 ? -18.029 68.706 -17.952 1.00 42.79 672 ARG C CA 1
ATOM 11758 C C . ARG C 1 464 ? -17.720 70.191 -18.031 1.00 43.04 672 ARG C C 1
ATOM 11759 O O . ARG C 1 464 ? -18.351 70.926 -18.782 1.00 42.92 672 ARG C O 1
ATOM 11767 N N . ASN C 1 465 ? -16.762 70.621 -17.216 1.00 43.48 673 ASN C N 1
ATOM 11768 C CA . ASN C 1 465 ? -16.467 72.011 -17.032 1.00 44.23 673 ASN C CA 1
ATOM 11769 C C . ASN C 1 465 ? -17.727 72.836 -16.856 1.00 44.73 673 ASN C C 1
ATOM 11770 O O . ASN C 1 465 ? -17.979 73.730 -17.656 1.00 44.89 673 ASN C O 1
ATOM 11775 N N . VAL C 1 466 ? -18.521 72.522 -15.822 1.00 45.52 674 VAL C N 1
ATOM 11776 C CA . VAL C 1 466 ? -19.754 73.286 -15.479 1.00 45.69 674 VAL C CA 1
ATOM 11777 C C . VAL C 1 466 ? -19.645 73.956 -14.103 1.00 46.57 674 VAL C C 1
ATOM 11778 O O . VAL C 1 466 ? -19.251 73.316 -13.110 1.00 47.12 674 VAL C O 1
ATOM 11782 N N . GLY C 1 467 ? -20.024 75.221 -14.013 1.00 46.82 675 GLY C N 1
ATOM 11783 C CA . GLY C 1 467 ? -19.999 75.867 -12.706 1.00 47.19 675 GLY C CA 1
ATOM 11784 C C . GLY C 1 467 ? -21.174 75.393 -11.873 1.00 47.39 675 GLY C C 1
ATOM 11785 O O . GLY C 1 467 ? -22.046 74.670 -12.371 1.00 46.85 675 GLY C O 1
ATOM 11786 N N . TRP C 1 468 ? -21.195 75.792 -10.603 1.00 47.64 676 TRP C N 1
ATOM 11787 C CA . TRP C 1 468 ? -22.364 75.550 -9.762 1.00 48.06 676 TRP C CA 1
ATOM 11788 C C . TRP C 1 468 ? -23.460 76.532 -10.115 1.00 48.17 676 TRP C C 1
ATOM 11789 O O . TRP C 1 468 ? -23.184 77.594 -10.640 1.00 48.65 676 TRP C O 1
ATOM 11800 N N . LYS C 1 469 ? -24.701 76.184 -9.811 1.00 48.31 677 LYS C N 1
ATOM 11801 C CA . LYS C 1 469 ? -25.826 77.071 -10.044 1.00 48.64 677 LYS C CA 1
ATOM 11802 C C . LYS C 1 469 ? -26.164 77.914 -8.795 1.00 49.36 677 LYS C C 1
ATOM 11803 O O . LYS C 1 469 ? -25.937 77.465 -7.641 1.00 50.10 677 LYS C O 1
ATOM 11809 N N . ASP C 1 470 ? -26.717 79.114 -8.995 1.00 49.05 678 ASP C N 1
ATOM 11810 C CA . ASP C 1 470 ? -27.264 79.871 -7.853 1.00 49.12 678 ASP C CA 1
ATOM 11811 C C . ASP C 1 470 ? -28.239 79.034 -6.999 1.00 48.25 678 ASP C C 1
ATOM 11812 O O . ASP C 1 470 ? -28.950 78.179 -7.503 1.00 47.29 678 ASP C O 1
ATOM 11817 N N . LYS C 1 471 ? -28.238 79.289 -5.698 1.00 48.44 679 LYS C N 1
ATOM 11818 C CA . LYS C 1 471 ? -29.072 78.579 -4.714 1.00 48.79 679 LYS C CA 1
ATOM 11819 C C . LYS C 1 471 ? -29.408 77.094 -5.022 1.00 49.00 679 LYS C C 1
ATOM 11820 O O . LYS C 1 471 ? -30.554 76.706 -4.992 1.00 48.87 679 LYS C O 1
ATOM 11826 N N . LYS C 1 472 ? -28.425 76.263 -5.322 1.00 49.56 680 LYS C N 1
ATOM 11827 C CA . LYS C 1 472 ? -28.698 74.856 -5.652 1.00 50.12 680 LYS C CA 1
ATOM 11828 C C . LYS C 1 472 ? -27.826 73.992 -4.749 1.00 50.29 680 LYS C C 1
ATOM 11829 O O . LYS C 1 472 ? -26.680 74.344 -4.478 1.00 51.45 680 LYS C O 1
ATOM 11835 N N . SER C 1 473 ? -28.333 72.885 -4.246 1.00 49.82 681 SER C N 1
ATOM 11836 C CA . SER C 1 473 ? -27.498 72.096 -3.358 1.00 49.76 681 SER C CA 1
ATOM 11837 C C . SER C 1 473 ? -26.791 70.959 -4.087 1.00 49.68 681 SER C C 1
ATOM 11838 O O . SER C 1 473 ? -27.413 70.232 -4.866 1.00 50.49 681 SER C O 1
ATOM 11841 N N . TYR C 1 474 ? -25.499 70.787 -3.820 1.00 49.34 682 TYR C N 1
ATOM 11842 C CA . TYR C 1 474 ? -24.717 69.636 -4.332 1.00 48.86 682 TYR C CA 1
ATOM 11843 C C . TYR C 1 474 ? -24.285 68.775 -3.152 1.00 48.45 682 TYR C C 1
ATOM 11844 O O . TYR C 1 474 ? -23.979 69.342 -2.097 1.00 48.76 682 TYR C O 1
ATOM 11853 N N . ARG C 1 475 ? -24.256 67.443 -3.268 1.00 47.67 683 ARG C N 1
ATOM 11854 C CA . ARG C 1 475 ? -23.602 66.692 -2.179 1.00 47.57 683 ARG C CA 1
ATOM 11855 C C . ARG C 1 475 ? -22.257 66.119 -2.551 1.00 48.24 683 ARG C C 1
ATOM 11856 O O . ARG C 1 475 ? -22.118 65.484 -3.599 1.00 47.96 683 ARG C O 1
ATOM 11864 N N . TRP C 1 476 ? -21.263 66.357 -1.700 1.00 49.15 684 TRP C N 1
ATOM 11865 C CA . TRP C 1 476 ? -19.923 65.851 -1.981 1.00 50.79 684 TRP C CA 1
ATOM 11866 C C . TRP C 1 476 ? -19.586 64.689 -1.070 1.00 51.57 684 TRP C C 1
ATOM 11867 O O . TRP C 1 476 ? -19.963 64.682 0.107 1.00 51.51 684 TRP C O 1
ATOM 11878 N N . PHE C 1 477 ? -18.871 63.716 -1.627 1.00 52.63 685 PHE C N 1
ATOM 11879 C CA . PHE C 1 477 ? -18.365 62.611 -0.853 1.00 53.84 685 PHE C CA 1
ATOM 11880 C C . PHE C 1 477 ? -16.904 62.385 -1.192 1.00 53.78 685 PHE C C 1
ATOM 11881 O O . PHE C 1 477 ? -16.545 62.170 -2.356 1.00 53.73 685 PHE C O 1
ATOM 11889 N N . LEU C 1 478 ? -16.063 62.454 -0.165 1.00 54.06 686 LEU C N 1
ATOM 11890 C CA . LEU C 1 478 ? -14.614 62.334 -0.340 1.00 54.80 686 LEU C CA 1
ATOM 11891 C C . LEU C 1 478 ? -14.012 61.121 0.383 1.00 55.51 686 LEU C C 1
ATOM 11892 O O . LEU C 1 478 ? -14.459 60.756 1.482 1.00 56.10 686 LEU C O 1
ATOM 11897 N N . GLN C 1 479 ? -13.004 60.496 -0.226 1.00 55.72 687 GLN C N 1
ATOM 11898 C CA . GLN C 1 479 ? -12.309 59.399 0.431 1.00 56.26 687 GLN C CA 1
ATOM 11899 C C . GLN C 1 479 ? -10.831 59.591 0.310 1.00 56.45 687 GLN C C 1
ATOM 11900 O O . GLN C 1 479 ? -10.284 59.721 -0.787 1.00 56.60 687 GLN C O 1
ATOM 11906 N N . HIS C 1 480 ? -10.180 59.594 1.456 1.00 56.47 688 HIS C N 1
ATOM 11907 C CA . HIS C 1 480 ? -8.780 59.845 1.495 1.00 56.44 688 HIS C CA 1
ATOM 11908 C C . HIS C 1 480 ? -8.189 58.702 2.305 1.00 56.62 688 HIS C C 1
ATOM 11909 O O . HIS C 1 480 ? -8.607 58.463 3.446 1.00 56.69 688 HIS C O 1
ATOM 11916 N N . ARG C 1 481 ? -7.271 57.959 1.678 1.00 56.56 689 ARG C N 1
ATOM 11917 C CA . ARG C 1 481 ? -6.526 56.875 2.334 1.00 56.27 689 ARG C CA 1
ATOM 11918 C C . ARG C 1 481 ? -5.048 57.113 2.083 1.00 55.99 689 ARG C C 1
ATOM 11919 O O . ARG C 1 481 ? -4.466 56.514 1.179 1.00 56.15 689 ARG C O 1
ATOM 11927 N N . PRO C 1 482 ? -4.432 57.988 2.888 1.00 55.77 690 PRO C N 1
ATOM 11928 C CA . PRO C 1 482 ? -3.020 58.409 2.721 1.00 55.67 690 PRO C CA 1
ATOM 11929 C C . PRO C 1 482 ? -1.940 57.282 2.747 1.00 55.15 690 PRO C C 1
ATOM 11930 O O . PRO C 1 482 ? -0.843 57.457 2.208 1.00 54.61 690 PRO C O 1
ATOM 11934 N N . GLN C 1 483 ? -2.253 56.149 3.366 1.00 54.82 691 GLN C N 1
ATOM 11935 C CA . GLN C 1 483 ? -1.309 55.040 3.452 1.00 54.76 691 GLN C CA 1
ATOM 11936 C C . GLN C 1 483 ? -0.863 54.670 2.045 1.00 54.19 691 GLN C C 1
ATOM 11937 O O . GLN C 1 483 ? 0.333 54.612 1.738 1.00 54.19 691 GLN C O 1
ATOM 11943 N N . VAL C 1 484 ? -1.846 54.471 1.185 1.00 53.67 692 VAL C N 1
ATOM 11944 C CA . VAL C 1 484 ? -1.606 54.230 -0.218 1.00 53.24 692 VAL C CA 1
ATOM 11945 C C . VAL C 1 484 ? -1.590 55.542 -1.003 1.00 52.70 692 VAL C C 1
ATOM 11946 O O . VAL C 1 484 ? -1.076 55.587 -2.114 1.00 52.72 692 VAL C O 1
ATOM 11950 N N . GLY C 1 485 ? -2.147 56.604 -0.438 1.00 52.19 693 GLY C N 1
ATOM 11951 C CA . GLY C 1 485 ? -2.294 57.855 -1.187 1.00 51.92 693 GLY C CA 1
ATOM 11952 C C . GLY C 1 485 ? -3.492 57.852 -2.129 1.00 51.83 693 GLY C C 1
ATOM 11953 O O . GLY C 1 485 ? -3.418 58.324 -3.274 1.00 51.49 693 GLY C O 1
ATOM 11954 N N . TYR C 1 486 ? -4.601 57.320 -1.630 1.00 51.77 694 TYR C N 1
ATOM 11955 C CA . TYR C 1 486 ? -5.827 57.230 -2.376 1.00 51.62 694 TYR C CA 1
ATOM 11956 C C . TYR C 1 486 ? -6.647 58.483 -2.091 1.00 51.77 694 TYR C C 1
ATOM 11957 O O . TYR C 1 486 ? -6.799 58.910 -0.934 1.00 51.91 694 TYR C O 1
ATOM 11966 N N . ILE C 1 487 ? -7.138 59.082 -3.174 1.00 51.77 695 ILE C N 1
ATOM 11967 C CA . ILE C 1 487 ? -8.031 60.231 -3.150 1.00 51.42 695 ILE C CA 1
ATOM 11968 C C . ILE C 1 487 ? -9.126 59.974 -4.163 1.00 51.57 695 ILE C C 1
ATOM 11969 O O . ILE C 1 487 ? -8.863 59.728 -5.341 1.00 51.36 695 ILE C O 1
ATOM 11974 N N . ARG C 1 488 ? -10.361 60.018 -3.694 1.00 52.13 696 ARG C N 1
ATOM 11975 C CA . ARG C 1 488 ? -11.495 59.903 -4.580 1.00 52.69 696 ARG C CA 1
ATOM 11976 C C . ARG C 1 488 ? -12.600 60.828 -4.134 1.00 52.96 696 ARG C C 1
ATOM 11977 O O . ARG C 1 488 ? -13.076 60.756 -2.994 1.00 53.43 696 ARG C O 1
ATOM 11985 N N . VAL C 1 489 ? -12.994 61.717 -5.032 1.00 53.01 697 VAL C N 1
ATOM 11986 C CA . VAL C 1 489 ? -13.995 62.725 -4.710 1.00 53.18 697 VAL C CA 1
ATOM 11987 C C . VAL C 1 489 ? -15.065 62.561 -5.755 1.00 53.09 697 VAL C C 1
ATOM 11988 O O . VAL C 1 489 ? -14.764 62.199 -6.886 1.00 52.77 697 VAL C O 1
ATOM 11992 N N . ARG C 1 490 ? -16.314 62.774 -5.357 1.00 53.50 698 ARG C N 1
ATOM 11993 C CA . ARG C 1 490 ? -17.462 62.647 -6.271 1.00 54.03 698 ARG C CA 1
ATOM 11994 C C . ARG C 1 490 ? -18.689 63.438 -5.772 1.00 53.93 698 ARG C C 1
ATOM 11995 O O . ARG C 1 490 ? -18.868 63.647 -4.566 1.00 54.34 698 ARG C O 1
ATOM 12003 N N . PHE C 1 491 ? -19.522 63.864 -6.714 1.00 53.51 699 PHE C N 1
ATOM 12004 C CA . PHE C 1 491 ? -20.490 64.891 -6.462 1.00 53.27 699 PHE C CA 1
ATOM 12005 C C . PHE C 1 491 ? -21.867 64.512 -6.937 1.00 53.07 699 PHE C C 1
ATOM 12006 O O . PHE C 1 491 ? -22.053 64.035 -8.055 1.00 52.81 699 PHE C O 1
ATOM 12014 N N . TYR C 1 492 ? -22.838 64.765 -6.073 1.00 53.02 700 TYR C N 1
ATOM 12015 C CA . TYR C 1 492 ? -24.230 64.507 -6.368 1.00 52.61 700 TYR C CA 1
ATOM 12016 C C . TYR C 1 492 ? -24.997 65.796 -6.462 1.00 53.00 700 TYR C C 1
ATOM 12017 O O . TYR C 1 492 ? -24.839 66.713 -5.635 1.00 52.76 700 TYR C O 1
ATOM 12026 N N . GLU C 1 493 ? -25.810 65.866 -7.505 1.00 53.38 701 GLU C N 1
ATOM 12027 C CA . GLU C 1 493 ? -26.783 66.925 -7.649 1.00 53.83 701 GLU C CA 1
ATOM 12028 C C . GLU C 1 493 ? -28.124 66.281 -7.449 1.00 53.91 701 GLU C C 1
ATOM 12029 O O . GLU C 1 493 ? -28.553 65.412 -8.215 1.00 53.69 701 GLU C O 1
ATOM 12035 N N . GLY C 1 494 ? -28.795 66.694 -6.388 1.00 54.49 702 GLY C N 1
ATOM 12036 C CA . GLY C 1 494 ? -29.941 65.923 -5.941 1.00 54.50 702 GLY C CA 1
ATOM 12037 C C . GLY C 1 494 ? -29.441 64.498 -5.780 1.00 54.22 702 GLY C C 1
ATOM 12038 O O . GLY C 1 494 ? -28.396 64.268 -5.169 1.00 54.39 702 GLY C O 1
ATOM 12039 N N . PRO C 1 495 ? -30.155 63.534 -6.352 1.00 53.93 703 PRO C N 1
ATOM 12040 C CA . PRO C 1 495 ? -29.766 62.180 -6.076 1.00 54.11 703 PRO C CA 1
ATOM 12041 C C . PRO C 1 495 ? -29.006 61.583 -7.244 1.00 54.54 703 PRO C C 1
ATOM 12042 O O . PRO C 1 495 ? -28.781 60.384 -7.250 1.00 55.23 703 PRO C O 1
ATOM 12046 N N . GLU C 1 496 ? -28.629 62.402 -8.228 1.00 54.54 704 GLU C N 1
ATOM 12047 C CA . GLU C 1 496 ? -27.865 61.922 -9.371 1.00 54.42 704 GLU C CA 1
ATOM 12048 C C . GLU C 1 496 ? -26.385 62.242 -9.160 1.00 53.22 704 GLU C C 1
ATOM 12049 O O . GLU C 1 496 ? -26.048 63.381 -8.803 1.00 53.36 704 GLU C O 1
ATOM 12055 N N . LEU C 1 497 ? -25.517 61.235 -9.337 1.00 51.77 705 LEU C N 1
ATOM 12056 C CA . LEU C 1 497 ? -24.045 61.417 -9.345 1.00 50.30 705 LEU C CA 1
ATOM 12057 C C . LEU C 1 497 ? -23.682 62.230 -10.587 1.00 49.93 705 LEU C C 1
ATOM 12058 O O . LEU C 1 497 ? -24.176 61.894 -11.651 1.00 50.35 705 LEU C O 1
ATOM 12063 N N . VAL C 1 498 ? -22.864 63.291 -10.479 1.00 49.11 706 VAL C N 1
ATOM 12064 C CA . VAL C 1 498 ? -22.642 64.218 -11.638 1.00 48.02 706 VAL C CA 1
ATOM 12065 C C . VAL C 1 498 ? -21.187 64.410 -11.994 1.00 48.16 706 VAL C C 1
ATOM 12066 O O . VAL C 1 498 ? -20.857 64.896 -13.080 1.00 48.06 706 VAL C O 1
ATOM 12070 N N . ALA C 1 499 ? -20.317 64.059 -11.064 1.00 48.36 707 ALA C N 1
ATOM 12071 C CA . ALA C 1 499 ? -18.906 64.264 -11.260 1.00 48.98 707 ALA C CA 1
ATOM 12072 C C . ALA C 1 499 ? -18.212 63.259 -10.388 1.00 49.57 707 ALA C C 1
ATOM 12073 O O . ALA C 1 499 ? -18.694 62.921 -9.322 1.00 49.58 707 ALA C O 1
ATOM 12075 N N . ASP C 1 500 ? -17.085 62.760 -10.868 1.00 50.43 708 ASP C N 1
ATOM 12076 C CA . ASP C 1 500 ? -16.368 61.697 -10.199 1.00 51.05 708 ASP C CA 1
ATOM 12077 C C . ASP C 1 500 ? -14.913 61.803 -10.662 1.00 51.32 708 ASP C C 1
ATOM 12078 O O . ASP C 1 500 ? -14.603 61.700 -11.856 1.00 51.93 708 ASP C O 1
ATOM 12083 N N . SER C 1 501 ? -14.033 62.063 -9.702 1.00 51.35 709 SER C N 1
ATOM 12084 C CA . SER C 1 501 ? -12.600 62.155 -9.920 1.00 51.14 709 SER C CA 1
ATOM 12085 C C . SER C 1 501 ? -12.070 60.822 -10.343 1.00 51.55 709 SER C C 1
ATOM 12086 O O . SER C 1 501 ? -10.985 60.735 -10.896 1.00 51.97 709 SER C O 1
ATOM 12089 N N . ASN C 1 502 ? -12.821 59.773 -10.037 1.00 51.88 710 ASN C N 1
ATOM 12090 C CA . ASN C 1 502 ? -12.294 58.433 -10.079 1.00 52.41 710 ASN C CA 1
ATOM 12091 C C . ASN C 1 502 ? -11.105 58.342 -9.123 1.00 52.25 710 ASN C C 1
ATOM 12092 O O . ASN C 1 502 ? -10.780 59.316 -8.425 1.00 52.63 710 ASN C O 1
ATOM 12097 N N . VAL C 1 503 ? -10.447 57.185 -9.096 1.00 51.97 711 VAL C N 1
ATOM 12098 C CA . VAL C 1 503 ? -9.293 56.967 -8.213 1.00 51.25 711 VAL C CA 1
ATOM 12099 C C . VAL C 1 503 ? -8.106 57.839 -8.615 1.00 50.46 711 VAL C C 1
ATOM 12100 O O . VAL C 1 503 ? -7.583 57.732 -9.714 1.00 50.27 711 VAL C O 1
ATOM 12104 N N . VAL C 1 504 ? -7.729 58.725 -7.707 1.00 49.67 712 VAL C N 1
ATOM 12105 C CA . VAL C 1 504 ? -6.632 59.643 -7.911 1.00 49.20 712 VAL C CA 1
ATOM 12106 C C . VAL C 1 504 ? -5.505 59.316 -6.921 1.00 49.33 712 VAL C C 1
ATOM 12107 O O . VAL C 1 504 ? -5.671 59.415 -5.707 1.00 49.39 712 VAL C O 1
ATOM 12111 N N . LEU C 1 505 ? -4.361 58.899 -7.445 1.00 49.36 713 LEU C N 1
ATOM 12112 C CA . LEU C 1 505 ? -3.224 58.581 -6.600 1.00 49.25 713 LEU C CA 1
ATOM 12113 C C . LEU C 1 505 ? -2.359 59.804 -6.499 1.00 49.40 713 LEU C C 1
ATOM 12114 O O . LEU C 1 505 ? -1.851 60.268 -7.513 1.00 49.62 713 LEU C O 1
ATOM 12119 N N . ASP C 1 506 ? -2.210 60.332 -5.283 1.00 49.58 714 ASP C N 1
ATOM 12120 C CA . ASP C 1 506 ? -1.251 61.411 -4.976 1.00 49.73 714 ASP C CA 1
ATOM 12121 C C . ASP C 1 506 ? -0.804 61.268 -3.531 1.00 49.55 714 ASP C C 1
ATOM 12122 O O . ASP C 1 506 ? -1.510 60.711 -2.703 1.00 49.64 714 ASP C O 1
ATOM 12127 N N . THR C 1 507 ? 0.371 61.779 -3.222 1.00 49.55 715 THR C N 1
ATOM 12128 C CA . THR C 1 507 ? 0.962 61.479 -1.945 1.00 49.43 715 THR C CA 1
ATOM 12129 C C . THR C 1 507 ? 1.612 62.675 -1.225 1.00 49.89 715 THR C C 1
ATOM 12130 O O . THR C 1 507 ? 2.247 62.511 -0.188 1.00 49.75 715 THR C O 1
ATOM 12134 N N . THR C 1 508 ? 1.388 63.877 -1.756 1.00 50.47 716 THR C N 1
ATOM 12135 C CA . THR C 1 508 ? 1.980 65.114 -1.247 1.00 51.02 716 THR C CA 1
ATOM 12136 C C . THR C 1 508 ? 1.698 65.409 0.235 1.00 51.88 716 THR C C 1
ATOM 12137 O O . THR C 1 508 ? 2.537 66.019 0.915 1.00 52.28 716 THR C O 1
ATOM 12141 N N . MET C 1 509 ? 0.515 65.040 0.724 1.00 52.51 717 MET C N 1
ATOM 12142 C CA . MET C 1 509 ? 0.278 65.005 2.174 1.00 53.06 717 MET C CA 1
ATOM 12143 C C . MET C 1 509 ? -0.433 63.762 2.616 1.00 53.13 717 MET C C 1
ATOM 12144 O O . MET C 1 509 ? -1.583 63.494 2.240 1.00 52.80 717 MET C O 1
ATOM 12149 N N . ARG C 1 510 ? 0.294 63.000 3.420 1.00 53.37 718 ARG C N 1
ATOM 12150 C CA . ARG C 1 510 ? -0.201 61.762 3.967 1.00 53.67 718 ARG C CA 1
ATOM 12151 C C . ARG C 1 510 ? -0.882 61.995 5.306 1.00 53.82 718 ARG C C 1
ATOM 12152 O O . ARG C 1 510 ? -0.309 61.692 6.358 1.00 54.35 718 ARG C O 1
ATOM 12160 N N . GLY C 1 511 ? -2.105 62.519 5.263 1.00 53.48 719 GLY C N 1
ATOM 12161 C CA . GLY C 1 511 ? -2.899 62.747 6.467 1.00 52.88 719 GLY C CA 1
ATOM 12162 C C . GLY C 1 511 ? -3.052 64.225 6.734 1.00 52.62 719 GLY C C 1
ATOM 12163 O O . GLY C 1 511 ? -2.410 65.046 6.066 1.00 52.73 719 GLY C O 1
ATOM 12164 N N . GLY C 1 512 ? -3.906 64.565 7.700 1.00 52.26 720 GLY C N 1
ATOM 12165 C CA . GLY C 1 512 ? -4.194 65.964 8.019 1.00 51.63 720 GLY C CA 1
ATOM 12166 C C . GLY C 1 512 ? -5.636 66.292 8.348 1.00 51.34 720 GLY C C 1
ATOM 12167 O O . GLY C 1 512 ? -6.479 65.410 8.472 1.00 51.14 720 GLY C O 1
ATOM 12168 N N . ARG C 1 513 ? -5.924 67.580 8.474 1.00 51.28 721 ARG C N 1
ATOM 12169 C CA . ARG C 1 513 ? -7.226 68.004 8.960 1.00 51.22 721 ARG C CA 1
ATOM 12170 C C . ARG C 1 513 ? -8.227 68.360 7.866 1.00 51.34 721 ARG C C 1
ATOM 12171 O O . ARG C 1 513 ? -7.880 68.478 6.683 1.00 51.39 721 ARG C O 1
ATOM 12179 N N . LEU C 1 514 ? -9.477 68.513 8.279 1.00 51.09 722 LEU C N 1
ATOM 12180 C CA . LEU C 1 514 ? -10.545 68.801 7.355 1.00 51.24 722 LEU C CA 1
ATOM 12181 C C . LEU C 1 514 ? -11.037 70.236 7.519 1.00 51.95 722 LEU C C 1
ATOM 12182 O O . LEU C 1 514 ? -10.967 70.821 8.618 1.00 52.64 722 LEU C O 1
ATOM 12187 N N . GLY C 1 515 ? -11.545 70.810 6.435 1.00 51.84 723 GLY C N 1
ATOM 12188 C CA . GLY C 1 515 ? -12.109 72.132 6.522 1.00 51.46 723 GLY C CA 1
ATOM 12189 C C . GLY C 1 515 ? -12.764 72.568 5.238 1.00 51.86 723 GLY C C 1
ATOM 12190 O O . GLY C 1 515 ? -12.974 71.786 4.299 1.00 51.75 723 GLY C O 1
ATOM 12191 N N . VAL C 1 516 ? -13.088 73.848 5.207 1.00 51.92 724 VAL C N 1
ATOM 12192 C CA . VAL C 1 516 ? -13.756 74.437 4.070 1.00 51.63 724 VAL C CA 1
ATOM 12193 C C . VAL C 1 516 ? -12.925 75.620 3.546 1.00 51.76 724 VAL C C 1
ATOM 12194 O O . VAL C 1 516 ? -12.095 76.210 4.282 1.00 51.27 724 VAL C O 1
ATOM 12198 N N . PHE C 1 517 ? -13.162 75.947 2.270 1.00 51.53 725 PHE C N 1
ATOM 12199 C CA . PHE C 1 517 ? -12.388 76.946 1.534 1.00 50.84 725 PHE C CA 1
ATOM 12200 C C . PHE C 1 517 ? -13.335 77.846 0.765 1.00 51.06 725 PHE C C 1
ATOM 12201 O O . PHE C 1 517 ? -14.340 77.390 0.231 1.00 51.14 725 PHE C O 1
ATOM 12209 N N . CYS C 1 518 ? -13.017 79.127 0.720 1.00 51.42 726 CYS C N 1
ATOM 12210 C CA . CYS C 1 518 ? -13.611 80.001 -0.277 1.00 52.46 726 CYS C CA 1
ATOM 12211 C C . CYS C 1 518 ? -12.642 81.065 -0.731 1.00 52.07 726 CYS C C 1
ATOM 12212 O O . CYS C 1 518 ? -11.585 81.277 -0.130 1.00 52.01 726 CYS C O 1
ATOM 12215 N N . PHE C 1 519 ? -13.020 81.741 -1.803 1.00 51.92 727 PHE C N 1
ATOM 12216 C CA . PHE C 1 519 ? -12.193 82.770 -2.387 1.00 51.78 727 PHE C CA 1
ATOM 12217 C C . PHE C 1 519 ? -13.159 83.621 -3.178 1.00 51.49 727 PHE C C 1
ATOM 12218 O O . PHE C 1 519 ? -13.614 83.208 -4.250 1.00 51.63 727 PHE C O 1
ATOM 12226 N N . SER C 1 520 ? -13.508 84.772 -2.592 1.00 50.99 728 SER C N 1
ATOM 12227 C CA . SER C 1 520 ? -14.267 85.845 -3.244 1.00 50.30 728 SER C CA 1
ATOM 12228 C C . SER C 1 520 ? -15.767 85.568 -3.426 1.00 50.62 728 SER C C 1
ATOM 12229 O O . SER C 1 520 ? -16.419 86.236 -4.213 1.00 50.24 728 SER C O 1
ATOM 12232 N N . GLN C 1 521 ? -16.311 84.595 -2.694 1.00 51.39 729 GLN C N 1
ATOM 12233 C CA . GLN C 1 521 ? -17.766 84.308 -2.723 1.00 51.93 729 GLN C CA 1
ATOM 12234 C C . GLN C 1 521 ? -18.439 84.462 -1.368 1.00 52.63 729 GLN C C 1
ATOM 12235 O O . GLN C 1 521 ? -17.902 84.052 -0.322 1.00 52.86 729 GLN C O 1
ATOM 12241 N N . GLU C 1 522 ? -19.634 85.027 -1.403 1.00 53.24 730 GLU C N 1
ATOM 12242 C CA . GLU C 1 522 ? -20.387 85.297 -0.190 1.00 53.77 730 GLU C CA 1
ATOM 12243 C C . GLU C 1 522 ? -21.661 84.464 -0.113 1.00 54.17 730 GLU C C 1
ATOM 12244 O O . GLU C 1 522 ? -22.291 84.181 -1.145 1.00 54.90 730 GLU C O 1
ATOM 12250 N N . ASN C 1 523 ? -22.012 84.093 1.125 1.00 53.86 731 ASN C N 1
ATOM 12251 C CA . ASN C 1 523 ? -23.149 83.238 1.509 1.00 53.27 731 ASN C CA 1
ATOM 12252 C C . ASN C 1 523 ? -23.073 81.800 1.125 1.00 52.85 731 ASN C C 1
ATOM 12253 O O . ASN C 1 523 ? -24.083 81.202 0.786 1.00 53.50 731 ASN C O 1
ATOM 12258 N N . ILE C 1 524 ? -21.890 81.222 1.191 1.00 52.18 732 ILE C N 1
ATOM 12259 C CA . ILE C 1 524 ? -21.760 79.795 0.958 1.00 51.25 732 ILE C CA 1
ATOM 12260 C C . ILE C 1 524 ? -22.216 79.087 2.256 1.00 50.94 732 ILE C C 1
ATOM 12261 O O . ILE C 1 524 ? -21.723 79.414 3.348 1.00 50.69 732 ILE C O 1
ATOM 12266 N N . ILE C 1 525 ? -23.176 78.164 2.125 1.00 50.10 733 ILE C N 1
ATOM 12267 C CA . ILE C 1 525 ? -23.487 77.189 3.179 1.00 49.45 733 ILE C CA 1
ATOM 12268 C C . ILE C 1 525 ? -22.838 75.836 2.856 1.00 49.47 733 ILE C C 1
ATOM 12269 O O . ILE C 1 525 ? -23.079 75.300 1.784 1.00 49.36 733 ILE C O 1
ATOM 12274 N N . TRP C 1 526 ? -22.004 75.302 3.750 1.00 49.75 734 TRP C N 1
ATOM 12275 C CA . TRP C 1 526 ? -21.612 73.886 3.696 1.00 50.31 734 TRP C CA 1
ATOM 12276 C C . TRP C 1 526 ? -22.395 73.186 4.795 1.00 51.00 734 TRP C C 1
ATOM 12277 O O . TRP C 1 526 ? -22.024 73.295 5.983 1.00 51.71 734 TRP C O 1
ATOM 12288 N N . ALA C 1 527 ? -23.463 72.473 4.430 1.00 51.21 735 ALA C N 1
ATOM 12289 C CA . ALA C 1 527 ? -24.421 71.954 5.417 1.00 51.51 735 ALA C CA 1
ATOM 12290 C C . ALA C 1 527 ? -24.312 70.451 5.664 1.00 52.24 735 ALA C C 1
ATOM 12291 O O . ALA C 1 527 ? -23.811 69.682 4.802 1.00 52.24 735 ALA C O 1
ATOM 12293 N N . ASN C 1 528 ? -24.779 70.042 6.855 1.00 52.76 736 ASN C N 1
ATOM 12294 C CA . ASN C 1 528 ? -24.973 68.630 7.180 1.00 52.93 736 ASN C CA 1
ATOM 12295 C C . ASN C 1 528 ? -23.683 67.810 6.901 1.00 52.81 736 ASN C C 1
ATOM 12296 O O . ASN C 1 528 ? -23.664 66.798 6.169 1.00 52.13 736 ASN C O 1
ATOM 12301 N N . LEU C 1 529 ? -22.606 68.312 7.513 1.00 52.57 737 LEU C N 1
ATOM 12302 C CA . LEU C 1 529 ? -21.257 67.821 7.342 1.00 52.09 737 LEU C CA 1
ATOM 12303 C C . LEU C 1 529 ? -21.115 66.521 8.058 1.00 52.21 737 LEU C C 1
ATOM 12304 O O . LEU C 1 529 ? -21.700 66.344 9.123 1.00 52.85 737 LEU C O 1
ATOM 12309 N N . ARG C 1 530 ? -20.345 65.603 7.489 1.00 51.97 738 ARG C N 1
ATOM 12310 C CA . ARG C 1 530 ? -20.067 64.348 8.169 1.00 51.94 738 ARG C CA 1
ATOM 12311 C C . ARG C 1 530 ? -18.643 63.899 7.908 1.00 52.07 738 ARG C C 1
ATOM 12312 O O . ARG C 1 530 ? -18.190 63.886 6.765 1.00 51.84 738 ARG C O 1
ATOM 12320 N N . TYR C 1 531 ? -17.925 63.574 8.977 1.00 52.59 739 TYR C N 1
ATOM 12321 C CA . TYR C 1 531 ? -16.657 62.893 8.820 1.00 53.80 739 TYR C CA 1
ATOM 12322 C C . TYR C 1 531 ? -16.496 61.605 9.637 1.00 54.74 739 TYR C C 1
ATOM 12323 O O . TYR C 1 531 ? -17.147 61.398 10.660 1.00 54.87 739 TYR C O 1
ATOM 12332 N N . ARG C 1 532 ? -15.635 60.720 9.160 1.00 55.83 740 ARG C N 1
ATOM 12333 C CA . ARG C 1 532 ? -15.517 59.406 9.746 1.00 56.75 740 ARG C CA 1
ATOM 12334 C C . ARG C 1 532 ? -14.115 58.934 9.502 1.00 57.51 740 ARG C C 1
ATOM 12335 O O . ARG C 1 532 ? -13.537 59.174 8.439 1.00 57.66 740 ARG C O 1
ATOM 12343 N N . CYS C 1 533 ? -13.571 58.267 10.504 1.00 58.46 741 CYS C N 1
ATOM 12344 C CA . CYS C 1 533 ? -12.331 57.532 10.387 1.00 59.88 741 CYS C CA 1
ATOM 12345 C C . CYS C 1 533 ? -12.555 56.339 9.483 1.00 59.13 741 CYS C C 1
ATOM 12346 O O . CYS C 1 533 ? -13.434 55.525 9.743 1.00 59.10 741 CYS C O 1
ATOM 12349 N N . ASN C 1 534 ? -11.804 56.246 8.399 1.00 58.83 742 ASN C N 1
ATOM 12350 C CA . ASN C 1 534 ? -11.912 55.078 7.549 1.00 58.85 742 ASN C CA 1
ATOM 12351 C C . ASN C 1 534 ? -10.595 54.745 6.898 1.00 58.83 742 ASN C C 1
ATOM 12352 O O . ASN C 1 534 ? -10.172 55.392 5.939 1.00 58.48 742 ASN C O 1
ATOM 12357 N N . ASP C 1 535 ? -9.970 53.706 7.446 1.00 59.03 743 ASP C N 1
ATOM 12358 C CA . ASP C 1 535 ? -8.698 53.204 6.986 1.00 59.08 743 ASP C CA 1
ATOM 12359 C C . ASP C 1 535 ? -8.824 52.091 5.953 1.00 59.32 743 ASP C C 1
ATOM 12360 O O . ASP C 1 535 ? -7.890 51.894 5.193 1.00 59.41 743 ASP C O 1
ATOM 12365 N N . THR C 1 536 ? -9.947 51.364 5.899 1.00 59.78 744 THR C N 1
ATOM 12366 C CA . THR C 1 536 ? -10.053 50.259 4.920 1.00 60.08 744 THR C CA 1
ATOM 12367 C C . THR C 1 536 ? -10.132 50.747 3.467 1.00 61.01 744 THR C C 1
ATOM 12368 O O . THR C 1 536 ? -11.073 51.448 3.088 1.00 61.14 744 THR C O 1
ATOM 12372 N N . ILE C 1 537 ? -9.098 50.391 2.694 1.00 62.12 745 ILE C N 1
ATOM 12373 C CA . ILE C 1 537 ? -8.877 50.816 1.297 1.00 63.21 745 ILE C CA 1
ATOM 12374 C C . ILE C 1 537 ? -9.964 50.273 0.384 1.00 64.62 745 ILE C C 1
ATOM 12375 O O . ILE C 1 537 ? -10.344 49.106 0.508 1.00 64.66 745 ILE C O 1
ATOM 12380 N N . PRO C 1 538 ? -10.467 51.106 -0.545 1.00 66.04 746 PRO C N 1
ATOM 12381 C CA . PRO C 1 538 ? -11.635 50.647 -1.267 1.00 67.30 746 PRO C CA 1
ATOM 12382 C C . PRO C 1 538 ? -11.267 49.665 -2.344 1.00 68.73 746 PRO C C 1
ATOM 12383 O O . PRO C 1 538 ? -10.118 49.604 -2.776 1.00 68.70 746 PRO C O 1
ATOM 12387 N N . GLU C 1 539 ? -12.268 48.901 -2.752 1.00 70.64 747 GLU C N 1
ATOM 12388 C CA . GLU C 1 539 ? -12.116 47.851 -3.728 1.00 72.47 747 GLU C CA 1
ATOM 12389 C C . GLU C 1 539 ? -11.325 48.349 -4.935 1.00 72.79 747 GLU C C 1
ATOM 12390 O O . GLU C 1 539 ? -10.269 47.803 -5.254 1.00 73.04 747 GLU C O 1
ATOM 12396 N N . ASP C 1 540 ? -11.812 49.415 -5.568 1.00 73.17 748 ASP C N 1
ATOM 12397 C CA . ASP C 1 540 ? -11.338 49.794 -6.899 1.00 73.78 748 ASP C CA 1
ATOM 12398 C C . ASP C 1 540 ? -9.929 50.396 -6.921 1.00 73.58 748 ASP C C 1
ATOM 12399 O O . ASP C 1 540 ? -9.445 50.835 -7.970 1.00 73.66 748 ASP C O 1
ATOM 12404 N N . TYR C 1 541 ? -9.274 50.423 -5.765 1.00 73.42 749 TYR C N 1
ATOM 12405 C CA . TYR C 1 541 ? -7.897 50.873 -5.707 1.00 73.30 749 TYR C CA 1
ATOM 12406 C C . TYR C 1 541 ? -7.020 49.846 -6.398 1.00 74.21 749 TYR C C 1
ATOM 12407 O O . TYR C 1 541 ? -6.137 50.192 -7.195 1.00 73.89 749 TYR C O 1
ATOM 12416 N N . GLU C 1 542 ? -7.290 48.579 -6.076 1.00 75.44 750 GLU C N 1
ATOM 12417 C CA . GLU C 1 542 ? -6.562 47.435 -6.622 1.00 76.71 750 GLU C CA 1
ATOM 12418 C C . GLU C 1 542 ? -6.805 47.328 -8.119 1.00 77.11 750 GLU C C 1
ATOM 12419 O O . GLU C 1 542 ? -5.866 47.103 -8.866 1.00 77.25 750 GLU C O 1
ATOM 12425 N N . THR C 1 543 ? -8.062 47.507 -8.537 1.00 77.80 751 THR C N 1
ATOM 12426 C CA . THR C 1 543 ? -8.458 47.603 -9.958 1.00 78.43 751 THR C CA 1
ATOM 12427 C C . THR C 1 543 ? -7.647 48.632 -10.755 1.00 79.13 751 THR C C 1
ATOM 12428 O O . THR C 1 543 ? -7.426 48.438 -11.952 1.00 79.03 751 THR C O 1
ATOM 12432 N N . HIS C 1 544 ? -7.245 49.725 -10.092 1.00 80.13 752 HIS C N 1
ATOM 12433 C CA . HIS C 1 544 ? -6.352 50.750 -10.671 1.00 81.08 752 HIS C CA 1
ATOM 12434 C C . HIS C 1 544 ? -4.915 50.216 -10.836 1.00 81.49 752 HIS C C 1
ATOM 12435 O O . HIS C 1 544 ? -4.224 50.544 -11.815 1.00 81.71 752 HIS C O 1
ATOM 12442 N N . GLN C 1 545 ? -4.475 49.389 -9.886 1.00 81.70 753 GLN C N 1
ATOM 12443 C CA . GLN C 1 545 ? -3.119 48.842 -9.916 1.00 81.80 753 GLN C CA 1
ATOM 12444 C C . GLN C 1 545 ? -3.020 47.612 -10.819 1.00 82.11 753 GLN C C 1
ATOM 12445 O O . GLN C 1 545 ? -2.026 47.433 -11.519 1.00 82.20 753 GLN C O 1
ATOM 12451 N N . LEU C 1 546 ? -4.059 46.775 -10.794 1.00 82.64 754 LEU C N 1
ATOM 12452 C CA . LEU C 1 546 ? -4.211 45.607 -11.689 1.00 82.94 754 LEU C CA 1
ATOM 12453 C C . LEU C 1 546 ? -4.410 46.052 -13.162 1.00 83.37 754 LEU C C 1
ATOM 12454 O O . LEU C 1 546 ? -4.385 45.209 -14.080 1.00 83.50 754 LEU C O 1
ATOM 12459 N N . ARG C 1 547 ? -4.565 47.375 -13.365 1.00 83.48 755 ARG C N 1
ATOM 12460 C CA . ARG C 1 547 ? -4.891 47.993 -14.665 1.00 83.40 755 ARG C CA 1
ATOM 12461 C C . ARG C 1 547 ? -3.679 48.583 -15.426 1.00 83.40 755 ARG C C 1
ATOM 12462 O O . ARG C 1 547 ? -3.845 49.334 -16.392 1.00 83.45 755 ARG C O 1
ATOM 12470 N N . GLN C 1 548 ? -2.466 48.235 -14.996 1.00 83.46 756 GLN C N 1
ATOM 12471 C CA . GLN C 1 548 ? -1.237 48.558 -15.744 1.00 83.48 756 GLN C CA 1
ATOM 12472 C C . GLN C 1 548 ? -1.046 47.639 -16.959 1.00 83.41 756 GLN C C 1
ATOM 12473 O O . GLN C 1 548 ? -0.363 48.008 -17.919 1.00 83.47 756 GLN C O 1
ATOM 12479 N N . ALA C 1 549 ? -1.632 46.440 -16.894 1.00 83.16 757 ALA C N 1
ATOM 12480 C CA . ALA C 1 549 ? -1.678 45.507 -18.021 1.00 82.96 757 ALA C CA 1
ATOM 12481 C C . ALA C 1 549 ? -2.989 44.739 -17.978 1.00 82.71 757 ALA C C 1
ATOM 12482 O O . ALA C 1 549 ? -4.040 45.330 -17.746 1.00 82.33 757 ALA C O 1
#

Secondary structure (DSSP, 8-state):
--B--B-TTSSBP---TTEEEEE-TTS-EEEEEPTTEESSSSS-EE-TTSSS--SS--SS-SGGGSPPSSSSS--TT---TT-SSS-GGG-TTTT-SSS-GGG-SSSSS--TT---TT-SSS-GGG-SSTTS--TT---TTSSSS-GGG-SSTT-SSS-STT-SSTTS--TT---TT-SSS-GGG-S-TTS--TT---TT-SSS-TTT-----TT-SS--GGG-SSTTS--TT---TT-SSS-TTT-SSSS-SSS-GGG-SSTTS--TT---SSSSSS-STTTT-TT-SSS-GGG-SSTT-SS--S---SSEEEEESSTT-SS-----EEEETTTTEEEE-S--SSEEEEEEEEESSEEEEEEEEE--SS---EEEEEEEEEETTEEEEEEEESS-EE-S--SSS--EE-SS-EEEEEE-SS-TTHHHHHHHHSSS-BTTTEEEEEE-TT---PPTT-EEEEEEEEEGGGTEEEEEEEETTEEEEE---EE--SSSSEEEEEEEES-S-EEEEEEEEEE--SPPTHHHHHHH---/----BB-TTSSBP---TTEEEEE-TTS-EEEEEPTTEESSTTS-EE-TT-SSS-SS--SSSSGGGS--SSTTS--TT---TT-SSS-GGG-TTTT-SSS-GGG-SSTTS--TT---TT-SSS-GGG-TTTTS--TT---TT-SSS-TTT-SSTTSSSS-TTT-SSTTS--TT---SS-SSS-GGG-SSTTS--TT---TT-SSS-TTT-----TT-SSS-GGG-SSSSS--TT---TT-SS--GGG-SSSSTTS--SSS-SSSSS--TT---TT-BSB-STTSS-TT-SSS-TTT-S-TT-TT--S---SSEEEEES-TT-SS-----EEEETTTTEEEE-S--S-EEEEEEEEESSEEEEEEEEE--SS---EEEEEEEEEETTEEEEEEEESS-EE-S--SSS--EE-SS-EEEEEE-SS-TTHHHHHHHHSSS-BTTTEEEEEE-TT--PPPTT-EEEEEEEEETTTTEEEEEEEETTEEEE--TTEE--S-SSEEEEEEEES---EEEEEEE--B--S--THHHHHHHTT-/-----B-TTSSB--S-TTEEEEE-TTS-EEEEEPTTEEESSSSEEE-TTSSSS-SS--SSSSGGGSPPSSSSS--TT---TT-SSS-GGG-TTTT-SSS-GGG-SSTTS--TT---TT-SSS-GGG-TTTTS--TT---TT-SSS-TTT-SSTT-SSS-GGG-S-SSS--TT---TT-SSS-GGG-SSSSS--TT---TTTSSS-TTT-----TT-SSS-GGG-SSTTS--TT---TT-SSS-GGG-S-SS-SSS-GGG-SSSSS--SS---TTSSSS-STTSS-TT-SSS-TTT-SSTT-SS--S---SSEEEEES-TT-SS-----EEEETTTTEEEE-S--SSEEEEEEEEESSEEEEEEEEE--SS---EEEEEEEEEETTEEEEEEEESS-EE-S---SS--EE-SS-EEEEEE-SS-TTHHHHHHHHSSS-BTTTEEEEEE-TT--PPPTT-EEEEEEEEETTTTEEEEEEEETTEEEEE---EE--S-SSEEEEEEEES---EEEEEEEEEE--S--THHHHHHGGG-

Nearest PDB structures (foldseek):
  3fby-assembly3_C  TM=1.002E+00  e=0.000E+00  Homo sapiens
  2rhp-assembly1_A  TM=9.674E-01  e=1.126E-72  unclassified
  1yo8-assembly1_A  TM=9.567E-01  e=8.916E-73  Homo sapiens
  1ux6-assembly1_A  TM=9.336E-01  e=3.277E-48  Homo sapiens
  1dzq-assembly1_B  TM=5.132E-01  e=3.388E-06  Ulex europaeus

Sequence (1605 aa):
NSAQRFCPDGSPSECHEHADCVLERDGSRSCVCAVGWAGNGILCGRDTDLDGFPDEKLRCPERQCRKDNCVTVPNSGQEDVDRDGIGDACDPDADGDGVPNEKDNCPLVRNPDQRNTDEDKWGDACDNCRSQKNDDQKDTDQDGRGDACDDDIDGDRIRNQADNCPRVPNSDQKDSDGDGIGDACDNCPQKSNPDQADVDHDFVGDACDSDQDQDGDGHQDSRDNCPTVPNSAQEDSDHDGQGDACDDDDDNDGVPDSRDNCRLVPNPGQEDADRDGVGDVCQDDFDADKVVDKIDVCPENAEVTLTDFRAFQTVVLDPEGDAQIDPNWVVLNQGREIVQTMNSDPGLAVGYTAFNGVDFEGTFHVNTVTDDDYAGFIFGYQDSSSFYVVMWKQMEQTYWQANPFRAVAEPGIQLKAVKSSTGPGEQLRNALWHTGDTESQVRLLWKDPRNVGWKDKKSYRWFLQHRPQVGYIRVRFYEGPELVADSNVVLDTTMRGGRLGVFCFSQENIIWANLRYRCNDTIPEDYETHQLRQANSAQRFCPDGSPSECHEHADCVLERDGSRSCVCAVGWAGNGILCGRDTDLDGFPDEKLRCPERQCRKDNCVTVPNSGQEDVDRDGIGDACDPDADGDGVPNEKDNCPLVRNPDQRNTDEDKWGDACDNCRSQKNDDQKDTDQDGRGDACDDDIDGDRIRNQADNCPRVPNSDQKDSDGDGIGDACDNCPQKSNPDQADVDHDFVGDACDSDQDQDGDGHQDSRDNCPTVPNSAQEDSDHDGQGDACDDDDDNDGVPDSRDNCRLVPNPGQEDADRDGVGDVCQDDFDADKVVDKIDVCPENAEVTLTDFRAFQTVVLDPEGDAQIDPNWVVLNQGREIVQTMNSDPGLAVGYTAFNGVDFEGTFHVNTVTDDDYAGFIFGYQDSSSFYVVMWKQMEQTYWQANPFRAVAEPGIQLKAVKSSTGPGEQLRNALWHTGDTESQVRLLWKDPRNVGWKDKKSYRWFLQHRPQVGYIRVRFYEGPELVADSNVVLDTTMRGGRLGVFCFSQENIIWANLRYRCNDTIPEDYETHQLRQANSAQRFCPDGSPSECHEHADCVLERDGSRSCVCAVGWAGNGILCGRDTDLDGFPDEKLRCPERQCRKDNCVTVPNSGQEDVDRDGIGDACDPDADGDGVPNEKDNCPLVRNPDQRNTDEDKWGDACDNCRSQKNDDQKDTDQDGRGDACDDDIDGDRIRNQADNCPRVPNSDQKDSDGDGIGDACDNCPQKSNPDQADVDHDFVGDACDSDQDQDGDGHQDSRDNCPTVPNSAQEDSDHDGQGDACDDDDDNDGVPDSRDNCRLVPNPGQEDADRDGVGDVCQDDFDADKVVDKIDVCPENAEVTLTDFRAFQTVVLDPEGDAQIDPNWVVLNQGREIVQTMNSDPGLAVGYTAFNGVDFEGTFHVNTVTDDDYAGFIFGYQDSSSFYVVMWKQMEQTYWQANPFRAVAEPGIQLKAVKSSTGPGEQLRNALWHTGDTESQVRLLWKDPRNVGWKDKKSYRWFLQHRPQVGYIRVRFYEGPELVADSNVVLDTTMRGGRLGVFCFSQENIIWANLRYRCNDTIPEDYETHQLRQA

Solvent-accessible surface area: 75025 Å² total; per-residue (Å²): 209,67,17,4,114,29,11,83,37,6,1,19,12,90,5,7,63,62,15,81,24,47,72,33,224,66,29,25,88,35,36,71,24,33,46,3,38,4,13,31,4,98,50,11,14,133,4,71,1,8,1,22,12,0,25,122,151,27,220,18,135,63,114,66,2,150,98,1,30,4,50,85,19,1,4,4,11,19,56,26,66,34,190,75,54,73,0,31,42,54,9,95,29,2,1,31,17,62,25,44,45,146,149,8,30,0,40,84,55,152,4,98,107,45,134,36,53,16,135,9,124,73,0,26,51,39,16,38,1,141,87,89,122,16,56,110,39,123,24,64,38,150,72,44,125,0,24,55,50,13,79,28,18,12,36,11,229,46,141,24,147,51,12,36,0,53,148,64,79,11,85,104,49,124,40,60,36,62,14,48,48,0,29,51,45,10,25,0,40,139,111,65,8,76,122,53,42,20,119,50,118,41,142,14,0,57,55,33,33,48,109,110,48,117,11,19,2,32,54,20,49,92,103,6,41,3,59,102,54,30,5,5,30,40,42,31,43,29,156,62,50,89,0,18,44,53,9,102,22,3,15,77,23,62,25,69,38,106,214,30,34,0,60,20,14,88,10,98,50,59,95,62,101,54,147,46,46,36,0,51,110,0,62,61,22,52,8,41,26,190,40,80,35,121,90,8,24,2,47,85,16,66,137,14,46,92,5,54,2,126,63,43,34,92,11,46,0,3,80,152,19,55,45,143,71,92,14,56,34,59,41,61,16,136,1,40,5,2,20,0,45,57,61,3,6,1,0,0,1,0,6,128,50,27,5,32,2,2,6,0,34,0,0,11,4,1,43,11,97,68,50,34,3,0,1,9,3,0,0,2,6,35,29,9,16,4,0,0,0,2,0,6,0,33,96,97,57,59,9,135,51,64,108,37,54,153,0,49,0,52,15,0,0,0,0,0,2,0,102,10,86,92,5,36,15,97,69,0,10,0,0,0,0,42,18,14,87,22,179,59,12,3,103,42,41,30,57,2,116,100,53,69,14,3,105,51,114,80,8,7,24,3,43,0,22,2,1,1,64,43,3,0,0,30,0,46,6,47,37,19,66,110,85,33,5,40,9,87,21,20,66,17,76,39,1,66,0,5,35,2,0,0,0,0,3,8,0,45,48,0,10,0,0,26,0,96,9,82,48,40,72,110,66,22,158,47,23,111,67,58,80,149,187,135,143,207,74,28,7,60,40,5,96,55,4,7,23,3,136,1,5,59,62,5,74,19,65,61,43,150,115,48,44,119,36,29,79,19,34,34,3,45,4,11,26,6,88,26,10,12,143,4,73,2,7,2,25,12,0,33,117,130,22,152,30,122,68,119,61,0,125,93,0,35,2,52,92,16,2,6,2,15,20,52,29,68,30,197,74,51,73,0,27,43,52,5,97,31,4,1,28,14,62,27,67,40,143,161,10,29,0,41,87,55,155,1,94,112,44,146,36,77,13,135,10,141,75,0,22,45,44,9,37,4,148,93,85,119,10,56,108,37,113,23,54,42,161,83,47,134,0,27,51,27,15,92,20,7,13,30,21,217,38,170,32,178,50,8,34,0,58,140,47,89,5,79,108,49,130,46,70,31,52,20,44,54,0,27,60,47,8,22,0,44,125,132,69,9,90,110,42,38,24,113,53,116,42,141,14,0,66,61,36,31,38,113,117,47,120,11,23,0,32,61,13,42,82,96,12,31,2,64,93,51,43,2,5,30,38,54,30,37,30,157,78,42,84,0,18,70,47,8,124,42,4,5,101,49,53,31,68,42,82,190,8,34,0,58,16,12,84,7,114,47,46,102,19,92,93,170,84,53,52,0,56,77,7,69,84,29,37,13,67,31,200,28,64,21,136,114,7,18,0,23,77,16,43,139,18,54,89,8,51,3,126,67,49,38,82,12,49,0,2,79,139,8,60,38,144,67,95,16,67,27,60,36,51,20,120,0,47,4,3,24,0,53,61,56,2,8,0,0,0,2,0,7,119,53,27,9,34,3,3,19,1,20,0,0,11,3,1,42,15,90,76,54,35,4,0,1,9,4,0,0,1,8,38,30,12,12,2,0,0,0,3,0,6,1,25,92,99,58,59,8,132,59,64,108,42,60,169,0,49,0,54,8,2,0,1,0,1,5,0,98,12,82,83,5,34,12,88,71,0,8,0,0,0,0,40,19,20,93,25,171,78,10,6,125,43,34,31,60,2,119,99,51,62,11,3,93,50,119,79,9,5,15,2,63,2,34,2,2,3,75,51,4,0,0,16,0,56,5,39,39,16,74,122,76,28,4,46,8,100,12,21,74,12,83,57,1,70,0,5,33,2,0,0,0,1,2,8,1,48,44,0,12,0,0,13,0,100,10,94,50,39,80,111,72,22,158,49,35,108,60,51,67,124,170,137,128,183,65,21,2,75,26,6,100,46,5,2,24,2,131,0,3,64,68,6,72,12,56,71,38,131,70,15,48,115,40,33,82,22,33,48,3,37,5,11,38,1,77,16,6,12,141,5,72,2,6,1,24,10,0,29,106,103,21,137,31,132,63,118,65,2,141,60,2,30,5,47,86,18,1,4,4,8,21,59,27,64,29,208,72,48,70,0,28,44,56,8,96,33,4,0,28,14,66,23,47,45,140,150,7,33,0,38,92,53,141,5,95,101,44,146,32,81,19,135,13,123,77,0,31,54,46,12,35,4,163,64,79,129,18,66,98,39,119,24,77,37,150,80,46,129,0,29,57,44,11,64,21,11,8,39,10,232,47,142,34,139,65,15,31,0,46,153,62,78,12,86,102,46,142,46,95,24,56,20,59,62,0,40,48,41,17,28,2,58,146,123,62,13,91,111,44,34,40,131,61,76,39,132,15,0,67,75,35,29,60,107,115,41,122,12,24,1,30,55,20,39,100,105,9,33,0,55,103,59,30,4,4,31,39,46,32,42,29,158,65,51,94,0,23,50,44,22,107,24,4,15,82,42,53,47,61,26,110,213,13,35,0,63,17,22,75,2,118,59,46,104,16,82,88,211,50,66,38,0,60,105,2,58,75,24,16,4,52,24,194,31,59,25,107,108,8,20,0,24,74,16,57,134,22,51,83,6,41,3,125,63,50,24,80,2,42,0,3,82,115,15,56,48,141,77,94,15,61,28,60,44,63,10,127,0,42,2,5,22,0,42,50,68,3,4,0,0,0,2,0,1,128,37,27,3,28,2,1,6,0,36,0,0,8,2,1,40,16,94,80,49,29,4,0,1,8,4,0,0,0,5,32,25,0,13,4,0,0,0,2,1,8,0,30,98,100,56,63,9,134,47,78,90,40,53,158,0,40,0,55,17,0,0,0,0,0,0,0,94,8,97,86,6,24,11,81,70,0,3,0,0,0,0,45,17,13,102,23,171,81,10,2,118,44,36,32,74,2,119,102,52,67,11,5,115,52,114,77,7,7,24,2,49,0,22,2,3,0,66,32,2,0,0,20,0,42,6,52,50,20,73,121,72,25,6,48,8,72,14,18,70,18,75,38,1,70,0,5,31,1,0,0,0,0,4,7,0,43,43,0,12,0,0,20,0,97,3,88,52,42,83,114,69,27,162,43,37,110,77,56,88,147,176,148,134

GO terms:
  GO:0043394 proteoglycan binding (F, IDA)
  GO:0005509 calcium ion binding (F, IDA)
  GO:0005518 collagen binding (F, IDA)
  GO:0008201 heparin binding (F, IDA)
  GO:0005576 extracellular region (C, IDA)
  GO:0043066 negative regulation of apoptotic process (P, IDA)
  GO:0043395 heparan sulfate proteoglycan binding (F, IDA)
  GO:1990079 cartilage homeostasis (P, IDA)
  GO:0051260 protein homooligomerization (P, IDA)
  GO:0060173 limb development (P, IDA)
  GO:0005515 protein binding (F, IPI)
  GO:0001501 skeletal system development (P, TAS)
  GO:0005201 extracellular matrix structural constituent (F, TAS)
  GO:0005509 calcium ion binding (F, TAS)
  GO:0031012 extracellular matrix (C, TAS)
  GO:0009887 animal organ morphogenesis (P, TAS)
  GO:0005576 extracellular region (C, TAS)
  GO:0005576 extracellular region (C, HDA)
  GO:0031012 extracellular matrix (C, HDA)
  GO:0002020 protease binding (F, IPI)

Radius of gyration: 45.87 Å; Cα contacts (8 Å, |Δi|>4): 4050; chains: 3; bounding box: 122×131×70 Å